Protein AF-0000000072081233 (afdb_homodimer)

Structure (mmCIF, N/CA/C/O backbone):
data_AF-0000000072081233-model_v1
#
loop_
_entity.id
_entity.type
_entity.pdbx_description
1 polymer Hemicentin-1
#
loop_
_atom_site.group_PDB
_atom_site.id
_atom_site.type_symbol
_atom_site.label_atom_id
_atom_site.label_alt_id
_atom_site.label_comp_id
_atom_site.label_asym_id
_atom_site.label_entity_id
_atom_site.label_seq_id
_atom_site.pdbx_PDB_ins_code
_atom_site.Cartn_x
_atom_site.Cartn_y
_atom_site.Cartn_z
_atom_site.occupancy
_atom_site.B_iso_or_equiv
_atom_site.auth_seq_id
_atom_site.auth_comp_id
_atom_site.auth_asym_id
_atom_site.auth_atom_id
_atom_site.pdbx_PDB_model_num
ATOM 1 N N . MET A 1 1 ? 13.184 -66.698 1.585 1 21.37 1 MET A N 1
ATOM 2 C CA . MET A 1 1 ? 11.856 -66.249 1.178 1 21.37 1 MET A CA 1
ATOM 3 C C . MET A 1 1 ? 11.893 -65.633 -0.216 1 21.37 1 MET A C 1
ATOM 5 O O . MET A 1 1 ? 12.439 -64.544 -0.403 1 21.37 1 MET A O 1
ATOM 9 N N . LYS A 1 2 ? 12.03 -66.63 -1.195 1 31.1 2 LYS A N 1
ATOM 10 C CA . LYS A 1 2 ? 12.145 -66.603 -2.651 1 31.1 2 LYS A CA 1
ATOM 11 C C . LYS A 1 2 ? 10.928 -65.937 -3.286 1 31.1 2 LYS A C 1
ATOM 13 O O . LYS A 1 2 ? 9.819 -66.473 -3.226 1 31.1 2 LYS A O 1
ATOM 18 N N . ILE A 1 3 ? 11.037 -64.712 -3.02 1 33.49 3 ILE A N 1
ATOM 19 C CA . ILE A 1 3 ? 10.011 -63.804 -3.521 1 33.49 3 ILE A CA 1
ATOM 20 C C . ILE A 1 3 ? 9.808 -64.032 -5.018 1 33.49 3 ILE A C 1
ATOM 22 O O . ILE A 1 3 ? 10.75 -63.909 -5.804 1 33.49 3 ILE A O 1
ATOM 26 N N . TRP A 1 4 ? 8.894 -65.004 -5.325 1 32.44 4 TRP A N 1
ATOM 27 C CA . TRP A 1 4 ? 8.499 -65.577 -6.607 1 32.44 4 TRP A CA 1
ATOM 28 C C . TRP A 1 4 ? 8.235 -64.482 -7.635 1 32.44 4 TRP A C 1
ATOM 30 O O . TRP A 1 4 ? 7.576 -63.484 -7.333 1 32.44 4 TRP A O 1
ATOM 40 N N . PRO A 1 5 ? 8.974 -64.589 -8.747 1 36.98 5 PRO A N 1
ATOM 41 C CA . PRO A 1 5 ? 9.045 -63.58 -9.807 1 36.98 5 PRO A CA 1
ATOM 42 C C . PRO A 1 5 ? 7.671 -63.203 -10.356 1 36.98 5 PRO A C 1
ATOM 44 O O . PRO A 1 5 ? 7.456 -62.056 -10.758 1 36.98 5 PRO A O 1
ATOM 47 N N . SER A 1 6 ? 6.778 -64.16 -10.275 1 36.83 6 SER A N 1
ATOM 48 C CA . SER A 1 6 ? 5.406 -63.892 -10.696 1 36.83 6 SER A CA 1
ATOM 49 C C . SER A 1 6 ? 4.78 -62.777 -9.865 1 36.83 6 SER A C 1
ATOM 51 O O . SER A 1 6 ? 3.883 -62.075 -10.335 1 36.83 6 SER A O 1
ATOM 53 N N . ILE A 1 7 ? 5.082 -62.819 -8.631 1 39.54 7 ILE A N 1
ATOM 54 C CA . ILE A 1 7 ? 4.541 -61.806 -7.731 1 39.54 7 ILE A CA 1
ATOM 55 C C . ILE A 1 7 ? 5.14 -60.443 -8.068 1 39.54 7 ILE A C 1
ATOM 57 O O . ILE A 1 7 ? 4.457 -59.419 -7.982 1 39.54 7 ILE A O 1
ATOM 61 N N . ILE A 1 8 ? 6.24 -60.498 -8.674 1 38.87 8 ILE A N 1
ATOM 62 C CA . ILE A 1 8 ? 6.917 -59.236 -8.95 1 38.87 8 ILE A CA 1
ATOM 63 C C . ILE A 1 8 ? 6.352 -58.615 -10.226 1 38.87 8 ILE A C 1
ATOM 65 O O . ILE A 1 8 ? 6.09 -57.411 -10.275 1 38.87 8 ILE A O 1
ATOM 69 N N . ILE A 1 9 ? 6.074 -59.461 -11.233 1 39.16 9 ILE A N 1
ATOM 70 C CA . ILE A 1 9 ? 5.552 -58.942 -12.493 1 39.16 9 ILE A CA 1
ATOM 71 C C . ILE A 1 9 ? 4.115 -58.465 -12.299 1 39.16 9 ILE A C 1
ATOM 73 O O . ILE A 1 9 ? 3.733 -57.404 -12.798 1 39.16 9 ILE A O 1
ATOM 77 N N . LEU A 1 10 ? 3.327 -59.315 -11.654 1 41.11 10 LEU A N 1
ATOM 78 C CA . LEU A 1 10 ? 2.01 -58.852 -11.23 1 41.11 10 LEU A CA 1
ATOM 79 C C . LEU A 1 10 ? 2.117 -57.541 -10.459 1 41.11 10 LEU A C 1
ATOM 81 O O . LEU A 1 10 ? 1.308 -56.631 -10.658 1 41.11 10 LEU A O 1
ATOM 85 N N . PHE A 1 11 ? 3.192 -57.495 -9.782 1 41.49 11 PHE A N 1
ATOM 86 C CA . PHE A 1 11 ? 3.402 -56.268 -9.023 1 41.49 11 PHE A CA 1
ATOM 87 C C . PHE A 1 11 ? 3.816 -55.126 -9.944 1 41.49 11 PHE A C 1
ATOM 89 O O . PHE A 1 11 ? 3.367 -53.99 -9.774 1 41.49 11 PHE A O 1
ATOM 96 N N . ILE A 1 12 ? 4.557 -55.461 -10.918 1 41.26 12 ILE A N 1
ATOM 97 C CA . ILE A 1 12 ? 4.999 -54.412 -11.83 1 41.26 12 ILE A CA 1
ATOM 98 C C . ILE A 1 12 ? 3.844 -53.999 -12.74 1 41.26 12 ILE A C 1
ATOM 100 O O . ILE A 1 12 ? 3.628 -52.808 -12.977 1 41.26 12 ILE A O 1
ATOM 104 N N . PHE A 1 13 ? 3.118 -54.973 -13.339 1 39.42 13 PHE A N 1
ATOM 105 C CA . PHE A 1 13 ? 1.954 -54.681 -14.168 1 39.42 13 PHE A CA 1
ATOM 106 C C . PHE A 1 13 ? 0.903 -53.915 -13.374 1 39.42 13 PHE A C 1
ATOM 108 O O . PHE A 1 13 ? 0.326 -52.946 -13.872 1 39.42 13 PHE A O 1
ATOM 115 N N . VAL A 1 14 ? 0.626 -54.445 -12.25 1 40.23 14 VAL A N 1
ATOM 116 C CA . VAL A 1 14 ? -0.282 -53.725 -11.364 1 40.23 14 VAL A CA 1
ATOM 117 C C . VAL A 1 14 ? 0.3 -52.352 -11.032 1 40.23 14 VAL A C 1
ATOM 119 O O . VAL A 1 14 ? -0.424 -51.355 -11.001 1 40.23 14 VAL A O 1
ATOM 122 N N . THR A 1 15 ? 1.618 -52.328 -10.981 1 39.85 15 THR A N 1
ATOM 123 C CA . THR A 1 15 ? 2.203 -51.025 -10.686 1 39.85 15 THR A CA 1
ATOM 124 C C . THR A 1 15 ? 2.254 -50.158 -11.941 1 39.85 15 THR A C 1
ATOM 126 O O . THR A 1 15 ? 2.078 -48.94 -11.868 1 39.85 15 THR A O 1
ATOM 129 N N . SER A 1 16 ? 2.572 -50.762 -13.105 1 37.02 16 SER A N 1
ATOM 130 C CA . SER A 1 16 ? 2.548 -49.955 -14.321 1 37.02 16 SER A CA 1
ATOM 131 C C . SER A 1 16 ? 1.125 -49.543 -14.682 1 37.02 16 SER A C 1
ATOM 133 O O . SER A 1 16 ? 0.897 -48.425 -15.151 1 37.02 16 SER A O 1
ATOM 135 N N . LEU A 1 17 ? 0.182 -50.502 -14.769 1 37.29 17 LEU A N 1
ATOM 136 C CA . LEU A 1 17 ? -1.222 -50.12 -14.865 1 37.29 17 LEU A CA 1
ATOM 137 C C . LEU A 1 17 ? -1.578 -49.086 -13.802 1 37.29 17 LEU A C 1
ATOM 139 O O . LEU A 1 17 ? -2.376 -48.18 -14.055 1 37.29 17 LEU A O 1
ATOM 143 N N . ILE A 1 18 ? -1.001 -49.273 -12.659 1 37.03 18 ILE A N 1
ATOM 144 C CA . ILE A 1 18 ? -1.179 -48.244 -11.64 1 37.03 18 ILE A CA 1
ATOM 145 C C . ILE A 1 18 ? -0.451 -46.97 -12.06 1 37.03 18 ILE A C 1
ATOM 147 O O . ILE A 1 18 ? -0.965 -45.864 -11.877 1 37.03 18 ILE A O 1
ATOM 151 N N . PHE A 1 19 ? 0.735 -47.178 -12.712 1 37.84 19 PHE A N 1
ATOM 152 C CA . PHE A 1 19 ? 1.465 -45.978 -13.103 1 37.84 19 PHE A CA 1
ATOM 153 C C . PHE A 1 19 ? 0.814 -45.32 -14.314 1 37.84 19 PHE A C 1
ATOM 155 O O . PHE A 1 19 ? 0.799 -44.092 -14.426 1 37.84 19 PHE A O 1
ATOM 162 N N . PHE A 1 20 ? 0.436 -46.007 -15.479 1 38.14 20 PHE A N 1
ATOM 163 C CA . PHE A 1 20 ? -0.318 -45.368 -16.551 1 38.14 20 PHE A CA 1
ATOM 164 C C . PHE A 1 20 ? -1.614 -44.769 -16.019 1 38.14 20 PHE A C 1
ATOM 166 O O . PHE A 1 20 ? -2.076 -43.738 -16.513 1 38.14 20 PHE A O 1
ATOM 173 N N . ALA A 1 21 ? -2.293 -45.47 -15.208 1 35.93 21 ALA A N 1
ATOM 174 C CA . ALA A 1 21 ? -3.485 -44.929 -14.559 1 35.93 21 ALA A CA 1
ATOM 175 C C . ALA A 1 21 ? -3.174 -43.614 -13.851 1 35.93 21 ALA A C 1
ATOM 177 O O . ALA A 1 21 ? -4.019 -42.717 -13.796 1 35.93 21 ALA A O 1
ATOM 178 N N . PHE A 1 22 ? -2.015 -43.536 -13.266 1 37.21 22 PHE A N 1
ATOM 179 C CA . PHE A 1 22 ? -1.689 -42.305 -12.554 1 37.21 22 PHE A CA 1
ATOM 180 C C . PHE A 1 22 ? -1.249 -41.218 -13.526 1 37.21 22 PHE A C 1
ATOM 182 O O . PHE A 1 22 ? -1.187 -40.041 -13.162 1 37.21 22 PHE A O 1
ATOM 189 N N . THR A 1 23 ? -0.741 -41.55 -14.732 1 40.72 23 THR A N 1
ATOM 190 C CA . THR A 1 23 ? -0.199 -40.55 -15.645 1 40.72 23 THR A CA 1
ATOM 191 C C . THR A 1 23 ? -1.313 -39.676 -16.214 1 40.72 23 THR A C 1
ATOM 193 O O . THR A 1 23 ? -1.074 -38.53 -16.601 1 40.72 23 THR A O 1
ATOM 196 N N . ASP A 1 24 ? -2.531 -40.211 -16.543 1 38.5 24 ASP A N 1
ATOM 197 C CA . ASP A 1 24 ? -3.601 -39.502 -17.238 1 38.5 24 ASP A CA 1
ATOM 198 C C . ASP A 1 24 ? -4.159 -38.371 -16.378 1 38.5 24 ASP A C 1
ATOM 200 O O . ASP A 1 24 ? -4.827 -37.468 -16.887 1 38.5 24 ASP A O 1
ATOM 204 N N . ASP A 1 25 ? -4.163 -38.464 -15.158 1 40.65 25 ASP A N 1
ATOM 205 C CA . ASP A 1 25 ? -4.857 -37.561 -14.245 1 40.65 25 ASP A CA 1
ATOM 206 C C . ASP A 1 25 ? -4.401 -36.118 -14.447 1 40.65 25 ASP A C 1
ATOM 208 O O . ASP A 1 25 ? -5.186 -35.183 -14.276 1 40.65 25 ASP A O 1
ATOM 212 N N . VAL A 1 26 ? -3.004 -35.816 -14.689 1 48.83 26 VAL A N 1
ATOM 213 C CA . VAL A 1 26 ? -2.308 -34.54 -14.556 1 48.83 26 VAL A CA 1
ATOM 214 C C . VAL A 1 26 ? -2.207 -33.862 -15.921 1 48.83 26 VAL A C 1
ATOM 216 O O . VAL A 1 26 ? -1.628 -32.78 -16.042 1 48.83 26 VAL A O 1
ATOM 219 N N . SER A 1 27 ? -2.909 -34.319 -16.949 1 49.38 27 SER A N 1
ATOM 220 C CA . SER A 1 27 ? -2.549 -33.88 -18.293 1 49.38 27 SER A CA 1
ATOM 221 C C . SER A 1 27 ? -2.802 -32.387 -18.474 1 49.38 27 SER A C 1
ATOM 223 O O . SER A 1 27 ? -1.96 -31.671 -19.02 1 49.38 27 SER A O 1
ATOM 225 N N . ASN A 1 28 ? -3.99 -31.922 -18.138 1 50.17 28 ASN A N 1
ATOM 226 C CA . ASN A 1 28 ? -4.283 -30.531 -18.47 1 50.17 28 ASN A CA 1
ATOM 227 C C . ASN A 1 28 ? -3.44 -29.568 -17.639 1 50.17 28 ASN A C 1
ATOM 229 O O . ASN A 1 28 ? -2.958 -28.557 -18.153 1 50.17 28 ASN A O 1
ATOM 233 N N . ALA A 1 29 ? -3.282 -29.894 -16.487 1 58.83 29 ALA A N 1
ATOM 234 C CA . ALA A 1 29 ? -2.298 -29.1 -15.755 1 58.83 29 ALA A CA 1
ATOM 235 C C . ALA A 1 29 ? -0.947 -29.114 -16.463 1 58.83 29 ALA A C 1
ATOM 237 O O . ALA A 1 29 ? -0.223 -28.115 -16.452 1 58.83 29 ALA A O 1
ATOM 238 N N . MET A 1 30 ? -0.934 -30.122 -17.249 1 62.48 30 MET A N 1
ATOM 239 C CA . MET A 1 30 ? 0.306 -30.252 -18.009 1 62.48 30 MET A CA 1
ATOM 240 C C . MET A 1 30 ? 0.323 -29.287 -19.19 1 62.48 30 MET A C 1
ATOM 242 O O . MET A 1 30 ? 1.372 -28.74 -19.535 1 62.48 30 MET A O 1
ATOM 246 N N . GLN A 1 31 ? -0.894 -29.043 -19.737 1 64.92 31 GLN A N 1
ATOM 247 C CA . GLN A 1 31 ? -0.932 -28.111 -20.859 1 64.92 31 GLN A CA 1
ATOM 248 C C . GLN A 1 31 ? -0.585 -26.695 -20.409 1 64.92 31 GLN A C 1
ATOM 250 O O . GLN A 1 31 ? 0.162 -25.988 -21.089 1 64.92 31 GLN A O 1
ATOM 255 N N . ASN A 1 32 ? -1.057 -26.329 -19.357 1 67.4 32 ASN A N 1
ATOM 256 C CA . ASN A 1 32 ? -0.721 -25.017 -18.814 1 67.4 32 ASN A CA 1
ATOM 257 C C . ASN A 1 32 ? 0.762 -24.918 -18.466 1 67.4 32 ASN A C 1
ATOM 259 O O . ASN A 1 32 ? 1.378 -23.868 -18.651 1 67.4 32 ASN A O 1
ATOM 263 N N . LEU A 1 33 ? 1.154 -25.993 -18.061 1 69.87 33 LEU A N 1
ATOM 264 C CA . LEU A 1 33 ? 2.582 -26.02 -17.761 1 69.87 33 LEU A CA 1
ATOM 265 C C . LEU A 1 33 ? 3.407 -25.854 -19.032 1 69.87 33 LEU A C 1
ATOM 267 O O . LEU A 1 33 ? 4.415 -25.143 -19.034 1 69.87 33 LEU A O 1
ATOM 271 N N . TYR A 1 34 ? 2.936 -26.443 -20.115 1 72.63 34 TYR A N 1
ATOM 272 C CA . TYR A 1 34 ? 3.659 -26.312 -21.375 1 72.63 34 TYR A CA 1
ATOM 273 C C . TYR A 1 34 ? 3.619 -24.874 -21.88 1 72.63 34 TYR A C 1
ATOM 275 O O . TYR A 1 34 ? 4.602 -24.376 -22.432 1 72.63 34 TYR A O 1
ATOM 283 N N . CYS A 1 35 ? 2.532 -24.289 -21.633 1 76.6 35 CYS A N 1
ATOM 284 C CA . CYS A 1 35 ? 2.441 -22.879 -21.995 1 76.6 35 CYS A CA 1
ATOM 285 C C . CYS A 1 35 ? 3.393 -22.037 -21.154 1 76.6 35 CYS A C 1
ATOM 287 O O . CYS A 1 35 ? 4.065 -21.146 -21.675 1 76.6 35 CYS A O 1
ATOM 289 N N . ASP A 1 36 ? 3.464 -22.41 -19.924 1 74.75 36 ASP A N 1
ATOM 290 C CA . ASP A 1 36 ? 4.329 -21.65 -19.027 1 74.75 36 ASP A CA 1
ATOM 291 C C . ASP A 1 36 ? 5.802 -21.861 -19.374 1 74.75 36 ASP A C 1
ATOM 293 O O . ASP A 1 36 ? 6.633 -20.983 -19.135 1 74.75 36 ASP A O 1
ATOM 297 N N . LEU A 1 37 ? 6.028 -23.009 -20.001 1 75.53 37 LEU A N 1
ATOM 298 C CA . LEU A 1 37 ? 7.407 -23.341 -20.344 1 75.53 37 LEU A CA 1
ATOM 299 C C . LEU A 1 37 ? 7.749 -22.857 -21.749 1 75.53 37 LEU A C 1
ATOM 301 O O . LEU A 1 37 ? 8.894 -22.982 -22.191 1 75.53 37 LEU A O 1
ATOM 305 N N . GLY A 1 38 ? 6.734 -22.265 -22.427 1 71.89 38 GLY A N 1
ATOM 306 C CA . GLY A 1 38 ? 6.952 -21.772 -23.777 1 71.89 38 GLY A CA 1
ATOM 307 C C . GLY A 1 38 ? 7.091 -22.882 -24.802 1 71.89 38 GLY A C 1
ATOM 308 O O . GLY A 1 38 ? 7.716 -22.694 -25.848 1 71.89 38 GLY A O 1
ATOM 309 N N . LEU A 1 39 ? 6.676 -24.027 -24.475 1 69.89 39 LEU A N 1
ATOM 310 C CA . LEU A 1 39 ? 6.857 -25.185 -25.342 1 69.89 39 LEU A CA 1
ATOM 311 C C . LEU A 1 39 ? 5.671 -25.349 -26.286 1 69.89 39 LEU A C 1
ATOM 313 O O . LEU A 1 39 ? 5.734 -26.127 -27.241 1 69.89 39 LEU A O 1
ATOM 317 N N . LYS A 1 40 ? 4.553 -24.683 -25.902 1 69.01 40 LYS A N 1
ATOM 318 C CA . LYS A 1 40 ? 3.391 -24.726 -26.784 1 69.01 40 LYS A CA 1
ATOM 319 C C . LYS A 1 40 ? 3.257 -23.431 -27.58 1 69.01 40 LYS A C 1
ATOM 321 O O . LYS A 1 40 ? 3.773 -22.388 -27.172 1 69.01 40 LYS A O 1
ATOM 326 N N . SER A 1 41 ? 2.635 -23.589 -28.757 1 64.4 41 SER A N 1
ATOM 327 C CA . SER A 1 41 ? 2.443 -22.427 -29.618 1 64.4 41 SER A CA 1
ATOM 328 C C . SER A 1 41 ? 1.644 -21.339 -28.908 1 64.4 41 SER A C 1
ATOM 330 O O . SER A 1 41 ? 0.661 -21.63 -28.223 1 64.4 41 SER A O 1
ATOM 332 N N . GLU A 1 42 ? 2.092 -20.186 -28.914 1 63.45 42 GLU A N 1
ATOM 333 C CA . GLU A 1 42 ? 1.563 -18.99 -28.265 1 63.45 42 GLU A CA 1
ATOM 334 C C . GLU A 1 42 ? 0.083 -18.799 -28.581 1 63.45 42 GLU A C 1
ATOM 336 O O . GLU A 1 42 ? -0.665 -18.25 -27.769 1 63.45 42 GLU A O 1
ATOM 341 N N . LYS A 1 43 ? -0.446 -19.375 -29.744 1 65.77 43 LYS A N 1
ATOM 342 C CA . LYS A 1 43 ? -1.803 -19.093 -30.201 1 65.77 43 LYS A CA 1
ATOM 343 C C . LYS A 1 43 ? -2.835 -19.806 -29.333 1 65.77 43 LYS A C 1
ATOM 345 O O . LYS A 1 43 ? -3.992 -19.385 -29.262 1 65.77 43 LYS A O 1
ATOM 350 N N . LEU A 1 44 ? -2.352 -20.822 -28.606 1 68.93 44 LEU A N 1
ATOM 351 C CA . LEU A 1 44 ? -3.33 -21.586 -27.839 1 68.93 44 LEU A CA 1
ATOM 352 C C . LEU A 1 44 ? -3.221 -21.271 -26.351 1 68.93 44 LEU A C 1
ATOM 354 O O . LEU A 1 44 ? -4.065 -21.695 -25.558 1 68.93 44 LEU A O 1
ATOM 358 N N . CYS A 1 45 ? -2.19 -20.517 -26.031 1 75.61 45 CYS A N 1
ATOM 359 C CA . CYS A 1 45 ? -1.972 -20.231 -24.617 1 75.61 45 CYS A CA 1
ATOM 360 C C . CYS A 1 45 ? -2.602 -18.899 -24.227 1 75.61 45 CYS A C 1
ATOM 362 O O . CYS A 1 45 ? -2.649 -17.97 -25.034 1 75.61 45 CYS A O 1
ATOM 364 N N . PRO A 1 46 ? -3.282 -18.887 -23.094 1 76.41 46 PRO A N 1
ATOM 365 C CA . PRO A 1 46 ? -3.77 -17.587 -22.626 1 76.41 46 PRO A CA 1
ATOM 366 C C . PRO A 1 46 ? -2.659 -16.545 -22.517 1 76.41 46 PRO A C 1
ATOM 368 O O . PRO A 1 46 ? -1.562 -16.853 -22.044 1 76.41 46 PRO A O 1
ATOM 371 N N . ILE A 1 47 ? -2.834 -15.413 -23.174 1 81.75 47 ILE A N 1
ATOM 372 C CA . ILE A 1 47 ? -1.887 -14.306 -23.11 1 81.75 47 ILE A CA 1
ATOM 373 C C . ILE A 1 47 ? -2.45 -13.194 -22.227 1 81.75 47 ILE A C 1
ATOM 375 O O . ILE A 1 47 ? -3.465 -12.581 -22.563 1 81.75 47 ILE A O 1
ATOM 379 N N . ASP A 1 48 ? -1.865 -12.992 -21.114 1 79.34 48 ASP A N 1
ATOM 380 C CA . ASP A 1 48 ? -2.307 -11.924 -20.223 1 79.34 48 ASP A CA 1
ATOM 381 C C . ASP A 1 48 ? -1.918 -10.554 -20.773 1 79.34 48 ASP A C 1
ATOM 383 O O . ASP A 1 48 ? -0.86 -10.403 -21.387 1 79.34 48 ASP A O 1
ATOM 387 N N . GLY A 1 49 ? -2.827 -9.684 -20.676 1 82.08 49 GLY A N 1
ATOM 388 C CA . GLY A 1 49 ? -2.528 -8.326 -21.099 1 82.08 49 GLY A CA 1
ATOM 389 C C . GLY A 1 49 ? -1.531 -7.626 -20.196 1 82.08 49 GLY A C 1
ATOM 390 O O . GLY A 1 49 ? -1.496 -7.877 -18.989 1 82.08 49 GLY A O 1
ATOM 391 N N . GLU A 1 50 ? -0.641 -6.828 -20.836 1 84.33 50 GLU A N 1
ATOM 392 C CA . GLU A 1 50 ? 0.299 -5.994 -20.094 1 84.33 50 GLU A CA 1
ATOM 393 C C . GLU A 1 50 ? 0.247 -4.545 -20.571 1 84.33 50 GLU A C 1
ATOM 395 O O . GLU A 1 50 ? -0.116 -4.277 -21.718 1 84.33 50 GLU A O 1
ATOM 400 N N . TRP A 1 51 ? 0.569 -3.662 -19.722 1 82.03 51 TRP A N 1
ATOM 401 C CA . TRP A 1 51 ? 0.495 -2.235 -20.019 1 82.03 51 TRP A CA 1
ATOM 402 C C . TRP A 1 51 ? 1.625 -1.813 -20.951 1 82.03 51 TRP A C 1
ATOM 404 O O . TRP A 1 51 ? 2.732 -2.351 -20.879 1 82.03 51 TRP A O 1
ATOM 414 N N . SER A 1 52 ? 1.326 -0.903 -21.786 1 83.19 52 SER A N 1
ATOM 415 C CA . SER A 1 52 ? 2.359 -0.201 -22.541 1 83.19 52 SER A CA 1
ATOM 416 C C . SER A 1 52 ? 3.144 0.754 -21.648 1 83.19 52 SER A C 1
ATOM 418 O O . SER A 1 52 ? 2.829 0.906 -20.466 1 83.19 52 SER A O 1
ATOM 420 N N . SER A 1 53 ? 4.224 1.275 -22.202 1 79.35 53 SER A N 1
ATOM 421 C CA . SER A 1 53 ? 4.919 2.328 -21.469 1 79.35 53 SER A CA 1
ATOM 422 C C . SER A 1 53 ? 4.03 3.553 -21.285 1 79.35 53 SER A C 1
ATOM 424 O O . SER A 1 53 ? 3.122 3.793 -22.084 1 79.35 53 SER A O 1
ATOM 426 N N . TRP A 1 54 ? 4.216 4.204 -20.234 1 81.88 54 TRP A N 1
ATOM 427 C CA . TRP A 1 54 ? 3.456 5.425 -19.988 1 81.88 54 TRP A CA 1
ATOM 428 C C . TRP A 1 54 ? 3.699 6.449 -21.091 1 81.88 54 TRP A C 1
ATOM 430 O O . TRP A 1 54 ? 4.824 6.596 -21.574 1 81.88 54 TRP A O 1
ATOM 440 N N . SER A 1 55 ? 2.655 7.094 -21.501 1 84.59 55 SER A N 1
ATOM 441 C CA . SER A 1 55 ? 2.804 8.226 -22.41 1 84.59 55 SER A CA 1
ATOM 442 C C . SER A 1 55 ? 3.508 9.394 -21.728 1 84.59 55 SER A C 1
ATOM 444 O O . SER A 1 55 ? 3.746 9.362 -20.519 1 84.59 55 SER A O 1
ATOM 446 N N . SER A 1 56 ? 4.002 10.327 -22.558 1 85.28 56 SER A N 1
ATOM 447 C CA . SER A 1 56 ? 4.546 11.542 -21.96 1 85.28 56 SER A CA 1
ATOM 448 C C . SER A 1 56 ? 3.477 12.299 -21.179 1 85.28 56 SER A C 1
ATOM 450 O O . SER A 1 56 ? 2.29 12.219 -21.502 1 85.28 56 SER A O 1
ATOM 452 N N . TRP A 1 57 ? 3.846 12.901 -20.121 1 84.89 57 TRP A N 1
ATOM 453 C CA . TRP A 1 57 ? 2.912 13.691 -19.324 1 84.89 57 TRP A CA 1
ATOM 454 C C . TRP A 1 57 ? 2.237 14.759 -20.178 1 84.89 57 TRP A C 1
ATOM 456 O O . TRP A 1 57 ? 2.893 15.426 -20.981 1 84.89 57 TRP A O 1
ATOM 466 N N . GLU A 1 58 ? 0.95 14.821 -20.07 1 82.41 58 GLU A N 1
ATOM 467 C CA . GLU A 1 58 ? 0.227 15.918 -20.706 1 82.41 58 GLU A CA 1
ATOM 468 C C . GLU A 1 58 ? 0.527 17.247 -20.019 1 82.41 58 GLU A C 1
ATOM 470 O O . GLU A 1 58 ? 1.108 17.274 -18.932 1 82.41 58 GLU A O 1
ATOM 475 N N . SER A 1 59 ? 0.244 18.331 -20.723 1 80.52 59 SER A N 1
ATOM 476 C CA . SER A 1 59 ? 0.426 19.642 -20.11 1 80.52 59 SER A CA 1
ATOM 477 C C . SER A 1 59 ? -0.5 19.825 -18.912 1 80.52 59 SER A C 1
ATOM 479 O O . SER A 1 59 ? -1.566 19.21 -18.845 1 80.52 59 SER A O 1
ATOM 481 N N . CYS A 1 60 ? -0.024 20.5 -17.969 1 78.81 60 CYS A N 1
ATOM 482 C CA . CYS A 1 60 ? -0.797 20.743 -16.756 1 78.81 60 CYS A CA 1
ATOM 483 C C . CYS A 1 60 ? -2.156 21.347 -17.086 1 78.81 60 CYS A C 1
ATOM 485 O O . CYS A 1 60 ? -2.235 22.391 -17.736 1 78.81 60 CYS A O 1
ATOM 487 N N . SER A 1 61 ? -3.205 20.456 -16.901 1 74.04 61 SER A N 1
ATOM 488 C CA . SER A 1 61 ? -4.559 20.935 -17.158 1 74.04 61 SER A CA 1
ATOM 489 C C . SER A 1 61 ? -5.269 21.308 -15.861 1 74.04 61 SER A C 1
ATOM 491 O O . SER A 1 61 ? -5.028 20.698 -14.818 1 74.04 61 SER A O 1
ATOM 493 N N . GLY A 1 62 ? -5.872 22.362 -15.844 1 71.28 62 GLY A N 1
ATOM 494 C CA . GLY A 1 62 ? -6.653 22.841 -14.715 1 71.28 62 GLY A CA 1
ATOM 495 C C . GLY A 1 62 ? -7.043 24.302 -14.836 1 71.28 62 GLY A C 1
ATOM 496 O O . GLY A 1 62 ? -6.809 24.928 -15.871 1 71.28 62 GLY A O 1
ATOM 497 N N . LYS A 1 63 ? -7.906 24.709 -13.961 1 67.89 63 LYS A N 1
ATOM 498 C CA . LYS A 1 63 ? -8.29 26.116 -13.89 1 67.89 63 LYS A CA 1
ATOM 499 C C . LYS A 1 63 ? -7.319 26.907 -13.018 1 67.89 63 LYS A C 1
ATOM 501 O O . LYS A 1 63 ? -6.777 26.377 -12.045 1 67.89 63 LYS A O 1
ATOM 506 N N . CYS A 1 64 ? -6.968 28.067 -13.616 1 71.69 64 CYS A N 1
ATOM 507 C CA . CYS A 1 64 ? -6.05 28.917 -12.867 1 71.69 64 CYS A CA 1
ATOM 508 C C . CYS A 1 64 ? -6.505 29.07 -11.42 1 71.69 64 CYS A C 1
ATOM 510 O O . CYS A 1 64 ? -7.7 29.205 -11.152 1 71.69 64 CYS A O 1
ATOM 512 N N . GLY A 1 65 ? -5.669 28.979 -10.503 1 63.11 65 GLY A N 1
ATOM 513 C CA . GLY A 1 65 ? -5.979 29.11 -9.089 1 63.11 65 GLY A CA 1
ATOM 514 C C . GLY A 1 65 ? -6.137 27.775 -8.386 1 63.11 65 GLY A C 1
ATOM 515 O O . GLY A 1 65 ? -6.151 27.713 -7.155 1 63.11 65 GLY A O 1
ATOM 516 N N . PHE A 1 66 ? -6.358 26.79 -9.228 1 63.08 66 PHE A N 1
ATOM 517 C CA . PHE A 1 66 ? -6.513 25.45 -8.675 1 63.08 66 PHE A CA 1
ATOM 518 C C . PHE A 1 66 ? -5.319 24.574 -9.035 1 63.08 66 PHE A C 1
ATOM 520 O O . PHE A 1 66 ? -4.512 24.938 -9.893 1 63.08 66 PHE A O 1
ATOM 527 N N . LYS A 1 67 ? -5.137 23.604 -8.157 1 63.69 67 LYS A N 1
ATOM 528 C CA . LYS A 1 67 ? -4.091 22.651 -8.515 1 63.69 67 LYS A CA 1
ATOM 529 C C . LYS A 1 67 ? -4.409 21.955 -9.835 1 63.69 67 LYS A C 1
ATOM 531 O O . LYS A 1 67 ? -5.555 21.571 -10.08 1 63.69 67 LYS A O 1
ATOM 536 N N . GLY A 1 68 ? -3.536 22.21 -10.745 1 69.21 68 GLY A N 1
ATOM 537 C CA . GLY A 1 68 ? -3.698 21.513 -12.011 1 69.21 68 GLY A CA 1
ATOM 538 C C . GLY A 1 68 ? -3.347 20.039 -11.931 1 69.21 68 GLY A C 1
ATOM 539 O O . GLY A 1 68 ? -2.967 19.544 -10.868 1 69.21 68 GLY A O 1
ATOM 540 N N . LYS A 1 69 ? -3.801 19.362 -12.886 1 74.25 69 LYS A N 1
ATOM 541 C CA . LYS A 1 69 ? -3.483 17.94 -12.981 1 74.25 69 LYS A CA 1
ATOM 542 C C . LYS A 1 69 ? -2.793 17.617 -14.303 1 74.25 69 LYS A C 1
ATOM 544 O O . LYS A 1 69 ? -3.121 18.2 -15.339 1 74.25 69 LYS A O 1
ATOM 549 N N . LYS A 1 70 ? -1.705 17.024 -14.18 1 82.06 70 LYS A N 1
ATOM 550 C CA . LYS A 1 70 ? -1.095 16.422 -15.362 1 82.06 70 LYS A CA 1
ATOM 551 C C . LYS A 1 70 ? -1.376 14.923 -15.423 1 82.06 70 LYS A C 1
ATOM 553 O O . LYS A 1 70 ? -1.328 14.235 -14.402 1 82.06 70 LYS A O 1
ATOM 558 N N . ILE A 1 71 ? -1.839 14.512 -16.586 1 81.42 71 ILE A N 1
ATOM 559 C CA . ILE A 1 71 ? -2.267 13.125 -16.732 1 81.42 71 ILE A CA 1
ATOM 560 C C . ILE A 1 71 ? -1.412 12.43 -17.789 1 81.42 71 ILE A C 1
ATOM 562 O O . ILE A 1 71 ? -1.038 13.04 -18.794 1 81.42 71 ILE A O 1
ATOM 566 N N . ARG A 1 72 ? -0.934 11.284 -17.558 1 87.68 72 ARG A N 1
ATOM 567 C CA . ARG A 1 72 ? -0.339 10.41 -18.564 1 87.68 72 ARG A CA 1
ATOM 568 C C . ARG A 1 72 ? -1.09 9.086 -18.652 1 87.68 72 ARG A C 1
ATOM 570 O O . ARG A 1 72 ? -1.774 8.69 -17.707 1 87.68 72 ARG A O 1
ATOM 577 N N . HIS A 1 73 ? -1.129 8.496 -19.794 1 86.66 73 HIS A N 1
ATOM 578 C CA . HIS A 1 73 ? -1.938 7.313 -20.065 1 86.66 73 HIS A CA 1
ATOM 579 C C . HIS A 1 73 ? -1.073 6.149 -20.536 1 86.66 73 HIS A C 1
ATOM 581 O O . HIS A 1 73 ? 0.067 6.35 -20.962 1 86.66 73 HIS A O 1
ATOM 587 N N . ARG A 1 74 ? -1.526 4.956 -20.331 1 86.35 74 ARG A N 1
ATOM 588 C CA . ARG A 1 74 ? -0.975 3.725 -20.888 1 86.35 74 ARG A CA 1
ATOM 589 C C . ARG A 1 74 ? -2.081 2.821 -21.422 1 86.35 74 ARG A C 1
ATOM 591 O O . ARG A 1 74 ? -3.257 3.018 -21.106 1 86.35 74 ARG A O 1
ATOM 598 N N . ILE A 1 75 ? -1.786 2.004 -22.357 1 86.29 75 ILE A N 1
ATOM 599 C CA . ILE A 1 75 ? -2.783 1.147 -22.99 1 86.29 75 ILE A CA 1
ATOM 600 C C . ILE A 1 75 ? -2.434 -0.319 -22.745 1 86.29 75 ILE A C 1
ATOM 602 O O . ILE A 1 75 ? -1.26 -0.695 -22.761 1 86.29 75 ILE A O 1
ATOM 606 N N . CYS A 1 76 ? -3.434 -1.099 -22.475 1 85.46 76 CYS A N 1
ATOM 607 C CA . CYS A 1 76 ? -3.24 -2.531 -22.275 1 85.46 76 CYS A CA 1
ATOM 608 C C . CYS A 1 76 ? -3.026 -3.243 -23.606 1 85.46 76 CYS A C 1
ATOM 610 O O . CYS A 1 76 ? -3.928 -3.92 -24.103 1 85.46 76 CYS A O 1
ATOM 612 N N . ASN A 1 77 ? -1.791 -3.101 -24.201 1 85.21 77 ASN A N 1
ATOM 613 C CA . ASN A 1 77 ? -1.557 -3.684 -25.518 1 85.21 77 ASN A CA 1
ATOM 614 C C . ASN A 1 77 ? -0.159 -4.287 -25.624 1 85.21 77 ASN A C 1
ATOM 616 O O . ASN A 1 77 ? 0.351 -4.491 -26.727 1 85.21 77 ASN A O 1
ATOM 620 N N . ASN A 1 78 ? 0.552 -4.407 -24.633 1 81.82 78 ASN A N 1
ATOM 621 C CA . ASN A 1 78 ? 1.93 -4.881 -24.681 1 81.82 78 ASN A CA 1
ATOM 622 C C . ASN A 1 78 ? 2.126 -6.123 -23.816 1 81.82 78 ASN A C 1
ATOM 624 O O . ASN A 1 78 ? 2.896 -6.101 -22.854 1 81.82 78 ASN A O 1
ATOM 628 N N . PRO A 1 79 ? 1.339 -7.255 -24.181 1 81.87 79 PRO A N 1
ATOM 629 C CA . PRO A 1 79 ? 0.471 -7.57 -25.318 1 81.87 79 PRO A CA 1
ATOM 630 C C . PRO A 1 79 ? -1.012 -7.403 -24.992 1 81.87 79 PRO A C 1
ATOM 632 O O . PRO A 1 79 ? -1.371 -7.173 -23.835 1 81.87 79 PRO A O 1
ATOM 635 N N . ILE A 1 80 ? -1.85 -7.377 -25.968 1 85.13 80 ILE A N 1
ATOM 636 C CA . ILE A 1 80 ? -3.298 -7.355 -25.789 1 85.13 80 ILE A CA 1
ATOM 637 C C . ILE A 1 80 ? -3.765 -8.686 -25.204 1 85.13 80 ILE A C 1
ATOM 639 O O . ILE A 1 80 ? -3.313 -9.751 -25.628 1 85.13 80 ILE A O 1
ATOM 643 N N . PRO A 1 81 ? -4.54 -8.588 -24.151 1 83.66 81 PRO A N 1
ATOM 644 C CA . PRO A 1 81 ? -5.067 -9.854 -23.636 1 83.66 81 PRO A CA 1
ATOM 645 C C . PRO A 1 81 ? -5.798 -10.666 -24.703 1 83.66 81 PRO A C 1
ATOM 647 O O . PRO A 1 81 ? -6.56 -10.107 -25.495 1 83.66 81 PRO A O 1
ATOM 650 N N . SER A 1 82 ? -5.398 -11.955 -24.795 1 78.72 82 SER A N 1
ATOM 651 C CA . SER A 1 82 ? -6.015 -12.832 -25.785 1 78.72 82 SER A CA 1
ATOM 652 C C . SER A 1 82 ? -6.251 -14.228 -25.217 1 78.72 82 SER A C 1
ATOM 654 O O . SER A 1 82 ? -5.668 -14.593 -24.193 1 78.72 82 SER A O 1
ATOM 656 N N . ASN A 1 83 ? -7.092 -14.978 -25.802 1 73.77 83 ASN A N 1
ATOM 657 C CA . ASN A 1 83 ? -7.375 -16.367 -25.454 1 73.77 83 ASN A CA 1
ATOM 658 C C . ASN A 1 83 ? -7.765 -16.508 -23.985 1 73.77 83 ASN A C 1
ATOM 660 O O . ASN A 1 83 ? -7.192 -17.325 -23.262 1 73.77 83 ASN A O 1
ATOM 664 N N . ASN A 1 84 ? -8.613 -15.569 -23.543 1 67.61 84 ASN A N 1
ATOM 665 C CA . ASN A 1 84 ? -9.141 -15.597 -22.184 1 67.61 84 ASN A CA 1
ATOM 666 C C . ASN A 1 84 ? -8.066 -15.255 -21.157 1 67.61 84 ASN A C 1
ATOM 668 O O . ASN A 1 84 ? -8.074 -15.784 -20.043 1 67.61 84 ASN A O 1
ATOM 672 N N . GLY A 1 85 ? -7.049 -14.567 -21.622 1 73.75 85 GLY A N 1
ATOM 673 C CA . GLY A 1 85 ? -6.05 -14.075 -20.687 1 73.75 85 GLY A CA 1
ATOM 674 C C . GLY A 1 85 ? -6.581 -13 -19.758 1 73.75 85 GLY A C 1
ATOM 675 O O . GLY A 1 85 ? -7.639 -12.421 -20.011 1 73.75 85 GLY A O 1
ATOM 676 N N . ALA A 1 86 ? -5.851 -12.787 -18.724 1 75.27 86 ALA A N 1
ATOM 677 C CA . ALA A 1 86 ? -6.247 -11.78 -17.743 1 75.27 86 ALA A CA 1
ATOM 678 C C . ALA A 1 86 ? -6.043 -10.37 -18.29 1 75.27 86 ALA A C 1
ATOM 680 O O . ALA A 1 86 ? -5.089 -10.117 -19.029 1 75.27 86 ALA A O 1
ATOM 681 N N . PRO A 1 87 ? -7.063 -9.547 -18.042 1 77.79 87 PRO A N 1
ATOM 682 C CA . PRO A 1 87 ? -6.837 -8.145 -18.403 1 77.79 87 PRO A CA 1
ATOM 683 C C . PRO A 1 87 ? -5.743 -7.488 -17.564 1 77.79 87 PRO A C 1
ATOM 685 O O . PRO A 1 87 ? -5.276 -8.074 -16.584 1 77.79 87 PRO A O 1
ATOM 688 N N . CYS A 1 88 ? -5.379 -6.31 -18.112 1 81.45 88 CYS A N 1
ATOM 689 C CA . CYS A 1 88 ? -4.358 -5.56 -17.389 1 81.45 88 CYS A CA 1
ATOM 690 C C . CYS A 1 88 ? -4.866 -5.127 -16.019 1 81.45 88 CYS A C 1
ATOM 692 O O . CYS A 1 88 ? -6.038 -4.777 -15.869 1 81.45 88 CYS A O 1
ATOM 694 N N . ILE A 1 89 ? -4.044 -5.365 -15.067 1 73.84 89 ILE A N 1
ATOM 695 C CA . ILE A 1 89 ? -4.423 -4.987 -13.71 1 73.84 89 ILE A CA 1
ATOM 696 C C . ILE A 1 89 ? -3.835 -3.619 -13.372 1 73.84 89 ILE A C 1
ATOM 698 O O . ILE A 1 89 ? -2.67 -3.347 -13.669 1 73.84 89 ILE A O 1
ATOM 702 N N . GLY A 1 90 ? -4.569 -2.743 -12.795 1 73.91 90 GLY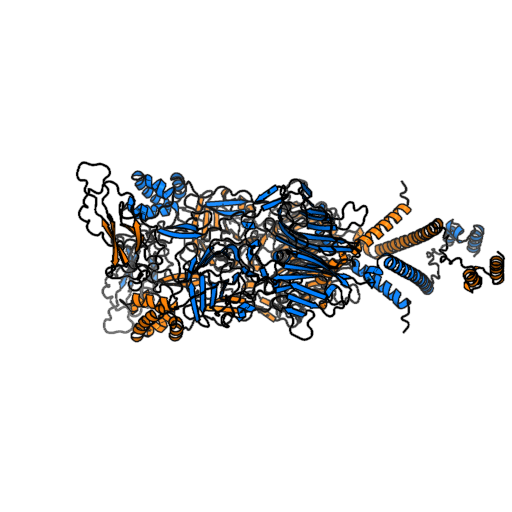 A N 1
ATOM 703 C CA . GLY A 1 90 ? -4.106 -1.419 -12.411 1 73.91 90 GLY A CA 1
ATOM 704 C C . GLY A 1 90 ? -4.74 -0.306 -13.223 1 73.91 90 GLY A C 1
ATOM 705 O O . GLY A 1 90 ? -5.501 -0.568 -14.157 1 73.91 90 GLY A O 1
ATOM 706 N N . PRO A 1 91 ? -4.42 0.925 -12.898 1 76.75 91 PRO A N 1
ATOM 707 C CA . PRO A 1 91 ? -5.004 2.065 -13.61 1 76.75 91 PRO A CA 1
ATOM 708 C C . PRO A 1 91 ? -4.324 2.333 -14.951 1 76.75 91 PRO A C 1
ATOM 710 O O . PRO A 1 91 ? -3.126 2.081 -15.101 1 76.75 91 PRO A O 1
ATOM 713 N N . ASN A 1 92 ? -5.037 2.758 -15.927 1 80.29 92 ASN A N 1
ATOM 714 C CA . ASN A 1 92 ? -4.512 3.114 -17.241 1 80.29 92 ASN A CA 1
ATOM 715 C C . ASN A 1 92 ? -4.118 4.586 -17.308 1 80.29 92 ASN A C 1
ATOM 717 O O . ASN A 1 92 ? -3.773 5.093 -18.376 1 80.29 92 ASN A O 1
ATOM 721 N N . TYR A 1 93 ? -4.226 5.261 -16.212 1 81.26 93 TYR A N 1
ATOM 722 C CA . TYR A 1 93 ? -3.807 6.657 -16.174 1 81.26 93 TYR A CA 1
ATOM 723 C C . TYR A 1 93 ? -3.137 6.991 -14.846 1 81.26 93 TYR A C 1
ATOM 725 O O . TYR A 1 93 ? -3.307 6.27 -13.86 1 81.26 93 TYR A O 1
ATOM 733 N N . GLN A 1 94 ? -2.28 7.828 -14.851 1 79.54 94 GLN A N 1
ATOM 734 C CA . GLN A 1 94 ? -1.638 8.393 -13.669 1 79.54 94 GLN A CA 1
ATOM 735 C C . GLN A 1 94 ? -1.82 9.907 -13.615 1 79.54 94 GLN A C 1
ATOM 737 O O . GLN A 1 94 ? -1.744 10.584 -14.643 1 79.54 94 GLN A O 1
ATOM 742 N N . ILE A 1 95 ? -2.228 10.395 -12.45 1 76.28 95 ILE A N 1
ATOM 743 C CA . ILE A 1 95 ? -2.474 11.821 -12.268 1 76.28 95 ILE A CA 1
ATOM 744 C C . ILE A 1 95 ? -1.49 12.388 -11.247 1 76.28 95 ILE A C 1
ATOM 746 O O . ILE A 1 95 ? -1.25 11.779 -10.202 1 76.28 95 ILE A O 1
ATOM 750 N N . GLU A 1 96 ? -0.802 13.352 -11.612 1 74.37 96 GLU A N 1
ATOM 751 C CA . GLU A 1 96 ? 0.05 14.105 -10.697 1 74.37 96 GLU A CA 1
ATOM 752 C C . GLU A 1 96 ? -0.395 15.562 -10.601 1 74.37 96 GLU A C 1
ATOM 754 O O . GLU A 1 96 ? -0.84 16.147 -11.59 1 74.37 96 GLU A O 1
ATOM 759 N N . SER A 1 97 ? -0.428 16.084 -9.414 1 68.72 97 SER A N 1
ATOM 760 C CA . SER A 1 97 ? -0.771 17.49 -9.226 1 68.72 97 SER A CA 1
ATOM 761 C C . SER A 1 97 ? 0.31 18.404 -9.795 1 68.72 97 SER A C 1
ATOM 763 O O . SER A 1 97 ? 1.499 18.088 -9.719 1 68.72 97 SER A O 1
ATOM 765 N N . CYS A 1 98 ? -0.043 19.254 -10.631 1 73.11 98 CYS A N 1
ATOM 766 C CA . CYS A 1 98 ? 0.876 20.247 -11.177 1 73.11 98 CYS A CA 1
ATOM 767 C C . CYS A 1 98 ? 0.375 21.661 -10.907 1 73.11 98 CYS A C 1
ATOM 769 O O . CYS A 1 98 ? -0.757 21.848 -10.458 1 73.11 98 CYS A O 1
ATOM 771 N N . HIS A 1 99 ? 1.318 22.546 -10.921 1 69.05 99 HIS A N 1
ATOM 772 C CA . HIS A 1 99 ? 0.975 23.958 -10.791 1 69.05 99 HIS A CA 1
ATOM 773 C C . HIS A 1 99 ? 0.8 24.61 -12.158 1 69.05 99 HIS A C 1
ATOM 775 O O . HIS A 1 99 ? 1.655 24.463 -13.035 1 69.05 99 HIS A O 1
ATOM 781 N N . ILE A 1 100 ? -0.458 25.011 -12.294 1 72.48 100 ILE A N 1
ATOM 782 C CA . ILE A 1 100 ? -0.699 25.72 -13.546 1 72.48 100 ILE A CA 1
ATOM 783 C C . ILE A 1 100 ? 0.081 27.032 -13.555 1 72.48 100 ILE A C 1
ATOM 785 O O . ILE A 1 100 ? -0.093 27.871 -12.667 1 72.48 100 ILE A O 1
ATOM 789 N N . THR A 1 101 ? 1.074 27.074 -14.381 1 66.8 101 THR A N 1
ATOM 790 C CA . THR A 1 101 ? 1.868 28.291 -14.514 1 66.8 101 THR A CA 1
ATOM 791 C C . THR A 1 101 ? 1.381 29.129 -15.692 1 66.8 101 THR A C 1
ATOM 793 O O . THR A 1 101 ? 0.72 28.613 -16.596 1 66.8 101 THR A O 1
ATOM 796 N N . GLY A 1 102 ? 1.444 30.29 -15.69 1 70.76 102 GLY A N 1
ATOM 797 C CA . GLY A 1 102 ? 1.168 31.166 -16.818 1 70.76 102 GLY A CA 1
ATOM 798 C C . GLY A 1 102 ? -0.259 31.683 -16.837 1 70.76 102 GLY A C 1
ATOM 799 O O . GLY A 1 102 ? -0.811 31.956 -17.904 1 70.76 102 GLY A O 1
ATOM 800 N N . CYS A 1 103 ? -0.906 31.551 -15.604 1 81.11 103 CYS A N 1
ATOM 801 C CA . CYS A 1 103 ? -2.269 32.066 -15.533 1 81.11 103 CYS A CA 1
ATOM 802 C C . CYS A 1 103 ? -2.288 33.582 -15.685 1 81.11 103 CYS A C 1
ATOM 804 O O . CYS A 1 103 ? -1.461 34.28 -15.096 1 81.11 103 CYS A O 1
ATOM 806 N N . THR A 1 104 ? -3.121 34.015 -16.693 1 81.99 104 THR A N 1
ATOM 807 C CA . THR A 1 104 ? -3.328 35.446 -16.887 1 81.99 104 THR A CA 1
ATOM 808 C C . THR A 1 104 ? -4.56 35.923 -16.123 1 81.99 104 THR A C 1
ATOM 810 O O . THR A 1 104 ? -5.344 35.11 -15.63 1 81.99 104 THR A O 1
ATOM 813 N N . MET A 1 105 ? -4.669 37.182 -15.948 1 84.88 105 MET A N 1
ATOM 814 C CA . MET A 1 105 ? -5.821 37.752 -15.256 1 84.88 105 MET A CA 1
ATOM 815 C C . MET A 1 105 ? -7.121 37.357 -15.948 1 84.88 105 MET A C 1
ATOM 817 O O . MET A 1 105 ? -8.152 37.189 -15.293 1 84.88 105 MET A O 1
ATOM 821 N N . ASN A 1 106 ? -7.014 37.121 -17.211 1 83.76 106 ASN A N 1
ATOM 822 C CA . ASN A 1 106 ? -8.193 36.706 -17.963 1 83.76 106 ASN A CA 1
ATOM 823 C C . ASN A 1 106 ? -8.634 35.296 -17.579 1 83.76 106 ASN A C 1
ATOM 825 O O . ASN A 1 106 ? -9.828 34.991 -17.587 1 83.76 106 ASN A O 1
ATOM 829 N N . ASP A 1 107 ? -7.689 34.521 -17.315 1 84.25 107 ASP A N 1
ATOM 830 C CA . ASP A 1 107 ? -8.004 33.15 -16.923 1 84.25 107 ASP A CA 1
ATOM 831 C C . ASP A 1 107 ? -8.751 33.117 -15.591 1 84.25 107 ASP A C 1
ATOM 833 O O . ASP A 1 107 ? -9.696 32.344 -15.423 1 84.25 107 ASP A O 1
ATOM 837 N N . TYR A 1 108 ? -8.346 33.963 -14.689 1 86.14 108 TYR A N 1
ATOM 838 C CA . TYR A 1 108 ? -9.002 34.025 -13.387 1 86.14 108 TYR A CA 1
ATOM 839 C C . TYR A 1 108 ? -10.405 34.607 -13.51 1 86.14 108 TYR A C 1
ATOM 841 O O . TYR A 1 108 ? -11.316 34.209 -12.78 1 86.14 108 TYR A O 1
ATOM 849 N N . GLU A 1 109 ? -10.575 35.539 -14.445 1 85.48 109 GLU A N 1
ATOM 850 C CA . GLU A 1 109 ? -11.889 36.134 -14.667 1 85.48 109 GLU A CA 1
ATOM 851 C C . GLU A 1 109 ? -12.884 35.099 -15.184 1 85.48 109 GLU A C 1
ATOM 853 O O . GLU A 1 109 ? -14.057 35.114 -14.805 1 85.48 109 GLU A O 1
ATOM 858 N N . LYS A 1 110 ? -12.421 34.266 -15.956 1 79.75 110 LYS A N 1
ATOM 859 C CA . LYS A 1 110 ? -13.287 33.23 -16.511 1 79.75 110 LYS A CA 1
ATOM 860 C C . LYS A 1 110 ? -13.752 32.263 -15.426 1 79.75 110 LYS A C 1
ATOM 862 O O . LYS A 1 110 ? -14.901 31.816 -15.437 1 79.75 110 LYS A O 1
ATOM 867 N N . VAL A 1 111 ? -12.86 31.983 -14.531 1 76.96 111 VAL A N 1
ATOM 868 C CA . VAL A 1 111 ? -13.165 31.003 -13.493 1 76.96 111 VAL A CA 1
ATOM 869 C C . VAL A 1 111 ? -14.151 31.601 -12.492 1 76.96 111 VAL A C 1
ATOM 871 O O . VAL A 1 111 ? -15.055 30.912 -12.014 1 76.96 111 VAL A O 1
ATOM 874 N N . VAL A 1 112 ? -14.023 32.849 -12.178 1 81.06 112 VAL A N 1
ATOM 875 C CA . VAL A 1 112 ? -14.766 33.491 -11.098 1 81.06 112 VAL A CA 1
ATOM 876 C C . VAL A 1 112 ? -16.119 33.971 -11.617 1 81.06 112 VAL A C 1
ATOM 878 O O . VAL A 1 112 ? -17.055 34.168 -10.838 1 81.06 112 VAL A O 1
ATOM 881 N N . ASN A 1 113 ? -16.264 34.085 -12.947 1 77.42 113 ASN A N 1
ATOM 882 C CA . ASN A 1 113 ? -17.481 34.652 -13.518 1 77.42 113 ASN A CA 1
ATOM 883 C C . ASN A 1 113 ? -18.709 33.818 -13.163 1 77.42 113 ASN A C 1
ATOM 885 O O . ASN A 1 113 ? -19.83 34.329 -13.155 1 77.42 113 ASN A O 1
ATOM 889 N N . ILE A 1 114 ? -18.445 32.621 -12.758 1 72.34 114 ILE A N 1
ATOM 890 C CA . ILE A 1 114 ? -19.574 31.731 -12.51 1 72.34 114 ILE A CA 1
ATOM 891 C C . ILE A 1 114 ? -19.935 31.755 -11.026 1 72.34 114 ILE A C 1
ATOM 893 O O . ILE A 1 114 ? -20.953 31.192 -10.619 1 72.34 114 ILE A O 1
ATOM 897 N N . HIS A 1 115 ? -19.159 32.491 -10.231 1 74.18 115 HIS A N 1
ATOM 898 C CA . HIS A 1 115 ? -19.375 32.561 -8.791 1 74.18 115 HIS A CA 1
ATOM 899 C C . HIS A 1 115 ? -19.695 33.985 -8.35 1 74.18 115 HIS A C 1
ATOM 901 O O . HIS A 1 115 ? -18.83 34.863 -8.396 1 74.18 115 HIS A O 1
ATOM 907 N N . PRO A 1 116 ? -20.835 34.219 -7.994 1 76.89 116 PRO A N 1
ATOM 908 C CA . PRO A 1 116 ? -21.2 35.598 -7.662 1 76.89 116 PRO A CA 1
ATOM 909 C C . PRO A 1 116 ? -20.275 36.218 -6.617 1 76.89 116 PRO A C 1
ATOM 911 O O . PRO A 1 116 ? -19.867 37.373 -6.757 1 76.89 116 PRO A O 1
ATOM 914 N N . ILE A 1 117 ? -19.908 35.493 -5.633 1 79.61 117 ILE A N 1
ATOM 915 C CA . ILE A 1 117 ? -19.07 36.041 -4.573 1 79.61 117 ILE A CA 1
ATOM 916 C C . ILE A 1 117 ? -17.663 36.297 -5.108 1 79.61 117 ILE A C 1
ATOM 918 O O . ILE A 1 117 ? -17.081 37.356 -4.859 1 79.61 117 ILE A O 1
ATOM 922 N N . ARG A 1 118 ? -17.187 35.449 -5.809 1 83.77 118 ARG A N 1
ATOM 923 C CA . ARG A 1 118 ? -15.831 35.591 -6.329 1 83.77 118 ARG A CA 1
ATOM 924 C C . ARG A 1 118 ? -15.762 36.686 -7.389 1 83.77 118 ARG A C 1
ATOM 926 O O . ARG A 1 118 ? -14.729 37.339 -7.548 1 83.77 118 ARG A O 1
ATOM 933 N N . LYS A 1 119 ? -16.921 36.933 -8.01 1 86.63 119 LYS A N 1
ATOM 934 C CA . LYS A 1 119 ? -16.984 38.011 -8.992 1 86.63 119 LYS A CA 1
ATOM 935 C C . LYS A 1 119 ? -16.855 39.375 -8.32 1 86.63 119 LYS A C 1
ATOM 937 O O . LYS A 1 119 ? -16.195 40.273 -8.847 1 86.63 119 LYS A O 1
ATOM 942 N N . GLU A 1 120 ? -17.473 39.441 -7.218 1 87.04 120 GLU A N 1
ATOM 943 C CA . GLU A 1 120 ? -17.377 40.69 -6.468 1 87.04 120 GLU A CA 1
ATOM 944 C C . GLU A 1 120 ? -15.95 40.935 -5.987 1 87.04 120 GLU A C 1
ATOM 946 O O . GLU A 1 120 ? -15.481 42.076 -5.974 1 87.04 120 GLU A O 1
ATOM 951 N N . GLU A 1 121 ? -15.347 39.902 -5.572 1 89.48 121 GLU A N 1
ATOM 952 C CA . GLU A 1 121 ? -13.963 40.026 -5.124 1 89.48 121 GLU A CA 1
ATOM 953 C C . GLU A 1 121 ? -13.04 40.402 -6.279 1 89.48 121 GLU A C 1
ATOM 955 O O . GLU A 1 121 ? -12.042 41.099 -6.082 1 89.48 121 GLU A O 1
ATOM 960 N N . LEU A 1 122 ? -13.432 39.939 -7.428 1 91.82 122 LEU A N 1
ATOM 961 C CA . LEU A 1 122 ? -12.639 40.275 -8.605 1 91.82 122 LEU A CA 1
ATOM 962 C C . LEU A 1 122 ? -12.69 41.774 -8.884 1 91.82 122 LEU A C 1
ATOM 964 O O . LEU A 1 122 ? -11.698 42.362 -9.322 1 91.82 122 LEU A O 1
ATOM 968 N N . GLU A 1 123 ? -13.81 42.383 -8.624 1 91.52 123 GLU A N 1
ATOM 969 C CA . GLU A 1 123 ? -13.945 43.82 -8.839 1 91.52 123 GLU A CA 1
ATOM 970 C C . GLU A 1 123 ? -13.03 44.606 -7.905 1 91.52 123 GLU A C 1
ATOM 972 O O . GLU A 1 123 ? -12.48 45.64 -8.291 1 91.52 123 GLU A O 1
ATOM 977 N N . ILE A 1 124 ? -12.85 44.069 -6.785 1 91.29 124 ILE A N 1
ATOM 978 C CA . ILE A 1 124 ? -11.955 44.717 -5.832 1 91.29 124 ILE A CA 1
ATOM 979 C C . ILE A 1 124 ? -10.517 44.639 -6.339 1 91.29 124 ILE A C 1
ATOM 981 O O . ILE A 1 124 ? -9.788 45.633 -6.312 1 91.29 124 ILE A O 1
ATOM 985 N N . VAL A 1 125 ? -10.14 43.489 -6.782 1 93.04 125 VAL A N 1
ATOM 986 C CA . VAL A 1 125 ? -8.781 43.273 -7.268 1 93.04 125 VAL A CA 1
ATOM 987 C C . VAL A 1 125 ? -8.537 44.119 -8.515 1 93.04 125 VAL A C 1
ATOM 989 O O . VAL A 1 125 ? -7.467 44.712 -8.671 1 93.04 125 VAL A O 1
ATOM 992 N N . LYS A 1 126 ? -9.588 44.25 -9.344 1 91 126 LYS A N 1
ATOM 993 C CA . LYS A 1 126 ? -9.441 45.03 -10.569 1 91 126 LYS A CA 1
ATOM 994 C C . LYS A 1 126 ? -9.267 46.514 -10.258 1 91 126 LYS A C 1
ATOM 996 O O . LYS A 1 126 ? -8.49 47.205 -10.92 1 91 126 LYS A O 1
ATOM 1001 N N . ASP A 1 127 ? -9.956 46.964 -9.301 1 92.75 127 ASP A N 1
ATOM 1002 C CA . ASP A 1 127 ? -9.849 48.361 -8.889 1 92.75 127 ASP A CA 1
ATOM 1003 C C . ASP A 1 127 ? -8.44 48.68 -8.393 1 92.75 127 ASP A C 1
ATOM 1005 O O . ASP A 1 127 ? -7.894 49.742 -8.7 1 92.75 127 ASP A O 1
ATOM 1009 N N . ILE A 1 128 ? -7.907 47.758 -7.741 1 93.01 128 ILE A N 1
ATOM 1010 C CA . ILE A 1 128 ? -6.574 47.975 -7.191 1 93.01 128 ILE A CA 1
ATOM 1011 C C . ILE A 1 128 ? -5.528 47.803 -8.289 1 93.01 128 ILE A C 1
ATOM 1013 O O . ILE A 1 128 ? -4.534 48.532 -8.328 1 93.01 128 ILE A O 1
ATOM 1017 N N . HIS A 1 129 ? -5.807 46.932 -9.155 1 92.14 129 HIS A N 1
ATOM 1018 C CA . HIS A 1 129 ? -4.871 46.671 -10.243 1 92.14 129 HIS A CA 1
ATOM 1019 C C . HIS A 1 129 ? -4.819 47.842 -11.219 1 92.14 129 HIS A C 1
ATOM 1021 O O . HIS A 1 129 ? -3.8 48.063 -11.876 1 92.14 129 HIS A O 1
ATOM 1027 N N . GLN A 1 130 ? -5.858 48.528 -11.324 1 91.05 130 GLN A N 1
ATOM 1028 C CA . GLN A 1 130 ? -5.877 49.712 -12.176 1 91.05 130 GLN A CA 1
ATOM 1029 C C . GLN A 1 130 ? -4.9 50.77 -11.669 1 91.05 130 GLN A C 1
ATOM 1031 O O . GLN A 1 130 ? -4.236 51.44 -12.463 1 91.05 130 GLN A O 1
ATOM 1036 N N . LYS A 1 131 ? -4.767 50.798 -10.38 1 90.25 131 LYS A N 1
ATOM 1037 C CA . LYS A 1 131 ? -3.859 51.765 -9.769 1 90.25 131 LYS A CA 1
ATOM 1038 C C . LYS A 1 131 ? -2.433 51.222 -9.716 1 90.25 131 LYS A C 1
ATOM 1040 O O . LYS A 1 131 ? -1.469 51.988 -9.777 1 90.25 131 LYS A O 1
ATOM 1045 N N . LEU A 1 132 ? -2.312 49.922 -9.518 1 91.8 132 LEU A N 1
ATOM 1046 C CA . LEU A 1 132 ? -1.013 49.274 -9.374 1 91.8 132 LEU A CA 1
ATOM 1047 C C . LEU A 1 132 ? -0.948 47.996 -10.203 1 91.8 132 LEU A C 1
ATOM 1049 O O . LEU A 1 132 ? -1.001 46.892 -9.656 1 91.8 132 LEU A O 1
ATOM 1053 N N . PRO A 1 133 ? -0.658 48.045 -11.46 1 88.61 133 PRO A N 1
ATOM 1054 C CA . PRO A 1 133 ? -0.66 46.881 -12.348 1 88.61 133 PRO A CA 1
ATOM 1055 C C . PRO A 1 133 ? 0.459 45.893 -12.029 1 88.61 133 PRO A C 1
ATOM 1057 O O . PRO A 1 133 ? 0.384 44.723 -12.414 1 88.61 133 PRO A O 1
ATOM 1060 N N . ALA A 1 134 ? 1.543 46.294 -11.332 1 86.18 134 ALA A N 1
ATOM 1061 C CA . ALA A 1 134 ? 2.666 45.421 -11.001 1 86.18 134 ALA A CA 1
ATOM 1062 C C . ALA A 1 134 ? 2.215 44.258 -10.122 1 86.18 134 ALA A C 1
ATOM 1064 O O . ALA A 1 134 ? 2.867 43.211 -10.084 1 86.18 134 ALA A O 1
ATOM 1065 N N . LEU A 1 135 ? 1.128 44.48 -9.458 1 90.56 135 LEU A N 1
ATOM 1066 C CA . LEU A 1 135 ? 0.63 43.45 -8.553 1 90.56 135 LEU A CA 1
ATOM 1067 C C . LEU A 1 135 ? 0.111 42.247 -9.334 1 90.56 135 LEU A C 1
ATOM 1069 O O . LEU A 1 135 ? -0.021 41.152 -8.78 1 90.56 135 LEU A O 1
ATOM 1073 N N . ILE A 1 136 ? -0.138 42.443 -10.615 1 87.58 136 ILE A N 1
ATOM 1074 C CA . ILE A 1 136 ? -0.6 41.337 -11.446 1 87.58 136 ILE A CA 1
ATOM 1075 C C . ILE A 1 136 ? 0.526 40.322 -11.627 1 87.58 136 ILE A C 1
ATOM 1077 O O . ILE A 1 136 ? 0.326 39.121 -11.43 1 87.58 136 ILE A O 1
ATOM 1081 N N . GLU A 1 137 ? 1.696 40.786 -11.941 1 83.82 137 GLU A N 1
ATOM 1082 C CA . GLU A 1 137 ? 2.84 39.906 -12.161 1 83.82 137 GLU A CA 1
ATOM 1083 C C . GLU A 1 137 ? 3.334 39.305 -10.848 1 83.82 137 GLU A C 1
ATOM 1085 O O . GLU A 1 137 ? 3.76 38.149 -10.81 1 83.82 137 GLU A O 1
ATOM 1090 N N . LEU A 1 138 ? 3.229 40.058 -9.859 1 85.75 138 LEU A N 1
ATOM 1091 C CA . LEU A 1 138 ? 3.814 39.651 -8.586 1 85.75 138 LEU A CA 1
ATOM 1092 C C . LEU A 1 138 ? 2.939 38.611 -7.894 1 85.75 138 LEU A C 1
ATOM 1094 O O . LEU A 1 138 ? 3.451 37.698 -7.243 1 85.75 138 LEU A O 1
ATOM 1098 N N . CYS A 1 139 ? 1.634 38.799 -8.005 1 88.28 139 CYS A N 1
ATOM 1099 C CA . CYS A 1 139 ? 0.78 37.977 -7.155 1 88.28 139 CYS A CA 1
ATOM 1100 C C . CYS A 1 139 ? -0.055 37.013 -7.989 1 88.28 139 CYS A C 1
ATOM 1102 O O . CYS A 1 139 ? -0.538 36.001 -7.478 1 88.28 139 CYS A O 1
ATOM 1104 N N . PHE A 1 140 ? -0.341 37.233 -9.179 1 86.23 140 PHE A N 1
ATOM 1105 C CA . PHE A 1 140 ? -1.202 36.355 -9.963 1 86.23 140 PHE A CA 1
ATOM 1106 C C . PHE A 1 140 ? -0.375 35.477 -10.894 1 86.23 140 PHE A C 1
ATOM 1108 O O . PHE A 1 140 ? -0.699 34.306 -11.102 1 86.23 140 PHE A O 1
ATOM 1115 N N . LEU A 1 141 ? 0.684 36.064 -11.454 1 78.13 141 LEU A N 1
ATOM 1116 C CA . LEU A 1 141 ? 1.566 35.245 -12.278 1 78.13 141 LEU A CA 1
ATOM 1117 C C . LEU A 1 141 ? 2.532 34.444 -11.411 1 78.13 141 LEU A C 1
ATOM 1119 O O . LEU A 1 141 ? 3.028 33.397 -11.833 1 78.13 141 LEU A O 1
ATOM 1123 N N . ALA A 1 142 ? 2.909 35.06 -10.299 1 78.18 142 ALA A N 1
ATOM 1124 C CA . ALA A 1 142 ? 3.755 34.401 -9.307 1 78.18 142 ALA A CA 1
ATOM 1125 C C . ALA A 1 142 ? 3.079 34.377 -7.939 1 78.18 142 ALA A C 1
ATOM 1127 O O . ALA A 1 142 ? 1.942 34.832 -7.793 1 78.18 142 ALA A O 1
ATOM 1128 N N . ASP A 1 143 ? 3.636 33.717 -7.055 1 79.15 143 ASP A N 1
ATOM 1129 C CA . ASP A 1 143 ? 3.136 33.718 -5.683 1 79.15 143 ASP A CA 1
ATOM 1130 C C . ASP A 1 143 ? 3.83 34.79 -4.847 1 79.15 143 ASP A C 1
ATOM 1132 O O . ASP A 1 143 ? 5.048 34.96 -4.932 1 79.15 143 ASP A O 1
ATOM 1136 N N . CYS A 1 144 ? 3.029 35.59 -4.236 1 86.23 144 CYS A N 1
ATOM 1137 C CA . CYS A 1 144 ? 3.588 36.633 -3.384 1 86.23 144 CYS A CA 1
ATOM 1138 C C . CYS A 1 144 ? 3.303 36.346 -1.914 1 86.23 144 CYS A C 1
ATOM 1140 O O . CYS A 1 144 ? 2.48 35.488 -1.593 1 86.23 144 CYS A O 1
ATOM 1142 N N . THR A 1 145 ? 4.086 36.932 -1.07 1 88.46 145 THR A N 1
ATOM 1143 C CA . THR A 1 145 ? 3.877 36.866 0.373 1 88.46 145 THR A CA 1
ATOM 1144 C C . THR A 1 145 ? 3.2 38.137 0.879 1 88.46 145 THR A C 1
ATOM 1146 O O . THR A 1 145 ? 3.275 39.186 0.236 1 88.46 145 THR A O 1
ATOM 1149 N N . PHE A 1 146 ? 2.426 38.073 1.938 1 89.65 146 PHE A N 1
ATOM 1150 C CA . PHE A 1 146 ? 1.695 39.221 2.461 1 89.65 146 PHE A CA 1
ATOM 1151 C C . PHE A 1 146 ? 2.645 40.367 2.784 1 89.65 146 PHE A C 1
ATOM 1153 O O . PHE A 1 146 ? 2.292 41.538 2.624 1 89.65 146 PHE A O 1
ATOM 1160 N N . SER A 1 147 ? 3.901 40.003 3.168 1 85.99 147 SER A N 1
ATOM 1161 C CA . SER A 1 147 ? 4.867 41.038 3.523 1 85.99 147 SER A CA 1
ATOM 1162 C C . SER A 1 147 ? 5.162 41.949 2.337 1 85.99 147 SER A C 1
ATOM 1164 O O . SER A 1 147 ? 5.314 43.161 2.501 1 85.99 147 SER A O 1
ATOM 1166 N N . ILE A 1 148 ? 5.146 41.392 1.191 1 86.96 148 ILE A N 1
ATOM 1167 C CA . ILE A 1 148 ? 5.408 42.165 -0.019 1 86.96 148 ILE A CA 1
ATOM 1168 C C . ILE A 1 148 ? 4.19 43.021 -0.358 1 86.96 148 ILE A C 1
ATOM 1170 O O . ILE A 1 148 ? 4.329 44.185 -0.74 1 86.96 148 ILE A O 1
ATOM 1174 N N . VAL A 1 149 ? 3.022 42.476 -0.186 1 90.98 149 VAL A N 1
ATOM 1175 C CA . VAL A 1 149 ? 1.789 43.195 -0.487 1 90.98 149 VAL A CA 1
ATOM 1176 C C . VAL A 1 149 ? 1.595 44.33 0.516 1 90.98 149 VAL A C 1
ATOM 1178 O O . VAL A 1 149 ? 1.144 45.419 0.152 1 90.98 149 VAL A O 1
ATOM 1181 N N . GLU A 1 150 ? 1.922 44.032 1.727 1 89.05 150 GLU A N 1
ATOM 1182 C CA . GLU A 1 150 ? 1.804 45.056 2.762 1 89.05 150 GLU A CA 1
ATOM 1183 C C . GLU A 1 150 ? 2.73 46.235 2.48 1 89.05 150 GLU A C 1
ATOM 1185 O O . GLU A 1 150 ? 2.359 47.39 2.703 1 89.05 150 GLU A O 1
ATOM 1190 N N . LYS A 1 151 ? 3.859 45.948 2.003 1 85.76 151 LYS A N 1
ATOM 1191 C CA . LYS A 1 151 ? 4.827 46.994 1.686 1 85.76 151 LYS A CA 1
ATOM 1192 C C . LYS A 1 151 ? 4.354 47.841 0.508 1 85.76 151 LYS A C 1
ATOM 1194 O O . LYS A 1 151 ? 4.615 49.045 0.458 1 85.76 151 LYS A O 1
ATOM 1199 N N . ILE A 1 152 ? 3.586 47.272 -0.33 1 88.63 152 ILE A N 1
ATOM 1200 C CA . ILE A 1 152 ? 3.189 47.959 -1.553 1 88.63 152 ILE A CA 1
ATOM 1201 C C . ILE A 1 152 ? 1.874 48.702 -1.325 1 88.63 152 ILE A C 1
ATOM 1203 O O . ILE A 1 152 ? 1.731 49.859 -1.726 1 88.63 152 ILE A O 1
ATOM 1207 N N . LEU A 1 153 ? 0.872 48.125 -0.629 1 91.14 153 LEU A N 1
ATOM 1208 C CA . LEU A 1 153 ? -0.484 48.662 -0.594 1 91.14 153 LEU A CA 1
ATOM 1209 C C . LEU A 1 153 ? -0.77 49.328 0.748 1 91.14 153 LEU A C 1
ATOM 1211 O O . LEU A 1 153 ? -1.732 50.089 0.875 1 91.14 153 LEU A O 1
ATOM 1215 N N . GLY A 1 154 ? 0.022 49.021 1.801 1 83.37 154 GLY A N 1
ATOM 1216 C CA . GLY A 1 154 ? -0.199 49.641 3.098 1 83.37 154 GLY A CA 1
ATOM 1217 C C . GLY A 1 154 ? -1.523 49.251 3.727 1 83.37 154 GLY A C 1
ATOM 1218 O O . GLY A 1 154 ? -1.788 48.067 3.946 1 83.37 154 GLY A O 1
ATOM 1219 N N . ASN A 1 155 ? -2.53 50.193 3.803 1 80.12 155 ASN A N 1
ATOM 1220 C CA . ASN A 1 155 ? -3.776 50 4.539 1 80.12 155 ASN A CA 1
ATOM 1221 C C . ASN A 1 155 ? -4.738 49.089 3.782 1 80.12 155 ASN A C 1
ATOM 1223 O O . ASN A 1 155 ? -5.606 48.457 4.386 1 80.12 155 ASN A O 1
ATOM 1227 N N . ASN A 1 156 ? -4.62 49.126 2.5 1 85.33 156 ASN A N 1
ATOM 1228 C CA . ASN A 1 156 ? -5.514 48.306 1.689 1 85.33 156 ASN A CA 1
ATOM 1229 C C . ASN A 1 156 ? -4.941 46.911 1.461 1 85.33 156 ASN A C 1
ATOM 1231 O O . ASN A 1 156 ? -5.426 46.169 0.604 1 85.33 156 ASN A O 1
ATOM 1235 N N . SER A 1 157 ? -3.919 46.544 2.192 1 89.46 157 SER A N 1
ATOM 1236 C CA . SER A 1 157 ? -3.225 45.282 1.953 1 89.46 157 SER A CA 1
ATOM 1237 C C . SER A 1 157 ? -4.132 44.09 2.239 1 89.46 157 SER A C 1
ATOM 1239 O O . SER A 1 157 ? -4.182 43.139 1.456 1 89.46 157 SER A O 1
ATOM 1241 N N . MET A 1 158 ? -4.885 44.212 3.326 1 88.78 158 MET A N 1
ATOM 1242 C CA . MET A 1 158 ? -5.705 43.07 3.72 1 88.78 158 MET A CA 1
ATOM 1243 C C . MET A 1 158 ? -6.881 42.889 2.767 1 88.78 158 MET A C 1
ATOM 1245 O O . MET A 1 158 ? -7.286 41.761 2.481 1 88.78 158 MET A O 1
ATOM 1249 N N . LEU A 1 159 ? -7.435 43.973 2.383 1 88.29 159 LEU A N 1
ATOM 1250 C CA . LEU A 1 159 ? -8.529 43.919 1.419 1 88.29 159 LEU A CA 1
ATOM 1251 C C . LEU A 1 159 ? -8.085 43.234 0.131 1 88.29 159 LEU A C 1
ATOM 1253 O O . LEU A 1 159 ? -8.774 42.346 -0.375 1 88.29 159 LEU A O 1
ATOM 1257 N N . TYR A 1 160 ? -6.962 43.612 -0.313 1 91.78 160 TYR A N 1
ATOM 1258 C CA . TYR A 1 160 ? -6.412 43.013 -1.524 1 91.78 160 TYR A CA 1
ATOM 1259 C C . TYR A 1 160 ? -6.047 41.552 -1.292 1 91.78 160 TYR A C 1
ATOM 1261 O O . TYR A 1 160 ? -6.332 40.694 -2.131 1 91.78 160 TYR A O 1
ATOM 1269 N N . TRP A 1 161 ? -5.39 41.294 -0.219 1 91.8 161 TRP A N 1
ATOM 1270 C CA . TRP A 1 161 ? -4.92 39.952 0.11 1 91.8 161 TRP A CA 1
ATOM 1271 C C . TRP A 1 161 ? -6.078 38.961 0.138 1 91.8 161 TRP A C 1
ATOM 1273 O O . TRP A 1 161 ? -5.993 37.88 -0.449 1 91.8 161 TRP A O 1
ATOM 1283 N N . ASN A 1 162 ? -7.182 39.331 0.75 1 90.24 162 ASN A N 1
ATOM 1284 C CA . ASN A 1 162 ? -8.354 38.469 0.859 1 90.24 162 ASN A CA 1
ATOM 1285 C C . ASN A 1 162 ? -8.991 38.215 -0.504 1 90.24 162 ASN A C 1
ATOM 1287 O O . ASN A 1 162 ? -9.33 37.076 -0.832 1 90.24 162 ASN A O 1
ATOM 1291 N N . ALA A 1 163 ? -9.08 39.286 -1.215 1 90.63 163 ALA A N 1
ATOM 1292 C CA . ALA A 1 163 ? -9.697 39.166 -2.534 1 90.63 163 ALA A CA 1
ATOM 1293 C C . ALA A 1 163 ? -8.837 38.319 -3.467 1 90.63 163 ALA A C 1
ATOM 1295 O O . ALA A 1 163 ? -9.355 37.482 -4.21 1 90.63 163 ALA A O 1
ATOM 1296 N N . MET A 1 164 ? -7.594 38.587 -3.421 1 90.35 164 MET A N 1
ATOM 1297 C CA . MET A 1 164 ? -6.666 37.876 -4.296 1 90.35 164 MET A CA 1
ATOM 1298 C C . MET A 1 164 ? -6.683 36.379 -4.007 1 90.35 164 MET A C 1
ATOM 1300 O O . MET A 1 164 ? -6.729 35.564 -4.93 1 90.35 164 MET A O 1
ATOM 1304 N N . ASN A 1 165 ? -6.617 35.934 -2.75 1 89.19 165 ASN A N 1
ATOM 1305 C CA . ASN A 1 165 ? -6.596 34.522 -2.386 1 89.19 165 ASN A CA 1
ATOM 1306 C C . ASN A 1 165 ? -7.928 33.844 -2.691 1 89.19 165 ASN A C 1
ATOM 1308 O O . ASN A 1 165 ? -7.965 32.656 -3.016 1 89.19 165 ASN A O 1
ATOM 1312 N N . CYS A 1 166 ? -8.924 34.579 -2.538 1 87.59 166 CYS A N 1
ATOM 1313 C CA . CYS A 1 166 ? -10.234 34.046 -2.894 1 87.59 166 CYS A CA 1
ATOM 1314 C C . CYS A 1 166 ? -10.305 33.722 -4.381 1 87.59 166 CYS A C 1
ATOM 1316 O O . CYS A 1 166 ? -10.802 32.662 -4.767 1 87.59 166 CYS A O 1
ATOM 1318 N N . ILE A 1 167 ? -9.793 34.659 -5.144 1 87.09 167 ILE A N 1
ATOM 1319 C CA . ILE A 1 167 ? -9.86 34.489 -6.591 1 87.09 167 ILE A CA 1
ATOM 1320 C C . ILE A 1 167 ? -8.88 33.402 -7.029 1 87.09 167 ILE A C 1
ATOM 1322 O O . ILE A 1 167 ? -9.232 32.523 -7.818 1 87.09 167 ILE A O 1
ATOM 1326 N N . LYS A 1 168 ? -7.75 33.483 -6.493 1 82.03 168 LYS A N 1
ATOM 1327 C CA . LYS A 1 168 ? -6.678 32.61 -6.962 1 82.03 168 LYS A CA 1
ATOM 1328 C C . LYS A 1 168 ? -6.841 31.195 -6.414 1 82.03 168 LYS A C 1
ATOM 1330 O O . LYS A 1 168 ? -6.601 30.217 -7.124 1 82.03 168 LYS A O 1
ATOM 1335 N N . TYR A 1 169 ? -7.283 31.031 -5.128 1 78.92 169 TYR A N 1
ATOM 1336 C CA . TYR A 1 169 ? -7.234 29.719 -4.493 1 78.92 169 TYR A CA 1
ATOM 1337 C C . TYR A 1 169 ? -8.615 29.297 -4.005 1 78.92 169 TYR A C 1
ATOM 1339 O O . TYR A 1 169 ? -8.804 28.163 -3.56 1 78.92 169 TYR A O 1
ATOM 1347 N N . ASN A 1 170 ? -9.59 30.158 -4.059 1 78.84 170 ASN A N 1
ATOM 1348 C CA . ASN A 1 170 ? -10.934 29.888 -3.562 1 78.84 170 ASN A CA 1
ATOM 1349 C C . ASN A 1 170 ? -10.923 29.531 -2.078 1 78.84 170 ASN A C 1
ATOM 1351 O O . ASN A 1 170 ? -11.563 28.564 -1.663 1 78.84 170 ASN A O 1
ATOM 1355 N N . VAL A 1 171 ? -10.081 30.164 -1.355 1 78.17 171 VAL A N 1
ATOM 1356 C CA . VAL A 1 171 ? -9.985 29.962 0.087 1 78.17 171 VAL A CA 1
ATOM 1357 C C . VAL A 1 171 ? -10.319 31.263 0.814 1 78.17 171 VAL A C 1
ATOM 1359 O O . VAL A 1 171 ? -9.873 32.34 0.41 1 78.17 171 VAL A O 1
ATOM 1362 N N . GLY A 1 172 ? -11.058 31.115 1.82 1 76.13 172 GLY A N 1
ATOM 1363 C CA . GLY A 1 172 ? -11.385 32.273 2.637 1 76.13 172 GLY A CA 1
ATOM 1364 C C . GLY A 1 172 ? -12.339 33.235 1.954 1 76.13 172 GLY A C 1
ATOM 1365 O O . GLY A 1 172 ? -12.343 34.431 2.253 1 76.13 172 GLY A O 1
ATOM 1366 N N . CYS A 1 173 ? -13.005 32.649 0.961 1 81.07 173 CYS A N 1
ATOM 1367 C CA . CYS A 1 173 ? -13.989 33.515 0.322 1 81.07 173 CYS A CA 1
ATOM 1368 C C . CYS A 1 173 ? -15.152 33.807 1.263 1 81.07 173 CYS A C 1
ATOM 1370 O O . CYS A 1 173 ? -15.459 33.003 2.146 1 81.07 173 CYS A O 1
ATOM 1372 N N . PRO A 1 174 ? -15.644 34.945 1.053 1 80.66 174 PRO A N 1
ATOM 1373 C CA . PRO A 1 174 ? -16.818 35.237 1.878 1 80.66 174 PRO A CA 1
ATOM 1374 C C . PRO A 1 174 ? -17.907 34.173 1.752 1 80.66 174 PRO A C 1
ATOM 1376 O O . PRO A 1 174 ? -18.145 33.655 0.658 1 80.66 174 PRO A O 1
ATOM 1379 N N . SER A 1 175 ? -18.301 33.627 2.849 1 76.58 175 SER A N 1
ATOM 1380 C CA . SER A 1 175 ? -19.334 32.596 2.877 1 76.58 175 SER A CA 1
ATOM 1381 C C . SER A 1 175 ? -20.585 33.086 3.598 1 76.58 175 SER A C 1
ATOM 1383 O O . SER A 1 175 ? -20.491 33.75 4.633 1 76.58 175 SER A O 1
ATOM 1385 N N . PRO A 1 176 ? -21.711 32.8 2.978 1 73.31 176 PRO A N 1
ATOM 1386 C CA . PRO A 1 176 ? -22.948 33.167 3.672 1 73.31 176 PRO A CA 1
ATOM 1387 C C . PRO A 1 176 ? -23.187 32.335 4.93 1 73.31 176 PRO A C 1
ATOM 1389 O O . PRO A 1 176 ? -22.749 31.185 5.007 1 73.31 176 PRO A O 1
ATOM 1392 N N . GLY A 1 177 ? -23.682 32.935 5.876 1 72.38 177 GLY A N 1
ATOM 1393 C CA . GLY A 1 177 ? -24.014 32.221 7.099 1 72.38 177 GLY A CA 1
ATOM 1394 C C . GLY A 1 177 ? -25.142 31.223 6.92 1 72.38 177 GLY A C 1
ATOM 1395 O O . GLY A 1 177 ? -25.945 31.345 5.992 1 72.38 177 GLY A O 1
ATOM 1396 N N . GLY A 1 178 ? -25.046 30.12 7.621 1 72.73 178 GLY A N 1
ATOM 1397 C CA . GLY A 1 178 ? -26.102 29.12 7.652 1 72.73 178 GLY A CA 1
ATOM 1398 C C . GLY A 1 178 ? -26.74 28.969 9.02 1 72.73 178 GLY A C 1
ATOM 1399 O O . GLY A 1 178 ? -26.103 29.237 10.041 1 72.73 178 GLY A O 1
ATOM 1400 N N . TRP A 1 179 ? -28.089 28.582 9 1 73.71 179 TRP A N 1
ATOM 1401 C CA . TRP A 1 179 ? -28.825 28.421 10.25 1 73.71 179 TRP A CA 1
ATOM 1402 C C . TRP A 1 179 ? -28.472 27.098 10.921 1 73.71 179 TRP A C 1
ATOM 1404 O O . TRP A 1 179 ? -28.276 26.085 10.247 1 73.71 179 TRP A O 1
ATOM 1414 N N . SER A 1 180 ? -28.341 27.16 12.178 1 75.01 180 SER A N 1
ATOM 1415 C CA . SER A 1 180 ? -28.29 25.919 12.944 1 75.01 180 SER A CA 1
ATOM 1416 C C . SER A 1 180 ? -29.619 25.175 12.88 1 75.01 180 SER A C 1
ATOM 1418 O O . SER A 1 180 ? -30.613 25.709 12.383 1 75.01 180 SER A O 1
ATOM 1420 N N . ALA A 1 181 ? -29.621 23.837 13.293 1 73.7 181 ALA A N 1
ATOM 1421 C CA . ALA A 1 181 ? -30.89 23.126 13.419 1 73.7 181 ALA A CA 1
ATOM 1422 C C . ALA A 1 181 ? -31.815 23.825 14.411 1 73.7 181 ALA A C 1
ATOM 1424 O O . ALA A 1 181 ? -31.35 24.49 15.34 1 73.7 181 ALA A O 1
ATOM 1425 N N . TRP A 1 182 ? -33.135 23.757 14.179 1 78.58 182 TRP A N 1
ATOM 1426 C CA . TRP A 1 182 ? -34.103 24.325 15.113 1 78.58 182 TRP A CA 1
ATOM 1427 C C . TRP A 1 182 ? -33.974 23.681 16.489 1 78.58 182 TRP A C 1
ATOM 1429 O O . TRP A 1 182 ? -33.787 22.466 16.598 1 78.58 182 TRP A O 1
ATOM 1439 N N . GLY A 1 183 ? -33.818 24.588 17.376 1 75.66 183 GLY A N 1
ATOM 1440 C CA . GLY A 1 183 ? -33.853 24.046 18.725 1 75.66 183 GLY A CA 1
ATOM 1441 C C . GLY A 1 183 ? -35.154 23.337 19.049 1 75.66 183 GLY A C 1
ATOM 1442 O O . GLY A 1 183 ? -36.058 23.273 18.212 1 75.66 183 GLY A O 1
ATOM 1443 N N . ILE A 1 184 ? -35.23 22.686 20.19 1 80.73 184 ILE A N 1
ATOM 1444 C CA . ILE A 1 184 ? -36.451 22.027 20.642 1 80.73 184 ILE A CA 1
ATOM 1445 C C . ILE A 1 184 ? -37.525 23.073 20.929 1 80.73 184 ILE A C 1
ATOM 1447 O O . ILE A 1 184 ? -37.217 24.187 21.357 1 80.73 184 ILE A O 1
ATOM 1451 N N . TRP A 1 185 ? -38.832 22.766 20.707 1 86.52 185 TRP A N 1
ATOM 1452 C CA . TRP A 1 185 ? -39.955 23.652 20.996 1 86.52 185 TRP A CA 1
ATOM 1453 C C . TRP A 1 185 ? -40.019 23.983 22.483 1 86.52 185 TRP A C 1
ATOM 1455 O O . TRP A 1 185 ? -39.824 23.107 23.329 1 86.52 185 TRP A O 1
ATOM 1465 N N . SER A 1 186 ? -40.128 25.303 22.726 1 82.82 186 SER A N 1
ATOM 1466 C CA . SER A 1 186 ? -40.324 25.718 24.112 1 82.82 186 SER A CA 1
ATOM 1467 C C . SER A 1 186 ? -41.665 25.232 24.65 1 82.82 186 SER A C 1
ATOM 1469 O O . SER A 1 186 ? -42.569 24.905 23.878 1 82.82 186 SER A O 1
ATOM 1471 N N . PRO A 1 187 ? -41.696 25.02 25.968 1 81.55 187 PRO A N 1
ATOM 1472 C CA . PRO A 1 187 ? -43.038 24.809 26.517 1 81.55 187 PRO A CA 1
ATOM 1473 C C . PRO A 1 187 ? -43.988 25.966 26.215 1 81.55 187 PRO A C 1
ATOM 1475 O O . PRO A 1 187 ? -43.541 27.061 25.866 1 81.55 187 PRO A O 1
ATOM 1478 N N . CYS A 1 188 ? -45.26 25.634 26.275 1 82.57 188 CYS A N 1
ATOM 1479 C CA . CYS A 1 188 ? -46.262 26.661 26.017 1 82.57 188 CYS A CA 1
ATOM 1480 C C . CYS A 1 188 ? -46.097 27.837 26.972 1 82.57 188 CYS A C 1
ATOM 1482 O O . CYS A 1 188 ? -45.908 27.644 28.174 1 82.57 188 CYS A O 1
ATOM 1484 N N . THR A 1 189 ? -46.101 29.099 26.528 1 84.68 189 THR A N 1
ATOM 1485 C CA . THR A 1 189 ? -45.853 30.309 27.302 1 84.68 189 THR A CA 1
ATOM 1486 C C . THR A 1 189 ? -47.06 30.654 28.17 1 84.68 189 THR A C 1
ATOM 1488 O O . THR A 1 189 ? -46.989 31.551 29.013 1 84.68 189 THR A O 1
ATOM 1491 N N . ALA A 1 190 ? -48.164 29.888 27.878 1 81.68 190 ALA A N 1
ATOM 1492 C CA . ALA A 1 190 ? -49.355 30.103 28.696 1 81.68 190 ALA A CA 1
ATOM 1493 C C . ALA A 1 190 ? -49.7 28.854 29.501 1 81.68 190 ALA A C 1
ATOM 1495 O O . ALA A 1 190 ? -49.737 27.747 28.957 1 81.68 190 ALA A O 1
ATOM 1496 N N . ILE A 1 191 ? -49.727 29.118 30.763 1 76.78 191 ILE A N 1
ATOM 1497 C CA . ILE A 1 191 ? -50.177 28.007 31.594 1 76.78 191 ILE A CA 1
ATOM 1498 C C . ILE A 1 191 ? -51.675 27.788 31.395 1 76.78 191 ILE A C 1
ATOM 1500 O O . ILE A 1 191 ? -52.148 26.649 31.4 1 76.78 191 ILE A O 1
ATOM 1504 N N . CYS A 1 192 ? -52.404 28.956 31.252 1 75.84 192 CYS A N 1
ATOM 1505 C CA . CYS A 1 192 ? -53.843 28.906 31.014 1 75.84 192 CYS A CA 1
ATOM 1506 C C . CYS A 1 192 ? -54.232 29.799 29.842 1 75.84 192 CYS A C 1
ATOM 1508 O O . CYS A 1 192 ? -53.877 30.978 29.809 1 75.84 192 CYS A O 1
ATOM 1510 N N . GLY A 1 193 ? -54.977 29.231 28.845 1 77.61 193 GLY A N 1
ATOM 1511 C CA . GLY A 1 193 ? -55.445 30.003 27.704 1 77.61 193 GLY A CA 1
ATOM 1512 C C . GLY A 1 193 ? -54.536 29.891 26.495 1 77.61 193 GLY A C 1
ATOM 1513 O O . GLY A 1 193 ? -53.75 28.947 26.388 1 77.61 193 GLY A O 1
ATOM 1514 N N . LYS A 1 194 ? -54.558 30.812 25.591 1 81.67 194 LYS A N 1
ATOM 1515 C CA . LYS A 1 194 ? -53.794 30.819 24.346 1 81.67 194 LYS A CA 1
ATOM 1516 C C . LYS A 1 194 ? -52.35 31.247 24.59 1 81.67 194 LYS A C 1
ATOM 1518 O O . LYS A 1 194 ? -52.099 32.233 25.285 1 81.67 194 LYS A O 1
ATOM 1523 N N . GLY A 1 195 ? -51.417 30.327 24.264 1 83.2 195 GLY A N 1
ATOM 1524 C CA . GLY A 1 195 ? -50.003 30.656 24.353 1 83.2 195 GLY A CA 1
ATOM 1525 C C . GLY A 1 195 ? -49.241 30.363 23.075 1 83.2 195 GLY A C 1
ATOM 1526 O O . GLY A 1 195 ? -49.837 30.249 22.002 1 83.2 195 GLY A O 1
ATOM 1527 N N . LEU A 1 196 ? -47.935 30.616 23.209 1 85.29 196 LEU A N 1
ATOM 1528 C CA . LEU A 1 196 ? -47.061 30.363 22.068 1 85.29 196 LEU A CA 1
ATOM 1529 C C . LEU A 1 196 ? -45.937 29.405 22.446 1 85.29 196 LEU A C 1
ATOM 1531 O O . LEU A 1 196 ? -45.466 29.413 23.585 1 85.29 196 LEU A O 1
ATOM 1535 N N . LYS A 1 197 ? -45.751 28.445 21.589 1 88.96 197 LYS A N 1
ATOM 1536 C CA . LYS A 1 197 ? -44.508 27.682 21.649 1 88.96 197 LYS A CA 1
ATOM 1537 C C . LYS A 1 197 ? -43.511 28.172 20.603 1 88.96 197 LYS A C 1
ATOM 1539 O O . LYS A 1 197 ? -43.904 28.602 19.517 1 88.96 197 LYS A O 1
ATOM 1544 N N . TYR A 1 198 ? -42.292 28.34 21.073 1 85.72 198 TYR A N 1
ATOM 1545 C CA . TYR A 1 198 ? -41.313 28.875 20.133 1 85.72 198 TYR A CA 1
ATOM 1546 C C . TYR A 1 198 ? -40.059 28.009 20.099 1 85.72 198 TYR A C 1
ATOM 1548 O O . TYR A 1 198 ? -39.805 27.238 21.027 1 85.72 198 TYR A O 1
ATOM 1556 N N . ARG A 1 199 ? -39.364 27.978 19.037 1 87.77 199 ARG A N 1
ATOM 1557 C CA . ARG A 1 199 ? -38.036 27.398 18.869 1 87.77 199 ARG A CA 1
ATOM 1558 C C . ARG A 1 199 ? -37.103 28.366 18.148 1 87.77 199 ARG A C 1
ATOM 1560 O O . ARG A 1 199 ? -37.56 29.267 17.442 1 87.77 199 ARG A O 1
ATOM 1567 N N . THR A 1 200 ? -35.848 28.342 18.537 1 85.66 200 THR A N 1
ATOM 1568 C CA . THR A 1 200 ? -34.861 29.29 18.033 1 85.66 200 THR A CA 1
ATOM 1569 C C . THR A 1 200 ? -33.732 28.562 17.308 1 85.66 200 THR A C 1
ATOM 1571 O O . THR A 1 200 ? -33.557 27.354 17.477 1 85.66 200 THR A O 1
ATOM 1574 N N . ARG A 1 201 ? -33.096 29.29 16.388 1 82.34 201 ARG A N 1
ATOM 1575 C CA . ARG A 1 201 ? -31.889 28.849 15.695 1 82.34 201 ARG A CA 1
ATOM 1576 C C . ARG A 1 201 ? -30.873 29.981 15.591 1 82.34 201 ARG A C 1
ATOM 1578 O O . ARG A 1 201 ? -31.202 31.143 15.84 1 82.34 201 ARG A O 1
ATOM 1585 N N . ILE A 1 202 ? -29.633 29.649 15.469 1 80.41 202 ILE A N 1
ATOM 1586 C CA . ILE A 1 202 ? -28.566 30.641 15.406 1 80.41 202 ILE A CA 1
ATOM 1587 C C . ILE A 1 202 ? -27.85 30.546 14.061 1 80.41 202 ILE A C 1
ATOM 1589 O O . ILE A 1 202 ? -27.687 29.453 13.513 1 80.41 202 ILE A O 1
ATOM 1593 N N . CYS A 1 203 ? -27.502 31.675 13.57 1 79.21 203 CYS A N 1
ATOM 1594 C CA . CYS A 1 203 ? -26.779 31.733 12.304 1 79.21 203 CYS A CA 1
ATOM 1595 C C . CYS A 1 203 ? -25.303 31.412 12.504 1 79.21 203 CYS A C 1
ATOM 1597 O O . CYS A 1 203 ? -24.456 32.305 12.453 1 79.21 203 CYS A O 1
ATOM 1599 N N . ASN A 1 204 ? -24.97 30.211 12.717 1 72.72 204 ASN A N 1
ATOM 1600 C CA . ASN A 1 204 ? -23.575 29.882 12.985 1 72.72 204 ASN A CA 1
ATOM 1601 C C . ASN A 1 204 ? -23.16 28.588 12.289 1 72.72 204 ASN A C 1
ATOM 1603 O O . ASN A 1 204 ? -22.144 27.987 12.641 1 72.72 204 ASN A O 1
ATOM 1607 N N . SER A 1 205 ? -24.031 28.066 11.366 1 73.05 205 SER A N 1
ATOM 1608 C CA . SER A 1 205 ? -23.734 26.797 10.71 1 73.05 205 SER A CA 1
ATOM 1609 C C . SER A 1 205 ? -23.857 26.916 9.195 1 73.05 205 SER A C 1
ATOM 1611 O O . SER A 1 205 ? -24.81 26.405 8.602 1 73.05 205 SER A O 1
ATOM 1613 N N . PRO A 1 206 ? -22.945 27.677 8.638 1 70.85 206 PRO A N 1
ATOM 1614 C CA . PRO A 1 206 ? -21.685 28.214 9.157 1 70.85 206 PRO A CA 1
ATOM 1615 C C . PRO A 1 206 ? -21.801 29.673 9.594 1 70.85 206 PRO A C 1
ATOM 1617 O O . PRO A 1 206 ? -22.819 30.32 9.335 1 70.85 206 PRO A O 1
ATOM 1620 N N . ILE A 1 207 ? -20.761 30.176 10.311 1 72.55 207 ILE A N 1
ATOM 1621 C CA . ILE A 1 207 ? -20.701 31.581 10.702 1 72.55 207 ILE A CA 1
ATOM 1622 C C . ILE A 1 207 ? -20.45 32.449 9.471 1 72.55 207 ILE A C 1
ATOM 1624 O O . ILE A 1 207 ? -19.572 32.148 8.659 1 72.55 207 ILE A O 1
ATOM 1628 N N . PRO A 1 208 ? -21.316 33.42 9.24 1 75.62 208 PRO A N 1
ATOM 1629 C CA . PRO A 1 208 ? -21.095 34.298 8.088 1 75.62 208 PRO A CA 1
ATOM 1630 C C . PRO A 1 208 ? -19.736 34.993 8.129 1 75.62 208 PRO A C 1
ATOM 1632 O O . PRO A 1 208 ? -19.273 35.39 9.201 1 75.62 208 PRO A O 1
ATOM 1635 N N . SER A 1 209 ? -19.064 35.054 6.953 1 76.71 209 SER A N 1
ATOM 1636 C CA . SER A 1 209 ? -17.733 35.646 6.863 1 76.71 209 SER A CA 1
ATOM 1637 C C . SER A 1 209 ? -17.796 37.166 6.963 1 76.71 209 SER A C 1
ATOM 1639 O O . SER A 1 209 ? -16.813 37.811 7.334 1 76.71 209 SER A O 1
ATOM 1641 N N . ASN A 1 210 ? -18.9 37.765 6.442 1 74.9 210 ASN A N 1
ATOM 1642 C CA . ASN A 1 210 ? -19.108 39.209 6.437 1 74.9 210 ASN A CA 1
ATOM 1643 C C . ASN A 1 210 ? -20.506 39.575 6.927 1 74.9 210 ASN A C 1
ATOM 1645 O O . ASN A 1 210 ? -21.428 38.76 6.855 1 74.9 210 ASN A O 1
ATOM 1649 N N . TYR A 1 211 ? -20.597 40.718 7.545 1 71.17 211 TYR A N 1
ATOM 1650 C CA . TYR A 1 211 ? -21.869 41.194 8.078 1 71.17 211 TYR A CA 1
ATOM 1651 C C . TYR A 1 211 ? -22.928 41.261 6.984 1 71.17 211 TYR A C 1
ATOM 1653 O O . TYR A 1 211 ? -24.122 41.123 7.257 1 71.17 211 TYR A O 1
ATOM 1661 N N . LYS A 1 212 ? -22.391 41.392 5.767 1 71.94 212 LYS A N 1
ATOM 1662 C CA . LYS A 1 212 ? -23.339 41.525 4.664 1 71.94 212 LYS A CA 1
ATOM 1663 C C . LYS A 1 212 ? -23.944 40.174 4.293 1 71.94 212 LYS A C 1
ATOM 1665 O O . LYS A 1 212 ? -24.972 40.114 3.616 1 71.94 212 LYS A O 1
ATOM 1670 N N . LEU A 1 213 ? -23.359 39.095 4.769 1 77.07 213 LEU A N 1
ATOM 1671 C CA . LEU A 1 213 ? -23.795 37.757 4.382 1 77.07 213 LEU A CA 1
ATOM 1672 C C . LEU A 1 213 ? -24.444 37.035 5.557 1 77.07 213 LEU A C 1
ATOM 1674 O O . LEU A 1 213 ? -24.449 35.803 5.609 1 77.07 213 LEU A O 1
ATOM 1678 N N . ILE A 1 214 ? -24.964 37.786 6.473 1 77.22 214 ILE A N 1
ATOM 1679 C CA . ILE A 1 214 ? -25.635 37.221 7.638 1 77.22 214 ILE A CA 1
ATOM 1680 C C . ILE A 1 214 ? -26.949 36.57 7.212 1 77.22 214 ILE A C 1
ATOM 1682 O O . ILE A 1 214 ? -27.55 36.969 6.211 1 77.22 214 ILE A O 1
ATOM 1686 N N . CYS A 1 215 ? -27.347 35.656 8.028 1 78.69 215 CYS A N 1
ATOM 1687 C CA . CYS A 1 215 ? -28.586 34.942 7.743 1 78.69 215 CYS A CA 1
ATOM 1688 C C . CYS A 1 215 ? -29.77 35.901 7.7 1 78.69 215 CYS A C 1
ATOM 1690 O O . CYS A 1 215 ? -29.894 36.78 8.555 1 78.69 215 CYS A O 1
ATOM 1692 N N . ARG A 1 216 ? -30.634 35.985 6.659 1 73.67 216 ARG A N 1
ATOM 1693 C CA . ARG A 1 216 ? -31.725 36.939 6.488 1 73.67 216 ARG A CA 1
ATOM 1694 C C . ARG A 1 216 ? -33.03 36.384 7.049 1 73.67 216 ARG A C 1
ATOM 1696 O O . ARG A 1 216 ? -33.911 37.145 7.453 1 73.67 216 ARG A O 1
ATOM 1703 N N . ASP A 1 217 ? -33.136 35.011 7.305 1 76.13 217 ASP A N 1
ATOM 1704 C CA . ASP A 1 217 ? -34.386 34.442 7.8 1 76.13 217 ASP A CA 1
ATOM 1705 C C . ASP A 1 217 ? -34.497 34.595 9.315 1 76.13 217 ASP A C 1
ATOM 1707 O O . ASP A 1 217 ? -33.56 35.059 9.968 1 76.13 217 ASP A O 1
ATOM 1711 N N . SER A 1 218 ? -35.719 34.434 9.816 1 79.31 218 SER A N 1
ATOM 1712 C CA . SER A 1 218 ? -35.988 34.618 11.238 1 79.31 218 SER A CA 1
ATOM 1713 C C . SER A 1 218 ? -35.334 33.521 12.071 1 79.31 218 SER A C 1
ATOM 1715 O O . SER A 1 218 ? -35.308 32.357 11.665 1 79.31 218 SER A O 1
ATOM 1717 N N . ALA A 1 219 ? -34.719 33.948 13.081 1 85.3 219 ALA A N 1
ATOM 1718 C CA . ALA A 1 219 ? -34.142 33.022 14.052 1 85.3 219 ALA A CA 1
ATOM 1719 C C . ALA A 1 219 ? -35.221 32.43 14.954 1 85.3 219 ALA A C 1
ATOM 1721 O O . ALA A 1 219 ? -34.948 31.528 15.749 1 85.3 219 ALA A O 1
ATOM 1722 N N . LEU A 1 220 ? -36.552 32.968 14.752 1 87.18 220 LEU A N 1
ATOM 1723 C CA . LEU A 1 220 ? -37.64 32.612 15.655 1 87.18 220 LEU A CA 1
ATOM 1724 C C . LEU A 1 220 ? -38.823 32.037 14.883 1 87.18 220 LEU A C 1
ATOM 1726 O O . LEU A 1 220 ? -39.222 32.584 13.852 1 87.18 220 LEU A O 1
ATOM 1730 N N . GLU A 1 221 ? -39.19 30.833 15.255 1 87.9 221 GLU A N 1
ATOM 1731 C CA . GLU A 1 221 ? -40.437 30.256 14.76 1 87.9 221 GLU A CA 1
ATOM 1732 C C . GLU A 1 221 ? -41.442 30.062 15.892 1 87.9 221 GLU A C 1
ATOM 1734 O O . GLU A 1 221 ? -41.083 29.592 16.974 1 87.9 221 GLU A O 1
ATOM 1739 N N . THR A 1 222 ? -42.649 30.534 15.732 1 86.62 222 THR A N 1
ATOM 1740 C CA . THR A 1 222 ? -43.674 30.447 16.767 1 86.62 222 THR A CA 1
ATOM 1741 C C . THR A 1 222 ? -44.872 29.639 16.276 1 86.62 222 THR A C 1
ATOM 1743 O O . THR A 1 222 ? -45.192 29.655 15.086 1 86.62 222 THR A O 1
ATOM 1746 N N . LYS A 1 223 ? -45.373 28.792 17.115 1 87.71 223 LYS A N 1
ATOM 1747 C CA . LYS A 1 223 ? -46.623 28.071 16.896 1 87.71 223 LYS A CA 1
ATOM 1748 C C . LYS A 1 223 ? -47.607 28.317 18.037 1 87.71 223 LYS A C 1
ATOM 1750 O O . LYS A 1 223 ? -47.202 28.465 19.192 1 87.71 223 LYS A O 1
ATOM 1755 N N . ASN A 1 224 ? -48.853 28.301 17.728 1 83.31 224 ASN A N 1
ATOM 1756 C CA . ASN A 1 224 ? -49.885 28.493 18.742 1 83.31 224 ASN A CA 1
ATOM 1757 C C . ASN A 1 224 ? -50.062 27.246 19.603 1 83.31 224 ASN A C 1
ATOM 1759 O O . ASN A 1 224 ? -49.96 26.123 19.106 1 83.31 224 ASN A O 1
ATOM 1763 N N . CYS A 1 225 ? -50.102 27.516 20.894 1 84.05 225 CYS A N 1
ATOM 1764 C CA . CYS A 1 225 ? -50.389 26.435 21.83 1 84.05 225 CYS A CA 1
ATOM 1765 C C . CYS A 1 225 ? -51.47 26.846 22.823 1 84.05 225 CYS A C 1
ATOM 1767 O O . CYS A 1 225 ? -51.869 28.011 22.866 1 84.05 225 CYS A O 1
ATOM 1769 N N . LEU A 1 226 ? -52.178 25.874 23.466 1 80.75 226 LEU A N 1
ATOM 1770 C CA . LEU A 1 226 ? -53.2 26.114 24.479 1 80.75 226 LEU A CA 1
ATOM 1771 C C . LEU A 1 226 ? -52.772 25.547 25.828 1 80.75 226 LEU A C 1
ATOM 1773 O O . LEU A 1 226 ? -52.487 24.353 25.942 1 80.75 226 LEU A O 1
ATOM 1777 N N . GLY A 1 227 ? -52.517 26.53 26.717 1 74.52 227 GLY A N 1
ATOM 1778 C CA . GLY A 1 227 ? -52.307 26.081 28.084 1 74.52 227 GLY A CA 1
ATOM 1779 C C . GLY A 1 227 ? -53.57 25.555 28.74 1 74.52 227 GLY A C 1
ATOM 1780 O O . GLY A 1 227 ? -54.609 26.219 28.718 1 74.52 227 GLY A O 1
ATOM 1781 N N . LEU A 1 228 ? -53.671 24.336 29.305 1 72.3 228 LEU A N 1
ATOM 1782 C CA . LEU A 1 228 ? -54.888 23.685 29.776 1 72.3 228 LEU A CA 1
ATOM 1783 C C . LEU A 1 228 ? -54.963 23.711 31.299 1 72.3 228 LEU A C 1
ATOM 1785 O O . LEU A 1 228 ? -55.906 23.177 31.888 1 72.3 228 LEU A O 1
ATOM 1789 N N . ASN A 1 229 ? -54.069 24.318 31.954 1 69.7 229 ASN A N 1
ATOM 1790 C CA . ASN A 1 229 ? -54.145 24.305 33.411 1 69.7 229 ASN A CA 1
ATOM 1791 C C . ASN A 1 229 ? -54.753 25.596 33.951 1 69.7 229 ASN A C 1
ATOM 1793 O O . ASN A 1 229 ? -54.069 26.382 34.608 1 69.7 229 ASN A O 1
ATOM 1797 N N . CYS A 1 230 ? -56.13 25.763 33.573 1 66.47 230 CYS A N 1
ATOM 1798 C CA . CYS A 1 230 ? -56.833 26.982 33.957 1 66.47 230 CYS A CA 1
ATOM 1799 C C . CYS A 1 230 ? -57.624 26.773 35.242 1 66.47 230 CYS A C 1
ATOM 1801 O O . CYS A 1 230 ? -58.754 26.282 35.208 1 66.47 230 CYS A O 1
ATOM 1803 N N . LYS A 1 231 ? -57.053 26.709 36.352 1 66.67 231 LYS A N 1
ATOM 1804 C CA . LYS A 1 231 ? -57.921 26.588 37.52 1 66.67 231 LYS A CA 1
ATOM 1805 C C . LYS A 1 231 ? -58.658 27.895 37.795 1 66.67 231 LYS A C 1
ATOM 1807 O O . LYS A 1 231 ? -59.501 28.317 37.001 1 66.67 231 LYS A O 1
ATOM 1812 N N . LYS A 1 232 ? -58.587 28.549 39.128 1 60.48 232 LYS A N 1
ATOM 1813 C CA . LYS A 1 232 ? -59.349 29.732 39.518 1 60.48 232 LYS A CA 1
ATOM 1814 C C . LYS A 1 232 ? -58.649 31.011 39.064 1 60.48 232 LYS A C 1
ATOM 1816 O O . LYS A 1 232 ? -57.463 31.205 39.336 1 60.48 232 LYS A O 1
ATOM 1821 N N . LEU A 1 233 ? -58.997 31.878 37.998 1 58.82 233 LEU A N 1
ATOM 1822 C CA . LEU A 1 233 ? -58.501 32.985 37.188 1 58.82 233 LEU A CA 1
ATOM 1823 C C . LEU A 1 233 ? -58.482 34.281 37.991 1 58.82 233 LEU A C 1
ATOM 1825 O O . LEU A 1 233 ? -59.465 35.026 37.998 1 58.82 233 LEU A O 1
ATOM 1829 N N . SER A 1 234 ? -58.284 34.292 39.223 1 56.85 234 SER A N 1
ATOM 1830 C CA . SER A 1 234 ? -58.507 35.577 39.878 1 56.85 234 SER A CA 1
ATOM 1831 C C . SER A 1 234 ? -57.224 36.4 39.931 1 56.85 234 SER A C 1
ATOM 1833 O O . SER A 1 234 ? -57.16 37.414 40.63 1 56.85 234 SER A O 1
ATOM 1835 N N . ARG A 1 235 ? -56.171 36.185 39.194 1 63.33 235 ARG A N 1
ATOM 1836 C CA . ARG A 1 235 ? -54.923 36.9 39.439 1 63.33 235 ARG A CA 1
ATOM 1837 C C . ARG A 1 235 ? -54.56 37.791 38.256 1 63.33 235 ARG A C 1
ATOM 1839 O O . ARG A 1 235 ? -55.089 37.615 37.155 1 63.33 235 ARG A O 1
ATOM 1846 N N . THR A 1 236 ? -53.999 39.005 38.632 1 70.44 236 THR A N 1
ATOM 1847 C CA . THR A 1 236 ? -53.549 39.966 37.631 1 70.44 236 THR A CA 1
ATOM 1848 C C . THR A 1 236 ? -52.051 39.82 37.377 1 70.44 236 THR A C 1
ATOM 1850 O O . THR A 1 236 ? -51.304 39.397 38.262 1 70.44 236 THR A O 1
ATOM 1853 N N . TRP A 1 237 ? -51.587 40.077 36.144 1 79.25 237 TRP A N 1
ATOM 1854 C CA . TRP A 1 237 ? -50.189 40.003 35.732 1 79.25 237 TRP A CA 1
ATOM 1855 C C . TRP A 1 237 ? -49.396 41.183 36.283 1 79.25 237 TRP A C 1
ATOM 1857 O O . TRP A 1 237 ? -49.915 42.298 36.376 1 79.25 237 TRP A O 1
ATOM 1867 N N . THR A 1 238 ? -48.254 40.943 36.806 1 81.51 238 THR A N 1
ATOM 1868 C CA . THR A 1 238 ? -47.336 42.044 37.076 1 81.51 238 THR A CA 1
ATOM 1869 C C . THR A 1 238 ? -46.899 42.714 35.776 1 81.51 238 THR A C 1
ATOM 1871 O O . THR A 1 238 ? -47.198 42.222 34.686 1 81.51 238 THR A O 1
ATOM 1874 N N . ASN A 1 239 ? -46.315 43.891 35.873 1 82.04 239 ASN A N 1
ATOM 1875 C CA . ASN A 1 239 ? -45.785 44.552 34.685 1 82.04 239 ASN A CA 1
ATOM 1876 C C . ASN A 1 239 ? -44.679 43.729 34.031 1 82.04 239 ASN A C 1
ATOM 1878 O O . ASN A 1 239 ? -43.966 42.988 34.711 1 82.04 239 ASN A O 1
ATOM 1882 N N . TRP A 1 240 ? -44.645 43.825 32.687 1 88.51 240 TRP A N 1
ATOM 1883 C CA . TRP A 1 240 ? -43.608 43.134 31.928 1 88.51 240 TRP A CA 1
ATOM 1884 C C . TRP A 1 240 ? -42.219 43.601 32.351 1 88.51 240 TRP A C 1
ATOM 1886 O O . TRP A 1 240 ? -42.007 44.79 32.6 1 88.51 240 TRP A O 1
ATOM 1896 N N . SER A 1 241 ? -41.319 42.686 32.459 1 85.83 241 SER A N 1
ATOM 1897 C CA . SER A 1 241 ? -39.919 43.051 32.651 1 85.83 241 SER A CA 1
ATOM 1898 C C . SER A 1 241 ? -39.352 43.735 31.412 1 85.83 241 SER A C 1
ATOM 1900 O O . SER A 1 241 ? -39.981 43.732 30.351 1 85.83 241 SER A O 1
ATOM 1902 N N . LYS A 1 242 ? -38.322 44.446 31.57 1 85.51 242 LYS A N 1
ATOM 1903 C CA . LYS A 1 242 ? -37.655 45.029 30.41 1 85.51 242 LYS A CA 1
ATOM 1904 C C . LYS A 1 242 ? -37.159 43.945 29.458 1 85.51 242 LYS A C 1
ATOM 1906 O O . LYS A 1 242 ? -36.868 42.825 29.883 1 85.51 242 LYS A O 1
ATOM 1911 N N . TRP A 1 243 ? -37.248 44.302 28.201 1 88.9 243 TRP A N 1
ATOM 1912 C CA . TRP A 1 243 ? -36.73 43.37 27.204 1 88.9 243 TRP A CA 1
ATOM 1913 C C . TRP A 1 243 ? -35.268 43.034 27.48 1 88.9 243 TRP A C 1
ATOM 1915 O O . TRP A 1 243 ? -34.481 43.912 27.843 1 88.9 243 TRP A O 1
ATOM 1925 N N . THR A 1 244 ? -34.973 41.762 27.375 1 86.88 244 THR A N 1
ATOM 1926 C CA . THR A 1 244 ? -33.576 41.358 27.487 1 86.88 244 THR A CA 1
ATOM 1927 C C . THR A 1 244 ? -32.766 41.883 26.305 1 86.88 244 THR A C 1
ATOM 1929 O O . THR A 1 244 ? -33.333 42.311 25.298 1 86.88 244 THR A O 1
ATOM 1932 N N . MET A 1 245 ? -31.468 41.899 26.46 1 82.08 245 MET A N 1
ATOM 1933 C CA . MET A 1 245 ? -30.593 42.209 25.332 1 82.08 245 MET A CA 1
ATOM 1934 C C . MET A 1 245 ? -30.687 41.13 24.259 1 82.08 245 MET A C 1
ATOM 1936 O O . MET A 1 245 ? -31.069 39.994 24.546 1 82.08 245 MET A O 1
ATOM 1940 N N . CYS A 1 246 ? -30.469 41.554 23.014 1 82.66 246 CYS A N 1
ATOM 1941 C CA . CYS A 1 246 ? -30.526 40.6 21.911 1 82.66 246 CYS A CA 1
ATOM 1942 C C . CYS A 1 246 ? -29.619 39.405 22.176 1 82.66 246 CYS A C 1
ATOM 1944 O O . CYS A 1 246 ? -28.531 39.557 22.736 1 82.66 246 CYS A O 1
ATOM 1946 N N . SER A 1 247 ? -30.134 38.293 21.901 1 79.76 247 SER A N 1
ATOM 1947 C CA . SER A 1 247 ? -29.448 37.039 22.199 1 79.76 247 SER A CA 1
ATOM 1948 C C . SER A 1 247 ? -28.157 36.911 21.399 1 79.76 247 SER A C 1
ATOM 1950 O O . SER A 1 247 ? -27.318 36.059 21.696 1 79.76 247 SER A O 1
ATOM 1952 N N . VAL A 1 248 ? -28.052 37.746 20.339 1 78.03 248 VAL A N 1
ATOM 1953 C CA . VAL A 1 248 ? -26.867 37.626 19.496 1 78.03 248 VAL A CA 1
ATOM 1954 C C . VAL A 1 248 ? -26.109 38.952 19.478 1 78.03 248 VAL A C 1
ATOM 1956 O O . VAL A 1 248 ? -26.695 40.012 19.71 1 78.03 248 VAL A O 1
ATOM 1959 N N . LYS A 1 249 ? -24.88 38.824 19.331 1 72.63 249 LYS A N 1
ATOM 1960 C CA . LYS A 1 249 ? -24.066 40.034 19.254 1 72.63 249 LYS A CA 1
ATOM 1961 C C . LYS A 1 249 ? -24.069 40.608 17.84 1 72.63 249 LYS A C 1
ATOM 1963 O O . LYS A 1 249 ? -23.729 41.776 17.639 1 72.63 249 LYS A O 1
ATOM 1968 N N . CYS A 1 250 ? -24.421 39.783 16.945 1 74.26 250 CYS A N 1
ATOM 1969 C CA . CYS A 1 250 ? -24.511 40.225 15.558 1 74.26 250 CYS A CA 1
ATOM 1970 C C . CYS A 1 250 ? -25.569 39.432 14.801 1 74.26 250 CYS A C 1
ATOM 1972 O O . CYS A 1 250 ? -25.678 38.216 14.969 1 74.26 250 CYS A O 1
ATOM 1974 N N . GLY A 1 251 ? -26.335 40.24 14.005 1 75.73 251 GLY A N 1
ATOM 1975 C CA . GLY A 1 251 ? -27.341 39.577 13.191 1 75.73 251 GLY A CA 1
ATOM 1976 C C . GLY A 1 251 ? -28.693 39.484 13.873 1 75.73 251 GLY A C 1
ATOM 1977 O O . GLY A 1 251 ? -29.066 40.366 14.648 1 75.73 251 GLY A O 1
ATOM 1978 N N . ASN A 1 252 ? -29.445 38.375 13.5 1 77.56 252 ASN A N 1
ATOM 1979 C CA . ASN A 1 252 ? -30.807 38.206 13.994 1 77.56 252 ASN A CA 1
ATOM 1980 C C . ASN A 1 252 ? -30.845 37.336 15.248 1 77.56 252 ASN A C 1
ATOM 1982 O O . ASN A 1 252 ? -30.186 36.297 15.308 1 77.56 252 ASN A O 1
ATOM 1986 N N . GLY A 1 253 ? -31.345 37.851 16.284 1 81.89 253 GLY A N 1
ATOM 1987 C CA . GLY A 1 253 ? -31.541 37.139 17.537 1 81.89 253 GLY A CA 1
ATOM 1988 C C . GLY A 1 253 ? -32.931 37.322 18.116 1 81.89 253 GLY A C 1
ATOM 1989 O O . GLY A 1 253 ? -33.892 37.545 17.378 1 81.89 253 GLY A O 1
ATOM 1990 N N . ILE A 1 254 ? -33.079 37.016 19.384 1 84.86 254 ILE A N 1
ATOM 1991 C CA . ILE A 1 254 ? -34.379 37.122 20.036 1 84.86 254 ILE A CA 1
ATOM 1992 C C . ILE A 1 254 ? -34.255 37.968 21.302 1 84.86 254 ILE A C 1
ATOM 1994 O O . ILE A 1 254 ? -33.172 38.072 21.882 1 84.86 254 ILE A O 1
ATOM 1998 N N . GLN A 1 255 ? -35.246 38.654 21.636 1 88.73 255 GLN A N 1
ATOM 1999 C CA . GLN A 1 255 ? -35.442 39.339 22.91 1 88.73 255 GLN A CA 1
ATOM 2000 C C . GLN A 1 255 ? -36.665 38.798 23.644 1 88.73 255 GLN A C 1
ATOM 2002 O O . GLN A 1 255 ? -37.663 38.438 23.016 1 88.73 255 GLN A O 1
ATOM 2007 N N . THR A 1 256 ? -36.49 38.572 24.869 1 87.91 256 THR A N 1
ATOM 2008 C CA . THR A 1 256 ? -37.586 38.044 25.674 1 87.91 256 THR A CA 1
ATOM 2009 C C . THR A 1 256 ? -37.915 38.989 26.826 1 87.91 256 THR A C 1
ATOM 2011 O O . THR A 1 256 ? -37.049 39.732 27.293 1 87.91 256 THR A O 1
ATOM 2014 N N . ARG A 1 257 ? -39.193 39.128 27.246 1 88.92 257 ARG A N 1
ATOM 2015 C CA . ARG A 1 257 ? -39.65 39.764 28.478 1 88.92 257 ARG A CA 1
ATOM 2016 C C . ARG A 1 257 ? -40.655 38.88 29.21 1 88.92 257 ARG A C 1
ATOM 2018 O O . ARG A 1 257 ? -41.329 38.054 28.592 1 88.92 257 ARG A O 1
ATOM 2025 N N . LYS A 1 258 ? -40.574 38.911 30.442 1 86.53 258 LYS A N 1
ATOM 2026 C CA . LYS A 1 258 ? -41.411 38.06 31.284 1 86.53 258 LYS A CA 1
ATOM 2027 C C . LYS A 1 258 ? -42.227 38.894 32.268 1 86.53 258 LYS A C 1
ATOM 2029 O O . LYS A 1 258 ? -41.895 40.05 32.535 1 86.53 258 LYS A O 1
ATOM 2034 N N . ARG A 1 259 ? -43.374 38.352 32.701 1 84.98 259 ARG A N 1
ATOM 2035 C CA . ARG A 1 259 ? -44.207 38.897 33.768 1 84.98 259 ARG A CA 1
ATOM 2036 C C . ARG A 1 259 ? -44.673 37.797 34.715 1 84.98 259 ARG A C 1
ATOM 2038 O O . ARG A 1 259 ? -44.672 36.618 34.354 1 84.98 259 ARG A O 1
ATOM 2045 N N . SER A 1 260 ? -44.644 38.109 35.913 1 79.66 260 SER A N 1
ATOM 2046 C CA . SER A 1 260 ? -45.051 37.128 36.913 1 79.66 260 SER A CA 1
ATOM 2047 C C . SER A 1 260 ? -46.496 37.349 37.348 1 79.66 260 SER A C 1
ATOM 2049 O O . SER A 1 260 ? -47.007 38.468 37.276 1 79.66 260 SER A O 1
ATOM 2051 N N . CYS A 1 261 ? -47.062 36.389 37.702 1 77.01 261 CYS A N 1
ATOM 2052 C CA . CYS A 1 261 ? -48.423 36.437 38.224 1 77.01 261 CYS A CA 1
ATOM 2053 C C . CYS A 1 261 ? -48.429 36.84 39.694 1 77.01 261 CYS A C 1
ATOM 2055 O O . CYS A 1 261 ? -47.779 36.198 40.521 1 77.01 261 CYS A O 1
ATOM 2057 N N . SER A 1 262 ? -48.671 38.166 40.007 1 68.89 262 SER A N 1
ATOM 2058 C CA . SER A 1 262 ? -48.689 38.705 41.363 1 68.89 262 SER A CA 1
ATOM 2059 C C . SER A 1 262 ? -49.513 37.825 42.297 1 68.89 262 SER A C 1
ATOM 2061 O O . SER A 1 262 ? -50.562 37.308 41.906 1 68.89 262 SER A O 1
ATOM 2063 N N . GLU A 1 263 ? -48.741 37.337 43.157 1 55.53 263 GLU A N 1
ATOM 2064 C CA . GLU A 1 263 ? -49.421 36.61 44.224 1 55.53 263 GLU A CA 1
ATOM 2065 C C . GLU A 1 263 ? -50.375 37.521 44.991 1 55.53 263 GLU A C 1
ATOM 2067 O O . GLU A 1 263 ? -49.945 38.493 45.617 1 55.53 263 GLU A O 1
ATOM 2072 N N . ILE A 1 264 ? -51.474 38.082 44.699 1 48.36 264 ILE A N 1
ATOM 2073 C CA . ILE A 1 264 ? -52.189 38.45 45.916 1 48.36 264 ILE A CA 1
ATOM 2074 C C . ILE A 1 264 ? -52.097 37.314 46.932 1 48.36 264 ILE A C 1
ATOM 2076 O O . ILE A 1 264 ? -52.11 36.138 46.561 1 48.36 264 ILE A O 1
ATOM 2080 N N . GLN A 1 265 ? -51.959 37.632 48.204 1 41.87 265 GLN A N 1
ATOM 2081 C CA . GLN A 1 265 ? -51.84 36.794 49.393 1 41.87 265 GLN A CA 1
ATOM 2082 C C . GLN A 1 265 ? -52.474 35.424 49.165 1 41.87 265 GLN A C 1
ATOM 2084 O O . GLN A 1 265 ? -52.053 34.432 49.764 1 41.87 265 GLN A O 1
ATOM 2089 N N . ASN A 1 266 ? -53.871 35.38 49.09 1 39.9 266 ASN A N 1
ATOM 2090 C CA . ASN A 1 266 ? -54.456 34.184 49.688 1 39.9 266 ASN A CA 1
ATOM 2091 C C . ASN A 1 266 ? -54.196 32.946 48.836 1 39.9 266 ASN A C 1
ATOM 2093 O O . ASN A 1 266 ? -53.761 31.913 49.35 1 39.9 266 ASN A O 1
ATOM 2097 N N . LEU A 1 267 ? -55.373 32.624 47.91 1 41.45 267 LEU A N 1
ATOM 2098 C CA . LEU A 1 267 ? -55.832 31.254 47.711 1 41.45 267 LEU A CA 1
ATOM 2099 C C . LEU A 1 267 ? -54.935 30.517 46.722 1 41.45 267 LEU A C 1
ATOM 2101 O O . LEU A 1 267 ? -54.433 31.116 45.768 1 41.45 267 LEU A O 1
ATOM 2105 N N . GLN A 1 268 ? -54.541 29.326 46.968 1 43.01 268 GLN A N 1
ATOM 2106 C CA . GLN A 1 268 ? -53.969 28.113 46.393 1 43.01 268 GLN A CA 1
ATOM 2107 C C . GLN A 1 268 ? -54.584 27.806 45.031 1 43.01 268 GLN A C 1
ATOM 2109 O O . GLN A 1 268 ? -55.809 27.77 44.891 1 43.01 268 GLN A O 1
ATOM 2114 N N . GLY A 1 269 ? -54.049 27.764 43.872 1 51.03 269 GLY A N 1
ATOM 2115 C CA . GLY A 1 269 ? -54.412 27.19 42.586 1 51.03 269 GLY A CA 1
ATOM 2116 C C . GLY A 1 269 ? -54.639 28.235 41.51 1 51.03 269 GLY A C 1
ATOM 2117 O O . GLY A 1 269 ? -55.327 27.976 40.521 1 51.03 269 GLY A O 1
ATOM 2118 N N . THR A 1 270 ? -54.714 29.501 41.784 1 53.04 270 THR A N 1
ATOM 2119 C CA . THR A 1 270 ? -55.233 30.408 40.767 1 53.04 270 THR A CA 1
ATOM 2120 C C . THR A 1 270 ? -54.161 30.729 39.73 1 53.04 270 THR A C 1
ATOM 2122 O O . THR A 1 270 ? -53 30.954 40.078 1 53.04 270 THR A O 1
ATOM 2125 N N . SER A 1 271 ? -54.349 30.29 38.369 1 65.2 271 SER A N 1
ATOM 2126 C CA . SER A 1 271 ? -53.474 30.494 37.219 1 65.2 271 SER A CA 1
ATOM 2127 C C . SER A 1 271 ? -53.843 31.766 36.463 1 65.2 271 SER A C 1
ATOM 2129 O O . SER A 1 271 ? -54.986 32.224 36.528 1 65.2 271 SER A O 1
ATOM 2131 N N . CYS A 1 272 ? -52.973 32.636 36.075 1 75.41 272 CYS A N 1
ATOM 2132 C CA . CYS A 1 272 ? -53.168 33.792 35.208 1 75.41 272 CYS A CA 1
ATOM 2133 C C . CYS A 1 272 ? -53.403 33.359 33.766 1 75.41 272 CYS A C 1
ATOM 2135 O O . CYS A 1 272 ? -52.793 32.397 33.295 1 75.41 272 CYS A O 1
ATOM 2137 N N . LYS A 1 273 ? -54.546 33.965 33.224 1 76.36 273 LYS A N 1
ATOM 2138 C CA . LYS A 1 273 ? -54.844 33.681 31.823 1 76.36 273 LYS A CA 1
ATOM 2139 C C . LYS A 1 273 ? -53.959 34.508 30.895 1 76.36 273 LYS A C 1
ATOM 2141 O O . LYS A 1 273 ? -53.83 35.722 31.071 1 76.36 273 LYS A O 1
ATOM 2146 N N . GLY A 1 274 ? -53.244 33.895 29.97 1 79.01 274 GLY A N 1
ATOM 2147 C CA . GLY A 1 274 ? -52.432 34.588 28.983 1 79.01 274 GLY A CA 1
ATOM 2148 C C . GLY A 1 274 ? -50.973 34.172 29.012 1 79.01 274 GLY A C 1
ATOM 2149 O O . GLY A 1 274 ? -50.614 33.192 29.668 1 79.01 274 GLY A O 1
ATOM 2150 N N . VAL A 1 275 ? -50.104 34.892 28.282 1 82.88 275 VAL A N 1
ATOM 2151 C CA . VAL A 1 275 ? -48.711 34.527 28.051 1 82.88 275 VAL A CA 1
ATOM 2152 C C . VAL A 1 275 ? -47.837 35.09 29.169 1 82.88 275 VAL A C 1
ATOM 2154 O O . VAL A 1 275 ? -48.034 36.225 29.608 1 82.88 275 VAL A O 1
ATOM 2157 N N . SER A 1 276 ? -47.014 34.332 29.814 1 83.34 276 SER A N 1
ATOM 2158 C CA . SER A 1 276 ? -46.066 34.759 30.838 1 83.34 276 SER A CA 1
ATOM 2159 C C . SER A 1 276 ? -44.743 35.198 30.219 1 83.34 276 SER A C 1
ATOM 2161 O O . SER A 1 276 ? -43.931 35.853 30.876 1 83.34 276 SER A O 1
ATOM 2163 N N . LYS A 1 277 ? -44.515 34.737 29.016 1 86.12 277 LYS A N 1
ATOM 2164 C CA . LYS A 1 277 ? -43.268 35.032 28.315 1 86.12 277 LYS A CA 1
ATOM 2165 C C . LYS A 1 277 ? -43.536 35.482 26.882 1 86.12 277 LYS A C 1
ATOM 2167 O O . LYS A 1 277 ? -44.362 34.89 26.184 1 86.12 277 LYS A O 1
ATOM 2172 N N . GLU A 1 278 ? -43.025 36.709 26.535 1 87.36 278 GLU A N 1
ATOM 2173 C CA . GLU A 1 278 ? -43.082 37.173 25.152 1 87.36 278 GLU A CA 1
ATOM 2174 C C . GLU A 1 278 ? -41.701 37.143 24.503 1 87.36 278 GLU A C 1
ATOM 2176 O O . GLU A 1 278 ? -40.693 37.407 25.162 1 87.36 278 GLU A O 1
ATOM 2181 N N . ILE A 1 279 ? -41.669 36.683 23.288 1 86.64 279 ILE A N 1
ATOM 2182 C CA . ILE A 1 279 ? -40.423 36.571 22.538 1 86.64 279 ILE A CA 1
ATOM 2183 C C . ILE A 1 279 ? -40.547 37.325 21.216 1 86.64 279 ILE A C 1
ATOM 2185 O O . ILE A 1 279 ? -41.591 37.274 20.561 1 86.64 279 ILE A O 1
ATOM 2189 N N . LYS A 1 280 ? -39.589 38.242 20.828 1 85.96 280 LYS A N 1
ATOM 2190 C CA . LYS A 1 280 ? -39.592 38.924 19.537 1 85.96 280 LYS A CA 1
ATOM 2191 C C . LYS A 1 280 ? -38.231 38.816 18.855 1 85.96 280 LYS A C 1
ATOM 2193 O O . LYS A 1 280 ? -37.222 38.547 19.51 1 85.96 280 LYS A O 1
ATOM 2198 N N . ASP A 1 281 ? -38.237 39.064 17.571 1 84.89 281 ASP A N 1
ATOM 2199 C CA . ASP A 1 281 ? -37.019 39.055 16.767 1 84.89 281 ASP A CA 1
ATOM 2200 C C . ASP A 1 281 ? -36.227 40.347 16.955 1 84.89 281 ASP A C 1
ATOM 2202 O O . ASP A 1 281 ? -36.806 41.405 17.208 1 84.89 281 ASP A O 1
ATOM 2206 N N . CYS A 1 282 ? -34.995 40.304 17.129 1 84.19 282 CYS A N 1
ATOM 2207 C CA . CYS A 1 282 ? -34.127 41.476 17.138 1 84.19 282 CYS A CA 1
ATOM 2208 C C . CYS A 1 282 ? -33.027 41.348 16.091 1 84.19 282 CYS A C 1
ATOM 2210 O O . CYS A 1 282 ? -32.729 40.245 15.629 1 84.19 282 CYS A O 1
ATOM 2212 N N . THR A 1 283 ? -32.521 42.588 15.503 1 79.69 283 THR A N 1
ATOM 2213 C CA . THR A 1 283 ? -31.437 42.622 14.527 1 79.69 283 THR A CA 1
ATOM 2214 C C . THR A 1 283 ? -30.37 43.632 14.938 1 79.69 283 THR A C 1
ATOM 2216 O O . THR A 1 283 ? -30.68 44.794 15.209 1 79.69 283 THR A O 1
ATOM 2219 N N . ILE A 1 284 ? -29.181 43.147 15.203 1 76.55 284 ILE A N 1
ATOM 2220 C CA . ILE A 1 284 ? -28.056 44.038 15.467 1 76.55 284 ILE A CA 1
ATOM 2221 C C . ILE A 1 284 ? -27.258 44.255 14.183 1 76.55 284 ILE A C 1
ATOM 2223 O O . ILE A 1 284 ? -26.654 43.319 13.654 1 76.55 284 ILE A O 1
ATOM 2227 N N . ASN A 1 285 ? -27.171 45.49 13.601 1 69.65 285 ASN A N 1
ATOM 2228 C CA . ASN A 1 285 ? -26.501 45.773 12.336 1 69.65 285 ASN A CA 1
ATOM 2229 C C . ASN A 1 285 ? -25.064 46.237 12.554 1 69.65 285 ASN A C 1
ATOM 2231 O O . ASN A 1 285 ? -24.208 46.049 11.687 1 69.65 285 ASN A O 1
ATOM 2235 N N . ASN A 1 286 ? -24.653 47.042 13.622 1 70.12 286 ASN A N 1
ATOM 2236 C CA . ASN A 1 286 ? -23.303 47.552 13.839 1 70.12 286 ASN A CA 1
ATOM 2237 C C . ASN A 1 286 ? -22.461 46.578 14.658 1 70.12 286 ASN A C 1
ATOM 2239 O O . ASN A 1 286 ? -22.258 46.783 15.856 1 70.12 286 ASN A O 1
ATOM 2243 N N . CYS A 1 287 ? -21.979 45.506 13.893 1 71.8 287 CYS A N 1
ATOM 2244 C CA . CYS A 1 287 ? -21.347 44.383 14.576 1 71.8 287 CYS A CA 1
ATOM 2245 C C . CYS A 1 287 ? -19.851 44.621 14.748 1 71.8 287 CYS A C 1
ATOM 2247 O O . CYS A 1 287 ? -19.177 45.057 13.813 1 71.8 287 CYS A O 1
ATOM 2249 N N . SER A 1 288 ? -19.343 44.805 16.015 1 75.36 288 SER A N 1
ATOM 2250 C CA . SER A 1 288 ? -17.905 44.712 16.246 1 75.36 288 SER A CA 1
ATOM 2251 C C . SER A 1 288 ? -17.427 43.266 16.172 1 75.36 288 SER A C 1
ATOM 2253 O O . SER A 1 288 ? -17.645 42.486 17.101 1 75.36 288 SER A O 1
ATOM 2255 N N . ILE A 1 289 ? -16.988 42.937 14.973 1 76.25 289 ILE A N 1
ATOM 2256 C CA . ILE A 1 289 ? -16.555 41.561 14.759 1 76.25 289 ILE A CA 1
ATOM 2257 C C . ILE A 1 289 ? -15.03 41.504 14.692 1 76.25 289 ILE A C 1
ATOM 2259 O O . ILE A 1 289 ? -14.408 42.253 13.936 1 76.25 289 ILE A O 1
ATOM 2263 N N . ASN A 1 290 ? -14.411 40.79 15.636 1 73.68 290 ASN A N 1
ATOM 2264 C CA . ASN A 1 290 ? -12.977 40.543 15.532 1 73.68 290 ASN A CA 1
ATOM 2265 C C . ASN A 1 290 ? -12.648 39.644 14.343 1 73.68 290 ASN A C 1
ATOM 2267 O O . ASN A 1 290 ? -13.36 38.674 14.078 1 73.68 290 ASN A O 1
ATOM 2271 N N . GLY A 1 291 ? -11.691 40.203 13.616 1 77.1 291 GLY A N 1
ATOM 2272 C CA . GLY A 1 291 ? -11.262 39.395 12.486 1 77.1 291 GLY A CA 1
ATOM 2273 C C . GLY A 1 291 ? -10.639 38.075 12.899 1 77.1 291 GLY A C 1
ATOM 2274 O O . GLY A 1 291 ? -9.948 38 13.917 1 77.1 291 GLY A O 1
ATOM 2275 N N . MET A 1 292 ? -10.963 37.017 12.189 1 76.54 292 MET A N 1
ATOM 2276 C CA . MET A 1 292 ? -10.348 35.708 12.389 1 76.54 292 MET A CA 1
ATOM 2277 C C . MET A 1 292 ? -9.78 35.168 11.08 1 76.54 292 MET A C 1
ATOM 2279 O O . MET A 1 292 ? -10.315 35.444 10.005 1 76.54 292 MET A O 1
ATOM 2283 N N . TRP A 1 293 ? -8.681 34.402 11.241 1 78.69 293 TRP A N 1
ATOM 2284 C CA . TRP A 1 293 ? -8.037 33.849 10.053 1 78.69 293 TRP A CA 1
ATOM 2285 C C . TRP A 1 293 ? -8.869 32.717 9.461 1 78.69 293 TRP A C 1
ATOM 2287 O O . TRP A 1 293 ? -9.501 31.953 10.194 1 78.69 293 TRP A O 1
ATOM 2297 N N . SER A 1 294 ? -8.844 32.652 8.165 1 79.41 294 SER A N 1
ATOM 2298 C CA . SER A 1 294 ? -9.387 31.49 7.468 1 79.41 294 SER A CA 1
ATOM 2299 C C . SER A 1 294 ? -8.456 30.288 7.589 1 79.41 294 SER A C 1
ATOM 2301 O O . SER A 1 294 ? -7.385 30.384 8.193 1 79.41 294 SER A O 1
ATOM 2303 N N . SER A 1 295 ? -8.905 29.122 7.129 1 73.72 295 SER A N 1
ATOM 2304 C CA . SER A 1 295 ? -8.005 27.979 7.022 1 73.72 295 SER A CA 1
ATOM 2305 C C . SER A 1 295 ? -6.858 28.266 6.059 1 73.72 295 SER A C 1
ATOM 2307 O O . SER A 1 295 ? -6.996 29.087 5.149 1 73.72 295 SER A O 1
ATOM 2309 N N . TRP A 1 296 ? -5.761 27.71 6.276 1 77.84 296 TRP A N 1
ATOM 2310 C CA . TRP A 1 296 ? -4.618 27.862 5.382 1 77.84 296 TRP A CA 1
ATOM 2311 C C . TRP A 1 296 ? -4.924 27.286 4.003 1 77.84 296 TRP A C 1
ATOM 2313 O O . TRP A 1 296 ? -5.644 26.292 3.885 1 77.84 296 TRP A O 1
ATOM 2323 N N . THR A 1 297 ? -4.423 27.994 3.024 1 78.26 297 THR A N 1
ATOM 2324 C CA . THR A 1 297 ? -4.437 27.377 1.703 1 78.26 297 THR A CA 1
ATOM 2325 C C . THR A 1 297 ? -3.574 26.119 1.684 1 78.26 297 THR A C 1
ATOM 2327 O O . THR A 1 297 ? -2.8 25.877 2.612 1 78.26 297 THR A O 1
ATOM 2330 N N . ILE A 1 298 ? -3.771 25.286 0.779 1 74.46 298 ILE A N 1
ATOM 2331 C CA . ILE A 1 298 ? -2.874 24.148 0.611 1 74.46 298 ILE A CA 1
ATOM 2332 C C . ILE A 1 298 ? -1.471 24.642 0.268 1 74.46 298 ILE A C 1
ATOM 2334 O O . ILE A 1 298 ? -1.309 25.722 -0.303 1 74.46 298 ILE A O 1
ATOM 2338 N N . TRP A 1 299 ? -0.502 23.942 0.698 1 76.95 299 TRP A N 1
ATOM 2339 C CA . TRP A 1 299 ? 0.873 24.304 0.37 1 76.95 299 TRP A CA 1
ATOM 2340 C C . TRP A 1 299 ? 1.077 24.355 -1.14 1 76.95 299 TRP A C 1
ATOM 2342 O O . TRP A 1 299 ? 0.571 23.5 -1.871 1 76.95 299 TRP A O 1
ATOM 2352 N N . SER A 1 300 ? 1.781 25.389 -1.572 1 77.37 300 SER A N 1
ATOM 2353 C CA . SER A 1 300 ? 2.142 25.486 -2.983 1 77.37 300 SER A CA 1
ATOM 2354 C C . SER A 1 300 ? 3.077 24.354 -3.393 1 77.37 300 SER A C 1
ATOM 2356 O O . SER A 1 300 ? 3.543 23.588 -2.547 1 77.37 300 SER A O 1
ATOM 2358 N N . SER A 1 301 ? 3.275 24.106 -4.67 1 76.25 301 SER A N 1
ATOM 2359 C CA . SER A 1 301 ? 4.255 23.131 -5.135 1 76.25 301 SER A CA 1
ATOM 2360 C C . SER A 1 301 ? 5.668 23.523 -4.715 1 76.25 301 SER A C 1
ATOM 2362 O O . SER A 1 301 ? 5.957 24.706 -4.518 1 76.25 301 SER A O 1
ATOM 2364 N N . CYS A 1 302 ? 6.456 22.522 -4.549 1 79.45 302 CYS A N 1
ATOM 2365 C CA . CYS A 1 302 ? 7.844 22.78 -4.183 1 79.45 302 CYS A CA 1
ATOM 2366 C C . CYS A 1 302 ? 8.563 23.552 -5.282 1 79.45 302 CYS A C 1
ATOM 2368 O O . CYS A 1 302 ? 8.366 23.283 -6.468 1 79.45 302 CYS A O 1
ATOM 2370 N N . THR A 1 303 ? 9.344 24.532 -5.023 1 80.36 303 THR A N 1
ATOM 2371 C CA . THR A 1 303 ? 10.054 25.373 -5.98 1 80.36 303 THR A CA 1
ATOM 2372 C C . THR A 1 303 ? 11.118 24.569 -6.721 1 80.36 303 THR A C 1
ATOM 2374 O O . THR A 1 303 ? 11.493 24.912 -7.844 1 80.36 303 THR A O 1
ATOM 2377 N N . SER A 1 304 ? 11.593 23.525 -6.052 1 84.28 304 SER A N 1
ATOM 2378 C CA . SER A 1 304 ? 12.623 22.7 -6.676 1 84.28 304 SER A CA 1
ATOM 2379 C C . SER A 1 304 ? 12.044 21.383 -7.183 1 84.28 304 SER A C 1
ATOM 2381 O O . SER A 1 304 ? 11.166 20.798 -6.545 1 84.28 304 SER A O 1
ATOM 2383 N N . SER A 1 305 ? 12.54 21.033 -8.407 1 79.18 305 SER A N 1
ATOM 2384 C CA . SER A 1 305 ? 12.074 19.761 -8.95 1 79.18 305 SER A CA 1
ATOM 2385 C C . SER A 1 305 ? 12.768 18.583 -8.273 1 79.18 305 SER A C 1
ATOM 2387 O O . SER A 1 305 ? 12.284 17.451 -8.336 1 79.18 305 SER A O 1
ATOM 2389 N N . CYS A 1 306 ? 13.933 18.902 -7.749 1 84.86 306 CYS A N 1
ATOM 2390 C CA . CYS A 1 306 ? 14.646 17.894 -6.972 1 84.86 306 CYS A CA 1
ATOM 2391 C C . CYS A 1 306 ? 15.43 18.536 -5.834 1 84.86 306 CYS A C 1
ATOM 2393 O O . CYS A 1 306 ? 15.783 19.714 -5.905 1 84.86 306 CYS A O 1
ATOM 2395 N N . GLY A 1 307 ? 15.552 17.814 -4.761 1 86.74 307 GLY A N 1
ATOM 2396 C CA . GLY A 1 307 ? 16.288 18.345 -3.625 1 86.74 307 GLY A CA 1
ATOM 2397 C C . GLY A 1 307 ? 15.451 19.249 -2.74 1 86.74 307 GLY A C 1
ATOM 2398 O O . GLY A 1 307 ? 14.227 19.112 -2.685 1 86.74 307 GLY A O 1
ATOM 2399 N N . ILE A 1 308 ? 16.12 20.129 -2.018 1 88.82 308 ILE A N 1
ATOM 2400 C CA . ILE A 1 308 ? 15.449 20.985 -1.046 1 88.82 308 ILE A CA 1
ATOM 2401 C C . ILE A 1 308 ? 14.866 22.207 -1.75 1 88.82 308 ILE A C 1
ATOM 2403 O O . ILE A 1 308 ? 15.522 22.814 -2.6 1 88.82 308 ILE A O 1
ATOM 2407 N N . GLY A 1 309 ? 13.626 22.44 -1.565 1 88.34 309 GLY A N 1
ATOM 2408 C CA . GLY A 1 309 ? 12.92 23.616 -2.048 1 88.34 309 GLY A CA 1
ATOM 2409 C C . GLY A 1 309 ? 12.067 24.28 -0.984 1 88.34 309 GLY A C 1
ATOM 2410 O O . GLY A 1 309 ? 12.281 24.068 0.211 1 88.34 309 GLY A O 1
ATOM 2411 N N . THR A 1 310 ? 11.269 25.248 -1.321 1 87.66 310 THR A N 1
ATOM 2412 C CA . THR A 1 310 ? 10.386 25.939 -0.388 1 87.66 310 THR A CA 1
ATOM 2413 C C . THR A 1 310 ? 8.938 25.873 -0.864 1 87.66 310 THR A C 1
ATOM 2415 O O . THR A 1 310 ? 8.678 25.725 -2.06 1 87.66 310 THR A O 1
ATOM 2418 N N . GLN A 1 311 ? 8.036 25.844 0.005 1 85.5 311 GLN A N 1
ATOM 2419 C CA . GLN A 1 311 ? 6.6 25.899 -0.246 1 85.5 311 GLN A CA 1
ATOM 2420 C C . GLN A 1 311 ? 5.947 27.032 0.542 1 85.5 311 GLN A C 1
ATOM 2422 O O . GLN A 1 311 ? 6.459 27.444 1.585 1 85.5 311 GLN A O 1
ATOM 2427 N N . LEU A 1 312 ? 4.934 27.608 -0.054 1 85.99 312 LEU A N 1
ATOM 2428 C CA . LEU A 1 312 ? 4.225 28.736 0.54 1 85.99 312 LEU A CA 1
ATOM 2429 C C . LEU A 1 312 ? 2.745 28.414 0.718 1 85.99 312 LEU A C 1
ATOM 2431 O O . LEU A 1 312 ? 2.153 27.716 -0.109 1 85.99 312 LEU A O 1
ATOM 2435 N N . ARG A 1 313 ? 2.111 28.813 1.845 1 85.95 313 ARG A N 1
ATOM 2436 C CA . ARG A 1 313 ? 0.663 28.772 2.022 1 85.95 313 ARG A CA 1
ATOM 2437 C C . ARG A 1 313 ? 0.148 30.074 2.626 1 85.95 313 ARG A C 1
ATOM 2439 O O . ARG A 1 313 ? 0.895 30.794 3.292 1 85.95 313 ARG A O 1
ATOM 2446 N N . ASN A 1 314 ? -1.046 30.395 2.299 1 87.94 314 ASN A N 1
ATOM 2447 C CA . ASN A 1 314 ? -1.653 31.662 2.691 1 87.94 314 ASN A CA 1
ATOM 2448 C C . ASN A 1 314 ? -2.956 31.447 3.455 1 87.94 314 ASN A C 1
ATOM 2450 O O . ASN A 1 314 ? -3.535 30.36 3.41 1 87.94 314 ASN A O 1
ATOM 2454 N N . ARG A 1 315 ? -3.329 32.336 4.25 1 86.92 315 ARG A N 1
ATOM 2455 C CA . ARG A 1 315 ? -4.637 32.395 4.896 1 86.92 315 ARG A CA 1
ATOM 2456 C C . ARG A 1 315 ? -5.207 33.809 4.849 1 86.92 315 ARG A C 1
ATOM 2458 O O . ARG A 1 315 ? -4.478 34.769 4.593 1 86.92 315 ARG A O 1
ATOM 2465 N N . MET A 1 316 ? -6.556 33.925 5.051 1 88.11 316 MET A N 1
ATOM 2466 C CA . MET A 1 316 ? -7.254 35.199 4.908 1 88.11 316 MET A CA 1
ATOM 2467 C C . MET A 1 316 ? -7.898 35.618 6.225 1 88.11 316 MET A C 1
ATOM 2469 O O . MET A 1 316 ? -8.31 34.768 7.017 1 88.11 316 MET A O 1
ATOM 2473 N N . CYS A 1 317 ? -7.875 36.887 6.418 1 86.54 317 CYS A N 1
ATOM 2474 C CA . CYS A 1 317 ? -8.558 37.418 7.592 1 86.54 317 CYS A CA 1
ATOM 2475 C C . CYS A 1 317 ? -10.024 37.703 7.287 1 86.54 317 CYS A C 1
ATOM 2477 O O . CYS A 1 317 ? -10.432 38.863 7.211 1 86.54 317 CYS A O 1
ATOM 2479 N N . ASN A 1 318 ? -10.801 36.665 7.103 1 77.98 318 ASN A N 1
ATOM 2480 C CA . ASN A 1 318 ? -12.18 36.872 6.676 1 77.98 318 ASN A CA 1
ATOM 2481 C C . ASN A 1 318 ? -13.119 35.836 7.288 1 77.98 318 ASN A C 1
ATOM 2483 O O . ASN A 1 318 ? -14.199 35.579 6.754 1 77.98 318 ASN A O 1
ATOM 2487 N N . ASN A 1 319 ? -12.731 35.128 8.192 1 76.21 319 ASN A N 1
ATOM 2488 C CA . ASN A 1 319 ? -13.581 34.081 8.749 1 76.21 319 ASN A CA 1
ATOM 2489 C C . ASN A 1 319 ? -13.791 34.269 10.249 1 76.21 319 ASN A C 1
ATOM 2491 O O . ASN A 1 319 ? -13.445 33.392 11.043 1 76.21 319 ASN A O 1
ATOM 2495 N N . PRO A 1 320 ? -14.413 35.439 10.736 1 75.75 320 PRO A N 1
ATOM 2496 C CA . PRO A 1 320 ? -15.029 36.489 9.921 1 75.75 320 PRO A CA 1
ATOM 2497 C C . PRO A 1 320 ? -14.089 37.664 9.661 1 75.75 320 PRO A C 1
ATOM 2499 O O . PRO A 1 320 ? -13.031 37.762 10.288 1 75.75 320 PRO A O 1
ATOM 2502 N N . SER A 1 321 ? -14.453 38.55 8.714 1 78.26 321 SER A N 1
ATOM 2503 C CA . SER A 1 321 ? -13.708 39.781 8.47 1 78.26 321 SER A CA 1
ATOM 2504 C C . SER A 1 321 ? -13.893 40.774 9.613 1 78.26 321 SER A C 1
ATOM 2506 O O . SER A 1 321 ? -14.987 40.892 10.169 1 78.26 321 SER A O 1
ATOM 2508 N N . PRO A 1 322 ? -12.794 41.451 10.008 1 78.66 322 PRO A N 1
ATOM 2509 C CA . PRO A 1 322 ? -12.963 42.488 11.028 1 78.66 322 PRO A CA 1
ATOM 2510 C C . PRO A 1 322 ? -13.917 43.598 10.59 1 78.66 322 PRO A C 1
ATOM 2512 O O . PRO A 1 322 ? -13.939 43.968 9.414 1 78.66 322 PRO A O 1
ATOM 2515 N N . ASN A 1 323 ? -14.81 43.968 11.503 1 76.33 323 ASN A N 1
ATOM 2516 C CA . ASN A 1 323 ? -15.77 45.033 11.232 1 76.33 323 ASN A CA 1
ATOM 2517 C C . ASN A 1 323 ? -15.951 45.945 12.442 1 76.33 323 ASN A C 1
ATOM 2519 O O . ASN A 1 323 ? -15.813 45.503 13.584 1 76.33 323 ASN A O 1
ATOM 2523 N N . GLY A 1 324 ? -16.197 47.22 12.099 1 75.34 324 GLY A N 1
ATOM 2524 C CA . GLY A 1 324 ? -16.433 48.186 13.161 1 75.34 324 GLY A CA 1
ATOM 2525 C C . GLY A 1 324 ? -15.209 48.439 14.02 1 75.34 324 GLY A C 1
ATOM 2526 O O . GLY A 1 324 ? -14.136 48.757 13.503 1 75.34 324 GLY A O 1
ATOM 2527 N N . ASN A 1 325 ? -15.357 48.22 15.347 1 71.3 325 ASN A N 1
ATOM 2528 C CA . ASN A 1 325 ? -14.267 48.427 16.294 1 71.3 325 ASN A CA 1
ATOM 2529 C C . ASN A 1 325 ? -13.547 47.12 16.615 1 71.3 325 ASN A C 1
ATOM 2531 O O . ASN A 1 325 ? -12.9 47.002 17.657 1 71.3 325 ASN A O 1
ATOM 2535 N N . GLY A 1 326 ? -13.761 46.194 15.675 1 75.61 326 GLY A N 1
ATOM 2536 C CA . GLY A 1 326 ? -13.124 44.91 15.921 1 75.61 326 GLY A CA 1
ATOM 2537 C C . GLY A 1 326 ? -11.635 44.918 15.631 1 75.61 326 GLY A C 1
ATOM 2538 O O . GLY A 1 326 ? -11.144 45.78 14.9 1 75.61 326 GLY A O 1
ATOM 2539 N N . THR A 1 327 ? -10.858 44.019 16.248 1 74.05 327 THR A N 1
ATOM 2540 C CA . THR A 1 327 ? -9.416 43.905 16.055 1 74.05 327 THR A CA 1
ATOM 2541 C C . THR A 1 327 ? -9.101 43.153 14.765 1 74.05 327 THR A C 1
ATOM 2543 O O . THR A 1 327 ? -9.863 42.276 14.35 1 74.05 327 THR A O 1
ATOM 2546 N N . SER A 1 328 ? -8.044 43.67 14.013 1 75.54 328 SER A N 1
ATOM 2547 C CA . SER A 1 328 ? -7.565 42.973 12.824 1 75.54 328 SER A CA 1
ATOM 2548 C C . SER A 1 328 ? -6.939 41.631 13.184 1 75.54 328 SER A C 1
ATOM 2550 O O . SER A 1 328 ? -6.652 41.367 14.353 1 75.54 328 SER A O 1
ATOM 2552 N N . CYS A 1 329 ? -6.836 40.774 12.139 1 78.85 329 CYS A N 1
ATOM 2553 C CA . CYS A 1 329 ? -6.232 39.463 12.346 1 78.85 329 CYS A CA 1
ATOM 2554 C C . CYS A 1 329 ? -4.783 39.594 12.8 1 78.85 329 CYS A C 1
ATOM 2556 O O . CYS A 1 329 ? -4.067 40.491 12.351 1 78.85 329 CYS A O 1
ATOM 2558 N N . PHE A 1 330 ? -4.47 38.938 13.756 1 70.01 330 PHE A N 1
ATOM 2559 C CA . PHE A 1 330 ? -3.097 38.964 14.247 1 70.01 330 PHE A CA 1
ATOM 2560 C C . PHE A 1 330 ? -2.324 37.745 13.76 1 70.01 330 PHE A C 1
ATOM 2562 O O . PHE A 1 330 ? -2.872 36.642 13.693 1 70.01 330 PHE A O 1
ATOM 2569 N N . GLY A 1 331 ? -1.045 37.878 13.462 1 70.98 331 GLY A N 1
ATOM 2570 C CA . GLY A 1 331 ? -0.202 36.795 12.982 1 70.98 331 GLY A CA 1
ATOM 2571 C C . GLY A 1 331 ? 0.15 36.92 11.512 1 70.98 331 GLY A C 1
ATOM 2572 O O . GLY A 1 331 ? -0.247 37.883 10.853 1 70.98 331 GLY A O 1
ATOM 2573 N N . SER A 1 332 ? 0.964 35.89 11.039 1 76.53 332 SER A N 1
ATOM 2574 C CA . SER A 1 332 ? 1.418 35.934 9.653 1 76.53 332 SER A CA 1
ATOM 2575 C C . SER A 1 332 ? 0.326 35.46 8.699 1 76.53 332 SER A C 1
ATOM 2577 O O . SER A 1 332 ? -0.346 34.462 8.964 1 76.53 332 SER A O 1
ATOM 2579 N N . ALA A 1 333 ? 0.115 36.132 7.713 1 87.69 333 ALA A N 1
ATOM 2580 C CA . ALA A 1 333 ? -0.847 35.789 6.669 1 87.69 333 ALA A CA 1
ATOM 2581 C C . ALA A 1 333 ? -0.253 34.784 5.685 1 87.69 333 ALA A C 1
ATOM 2583 O O . ALA A 1 333 ? -0.986 34.126 4.942 1 87.69 333 ALA A O 1
ATOM 2584 N N . SER A 1 334 ? 1.126 34.709 5.729 1 88.22 334 SER A N 1
ATOM 2585 C CA . SER A 1 334 ? 1.825 33.782 4.845 1 88.22 334 SER A CA 1
ATOM 2586 C C . SER A 1 334 ? 2.87 32.973 5.607 1 88.22 334 SER A C 1
ATOM 2588 O O . SER A 1 334 ? 3.498 33.481 6.538 1 88.22 334 SER A O 1
ATOM 2590 N N . GLU A 1 335 ? 2.908 31.71 5.29 1 84.3 335 GLU A N 1
ATOM 2591 C CA . GLU A 1 335 ? 3.895 30.824 5.899 1 84.3 335 GLU A CA 1
ATOM 2592 C C . GLU A 1 335 ? 4.747 30.134 4.838 1 84.3 335 GLU A C 1
ATOM 2594 O O . GLU A 1 335 ? 4.241 29.755 3.779 1 84.3 335 GLU A O 1
ATOM 2599 N N . ILE A 1 336 ? 6.093 30.117 5.088 1 81.83 336 ILE A N 1
ATOM 2600 C CA . ILE A 1 336 ? 7.034 29.447 4.197 1 81.83 336 ILE A CA 1
ATOM 2601 C C . ILE A 1 336 ? 7.657 28.249 4.91 1 81.83 336 ILE A C 1
ATOM 2603 O O . ILE A 1 336 ? 8.021 28.339 6.085 1 81.83 336 ILE A O 1
ATOM 2607 N N . ARG A 1 337 ? 7.68 27.089 4.271 1 80.67 337 ARG A N 1
ATOM 2608 C CA . ARG A 1 337 ? 8.35 25.919 4.829 1 80.67 337 ARG A CA 1
ATOM 2609 C C . ARG A 1 337 ? 9.268 25.27 3.798 1 80.67 337 ARG A C 1
ATOM 2611 O O . ARG A 1 337 ? 9.107 25.483 2.595 1 80.67 337 ARG A O 1
ATOM 2618 N N . GLN A 1 338 ? 10.258 24.544 4.309 1 85.11 338 GLN A N 1
ATOM 2619 C CA . GLN A 1 338 ? 11.141 23.792 3.425 1 85.11 338 GLN A CA 1
ATOM 2620 C C . GLN A 1 338 ? 10.487 22.489 2.972 1 85.11 338 GLN A C 1
ATOM 2622 O O . GLN A 1 338 ? 9.688 21.902 3.704 1 85.11 338 GLN A O 1
ATOM 2627 N N . CYS A 1 339 ? 10.752 22.063 1.721 1 86.02 339 CYS A N 1
ATOM 2628 C CA . CYS A 1 339 ? 10.226 20.817 1.174 1 86.02 339 CYS A CA 1
ATOM 2629 C C . CYS A 1 339 ? 11.32 20.029 0.464 1 86.02 339 CYS A C 1
ATOM 2631 O O . CYS A 1 339 ? 12.384 20.57 0.161 1 86.02 339 CYS A O 1
ATOM 2633 N N . PHE A 1 340 ? 11.127 18.764 0.409 1 89.21 340 PHE A N 1
ATOM 2634 C CA . PHE A 1 340 ? 11.99 17.846 -0.324 1 89.21 340 PHE A CA 1
ATOM 2635 C C . PHE A 1 340 ? 11.178 16.998 -1.296 1 89.21 340 PHE A C 1
ATOM 2637 O O . PHE A 1 340 ? 10.344 16.191 -0.878 1 89.21 340 PHE A O 1
ATOM 2644 N N . THR A 1 341 ? 11.362 17.209 -2.614 1 84.44 341 THR A N 1
ATOM 2645 C CA . THR A 1 341 ? 10.548 16.51 -3.603 1 84.44 341 THR A CA 1
ATOM 2646 C C . THR A 1 341 ? 11.087 15.104 -3.851 1 84.44 341 THR A C 1
ATOM 2648 O O . THR A 1 341 ? 10.362 14.119 -3.694 1 84.44 341 THR A O 1
ATOM 2651 N N . LYS A 1 342 ? 12.352 15.019 -4.347 1 86.74 342 LYS A N 1
ATOM 2652 C CA . LYS A 1 342 ? 13.041 13.762 -4.626 1 86.74 342 LYS A CA 1
ATOM 2653 C C . LYS A 1 342 ? 14.554 13.96 -4.66 1 86.74 342 LYS A C 1
ATOM 2655 O O . LYS A 1 342 ? 15.035 15.09 -4.76 1 86.74 342 LYS A O 1
ATOM 2660 N N . PRO A 1 343 ? 15.25 12.804 -4.448 1 87.78 343 PRO A N 1
ATOM 2661 C CA . PRO A 1 343 ? 16.702 12.933 -4.598 1 87.78 343 PRO A CA 1
ATOM 2662 C C . PRO A 1 343 ? 17.115 13.35 -6.007 1 87.78 343 PRO A C 1
ATOM 2664 O O . PRO A 1 343 ? 16.511 12.907 -6.988 1 87.78 343 PRO A O 1
ATOM 2667 N N . CYS A 1 344 ? 17.988 14.345 -6.077 1 78.22 344 CYS A N 1
ATOM 2668 C CA . CYS A 1 344 ? 18.489 14.78 -7.376 1 78.22 344 CYS A CA 1
ATOM 2669 C C . CYS A 1 344 ? 19.383 13.716 -8 1 78.22 344 CYS A C 1
ATOM 2671 O O . CYS A 1 344 ? 20.253 13.158 -7.329 1 78.22 344 CYS A O 1
ATOM 2673 N N . ILE A 1 345 ? 18.917 12.697 -8.686 1 63.42 345 ILE A N 1
ATOM 2674 C CA . ILE A 1 345 ? 19.546 11.478 -9.185 1 63.42 345 ILE A CA 1
ATOM 2675 C C . ILE A 1 345 ? 20.806 11.832 -9.971 1 63.42 345 ILE A C 1
ATOM 2677 O O . ILE A 1 345 ? 20.761 12.65 -10.893 1 63.42 345 ILE A O 1
ATOM 2681 N N . VAL A 1 346 ? 21.998 11.631 -9.388 1 60.61 346 VAL A N 1
ATOM 2682 C CA . VAL A 1 346 ? 23.171 11.55 -10.251 1 60.61 346 VAL A CA 1
ATOM 2683 C C . VAL A 1 346 ? 23.192 10.203 -10.969 1 60.61 346 VAL A C 1
ATOM 2685 O O . VAL A 1 346 ? 23.158 9.15 -10.328 1 60.61 346 VAL A O 1
ATOM 2688 N N . LYS A 1 347 ? 22.603 10.116 -12.271 1 61.77 347 LYS A N 1
ATOM 2689 C CA . LYS A 1 347 ? 22.621 8.975 -13.181 1 61.77 347 LYS A CA 1
ATOM 2690 C C . LYS A 1 347 ? 24.015 8.362 -13.268 1 61.77 347 LYS A C 1
ATOM 2692 O O . LYS A 1 347 ? 24.904 8.917 -13.917 1 61.77 347 LYS A O 1
ATOM 2697 N N . SER A 1 348 ? 24.323 7.341 -12.329 1 67.51 348 SER A N 1
ATOM 2698 C CA . SER A 1 348 ? 25.739 6.989 -12.28 1 67.51 348 SER A CA 1
ATOM 2699 C C . SER A 1 348 ? 26.016 5.703 -13.051 1 67.51 348 SER A C 1
ATOM 2701 O O . SER A 1 348 ? 27.073 5.56 -13.669 1 67.51 348 SER A O 1
ATOM 2703 N N . HIS A 1 349 ? 24.95 4.765 -13.278 1 82.82 349 HIS A N 1
ATOM 2704 C CA . HIS A 1 349 ? 25.361 3.489 -13.853 1 82.82 349 HIS A CA 1
ATOM 2705 C C . HIS A 1 349 ? 25.006 3.411 -15.334 1 82.82 349 HIS A C 1
ATOM 2707 O O . HIS A 1 349 ? 23.944 3.881 -15.747 1 82.82 349 HIS A O 1
ATOM 2713 N N . GLU A 1 350 ? 25.985 2.866 -16.035 1 88.25 350 GLU A N 1
ATOM 2714 C CA . GLU A 1 350 ? 25.712 2.601 -17.445 1 88.25 350 GLU A CA 1
ATOM 2715 C C . GLU A 1 350 ? 24.861 1.347 -17.616 1 88.25 350 GLU A C 1
ATOM 2717 O O . GLU A 1 350 ? 25.081 0.343 -16.936 1 88.25 350 GLU A O 1
ATOM 2722 N N . ILE A 1 351 ? 23.843 1.458 -18.477 1 92.44 351 ILE A N 1
ATOM 2723 C CA . ILE A 1 351 ? 22.939 0.338 -18.715 1 92.44 351 ILE A CA 1
ATOM 2724 C C . ILE A 1 351 ? 22.941 -0.021 -20.199 1 92.44 351 ILE A C 1
ATOM 2726 O O . ILE A 1 351 ? 23.183 0.837 -21.051 1 92.44 351 ILE A O 1
ATOM 2730 N N . ALA A 1 352 ? 22.848 -1.231 -20.484 1 94.8 352 ALA A N 1
ATOM 2731 C CA . ALA A 1 352 ? 22.683 -1.705 -21.855 1 94.8 352 ALA A CA 1
ATOM 2732 C C . ALA A 1 352 ? 21.206 -1.842 -22.214 1 94.8 352 ALA A C 1
ATOM 2734 O O . ALA A 1 352 ? 20.447 -2.504 -21.504 1 94.8 352 ALA A O 1
ATOM 2735 N N . ASP A 1 353 ? 20.825 -1.186 -23.251 1 93.93 353 ASP A N 1
ATOM 2736 C CA . ASP A 1 353 ? 19.438 -1.19 -23.705 1 93.93 353 ASP A CA 1
ATOM 2737 C C . ASP A 1 353 ? 19.248 -2.147 -24.879 1 93.93 353 ASP A C 1
ATOM 2739 O O . ASP A 1 353 ? 19.964 -2.062 -25.879 1 93.93 353 ASP A O 1
ATOM 2743 N N . PHE A 1 354 ? 18.318 -3.084 -24.734 1 95.64 354 PHE A N 1
ATOM 2744 C CA . PHE A 1 354 ? 18.114 -4.142 -25.716 1 95.64 354 PHE A CA 1
ATOM 2745 C C . PHE A 1 354 ? 16.737 -4.026 -26.359 1 95.64 354 PHE A C 1
ATOM 2747 O O . PHE A 1 354 ? 15.758 -3.695 -25.687 1 95.64 354 PHE A O 1
ATOM 2754 N N . THR A 1 355 ? 16.723 -4.315 -27.587 1 92.54 355 THR A N 1
ATOM 2755 C CA . THR A 1 355 ? 15.472 -4.568 -28.294 1 92.54 355 THR A CA 1
ATOM 2756 C C . THR A 1 355 ? 15.28 -6.063 -28.534 1 92.54 355 THR A C 1
ATOM 2758 O O . THR A 1 355 ? 16.12 -6.874 -28.136 1 92.54 355 THR A O 1
ATOM 2761 N N . GLU A 1 356 ? 14.293 -6.514 -29.15 1 89.7 356 GLU A N 1
ATOM 2762 C CA . GLU A 1 356 ? 13.999 -7.929 -29.354 1 89.7 356 GLU A CA 1
ATOM 2763 C C . GLU A 1 356 ? 15.052 -8.59 -30.239 1 89.7 356 GLU A C 1
ATOM 2765 O O . GLU A 1 356 ? 15.298 -9.793 -30.127 1 89.7 356 GLU A O 1
ATOM 2770 N N . GLU A 1 357 ? 15.766 -7.811 -31.04 1 90.17 357 GLU A N 1
ATOM 2771 C CA . GLU A 1 357 ? 16.743 -8.369 -31.97 1 90.17 357 GLU A CA 1
ATOM 2772 C C . GLU A 1 357 ? 18.169 -8.082 -31.51 1 90.17 357 GLU A C 1
ATOM 2774 O O . GLU A 1 357 ? 19.131 -8.543 -32.128 1 90.17 357 GLU A O 1
ATOM 2779 N N . SER A 1 358 ? 18.323 -7.446 -30.4 1 93.32 358 SER A N 1
ATOM 2780 C CA . SER A 1 358 ? 19.648 -7.059 -29.927 1 93.32 358 SER A CA 1
ATOM 2781 C C . SER A 1 358 ? 20.259 -8.145 -29.047 1 93.32 358 SER A C 1
ATOM 2783 O O . SER A 1 358 ? 19.544 -8.838 -28.32 1 93.32 358 SER A O 1
ATOM 2785 N N . TYR A 1 359 ? 21.547 -8.369 -29.179 1 94.69 359 TYR A N 1
ATOM 2786 C CA . TYR A 1 359 ? 22.212 -9.295 -28.269 1 94.69 359 TYR A CA 1
ATOM 2787 C C . TYR A 1 359 ? 23.702 -8.988 -28.171 1 94.69 359 TYR A C 1
ATOM 2789 O O . TYR A 1 359 ? 24.261 -8.313 -29.038 1 94.69 359 TYR A O 1
ATOM 2797 N N . LEU A 1 360 ? 24.306 -9.392 -27.15 1 94.76 360 LEU A N 1
ATOM 2798 C CA . LEU A 1 360 ? 25.744 -9.423 -26.904 1 94.76 360 LEU A CA 1
ATOM 2799 C C . LEU A 1 360 ? 26.27 -10.854 -26.936 1 94.76 360 LEU A C 1
ATOM 2801 O O . LEU A 1 360 ? 25.658 -11.758 -26.361 1 94.76 360 LEU A O 1
ATOM 2805 N N . PHE A 1 361 ? 27.307 -11.031 -27.645 1 93.1 361 PHE A N 1
ATOM 2806 C CA . PHE A 1 361 ? 27.852 -12.372 -27.817 1 93.1 361 PHE A CA 1
ATOM 2807 C C . PHE A 1 361 ? 29.199 -12.503 -27.116 1 93.1 361 PHE A C 1
ATOM 2809 O O . PHE A 1 361 ? 30.087 -11.669 -27.304 1 93.1 361 PHE A O 1
ATOM 2816 N N . TYR A 1 362 ? 29.33 -13.56 -26.271 1 92.39 362 TYR A N 1
ATOM 2817 C CA . TYR A 1 362 ? 30.547 -13.823 -25.512 1 92.39 362 TYR A CA 1
ATOM 2818 C C . TYR A 1 362 ? 31.119 -15.193 -25.857 1 92.39 362 TYR A C 1
ATOM 2820 O O . TYR A 1 362 ? 30.372 -16.156 -26.04 1 92.39 362 TYR A O 1
ATOM 2828 N N . GLU A 1 363 ? 32.38 -15.27 -25.867 1 88.52 363 GLU A N 1
ATOM 2829 C CA . GLU A 1 363 ? 33.054 -16.536 -26.139 1 88.52 363 GLU A CA 1
ATOM 2830 C C . GLU A 1 363 ? 33.337 -17.299 -24.848 1 88.52 363 GLU A C 1
ATOM 2832 O O . GLU A 1 363 ? 33.169 -16.76 -23.753 1 88.52 363 GLU A O 1
ATOM 2837 N N . THR A 1 364 ? 33.672 -18.519 -24.98 1 87.58 364 THR A N 1
ATOM 2838 C CA . THR A 1 364 ? 34.01 -19.329 -23.815 1 87.58 364 THR A CA 1
ATOM 2839 C C . THR A 1 364 ? 35.229 -18.759 -23.095 1 87.58 364 THR A C 1
ATOM 2841 O O . THR A 1 364 ? 36.018 -18.021 -23.689 1 87.58 364 THR A O 1
ATOM 2844 N N . THR A 1 365 ? 35.33 -18.943 -21.894 1 83.59 365 THR A N 1
ATOM 2845 C CA . THR A 1 365 ? 36.454 -18.456 -21.102 1 83.59 365 THR A CA 1
ATOM 2846 C C . THR A 1 365 ? 37.659 -19.382 -21.248 1 83.59 365 THR A C 1
ATOM 2848 O O . THR A 1 365 ? 38.792 -18.982 -20.973 1 83.59 365 THR A O 1
ATOM 2851 N N . GLY A 1 366 ? 37.423 -20.676 -21.592 1 77.97 366 GLY A N 1
ATOM 2852 C CA . GLY A 1 366 ? 38.496 -21.648 -21.722 1 77.97 366 GLY A CA 1
ATOM 2853 C C . GLY A 1 366 ? 38.777 -22.402 -20.436 1 77.97 366 GLY A C 1
ATOM 2854 O O . GLY A 1 366 ? 39.695 -23.223 -20.379 1 77.97 366 GLY A O 1
ATOM 2855 N N . ARG A 1 367 ? 38.083 -22.168 -19.423 1 80.89 367 ARG A N 1
ATOM 2856 C CA . ARG A 1 367 ? 38.195 -22.88 -18.154 1 80.89 367 ARG A CA 1
ATOM 2857 C C . ARG A 1 367 ? 36.989 -23.784 -17.925 1 80.89 367 ARG A C 1
ATOM 2859 O O . ARG A 1 367 ? 35.881 -23.302 -17.679 1 80.89 367 ARG A O 1
ATOM 2866 N N . PRO A 1 368 ? 37.217 -24.995 -18.013 1 83.79 368 PRO A N 1
ATOM 2867 C CA . PRO A 1 368 ? 36.077 -25.889 -17.796 1 83.79 368 PRO A CA 1
ATOM 2868 C C . PRO A 1 368 ? 35.437 -25.706 -16.421 1 83.79 368 PRO A C 1
ATOM 2870 O O . PRO A 1 368 ? 36.14 -25.471 -15.435 1 83.79 368 PRO A O 1
ATOM 2873 N N . SER A 1 369 ? 34.162 -25.735 -16.364 1 89.21 369 SER A N 1
ATOM 2874 C CA . SER A 1 369 ? 33.41 -25.558 -15.126 1 89.21 369 SER A CA 1
ATOM 2875 C C . SER A 1 369 ? 32.24 -26.533 -15.046 1 89.21 369 SER A C 1
ATOM 2877 O O . SER A 1 369 ? 31.59 -26.816 -16.054 1 89.21 369 SER A O 1
ATOM 2879 N N . ARG A 1 370 ? 32.047 -27.062 -13.885 1 90.23 370 ARG A N 1
ATOM 2880 C CA . ARG A 1 370 ? 30.904 -27.936 -13.642 1 90.23 370 ARG A CA 1
ATOM 2881 C C . ARG A 1 370 ? 29.819 -27.211 -12.852 1 90.23 370 ARG A C 1
ATOM 2883 O O . ARG A 1 370 ? 28.738 -27.759 -12.625 1 90.23 370 ARG A O 1
ATOM 2890 N N . LEU A 1 371 ? 30.136 -26.109 -12.408 1 93.72 371 LEU A N 1
ATOM 2891 C CA . LEU A 1 371 ? 29.186 -25.303 -11.648 1 93.72 371 LEU A CA 1
ATOM 2892 C C . LEU A 1 371 ? 28.89 -23.991 -12.366 1 93.72 371 LEU A C 1
ATOM 2894 O O . LEU A 1 371 ? 29.729 -23.485 -13.114 1 93.72 371 LEU A O 1
ATOM 2898 N N . LEU A 1 372 ? 27.724 -23.53 -12.226 1 95.47 372 LEU A N 1
ATOM 2899 C CA . LEU A 1 372 ? 27.319 -22.288 -12.874 1 95.47 372 LEU A CA 1
ATOM 2900 C C . LEU A 1 372 ? 26.559 -21.39 -11.903 1 95.47 372 LEU A C 1
ATOM 2902 O O . LEU A 1 372 ? 25.639 -21.845 -11.221 1 95.47 372 LEU A O 1
ATOM 2906 N N . HIS A 1 373 ? 26.985 -20.227 -11.72 1 96.12 373 HIS A N 1
ATOM 2907 C CA . HIS A 1 373 ? 26.359 -19.172 -10.931 1 96.12 373 HIS A CA 1
ATOM 2908 C C . HIS A 1 373 ? 26.15 -17.912 -11.764 1 96.12 373 HIS A C 1
ATOM 2910 O O . HIS A 1 373 ? 27.111 -17.336 -12.279 1 96.12 373 HIS A O 1
ATOM 2916 N N . ILE A 1 374 ? 24.911 -17.5 -11.969 1 96.94 374 ILE A N 1
ATOM 2917 C CA . ILE A 1 374 ? 24.618 -16.328 -12.786 1 96.94 374 ILE A CA 1
ATOM 2918 C C . ILE A 1 374 ? 23.823 -15.314 -11.968 1 96.94 374 ILE A C 1
ATOM 2920 O O . ILE A 1 374 ? 22.824 -15.664 -11.334 1 96.94 374 ILE A O 1
ATOM 2924 N N . TYR A 1 375 ? 24.265 -14.151 -11.963 1 96.3 375 TYR A N 1
ATOM 2925 C CA . TYR A 1 375 ? 23.559 -13.008 -11.394 1 96.3 375 TYR A CA 1
ATOM 2926 C C . TYR A 1 375 ? 23.178 -12.007 -12.479 1 96.3 375 TYR A C 1
ATOM 2928 O O . TYR A 1 375 ? 23.992 -11.685 -13.348 1 96.3 375 TYR A O 1
ATOM 2936 N N . LEU A 1 376 ? 21.919 -11.551 -12.376 1 97.31 376 LEU A N 1
ATOM 2937 C CA . LEU A 1 376 ? 21.413 -10.642 -13.398 1 97.31 376 LEU A CA 1
ATOM 2938 C C . LEU A 1 376 ? 20.528 -9.566 -12.779 1 97.31 376 LEU A C 1
ATOM 2940 O O . LEU A 1 376 ? 19.609 -9.875 -12.018 1 97.31 376 LEU A O 1
ATOM 2944 N N . ARG A 1 377 ? 20.835 -8.35 -12.967 1 95.89 377 ARG A N 1
ATOM 2945 C CA . ARG A 1 377 ? 19.966 -7.219 -12.656 1 95.89 377 ARG A CA 1
ATOM 2946 C C . ARG A 1 377 ? 19.455 -6.555 -13.93 1 95.89 377 ARG A C 1
ATOM 2948 O O . ARG A 1 377 ? 20.239 -6.01 -14.71 1 95.89 377 ARG A O 1
ATOM 2955 N N . PHE A 1 378 ? 18.125 -6.58 -14.151 1 96.18 378 PHE A N 1
ATOM 2956 C CA . PHE A 1 378 ? 17.615 -6.117 -15.437 1 96.18 378 PHE A CA 1
ATOM 2957 C C . PHE A 1 378 ? 16.222 -5.518 -15.283 1 96.18 378 PHE A C 1
ATOM 2959 O O . PHE A 1 378 ? 15.589 -5.667 -14.235 1 96.18 378 PHE A O 1
ATOM 2966 N N . LEU A 1 379 ? 15.828 -4.748 -16.285 1 94.58 379 LEU A N 1
ATOM 2967 C CA . LEU A 1 379 ? 14.522 -4.108 -16.397 1 94.58 379 LEU A CA 1
ATOM 2968 C C . LEU A 1 379 ? 13.783 -4.594 -17.64 1 94.58 379 LEU A C 1
ATOM 2970 O O . LEU A 1 379 ? 14.12 -4.203 -18.759 1 94.58 379 LEU A O 1
ATOM 2974 N N . PRO A 1 380 ? 12.784 -5.428 -17.456 1 93.74 380 PRO A N 1
ATOM 2975 C CA . PRO A 1 380 ? 12.011 -5.886 -18.613 1 93.74 380 PRO A CA 1
ATOM 2976 C C . PRO A 1 380 ? 10.978 -4.861 -19.076 1 93.74 380 PRO A C 1
ATOM 2978 O O . PRO A 1 380 ? 10.305 -4.241 -18.249 1 93.74 380 PRO A O 1
ATOM 2981 N N . LEU A 1 381 ? 10.871 -4.654 -20.34 1 90.63 381 LEU A N 1
ATOM 2982 C CA . LEU A 1 381 ? 9.877 -3.755 -20.917 1 90.63 381 LEU A CA 1
ATOM 2983 C C . LEU A 1 381 ? 8.819 -4.538 -21.688 1 90.63 381 LEU A C 1
ATOM 2985 O O . LEU A 1 381 ? 7.835 -3.962 -22.157 1 90.63 381 LEU A O 1
ATOM 2989 N N . SER A 1 382 ? 9.08 -5.88 -21.83 1 88.49 382 SER A N 1
ATOM 2990 C CA . SER A 1 382 ? 8.133 -6.815 -22.431 1 88.49 382 SER A CA 1
ATOM 2991 C C . SER A 1 382 ? 8.056 -8.112 -21.633 1 88.49 382 SER A C 1
ATOM 2993 O O . SER A 1 382 ? 9.024 -8.501 -20.975 1 88.49 382 SER A O 1
ATOM 2995 N N . PRO A 1 383 ? 6.911 -8.796 -21.659 1 88.64 383 PRO A N 1
ATOM 2996 C CA . PRO A 1 383 ? 6.768 -10.03 -20.884 1 88.64 383 PRO A CA 1
ATOM 2997 C C . PRO A 1 383 ? 7.35 -11.247 -21.599 1 88.64 383 PRO A C 1
ATOM 2999 O O . PRO A 1 383 ? 7.26 -12.368 -21.092 1 88.64 383 PRO A O 1
ATOM 3002 N N . PHE A 1 384 ? 7.989 -11.007 -22.832 1 88.96 384 PHE A N 1
ATOM 3003 C CA . PHE A 1 384 ? 8.56 -12.112 -23.593 1 88.96 384 PHE A CA 1
ATOM 3004 C C . PHE A 1 384 ? 9.994 -11.801 -24.006 1 88.96 384 PHE A C 1
ATOM 3006 O O . PHE A 1 384 ? 10.359 -10.636 -24.172 1 88.96 384 PHE A O 1
ATOM 3013 N N . GLY A 1 385 ? 10.754 -12.939 -24.054 1 92.14 385 GLY A N 1
ATOM 3014 C CA . GLY A 1 385 ? 12.066 -12.754 -24.655 1 92.14 385 GLY A CA 1
ATOM 3015 C C . GLY A 1 385 ? 13.154 -13.559 -23.97 1 92.14 385 GLY A C 1
ATOM 3016 O O . GLY A 1 385 ? 13.015 -13.934 -22.804 1 92.14 385 GLY A O 1
ATOM 3017 N N . MET A 1 386 ? 14.181 -13.787 -24.769 1 94.05 386 MET A N 1
ATOM 3018 C CA . MET A 1 386 ? 15.374 -14.468 -24.271 1 94.05 386 MET A CA 1
ATOM 3019 C C . MET A 1 386 ? 16.306 -13.488 -23.567 1 94.05 386 MET A C 1
ATOM 3021 O O . MET A 1 386 ? 16.643 -12.439 -24.12 1 94.05 386 MET A O 1
ATOM 3025 N N . ILE A 1 387 ? 16.724 -13.816 -22.374 1 96.76 387 ILE A N 1
ATOM 3026 C CA . ILE A 1 387 ? 17.616 -12.918 -21.648 1 96.76 387 ILE A CA 1
ATOM 3027 C C . ILE A 1 387 ? 19.055 -13.417 -21.763 1 96.76 387 ILE A C 1
ATOM 3029 O O . ILE A 1 387 ? 19.937 -12.686 -22.22 1 96.76 387 ILE A O 1
ATOM 3033 N N . ILE A 1 388 ? 19.249 -14.664 -21.357 1 97.25 388 ILE A N 1
ATOM 3034 C CA . ILE A 1 388 ? 20.563 -15.292 -21.444 1 97.25 388 ILE A CA 1
ATOM 3035 C C . ILE A 1 388 ? 20.435 -16.669 -22.092 1 97.25 388 ILE A C 1
ATOM 3037 O O . ILE A 1 388 ? 19.559 -17.455 -21.725 1 97.25 388 ILE A O 1
ATOM 3041 N N . TYR A 1 389 ? 21.229 -16.921 -23.058 1 95.5 389 TYR A N 1
ATOM 3042 C CA . TYR A 1 389 ? 21.309 -18.217 -23.724 1 95.5 389 TYR A CA 1
ATOM 3043 C C . TYR A 1 389 ? 22.748 -18.715 -23.778 1 95.5 389 TYR A C 1
ATOM 3045 O O . TYR A 1 389 ? 23.59 -18.127 -24.46 1 95.5 389 TYR A O 1
ATOM 3053 N N . ARG A 1 390 ? 23.032 -19.69 -22.972 1 95.11 390 ARG A N 1
ATOM 3054 C CA . ARG A 1 390 ? 24.334 -20.348 -22.979 1 95.11 390 ARG A CA 1
ATOM 3055 C C . ARG A 1 390 ? 24.256 -21.709 -23.663 1 95.11 390 ARG A C 1
ATOM 3057 O O . ARG A 1 390 ? 23.388 -22.522 -23.341 1 95.11 390 ARG A O 1
ATOM 3064 N N . PHE A 1 391 ? 25.126 -21.884 -24.663 1 92.24 391 PHE A N 1
ATOM 3065 C CA . PHE A 1 391 ? 25.021 -23.121 -25.426 1 92.24 391 PHE A CA 1
ATOM 3066 C C . PHE A 1 391 ? 26.394 -23.586 -25.897 1 92.24 391 PHE A C 1
ATOM 3068 O O . PHE A 1 391 ? 27.342 -22.799 -25.935 1 92.24 391 PHE A O 1
ATOM 3075 N N . GLU A 1 392 ? 26.446 -24.843 -26.159 1 88.2 392 GLU A N 1
ATOM 3076 C CA . GLU A 1 392 ? 27.675 -25.429 -26.685 1 88.2 392 GLU A CA 1
ATOM 3077 C C . GLU A 1 392 ? 27.888 -25.044 -28.147 1 88.2 392 GLU A C 1
ATOM 3079 O O . GLU A 1 392 ? 26.989 -25.207 -28.974 1 88.2 392 GLU A O 1
ATOM 3084 N N . LYS A 1 393 ? 29.132 -24.448 -28.325 1 78.83 393 LYS A N 1
ATOM 3085 C CA . LYS A 1 393 ? 29.426 -24.011 -29.687 1 78.83 393 LYS A CA 1
ATOM 3086 C C . LYS A 1 393 ? 29.451 -25.194 -30.65 1 78.83 393 LYS A C 1
ATOM 3088 O O . LYS A 1 393 ? 30.029 -26.239 -30.344 1 78.83 393 LYS A O 1
ATOM 3093 N N . ASN A 1 394 ? 29.112 -25.048 -31.982 1 69.06 394 ASN A N 1
ATOM 3094 C CA . ASN A 1 394 ? 29.158 -25.97 -33.112 1 69.06 394 ASN A CA 1
ATOM 3095 C C . ASN A 1 394 ? 28.544 -27.321 -32.758 1 69.06 394 ASN A C 1
ATOM 3097 O O . ASN A 1 394 ? 29.032 -28.364 -33.197 1 69.06 394 ASN A O 1
ATOM 3101 N N . CYS A 1 395 ? 27.683 -27.34 -31.54 1 71.17 395 CYS A N 1
ATOM 3102 C CA . CYS A 1 395 ? 27.015 -28.596 -31.218 1 71.17 395 CYS A CA 1
ATOM 3103 C C . CYS A 1 395 ? 26.144 -29.063 -32.378 1 71.17 395 CYS A C 1
ATOM 3105 O O . CYS A 1 395 ? 25.342 -28.292 -32.908 1 71.17 395 CYS A O 1
ATOM 3107 N N . LYS A 1 396 ? 26.667 -30.215 -33.123 1 62.96 396 LYS A N 1
ATOM 3108 C CA . LYS A 1 396 ? 25.922 -30.86 -34.201 1 62.96 396 LYS A CA 1
ATOM 3109 C C . LYS A 1 396 ? 25.107 -32.039 -33.676 1 62.96 396 LYS A C 1
ATOM 3111 O O . LYS A 1 396 ? 25.571 -32.786 -32.813 1 62.96 396 LYS A O 1
ATOM 3116 N N . GLY A 1 397 ? 23.716 -32.077 -33.52 1 55.21 397 GLY A N 1
ATOM 3117 C CA . GLY A 1 397 ? 22.836 -33.179 -33.164 1 55.21 397 GLY A CA 1
ATOM 3118 C C . GLY A 1 397 ? 21.707 -32.766 -32.239 1 55.21 397 GLY A C 1
ATOM 3119 O O . GLY A 1 397 ? 21.465 -31.574 -32.04 1 55.21 397 GLY A O 1
ATOM 3120 N N . LEU A 1 398 ? 20.896 -33.782 -31.75 1 56.14 398 LEU A N 1
ATOM 3121 C CA . LEU A 1 398 ? 19.646 -33.585 -31.025 1 56.14 398 LEU A CA 1
ATOM 3122 C C . LEU A 1 398 ? 19.912 -33.295 -29.551 1 56.14 398 LEU A C 1
ATOM 3124 O O . LEU A 1 398 ? 19.026 -32.818 -28.838 1 56.14 398 LEU A O 1
ATOM 3128 N N . ILE A 1 399 ? 21.209 -33.558 -29.076 1 67.68 399 ILE A N 1
ATOM 3129 C CA . ILE A 1 399 ? 21.424 -33.448 -27.637 1 67.68 399 ILE A CA 1
ATOM 3130 C C . ILE A 1 399 ? 22.468 -32.371 -27.352 1 67.68 399 ILE A C 1
ATOM 3132 O O . ILE A 1 399 ? 23.668 -32.651 -27.331 1 67.68 399 ILE A O 1
ATOM 3136 N N . CYS A 1 400 ? 22.133 -31.109 -27.428 1 81.12 400 CYS A N 1
ATOM 3137 C CA . CYS A 1 400 ? 23.065 -30.029 -27.127 1 81.12 400 CYS A CA 1
ATOM 3138 C C . CYS A 1 400 ? 22.827 -29.477 -25.727 1 81.12 400 CYS A C 1
ATOM 3140 O O . CYS A 1 400 ? 21.68 -29.322 -25.303 1 81.12 400 CYS A O 1
ATOM 3142 N N . ASP A 1 401 ? 23.984 -29.324 -25.02 1 88.39 401 ASP A N 1
ATOM 3143 C CA . ASP A 1 401 ? 23.901 -28.728 -23.69 1 88.39 401 ASP A CA 1
ATOM 3144 C C . ASP A 1 401 ? 23.588 -27.236 -23.776 1 88.39 401 ASP A C 1
ATOM 3146 O O . ASP A 1 401 ? 24.118 -26.534 -24.64 1 88.39 401 ASP A O 1
ATOM 3150 N N . PHE A 1 402 ? 22.68 -26.815 -23.049 1 92.12 402 PHE A N 1
ATOM 3151 C CA . PHE A 1 402 ? 22.388 -25.386 -23.026 1 92.12 402 PHE A CA 1
ATOM 3152 C C . PHE A 1 402 ? 21.769 -24.982 -21.693 1 92.12 402 PHE A C 1
ATOM 3154 O O . PHE A 1 402 ? 21.316 -25.836 -20.929 1 92.12 402 PHE A O 1
ATOM 3161 N N . VAL A 1 403 ? 21.879 -23.784 -21.323 1 94.44 403 VAL A N 1
ATOM 3162 C CA . VAL A 1 403 ? 21.192 -23.11 -20.226 1 94.44 403 VAL A CA 1
ATOM 3163 C C . VAL A 1 403 ? 20.492 -21.857 -20.746 1 94.44 403 VAL A C 1
ATOM 3165 O O . VAL A 1 403 ? 21.141 -20.947 -21.267 1 94.44 403 VAL A O 1
ATOM 3168 N N . LYS A 1 404 ? 19.187 -21.873 -20.602 1 94.37 404 LYS A N 1
ATOM 3169 C CA . LYS A 1 404 ? 18.396 -20.772 -21.144 1 94.37 404 LYS A CA 1
ATOM 3170 C C . LYS A 1 404 ? 17.57 -20.099 -20.051 1 94.37 404 LYS A C 1
ATOM 3172 O O . LYS A 1 404 ? 16.876 -20.773 -19.287 1 94.37 404 LYS A O 1
ATOM 3177 N N . LEU A 1 405 ? 17.692 -18.82 -19.933 1 96.29 405 LEU A N 1
ATOM 3178 C CA . LEU A 1 405 ? 16.863 -17.973 -19.082 1 96.29 405 LEU A CA 1
ATOM 3179 C C . LEU A 1 405 ? 16.014 -17.025 -19.921 1 96.29 405 LEU A C 1
ATOM 3181 O O . LEU A 1 405 ? 16.546 -16.244 -20.713 1 96.29 405 LEU A O 1
ATOM 3185 N N . PHE A 1 406 ? 14.704 -17.044 -19.813 1 94.77 406 PHE A N 1
ATOM 3186 C CA . PHE A 1 406 ? 13.865 -16.202 -20.657 1 94.77 406 PHE A CA 1
ATOM 3187 C C . PHE A 1 406 ? 12.56 -15.856 -19.95 1 94.77 406 PHE A C 1
ATOM 3189 O O . PHE A 1 406 ? 12.25 -16.419 -18.898 1 94.77 406 PHE A O 1
ATOM 3196 N N . LEU A 1 407 ? 11.912 -14.9 -20.499 1 92.52 407 LEU A N 1
ATOM 3197 C CA . LEU A 1 407 ? 10.61 -14.455 -20.014 1 92.52 407 LEU A CA 1
ATOM 3198 C C . LEU A 1 407 ? 9.484 -15.06 -20.847 1 92.52 407 LEU A C 1
ATOM 3200 O O . LEU A 1 407 ? 9.554 -15.07 -22.078 1 92.52 407 LEU A O 1
ATOM 3204 N N . GLN A 1 408 ? 8.549 -15.637 -20.126 1 89.26 408 GLN A N 1
ATOM 3205 C CA . GLN A 1 408 ? 7.361 -16.179 -20.778 1 89.26 408 GLN A CA 1
ATOM 3206 C C . GLN A 1 408 ? 6.087 -15.685 -20.098 1 89.26 408 GLN A C 1
ATOM 3208 O O . GLN A 1 408 ? 5.722 -16.17 -19.025 1 89.26 408 GLN A O 1
ATOM 3213 N N . ASN A 1 409 ? 5.38 -14.853 -20.725 1 83.87 409 ASN A N 1
ATOM 3214 C CA . ASN A 1 409 ? 4.155 -14.271 -20.187 1 83.87 409 ASN A CA 1
ATOM 3215 C C . ASN A 1 409 ? 4.396 -13.614 -18.831 1 83.87 409 ASN A C 1
ATOM 3217 O O . ASN A 1 409 ? 3.65 -13.854 -17.879 1 83.87 409 ASN A O 1
ATOM 3221 N N . GLY A 1 410 ? 5.498 -12.956 -18.79 1 86.99 410 GLY A N 1
ATOM 3222 C CA . GLY A 1 410 ? 5.817 -12.202 -17.588 1 86.99 410 GLY A CA 1
ATOM 3223 C C . GLY A 1 410 ? 6.503 -13.038 -16.524 1 86.99 410 GLY A C 1
ATOM 3224 O O . GLY A 1 410 ? 6.928 -12.513 -15.493 1 86.99 410 GLY A O 1
ATOM 3225 N N . LYS A 1 411 ? 6.605 -14.351 -16.76 1 88.65 411 LYS A N 1
ATOM 3226 C CA . LYS A 1 411 ? 7.264 -15.235 -15.802 1 88.65 411 LYS A CA 1
ATOM 3227 C C . LYS A 1 411 ? 8.687 -15.563 -16.245 1 88.65 411 LYS A C 1
ATOM 3229 O O . LYS A 1 411 ? 8.954 -15.703 -17.441 1 88.65 411 LYS A O 1
ATOM 3234 N N . ILE A 1 412 ? 9.589 -15.689 -15.284 1 93.98 412 ILE A N 1
ATOM 3235 C CA . ILE A 1 412 ? 10.964 -16.076 -15.579 1 93.98 412 ILE A CA 1
ATOM 3236 C C . ILE A 1 412 ? 11.078 -17.598 -15.607 1 93.98 412 ILE A C 1
ATOM 3238 O O . ILE A 1 412 ? 10.575 -18.281 -14.712 1 93.98 412 ILE A O 1
ATOM 3242 N N . VAL A 1 413 ? 11.672 -18.085 -16.654 1 92.87 413 VAL A N 1
ATOM 3243 C CA . VAL A 1 413 ? 11.794 -19.527 -16.843 1 92.87 413 VAL A CA 1
ATOM 3244 C C . VAL A 1 413 ? 13.255 -19.895 -17.09 1 92.87 413 VAL A C 1
ATOM 3246 O O . VAL A 1 413 ? 13.947 -19.23 -17.865 1 92.87 413 VAL A O 1
ATOM 3249 N N . LEU A 1 414 ? 13.726 -20.859 -16.379 1 94.38 414 LEU A N 1
ATOM 3250 C CA . LEU A 1 414 ? 15.047 -21.437 -16.595 1 94.38 414 LEU A CA 1
ATOM 3251 C C . LEU A 1 414 ? 14.937 -22.861 -17.127 1 94.38 414 LEU A C 1
ATOM 3253 O O . LEU A 1 414 ? 14.297 -23.713 -16.507 1 94.38 414 LEU A O 1
ATOM 3257 N N . ILE A 1 415 ? 15.489 -23.098 -18.284 1 91.2 415 ILE A N 1
ATOM 3258 C CA . ILE A 1 415 ? 15.566 -24.432 -18.869 1 91.2 415 ILE A CA 1
ATOM 3259 C C . ILE A 1 415 ? 17.024 -24.793 -19.14 1 91.2 415 ILE A C 1
ATOM 3261 O O . ILE A 1 415 ? 17.795 -23.964 -19.629 1 91.2 415 ILE A O 1
ATOM 3265 N N . SER A 1 416 ? 17.35 -25.941 -18.706 1 92.06 416 SER A N 1
ATOM 3266 C CA . SER A 1 416 ? 18.706 -26.408 -18.977 1 92.06 416 SER A CA 1
ATOM 3267 C C . SER A 1 416 ? 18.711 -27.872 -19.404 1 92.06 416 SER A C 1
ATOM 3269 O O . SER A 1 416 ? 17.909 -28.67 -18.913 1 92.06 416 SER A O 1
ATOM 3271 N N . GLN A 1 417 ? 19.471 -28.104 -20.366 1 88.89 417 GLN A N 1
ATOM 3272 C CA . GLN A 1 417 ? 19.772 -29.465 -20.799 1 88.89 417 GLN A CA 1
ATOM 3273 C C . GLN A 1 417 ? 21.272 -29.738 -20.752 1 88.89 417 GLN A C 1
ATOM 3275 O O . GLN A 1 417 ? 22.052 -29.069 -21.433 1 88.89 417 GLN A O 1
ATOM 3280 N N . ILE A 1 418 ? 21.623 -30.601 -19.844 1 88.34 418 ILE A N 1
ATOM 3281 C CA . ILE A 1 418 ? 23.026 -30.963 -19.673 1 88.34 418 ILE A CA 1
ATOM 3282 C C . ILE A 1 418 ? 23.182 -32.479 -19.754 1 88.34 418 ILE A C 1
ATOM 3284 O O . ILE A 1 418 ? 22.602 -33.213 -18.95 1 88.34 418 ILE A O 1
ATOM 3288 N N . ALA A 1 419 ? 23.96 -32.971 -20.579 1 80.16 419 ALA A N 1
ATOM 3289 C CA . ALA A 1 419 ? 24.211 -34.398 -20.765 1 80.16 419 ALA A CA 1
ATOM 3290 C C . ALA A 1 419 ? 22.902 -35.178 -20.856 1 80.16 419 ALA A C 1
ATOM 3292 O O . ALA A 1 419 ? 22.712 -36.169 -20.146 1 80.16 419 ALA A O 1
ATOM 3293 N N . ASP A 1 420 ? 21.951 -34.664 -21.509 1 74.68 420 ASP A N 1
ATOM 3294 C CA . ASP A 1 420 ? 20.658 -35.271 -21.81 1 74.68 420 ASP A CA 1
ATOM 3295 C C . ASP A 1 420 ? 19.741 -35.245 -20.59 1 74.68 420 ASP A C 1
ATOM 3297 O O . ASP A 1 420 ? 18.646 -35.811 -20.617 1 74.68 420 ASP A O 1
ATOM 3301 N N . CYS A 1 421 ? 20.273 -34.554 -19.52 1 82.05 421 CYS A N 1
ATOM 3302 C CA . CYS A 1 421 ? 19.422 -34.315 -18.36 1 82.05 421 CYS A CA 1
ATOM 3303 C C . CYS A 1 421 ? 18.778 -32.935 -18.431 1 82.05 421 CYS A C 1
ATOM 3305 O O . CYS A 1 421 ? 19.428 -31.962 -18.816 1 82.05 421 CYS A O 1
ATOM 3307 N N . THR A 1 422 ? 17.553 -32.882 -18.163 1 84.1 422 THR A N 1
ATOM 3308 C CA . THR A 1 422 ? 16.847 -31.613 -18.305 1 84.1 422 THR A CA 1
ATOM 3309 C C . THR A 1 422 ? 16.472 -31.048 -16.938 1 84.1 422 THR A C 1
ATOM 3311 O O . THR A 1 422 ? 16.223 -31.803 -15.995 1 84.1 422 THR A O 1
ATOM 3314 N N . LEU A 1 423 ? 16.571 -29.772 -16.801 1 88.38 423 LEU A N 1
ATOM 3315 C CA . LEU A 1 423 ? 16.168 -29.006 -15.627 1 88.38 423 LEU A CA 1
ATOM 3316 C C . LEU A 1 423 ? 15.276 -27.834 -16.021 1 88.38 423 LEU A C 1
ATOM 3318 O O . LEU A 1 423 ? 15.596 -27.091 -16.951 1 88.38 423 LEU A O 1
ATOM 3322 N N . THR A 1 424 ? 14.066 -27.75 -15.378 1 86.93 424 THR A N 1
ATOM 3323 C CA . THR A 1 424 ? 13.153 -26.643 -15.644 1 86.93 424 THR A CA 1
ATOM 3324 C C . THR A 1 424 ? 12.711 -25.982 -14.341 1 86.93 424 THR A C 1
ATOM 3326 O O . THR A 1 424 ? 12.295 -26.665 -13.403 1 86.93 424 THR A O 1
ATOM 3329 N N . LEU A 1 425 ? 12.852 -24.754 -14.25 1 88.3 425 LEU A N 1
ATOM 3330 C CA . LEU A 1 425 ? 12.399 -23.96 -13.113 1 88.3 425 LEU A CA 1
ATOM 3331 C C . LEU A 1 425 ? 11.562 -22.773 -13.578 1 88.3 425 LEU A C 1
ATOM 3333 O O . LEU A 1 425 ? 11.982 -22.018 -14.458 1 88.3 425 LEU A O 1
ATOM 3337 N N . ILE A 1 426 ? 10.351 -22.669 -13.041 1 85.31 426 ILE A N 1
ATOM 3338 C CA . ILE A 1 426 ? 9.471 -21.548 -13.356 1 85.31 426 ILE A CA 1
ATOM 3339 C C . ILE A 1 426 ? 9.138 -20.779 -12.08 1 85.31 426 ILE A C 1
ATOM 3341 O O . ILE A 1 426 ? 8.7 -21.367 -11.089 1 85.31 426 ILE A O 1
ATOM 3345 N N . HIS A 1 427 ? 9.36 -19.515 -12.215 1 85.96 427 HIS A N 1
ATOM 3346 C CA . HIS A 1 427 ? 8.927 -18.702 -11.084 1 85.96 427 HIS A CA 1
ATOM 3347 C C . HIS A 1 427 ? 7.431 -18.417 -11.15 1 85.96 427 HIS A C 1
ATOM 3349 O O . HIS A 1 427 ? 6.917 -18.011 -12.195 1 85.96 427 HIS A O 1
ATOM 3355 N N . GLU A 1 428 ? 6.695 -18.583 -10.163 1 73.8 428 GLU A N 1
ATOM 3356 C CA . GLU A 1 428 ? 5.237 -18.525 -10.135 1 73.8 428 GLU A CA 1
ATOM 3357 C C . GLU A 1 428 ? 4.739 -17.088 -10.258 1 73.8 428 GLU A C 1
ATOM 3359 O O . GLU A 1 428 ? 3.728 -16.829 -10.913 1 73.8 428 GLU A O 1
ATOM 3364 N N . THR A 1 429 ? 5.465 -16.183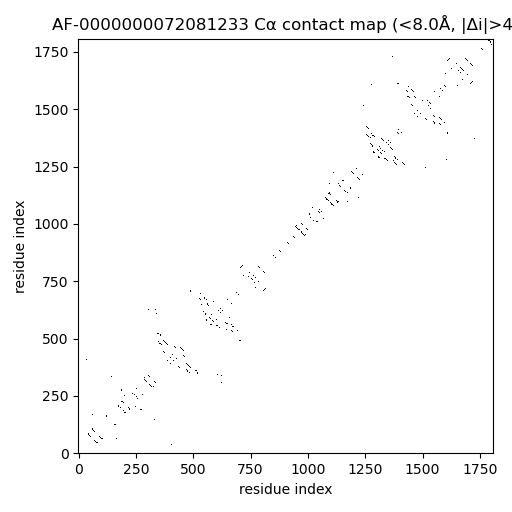 -9.69 1 78.41 429 THR A N 1
ATOM 3365 C CA . THR A 1 429 ? 4.993 -14.803 -9.698 1 78.41 429 THR A CA 1
ATOM 3366 C C . THR A 1 429 ? 5.476 -14.073 -10.948 1 78.41 429 THR A C 1
ATOM 3368 O O . THR A 1 429 ? 6.622 -14.241 -11.368 1 78.41 429 THR A O 1
ATOM 3371 N N . LYS A 1 430 ? 4.58 -13.316 -11.537 1 82.94 430 LYS A N 1
ATOM 3372 C CA . LYS A 1 430 ? 4.925 -12.531 -12.718 1 82.94 430 LYS A CA 1
ATOM 3373 C C . LYS A 1 430 ? 5.791 -11.33 -12.347 1 82.94 430 LYS A C 1
ATOM 3375 O O . LYS A 1 430 ? 5.609 -10.733 -11.284 1 82.94 430 LYS A O 1
ATOM 3380 N N . MET A 1 431 ? 6.68 -11.039 -13.3 1 88.3 431 MET A N 1
ATOM 3381 C CA . MET A 1 431 ? 7.533 -9.87 -13.108 1 88.3 431 MET A CA 1
ATOM 3382 C C . MET A 1 431 ? 6.781 -8.587 -13.443 1 88.3 431 MET A C 1
ATOM 3384 O O . MET A 1 431 ? 5.958 -8.566 -14.36 1 88.3 431 MET A O 1
ATOM 3388 N N . GLU A 1 432 ? 7.045 -7.594 -12.704 1 83.43 432 GLU A N 1
ATOM 3389 C CA . GLU A 1 432 ? 6.493 -6.286 -13.041 1 83.43 432 GLU A CA 1
ATOM 3390 C C . GLU A 1 432 ? 7.254 -5.648 -14.2 1 83.43 432 GLU A C 1
ATOM 3392 O O . GLU A 1 432 ? 8.47 -5.465 -14.125 1 83.43 432 GLU A O 1
ATOM 3397 N N . ILE A 1 433 ? 6.58 -5.293 -15.193 1 85.45 433 ILE A N 1
ATOM 3398 C CA . ILE A 1 433 ? 7.201 -4.698 -16.371 1 85.45 433 ILE A CA 1
ATOM 3399 C C . ILE A 1 433 ? 7.496 -3.223 -16.11 1 85.45 433 ILE A C 1
ATOM 3401 O O . ILE A 1 433 ? 6.652 -2.5 -15.575 1 85.45 433 ILE A O 1
ATOM 3405 N N . GLY A 1 434 ? 8.659 -2.795 -16.353 1 84.44 434 GLY A N 1
ATOM 3406 C CA . GLY A 1 434 ? 9.06 -1.408 -16.181 1 84.44 434 GLY A CA 1
ATOM 3407 C C . GLY A 1 434 ? 9.763 -1.15 -14.862 1 84.44 434 GLY A C 1
ATOM 3408 O O . GLY A 1 434 ? 10.02 0.002 -14.504 1 84.44 434 GLY A O 1
ATOM 3409 N N . GLN A 1 435 ? 9.973 -2.226 -14.15 1 87.82 435 GLN A N 1
ATOM 3410 C CA . GLN A 1 435 ? 10.709 -2.109 -12.895 1 87.82 435 GLN A CA 1
ATOM 3411 C C . GLN A 1 435 ? 11.984 -2.946 -12.924 1 87.82 435 GLN A C 1
ATOM 3413 O O . GLN A 1 435 ? 12.091 -3.897 -13.702 1 87.82 435 GLN A O 1
ATOM 3418 N N . TRP A 1 436 ? 12.881 -2.589 -12.1 1 91.83 436 TRP A N 1
ATOM 3419 C CA . TRP A 1 436 ? 14.141 -3.32 -12.026 1 91.83 436 TRP A CA 1
ATOM 3420 C C . TRP A 1 436 ? 13.988 -4.585 -11.188 1 91.83 436 TRP A C 1
ATOM 3422 O O . TRP A 1 436 ? 13.332 -4.569 -10.143 1 91.83 436 TRP A O 1
ATOM 3432 N N . HIS A 1 437 ? 14.569 -5.69 -11.634 1 94.36 437 HIS A N 1
ATOM 3433 C CA . HIS A 1 437 ? 14.537 -6.979 -10.952 1 94.36 437 HIS A CA 1
ATOM 3434 C C . HIS A 1 437 ? 15.93 -7.593 -10.869 1 94.36 437 HIS A C 1
ATOM 3436 O O . HIS A 1 437 ? 16.819 -7.234 -11.644 1 94.36 437 HIS A O 1
ATOM 3442 N N . VAL A 1 438 ? 16.147 -8.438 -9.897 1 95.98 438 VAL A N 1
ATOM 3443 C CA . VAL A 1 438 ? 17.382 -9.195 -9.722 1 95.98 438 VAL A CA 1
ATOM 3444 C C . VAL A 1 438 ? 17.088 -10.691 -9.81 1 95.98 438 VAL A C 1
ATOM 3446 O O . VAL A 1 438 ? 16.123 -11.176 -9.214 1 95.98 438 VAL A O 1
ATOM 3449 N N . VAL A 1 439 ? 17.889 -11.39 -10.593 1 96.84 439 VAL A N 1
ATOM 3450 C CA . VAL A 1 439 ? 17.721 -12.83 -10.759 1 96.84 439 VAL A CA 1
ATOM 3451 C C . VAL A 1 439 ? 19.028 -13.545 -10.425 1 96.84 439 VAL A C 1
ATOM 3453 O O . VAL A 1 439 ? 20.108 -13.083 -10.799 1 96.84 439 VAL A O 1
ATOM 3456 N N . LEU A 1 440 ? 18.923 -14.589 -9.655 1 97.15 440 LEU A N 1
ATOM 3457 C CA . LEU A 1 440 ? 20.053 -15.456 -9.341 1 97.15 440 LEU A CA 1
ATOM 3458 C C . LEU A 1 440 ? 19.773 -16.892 -9.774 1 97.15 440 LEU A C 1
ATOM 3460 O O . LEU A 1 440 ? 18.729 -17.454 -9.436 1 97.15 440 LEU A O 1
ATOM 3464 N N . ILE A 1 441 ? 20.679 -17.423 -10.551 1 97.14 441 ILE A N 1
ATOM 3465 C CA . ILE A 1 441 ? 20.609 -18.808 -11.006 1 97.14 441 ILE A CA 1
ATOM 3466 C C . ILE A 1 441 ? 21.876 -19.552 -10.59 1 97.14 441 ILE A C 1
ATOM 3468 O O . ILE A 1 441 ? 22.978 -19.003 -10.664 1 97.14 441 ILE A O 1
ATOM 3472 N N . ALA A 1 442 ? 21.632 -20.725 -10.129 1 96.25 442 ALA A N 1
ATOM 3473 C CA . ALA A 1 442 ? 22.782 -21.57 -9.816 1 96.25 442 ALA A CA 1
ATOM 3474 C C . ALA A 1 442 ? 22.513 -23.024 -10.193 1 96.25 442 ALA A C 1
ATOM 3476 O O . ALA A 1 442 ? 21.403 -23.526 -10.004 1 96.25 442 ALA A O 1
ATOM 3477 N N . ILE A 1 443 ? 23.387 -23.578 -10.821 1 94.87 443 ILE A N 1
ATOM 3478 C CA . ILE A 1 443 ? 23.375 -25.005 -11.121 1 94.87 443 ILE A CA 1
ATOM 3479 C C . ILE A 1 443 ? 24.589 -25.677 -10.483 1 94.87 443 ILE A C 1
ATOM 3481 O O . ILE A 1 443 ? 25.731 -25.357 -10.82 1 94.87 443 ILE A O 1
ATOM 3485 N N . TYR A 1 444 ? 24.378 -26.507 -9.573 1 89.96 444 TYR A N 1
ATOM 3486 C CA . TYR A 1 444 ? 25.452 -27.243 -8.914 1 89.96 444 TYR A CA 1
ATOM 3487 C C . TYR A 1 444 ? 25.044 -28.688 -8.656 1 89.96 444 TYR A C 1
ATOM 3489 O O . TYR A 1 444 ? 23.978 -28.948 -8.092 1 89.96 444 TYR A O 1
ATOM 3497 N N . GLY A 1 445 ? 25.741 -29.51 -9.153 1 82.49 445 GLY A N 1
ATOM 3498 C CA . GLY A 1 445 ? 25.437 -30.925 -9.011 1 82.49 445 GLY A CA 1
ATOM 3499 C C . GLY A 1 445 ? 24.21 -31.353 -9.794 1 82.49 445 GLY A C 1
ATOM 3500 O O . GLY A 1 445 ? 24.189 -31.264 -11.023 1 82.49 445 GLY A O 1
ATOM 3501 N N . THR A 1 446 ? 23.184 -31.729 -8.958 1 82.89 446 THR A N 1
ATOM 3502 C CA . THR A 1 446 ? 21.954 -32.175 -9.604 1 82.89 446 THR A CA 1
ATOM 3503 C C . THR A 1 446 ? 20.834 -31.161 -9.394 1 82.89 446 THR A C 1
ATOM 3505 O O . THR A 1 446 ? 19.706 -31.371 -9.845 1 82.89 446 THR A O 1
ATOM 3508 N N . HIS A 1 447 ? 21.315 -30.018 -8.782 1 86.94 447 HIS A N 1
ATOM 3509 C CA . HIS A 1 447 ? 20.273 -29.067 -8.413 1 86.94 447 HIS A CA 1
ATOM 3510 C C . HIS A 1 447 ? 20.405 -27.771 -9.206 1 86.94 447 HIS A C 1
ATOM 3512 O O . HIS A 1 447 ? 21.506 -27.402 -9.622 1 86.94 447 HIS A O 1
ATOM 3518 N N . GLY A 1 448 ? 19.26 -27.242 -9.48 1 90.38 448 GLY A N 1
ATOM 3519 C CA . GLY A 1 448 ? 19.18 -25.88 -9.985 1 90.38 448 GLY A CA 1
ATOM 3520 C C . GLY A 1 448 ? 18.376 -24.958 -9.088 1 90.38 448 GLY A C 1
ATOM 3521 O O . GLY A 1 448 ? 17.407 -25.386 -8.457 1 90.38 448 GLY A O 1
ATOM 3522 N N . ILE A 1 449 ? 18.876 -23.752 -8.997 1 92.4 449 ILE A N 1
ATOM 3523 C CA . ILE A 1 449 ? 18.213 -22.783 -8.133 1 92.4 449 ILE A CA 1
ATOM 3524 C C . ILE A 1 449 ? 17.834 -21.544 -8.941 1 92.4 449 ILE A C 1
ATOM 3526 O O . ILE A 1 449 ? 18.59 -21.109 -9.813 1 92.4 449 ILE A O 1
ATOM 3530 N N . LEU A 1 450 ? 16.657 -21.084 -8.715 1 93.81 450 LEU A N 1
ATOM 3531 C CA . LEU A 1 450 ? 16.175 -19.822 -9.266 1 93.81 450 LEU A CA 1
ATOM 3532 C C . LEU A 1 450 ? 15.64 -18.916 -8.162 1 93.81 450 LEU A C 1
ATOM 3534 O O . LEU A 1 450 ? 14.763 -19.318 -7.394 1 93.81 450 LEU A O 1
ATOM 3538 N N . ARG A 1 451 ? 16.265 -17.76 -8.058 1 93.77 451 ARG A N 1
ATOM 3539 C CA . ARG A 1 451 ? 15.858 -16.772 -7.065 1 93.77 451 ARG A CA 1
ATOM 3540 C C . ARG A 1 451 ? 15.58 -15.422 -7.718 1 93.77 451 ARG A C 1
ATOM 3542 O O . ARG A 1 451 ? 16.411 -14.907 -8.469 1 93.77 451 ARG A O 1
ATOM 3549 N N . ILE A 1 452 ? 14.429 -14.904 -7.372 1 94.28 452 ILE A N 1
ATOM 3550 C CA . ILE A 1 452 ? 14.047 -13.624 -7.959 1 94.28 452 ILE A CA 1
ATOM 3551 C C . ILE A 1 452 ? 13.9 -12.575 -6.859 1 94.28 452 ILE A C 1
ATOM 3553 O O . ILE A 1 452 ? 13.257 -12.825 -5.837 1 94.28 452 ILE A O 1
ATOM 3557 N N . ASP A 1 453 ? 14.464 -11.376 -7.022 1 91.06 453 ASP A N 1
ATOM 3558 C CA . ASP A 1 453 ? 14.365 -10.218 -6.138 1 91.06 453 ASP A CA 1
ATOM 3559 C C . ASP A 1 453 ? 14.624 -10.613 -4.686 1 91.06 453 ASP A C 1
ATOM 3561 O O . ASP A 1 453 ? 13.852 -10.256 -3.793 1 91.06 453 ASP A O 1
ATOM 3565 N N . ASP A 1 454 ? 15.654 -11.537 -4.557 1 89.92 454 ASP A N 1
ATOM 3566 C CA . ASP A 1 454 ? 16.138 -11.956 -3.246 1 89.92 454 ASP A CA 1
ATOM 3567 C C . ASP A 1 454 ? 15.027 -12.621 -2.437 1 89.92 454 ASP A C 1
ATOM 3569 O O . ASP A 1 454 ? 14.952 -12.45 -1.218 1 89.92 454 ASP A O 1
ATOM 3573 N N . GLY A 1 455 ? 14.194 -13.218 -3.177 1 83.2 455 GLY A N 1
ATOM 3574 C CA . GLY A 1 455 ? 13.141 -13.989 -2.535 1 83.2 455 GLY A CA 1
ATOM 3575 C C . GLY A 1 455 ? 13.552 -15.414 -2.221 1 83.2 455 GLY A C 1
ATOM 3576 O O . GLY A 1 455 ? 14.713 -15.674 -1.896 1 83.2 455 GLY A O 1
ATOM 3577 N N . LEU A 1 456 ? 12.659 -16.271 -2.328 1 79.31 456 LEU A N 1
ATOM 3578 C CA . LEU A 1 456 ? 12.906 -17.668 -1.987 1 79.31 456 LEU A CA 1
ATOM 3579 C C . LEU A 1 456 ? 13.541 -18.41 -3.158 1 79.31 456 LEU A C 1
ATOM 3581 O O . LEU A 1 456 ? 13.315 -18.057 -4.318 1 79.31 456 LEU A O 1
ATOM 3585 N N . HIS A 1 457 ? 14.227 -19.435 -2.749 1 85.61 457 HIS A N 1
ATOM 3586 C CA . HIS A 1 457 ? 14.825 -20.3 -3.759 1 85.61 457 HIS A CA 1
ATOM 3587 C C . HIS A 1 457 ? 13.788 -21.24 -4.363 1 85.61 457 HIS A C 1
ATOM 3589 O O . HIS A 1 457 ? 13.048 -21.906 -3.635 1 85.61 457 HIS A O 1
ATOM 3595 N N . LYS A 1 458 ? 13.704 -21.166 -5.618 1 84.19 458 LYS A N 1
ATOM 3596 C CA . LYS A 1 458 ? 13.05 -22.264 -6.326 1 84.19 458 LYS A CA 1
ATOM 3597 C C . LYS A 1 458 ? 14.064 -23.318 -6.762 1 84.19 458 LYS A C 1
ATOM 3599 O O . LYS A 1 458 ? 14.998 -23.017 -7.508 1 84.19 458 LYS A O 1
ATOM 3604 N N . ILE A 1 459 ? 13.942 -24.491 -6.171 1 83.65 459 ILE A N 1
ATOM 3605 C CA . ILE A 1 459 ? 14.937 -25.529 -6.418 1 83.65 459 ILE A CA 1
ATOM 3606 C C . ILE A 1 459 ? 14.293 -26.693 -7.167 1 83.65 459 ILE A C 1
ATOM 3608 O O . ILE A 1 459 ? 13.149 -27.061 -6.89 1 83.65 459 ILE A O 1
ATOM 3612 N N . ASN A 1 460 ? 14.949 -27.098 -8.14 1 83.19 460 ASN A N 1
ATOM 3613 C CA . ASN A 1 460 ? 14.575 -28.315 -8.853 1 83.19 460 ASN A CA 1
ATOM 3614 C C . ASN A 1 460 ? 15.793 -29.183 -9.158 1 83.19 460 ASN A C 1
ATOM 3616 O O . ASN A 1 460 ? 16.93 -28.716 -9.072 1 83.19 460 ASN A O 1
ATOM 3620 N N . THR A 1 461 ? 15.575 -30.501 -9.347 1 82.74 461 THR A N 1
ATOM 3621 C CA . THR A 1 461 ? 16.649 -31.43 -9.681 1 82.74 461 THR A CA 1
ATOM 3622 C C . THR A 1 461 ? 16.564 -31.853 -11.144 1 82.74 461 THR A C 1
ATOM 3624 O O . THR A 1 461 ? 15.488 -31.816 -11.745 1 82.74 461 THR A O 1
ATOM 3627 N N . PHE A 1 462 ? 17.705 -32.159 -11.663 1 83.63 462 PHE A N 1
ATOM 3628 C CA . PHE A 1 462 ? 17.751 -32.672 -13.027 1 83.63 462 PHE A CA 1
ATOM 3629 C C . PHE A 1 462 ? 17.016 -34.004 -13.129 1 83.63 462 PHE A C 1
ATOM 3631 O O . PHE A 1 462 ? 16.922 -34.743 -12.148 1 83.63 462 PHE A O 1
ATOM 3638 N N . SER A 1 463 ? 16.454 -34.336 -14.35 1 75.46 463 SER A N 1
ATOM 3639 C CA . SER A 1 463 ? 15.777 -35.599 -14.626 1 75.46 463 SER A CA 1
ATOM 3640 C C . SER A 1 463 ? 16.73 -36.78 -14.48 1 75.46 463 SER A C 1
ATOM 3642 O O . SER A 1 463 ? 16.297 -37.905 -14.219 1 75.46 463 SER A O 1
ATOM 3644 N N . CYS A 1 464 ? 18.019 -36.464 -14.556 1 75.67 464 CYS A N 1
ATOM 3645 C CA . CYS A 1 464 ? 19.067 -37.461 -14.371 1 75.67 464 CYS A CA 1
ATOM 3646 C C . CYS A 1 464 ? 20.336 -36.823 -13.818 1 75.67 464 CYS A C 1
ATOM 3648 O O . CYS A 1 464 ? 20.354 -35.628 -13.515 1 75.67 464 CYS A O 1
ATOM 3650 N N . ILE A 1 465 ? 21.253 -37.627 -13.488 1 76.04 465 ILE A N 1
ATOM 3651 C CA . ILE A 1 465 ? 22.527 -37.115 -12.996 1 76.04 465 ILE A CA 1
ATOM 3652 C C . ILE A 1 465 ? 23.445 -36.797 -14.174 1 76.04 465 ILE A C 1
ATOM 3654 O O . ILE A 1 465 ? 23.871 -37.7 -14.898 1 76.04 465 ILE A O 1
ATOM 3658 N N . PRO A 1 466 ? 23.6 -35.516 -14.352 1 80.79 466 PRO A N 1
ATOM 3659 C CA . PRO A 1 466 ? 24.502 -35.15 -15.447 1 80.79 466 PRO A CA 1
ATOM 3660 C C . PRO A 1 466 ? 25.926 -35.656 -15.233 1 80.79 466 PRO A C 1
ATOM 3662 O O . PRO A 1 466 ? 26.468 -35.54 -14.13 1 80.79 466 PRO A O 1
ATOM 3665 N N . MET A 1 467 ? 26.441 -36.233 -16.314 1 73.31 467 MET A N 1
ATOM 3666 C CA . MET A 1 467 ? 27.802 -36.75 -16.209 1 73.31 467 MET A CA 1
ATOM 3667 C C . MET A 1 467 ? 28.73 -36.042 -17.191 1 73.31 467 MET A C 1
ATOM 3669 O O . MET A 1 467 ? 28.334 -35.74 -18.318 1 73.31 467 MET A O 1
ATOM 3673 N N . SER A 1 468 ? 29.953 -35.749 -16.808 1 71.59 468 SER A N 1
ATOM 3674 C CA . SER A 1 468 ? 31.078 -35.228 -17.579 1 71.59 468 SER A CA 1
ATOM 3675 C C . SER A 1 468 ? 30.653 -34.053 -18.452 1 71.59 468 SER A C 1
ATOM 3677 O O . SER A 1 468 ? 30.871 -34.063 -19.665 1 71.59 468 SER A O 1
ATOM 3679 N N . TYR A 1 469 ? 30.09 -33.114 -17.828 1 80.76 469 TYR A N 1
ATOM 3680 C CA . TYR A 1 469 ? 29.643 -31.953 -18.59 1 80.76 469 TYR A CA 1
ATOM 3681 C C . TYR A 1 469 ? 30.513 -30.738 -18.292 1 80.76 469 TYR A C 1
ATOM 3683 O O . TYR A 1 469 ? 31.282 -30.738 -17.327 1 80.76 469 TYR A O 1
ATOM 3691 N N . ASP A 1 470 ? 30.514 -29.808 -19.273 1 85.1 470 ASP A N 1
ATOM 3692 C CA . ASP A 1 470 ? 31.22 -28.535 -19.166 1 85.1 470 ASP A CA 1
ATOM 3693 C C . ASP A 1 470 ? 30.27 -27.36 -19.386 1 85.1 470 ASP A C 1
ATOM 3695 O O . ASP A 1 470 ? 29.704 -27.207 -20.47 1 85.1 470 ASP A O 1
ATOM 3699 N N . LEU A 1 471 ? 30.227 -26.568 -18.395 1 91.31 471 LEU A N 1
ATOM 3700 C CA . LEU A 1 471 ? 29.268 -25.471 -18.454 1 91.31 471 LEU A CA 1
ATOM 3701 C C . LEU A 1 471 ? 29.933 -24.194 -18.957 1 91.31 471 LEU A C 1
ATOM 3703 O O . LEU A 1 471 ? 29.332 -23.118 -18.917 1 91.31 471 LEU A O 1
ATOM 3707 N N . ASP A 1 472 ? 31.188 -24.343 -19.416 1 89.34 472 ASP A N 1
ATOM 3708 C CA . ASP A 1 472 ? 31.812 -23.205 -20.083 1 89.34 472 ASP A CA 1
ATOM 3709 C C . ASP A 1 472 ? 31.296 -23.055 -21.513 1 89.34 472 ASP A C 1
ATOM 3711 O O . ASP A 1 472 ? 31.951 -23.488 -22.463 1 89.34 472 ASP A O 1
ATOM 3715 N N . HIS A 1 473 ? 30.226 -22.37 -21.716 1 91.47 473 HIS A N 1
ATOM 3716 C CA . HIS A 1 473 ? 29.501 -22.226 -22.974 1 91.47 473 HIS A CA 1
ATOM 3717 C C . HIS A 1 473 ? 29.663 -20.822 -23.546 1 91.47 473 HIS A C 1
ATOM 3719 O O . HIS A 1 473 ? 30.013 -19.888 -22.82 1 91.47 473 HIS A O 1
ATOM 3725 N N . VAL A 1 474 ? 29.4 -20.76 -24.813 1 91.71 474 VAL A N 1
ATOM 3726 C CA . VAL A 1 474 ? 29.181 -19.442 -25.399 1 91.71 474 VAL A CA 1
ATOM 3727 C C . VAL A 1 474 ? 27.882 -18.846 -24.86 1 91.71 474 VAL A C 1
ATOM 3729 O O . VAL A 1 474 ? 26.98 -19.579 -24.448 1 91.71 474 VAL A O 1
ATOM 3732 N N . MET A 1 475 ? 27.888 -17.598 -24.789 1 94.54 475 MET A N 1
ATOM 3733 C CA . MET A 1 475 ? 26.746 -16.965 -24.135 1 94.54 475 MET A CA 1
ATOM 3734 C C . MET A 1 475 ? 26.219 -15.801 -24.968 1 94.54 475 MET A C 1
ATOM 3736 O O . MET A 1 475 ? 26.999 -15.017 -25.511 1 94.54 475 MET A O 1
ATOM 3740 N N . LYS A 1 476 ? 25.012 -15.767 -25.16 1 94.24 476 LYS A N 1
ATOM 3741 C CA . LYS A 1 476 ? 24.297 -14.636 -25.745 1 94.24 476 LYS A CA 1
ATOM 3742 C C . LYS A 1 476 ? 23.417 -13.946 -24.708 1 94.24 476 LYS A C 1
ATOM 3744 O O . LYS A 1 476 ? 22.596 -14.592 -24.053 1 94.24 476 LYS A O 1
ATOM 3749 N N . ILE A 1 477 ? 23.682 -12.703 -24.475 1 95.66 477 ILE A N 1
ATOM 3750 C CA . ILE A 1 477 ? 22.845 -11.909 -23.582 1 95.66 477 ILE A CA 1
ATOM 3751 C C . ILE A 1 477 ? 21.984 -10.949 -24.4 1 95.66 477 ILE A C 1
ATOM 3753 O O . ILE A 1 477 ? 22.504 -10.166 -25.199 1 95.66 477 ILE A O 1
ATOM 3757 N N . GLY A 1 478 ? 20.731 -11.098 -24.193 1 93.61 478 GLY A N 1
ATOM 3758 C CA . GLY A 1 478 ? 19.802 -10.267 -24.942 1 93.61 478 GLY A CA 1
ATOM 3759 C C . GLY A 1 478 ? 18.773 -11.07 -25.715 1 93.61 478 GLY A C 1
ATOM 3760 O O . GLY A 1 478 ? 18.772 -12.302 -25.663 1 93.61 478 GLY A O 1
ATOM 3761 N N . GLY A 1 479 ? 17.905 -10.449 -26.38 1 92.58 479 GLY A N 1
ATOM 3762 C CA . GLY A 1 479 ? 16.784 -11.051 -27.085 1 92.58 479 GLY A CA 1
ATOM 3763 C C . GLY A 1 479 ? 15.44 -10.705 -26.474 1 92.58 479 GLY A C 1
ATOM 3764 O O . GLY A 1 479 ? 14.453 -11.412 -26.691 1 92.58 479 GLY A O 1
ATOM 3765 N N . PHE A 1 480 ? 15.523 -9.843 -25.583 1 93.67 480 PHE A N 1
ATOM 3766 C CA . PHE A 1 480 ? 14.318 -9.317 -24.953 1 93.67 480 PHE A CA 1
ATOM 3767 C C . PHE A 1 480 ? 14.294 -7.795 -25.015 1 93.67 480 PHE A C 1
ATOM 3769 O O . PHE A 1 480 ? 15.295 -7.167 -25.366 1 93.67 480 PHE A O 1
ATOM 3776 N N . GLN A 1 481 ? 13.207 -7.254 -24.877 1 93.15 481 GLN A N 1
ATOM 3777 C CA . GLN A 1 481 ? 13.098 -5.801 -24.805 1 93.15 481 GLN A CA 1
ATOM 3778 C C . GLN A 1 481 ? 13.243 -5.309 -23.368 1 93.15 481 GLN A C 1
ATOM 3780 O O . GLN A 1 481 ? 12.398 -5.598 -22.519 1 93.15 481 GLN A O 1
ATOM 3785 N N . GLY A 1 482 ? 14.29 -4.697 -23.093 1 94.3 482 GLY A N 1
ATOM 3786 C CA . GLY A 1 482 ? 14.551 -4.222 -21.744 1 94.3 482 GLY A CA 1
ATOM 3787 C C . GLY A 1 482 ? 15.965 -3.704 -21.557 1 94.3 482 GLY A C 1
ATOM 3788 O O . GLY A 1 482 ? 16.621 -3.312 -22.524 1 94.3 482 GLY A O 1
ATOM 3789 N N . GLN A 1 483 ? 16.374 -3.609 -20.344 1 94.95 483 GLN A N 1
ATOM 3790 C CA . GLN A 1 483 ? 17.687 -3.067 -20.01 1 94.95 483 GLN A CA 1
ATOM 3791 C C . GLN A 1 483 ? 18.42 -3.972 -19.023 1 94.95 483 GLN A C 1
ATOM 3793 O O . GLN A 1 483 ? 17.789 -4.684 -18.239 1 94.95 483 GLN A O 1
ATOM 3798 N N . ILE A 1 484 ? 19.715 -4.04 -19.134 1 96.05 484 ILE A N 1
ATOM 3799 C CA . ILE A 1 484 ? 20.555 -4.78 -18.198 1 96.05 484 ILE A CA 1
ATOM 3800 C C . ILE A 1 484 ? 21.601 -3.845 -17.594 1 96.05 484 ILE A C 1
ATOM 3802 O O . ILE A 1 484 ? 22.246 -3.078 -18.313 1 96.05 484 ILE A O 1
ATOM 3806 N N . GLN A 1 485 ? 21.762 -3.913 -16.381 1 93.91 485 GLN A N 1
ATOM 3807 C CA . GLN A 1 485 ? 22.732 -3.06 -15.702 1 93.91 485 GLN A CA 1
ATOM 3808 C C . GLN A 1 485 ? 23.978 -3.848 -15.31 1 93.91 485 GLN A C 1
ATOM 3810 O O . GLN A 1 485 ? 25.097 -3.34 -15.407 1 93.91 485 GLN A O 1
ATOM 3815 N N . GLU A 1 486 ? 23.751 -5.043 -14.794 1 93.05 486 GLU A N 1
ATOM 3816 C CA . GLU A 1 486 ? 24.879 -5.823 -14.293 1 93.05 486 GLU A CA 1
ATOM 3817 C C . GLU A 1 486 ? 24.641 -7.319 -14.477 1 93.05 486 GLU A C 1
ATOM 3819 O O . GLU A 1 486 ? 23.523 -7.803 -14.286 1 93.05 486 GLU A O 1
ATOM 3824 N N . VAL A 1 487 ? 25.638 -8.021 -14.904 1 95.04 487 VAL A N 1
ATOM 3825 C CA . VAL A 1 487 ? 25.631 -9.475 -15.026 1 95.04 487 VAL A CA 1
ATOM 3826 C C . VAL A 1 487 ? 26.933 -10.047 -14.468 1 95.04 487 VAL A C 1
ATOM 3828 O O . VAL A 1 487 ? 28.001 -9.452 -14.634 1 95.04 487 VAL A O 1
ATOM 3831 N N . ALA A 1 488 ? 26.799 -11.062 -13.735 1 94.49 488 ALA A N 1
ATOM 3832 C CA . ALA A 1 488 ? 27.971 -11.78 -13.239 1 94.49 488 ALA A CA 1
ATOM 3833 C C . ALA A 1 488 ? 27.836 -13.281 -13.478 1 94.49 488 ALA A C 1
ATOM 3835 O O . ALA A 1 488 ? 26.756 -13.85 -13.299 1 94.49 488 ALA A O 1
ATOM 3836 N N . ILE A 1 489 ? 28.854 -13.878 -13.974 1 94.44 489 ILE A N 1
ATOM 3837 C CA . ILE A 1 489 ? 28.905 -15.319 -14.194 1 94.44 489 ILE A CA 1
ATOM 3838 C C . ILE A 1 489 ? 30.039 -15.927 -13.37 1 94.44 489 ILE A C 1
ATOM 3840 O O . ILE A 1 489 ? 31.197 -15.528 -13.507 1 94.44 489 ILE A O 1
ATOM 3844 N N . ASN A 1 490 ? 29.706 -16.856 -12.575 1 93.03 490 ASN A N 1
ATOM 3845 C CA . ASN A 1 490 ? 30.668 -17.521 -11.702 1 93.03 490 ASN A CA 1
ATOM 3846 C C . ASN A 1 490 ? 31.535 -16.513 -10.954 1 93.03 490 ASN A C 1
ATOM 3848 O O . ASN A 1 490 ? 32.764 -16.6 -10.987 1 93.03 490 ASN A O 1
ATOM 3852 N N . PHE A 1 491 ? 30.876 -15.512 -10.436 1 91.93 491 PHE A N 1
ATOM 3853 C CA . PHE A 1 491 ? 31.391 -14.56 -9.459 1 91.93 491 PHE A CA 1
ATOM 3854 C C . PHE A 1 491 ? 32.295 -13.532 -10.13 1 91.93 491 PHE A C 1
ATOM 3856 O O . PHE A 1 491 ? 33.049 -12.828 -9.455 1 91.93 491 PHE A O 1
ATOM 3863 N N . ALA A 1 492 ? 32.239 -13.473 -11.454 1 89.62 492 ALA A N 1
ATOM 3864 C CA . ALA A 1 492 ? 32.967 -12.458 -12.212 1 89.62 492 ALA A CA 1
ATOM 3865 C C . ALA A 1 492 ? 32.009 -11.578 -13.01 1 89.62 492 ALA A C 1
ATOM 3867 O O . ALA A 1 492 ? 31.144 -12.084 -13.729 1 89.62 492 ALA A O 1
ATOM 3868 N N . PRO A 1 493 ? 32.165 -10.331 -12.838 1 89.46 493 PRO A N 1
ATOM 3869 C CA . PRO A 1 493 ? 31.295 -9.44 -13.609 1 89.46 493 PRO A CA 1
ATOM 3870 C C . PRO A 1 493 ? 31.543 -9.531 -15.113 1 89.46 493 PRO A C 1
ATOM 3872 O O . PRO A 1 493 ? 32.677 -9.76 -15.543 1 89.46 493 PRO A O 1
ATOM 3875 N N . VAL A 1 494 ? 30.506 -9.368 -15.864 1 90.47 494 VAL A N 1
ATOM 3876 C CA . VAL A 1 494 ? 30.567 -9.398 -17.321 1 90.47 494 VAL A CA 1
ATOM 3877 C C . VAL A 1 494 ? 30.508 -7.974 -17.871 1 90.47 494 VAL A C 1
ATOM 3879 O O . VAL A 1 494 ? 29.656 -7.18 -17.465 1 90.47 494 VAL A O 1
ATOM 3882 N N . GLN A 1 495 ? 31.409 -7.675 -18.677 1 86.55 495 GLN A N 1
ATOM 3883 C CA . GLN A 1 495 ? 31.414 -6.354 -19.297 1 86.55 495 GLN A CA 1
ATOM 3884 C C . GLN A 1 495 ? 30.342 -6.249 -20.378 1 86.55 495 GLN A C 1
ATOM 3886 O O . GLN A 1 495 ? 30.309 -7.059 -21.307 1 86.55 495 GLN A O 1
ATOM 3891 N N . LEU A 1 496 ? 29.595 -5.293 -20.296 1 89.05 496 LEU A N 1
ATOM 3892 C CA . LEU A 1 496 ? 28.504 -5.14 -21.252 1 89.05 496 LEU A CA 1
ATOM 3893 C C . LEU A 1 496 ? 28.933 -4.277 -22.434 1 89.05 496 LEU A C 1
ATOM 3895 O O . LEU A 1 496 ? 28.298 -4.305 -23.491 1 89.05 496 LEU A O 1
ATOM 3899 N N . ARG A 1 497 ? 29.993 -3.463 -22.144 1 84.8 497 ARG A N 1
ATOM 3900 C CA . ARG A 1 497 ? 30.509 -2.623 -23.221 1 84.8 497 ARG A CA 1
ATOM 3901 C C . ARG A 1 497 ? 31.968 -2.951 -23.52 1 84.8 497 ARG A C 1
ATOM 3903 O O . ARG A 1 497 ? 32.769 -3.137 -22.601 1 84.8 497 ARG A O 1
ATOM 3910 N N . ALA A 1 498 ? 32.208 -3.088 -24.826 1 74.89 498 ALA A N 1
ATOM 3911 C CA . ALA A 1 498 ? 33.589 -3.348 -25.223 1 74.89 498 ALA A CA 1
ATOM 3912 C C . ALA A 1 498 ? 34.446 -2.094 -25.077 1 74.89 498 ALA A C 1
ATOM 3914 O O . ALA A 1 498 ? 34.07 -1.019 -25.55 1 74.89 498 ALA A O 1
ATOM 3915 N N . LEU A 1 499 ? 35.221 -1.977 -24 1 63.36 499 LEU A N 1
ATOM 3916 C CA . LEU A 1 499 ? 36.102 -0.82 -23.889 1 63.36 499 LEU A CA 1
ATOM 3917 C C . LEU A 1 499 ? 37.322 -0.976 -24.79 1 63.36 499 LEU A C 1
ATOM 3919 O O . LEU A 1 499 ? 37.819 -2.089 -24.982 1 63.36 499 LEU A O 1
ATOM 3923 N N . LYS A 1 500 ? 37.495 0.035 -25.664 1 57.48 500 LYS A N 1
ATOM 3924 C CA . LYS A 1 500 ? 38.702 0.075 -26.484 1 57.48 500 LYS A CA 1
ATOM 3925 C C . LYS A 1 500 ? 39.957 -0.012 -25.62 1 57.48 500 LYS A C 1
ATOM 3927 O O . LYS A 1 500 ? 40.098 0.729 -24.645 1 57.48 500 LYS A O 1
ATOM 3932 N N . ASP A 1 501 ? 40.888 -0.865 -25.852 1 55.41 501 ASP A N 1
ATOM 3933 C CA . ASP A 1 501 ? 42.287 -0.987 -25.451 1 55.41 501 ASP A CA 1
ATOM 3934 C C . ASP A 1 501 ? 42.404 -1.441 -23.998 1 55.41 501 ASP A C 1
ATOM 3936 O O . ASP A 1 501 ? 43.501 -1.463 -23.435 1 55.41 501 ASP A O 1
ATOM 3940 N N . THR A 1 502 ? 41.327 -1.513 -23.145 1 53.55 502 THR A N 1
ATOM 3941 C CA . THR A 1 502 ? 41.632 -1.782 -21.744 1 53.55 502 THR A CA 1
ATOM 3942 C C . THR A 1 502 ? 41.169 -3.182 -21.35 1 53.55 502 THR A C 1
ATOM 3944 O O . THR A 1 502 ? 39.978 -3.491 -21.422 1 53.55 502 THR A O 1
ATOM 3947 N N . TYR A 1 503 ? 42.011 -4.11 -21.596 1 52.81 503 TYR A N 1
ATOM 3948 C CA . TYR A 1 503 ? 41.765 -5.442 -21.056 1 52.81 503 TYR A CA 1
ATOM 3949 C C . TYR A 1 503 ? 41.779 -5.424 -19.532 1 52.81 503 TYR A C 1
ATOM 3951 O O . TYR A 1 503 ? 42.796 -5.089 -18.919 1 52.81 503 TYR A O 1
ATOM 3959 N N . ASN A 1 504 ? 40.71 -5.246 -18.893 1 55.2 504 ASN A N 1
ATOM 3960 C CA . ASN A 1 504 ? 40.686 -5.366 -17.44 1 55.2 504 ASN A CA 1
ATOM 3961 C C . ASN A 1 504 ? 40.508 -6.817 -17 1 55.2 504 ASN A C 1
ATOM 3963 O O . ASN A 1 504 ? 39.517 -7.459 -17.352 1 55.2 504 ASN A O 1
ATOM 3967 N N . LYS A 1 505 ? 41.48 -7.438 -16.438 1 55.5 505 LYS A N 1
ATOM 3968 C CA . LYS A 1 505 ? 41.603 -8.805 -15.938 1 55.5 505 LYS A CA 1
ATOM 3969 C C . LYS A 1 505 ? 40.429 -9.167 -15.034 1 55.5 505 LYS A C 1
ATOM 3971 O O . LYS A 1 505 ? 40.193 -10.345 -14.756 1 55.5 505 LYS A O 1
ATOM 3976 N N . LYS A 1 506 ? 39.683 -8.142 -14.7 1 59.61 506 LYS A N 1
ATOM 3977 C CA . LYS A 1 506 ? 38.643 -8.436 -13.719 1 59.61 506 LYS A CA 1
ATOM 3978 C C . LYS A 1 506 ? 37.447 -9.121 -14.374 1 59.61 506 LYS A C 1
ATOM 3980 O O . LYS A 1 506 ? 36.674 -9.809 -13.703 1 59.61 506 LYS A O 1
ATOM 3985 N N . TYR A 1 507 ? 37.447 -9.026 -15.799 1 58.42 507 TYR A N 1
ATOM 3986 C CA . TYR A 1 507 ? 36.287 -9.579 -16.488 1 58.42 507 TYR A CA 1
ATOM 3987 C C . TYR A 1 507 ? 36.63 -10.906 -17.155 1 58.42 507 TYR A C 1
ATOM 3989 O O . TYR A 1 507 ? 37.613 -11.001 -17.893 1 58.42 507 TYR A O 1
ATOM 3997 N N . ALA A 1 508 ? 35.966 -12.037 -16.67 1 64.61 508 ALA A N 1
ATOM 3998 C CA . ALA A 1 508 ? 36.248 -13.374 -17.186 1 64.61 508 ALA A CA 1
ATOM 3999 C C . ALA A 1 508 ? 35.663 -13.558 -18.583 1 64.61 508 ALA A C 1
ATOM 4001 O O . ALA A 1 508 ? 36.299 -14.153 -19.456 1 64.61 508 ALA A O 1
ATOM 4002 N N . ASN A 1 509 ? 34.488 -12.929 -18.843 1 75.11 509 ASN A N 1
ATOM 4003 C CA . ASN A 1 509 ? 33.834 -13.112 -20.134 1 75.11 509 ASN A CA 1
ATOM 4004 C C . ASN A 1 509 ? 34.07 -11.919 -21.056 1 75.11 509 ASN A C 1
ATOM 4006 O O . ASN A 1 509 ? 33.775 -10.779 -20.69 1 75.11 509 ASN A O 1
ATOM 4010 N N . ILE A 1 510 ? 34.713 -12.155 -22.125 1 76.43 510 ILE A N 1
ATOM 4011 C CA . ILE A 1 510 ? 35.068 -11.089 -23.056 1 76.43 510 ILE A CA 1
ATOM 4012 C C . ILE A 1 510 ? 33.992 -10.965 -24.132 1 76.43 510 ILE A C 1
ATOM 4014 O O . ILE A 1 510 ? 33.566 -11.966 -24.712 1 76.43 510 ILE A O 1
ATOM 4018 N N . LEU A 1 511 ? 33.616 -9.804 -24.358 1 86.33 511 LEU A N 1
ATOM 4019 C CA . LEU A 1 511 ? 32.611 -9.496 -25.37 1 86.33 511 LEU A CA 1
ATOM 4020 C C . LEU A 1 511 ? 33.183 -9.668 -26.773 1 86.33 511 LEU A C 1
ATOM 4022 O O . LEU A 1 511 ? 34.202 -9.061 -27.112 1 86.33 511 LEU A O 1
ATOM 4026 N N . SER A 1 512 ? 32.63 -10.509 -27.494 1 83.72 512 SER A N 1
ATOM 4027 C CA . SER A 1 512 ? 33.106 -10.791 -28.845 1 83.72 512 SER A CA 1
ATOM 4028 C C . SER A 1 512 ? 32.391 -9.922 -29.874 1 83.72 512 SER A C 1
ATOM 4030 O O . SER A 1 512 ? 33.007 -9.451 -30.832 1 83.72 512 SER A O 1
ATOM 4032 N N . SER A 1 513 ? 31.128 -9.805 -29.699 1 87.89 513 SER A N 1
ATOM 4033 C CA . SER A 1 513 ? 30.37 -8.996 -30.647 1 87.89 513 SER A CA 1
ATOM 4034 C C . SER A 1 513 ? 29.111 -8.425 -30.004 1 87.89 513 SER A C 1
ATOM 4036 O O . SER A 1 513 ? 28.628 -8.95 -28.998 1 87.89 513 SER A O 1
ATOM 4038 N N . SER A 1 514 ? 28.703 -7.255 -30.424 1 90.04 514 SER A N 1
ATOM 4039 C CA . SER A 1 514 ? 27.464 -6.611 -30 1 90.04 514 SER A CA 1
ATOM 4040 C C . SER A 1 514 ? 26.576 -6.28 -31.195 1 90.04 514 SER A C 1
ATOM 4042 O O . SER A 1 514 ? 27.062 -5.805 -32.224 1 90.04 514 SER A O 1
ATOM 4044 N N . ASN A 1 515 ? 25.385 -6.684 -31.104 1 92.22 515 ASN A N 1
ATOM 4045 C CA . ASN A 1 515 ? 24.429 -6.417 -32.173 1 92.22 515 ASN A CA 1
ATOM 4046 C C . ASN A 1 515 ? 23.331 -5.461 -31.718 1 92.22 515 ASN A C 1
ATOM 4048 O O . ASN A 1 515 ? 22.494 -5.821 -30.888 1 92.22 515 ASN A O 1
ATOM 4052 N N . ASN A 1 516 ? 23.233 -4.227 -32.231 1 92.07 516 ASN A N 1
ATOM 4053 C CA . ASN A 1 516 ? 22.163 -3.249 -32.067 1 92.07 516 ASN A CA 1
ATOM 4054 C C . ASN A 1 516 ? 21.926 -2.919 -30.596 1 92.07 516 ASN A C 1
ATOM 4056 O O . ASN A 1 516 ? 20.78 -2.852 -30.147 1 92.07 516 ASN A O 1
ATOM 4060 N N . VAL A 1 517 ? 22.903 -2.842 -29.763 1 93.36 517 VAL A N 1
ATOM 4061 C CA . VAL A 1 517 ? 22.757 -2.517 -28.348 1 93.36 517 VAL A CA 1
ATOM 4062 C C . VAL A 1 517 ? 23.092 -1.045 -28.119 1 93.36 517 VAL A C 1
ATOM 4064 O O . VAL A 1 517 ? 24.071 -0.532 -28.666 1 93.36 517 VAL A O 1
ATOM 4067 N N . GLN A 1 518 ? 22.22 -0.395 -27.444 1 92.18 518 GLN A N 1
ATOM 4068 C CA . GLN A 1 518 ? 22.461 0.994 -27.069 1 92.18 518 GLN A CA 1
ATOM 4069 C C . GLN A 1 518 ? 22.852 1.107 -25.598 1 92.18 518 GLN A C 1
ATOM 4071 O O . GLN A 1 518 ? 22.332 0.375 -24.754 1 92.18 518 GLN A O 1
ATOM 4076 N N . TYR A 1 519 ? 23.758 1.99 -25.347 1 90.84 519 TYR A N 1
ATOM 4077 C CA . TYR A 1 519 ? 24.202 2.2 -23.974 1 90.84 519 TYR A CA 1
ATOM 4078 C C . TYR A 1 519 ? 23.74 3.556 -23.453 1 90.84 519 TYR A C 1
ATOM 4080 O O . TYR A 1 519 ? 23.951 4.583 -24.103 1 90.84 519 TYR A O 1
ATOM 4088 N N . LEU A 1 520 ? 23.018 3.487 -22.363 1 88.72 520 LEU A N 1
ATOM 4089 C CA . LEU A 1 520 ? 22.446 4.675 -21.738 1 88.72 520 LEU A CA 1
ATOM 4090 C C . LEU A 1 520 ? 22.816 4.744 -20.261 1 88.72 520 LEU A C 1
ATOM 4092 O O . LEU A 1 520 ? 23.368 3.789 -19.709 1 88.72 520 LEU A O 1
ATOM 4096 N N . LEU A 1 521 ? 22.553 5.93 -19.724 1 87.2 521 LEU A N 1
ATOM 4097 C CA . LEU A 1 521 ? 22.655 6.038 -18.272 1 87.2 521 LEU A CA 1
ATOM 4098 C C . LEU A 1 521 ? 21.334 5.67 -17.606 1 87.2 521 LEU A C 1
ATOM 4100 O O . LEU A 1 521 ? 20.263 6.015 -18.11 1 87.2 521 LEU A O 1
ATOM 4104 N N . GLY A 1 522 ? 21.386 4.952 -16.545 1 83.06 522 GLY A N 1
ATOM 4105 C CA . GLY A 1 522 ? 20.202 4.54 -15.809 1 83.06 522 GLY A CA 1
ATOM 4106 C C . GLY A 1 522 ? 19.345 5.706 -15.354 1 83.06 522 GLY A C 1
ATOM 4107 O O . GLY A 1 522 ? 19.843 6.823 -15.194 1 83.06 522 GLY A O 1
ATOM 4108 N N . ASP A 1 523 ? 18.085 5.427 -15.148 1 77.81 523 ASP A N 1
ATOM 4109 C CA . ASP A 1 523 ? 17.165 6.436 -14.631 1 77.81 523 ASP A CA 1
ATOM 4110 C C . ASP A 1 523 ? 17.246 6.525 -13.109 1 77.81 523 ASP A C 1
ATOM 4112 O O . ASP A 1 523 ? 18.075 5.857 -12.486 1 77.81 523 ASP A O 1
ATOM 4116 N N . ASP A 1 524 ? 16.47 7.345 -12.481 1 75.21 524 ASP A N 1
ATOM 4117 C CA . ASP A 1 524 ? 16.48 7.552 -11.036 1 75.21 524 ASP A CA 1
ATOM 4118 C C . ASP A 1 524 ? 16.103 6.271 -10.295 1 75.21 524 ASP A C 1
ATOM 4120 O O . ASP A 1 524 ? 16.701 5.943 -9.267 1 75.21 524 ASP A O 1
ATOM 4124 N N . ASN A 1 525 ? 15.238 5.516 -10.872 1 81.25 525 ASN A N 1
ATOM 4125 C CA . ASN A 1 525 ? 14.754 4.322 -10.189 1 81.25 525 ASN A CA 1
ATOM 4126 C C . ASN A 1 525 ? 15.809 3.219 -10.172 1 81.25 525 ASN A C 1
ATOM 4128 O O . ASN A 1 525 ? 15.752 2.313 -9.339 1 81.25 525 ASN A O 1
ATOM 4132 N N . GLU A 1 526 ? 16.747 3.376 -11.118 1 86.86 526 GLU A N 1
ATOM 4133 C CA . GLU A 1 526 ? 17.801 2.368 -11.179 1 86.86 526 GLU A CA 1
ATOM 4134 C C . GLU A 1 526 ? 18.719 2.455 -9.963 1 86.86 526 GLU A C 1
ATOM 4136 O O . GLU A 1 526 ? 19.219 1.437 -9.482 1 86.86 526 GLU A O 1
ATOM 4141 N N . GLY A 1 527 ? 18.862 3.613 -9.481 1 86.83 527 GLY A N 1
ATOM 4142 C CA . GLY A 1 527 ? 19.788 3.814 -8.379 1 86.83 527 GLY A CA 1
ATOM 4143 C C . GLY A 1 527 ? 19.151 3.603 -7.018 1 86.83 527 GLY A C 1
ATOM 4144 O O . GLY A 1 527 ? 19.852 3.464 -6.014 1 86.83 527 GLY A O 1
ATOM 4145 N N . PHE A 1 528 ? 17.849 3.53 -6.943 1 88.87 528 PHE A N 1
ATOM 4146 C CA . PHE A 1 528 ? 17.152 3.37 -5.672 1 88.87 528 PHE A CA 1
ATOM 4147 C C . PHE A 1 528 ? 17.102 1.903 -5.263 1 88.87 528 PHE A C 1
ATOM 4149 O O . PHE A 1 528 ? 17.004 1.018 -6.115 1 88.87 528 PHE A O 1
ATOM 4156 N N . ILE A 1 529 ? 17.207 1.656 -3.976 1 90.53 529 ILE A N 1
ATOM 4157 C CA . ILE A 1 529 ? 17.087 0.286 -3.489 1 90.53 529 ILE A CA 1
ATOM 4158 C C . ILE A 1 529 ? 15.972 0.204 -2.449 1 90.53 529 ILE A C 1
ATOM 4160 O O . ILE A 1 529 ? 15.799 1.12 -1.641 1 90.53 529 ILE A O 1
ATOM 4164 N N . TYR A 1 530 ? 15.246 -0.81 -2.559 1 91.48 530 TYR A N 1
ATOM 4165 C CA . TYR A 1 530 ? 14.185 -1.066 -1.591 1 91.48 530 TYR A CA 1
ATOM 4166 C C . TYR A 1 530 ? 14.695 -1.918 -0.435 1 91.48 530 TYR A C 1
ATOM 4168 O O . TYR A 1 530 ? 15.305 -2.968 -0.652 1 91.48 530 TYR A O 1
ATOM 4176 N N . ILE A 1 531 ? 14.56 -1.439 0.74 1 93.04 531 ILE A N 1
ATOM 4177 C CA . ILE A 1 531 ? 14.904 -2.16 1.961 1 93.04 531 ILE A CA 1
ATOM 4178 C C . ILE A 1 531 ? 13.637 -2.714 2.608 1 93.04 531 ILE A C 1
ATOM 4180 O O . ILE A 1 531 ? 12.78 -1.952 3.061 1 93.04 531 ILE A O 1
ATOM 4184 N N . GLY A 1 532 ? 13.612 -4.01 2.661 1 90.19 532 GLY A N 1
ATOM 4185 C CA . GLY A 1 532 ? 12.425 -4.649 3.204 1 90.19 532 GLY A CA 1
ATOM 4186 C C . GLY A 1 532 ? 12.402 -4.674 4.721 1 90.19 532 GLY A C 1
ATOM 4187 O O . GLY A 1 532 ? 13.344 -4.214 5.369 1 90.19 532 GLY A O 1
ATOM 4188 N N . LEU A 1 533 ? 11.396 -5.256 5.28 1 88 533 LEU A N 1
ATOM 4189 C CA . LEU A 1 533 ? 11.125 -5.283 6.713 1 88 533 LEU A CA 1
ATOM 4190 C C . LEU A 1 533 ? 12.228 -6.023 7.461 1 88 533 LEU A C 1
ATOM 4192 O O . LEU A 1 533 ? 12.51 -5.717 8.622 1 88 533 LEU A O 1
ATOM 4196 N N . THR A 1 534 ? 12.838 -6.972 6.778 1 88.82 534 THR A N 1
ATOM 4197 C CA . THR A 1 534 ? 13.808 -7.81 7.474 1 88.82 534 THR A CA 1
ATOM 4198 C C . THR A 1 534 ? 15.208 -7.605 6.902 1 88.82 534 THR A C 1
ATOM 4200 O O . THR A 1 534 ? 16.124 -8.374 7.2 1 88.82 534 THR A O 1
ATOM 4203 N N . ASP A 1 535 ? 15.348 -6.63 6.089 1 92.08 535 ASP A N 1
ATOM 4204 C CA . ASP A 1 535 ? 16.648 -6.379 5.476 1 92.08 535 ASP A CA 1
ATOM 4205 C C . ASP A 1 535 ? 17.513 -5.489 6.367 1 92.08 535 ASP A C 1
ATOM 4207 O O . ASP A 1 535 ? 17.02 -4.523 6.954 1 92.08 535 ASP A O 1
ATOM 4211 N N . SER A 1 536 ? 18.699 -5.843 6.491 1 92.64 536 SER A N 1
ATOM 4212 C CA . SER A 1 536 ? 19.685 -5.04 7.209 1 92.64 536 SER A CA 1
ATOM 4213 C C . SER A 1 536 ? 20.902 -4.751 6.337 1 92.64 536 SER A C 1
ATOM 4215 O O . SER A 1 536 ? 21.527 -5.673 5.809 1 92.64 536 SER A O 1
ATOM 4217 N N . ILE A 1 537 ? 21.22 -3.481 6.214 1 92.3 537 ILE A N 1
ATOM 4218 C CA . ILE A 1 537 ? 22.356 -3.07 5.396 1 92.3 537 ILE A CA 1
ATOM 4219 C C . ILE A 1 537 ? 23.476 -2.548 6.292 1 92.3 537 ILE A C 1
ATOM 4221 O O . ILE A 1 537 ? 23.237 -1.723 7.178 1 92.3 537 ILE A O 1
ATOM 4225 N N . GLU A 1 538 ? 24.577 -3.017 6.058 1 84.64 538 GLU A N 1
ATOM 4226 C CA . GLU A 1 538 ? 25.755 -2.519 6.762 1 84.64 538 GLU A CA 1
ATOM 4227 C C . GLU A 1 538 ? 26.555 -1.557 5.888 1 84.64 538 GLU A C 1
ATOM 4229 O O . GLU A 1 538 ? 27.029 -1.933 4.814 1 84.64 538 GLU A O 1
ATOM 4234 N N . VAL A 1 539 ? 26.61 -0.377 6.275 1 83.1 539 VAL A N 1
ATOM 4235 C CA . VAL A 1 539 ? 27.379 0.621 5.538 1 83.1 539 VAL A CA 1
ATOM 4236 C C . VAL A 1 539 ? 28.713 0.866 6.239 1 83.1 539 VAL A C 1
ATOM 4238 O O . VAL A 1 539 ? 28.745 1.243 7.413 1 83.1 539 VAL A O 1
ATOM 4241 N N . PRO A 1 540 ? 29.79 0.622 5.47 1 71.86 540 PRO A N 1
ATOM 4242 C CA . PRO A 1 540 ? 31.1 0.854 6.082 1 71.86 540 PRO A CA 1
ATOM 4243 C C . PRO A 1 540 ? 31.447 2.337 6.19 1 71.86 540 PRO A C 1
ATOM 4245 O O . PRO A 1 540 ? 31.069 3.128 5.321 1 71.86 540 PRO A O 1
ATOM 4248 N N . CYS A 1 541 ? 31.775 2.793 7.353 1 67.39 541 CYS A N 1
ATOM 4249 C CA . CYS A 1 541 ? 32.224 4.168 7.535 1 67.39 541 CYS A CA 1
ATOM 4250 C C . CYS A 1 541 ? 33.735 4.275 7.366 1 67.39 541 CYS A C 1
ATOM 4252 O O . CYS A 1 541 ? 34.484 3.463 7.911 1 67.39 541 CYS A O 1
ATOM 4254 N N . PRO A 1 542 ? 34.19 4.992 6.307 1 53.73 542 PRO A N 1
ATOM 4255 C CA . PRO A 1 542 ? 35.635 5.021 6.067 1 53.73 542 PRO A CA 1
ATOM 4256 C C . PRO A 1 542 ? 36.436 5.354 7.324 1 53.73 542 PRO A C 1
ATOM 4258 O O . PRO A 1 542 ? 37.318 4.588 7.719 1 53.73 542 PRO A O 1
ATOM 4261 N N . LYS A 1 543 ? 36.781 6.739 7.554 1 52.58 543 LYS A N 1
ATOM 4262 C CA . LYS A 1 543 ? 37.815 7.165 8.493 1 52.58 543 LYS A CA 1
ATOM 4263 C C . LYS A 1 543 ? 37.202 7.641 9.807 1 52.58 543 LYS A C 1
ATOM 4265 O O . LYS A 1 543 ? 36.069 8.126 9.83 1 52.58 543 LYS A O 1
ATOM 4270 N N . CYS A 1 544 ? 37.63 6.951 10.888 1 52.1 544 CYS A N 1
ATOM 4271 C CA . CYS A 1 544 ? 37.37 7.463 12.229 1 52.1 544 CYS A CA 1
ATOM 4272 C C . CYS A 1 544 ? 37.525 8.978 12.274 1 52.1 544 CYS A C 1
ATOM 4274 O O . CYS A 1 544 ? 38.635 9.497 12.142 1 52.1 544 CYS A O 1
ATOM 4276 N N . ILE A 1 545 ? 36.441 9.7 11.834 1 59.1 545 ILE A N 1
ATOM 4277 C CA . ILE A 1 545 ? 36.672 11.139 11.785 1 59.1 545 ILE A CA 1
ATOM 4278 C C . ILE A 1 545 ? 36.028 11.807 12.997 1 59.1 545 ILE A C 1
ATOM 4280 O O . ILE A 1 545 ? 35.042 11.303 13.541 1 59.1 545 ILE A O 1
ATOM 4284 N N . GLU A 1 546 ? 36.678 12.684 13.612 1 64.05 546 GLU A N 1
ATOM 4285 C CA . GLU A 1 546 ? 36.253 13.518 14.732 1 64.05 546 GLU A CA 1
ATOM 4286 C C . GLU A 1 546 ? 34.931 14.217 14.429 1 64.05 546 GLU A C 1
ATOM 4288 O O . GLU A 1 546 ? 34.198 14.594 15.346 1 64.05 546 GLU A O 1
ATOM 4293 N N . TYR A 1 547 ? 34.616 14.462 13.169 1 75.4 547 TYR A N 1
ATOM 4294 C CA . TYR A 1 547 ? 33.348 15.044 12.747 1 75.4 547 TYR A CA 1
ATOM 4295 C C . TYR A 1 547 ? 32.727 14.237 11.613 1 75.4 547 TYR A C 1
ATOM 4297 O O . TYR A 1 547 ? 33.439 13.723 10.747 1 75.4 547 TYR A O 1
ATOM 4305 N N . TRP A 1 548 ? 31.472 13.942 11.764 1 80.94 548 TRP A N 1
ATOM 4306 C CA . TRP A 1 548 ? 30.826 13.203 10.684 1 80.94 548 TRP A CA 1
ATOM 4307 C C . TRP A 1 548 ? 29.427 13.746 10.415 1 80.94 548 TRP A C 1
ATOM 4309 O O . TRP A 1 548 ? 28.802 14.336 11.299 1 80.94 548 TRP A O 1
ATOM 4319 N N . GLN A 1 549 ? 29.03 13.74 9.194 1 87.52 549 GLN A N 1
ATOM 4320 C CA . GLN A 1 549 ? 27.691 14.088 8.729 1 87.52 549 GLN A CA 1
ATOM 4321 C C . GLN A 1 549 ? 27.12 12.996 7.83 1 87.52 549 GLN A C 1
ATOM 4323 O O . GLN A 1 549 ? 27.774 12.563 6.878 1 87.52 549 GLN A O 1
ATOM 4328 N N . ILE A 1 550 ? 26.01 12.518 8.222 1 90.3 550 ILE A N 1
ATOM 4329 C CA . ILE A 1 550 ? 25.318 11.495 7.446 1 90.3 550 ILE A CA 1
ATOM 4330 C C . ILE A 1 550 ? 24.036 12.077 6.854 1 90.3 550 ILE A C 1
ATOM 4332 O O . ILE A 1 550 ? 23.233 12.681 7.569 1 90.3 550 ILE A O 1
ATOM 4336 N N . THR A 1 551 ? 23.936 11.995 5.583 1 92.59 551 THR A N 1
ATOM 4337 C CA . THR A 1 551 ? 22.725 12.427 4.894 1 92.59 551 THR A CA 1
ATOM 4338 C C . THR A 1 551 ? 22.01 11.238 4.26 1 92.59 551 THR A C 1
ATOM 4340 O O . THR A 1 551 ? 22.61 10.481 3.494 1 92.59 551 THR A O 1
ATOM 4343 N N . ILE A 1 552 ? 20.79 11.068 4.556 1 94.05 552 ILE A N 1
ATOM 4344 C CA . ILE A 1 552 ? 20.008 9.945 4.052 1 94.05 552 ILE A CA 1
ATOM 4345 C C . ILE A 1 552 ? 18.719 10.459 3.413 1 94.05 552 ILE A C 1
ATOM 4347 O O . ILE A 1 552 ? 18.04 11.319 3.977 1 94.05 552 ILE A O 1
ATOM 4351 N N . ALA A 1 553 ? 18.422 10.041 2.258 1 94.39 553 ALA A N 1
ATOM 4352 C CA . ALA A 1 553 ? 17.139 10.309 1.612 1 94.39 553 ALA A CA 1
ATOM 4353 C C . ALA A 1 553 ? 16.3 9.039 1.513 1 94.39 553 ALA A C 1
ATOM 4355 O O . ALA A 1 553 ? 16.719 8.056 0.896 1 94.39 553 ALA A O 1
ATOM 4356 N N . ILE A 1 554 ? 15.098 9.061 2.112 1 94.94 554 ILE A N 1
ATOM 4357 C CA . ILE A 1 554 ? 14.326 7.824 2.135 1 94.94 554 ILE A CA 1
ATOM 4358 C C . ILE A 1 554 ? 12.863 8.122 1.814 1 94.94 554 ILE A C 1
ATOM 4360 O O . ILE A 1 554 ? 12.416 9.266 1.934 1 94.94 554 ILE A O 1
ATOM 4364 N N . LYS A 1 555 ? 12.18 7.155 1.34 1 93.86 555 LYS A N 1
ATOM 4365 C CA . LYS A 1 555 ? 10.734 7.092 1.145 1 93.86 555 LYS A CA 1
ATOM 4366 C C . LYS A 1 555 ? 10.122 5.939 1.937 1 93.86 555 LYS A C 1
ATOM 4368 O O . LYS A 1 555 ? 10.409 4.771 1.665 1 93.86 555 LYS A O 1
ATOM 4373 N N . ILE A 1 556 ? 9.229 6.263 2.873 1 92.08 556 ILE A N 1
ATOM 4374 C CA . ILE A 1 556 ? 8.801 5.256 3.838 1 92.08 556 ILE A CA 1
ATOM 4375 C C . ILE A 1 556 ? 7.437 4.701 3.435 1 92.08 556 ILE A C 1
ATOM 4377 O O . ILE A 1 556 ? 6.672 5.366 2.733 1 92.08 556 ILE A O 1
ATOM 4381 N N . GLU A 1 557 ? 7.17 3.489 3.901 1 86.03 557 GLU A N 1
ATOM 4382 C CA . GLU A 1 557 ? 5.888 2.831 3.665 1 86.03 557 GLU A CA 1
ATOM 4383 C C . GLU A 1 557 ? 5.069 2.742 4.95 1 86.03 557 GLU A C 1
ATOM 4385 O O . GLU A 1 557 ? 3.867 2.471 4.908 1 86.03 557 GLU A O 1
ATOM 4390 N N . ASN A 1 558 ? 5.755 2.957 6.075 1 81.58 558 ASN A N 1
ATOM 4391 C CA . ASN A 1 558 ? 5.108 2.923 7.382 1 81.58 558 ASN A CA 1
ATOM 4392 C C . ASN A 1 558 ? 5.497 4.13 8.231 1 81.58 558 ASN A C 1
ATOM 4394 O O . ASN A 1 558 ? 6.593 4.672 8.082 1 81.58 558 ASN A O 1
ATOM 4398 N N . ILE A 1 559 ? 4.643 4.382 9.177 1 82.01 559 ILE A N 1
ATOM 4399 C CA . ILE A 1 559 ? 4.877 5.593 9.957 1 82.01 559 ILE A CA 1
ATOM 4400 C C . ILE A 1 559 ? 5.656 5.248 11.225 1 82.01 559 ILE A C 1
ATOM 4402 O O . ILE A 1 559 ? 6.002 6.135 12.008 1 82.01 559 ILE A O 1
ATOM 4406 N N . ASN A 1 560 ? 5.941 3.953 11.423 1 82.45 560 ASN A N 1
ATOM 4407 C CA . ASN A 1 560 ? 6.715 3.53 12.586 1 82.45 560 ASN A CA 1
ATOM 4408 C C . ASN A 1 560 ? 7.82 2.552 12.199 1 82.45 560 ASN A C 1
ATOM 4410 O O . ASN A 1 560 ? 7.591 1.629 11.416 1 82.45 560 ASN A O 1
ATOM 4414 N N . GLY A 1 561 ? 8.988 2.808 12.694 1 88.23 561 GLY A N 1
ATOM 4415 C CA . GLY A 1 561 ? 10.061 1.85 12.475 1 88.23 561 GLY A CA 1
ATOM 4416 C C . GLY A 1 561 ? 11.442 2.473 12.553 1 88.23 561 GLY A C 1
ATOM 4417 O O . GLY A 1 561 ? 11.573 3.696 12.635 1 88.23 561 GLY A O 1
ATOM 4418 N N . ILE A 1 562 ? 12.405 1.615 12.501 1 90.92 562 ILE A N 1
ATOM 4419 C CA . ILE A 1 562 ? 13.797 2.041 12.598 1 90.92 562 ILE A CA 1
ATOM 4420 C C . ILE A 1 562 ? 14.355 2.303 11.201 1 90.92 562 ILE A C 1
ATOM 4422 O O . ILE A 1 562 ? 14.029 1.587 10.251 1 90.92 562 ILE A O 1
ATOM 4426 N N . VAL A 1 563 ? 15.154 3.313 11.109 1 93.42 563 VAL A N 1
ATOM 4427 C CA . VAL A 1 563 ? 15.799 3.647 9.843 1 93.42 563 VAL A CA 1
ATOM 4428 C C . VAL A 1 563 ? 17.275 3.261 9.897 1 93.42 563 VAL A C 1
ATOM 4430 O O . VAL A 1 563 ? 17.778 2.582 8.999 1 93.42 563 VAL A O 1
ATOM 4433 N N . ALA A 1 564 ? 17.912 3.691 10.953 1 92.71 564 ALA A N 1
ATOM 4434 C CA . ALA A 1 564 ? 19.353 3.468 11.03 1 92.71 564 ALA A CA 1
ATOM 4435 C C . ALA A 1 564 ? 19.802 3.27 12.475 1 92.71 564 ALA A C 1
ATOM 4437 O O . ALA A 1 564 ? 19.158 3.763 13.404 1 92.71 564 ALA A O 1
ATOM 4438 N N . ILE A 1 565 ? 20.845 2.564 12.623 1 87.87 565 ILE A N 1
ATOM 4439 C CA . ILE A 1 565 ? 21.529 2.353 13.894 1 87.87 565 ILE A CA 1
ATOM 4440 C C . ILE A 1 565 ? 23.008 2.703 13.749 1 87.87 565 ILE A C 1
ATOM 4442 O O . ILE A 1 565 ? 23.698 2.161 12.882 1 87.87 565 ILE A O 1
ATOM 4446 N N . ILE A 1 566 ? 23.372 3.63 14.522 1 83.04 566 ILE A N 1
ATOM 4447 C CA . ILE A 1 566 ? 24.778 4.017 14.556 1 83.04 566 ILE A CA 1
ATOM 4448 C C . ILE A 1 566 ? 25.41 3.552 15.866 1 83.04 566 ILE A C 1
ATOM 4450 O O . ILE A 1 566 ? 24.984 3.962 16.948 1 83.04 566 ILE A O 1
ATOM 4454 N N . THR A 1 567 ? 26.248 2.598 15.742 1 76.14 567 THR A N 1
ATOM 4455 C CA . THR A 1 567 ? 26.821 1.995 16.94 1 76.14 567 THR A CA 1
ATOM 4456 C C . THR A 1 567 ? 28.253 2.476 17.156 1 76.14 567 THR A C 1
ATOM 4458 O O . THR A 1 567 ? 28.94 2.846 16.202 1 76.14 567 THR A O 1
ATOM 4461 N N . ASP A 1 568 ? 28.528 2.769 18.493 1 68.56 568 ASP A N 1
ATOM 4462 C CA . ASP A 1 568 ? 29.917 3.007 18.873 1 68.56 568 ASP A CA 1
ATOM 4463 C C . ASP A 1 568 ? 30.579 1.724 19.369 1 68.56 568 ASP A C 1
ATOM 4465 O O . ASP A 1 568 ? 29.927 0.883 19.991 1 68.56 568 ASP A O 1
ATOM 4469 N N . ASP A 1 569 ? 31.593 1.135 18.751 1 57.21 569 ASP A N 1
ATOM 4470 C CA . ASP A 1 569 ? 32.248 -0.129 19.073 1 57.21 569 ASP A CA 1
ATOM 4471 C C . ASP A 1 569 ? 32.558 -0.222 20.565 1 57.21 569 ASP A C 1
ATOM 4473 O O . ASP A 1 569 ? 32.473 -1.301 21.156 1 57.21 569 ASP A O 1
ATOM 4477 N N . SER A 1 570 ? 33.117 0.915 21.214 1 54.03 570 SER A N 1
ATOM 4478 C CA . SER A 1 570 ? 33.834 0.672 22.462 1 54.03 570 SER A CA 1
ATOM 4479 C C . SER A 1 570 ? 32.949 0.953 23.672 1 54.03 570 SER A C 1
ATOM 4481 O O . SER A 1 570 ? 33.193 0.428 24.76 1 54.03 570 SER A O 1
ATOM 4483 N N . LEU A 1 571 ? 31.988 1.864 23.544 1 56.26 571 LEU A N 1
ATOM 4484 C CA . LEU A 1 571 ? 31.49 2.37 24.819 1 56.26 571 LEU A CA 1
ATOM 4485 C C . LEU A 1 571 ? 29.975 2.226 24.906 1 56.26 571 LEU A C 1
ATOM 4487 O O . LEU A 1 571 ? 29.316 2.979 25.627 1 56.26 571 LEU A O 1
ATOM 4491 N N . ASN A 1 572 ? 29.39 1.027 24.386 1 65.63 572 ASN A N 1
ATOM 4492 C CA . ASN A 1 572 ? 27.963 0.779 24.56 1 65.63 572 ASN A CA 1
ATOM 4493 C C . ASN A 1 572 ? 27.136 2.023 24.247 1 65.63 572 ASN A C 1
ATOM 4495 O O . ASN A 1 572 ? 26.223 2.372 24.998 1 65.63 572 ASN A O 1
ATOM 4499 N N . LYS A 1 573 ? 27.619 2.977 23.5 1 76.45 573 LYS A N 1
ATOM 4500 C CA . LYS A 1 573 ? 26.848 4.128 23.038 1 76.45 573 LYS A CA 1
ATOM 4501 C C . LYS A 1 573 ? 26.257 3.874 21.654 1 76.45 573 LYS A C 1
ATOM 4503 O O . LYS A 1 573 ? 26.912 3.286 20.792 1 76.45 573 LYS A O 1
ATOM 4508 N N . TYR A 1 574 ? 24.963 4.177 21.534 1 81.06 574 TYR A N 1
ATOM 4509 C CA . TYR A 1 574 ? 24.352 4.012 20.22 1 81.06 574 TYR A CA 1
ATOM 4510 C C . TYR A 1 574 ? 23.343 5.12 19.945 1 81.06 574 TYR A C 1
ATOM 4512 O O . TYR A 1 574 ? 22.811 5.73 20.875 1 81.06 574 TYR A O 1
ATOM 4520 N N . ILE A 1 575 ? 23.278 5.426 18.651 1 84.93 575 ILE A N 1
ATOM 4521 C CA . ILE A 1 575 ? 22.269 6.363 18.168 1 84.93 575 ILE A CA 1
ATOM 4522 C C . ILE A 1 575 ? 21.237 5.619 17.323 1 84.93 575 ILE A C 1
ATOM 4524 O O . ILE A 1 575 ? 21.596 4.824 16.452 1 84.93 575 ILE A O 1
ATOM 4528 N N . LEU A 1 576 ? 20.045 5.815 17.655 1 87.51 576 LEU A N 1
ATOM 4529 C CA . LEU A 1 576 ? 18.959 5.23 16.876 1 87.51 576 LEU A CA 1
ATOM 4530 C C . LEU A 1 576 ? 18.175 6.31 16.139 1 87.51 576 LEU A C 1
ATOM 4532 O O . LEU A 1 576 ? 17.771 7.309 16.739 1 87.51 576 LEU A O 1
ATOM 4536 N N . LEU A 1 577 ? 18.107 6.121 14.882 1 92.97 577 LEU A N 1
ATOM 4537 C CA . LEU A 1 577 ? 17.217 6.946 14.072 1 92.97 577 LEU A CA 1
ATOM 4538 C C . LEU A 1 577 ? 15.899 6.227 13.808 1 92.97 577 LEU A C 1
ATOM 4540 O O . LEU A 1 577 ? 15.871 5.208 13.114 1 92.97 577 LEU A O 1
ATOM 4544 N N . LEU A 1 578 ? 14.846 6.771 14.321 1 91.24 578 LEU A N 1
ATOM 4545 C CA . LEU A 1 578 ? 13.545 6.112 14.277 1 91.24 578 LEU A CA 1
ATOM 4546 C C . LEU A 1 578 ? 12.471 7.065 13.763 1 91.24 578 LEU A C 1
ATOM 4548 O O . LEU A 1 578 ? 12.644 8.285 13.808 1 91.24 578 LEU A O 1
ATOM 4552 N N . ILE A 1 579 ? 11.467 6.452 13.216 1 90.34 579 ILE A N 1
ATOM 4553 C CA . ILE A 1 579 ? 10.234 7.174 12.92 1 90.34 579 ILE A CA 1
ATOM 4554 C C . ILE A 1 579 ? 9.102 6.641 13.795 1 90.34 579 ILE A C 1
ATOM 4556 O O . ILE A 1 579 ? 8.884 5.43 13.871 1 90.34 579 ILE A O 1
ATOM 4560 N N . GLU A 1 580 ? 8.52 7.507 14.444 1 83.06 580 GLU A N 1
ATOM 4561 C CA . GLU A 1 580 ? 7.391 7.151 15.298 1 83.06 580 GLU A CA 1
ATOM 4562 C C . GLU A 1 580 ? 6.208 8.087 15.067 1 83.06 580 GLU A C 1
ATOM 4564 O O . GLU A 1 580 ? 6.308 9.293 15.301 1 83.06 580 GLU A O 1
ATOM 4569 N N . GLU A 1 581 ? 5.152 7.531 14.624 1 76.04 581 GLU A N 1
ATOM 4570 C CA . GLU A 1 581 ? 3.928 8.288 14.378 1 76.04 581 GLU A CA 1
ATOM 4571 C C . GLU A 1 581 ? 4.172 9.425 13.39 1 76.04 581 GLU A C 1
ATOM 4573 O O . GLU A 1 581 ? 3.752 10.56 13.625 1 76.04 581 GLU A O 1
ATOM 4578 N N . GLY A 1 582 ? 4.989 9.151 12.551 1 79.21 582 GLY A N 1
ATOM 4579 C CA . GLY A 1 582 ? 5.231 10.105 11.481 1 79.21 582 GLY A CA 1
ATOM 4580 C C . GLY A 1 582 ? 6.273 11.149 11.836 1 79.21 582 GLY A C 1
ATOM 4581 O O . GLY A 1 582 ? 6.493 12.097 11.08 1 79.21 582 GLY A O 1
ATOM 4582 N N . LYS A 1 583 ? 6.887 11.071 13.021 1 84.94 583 LYS A N 1
ATOM 4583 C CA . LYS A 1 583 ? 7.967 11.983 13.386 1 84.94 583 LYS A CA 1
ATOM 4584 C C . LYS A 1 583 ? 9.306 11.253 13.447 1 84.94 583 LYS A C 1
ATOM 4586 O O . LYS A 1 583 ? 9.373 10.104 13.888 1 84.94 583 LYS A O 1
ATOM 4591 N N . ILE A 1 584 ? 10.286 11.955 13.029 1 92.49 584 ILE A N 1
ATOM 4592 C CA . ILE A 1 584 ? 11.628 11.387 13.091 1 92.49 584 ILE A CA 1
ATOM 4593 C C . ILE A 1 584 ? 12.217 11.605 14.483 1 92.49 584 ILE A C 1
ATOM 4595 O O . ILE A 1 584 ? 12.195 12.722 15.005 1 92.49 584 ILE A O 1
ATOM 4599 N N . LYS A 1 585 ? 12.684 10.595 15.082 1 90 585 LYS A N 1
ATOM 4600 C CA . LYS A 1 585 ? 13.28 10.661 16.413 1 90 585 LYS A CA 1
ATOM 4601 C C . LYS A 1 585 ? 14.735 10.2 16.387 1 90 585 LYS A C 1
ATOM 4603 O O . LYS A 1 585 ? 15.066 9.21 15.732 1 90 585 LYS A O 1
ATOM 4608 N N . LEU A 1 586 ? 15.496 10.981 16.955 1 91.01 586 LEU A N 1
ATOM 4609 C CA . LEU A 1 586 ? 16.897 10.638 17.176 1 91.01 586 LEU A CA 1
ATOM 4610 C C . LEU A 1 586 ? 17.157 10.338 18.648 1 91.01 586 LEU A C 1
ATOM 4612 O O . LEU A 1 586 ? 17.056 11.229 19.495 1 91.01 586 LEU A O 1
ATOM 4616 N N . LYS A 1 587 ? 17.45 9.085 18.908 1 83.96 587 LYS A N 1
ATOM 4617 C CA . LYS A 1 587 ? 17.69 8.652 20.282 1 83.96 587 LYS A CA 1
ATOM 4618 C C . LYS A 1 587 ? 19.172 8.375 20.52 1 83.96 587 LYS A C 1
ATOM 4620 O O . LYS A 1 587 ? 19.801 7.635 19.76 1 83.96 587 LYS A O 1
ATOM 4625 N N . PHE A 1 588 ? 19.672 8.945 21.532 1 82.68 588 PHE A N 1
ATOM 4626 C CA . PHE A 1 588 ? 21.052 8.703 21.936 1 82.68 588 PHE A CA 1
ATOM 4627 C C . PHE A 1 588 ? 21.104 7.919 23.241 1 82.68 588 PHE A C 1
ATOM 4629 O O . PHE A 1 588 ? 20.582 8.369 24.263 1 82.68 588 PHE A O 1
ATOM 4636 N N . TYR A 1 589 ? 21.647 6.809 23.023 1 77.36 589 TYR A N 1
ATOM 4637 C CA . TYR A 1 589 ? 21.761 5.935 24.185 1 77.36 589 TYR A CA 1
ATOM 4638 C C . TYR A 1 589 ? 23.174 5.966 24.754 1 77.36 589 TYR A C 1
ATOM 4640 O O . TYR A 1 589 ? 24.153 5.883 24.008 1 77.36 589 TYR A O 1
ATOM 4648 N N . GLN A 1 590 ? 23.203 6.222 25.994 1 73.69 590 GLN A N 1
ATOM 4649 C CA . GLN A 1 590 ? 24.428 6.06 26.769 1 73.69 590 GLN A CA 1
ATOM 4650 C C . GLN A 1 590 ? 24.199 5.159 27.979 1 73.69 590 GLN A C 1
ATOM 4652 O O . GLN A 1 590 ? 23.734 5.619 29.024 1 73.69 590 GLN A O 1
ATOM 4657 N N . GLY A 1 591 ? 24.557 3.947 27.85 1 65.76 591 GLY A N 1
ATOM 4658 C CA . GLY A 1 591 ? 24.219 2.986 28.888 1 65.76 591 GLY A CA 1
ATOM 4659 C C . GLY A 1 591 ? 22.729 2.72 28.992 1 65.76 591 GLY A C 1
ATOM 4660 O O . GLY A 1 591 ? 22.089 2.35 28.006 1 65.76 591 GLY A O 1
ATOM 4661 N N . ALA A 1 592 ? 22.213 2.965 30.17 1 63.25 592 ALA A N 1
ATOM 4662 C CA . ALA A 1 592 ? 20.793 2.716 30.406 1 63.25 592 ALA A CA 1
ATOM 4663 C C . ALA A 1 592 ? 19.97 3.982 30.186 1 63.25 592 ALA A C 1
ATOM 4665 O O . ALA A 1 592 ? 18.741 3.925 30.105 1 63.25 592 ALA A O 1
ATOM 4666 N N . THR A 1 593 ? 20.666 5.056 29.984 1 68.15 593 THR A N 1
ATOM 4667 C CA . THR A 1 593 ? 19.956 6.32 29.829 1 68.15 593 THR A CA 1
ATOM 4668 C C . THR A 1 593 ? 19.914 6.741 28.363 1 68.15 593 THR A C 1
ATOM 4670 O O . THR A 1 593 ? 20.822 6.419 27.593 1 68.15 593 THR A O 1
ATOM 4673 N N . TYR A 1 594 ? 18.779 7.243 27.924 1 75.82 594 TYR A N 1
ATOM 4674 C CA . TYR A 1 594 ? 18.704 7.73 26.551 1 75.82 594 TYR A CA 1
ATOM 4675 C C . TYR A 1 594 ? 18.015 9.087 26.491 1 75.82 594 TYR A C 1
ATOM 4677 O O . TYR A 1 594 ? 17.268 9.453 27.402 1 75.82 594 TYR A O 1
ATOM 4685 N N . ILE A 1 595 ? 18.451 9.85 25.579 1 75.18 595 ILE A N 1
ATOM 4686 C CA . ILE A 1 595 ? 17.838 11.135 25.264 1 75.18 595 ILE A CA 1
ATOM 4687 C C . ILE A 1 595 ? 17.252 11.096 23.854 1 75.18 595 ILE A C 1
ATOM 4689 O O . ILE A 1 595 ? 17.818 10.468 22.957 1 75.18 595 ILE A O 1
ATOM 4693 N N . THR A 1 596 ? 16.048 11.676 23.685 1 79.9 596 THR A N 1
ATOM 4694 C CA . THR A 1 596 ? 15.379 11.642 22.39 1 79.9 596 THR A CA 1
ATOM 4695 C C . THR A 1 596 ? 15.054 13.054 21.912 1 79.9 596 THR A C 1
ATOM 4697 O O . THR A 1 596 ? 14.673 13.913 22.71 1 79.9 596 THR A O 1
ATOM 4700 N N . ILE A 1 597 ? 15.416 13.329 20.689 1 81.89 597 ILE A N 1
ATOM 4701 C CA . ILE A 1 597 ? 14.941 14.544 20.035 1 81.89 597 ILE A CA 1
ATOM 4702 C C . ILE A 1 597 ? 14.004 14.179 18.887 1 81.89 597 ILE A C 1
ATOM 4704 O O . ILE A 1 597 ? 14.147 13.119 18.273 1 81.89 597 ILE A O 1
ATOM 4708 N N . GLU A 1 598 ? 13.017 15.045 18.617 1 82.53 598 GLU A N 1
ATOM 4709 C CA . GLU A 1 598 ? 12.018 14.762 17.591 1 82.53 598 GLU A CA 1
ATOM 4710 C C . GLU A 1 598 ? 11.949 15.886 16.562 1 82.53 598 GLU A C 1
ATOM 4712 O O . GLU A 1 598 ? 12.237 17.042 16.877 1 82.53 598 GLU A O 1
ATOM 4717 N N . SER A 1 599 ? 11.598 15.456 15.39 1 85.34 599 SER A N 1
ATOM 4718 C CA . SER A 1 599 ? 11.425 16.438 14.325 1 85.34 599 SER A CA 1
ATOM 4719 C C . SER A 1 599 ? 10.148 17.247 14.52 1 85.34 599 SER A C 1
ATOM 4721 O O . SER A 1 599 ? 9.237 16.817 15.231 1 85.34 599 SER A O 1
ATOM 4723 N N . ILE A 1 600 ? 10.126 18.403 13.892 1 72.74 600 ILE A N 1
ATOM 4724 C CA . ILE A 1 600 ? 8.962 19.278 13.975 1 72.74 600 ILE A CA 1
ATOM 4725 C C . ILE A 1 600 ? 7.928 18.862 12.931 1 72.74 600 ILE A C 1
ATOM 4727 O O . ILE A 1 600 ? 6.727 18.839 13.212 1 72.74 600 ILE A O 1
ATOM 4731 N N . GLU A 1 601 ? 8.463 18.506 11.86 1 74.17 601 GLU A N 1
ATOM 4732 C CA . GLU A 1 601 ? 7.578 18.182 10.745 1 74.17 601 GLU A CA 1
ATOM 4733 C C . GLU A 1 601 ? 7.054 16.753 10.853 1 74.17 601 GLU A C 1
ATOM 4735 O O . GLU A 1 601 ? 7.746 15.87 11.364 1 74.17 601 GLU A O 1
ATOM 4740 N N . HIS A 1 602 ? 5.789 16.64 10.394 1 76.77 602 HIS A N 1
ATOM 4741 C CA . HIS A 1 602 ? 5.2 15.31 10.284 1 76.77 602 HIS A CA 1
ATOM 4742 C C . HIS A 1 602 ? 5.427 14.72 8.896 1 76.77 602 HIS A C 1
ATOM 4744 O O . HIS A 1 602 ? 5.18 15.383 7.886 1 76.77 602 HIS A O 1
ATOM 4750 N N . ILE A 1 603 ? 5.981 13.598 8.958 1 83.28 603 ILE A N 1
ATOM 4751 C CA . ILE A 1 603 ? 6.311 12.935 7.701 1 83.28 603 ILE A CA 1
ATOM 4752 C C . ILE A 1 603 ? 5.14 12.062 7.255 1 83.28 603 ILE A C 1
ATOM 4754 O O . ILE A 1 603 ? 4.46 11.453 8.084 1 83.28 603 ILE A O 1
ATOM 4758 N N . SER A 1 604 ? 4.924 12.144 5.94 1 79.74 604 SER A N 1
ATOM 4759 C CA . SER A 1 604 ? 3.846 11.348 5.361 1 79.74 604 SER A CA 1
ATOM 4760 C C . SER A 1 604 ? 4.392 10.117 4.645 1 79.74 604 SER A C 1
ATOM 4762 O O . SER A 1 604 ? 5.541 10.11 4.199 1 79.74 604 SER A O 1
ATOM 4764 N N . ILE A 1 605 ? 3.518 9.146 4.475 1 83.18 605 ILE A N 1
ATOM 4765 C CA . ILE A 1 605 ? 3.894 7.903 3.811 1 83.18 605 ILE A CA 1
ATOM 4766 C C . ILE A 1 605 ? 4.027 8.14 2.309 1 83.18 605 ILE A C 1
ATOM 4768 O O . ILE A 1 605 ? 3.283 8.936 1.731 1 83.18 605 ILE A O 1
ATOM 4772 N N . ARG A 1 606 ? 4.952 7.501 1.597 1 83.15 606 ARG A N 1
ATOM 4773 C CA . ARG A 1 606 ? 5.194 7.471 0.158 1 83.15 606 ARG A CA 1
ATOM 4774 C C . ARG A 1 606 ? 5.72 8.815 -0.337 1 83.15 606 ARG A C 1
ATOM 4776 O O . ARG A 1 606 ? 5.506 9.183 -1.494 1 83.15 606 ARG A O 1
ATOM 4783 N N . GLU A 1 607 ? 6.252 9.58 0.574 1 84.8 607 GLU A N 1
ATOM 4784 C CA . GLU A 1 607 ? 6.927 10.821 0.207 1 84.8 607 GLU A CA 1
ATOM 4785 C C . GLU A 1 607 ? 8.409 10.77 0.566 1 84.8 607 GLU A C 1
ATOM 4787 O O . GLU A 1 607 ? 8.798 10.104 1.528 1 84.8 607 GLU A O 1
ATOM 4792 N N . TRP A 1 608 ? 9.162 11.477 -0.262 1 90.31 608 TRP A N 1
ATOM 4793 C CA . TRP A 1 608 ? 10.6 11.526 -0.022 1 90.31 608 TRP A CA 1
ATOM 4794 C C . TRP A 1 608 ? 10.94 12.568 1.039 1 90.31 608 TRP A C 1
ATOM 4796 O O . TRP A 1 608 ? 10.312 13.627 1.1 1 90.31 608 TRP A O 1
ATOM 4806 N N . PHE A 1 609 ? 11.926 12.281 1.87 1 92.77 609 PHE A N 1
ATOM 4807 C CA . PHE A 1 609 ? 12.488 13.268 2.785 1 92.77 609 PHE A CA 1
ATOM 4808 C C . PHE A 1 609 ? 13.968 12.999 3.029 1 92.77 609 PHE A C 1
ATOM 4810 O O . PHE A 1 609 ? 14.45 11.889 2.793 1 92.77 609 PHE A O 1
ATOM 4817 N N . GLU A 1 610 ? 14.637 13.99 3.334 1 93.99 610 GLU A N 1
ATOM 4818 C CA . GLU A 1 610 ? 16.068 13.935 3.617 1 93.99 610 GLU A CA 1
ATOM 4819 C C . GLU A 1 610 ? 16.347 14.169 5.099 1 93.99 610 GLU A C 1
ATOM 4821 O O . GLU A 1 610 ? 15.748 15.052 5.717 1 93.99 610 GLU A O 1
ATOM 4826 N N . ILE A 1 611 ? 17.202 13.383 5.687 1 95.07 611 ILE A N 1
ATOM 4827 C CA . ILE A 1 611 ? 17.606 13.505 7.084 1 95.07 611 ILE A CA 1
ATOM 4828 C C . ILE A 1 611 ? 19.117 13.706 7.168 1 95.07 611 ILE A C 1
ATOM 4830 O O . ILE A 1 611 ? 19.884 12.962 6.552 1 95.07 611 ILE A O 1
ATOM 4834 N N . ILE A 1 612 ? 19.507 14.681 7.88 1 93.42 612 ILE A N 1
ATOM 4835 C CA . ILE A 1 612 ? 20.923 14.908 8.148 1 93.42 612 ILE A CA 1
ATOM 4836 C C . ILE A 1 612 ? 21.207 14.697 9.633 1 93.42 612 ILE A C 1
ATOM 4838 O O . ILE A 1 612 ? 20.537 15.28 10.489 1 93.42 612 ILE A O 1
ATOM 4842 N N . VAL A 1 613 ? 22.008 13.798 9.912 1 91.37 613 VAL A N 1
ATOM 4843 C CA . VAL A 1 613 ? 22.527 13.601 11.261 1 91.37 613 VAL A CA 1
ATOM 4844 C C . VAL A 1 613 ? 24.012 13.955 11.3 1 91.37 613 VAL A C 1
ATOM 4846 O O . VAL A 1 613 ? 24.802 13.431 10.511 1 91.37 613 VAL A O 1
ATOM 4849 N N . ALA A 1 614 ? 24.275 14.826 12.178 1 86.14 614 ALA A N 1
ATOM 4850 C CA . ALA A 1 614 ? 25.662 15.284 12.179 1 86.14 614 ALA A CA 1
ATOM 4851 C C . ALA A 1 614 ? 26.199 15.405 13.603 1 86.14 614 ALA A C 1
ATOM 4853 O O . ALA A 1 614 ? 25.427 15.562 14.552 1 86.14 614 ALA A O 1
ATOM 4854 N N . TYR A 1 615 ? 27.507 15.21 13.684 1 82.29 615 TYR A N 1
ATOM 4855 C CA . TYR A 1 615 ? 28.29 15.423 14.896 1 82.29 615 TYR A CA 1
ATOM 4856 C C . TYR A 1 615 ? 29.44 16.389 14.64 1 82.29 615 TYR A C 1
ATOM 4858 O O . TYR A 1 615 ? 30.318 16.115 13.819 1 82.29 615 TYR A O 1
ATOM 4866 N N . ASP A 1 616 ? 29.33 17.618 15.279 1 73.84 616 ASP A N 1
ATOM 4867 C CA . ASP A 1 616 ? 30.349 18.639 15.06 1 73.84 616 ASP A CA 1
ATOM 4868 C C . ASP A 1 616 ? 31.383 18.633 16.183 1 73.84 616 ASP A C 1
ATOM 4870 O O . ASP A 1 616 ? 31.96 19.673 16.509 1 73.84 616 ASP A O 1
ATOM 4874 N N . SER A 1 617 ? 31.704 17.541 16.901 1 68.83 617 SER A N 1
ATOM 4875 C CA . SER A 1 617 ? 32.691 17.375 17.963 1 68.83 617 SER A CA 1
ATOM 4876 C C . SER A 1 617 ? 32.11 17.753 19.322 1 68.83 617 SER A C 1
ATOM 4878 O O . SER A 1 617 ? 32.599 17.301 20.359 1 68.83 617 SER A O 1
ATOM 4880 N N . LYS A 1 618 ? 31.089 18.604 19.263 1 69.26 618 LYS A N 1
ATOM 4881 C CA . LYS A 1 618 ? 30.506 19.018 20.536 1 69.26 618 LYS A CA 1
ATOM 4882 C C . LYS A 1 618 ? 29.043 18.595 20.634 1 69.26 618 LYS A C 1
ATOM 4884 O O . LYS A 1 618 ? 28.586 18.165 21.695 1 69.26 618 LYS A O 1
ATOM 4889 N N . ASN A 1 619 ? 28.421 18.782 19.498 1 74.3 619 ASN A N 1
ATOM 4890 C CA . ASN A 1 619 ? 26.98 18.554 19.523 1 74.3 619 ASN A CA 1
ATOM 4891 C C . ASN A 1 619 ? 26.545 17.591 18.422 1 74.3 619 ASN A C 1
ATOM 4893 O O . ASN A 1 619 ? 27.201 17.492 17.384 1 74.3 619 ASN A O 1
ATOM 4897 N N . VAL A 1 620 ? 25.515 16.805 18.772 1 81.66 620 VAL A N 1
ATOM 4898 C CA . VAL A 1 620 ? 24.832 15.981 17.781 1 81.66 620 VAL A CA 1
ATOM 4899 C C . VAL A 1 620 ? 23.487 16.611 17.423 1 81.66 620 VAL A C 1
ATOM 4901 O O . VAL A 1 620 ? 22.733 17.023 18.308 1 81.66 620 VAL A O 1
ATOM 4904 N N . TYR A 1 621 ? 23.289 16.777 16.148 1 84.41 621 TYR A N 1
ATOM 4905 C CA . TYR A 1 621 ? 22.008 17.356 15.759 1 84.41 621 TYR A CA 1
ATOM 4906 C C . TYR A 1 621 ? 21.405 16.605 14.578 1 84.41 621 TYR A C 1
ATOM 4908 O O . TYR A 1 621 ? 22.091 15.82 13.919 1 84.41 621 TYR A O 1
ATOM 4916 N N . MET A 1 622 ? 20.157 16.803 14.371 1 90.65 622 MET A N 1
ATOM 4917 C CA . MET A 1 622 ? 19.406 16.25 13.247 1 90.65 622 MET A CA 1
ATOM 4918 C C . MET A 1 622 ? 18.664 17.35 12.495 1 90.65 622 MET A C 1
ATOM 4920 O O . MET A 1 622 ? 18.227 18.333 13.096 1 90.65 622 MET A O 1
ATOM 4924 N N . GLN A 1 623 ? 18.644 17.277 11.236 1 90.29 623 GLN A N 1
ATOM 4925 C CA . GLN A 1 623 ? 17.926 18.192 10.355 1 90.29 623 GLN A CA 1
ATOM 4926 C C . GLN A 1 623 ? 17.096 17.429 9.327 1 90.29 623 GLN A C 1
ATOM 4928 O O . GLN A 1 623 ? 17.603 16.527 8.658 1 90.29 623 GLN A O 1
ATOM 4933 N N . VAL A 1 624 ? 15.875 17.786 9.263 1 92.24 624 VAL A N 1
ATOM 4934 C CA . VAL A 1 624 ? 14.984 17.104 8.331 1 92.24 624 VAL A CA 1
ATOM 4935 C C . VAL A 1 624 ? 14.528 18.076 7.246 1 92.24 624 VAL A C 1
ATOM 4937 O O . VAL A 1 624 ? 13.993 19.146 7.547 1 92.24 624 VAL A O 1
ATOM 4940 N N . ASN A 1 625 ? 14.668 17.739 6.005 1 90.66 625 ASN A N 1
ATOM 4941 C CA . ASN A 1 625 ? 14.243 18.509 4.841 1 90.66 625 ASN A CA 1
ATOM 4942 C C . ASN A 1 625 ? 14.805 19.927 4.871 1 90.66 625 ASN A C 1
ATOM 4944 O O . ASN A 1 625 ? 14.108 20.883 4.527 1 90.66 625 ASN A O 1
ATOM 4948 N N . GLY A 1 626 ? 15.929 20.061 5.428 1 83.76 626 GLY A N 1
ATOM 4949 C CA . GLY A 1 626 ? 16.57 21.366 5.443 1 83.76 626 GLY A CA 1
ATOM 4950 C C . GLY A 1 626 ? 15.985 22.307 6.48 1 83.76 626 GLY A C 1
ATOM 4951 O O . GLY A 1 626 ? 16.34 23.486 6.525 1 83.76 626 GLY A O 1
ATOM 4952 N N . ASN A 1 627 ? 15.118 21.785 7.282 1 82.44 627 ASN A N 1
ATOM 4953 C CA . ASN A 1 627 ? 14.516 22.598 8.333 1 82.44 627 ASN A CA 1
ATOM 4954 C C . ASN A 1 627 ? 15.511 22.894 9.451 1 82.44 627 ASN A C 1
ATOM 4956 O O . ASN A 1 627 ? 16.718 22.712 9.279 1 82.44 627 ASN A O 1
ATOM 4960 N N . GLU A 1 628 ? 14.973 23.466 10.554 1 75.88 628 GLU A N 1
ATOM 4961 C CA . GLU A 1 628 ? 15.84 23.869 11.657 1 75.88 628 GLU A CA 1
ATOM 4962 C C . GLU A 1 628 ? 16.52 22.661 12.294 1 75.88 628 GLU A C 1
ATOM 4964 O O . GLU A 1 628 ? 15.93 21.583 12.379 1 75.88 628 GLU A O 1
ATOM 4969 N N . LYS A 1 629 ? 17.673 22.884 12.74 1 80.64 629 LYS A N 1
ATOM 4970 C CA . LYS A 1 629 ? 18.446 21.837 13.401 1 80.64 629 LYS A CA 1
ATOM 4971 C C . LYS A 1 629 ? 17.944 21.597 14.821 1 80.64 629 LYS A C 1
ATOM 4973 O O . LYS A 1 629 ? 17.611 22.544 15.536 1 80.64 629 LYS A O 1
ATOM 4978 N N . LYS A 1 630 ? 17.809 20.379 15.138 1 82.93 630 LYS A N 1
ATOM 4979 C CA . LYS A 1 630 ? 17.473 19.985 16.503 1 82.93 630 LYS A CA 1
ATOM 4980 C C . LYS A 1 630 ? 18.666 19.333 17.197 1 82.93 630 LYS A C 1
ATOM 4982 O O . LYS A 1 630 ? 19.189 18.321 16.725 1 82.93 630 LYS A O 1
ATOM 4987 N N . TYR A 1 631 ? 19.067 19.942 18.366 1 78.58 631 TYR A N 1
ATOM 4988 C CA . TYR A 1 631 ? 20.264 19.474 19.055 1 78.58 631 TYR A CA 1
ATOM 4989 C C . TYR A 1 631 ? 19.9 18.584 20.237 1 78.58 631 TYR A C 1
ATOM 4991 O O . TYR A 1 631 ? 18.916 18.84 20.935 1 78.58 631 TYR A O 1
ATOM 4999 N N . ILE A 1 632 ? 20.628 17.547 20.4 1 77.98 632 ILE A N 1
ATOM 5000 C CA . ILE A 1 632 ? 20.525 16.764 21.626 1 77.98 632 ILE A CA 1
ATOM 5001 C C . ILE A 1 632 ? 21.026 17.589 22.81 1 77.98 632 ILE A C 1
ATOM 5003 O O . ILE A 1 632 ? 22.126 18.145 22.765 1 77.98 632 ILE A O 1
ATOM 5007 N N . PRO A 1 633 ? 20.098 17.795 23.82 1 65.89 633 PRO A N 1
ATOM 5008 C CA . PRO A 1 633 ? 20.477 18.663 24.937 1 65.89 633 PRO A CA 1
ATOM 5009 C C . PRO A 1 633 ? 21.761 18.208 25.628 1 65.89 633 PRO A C 1
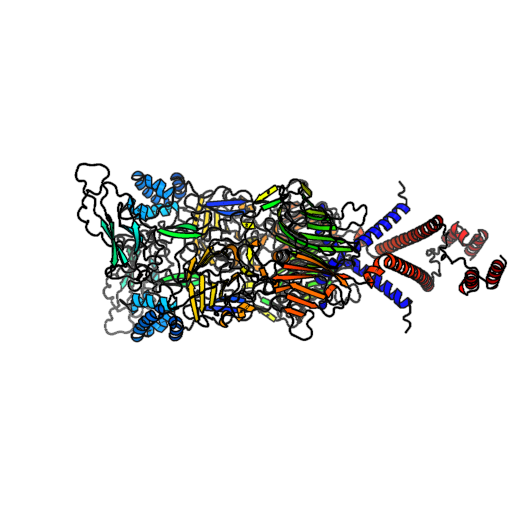ATOM 5011 O O . PRO A 1 633 ? 22.039 17.008 25.693 1 65.89 633 PRO A O 1
ATOM 5014 N N . LEU A 1 634 ? 22.793 19.196 25.963 1 57.98 634 LEU A N 1
ATOM 5015 C CA . LEU A 1 634 ? 24.169 19.182 26.448 1 57.98 634 LEU A CA 1
ATOM 5016 C C . LEU A 1 634 ? 24.264 18.468 27.792 1 57.98 634 LEU A C 1
ATOM 5018 O O . LEU A 1 634 ? 25.362 18.276 28.322 1 57.98 634 LEU A O 1
ATOM 5022 N N . GLY A 1 635 ? 23.259 18.346 28.624 1 53.91 635 GLY A N 1
ATOM 5023 C CA . GLY A 1 635 ? 23.708 17.92 29.939 1 53.91 635 GLY A CA 1
ATOM 5024 C C . GLY A 1 635 ? 24.696 16.769 29.888 1 53.91 635 GLY A C 1
ATOM 5025 O O . GLY A 1 635 ? 25.228 16.355 30.92 1 53.91 635 GLY A O 1
ATOM 5026 N N . PHE A 1 636 ? 24.831 16.236 28.721 1 51.04 636 PHE A N 1
ATOM 5027 C CA . PHE A 1 636 ? 25.702 15.067 28.733 1 51.04 636 PHE A CA 1
ATOM 5028 C C . PHE A 1 636 ? 27.108 15.435 28.273 1 51.04 636 PHE A C 1
ATOM 5030 O O . PHE A 1 636 ? 27.302 15.862 27.133 1 51.04 636 PHE A O 1
ATOM 5037 N N . GLU A 1 637 ? 27.894 16.027 29.092 1 51.5 637 GLU A N 1
ATOM 5038 C CA . GLU A 1 637 ? 29.267 16.471 28.872 1 51.5 637 GLU A CA 1
ATOM 5039 C C . GLU A 1 637 ? 29.883 15.78 27.659 1 51.5 637 GLU A C 1
ATOM 5041 O O . GLU A 1 637 ? 30.544 16.423 26.841 1 51.5 637 GLU A O 1
ATOM 5046 N N . GLU A 1 638 ? 30.374 14.528 27.753 1 52.81 638 GLU A N 1
ATOM 5047 C CA . GLU A 1 638 ? 31.303 13.873 26.837 1 52.81 638 GLU A CA 1
ATOM 5048 C C . GLU A 1 638 ? 30.559 13.029 25.806 1 52.81 638 GLU A C 1
ATOM 5050 O O . GLU A 1 638 ? 30.571 11.798 25.879 1 52.81 638 GLU A O 1
ATOM 5055 N N . ILE A 1 639 ? 29.606 13.669 25.157 1 55.33 639 ILE A N 1
ATOM 5056 C CA . ILE A 1 639 ? 29.032 12.863 24.086 1 55.33 639 ILE A CA 1
ATOM 5057 C C . ILE A 1 639 ? 30.085 12.611 23.008 1 55.33 639 ILE A C 1
ATOM 5059 O O . ILE A 1 639 ? 30.355 13.484 22.18 1 55.33 639 ILE A O 1
ATOM 5063 N N . ILE A 1 640 ? 31.193 11.923 23.227 1 54.39 640 ILE A N 1
ATOM 5064 C CA . ILE A 1 640 ? 32.163 11.583 22.192 1 54.39 640 ILE A CA 1
ATOM 5065 C C . ILE A 1 640 ? 31.738 10.295 21.49 1 54.39 640 ILE A C 1
ATOM 5067 O O . ILE A 1 640 ? 31.696 9.228 22.108 1 54.39 640 ILE A O 1
ATOM 5071 N N . ILE A 1 641 ? 30.802 10.435 20.474 1 58.07 641 ILE A N 1
ATOM 5072 C CA . ILE A 1 641 ? 30.724 9.262 19.61 1 58.07 641 ILE A CA 1
ATOM 5073 C C . ILE A 1 641 ? 31.887 9.271 18.621 1 58.07 641 ILE A C 1
ATOM 5075 O O . ILE A 1 641 ? 31.912 10.079 17.69 1 58.07 641 ILE A O 1
ATOM 5079 N N . ILE A 1 642 ? 33.092 9.101 19.164 1 50.1 642 ILE A N 1
ATOM 5080 C CA . ILE A 1 642 ? 34.303 9.169 18.355 1 50.1 642 ILE A CA 1
ATOM 5081 C C . ILE A 1 642 ? 34.107 8.378 17.064 1 50.1 642 ILE A C 1
ATOM 5083 O O . ILE A 1 642 ? 34.457 8.85 15.979 1 50.1 642 ILE A O 1
ATOM 5087 N N . SER A 1 643 ? 34.231 7.057 17.034 1 50.58 643 SER A N 1
ATOM 5088 C CA . SER A 1 643 ? 34.404 6.289 15.806 1 50.58 643 SER A CA 1
ATOM 5089 C C . SER A 1 643 ? 33.084 5.683 15.342 1 50.58 643 SER A C 1
ATOM 5091 O O . SER A 1 643 ? 32.418 4.977 16.102 1 50.58 643 SER A O 1
ATOM 5093 N N . VAL A 1 644 ? 32.376 6.495 14.486 1 53.25 644 VAL A N 1
ATOM 5094 C CA . VAL A 1 644 ? 31.209 5.877 13.865 1 53.25 644 VAL A CA 1
ATOM 5095 C C . VAL A 1 644 ? 31.62 4.584 13.166 1 53.25 644 VAL A C 1
ATOM 5097 O O . VAL A 1 644 ? 32.406 4.607 12.216 1 53.25 644 VAL A O 1
ATOM 5100 N N . THR A 1 645 ? 31.786 3.455 13.718 1 55.88 645 THR A N 1
ATOM 5101 C CA . THR A 1 645 ? 32.188 2.272 12.966 1 55.88 645 THR A CA 1
ATOM 5102 C C . THR A 1 645 ? 31.075 1.827 12.022 1 55.88 645 THR A C 1
ATOM 5104 O O . THR A 1 645 ? 31.3 1.663 10.821 1 55.88 645 THR A O 1
ATOM 5107 N N . ASP A 1 646 ? 30.001 1.162 12.399 1 68.08 646 ASP A N 1
ATOM 5108 C CA . ASP A 1 646 ? 29.064 0.508 11.491 1 68.08 646 ASP A CA 1
ATOM 5109 C C . ASP A 1 646 ? 27.683 1.156 11.567 1 68.08 646 ASP A C 1
ATOM 5111 O O . ASP A 1 646 ? 27.211 1.498 12.653 1 68.08 646 ASP A O 1
ATOM 5115 N N . ILE A 1 647 ? 27.371 1.713 10.398 1 84.47 647 ILE A N 1
ATOM 5116 C CA . ILE A 1 647 ? 25.994 2.182 10.279 1 84.47 647 ILE A CA 1
ATOM 5117 C C . ILE A 1 647 ? 25.119 1.07 9.705 1 84.47 647 ILE A C 1
ATOM 5119 O O . ILE A 1 647 ? 25.46 0.466 8.686 1 84.47 647 ILE A O 1
ATOM 5123 N N . PHE A 1 648 ? 24.167 0.768 10.45 1 89.45 648 PHE A N 1
ATOM 5124 C CA . PHE A 1 648 ? 23.224 -0.236 9.973 1 89.45 648 PHE A CA 1
ATOM 5125 C C . PHE A 1 648 ? 21.913 0.412 9.545 1 89.45 648 PHE A C 1
ATOM 5127 O O . PHE A 1 648 ? 21.324 1.191 10.298 1 89.45 648 PHE A O 1
ATOM 5134 N N . LEU A 1 649 ? 21.544 0.121 8.372 1 93.14 649 LEU A N 1
ATOM 5135 C CA . LEU A 1 649 ? 20.265 0.612 7.87 1 93.14 649 LEU A CA 1
ATOM 5136 C C . LEU A 1 649 ? 19.224 -0.502 7.852 1 93.14 649 LEU A C 1
ATOM 5138 O O . LEU A 1 649 ? 19.52 -1.628 7.447 1 93.14 649 LEU A O 1
ATOM 5142 N N . GLY A 1 650 ? 18.06 -0.206 8.3 1 92.14 650 GLY A N 1
ATOM 5143 C CA . GLY A 1 650 ? 16.968 -1.165 8.232 1 92.14 650 GLY A CA 1
ATOM 5144 C C . GLY A 1 650 ? 16.816 -1.985 9.5 1 92.14 650 GLY A C 1
ATOM 5145 O O . GLY A 1 650 ? 16.989 -1.468 10.605 1 92.14 650 GLY A O 1
ATOM 5146 N N . ALA A 1 651 ? 16.593 -3.279 9.339 1 89.69 651 ALA A N 1
ATOM 5147 C CA . ALA A 1 651 ? 16.264 -4.166 10.451 1 89.69 651 ALA A CA 1
ATOM 5148 C C . ALA A 1 651 ? 17.457 -4.336 11.389 1 89.69 651 ALA A C 1
ATOM 5150 O O . ALA A 1 651 ? 18.609 -4.295 10.951 1 89.69 651 ALA A O 1
ATOM 5151 N N . ILE A 1 652 ? 17.115 -4.612 12.606 1 86.55 652 ILE A N 1
ATOM 5152 C CA . ILE A 1 652 ? 18.146 -4.812 13.618 1 86.55 652 ILE A CA 1
ATOM 5153 C C . ILE A 1 652 ? 18.626 -6.262 13.586 1 86.55 652 ILE A C 1
ATOM 5155 O O . ILE A 1 652 ? 17.818 -7.191 13.645 1 86.55 652 ILE A O 1
ATOM 5159 N N . ARG A 1 653 ? 19.851 -6.377 13.461 1 83.08 653 ARG A N 1
ATOM 5160 C CA . ARG A 1 653 ? 20.439 -7.712 13.5 1 83.08 653 ARG A CA 1
ATOM 5161 C C . ARG A 1 653 ? 20.391 -8.29 14.91 1 83.08 653 ARG A C 1
ATOM 5163 O O . ARG A 1 653 ? 20.402 -7.546 15.893 1 83.08 653 ARG A O 1
ATOM 5170 N N . ASP A 1 654 ? 20.327 -9.555 15.023 1 76.61 654 ASP A N 1
ATOM 5171 C CA . ASP A 1 654 ? 20.19 -10.231 16.31 1 76.61 654 ASP A CA 1
ATOM 5172 C C . ASP A 1 654 ? 21.341 -9.869 17.246 1 76.61 654 ASP A C 1
ATOM 5174 O O . ASP A 1 654 ? 21.131 -9.651 18.441 1 76.61 654 ASP A O 1
ATOM 5178 N N . ASN A 1 655 ? 22.496 -9.761 16.701 1 75 655 ASN A N 1
ATOM 5179 C CA . ASN A 1 655 ? 23.654 -9.447 17.531 1 75 655 ASN A CA 1
ATOM 5180 C C . ASN A 1 655 ? 23.588 -8.021 18.069 1 75 655 ASN A C 1
ATOM 5182 O O . ASN A 1 655 ? 24.11 -7.735 19.148 1 75 655 ASN A O 1
ATOM 5186 N N . ILE A 1 656 ? 22.992 -7.148 17.348 1 78 656 ILE A N 1
ATOM 5187 C CA . ILE A 1 656 ? 22.871 -5.755 17.762 1 78 656 ILE A CA 1
ATOM 5188 C C . ILE A 1 656 ? 21.715 -5.608 18.749 1 78 656 ILE A C 1
ATOM 5190 O O . ILE A 1 656 ? 21.794 -4.82 19.694 1 78 656 ILE A O 1
ATOM 5194 N N . ARG A 1 657 ? 20.693 -6.357 18.522 1 75.61 657 ARG A N 1
ATOM 5195 C CA . ARG A 1 657 ? 19.524 -6.302 19.394 1 75.61 657 ARG A CA 1
ATOM 5196 C C . ARG A 1 657 ? 19.9 -6.628 20.835 1 75.61 657 ARG A C 1
ATOM 5198 O O . ARG A 1 657 ? 19.381 -6.016 21.771 1 75.61 657 ARG A O 1
ATOM 5205 N N . GLU A 1 658 ? 20.788 -7.55 20.969 1 69.64 658 GLU A N 1
ATOM 5206 C CA . GLU A 1 658 ? 21.219 -7.963 22.302 1 69.64 658 GLU A CA 1
ATOM 5207 C C . GLU A 1 658 ? 22.032 -6.867 22.983 1 69.64 658 GLU A C 1
ATOM 5209 O O . GLU A 1 658 ? 22.026 -6.755 24.211 1 69.64 658 GLU A O 1
ATOM 5214 N N . LYS A 1 659 ? 22.687 -6.153 22.107 1 67.41 659 LYS A N 1
ATOM 5215 C CA . LYS A 1 659 ? 23.545 -5.106 22.653 1 67.41 659 LYS A CA 1
ATOM 5216 C C . LYS A 1 659 ? 22.73 -3.875 23.042 1 67.41 659 LYS A C 1
ATOM 5218 O O . LYS A 1 659 ? 23.103 -3.142 23.959 1 67.41 659 LYS A O 1
ATOM 5223 N N . ILE A 1 660 ? 21.715 -3.728 22.153 1 67.15 660 ILE A N 1
ATOM 5224 C CA . ILE A 1 660 ? 20.872 -2.572 22.439 1 67.15 660 ILE A CA 1
ATOM 5225 C C . ILE A 1 660 ? 19.996 -2.861 23.656 1 67.15 660 ILE A C 1
ATOM 5227 O O . ILE A 1 660 ? 19.681 -4.019 23.941 1 67.15 660 ILE A O 1
ATOM 5231 N N . CYS A 1 661 ? 19.661 -2 24.506 1 57.04 661 CYS A N 1
ATOM 5232 C CA . CYS A 1 661 ? 18.99 -2.154 25.792 1 57.04 661 CYS A CA 1
ATOM 5233 C C . CYS A 1 661 ? 17.782 -3.076 25.669 1 57.04 661 CYS A C 1
ATOM 5235 O O . CYS A 1 661 ? 17.17 -3.166 24.604 1 57.04 661 CYS A O 1
ATOM 5237 N N . SER A 1 662 ? 17.745 -3.95 26.715 1 54.9 662 SER A N 1
ATOM 5238 C CA . SER A 1 662 ? 16.684 -4.927 26.935 1 54.9 662 SER A CA 1
ATOM 5239 C C . SER A 1 662 ? 15.312 -4.326 26.648 1 54.9 662 SER A C 1
ATOM 5241 O O . SER A 1 662 ? 14.422 -5.012 26.141 1 54.9 662 SER A O 1
ATOM 5243 N N . GLU A 1 663 ? 15.195 -3.074 27.125 1 53.65 663 GLU A N 1
ATOM 5244 C CA . GLU A 1 663 ? 13.868 -2.482 26.985 1 53.65 663 GLU A CA 1
ATOM 5245 C C . GLU A 1 663 ? 13.567 -2.141 25.528 1 53.65 663 GLU A C 1
ATOM 5247 O O . GLU A 1 663 ? 12.424 -1.836 25.18 1 53.65 663 GLU A O 1
ATOM 5252 N N . CYS A 1 664 ? 14.75 -2.111 24.834 1 55.47 664 CYS A N 1
ATOM 5253 C CA . CYS A 1 664 ? 14.584 -1.729 23.436 1 55.47 664 CYS A CA 1
ATOM 5254 C C . CYS A 1 664 ? 14.131 -2.918 22.597 1 55.47 664 CYS A C 1
ATOM 5256 O O . CYS A 1 664 ? 14.336 -2.939 21.382 1 55.47 664 CYS A O 1
ATOM 5258 N N . ALA A 1 665 ? 13.829 -3.969 23.362 1 57.1 665 ALA A N 1
ATOM 5259 C CA . ALA A 1 665 ? 13.47 -5.241 22.739 1 57.1 665 ALA A CA 1
ATOM 5260 C C . ALA A 1 665 ? 12.47 -5.033 21.605 1 57.1 665 ALA A C 1
ATOM 5262 O O . ALA A 1 665 ? 12.448 -5.801 20.641 1 57.1 665 ALA A O 1
ATOM 5263 N N . TYR A 1 666 ? 11.707 -3.933 21.674 1 67.08 666 TYR A N 1
ATOM 5264 C CA . TYR A 1 666 ? 10.683 -3.979 20.637 1 67.08 666 TYR A CA 1
ATOM 5265 C C . TYR A 1 666 ? 10.757 -2.746 19.743 1 67.08 666 TYR A C 1
ATOM 5267 O O . TYR A 1 666 ? 9.96 -1.817 19.89 1 67.08 666 TYR A O 1
ATOM 5275 N N . VAL A 1 667 ? 11.887 -2.61 19.024 1 77.03 667 VAL A N 1
ATOM 5276 C CA . VAL A 1 667 ? 11.93 -1.546 18.027 1 77.03 667 VAL A CA 1
ATOM 5277 C C . VAL A 1 667 ? 11.255 -2.016 16.74 1 77.03 667 VAL A C 1
ATOM 5279 O O . VAL A 1 667 ? 11.64 -3.038 16.167 1 77.03 667 VAL A O 1
ATOM 5282 N N . PRO A 1 668 ? 10.238 -1.301 16.393 1 80.47 668 PRO A N 1
ATOM 5283 C CA . PRO A 1 668 ? 9.551 -1.715 15.168 1 80.47 668 PRO A CA 1
ATOM 5284 C C . PRO A 1 668 ? 10.437 -1.608 13.929 1 80.47 668 PRO A C 1
ATOM 5286 O O . PRO A 1 668 ? 11.27 -0.702 13.837 1 80.47 668 PRO A O 1
ATOM 5289 N N . GLN A 1 669 ? 10.31 -2.576 13.144 1 85.51 669 GLN A N 1
ATOM 5290 C CA . GLN A 1 669 ? 11.008 -2.563 11.862 1 85.51 669 GLN A CA 1
ATOM 5291 C C . GLN A 1 669 ? 10.151 -1.921 10.775 1 85.51 669 GLN A C 1
ATOM 5293 O O . GLN A 1 669 ? 8.925 -1.865 10.896 1 85.51 669 GLN A O 1
ATOM 5298 N N . MET A 1 670 ? 10.815 -1.356 9.759 1 88.88 670 MET A N 1
ATOM 5299 C CA . MET A 1 670 ? 10.06 -0.724 8.68 1 88.88 670 MET A CA 1
ATOM 5300 C C . MET A 1 670 ? 10.738 -0.956 7.334 1 88.88 670 MET A C 1
ATOM 5302 O O . MET A 1 670 ? 11.929 -1.267 7.279 1 88.88 670 MET A O 1
ATOM 5306 N N . SER A 1 671 ? 9.913 -0.841 6.36 1 91.8 671 SER A N 1
ATOM 5307 C CA . SER A 1 671 ? 10.437 -0.876 4.998 1 91.8 671 SER A CA 1
ATOM 5308 C C . SER A 1 671 ? 10.493 0.522 4.391 1 91.8 671 SER A C 1
ATOM 5310 O O . SER A 1 671 ? 9.639 1.364 4.678 1 91.8 671 SER A O 1
ATOM 5312 N N . PHE A 1 672 ? 11.483 0.77 3.646 1 94.16 672 PHE A N 1
ATOM 5313 C CA . PHE A 1 672 ? 11.611 2.06 2.978 1 94.16 672 PHE A CA 1
ATOM 5314 C C . PHE A 1 672 ? 12.49 1.943 1.738 1 94.16 672 PHE A C 1
ATOM 5316 O O . PHE A 1 672 ? 13.171 0.933 1.547 1 94.16 672 PHE A O 1
ATOM 5323 N N . THR A 1 673 ? 12.392 2.866 0.874 1 93.91 673 THR A N 1
ATOM 5324 C CA . THR A 1 673 ? 13.253 2.984 -0.297 1 93.91 673 THR A CA 1
ATOM 5325 C C . THR A 1 673 ? 14.371 3.992 -0.048 1 93.91 673 THR A C 1
ATOM 5327 O O . THR A 1 673 ? 14.114 5.117 0.385 1 93.91 673 THR A O 1
ATOM 5330 N N . LEU A 1 674 ? 15.559 3.564 -0.195 1 93.47 674 LEU A N 1
ATOM 5331 C CA . LEU A 1 674 ? 16.731 4.414 -0.018 1 93.47 674 LEU A CA 1
ATOM 5332 C C . LEU A 1 674 ? 17.11 5.097 -1.328 1 93.47 674 LEU A C 1
ATOM 5334 O O . LEU A 1 674 ? 17.367 4.427 -2.331 1 93.47 674 LEU A O 1
ATOM 5338 N N . GLY A 1 675 ? 17.099 6.375 -1.292 1 91.45 675 GLY A N 1
ATOM 5339 C CA . GLY A 1 675 ? 17.447 7.14 -2.479 1 91.45 675 GLY A CA 1
ATOM 5340 C C . GLY A 1 675 ? 18.933 7.425 -2.589 1 91.45 675 GLY A C 1
ATOM 5341 O O . GLY A 1 675 ? 19.521 7.277 -3.663 1 91.45 675 GLY A O 1
ATOM 5342 N N . TYR A 1 676 ? 19.516 7.872 -1.559 1 91.17 676 TYR A N 1
ATOM 5343 C CA . TYR A 1 676 ? 20.966 8.026 -1.512 1 91.17 676 TYR A CA 1
ATOM 5344 C C . TYR A 1 676 ? 21.466 8.045 -0.072 1 91.17 676 TYR A C 1
ATOM 5346 O O . TYR A 1 676 ? 20.678 8.212 0.862 1 91.17 676 TYR A O 1
ATOM 5354 N N . PHE A 1 677 ? 22.621 7.797 0.074 1 90.68 677 PHE A N 1
ATOM 5355 C CA . PHE A 1 677 ? 23.337 7.767 1.344 1 90.68 677 PHE A CA 1
ATOM 5356 C C . PHE A 1 677 ? 24.706 8.423 1.209 1 90.68 677 PHE A C 1
ATOM 5358 O O . PHE A 1 677 ? 25.529 7.993 0.399 1 90.68 677 PHE A O 1
ATOM 5365 N N . ASN A 1 678 ? 24.824 9.47 1.969 1 89.37 678 ASN A N 1
ATOM 5366 C CA . ASN A 1 678 ? 26.059 10.244 1.903 1 89.37 678 ASN A CA 1
ATOM 5367 C C . ASN A 1 678 ? 26.729 10.348 3.27 1 89.37 678 ASN A C 1
ATOM 5369 O O . ASN A 1 678 ? 26.072 10.656 4.266 1 89.37 678 ASN A O 1
ATOM 5373 N N . ILE A 1 679 ? 27.988 10.008 3.292 1 86.59 679 ILE A N 1
ATOM 5374 C CA . ILE A 1 679 ? 28.78 10.191 4.503 1 86.59 679 ILE A CA 1
ATOM 5375 C C . ILE A 1 679 ? 29.864 11.237 4.257 1 86.59 679 ILE A C 1
ATOM 5377 O O . ILE A 1 679 ? 30.76 11.031 3.435 1 86.59 679 ILE A O 1
ATOM 5381 N N . ASN A 1 680 ? 29.799 12.282 4.896 1 82.66 680 ASN A N 1
ATOM 5382 C CA . ASN A 1 680 ? 30.769 13.369 4.816 1 82.66 680 ASN A CA 1
ATOM 5383 C C . ASN A 1 680 ? 30.924 13.877 3.385 1 82.66 680 ASN A C 1
ATOM 5385 O O . ASN A 1 680 ? 32.044 14.051 2.902 1 82.66 680 ASN A O 1
ATOM 5389 N N . GLY A 1 681 ? 29.833 13.856 2.673 1 80.17 681 GLY A N 1
ATOM 5390 C CA . GLY A 1 681 ? 29.845 14.399 1.324 1 80.17 681 GLY A CA 1
ATOM 5391 C C . GLY A 1 681 ? 30.106 13.349 0.261 1 80.17 681 GLY A C 1
ATOM 5392 O O . GLY A 1 681 ? 30.017 13.635 -0.935 1 80.17 681 GLY A O 1
ATOM 5393 N N . GLU A 1 682 ? 30.446 12.213 0.674 1 81.61 682 GLU A N 1
ATOM 5394 C CA . GLU A 1 682 ? 30.684 11.145 -0.292 1 81.61 682 GLU A CA 1
ATOM 5395 C C . GLU A 1 682 ? 29.455 10.254 -0.444 1 81.61 682 GLU A C 1
ATOM 5397 O O . GLU A 1 682 ? 29.035 9.599 0.512 1 81.61 682 GLU A O 1
ATOM 5402 N N . GLU A 1 683 ? 29.029 10.229 -1.609 1 84.19 683 GLU A N 1
ATOM 5403 C CA . GLU A 1 683 ? 27.846 9.416 -1.876 1 84.19 683 GLU A CA 1
ATOM 5404 C C . GLU A 1 683 ? 28.217 7.947 -2.06 1 84.19 683 GLU A C 1
ATOM 5406 O O . GLU A 1 683 ? 29.169 7.627 -2.774 1 84.19 683 GLU A O 1
ATOM 5411 N N . ILE A 1 684 ? 27.608 7.099 -1.484 1 85.17 684 ILE A N 1
ATOM 5412 C CA . ILE A 1 684 ? 27.841 5.662 -1.575 1 85.17 684 ILE A CA 1
ATOM 5413 C C . ILE A 1 684 ? 26.94 5.06 -2.65 1 85.17 684 ILE A C 1
ATOM 5415 O O . ILE A 1 684 ? 25.763 5.416 -2.754 1 85.17 684 ILE A O 1
ATOM 5419 N N . ASP A 1 685 ? 27.493 4.167 -3.478 1 85.79 685 ASP A N 1
ATOM 5420 C CA . ASP A 1 685 ? 26.691 3.43 -4.451 1 85.79 685 ASP A CA 1
ATOM 5421 C C . ASP A 1 685 ? 25.801 2.4 -3.76 1 85.79 685 ASP A C 1
ATOM 5423 O O . ASP A 1 685 ? 26.292 1.393 -3.245 1 85.79 685 ASP A O 1
ATOM 5427 N N . LEU A 1 686 ? 24.603 2.573 -3.802 1 87.7 686 LEU A N 1
ATOM 5428 C CA . LEU A 1 686 ? 23.65 1.78 -3.032 1 87.7 686 LEU A CA 1
ATOM 5429 C C . LEU A 1 686 ? 23.604 0.343 -3.54 1 87.7 686 LEU A C 1
ATOM 5431 O O . LEU A 1 686 ? 23.311 -0.58 -2.777 1 87.7 686 LEU A O 1
ATOM 5435 N N . ILE A 1 687 ? 23.891 0.091 -4.779 1 86.54 687 ILE A N 1
ATOM 5436 C CA . ILE A 1 687 ? 23.775 -1.233 -5.382 1 86.54 687 ILE A CA 1
ATOM 5437 C C . ILE A 1 687 ? 24.874 -2.144 -4.841 1 86.54 687 ILE A C 1
ATOM 5439 O O . ILE A 1 687 ? 24.691 -3.36 -4.747 1 86.54 687 ILE A O 1
ATOM 5443 N N . THR A 1 688 ? 25.965 -1.576 -4.411 1 85.48 688 THR A N 1
ATOM 5444 C CA . THR A 1 688 ? 27.11 -2.358 -3.96 1 85.48 688 THR A CA 1
ATOM 5445 C C . THR A 1 688 ? 26.971 -2.719 -2.484 1 85.48 688 THR A C 1
ATOM 5447 O O . THR A 1 688 ? 27.782 -3.475 -1.945 1 85.48 688 THR A O 1
ATOM 5450 N N . LEU A 1 689 ? 25.951 -2.258 -1.882 1 87.11 689 LEU A N 1
ATOM 5451 C CA . LEU A 1 689 ? 25.785 -2.51 -0.455 1 87.11 689 LEU A CA 1
ATOM 5452 C C . LEU A 1 689 ? 25.328 -3.943 -0.205 1 87.11 689 LEU A C 1
ATOM 5454 O O . LEU A 1 689 ? 24.53 -4.487 -0.972 1 87.11 689 LEU A O 1
ATOM 5458 N N . SER A 1 690 ? 25.815 -4.504 0.833 1 88.27 690 SER A N 1
ATOM 5459 C CA . SER A 1 690 ? 25.446 -5.861 1.221 1 88.27 690 SER A CA 1
ATOM 5460 C C . SER A 1 690 ? 24.176 -5.869 2.065 1 88.27 690 SER A C 1
ATOM 5462 O O . SER A 1 690 ? 24.108 -5.2 3.098 1 88.27 690 SER A O 1
ATOM 5464 N N . ILE A 1 691 ? 23.28 -6.603 1.626 1 91.42 691 ILE A N 1
ATOM 5465 C CA . ILE A 1 691 ? 22 -6.678 2.323 1 91.42 691 ILE A CA 1
ATOM 5466 C C . ILE A 1 691 ? 21.831 -8.063 2.943 1 91.42 691 ILE A C 1
ATOM 5468 O O . ILE A 1 691 ? 22.006 -9.079 2.266 1 91.42 691 ILE A O 1
ATOM 5472 N N . LEU A 1 692 ? 21.574 -8.094 4.177 1 91.74 692 LEU A N 1
ATOM 5473 C CA . LEU A 1 692 ? 21.287 -9.33 4.897 1 91.74 692 LEU A CA 1
ATOM 5474 C C . LEU A 1 692 ? 19.831 -9.372 5.347 1 91.74 692 LEU A C 1
ATOM 5476 O O . LEU A 1 692 ? 19.355 -8.448 6.011 1 91.74 692 LEU A O 1
ATOM 5480 N N . GLU A 1 693 ? 19.204 -10.412 4.94 1 89.61 693 GLU A N 1
ATOM 5481 C CA . GLU A 1 693 ? 17.858 -10.643 5.455 1 89.61 693 GLU A CA 1
ATOM 5482 C C . GLU A 1 693 ? 17.899 -11.355 6.805 1 89.61 693 GLU A C 1
ATOM 5484 O O . GLU A 1 693 ? 18.351 -12.498 6.896 1 89.61 693 GLU A O 1
ATOM 5489 N N . THR A 1 694 ? 17.436 -10.808 7.774 1 85.96 694 THR A N 1
ATOM 5490 C CA . THR A 1 694 ? 17.668 -11.23 9.151 1 85.96 694 THR A CA 1
ATOM 5491 C C . THR A 1 694 ? 16.818 -12.451 9.493 1 85.96 694 THR A C 1
ATOM 5493 O O . THR A 1 694 ? 17.21 -13.275 10.321 1 85.96 694 THR A O 1
ATOM 5496 N N . SER A 1 695 ? 15.674 -12.615 8.937 1 78.79 695 SER A N 1
ATOM 5497 C CA . SER A 1 695 ? 14.81 -13.733 9.302 1 78.79 695 SER A CA 1
ATOM 5498 C C . SER A 1 695 ? 15.355 -15.051 8.764 1 78.79 695 SER A C 1
ATOM 5500 O O . SER A 1 695 ? 15.407 -16.049 9.487 1 78.79 695 SER A O 1
ATOM 5502 N N . SER A 1 696 ? 15.81 -15.03 7.514 1 79.32 696 SER A N 1
ATOM 5503 C CA . SER A 1 696 ? 16.339 -16.246 6.904 1 79.32 696 SER A CA 1
ATOM 5504 C C . SER A 1 696 ? 17.863 -16.267 6.944 1 79.32 696 SER A C 1
ATOM 5506 O O . SER A 1 696 ? 18.485 -17.278 6.612 1 79.32 696 SER A O 1
ATOM 5508 N N . LYS A 1 697 ? 18.484 -15.224 7.388 1 85.16 697 LYS A N 1
ATOM 5509 C CA . LYS A 1 697 ? 19.938 -15.103 7.438 1 85.16 697 LYS A CA 1
ATOM 5510 C C . LYS A 1 697 ? 20.56 -15.374 6.071 1 85.16 697 LYS A C 1
ATOM 5512 O O . LYS A 1 697 ? 21.491 -16.174 5.954 1 85.16 697 LYS A O 1
ATOM 5517 N N . ARG A 1 698 ? 19.962 -14.789 5.064 1 89.85 698 ARG A N 1
ATOM 5518 C CA . ARG A 1 698 ? 20.431 -14.908 3.688 1 89.85 698 ARG A CA 1
ATOM 5519 C C . ARG A 1 698 ? 20.886 -13.557 3.146 1 89.85 698 ARG A C 1
ATOM 5521 O O . ARG A 1 698 ? 20.268 -12.529 3.43 1 89.85 698 ARG A O 1
ATOM 5528 N N . PHE A 1 699 ? 21.899 -13.672 2.418 1 92.23 699 PHE A N 1
ATOM 5529 C CA . PHE A 1 699 ? 22.415 -12.453 1.805 1 92.23 699 PHE A CA 1
ATOM 5530 C C . PHE A 1 699 ? 21.74 -12.195 0.463 1 92.23 699 PHE A C 1
ATOM 5532 O O . PHE A 1 699 ? 21.152 -13.103 -0.127 1 92.23 699 PHE A O 1
ATOM 5539 N N . SER A 1 700 ? 21.825 -10.972 0.041 1 93.02 700 SER A N 1
ATOM 5540 C CA . SER A 1 700 ? 21.24 -10.602 -1.244 1 93.02 700 SER A CA 1
ATOM 5541 C C . SER A 1 700 ? 21.985 -11.259 -2.401 1 93.02 700 SER A C 1
ATOM 5543 O O . SER A 1 700 ? 23.142 -11.659 -2.254 1 93.02 700 SER A O 1
ATOM 5545 N N . SER A 1 701 ? 21.347 -11.374 -3.498 1 94.34 701 SER A N 1
ATOM 5546 C CA . SER A 1 701 ? 21.903 -12.011 -4.687 1 94.34 701 SER A CA 1
ATOM 5547 C C . SER A 1 701 ? 23.142 -11.273 -5.182 1 94.34 701 SER A C 1
ATOM 5549 O O . SER A 1 701 ? 24.102 -11.897 -5.64 1 94.34 701 SER A O 1
ATOM 5551 N N . ARG A 1 702 ? 23.186 -10.085 -5.098 1 92.47 702 ARG A N 1
ATOM 5552 C CA . ARG A 1 702 ? 24.335 -9.332 -5.588 1 92.47 702 ARG A CA 1
ATOM 5553 C C . ARG A 1 702 ? 25.555 -9.553 -4.7 1 92.47 702 ARG A C 1
ATOM 5555 O O . ARG A 1 702 ? 26.675 -9.687 -5.197 1 92.47 702 ARG A O 1
ATOM 5562 N N . THR A 1 703 ? 25.332 -9.58 -3.416 1 89.9 703 THR A N 1
ATOM 5563 C CA . THR A 1 703 ? 26.411 -9.726 -2.446 1 89.9 703 THR A CA 1
ATOM 5564 C C . THR A 1 703 ? 27.137 -11.054 -2.641 1 89.9 703 THR A C 1
ATOM 5566 O O . THR A 1 703 ? 28.357 -11.131 -2.477 1 89.9 703 THR A O 1
ATOM 5569 N N . ILE A 1 704 ? 26.427 -12.004 -3.097 1 92.88 704 ILE A N 1
ATOM 5570 C CA . ILE A 1 704 ? 27.033 -13.33 -3.142 1 92.88 704 ILE A CA 1
ATOM 5571 C C . ILE A 1 704 ? 27.525 -13.625 -4.557 1 92.88 704 ILE A C 1
ATOM 5573 O O . ILE A 1 704 ? 27.99 -14.731 -4.841 1 92.88 704 ILE A O 1
ATOM 5577 N N . SER A 1 705 ? 27.377 -12.72 -5.439 1 94.27 705 SER A N 1
ATOM 5578 C CA . SER A 1 705 ? 27.657 -13.046 -6.834 1 94.27 705 SER A CA 1
ATOM 5579 C C . SER A 1 705 ? 28.945 -12.38 -7.309 1 94.27 705 SER A C 1
ATOM 5581 O O . SER A 1 705 ? 29.344 -12.542 -8.464 1 94.27 705 SER A O 1
ATOM 5583 N N . ILE A 1 706 ? 29.594 -11.656 -6.496 1 90.78 706 ILE A N 1
ATOM 5584 C CA . ILE A 1 706 ? 30.868 -11.044 -6.86 1 90.78 706 ILE A CA 1
ATOM 5585 C C . ILE A 1 706 ? 31.936 -11.43 -5.84 1 90.78 706 ILE A C 1
ATOM 5587 O O . ILE A 1 706 ? 31.724 -11.303 -4.631 1 90.78 706 ILE A O 1
ATOM 5591 N N . SER A 1 707 ? 32.945 -11.996 -6.35 1 90.23 707 SER A N 1
ATOM 5592 C CA . SER A 1 707 ? 34.078 -12.392 -5.52 1 90.23 707 SER A CA 1
ATOM 5593 C C . SER A 1 707 ? 35.402 -12.004 -6.171 1 90.23 707 SER A C 1
ATOM 5595 O O . SER A 1 707 ? 35.497 -11.923 -7.397 1 90.23 707 SER A O 1
ATOM 5597 N N . ASP A 1 708 ? 36.396 -11.762 -5.423 1 85.12 708 ASP A N 1
ATOM 5598 C CA . ASP A 1 708 ? 37.707 -11.402 -5.955 1 85.12 708 ASP A CA 1
ATOM 5599 C C . ASP A 1 708 ? 38.387 -12.607 -6.601 1 85.12 708 ASP A C 1
ATOM 5601 O O . ASP A 1 708 ? 39.056 -12.472 -7.627 1 85.12 708 ASP A O 1
ATOM 5605 N N . HIS A 1 709 ? 38.183 -13.749 -5.915 1 86.75 709 HIS A N 1
ATOM 5606 C CA . HIS A 1 709 ? 38.758 -14.984 -6.437 1 86.75 709 HIS A CA 1
ATOM 5607 C C . HIS A 1 709 ? 37.743 -16.122 -6.402 1 86.75 709 HIS A C 1
ATOM 5609 O O . HIS A 1 709 ? 37.059 -16.318 -5.395 1 86.75 709 HIS A O 1
ATOM 5615 N N . TYR A 1 710 ? 37.618 -16.807 -7.474 1 91.4 710 TYR A N 1
ATOM 5616 C CA . TYR A 1 710 ? 36.748 -17.976 -7.553 1 91.4 710 TYR A CA 1
ATOM 5617 C C . TYR A 1 710 ? 37.518 -19.197 -8.04 1 91.4 710 TYR A C 1
ATOM 5619 O O . TYR A 1 710 ? 38.287 -19.112 -9 1 91.4 710 TYR A O 1
ATOM 5627 N N . GLN A 1 711 ? 37.4 -20.263 -7.342 1 90.55 711 GLN A N 1
ATOM 5628 C CA . GLN A 1 711 ? 38.04 -21.514 -7.736 1 90.55 711 GLN A CA 1
ATOM 5629 C C . GLN A 1 711 ? 37.097 -22.698 -7.544 1 90.55 711 GLN A C 1
ATOM 5631 O O . GLN A 1 711 ? 36.391 -22.78 -6.537 1 90.55 711 GLN A O 1
ATOM 5636 N N . GLU A 1 712 ? 37.013 -23.537 -8.546 1 92.05 712 GLU A N 1
ATOM 5637 C CA . GLU A 1 712 ? 36.266 -24.785 -8.418 1 92.05 712 GLU A CA 1
ATOM 5638 C C . GLU A 1 712 ? 37.162 -25.917 -7.925 1 92.05 712 GLU A C 1
ATOM 5640 O O . GLU A 1 712 ? 38.261 -26.117 -8.446 1 92.05 712 GLU A O 1
ATOM 5645 N N . VAL A 1 713 ? 36.723 -26.557 -6.868 1 90.07 713 VAL A N 1
ATOM 5646 C CA . VAL A 1 713 ? 37.5 -27.641 -6.276 1 90.07 713 VAL A CA 1
ATOM 5647 C C . VAL A 1 713 ? 36.736 -28.957 -6.411 1 90.07 713 VAL A C 1
ATOM 5649 O O . VAL A 1 713 ? 35.559 -29.039 -6.052 1 90.07 713 VAL A O 1
ATOM 5652 N N . SER A 1 714 ? 37.381 -29.949 -6.959 1 88.14 714 SER A N 1
ATOM 5653 C CA . SER A 1 714 ? 36.795 -31.281 -7.068 1 88.14 714 SER A CA 1
ATOM 5654 C C . SER A 1 714 ? 37.331 -32.211 -5.985 1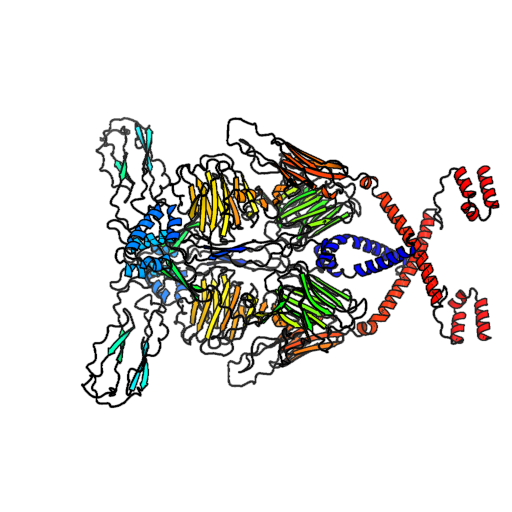 88.14 714 SER A C 1
ATOM 5656 O O . SER A 1 714 ? 38.542 -32.287 -5.769 1 88.14 714 SER A O 1
ATOM 5658 N N . ILE A 1 715 ? 36.407 -32.828 -5.243 1 86.9 715 ILE A N 1
ATOM 5659 C CA . ILE A 1 715 ? 36.797 -33.765 -4.195 1 86.9 715 ILE A CA 1
ATOM 5660 C C . ILE A 1 715 ? 36.083 -35.099 -4.404 1 86.9 715 ILE A C 1
ATOM 5662 O O . ILE A 1 715 ? 35.035 -35.154 -5.053 1 86.9 715 ILE A O 1
ATOM 5666 N N . PHE A 1 716 ? 36.701 -36.093 -3.826 1 81.73 716 PHE A N 1
ATOM 5667 C CA . PHE A 1 716 ? 36.082 -37.41 -3.909 1 81.73 716 PHE A CA 1
ATOM 5668 C C . PHE A 1 716 ? 35.076 -37.607 -2.781 1 81.73 716 PHE A C 1
ATOM 5670 O O . PHE A 1 716 ? 35.225 -37.033 -1.701 1 81.73 716 PHE A O 1
ATOM 5677 N N . LEU A 1 717 ? 34.078 -38.414 -3.092 1 83.81 717 LEU A N 1
ATOM 5678 C CA . LEU A 1 717 ? 33.044 -38.695 -2.102 1 83.81 717 LEU A CA 1
ATOM 5679 C C . LEU A 1 717 ? 33.654 -39.262 -0.825 1 83.81 717 LEU A C 1
ATOM 5681 O O . LEU A 1 717 ? 34.444 -40.207 -0.876 1 83.81 717 LEU A O 1
ATOM 5685 N N . GLY A 1 718 ? 33.43 -38.713 0.273 1 78.6 718 GLY A N 1
ATOM 5686 C CA . GLY A 1 718 ? 33.903 -39.166 1.572 1 78.6 718 GLY A CA 1
ATOM 5687 C C . GLY A 1 718 ? 35.156 -38.446 2.034 1 78.6 718 GLY A C 1
ATOM 5688 O O . GLY A 1 718 ? 35.569 -38.587 3.187 1 78.6 718 GLY A O 1
ATOM 5689 N N . GLN A 1 719 ? 35.791 -37.735 1.153 1 83.15 719 GLN A N 1
ATOM 5690 C CA . GLN A 1 719 ? 37.002 -37.009 1.52 1 83.15 719 GLN A CA 1
ATOM 5691 C C . GLN A 1 719 ? 36.673 -35.774 2.354 1 83.15 719 GLN A C 1
ATOM 5693 O O . GLN A 1 719 ? 35.659 -35.112 2.119 1 83.15 719 GLN A O 1
ATOM 5698 N N . GLU A 1 720 ? 37.542 -35.565 3.256 1 85.36 720 GLU A N 1
ATOM 5699 C CA . GLU A 1 720 ? 37.36 -34.394 4.109 1 85.36 720 GLU A CA 1
ATOM 5700 C C . GLU A 1 720 ? 37.519 -33.102 3.312 1 85.36 720 GLU A C 1
ATOM 5702 O O . GLU A 1 720 ? 38.433 -32.979 2.495 1 85.36 720 GLU A O 1
ATOM 5707 N N . LEU A 1 721 ? 36.569 -32.245 3.467 1 89.14 721 LEU A N 1
ATOM 5708 C CA . LEU A 1 721 ? 36.628 -30.927 2.844 1 89.14 721 LEU A CA 1
ATOM 5709 C C . LEU A 1 721 ? 37.183 -29.892 3.816 1 89.14 721 LEU A C 1
ATOM 5711 O O . LEU A 1 721 ? 36.677 -29.747 4.932 1 89.14 721 LEU A O 1
ATOM 5715 N N . LYS A 1 722 ? 38.291 -29.279 3.434 1 89.22 722 LYS A N 1
ATOM 5716 C CA . LYS A 1 722 ? 38.885 -28.193 4.209 1 89.22 722 LYS A CA 1
ATOM 5717 C C . LYS A 1 722 ? 39.103 -26.955 3.343 1 89.22 722 LYS A C 1
ATOM 5719 O O . LYS A 1 722 ? 39.859 -26.997 2.371 1 89.22 722 LYS A O 1
ATOM 5724 N N . LEU A 1 723 ? 38.4 -25.923 3.62 1 91.62 723 LEU A N 1
ATOM 5725 C CA . LEU A 1 723 ? 38.528 -24.648 2.923 1 91.62 723 LEU A CA 1
ATOM 5726 C C . LEU A 1 723 ? 39.143 -23.59 3.833 1 91.62 723 LEU A C 1
ATOM 5728 O O . LEU A 1 723 ? 38.744 -23.453 4.991 1 91.62 723 LEU A O 1
ATOM 5732 N N . SER A 1 724 ? 40.11 -22.906 3.334 1 89.2 724 SER A N 1
ATOM 5733 C CA . SER A 1 724 ? 40.785 -21.874 4.115 1 89.2 724 SER A CA 1
ATOM 5734 C C . SER A 1 724 ? 40.732 -20.523 3.409 1 89.2 724 SER A C 1
ATOM 5736 O O . SER A 1 724 ? 40.87 -20.45 2.186 1 89.2 724 SER A O 1
ATOM 5738 N N . CYS A 1 725 ? 40.391 -19.577 4.093 1 88.65 725 CYS A N 1
ATOM 5739 C CA . CYS A 1 725 ? 40.373 -18.189 3.644 1 88.65 725 CYS A CA 1
ATOM 5740 C C . CYS A 1 725 ? 41.433 -17.368 4.369 1 88.65 725 CYS A C 1
ATOM 5742 O O . CYS A 1 725 ? 41.292 -17.074 5.557 1 88.65 725 CYS A O 1
ATOM 5744 N N . PHE A 1 726 ? 42.485 -17.021 3.631 1 82.58 726 PHE A N 1
ATOM 5745 C CA . PHE A 1 726 ? 43.568 -16.218 4.184 1 82.58 726 PHE A CA 1
ATOM 5746 C C . PHE A 1 726 ? 43.313 -14.733 3.954 1 82.58 726 PHE A C 1
ATOM 5748 O O . PHE A 1 726 ? 43.284 -14.273 2.811 1 82.58 726 PHE A O 1
ATOM 5755 N N . TYR A 1 727 ? 43.001 -13.965 4.868 1 74.54 727 TYR A N 1
ATOM 5756 C CA . TYR A 1 727 ? 42.706 -12.547 4.695 1 74.54 727 TYR A CA 1
ATOM 5757 C C . TYR A 1 727 ? 43.716 -11.685 5.442 1 74.54 727 TYR A C 1
ATOM 5759 O O . TYR A 1 727 ? 43.645 -10.455 5.397 1 74.54 727 TYR A O 1
ATOM 5767 N N . ASP A 1 728 ? 45.035 -12.083 5.953 1 60.26 728 ASP A N 1
ATOM 5768 C CA . ASP A 1 728 ? 46.095 -11.496 6.768 1 60.26 728 ASP A CA 1
ATOM 5769 C C . ASP A 1 728 ? 46.35 -10.043 6.373 1 60.26 728 ASP A C 1
ATOM 5771 O O . ASP A 1 728 ? 47.387 -9.726 5.788 1 60.26 728 ASP A O 1
ATOM 5775 N N . THR A 1 729 ? 45.611 -9.247 5.875 1 48.49 729 THR A N 1
ATOM 5776 C CA . THR A 1 729 ? 46.222 -7.973 5.514 1 48.49 729 THR A CA 1
ATOM 5777 C C . THR A 1 729 ? 46.64 -7.201 6.762 1 48.49 729 THR A C 1
ATOM 5779 O O . THR A 1 729 ? 47.206 -6.11 6.663 1 48.49 729 THR A O 1
ATOM 5782 N N . ILE A 1 730 ? 45.954 -7.114 7.803 1 45.29 730 ILE A N 1
ATOM 5783 C CA . ILE A 1 730 ? 46.199 -5.93 8.619 1 45.29 730 ILE A CA 1
ATOM 5784 C C . ILE A 1 730 ? 47.523 -6.082 9.365 1 45.29 730 ILE A C 1
ATOM 5786 O O . ILE A 1 730 ? 47.716 -7.046 10.109 1 45.29 730 ILE A O 1
ATOM 5790 N N . PRO A 1 731 ? 48.494 -5.354 8.936 1 41.34 731 PRO A N 1
ATOM 5791 C CA . PRO A 1 731 ? 49.61 -5.136 9.86 1 41.34 731 PRO A CA 1
ATOM 5792 C C . PRO A 1 731 ? 49.147 -4.837 11.284 1 41.34 731 PRO A C 1
ATOM 5794 O O . PRO A 1 731 ? 48.183 -4.092 11.48 1 41.34 731 PRO A O 1
ATOM 5797 N N . HIS A 1 732 ? 49.204 -5.766 12.176 1 39.39 732 HIS A N 1
ATOM 5798 C CA . HIS A 1 732 ? 49.079 -5.469 13.599 1 39.39 732 HIS A CA 1
ATOM 5799 C C . HIS A 1 732 ? 49.744 -4.141 13.945 1 39.39 732 HIS A C 1
ATOM 5801 O O . HIS A 1 732 ? 50.956 -4.087 14.163 1 39.39 732 HIS A O 1
ATOM 5807 N N . GLU A 1 733 ? 49.599 -3.106 13.28 1 37.12 733 GLU A N 1
ATOM 5808 C CA . GLU A 1 733 ? 50.256 -2.024 14.007 1 37.12 733 GLU A CA 1
ATOM 5809 C C . GLU A 1 733 ? 49.775 -1.958 15.453 1 37.12 733 GLU A C 1
ATOM 5811 O O . GLU A 1 733 ? 48.569 -1.963 15.713 1 37.12 733 GLU A O 1
ATOM 5816 N N . LYS A 1 734 ? 50.508 -2.254 16.521 1 36.89 734 LYS A N 1
ATOM 5817 C CA . LYS A 1 734 ? 50.402 -2.185 17.975 1 36.89 734 LYS A CA 1
ATOM 5818 C C . LYS A 1 734 ? 49.575 -0.978 18.409 1 36.89 734 LYS A C 1
ATOM 5820 O O . LYS A 1 734 ? 49.02 -0.962 19.51 1 36.89 734 LYS A O 1
ATOM 5825 N N . ARG A 1 735 ? 49.959 0.169 18.029 1 36.87 735 ARG A N 1
ATOM 5826 C CA . ARG A 1 735 ? 49.595 1.307 18.867 1 36.87 735 ARG A CA 1
ATOM 5827 C C . ARG A 1 735 ? 48.1 1.593 18.784 1 36.87 735 ARG A C 1
ATOM 5829 O O . ARG A 1 735 ? 47.596 2.492 19.46 1 36.87 735 ARG A O 1
ATOM 5836 N N . HIS A 1 736 ? 47.467 1.613 17.599 1 37 736 HIS A N 1
ATOM 5837 C CA . HIS A 1 736 ? 46.172 2.283 17.63 1 37 736 HIS A CA 1
ATOM 5838 C C . HIS A 1 736 ? 45.085 1.358 18.165 1 37 736 HIS A C 1
ATOM 5840 O O . HIS A 1 736 ? 44.924 0.236 17.679 1 37 736 HIS A O 1
ATOM 5846 N N . ILE A 1 737 ? 44.724 1.342 19.395 1 39.23 737 ILE A N 1
ATOM 5847 C CA . ILE A 1 737 ? 43.753 0.784 20.33 1 39.23 737 ILE A CA 1
ATOM 5848 C C . ILE A 1 737 ? 42.477 0.402 19.583 1 39.23 737 ILE A C 1
ATOM 5850 O O . ILE A 1 737 ? 41.713 -0.451 20.042 1 39.23 737 ILE A O 1
ATOM 5854 N N . PHE A 1 738 ? 42.002 1.243 18.6 1 42.34 738 PHE A N 1
ATOM 5855 C CA . PHE A 1 738 ? 40.632 1.194 18.103 1 42.34 738 PHE A CA 1
ATOM 5856 C C . PHE A 1 738 ? 40.534 0.308 16.868 1 42.34 738 PHE A C 1
ATOM 5858 O O . PHE A 1 738 ? 39.799 0.621 15.929 1 42.34 738 PHE A O 1
ATOM 5865 N N . SER A 1 739 ? 41.479 -0.554 16.54 1 44.18 739 SER A N 1
ATOM 5866 C CA . SER A 1 739 ? 41.473 -1.269 15.268 1 44.18 739 SER A CA 1
ATOM 5867 C C . SER A 1 739 ? 40.35 -2.299 15.218 1 44.18 739 SER A C 1
ATOM 5869 O O . SER A 1 739 ? 40.208 -3.115 16.132 1 44.18 739 SER A O 1
ATOM 5871 N N . LYS A 1 740 ? 39.27 -2.1 14.515 1 51 740 LYS A N 1
ATOM 5872 C CA . LYS A 1 740 ? 38.171 -3.022 14.245 1 51 740 LYS A CA 1
ATOM 5873 C C . LYS A 1 740 ? 38.694 -4.405 13.865 1 51 740 LYS A C 1
ATOM 5875 O O . LYS A 1 740 ? 39.584 -4.527 13.022 1 51 740 LYS A O 1
ATOM 5880 N N . GLN A 1 741 ? 38.466 -5.46 14.709 1 56.56 741 GLN A N 1
ATOM 5881 C CA . GLN A 1 741 ? 38.809 -6.853 14.446 1 56.56 741 GLN A CA 1
ATOM 5882 C C . GLN A 1 741 ? 38.193 -7.334 13.136 1 56.56 741 GLN A C 1
ATOM 5884 O O . GLN A 1 741 ? 36.991 -7.173 12.914 1 56.56 741 GLN A O 1
ATOM 5889 N N . THR A 1 742 ? 38.998 -7.47 12.108 1 62.78 742 THR A N 1
ATOM 5890 C CA . THR A 1 742 ? 38.59 -8.086 10.851 1 62.78 742 THR A CA 1
ATOM 5891 C C . THR A 1 742 ? 38.179 -9.539 11.068 1 62.78 742 THR A C 1
ATOM 5893 O O . THR A 1 742 ? 38.866 -10.285 11.77 1 62.78 742 THR A O 1
ATOM 5896 N N . TYR A 1 743 ? 36.93 -9.809 10.797 1 72.17 743 TYR A N 1
ATOM 5897 C CA . TYR A 1 743 ? 36.499 -11.2 10.878 1 72.17 743 TYR A CA 1
ATOM 5898 C C . TYR A 1 743 ? 35.911 -11.667 9.552 1 72.17 743 TYR A C 1
ATOM 5900 O O . TYR A 1 743 ? 35.575 -10.849 8.692 1 72.17 743 TYR A O 1
ATOM 5908 N N . ALA A 1 744 ? 36.123 -13.012 9.441 1 80.26 744 ALA A N 1
ATOM 5909 C CA . ALA A 1 744 ? 35.603 -13.641 8.23 1 80.26 744 ALA A CA 1
ATOM 5910 C C . ALA A 1 744 ? 34.311 -14.401 8.518 1 80.26 744 ALA A C 1
ATOM 5912 O O . ALA A 1 744 ? 34.155 -14.987 9.592 1 80.26 744 ALA A O 1
ATOM 5913 N N . THR A 1 745 ? 33.417 -14.208 7.667 1 84.19 745 THR A N 1
ATOM 5914 C CA . THR A 1 745 ? 32.179 -14.978 7.718 1 84.19 745 THR A CA 1
ATOM 5915 C C . THR A 1 745 ? 32.028 -15.844 6.47 1 84.19 745 THR A C 1
ATOM 5917 O O . THR A 1 745 ? 32.365 -15.413 5.366 1 84.19 745 THR A O 1
ATOM 5920 N N . TRP A 1 746 ? 31.654 -17.065 6.73 1 89.56 746 TRP A N 1
ATOM 5921 C CA . TRP A 1 746 ? 31.474 -17.98 5.608 1 89.56 746 TRP A CA 1
ATOM 5922 C C . TRP A 1 746 ? 30.007 -18.06 5.2 1 89.56 746 TRP A C 1
ATOM 5924 O O . TRP A 1 746 ? 29.118 -18.063 6.055 1 89.56 746 TRP A O 1
ATOM 5934 N N . ILE A 1 747 ? 29.852 -18.15 3.907 1 91.75 747 ILE A N 1
ATOM 5935 C CA . ILE A 1 747 ? 28.509 -18.214 3.342 1 91.75 747 ILE A CA 1
ATOM 5936 C C . ILE A 1 747 ? 28.385 -19.443 2.444 1 91.75 747 ILE A C 1
ATOM 5938 O O . ILE A 1 747 ? 29.3 -19.755 1.678 1 91.75 747 ILE A O 1
ATOM 5942 N N . LEU A 1 748 ? 27.328 -20.185 2.692 1 91.78 748 LEU A N 1
ATOM 5943 C CA . LEU A 1 748 ? 26.955 -21.258 1.777 1 91.78 748 LEU A CA 1
ATOM 5944 C C . LEU A 1 748 ? 25.884 -20.789 0.798 1 91.78 748 LEU A C 1
ATOM 5946 O O . LEU A 1 748 ? 24.707 -20.697 1.155 1 91.78 748 LEU A O 1
ATOM 5950 N N . MET A 1 749 ? 26.329 -20.54 -0.419 1 92.14 749 MET A N 1
ATOM 5951 C CA . MET A 1 749 ? 25.478 -19.922 -1.431 1 92.14 749 MET A CA 1
ATOM 5952 C C . MET A 1 749 ? 25.025 -18.534 -0.988 1 92.14 749 MET A C 1
ATOM 5954 O O . MET A 1 749 ? 25.726 -17.546 -1.215 1 92.14 749 MET A O 1
ATOM 5958 N N . ASP A 1 750 ? 23.94 -18.486 -0.238 1 90.98 750 ASP A N 1
ATOM 5959 C CA . ASP A 1 750 ? 23.509 -17.184 0.262 1 90.98 750 ASP A CA 1
ATOM 5960 C C . ASP A 1 750 ? 23.23 -17.237 1.762 1 90.98 750 ASP A C 1
ATOM 5962 O O . ASP A 1 750 ? 22.879 -16.223 2.37 1 90.98 750 ASP A O 1
ATOM 5966 N N . LYS A 1 751 ? 23.439 -18.383 2.371 1 89.36 751 LYS A N 1
ATOM 5967 C CA . LYS A 1 751 ? 23.129 -18.551 3.787 1 89.36 751 LYS A CA 1
ATOM 5968 C C . LYS A 1 751 ? 24.391 -18.464 4.641 1 89.36 751 LYS A C 1
ATOM 5970 O O . LYS A 1 751 ? 25.433 -19.01 4.274 1 89.36 751 LYS A O 1
ATOM 5975 N N . LEU A 1 752 ? 24.243 -17.797 5.71 1 86.75 752 LEU A N 1
ATOM 5976 C CA . LEU A 1 752 ? 25.348 -17.696 6.657 1 86.75 752 LEU A CA 1
ATOM 5977 C C . LEU A 1 752 ? 25.623 -19.043 7.317 1 86.75 752 LEU A C 1
ATOM 5979 O O . LEU A 1 752 ? 24.696 -19.718 7.771 1 86.75 752 LEU A O 1
ATOM 5983 N N . LEU A 1 753 ? 26.848 -19.419 7.23 1 85.16 753 LEU A N 1
ATOM 5984 C CA . LEU A 1 753 ? 27.254 -20.669 7.863 1 85.16 753 LEU A CA 1
ATOM 5985 C C . LEU A 1 753 ? 27.559 -20.456 9.342 1 85.16 753 LEU A C 1
ATOM 5987 O O . LEU A 1 753 ? 28.385 -19.611 9.694 1 85.16 753 LEU A O 1
ATOM 5991 N N . LEU A 1 754 ? 26.714 -20.946 10.231 1 74.55 754 LEU A N 1
ATOM 5992 C CA . LEU A 1 754 ? 26.937 -20.808 11.666 1 74.55 754 LEU A CA 1
ATOM 5993 C C . LEU A 1 754 ? 27.533 -22.085 12.249 1 74.55 754 LEU A C 1
ATOM 5995 O O . LEU A 1 754 ? 27.248 -23.184 11.768 1 74.55 754 LEU A O 1
ATOM 5999 N N . SER A 1 755 ? 28.642 -21.84 13.059 1 65.17 755 SER A N 1
ATOM 6000 C CA . SER A 1 755 ? 29.194 -22.991 13.767 1 65.17 755 SER A CA 1
ATOM 6001 C C . SER A 1 755 ? 28.2 -23.542 14.784 1 65.17 755 SER A C 1
ATOM 6003 O O . SER A 1 755 ? 27.592 -22.783 15.541 1 65.17 755 SER A O 1
ATOM 6005 N N . TYR A 1 756 ? 27.442 -24.521 14.511 1 50.75 756 TYR A N 1
ATOM 6006 C CA . TYR A 1 756 ? 26.561 -25.089 15.525 1 50.75 756 TYR A CA 1
ATOM 6007 C C . TYR A 1 756 ? 27.36 -25.602 16.717 1 50.75 756 TYR A C 1
ATOM 6009 O O . TYR A 1 756 ? 28.354 -26.312 16.546 1 50.75 756 TYR A O 1
ATOM 6017 N N . GLU A 1 757 ? 27.592 -24.859 17.792 1 48.41 757 GLU A N 1
ATOM 6018 C CA . GLU A 1 757 ? 28.276 -25.28 19.011 1 48.41 757 GLU A CA 1
ATOM 6019 C C . GLU A 1 757 ? 28.04 -26.761 19.292 1 48.41 757 GLU A C 1
ATOM 6021 O O . GLU A 1 757 ? 28.817 -27.394 20.01 1 48.41 757 GLU A O 1
ATOM 6026 N N . ASN A 1 758 ? 26.812 -27.288 19.28 1 45.79 758 ASN A N 1
ATOM 6027 C CA . ASN A 1 758 ? 26.605 -28.625 19.828 1 45.79 758 ASN A CA 1
ATOM 6028 C C . ASN A 1 758 ? 27.206 -29.699 18.926 1 45.79 758 ASN A C 1
ATOM 6030 O O . ASN A 1 758 ? 27.446 -29.459 17.742 1 45.79 758 ASN A O 1
ATOM 6034 N N . ASN A 1 759 ? 27.639 -30.887 19.516 1 45.48 759 ASN A N 1
ATOM 6035 C CA . ASN A 1 759 ? 28.279 -32.136 19.118 1 45.48 759 ASN A CA 1
ATOM 6036 C C . ASN A 1 759 ? 27.908 -32.525 17.689 1 45.48 759 ASN A C 1
ATOM 6038 O O . ASN A 1 759 ? 28.589 -33.342 17.067 1 45.48 759 ASN A O 1
ATOM 6042 N N . TYR A 1 760 ? 26.75 -32.323 17.181 1 46.18 760 TYR A N 1
ATOM 6043 C CA . TYR A 1 760 ? 26.318 -32.907 15.916 1 46.18 760 TYR A CA 1
ATOM 6044 C C . TYR A 1 760 ? 26.49 -31.915 14.771 1 46.18 760 TYR A C 1
ATOM 6046 O O . TYR A 1 760 ? 25.653 -31.85 13.867 1 46.18 760 TYR A O 1
ATOM 6054 N N . ASP A 1 761 ? 27.596 -31.124 14.793 1 55.43 761 ASP A N 1
ATOM 6055 C CA . ASP A 1 761 ? 27.761 -30.02 13.853 1 55.43 761 ASP A CA 1
ATOM 6056 C C . ASP A 1 761 ? 28.298 -30.516 12.512 1 55.43 761 ASP A C 1
ATOM 6058 O O . ASP A 1 761 ? 29.333 -31.184 12.461 1 55.43 761 ASP A O 1
ATOM 6062 N N . PHE A 1 762 ? 27.613 -30.385 11.41 1 71.51 762 PHE A N 1
ATOM 6063 C CA . PHE A 1 762 ? 28.022 -30.779 10.067 1 71.51 762 PHE A CA 1
ATOM 6064 C C . PHE A 1 762 ? 29.198 -29.935 9.59 1 71.51 762 PHE A C 1
ATOM 6066 O O . PHE A 1 762 ? 30.148 -30.459 9.004 1 71.51 762 PHE A O 1
ATOM 6073 N N . PHE A 1 763 ? 29.309 -28.586 10.008 1 81.81 763 PHE A N 1
ATOM 6074 C CA . PHE A 1 763 ? 30.412 -27.712 9.624 1 81.81 763 PHE A CA 1
ATOM 6075 C C . PHE A 1 763 ? 31.204 -27.269 10.848 1 81.81 763 PHE A C 1
ATOM 6077 O O . PHE A 1 763 ? 30.626 -26.999 11.903 1 81.81 763 PHE A O 1
ATOM 6084 N N . ASN A 1 764 ? 32.533 -27.365 10.818 1 80.81 764 ASN A N 1
ATOM 6085 C CA . ASN A 1 764 ? 33.43 -26.821 11.832 1 80.81 764 ASN A CA 1
ATOM 6086 C C . ASN A 1 764 ? 34.177 -25.593 11.319 1 80.81 764 ASN A C 1
ATOM 6088 O O . ASN A 1 764 ? 34.913 -25.675 10.335 1 80.81 764 ASN A O 1
ATOM 6092 N N . ILE A 1 765 ? 33.893 -24.486 11.885 1 87.25 765 ILE A N 1
ATOM 6093 C CA . ILE A 1 765 ? 34.536 -23.243 11.47 1 87.25 765 ILE A CA 1
ATOM 6094 C C . ILE A 1 765 ? 35.531 -22.796 12.538 1 87.25 765 ILE A C 1
ATOM 6096 O O . ILE A 1 765 ? 35.169 -22.644 13.708 1 87.25 765 ILE A O 1
ATOM 6100 N N . ARG A 1 766 ? 36.842 -22.632 12.303 1 81.01 766 ARG A N 1
ATOM 6101 C CA . ARG A 1 766 ? 37.896 -22.12 13.172 1 81.01 766 ARG A CA 1
ATOM 6102 C C . ARG A 1 766 ? 38.511 -20.848 12.597 1 81.01 766 ARG A C 1
ATOM 6104 O O . ARG A 1 766 ? 38.931 -20.825 11.438 1 81.01 766 ARG A O 1
ATOM 6111 N N . ASP A 1 767 ? 38.4 -19.776 13.215 1 81.92 767 ASP A N 1
ATOM 6112 C CA . ASP A 1 767 ? 38.992 -18.507 12.803 1 81.92 767 ASP A CA 1
ATOM 6113 C C . ASP A 1 767 ? 40.056 -18.048 13.797 1 81.92 767 ASP A C 1
ATOM 6115 O O . ASP A 1 767 ? 39.754 -17.799 14.966 1 81.92 767 ASP A O 1
ATOM 6119 N N . ASP A 1 768 ? 41.359 -17.937 13.449 1 76.73 768 ASP A N 1
ATOM 6120 C CA . ASP A 1 768 ? 42.445 -17.525 14.333 1 76.73 768 ASP A CA 1
ATOM 6121 C C . ASP A 1 768 ? 42.771 -16.044 14.149 1 76.73 768 ASP A C 1
ATOM 6123 O O . ASP A 1 768 ? 43.813 -15.571 14.606 1 76.73 768 ASP A O 1
ATOM 6127 N N . GLY A 1 769 ? 41.967 -15.304 13.302 1 73.44 769 GLY A N 1
ATOM 6128 C CA . GLY A 1 769 ? 42.188 -13.886 13.068 1 73.44 769 GLY A CA 1
ATOM 6129 C C . GLY A 1 769 ? 42.97 -13.605 11.799 1 73.44 769 GLY A C 1
ATOM 6130 O O . GLY A 1 769 ? 43.006 -12.468 11.325 1 73.44 769 GLY A O 1
ATOM 6131 N N . ARG A 1 770 ? 43.659 -14.709 11.345 1 75.57 770 ARG A N 1
ATOM 6132 C CA . ARG A 1 770 ? 44.418 -14.591 10.104 1 75.57 770 ARG A CA 1
ATOM 6133 C C . ARG A 1 770 ? 43.851 -15.508 9.025 1 75.57 770 ARG A C 1
ATOM 6135 O O . ARG A 1 770 ? 43.857 -15.161 7.842 1 75.57 770 ARG A O 1
ATOM 6142 N N . VAL A 1 771 ? 43.541 -16.589 9.444 1 83.34 771 VAL A N 1
ATOM 6143 C CA . VAL A 1 771 ? 42.991 -17.599 8.545 1 83.34 771 VAL A CA 1
ATOM 6144 C C . VAL A 1 771 ? 41.71 -18.178 9.14 1 83.34 771 VAL A C 1
ATOM 6146 O O . VAL A 1 771 ? 41.654 -18.48 10.334 1 83.34 771 VAL A O 1
ATOM 6149 N N . SER A 1 772 ? 40.732 -18.161 8.345 1 88.35 772 SER A N 1
ATOM 6150 C CA . SER A 1 772 ? 39.493 -18.833 8.724 1 88.35 772 SER A CA 1
ATOM 6151 C C . SER A 1 772 ? 39.301 -20.123 7.933 1 88.35 772 SER A C 1
ATOM 6153 O O . SER A 1 772 ? 39.44 -20.133 6.708 1 88.35 772 SER A O 1
ATOM 6155 N N . THR A 1 773 ? 39.082 -21.222 8.666 1 88.24 773 THR A N 1
ATOM 6156 C CA . THR A 1 773 ? 38.988 -22.515 7.998 1 88.24 773 THR A CA 1
ATOM 6157 C C . THR A 1 773 ? 37.646 -23.18 8.294 1 88.24 773 THR A C 1
ATOM 6159 O O . THR A 1 773 ? 37.173 -23.157 9.432 1 88.24 773 THR A O 1
ATOM 6162 N N . VAL A 1 774 ? 37.038 -23.636 7.199 1 90.11 774 VAL A N 1
ATOM 6163 C CA . VAL A 1 774 ? 35.829 -24.445 7.311 1 90.11 774 VAL A CA 1
ATOM 6164 C C . VAL A 1 774 ? 36.141 -25.895 6.95 1 90.11 774 VAL A C 1
ATOM 6166 O O . VAL A 1 774 ? 36.746 -26.166 5.91 1 90.11 774 VAL A O 1
ATOM 6169 N N . SER A 1 775 ? 35.806 -26.783 7.887 1 87.4 775 SER A N 1
ATOM 6170 C CA . SER A 1 775 ? 36.068 -28.193 7.62 1 87.4 775 SER A CA 1
ATOM 6171 C C . SER A 1 775 ? 34.811 -29.035 7.813 1 87.4 775 SER A C 1
ATOM 6173 O O . SER A 1 775 ? 33.979 -28.73 8.67 1 87.4 775 SER A O 1
ATOM 6175 N N . ILE A 1 776 ? 34.648 -29.91 6.898 1 83.62 776 ILE A N 1
ATOM 6176 C CA . ILE A 1 776 ? 33.573 -30.894 6.972 1 83.62 776 ILE A CA 1
ATOM 6177 C C . ILE A 1 776 ? 34.165 -32.301 7.034 1 83.62 776 ILE A C 1
ATOM 6179 O O . ILE A 1 776 ? 34.866 -32.727 6.113 1 83.62 776 ILE A O 1
ATOM 6183 N N . ALA A 1 777 ? 33.95 -33.02 8.155 1 73.21 777 ALA A N 1
ATOM 6184 C CA . ALA A 1 777 ? 34.629 -34.291 8.391 1 73.21 777 ALA A CA 1
ATOM 6185 C C . ALA A 1 777 ? 33.975 -35.418 7.598 1 73.21 777 ALA A C 1
ATOM 6187 O O . ALA A 1 777 ? 34.666 -36.247 7.001 1 73.21 777 ALA A O 1
ATOM 6188 N N . SER A 1 778 ? 32.567 -35.565 7.709 1 73.69 778 SER A N 1
ATOM 6189 C CA . SER A 1 778 ? 32.003 -36.725 7.027 1 73.69 778 SER A CA 1
ATOM 6190 C C . SER A 1 778 ? 30.64 -36.402 6.423 1 73.69 778 SER A C 1
ATOM 6192 O O . SER A 1 778 ? 29.879 -35.61 6.983 1 73.69 778 SER A O 1
ATOM 6194 N N . TYR A 1 779 ? 30.599 -36.705 5.14 1 78.65 779 TYR A N 1
ATOM 6195 C CA . TYR A 1 779 ? 29.325 -36.603 4.438 1 78.65 779 TYR A CA 1
ATOM 6196 C C . TYR A 1 779 ? 29.067 -37.845 3.594 1 78.65 779 TYR A C 1
ATOM 6198 O O . TYR A 1 779 ? 30.007 -38.488 3.12 1 78.65 779 TYR A O 1
ATOM 6206 N N . THR A 1 780 ? 27.772 -38.242 3.525 1 71.24 780 THR A N 1
ATOM 6207 C CA . THR A 1 780 ? 27.417 -39.48 2.841 1 71.24 780 THR A CA 1
ATOM 6208 C C . THR A 1 780 ? 26.839 -39.188 1.459 1 71.24 780 THR A C 1
ATOM 6210 O O . THR A 1 780 ? 26.799 -40.07 0.598 1 71.24 780 THR A O 1
ATOM 6213 N N . THR A 1 781 ? 26.326 -38.1 1.294 1 75.79 781 THR A N 1
ATOM 6214 C CA . THR A 1 781 ? 25.716 -37.785 0.007 1 75.79 781 THR A CA 1
ATOM 6215 C C . THR A 1 781 ? 26.363 -36.548 -0.61 1 75.79 781 THR A C 1
ATOM 6217 O O . THR A 1 781 ? 26.819 -35.656 0.109 1 75.79 781 THR A O 1
ATOM 6220 N N . ARG A 1 782 ? 26.482 -36.521 -1.892 1 79.3 782 ARG A N 1
ATOM 6221 C CA . ARG A 1 782 ? 27.075 -35.411 -2.631 1 79.3 782 ARG A CA 1
ATOM 6222 C C . ARG A 1 782 ? 26.306 -34.117 -2.385 1 79.3 782 ARG A C 1
ATOM 6224 O O . ARG A 1 782 ? 26.9 -33.038 -2.328 1 79.3 782 ARG A O 1
ATOM 6231 N N . ASP A 1 783 ? 25.037 -34.288 -2.254 1 77.14 783 ASP A N 1
ATOM 6232 C CA . ASP A 1 783 ? 24.174 -33.113 -2.185 1 77.14 783 ASP A CA 1
ATOM 6233 C C . ASP A 1 783 ? 24.395 -32.344 -0.885 1 77.14 783 ASP A C 1
ATOM 6235 O O . ASP A 1 783 ? 24.04 -31.167 -0.785 1 77.14 783 ASP A O 1
ATOM 6239 N N . THR A 1 784 ? 25.045 -32.942 -0.036 1 77.26 784 THR A N 1
ATOM 6240 C CA . THR A 1 784 ? 25.238 -32.311 1.265 1 77.26 784 THR A CA 1
ATOM 6241 C C . THR A 1 784 ? 26.311 -31.23 1.188 1 77.26 784 THR A C 1
ATOM 6243 O O . THR A 1 784 ? 26.249 -30.233 1.911 1 77.26 784 THR A O 1
ATOM 6246 N N . ILE A 1 785 ? 27.252 -31.449 0.228 1 85.32 785 ILE A N 1
ATOM 6247 C CA . ILE A 1 785 ? 28.381 -30.527 0.294 1 85.32 785 ILE A CA 1
ATOM 6248 C C . ILE A 1 785 ? 28.508 -29.771 -1.027 1 85.32 785 ILE A C 1
ATOM 6250 O O . ILE A 1 785 ? 29.138 -28.713 -1.086 1 85.32 785 ILE A O 1
ATOM 6254 N N . GLU A 1 786 ? 28.013 -30.363 -2.075 1 89.18 786 GLU A N 1
ATOM 6255 C CA . GLU A 1 786 ? 28.129 -29.667 -3.353 1 89.18 786 GLU A CA 1
ATOM 6256 C C . GLU A 1 786 ? 27.392 -28.331 -3.323 1 89.18 786 GLU A C 1
ATOM 6258 O O . GLU A 1 786 ? 26.176 -28.292 -3.123 1 89.18 786 GLU A O 1
ATOM 6263 N N . ASN A 1 787 ? 28.137 -27.296 -3.365 1 92.05 787 ASN A N 1
ATOM 6264 C CA . ASN A 1 787 ? 27.592 -25.943 -3.306 1 92.05 787 ASN A CA 1
ATOM 6265 C C . ASN A 1 787 ? 28.689 -24.891 -3.445 1 92.05 787 ASN A C 1
ATOM 6267 O O . ASN A 1 787 ? 29.829 -25.217 -3.782 1 92.05 787 ASN A O 1
ATOM 6271 N N . PHE A 1 788 ? 28.395 -23.703 -3.353 1 94.82 788 PHE A N 1
ATOM 6272 C CA . PHE A 1 788 ? 29.339 -22.592 -3.355 1 94.82 788 PHE A CA 1
ATOM 6273 C C . PHE A 1 788 ? 29.617 -22.115 -1.934 1 94.82 788 PHE A C 1
ATOM 6275 O O . PHE A 1 788 ? 28.687 -21.856 -1.167 1 94.82 788 PHE A O 1
ATOM 6282 N N . TYR A 1 789 ? 30.912 -22.032 -1.559 1 93.48 789 TYR A N 1
ATOM 6283 C CA . TYR A 1 789 ? 31.349 -21.53 -0.261 1 93.48 789 TYR A CA 1
ATOM 6284 C C . TYR A 1 789 ? 32.117 -20.222 -0.413 1 93.48 789 TYR A C 1
ATOM 6286 O O . TYR A 1 789 ? 33.147 -20.175 -1.09 1 93.48 789 TYR A O 1
ATOM 6294 N N . SER A 1 790 ? 31.58 -19.215 0.142 1 93.74 790 SER A N 1
ATOM 6295 C CA . SER A 1 790 ? 32.228 -17.913 0.029 1 93.74 790 SER A CA 1
ATOM 6296 C C . SER A 1 790 ? 32.686 -17.403 1.392 1 93.74 790 SER A C 1
ATOM 6298 O O . SER A 1 790 ? 32.001 -17.603 2.397 1 93.74 790 SER A O 1
ATOM 6300 N N . CYS A 1 791 ? 33.813 -16.811 1.363 1 91.11 791 CYS A N 1
ATOM 6301 C CA . CYS A 1 791 ? 34.374 -16.168 2.546 1 91.11 791 CYS A CA 1
ATOM 6302 C C . CYS A 1 791 ? 34.269 -14.651 2.444 1 91.11 791 CYS A C 1
ATOM 6304 O O . CYS A 1 791 ? 34.865 -14.041 1.554 1 91.11 791 CYS A O 1
ATOM 6306 N N . LEU A 1 792 ? 33.488 -14.122 3.309 1 86.06 792 LEU A N 1
ATOM 6307 C CA . LEU A 1 792 ? 33.297 -12.676 3.337 1 86.06 792 LEU A CA 1
ATOM 6308 C C . LEU A 1 792 ? 34.127 -12.039 4.446 1 86.06 792 LEU A C 1
ATOM 6310 O O . LEU A 1 792 ? 34.15 -12.537 5.574 1 86.06 792 LEU A O 1
ATOM 6314 N N . ILE A 1 793 ? 34.799 -11.034 4.042 1 77.58 793 ILE A N 1
ATOM 6315 C CA . ILE A 1 793 ? 35.63 -10.342 5.022 1 77.58 793 ILE A CA 1
ATOM 6316 C C . ILE A 1 793 ? 35.045 -8.962 5.311 1 77.58 793 ILE A C 1
ATOM 6318 O O . ILE A 1 793 ? 34.622 -8.255 4.394 1 77.58 793 ILE A O 1
ATOM 6322 N N . TYR A 1 794 ? 34.859 -8.738 6.519 1 62.42 794 TYR A N 1
ATOM 6323 C CA . TYR A 1 794 ? 34.448 -7.406 6.949 1 62.42 794 TYR A CA 1
ATOM 6324 C C . TYR A 1 794 ? 35.658 -6.549 7.299 1 62.42 794 TYR A C 1
ATOM 6326 O O . TYR A 1 794 ? 36.443 -6.904 8.182 1 62.42 794 TYR A O 1
ATOM 6334 N N . HIS A 1 795 ? 36.376 -5.892 6.151 1 55.02 795 HIS A N 1
ATOM 6335 C CA . HIS A 1 795 ? 37.626 -5.175 6.378 1 55.02 795 HIS A CA 1
ATOM 6336 C C . HIS A 1 795 ? 37.369 -3.701 6.671 1 55.02 795 HIS A C 1
ATOM 6338 O O . HIS A 1 795 ? 36.397 -3.125 6.177 1 55.02 795 HIS A O 1
ATOM 6344 N N . TYR A 1 796 ? 38.145 -3.1 7.729 1 46.06 796 TYR A N 1
ATOM 6345 C CA . TYR A 1 796 ? 38.429 -1.674 7.849 1 46.06 796 TYR A CA 1
ATOM 6346 C C . TYR A 1 796 ? 39.53 -1.254 6.883 1 46.06 796 TYR A C 1
ATOM 6348 O O . TYR A 1 796 ? 40.612 -0.841 7.307 1 46.06 796 TYR A O 1
ATOM 6356 N N . LYS A 1 797 ? 40.108 -1.691 5.833 1 41.24 797 LYS A N 1
ATOM 6357 C CA . LYS A 1 797 ? 41.457 -1.364 5.378 1 41.24 797 LYS A CA 1
ATOM 6358 C C . LYS A 1 797 ? 41.618 0.139 5.171 1 41.24 797 LYS A C 1
ATOM 6360 O O . LYS A 1 797 ? 40.632 0.855 4.983 1 41.24 797 LYS A O 1
ATOM 6365 N N . ASN A 1 798 ? 43.095 0.555 4.845 1 35.83 798 ASN A N 1
ATOM 6366 C CA . ASN A 1 798 ? 43.94 1.704 4.539 1 35.83 798 ASN A CA 1
ATOM 6367 C C . ASN A 1 798 ? 43.287 2.623 3.511 1 35.83 798 ASN A C 1
ATOM 6369 O O . ASN A 1 798 ? 42.335 2.228 2.836 1 35.83 798 ASN A O 1
ATOM 6373 N N . LYS A 1 799 ? 44.397 3.514 2.867 1 38.41 799 LYS A N 1
ATOM 6374 C CA . LYS A 1 799 ? 44.27 4.67 1.983 1 38.41 799 LYS A CA 1
ATOM 6375 C C . LYS A 1 799 ? 43.345 4.365 0.809 1 38.41 799 LYS A C 1
ATOM 6377 O O . LYS A 1 799 ? 42.567 5.222 0.386 1 38.41 799 LYS A O 1
ATOM 6382 N N . SER A 1 800 ? 43.934 3.823 -0.285 1 35.67 800 SER A N 1
ATOM 6383 C CA . SER A 1 800 ? 43.457 3.821 -1.664 1 35.67 800 SER A CA 1
ATOM 6384 C C . SER A 1 800 ? 42.272 2.877 -1.837 1 35.67 800 SER A C 1
ATOM 6386 O O . SER A 1 800 ? 41.769 2.701 -2.949 1 35.67 800 SER A O 1
ATOM 6388 N N . LEU A 1 801 ? 42.449 1.628 -1.278 1 37.49 801 LEU A N 1
ATOM 6389 C CA . LEU A 1 801 ? 41.674 0.521 -1.827 1 37.49 801 LEU A CA 1
ATOM 6390 C C . LEU A 1 801 ? 40.185 0.713 -1.557 1 37.49 801 LEU A C 1
ATOM 6392 O O . LEU A 1 801 ? 39.798 1.137 -0.466 1 37.49 801 LEU A O 1
ATOM 6396 N N . LYS A 1 802 ? 39.374 0.409 -2.437 1 40.43 802 LYS A N 1
ATOM 6397 C CA . LYS A 1 802 ? 37.969 0.289 -2.82 1 40.43 802 LYS A CA 1
ATOM 6398 C C . LYS A 1 802 ? 37.164 -0.422 -1.736 1 40.43 802 LYS A C 1
ATOM 6400 O O . LYS A 1 802 ? 37.616 -1.421 -1.174 1 40.43 802 LYS A O 1
ATOM 6405 N N . THR A 1 803 ? 36.079 0.088 -1.179 1 43.22 803 THR A N 1
ATOM 6406 C CA . THR A 1 803 ? 34.969 0.117 -0.233 1 43.22 803 THR A CA 1
ATOM 6407 C C . THR A 1 803 ? 34.456 -1.294 0.041 1 43.22 803 THR A C 1
ATOM 6409 O O . THR A 1 803 ? 34.186 -1.65 1.19 1 43.22 803 THR A O 1
ATOM 6412 N N . SER A 1 804 ? 33.57 -1.924 -0.726 1 49.36 804 SER A N 1
ATOM 6413 C CA . SER A 1 804 ? 32.359 -2.663 -0.386 1 49.36 804 SER A CA 1
ATOM 6414 C C . SER A 1 804 ? 32.681 -4.1 0.01 1 49.36 804 SER A C 1
ATOM 6416 O O . SER A 1 804 ? 33.672 -4.67 -0.453 1 49.36 804 SER A O 1
ATOM 6418 N N . ARG A 1 805 ? 32.17 -4.722 1.195 1 57.29 805 ARG A N 1
ATOM 6419 C CA . ARG A 1 805 ? 32.042 -6.092 1.682 1 57.29 805 ARG A CA 1
ATOM 6420 C C . ARG A 1 805 ? 31.726 -7.052 0.539 1 57.29 805 ARG A C 1
ATOM 6422 O O . ARG A 1 805 ? 30.557 -7.289 0.227 1 57.29 805 ARG A O 1
ATOM 6429 N N . GLN A 1 806 ? 32.818 -7.232 -0.2 1 71.69 806 GLN A N 1
ATOM 6430 C CA . GLN A 1 806 ? 32.675 -8.258 -1.228 1 71.69 806 GLN A CA 1
ATOM 6431 C C . GLN A 1 806 ? 33.338 -9.563 -0.799 1 71.69 806 GLN A C 1
ATOM 6433 O O . GLN A 1 806 ? 34.172 -9.573 0.109 1 71.69 806 GLN A O 1
ATOM 6438 N N . ALA A 1 807 ? 32.87 -10.656 -1.266 1 86.07 807 ALA A N 1
ATOM 6439 C CA . ALA A 1 807 ? 33.464 -11.969 -1.029 1 86.07 807 ALA A CA 1
ATOM 6440 C C . ALA A 1 807 ? 34.9 -12.022 -1.544 1 86.07 807 ALA A C 1
ATOM 6442 O O . ALA A 1 807 ? 35.186 -11.562 -2.652 1 86.07 807 ALA A O 1
ATOM 6443 N N . LEU A 1 808 ? 35.852 -12.366 -0.686 1 85.94 808 LEU A N 1
ATOM 6444 C CA . LEU A 1 808 ? 37.255 -12.468 -1.07 1 85.94 808 LEU A CA 1
ATOM 6445 C C . LEU A 1 808 ? 37.506 -13.735 -1.881 1 85.94 808 LEU A C 1
ATOM 6447 O O . LEU A 1 808 ? 38.112 -13.681 -2.953 1 85.94 808 LEU A O 1
ATOM 6451 N N . PHE A 1 809 ? 37.037 -14.817 -1.244 1 89.42 809 PHE A N 1
ATOM 6452 C CA . PHE A 1 809 ? 37.21 -16.096 -1.922 1 89.42 809 PHE A CA 1
ATOM 6453 C C . PHE A 1 809 ? 35.884 -16.841 -2.02 1 89.42 809 PHE A C 1
ATOM 6455 O O . PHE A 1 809 ? 35.097 -16.846 -1.07 1 89.42 809 PHE A O 1
ATOM 6462 N N . THR A 1 810 ? 35.605 -17.368 -3.13 1 94.32 810 THR A N 1
ATOM 6463 C CA . THR A 1 810 ? 34.484 -18.284 -3.304 1 94.32 810 THR A CA 1
ATOM 6464 C C . THR A 1 810 ? 34.958 -19.614 -3.883 1 94.32 810 THR A C 1
ATOM 6466 O O . THR A 1 810 ? 35.729 -19.64 -4.845 1 94.32 810 THR A O 1
ATOM 6469 N N . PHE A 1 811 ? 34.587 -20.693 -3.226 1 94.3 811 PHE A N 1
ATOM 6470 C CA . PHE A 1 811 ? 34.939 -22.034 -3.679 1 94.3 811 PHE A CA 1
ATOM 6471 C C . PHE A 1 811 ? 33.712 -22.765 -4.211 1 94.3 811 PHE A C 1
ATOM 6473 O O . PHE A 1 811 ? 32.672 -22.806 -3.55 1 94.3 811 PHE A O 1
ATOM 6480 N N . GLY A 1 812 ? 33.788 -23.205 -5.405 1 94.56 812 GLY A N 1
ATOM 6481 C CA . GLY A 1 812 ? 32.808 -24.155 -5.906 1 94.56 812 GLY A CA 1
ATOM 6482 C C . GLY A 1 812 ? 33.222 -25.601 -5.707 1 94.56 812 GLY A C 1
ATOM 6483 O O . GLY A 1 812 ? 34.253 -26.034 -6.225 1 94.56 812 GLY A O 1
ATOM 6484 N N . ILE A 1 813 ? 32.411 -26.354 -4.996 1 92.94 813 ILE A N 1
ATOM 6485 C CA . ILE A 1 813 ? 32.795 -27.719 -4.65 1 92.94 813 ILE A CA 1
ATOM 6486 C C . ILE A 1 813 ? 31.998 -28.709 -5.496 1 92.94 813 ILE A C 1
ATOM 6488 O O . ILE A 1 813 ? 30.767 -28.65 -5.537 1 92.94 813 ILE A O 1
ATOM 6492 N N . VAL A 1 814 ? 32.694 -29.569 -6.106 1 89.93 814 VAL A N 1
ATOM 6493 C CA . VAL A 1 814 ? 32.105 -30.659 -6.877 1 89.93 814 VAL A CA 1
ATOM 6494 C C . VAL A 1 814 ? 32.545 -32 -6.296 1 89.93 814 VAL A C 1
ATOM 6496 O O . VAL A 1 814 ? 33.737 -32.226 -6.073 1 89.93 814 VAL A O 1
ATOM 6499 N N . VAL A 1 815 ? 31.587 -32.835 -6.011 1 86.48 815 VAL A N 1
ATOM 6500 C CA . VAL A 1 815 ? 31.896 -34.149 -5.458 1 86.48 815 VAL A CA 1
ATOM 6501 C C . VAL A 1 815 ? 31.829 -35.203 -6.561 1 86.48 815 VAL A C 1
ATOM 6503 O O . VAL A 1 815 ? 30.829 -35.297 -7.278 1 86.48 815 VAL A O 1
ATOM 6506 N N . LEU A 1 816 ? 32.942 -35.93 -6.7 1 79.7 816 LEU A N 1
ATOM 6507 C CA . LEU A 1 816 ? 33.028 -36.977 -7.713 1 79.7 816 LEU A CA 1
ATOM 6508 C C . LEU A 1 816 ? 32.896 -38.358 -7.079 1 79.7 816 LEU A C 1
ATOM 6510 O O . LEU A 1 816 ? 33.552 -38.651 -6.077 1 79.7 816 LEU A O 1
ATOM 6514 N N . ASP A 1 817 ? 31.841 -38.932 -7.412 1 72.4 817 ASP A N 1
ATOM 6515 C CA . ASP A 1 817 ? 31.715 -40.33 -7.011 1 72.4 817 ASP A CA 1
ATOM 6516 C C . ASP A 1 817 ? 32.43 -41.251 -7.997 1 72.4 817 ASP A C 1
ATOM 6518 O O . ASP A 1 817 ? 32.007 -41.386 -9.147 1 72.4 817 ASP A O 1
ATOM 6522 N N . LYS A 1 818 ? 33.531 -41.798 -7.604 1 61.82 818 LYS A N 1
ATOM 6523 C CA . LYS A 1 818 ? 34.336 -42.654 -8.471 1 61.82 818 LYS A CA 1
ATOM 6524 C C . LYS A 1 818 ? 33.493 -43.773 -9.076 1 61.82 818 LYS A C 1
ATOM 6526 O O . LYS A 1 818 ? 33.656 -44.115 -10.249 1 61.82 818 LYS A O 1
ATOM 6531 N N . SER A 1 819 ? 32.596 -44.337 -8.212 1 57.66 819 SER A N 1
ATOM 6532 C CA . SER A 1 819 ? 31.799 -45.454 -8.709 1 57.66 819 SER A CA 1
ATOM 6533 C C . SER A 1 819 ? 30.801 -44.994 -9.766 1 57.66 819 SER A C 1
ATOM 6535 O O . SER A 1 819 ? 30.601 -45.673 -10.775 1 57.66 819 SER A O 1
ATOM 6537 N N . GLU A 1 820 ? 30.228 -43.85 -9.505 1 57.4 820 GLU A N 1
ATOM 6538 C CA . GLU A 1 820 ? 29.177 -43.382 -10.404 1 57.4 820 GLU A CA 1
ATOM 6539 C C . GLU A 1 820 ? 29.767 -42.745 -11.659 1 57.4 820 GLU A C 1
ATOM 6541 O O . GLU A 1 820 ? 29.198 -42.859 -12.746 1 57.4 820 GLU A O 1
ATOM 6546 N N . VAL A 1 821 ? 30.848 -42.012 -11.519 1 53.17 821 VAL A N 1
ATOM 6547 C CA . VAL A 1 821 ? 31.439 -41.305 -12.65 1 53.17 821 VAL A CA 1
ATOM 6548 C C . VAL A 1 821 ? 32.093 -42.305 -13.601 1 53.17 821 VAL A C 1
ATOM 6550 O O . VAL A 1 821 ? 32.016 -42.151 -14.822 1 53.17 821 VAL A O 1
ATOM 6553 N N . PHE A 1 822 ? 32.908 -43.297 -13.104 1 45.52 822 PHE A N 1
ATOM 6554 C CA . PHE A 1 822 ? 33.598 -44.238 -13.979 1 45.52 822 PHE A CA 1
ATOM 6555 C C . PHE A 1 822 ? 32.658 -45.352 -14.424 1 45.52 822 PHE A C 1
ATOM 6557 O O . PHE A 1 822 ? 32.911 -46.021 -15.428 1 45.52 822 PHE A O 1
ATOM 6564 N N . GLU A 1 823 ? 31.892 -45.816 -13.574 1 44.36 823 GLU A N 1
ATOM 6565 C CA . GLU A 1 823 ? 30.958 -46.825 -14.066 1 44.36 823 GLU A CA 1
ATOM 6566 C C . GLU A 1 823 ? 29.908 -46.205 -14.983 1 44.36 823 GLU A C 1
ATOM 6568 O O . GLU A 1 823 ? 28.783 -45.939 -14.556 1 44.36 823 GLU A O 1
ATOM 6573 N N . SER A 1 824 ? 30.199 -45.136 -15.578 1 39.56 824 SER A N 1
ATOM 6574 C CA . SER A 1 824 ? 29.398 -44.176 -16.33 1 39.56 824 SER A CA 1
ATOM 6575 C C . SER A 1 824 ? 28.378 -44.881 -17.217 1 39.56 824 SER A C 1
ATOM 6577 O O . SER A 1 824 ? 28.449 -46.097 -17.408 1 39.56 824 SER A O 1
ATOM 6579 N N . VAL A 1 825 ? 27.993 -44.276 -18.482 1 41.26 825 VAL A N 1
ATOM 6580 C CA . VAL A 1 825 ? 26.877 -44.112 -19.407 1 41.26 825 VAL A CA 1
ATOM 6581 C C . VAL A 1 825 ? 26.561 -45.447 -20.078 1 41.26 825 VAL A C 1
ATOM 6583 O O . VAL A 1 825 ? 25.397 -45.844 -20.166 1 41.26 825 VAL A O 1
ATOM 6586 N N . ILE A 1 826 ? 27.575 -46.033 -20.79 1 42.45 826 ILE A N 1
ATOM 6587 C CA . ILE A 1 826 ? 27.33 -47.051 -21.805 1 42.45 826 ILE A CA 1
ATOM 6588 C C . ILE A 1 826 ? 26.767 -48.31 -21.149 1 42.45 826 ILE A C 1
ATOM 6590 O O . ILE A 1 826 ? 25.841 -48.931 -21.675 1 42.45 826 ILE A O 1
ATOM 6594 N N . TRP A 1 827 ? 27.227 -48.603 -19.959 1 44.84 827 TRP A N 1
ATOM 6595 C CA . TRP A 1 827 ? 26.887 -49.902 -19.388 1 44.84 827 TRP A CA 1
ATOM 6596 C C . TRP A 1 827 ? 25.558 -49.837 -18.642 1 44.84 827 TRP A C 1
ATOM 6598 O O . TRP A 1 827 ? 24.818 -50.823 -18.593 1 44.84 827 TRP A O 1
ATOM 6608 N N . LYS A 1 828 ? 25.202 -48.72 -18.131 1 44.09 828 LYS A N 1
ATOM 6609 C CA . LYS A 1 828 ? 23.914 -48.615 -17.452 1 44.09 828 LYS A CA 1
ATOM 6610 C C . LYS A 1 828 ? 22.762 -48.643 -18.453 1 44.09 828 LYS A C 1
ATOM 6612 O O . LYS A 1 828 ? 21.732 -49.274 -18.205 1 44.09 828 LYS A O 1
ATOM 6617 N N . GLU A 1 829 ? 22.982 -48.048 -19.609 1 44.84 829 GLU A N 1
ATOM 6618 C CA . GLU A 1 829 ? 21.962 -48.166 -20.646 1 44.84 829 GLU A CA 1
ATOM 6619 C C . GLU A 1 829 ? 21.824 -49.609 -21.123 1 44.84 829 GLU A C 1
ATOM 6621 O O . GLU A 1 829 ? 20.711 -50.118 -21.267 1 44.84 829 GLU A O 1
ATOM 6626 N N . TRP A 1 830 ? 22.976 -50.311 -21.288 1 49.03 830 TRP A N 1
ATOM 6627 C CA . TRP A 1 830 ? 22.936 -51.689 -21.767 1 49.03 830 TRP A CA 1
ATOM 6628 C C . TRP A 1 830 ? 22.409 -52.626 -20.686 1 49.03 830 TRP A C 1
ATOM 6630 O O . TRP A 1 830 ? 21.655 -53.558 -20.977 1 49.03 830 TRP A O 1
ATOM 6640 N N . SER A 1 831 ? 22.675 -52.227 -19.452 1 49.62 831 SER A N 1
ATOM 6641 C CA . SER A 1 831 ? 22.101 -53.012 -18.364 1 49.62 831 SER A CA 1
ATOM 6642 C C . SER A 1 831 ? 20.604 -52.758 -18.229 1 49.62 831 SER A C 1
ATOM 6644 O O . SER A 1 831 ? 19.825 -53.695 -18.038 1 49.62 831 SER A O 1
ATOM 6646 N N . PHE A 1 832 ? 20.22 -51.587 -18.435 1 50.64 832 PHE A N 1
ATOM 6647 C CA . PHE A 1 832 ? 18.805 -51.239 -18.385 1 50.64 832 PHE A CA 1
ATOM 6648 C C . PHE A 1 832 ? 18.063 -51.811 -19.587 1 50.64 832 PHE A C 1
ATOM 6650 O O . PHE A 1 832 ? 16.986 -52.392 -19.44 1 50.64 832 PHE A O 1
ATOM 6657 N N . ILE A 1 833 ? 18.736 -51.748 -20.754 1 51.41 833 ILE A N 1
ATOM 6658 C CA . ILE A 1 833 ? 18.154 -52.374 -21.936 1 51.41 833 ILE A CA 1
ATOM 6659 C C . ILE A 1 833 ? 18.091 -53.887 -21.741 1 51.41 833 ILE A C 1
ATOM 6661 O O . ILE A 1 833 ? 17.082 -54.519 -22.062 1 51.41 833 ILE A O 1
ATOM 6665 N N . CYS A 1 834 ? 19.09 -54.461 -21.094 1 55.15 834 CYS A N 1
ATOM 6666 C CA . CYS A 1 834 ? 19.118 -55.903 -20.871 1 55.15 834 CYS A CA 1
ATOM 6667 C C . CYS A 1 834 ? 18.098 -56.311 -19.815 1 55.15 834 CYS A C 1
ATOM 6669 O O . CYS A 1 834 ? 17.35 -57.272 -20.007 1 55.15 834 CYS A O 1
ATOM 6671 N N . LYS A 1 835 ? 17.972 -55.533 -18.838 1 56.92 835 LYS A N 1
ATOM 6672 C CA . LYS A 1 835 ? 17.001 -55.85 -17.795 1 56.92 835 LYS A CA 1
ATOM 6673 C C . LYS A 1 835 ? 15.574 -55.611 -18.281 1 56.92 835 LYS A C 1
ATOM 6675 O O . LYS A 1 835 ? 14.68 -56.418 -18.019 1 56.92 835 LYS A O 1
ATOM 6680 N N . PHE A 1 836 ? 15.411 -54.596 -19.087 1 59.08 836 PHE A N 1
ATOM 6681 C CA . PHE A 1 836 ? 14.112 -54.292 -19.674 1 59.08 836 PHE A CA 1
ATOM 6682 C C . PHE A 1 836 ? 13.739 -55.328 -20.728 1 59.08 836 PHE A C 1
ATOM 6684 O O . PHE A 1 836 ? 12.594 -55.783 -20.781 1 59.08 836 PHE A O 1
ATOM 6691 N N . THR A 1 837 ? 14.742 -55.838 -21.484 1 56.32 837 THR A N 1
ATOM 6692 C CA . THR A 1 837 ? 14.515 -56.898 -22.46 1 56.32 837 THR A CA 1
ATOM 6693 C C . THR A 1 837 ? 14.209 -58.22 -21.762 1 56.32 837 THR A C 1
ATOM 6695 O O . THR A 1 837 ? 13.318 -58.96 -22.183 1 56.32 837 THR A O 1
ATOM 6698 N N . ILE A 1 838 ? 14.769 -58.443 -20.607 1 62.68 838 ILE A N 1
ATOM 6699 C CA . ILE A 1 838 ? 14.519 -59.659 -19.841 1 62.68 838 ILE A CA 1
ATOM 6700 C C . ILE A 1 838 ? 13.138 -59.586 -19.193 1 62.68 838 ILE A C 1
ATOM 6702 O O . ILE A 1 838 ? 12.387 -60.564 -19.207 1 62.68 838 ILE A O 1
ATOM 6706 N N . MET A 1 839 ? 12.721 -58.5 -18.777 1 62.01 839 MET A N 1
ATOM 6707 C CA . MET A 1 839 ? 11.423 -58.318 -18.135 1 62.01 839 MET A CA 1
ATOM 6708 C C . MET A 1 839 ? 10.295 -58.384 -19.159 1 62.01 839 MET A C 1
ATOM 6710 O O . MET A 1 839 ? 9.282 -59.048 -18.931 1 62.01 839 MET A O 1
ATOM 6714 N N . CYS A 1 840 ? 10.541 -57.756 -20.309 1 58.92 840 CYS A N 1
ATOM 6715 C CA . CYS A 1 840 ? 9.557 -57.862 -21.381 1 58.92 840 CYS A CA 1
ATOM 6716 C C . CYS A 1 840 ? 9.431 -59.302 -21.865 1 58.92 840 CYS A C 1
ATOM 6718 O O . CYS A 1 840 ? 8.323 -59.788 -22.096 1 58.92 840 CYS A O 1
ATOM 6720 N N . PHE A 1 841 ? 10.571 -60.071 -21.862 1 63.44 841 PHE A N 1
ATOM 6721 C CA . PHE A 1 841 ? 10.581 -61.465 -22.291 1 63.44 841 PHE A CA 1
ATOM 6722 C C . PHE A 1 841 ? 9.901 -62.354 -21.258 1 63.44 841 PHE A C 1
ATOM 6724 O O . PHE A 1 841 ? 9.117 -63.238 -21.611 1 63.44 841 PHE A O 1
ATOM 6731 N N . THR A 1 842 ? 10.036 -62.084 -20.048 1 63.8 842 THR A N 1
ATOM 6732 C CA . THR A 1 842 ? 9.393 -62.876 -19.005 1 63.8 842 THR A CA 1
ATOM 6733 C C . THR A 1 842 ? 7.899 -62.571 -18.938 1 63.8 842 THR A C 1
ATOM 6735 O O . THR A 1 842 ? 7.08 -63.482 -18.801 1 63.8 842 THR A O 1
ATOM 6738 N N . PHE A 1 843 ? 7.485 -61.327 -19.172 1 62.03 843 PHE A N 1
ATOM 6739 C CA . PHE A 1 843 ? 6.08 -60.934 -19.18 1 62.03 843 PHE A CA 1
ATOM 6740 C C . PHE A 1 843 ? 5.363 -61.511 -20.394 1 62.03 843 PHE A C 1
ATOM 6742 O O . PHE A 1 843 ? 4.223 -61.967 -20.289 1 62.03 843 PHE A O 1
ATOM 6749 N N . MET A 1 844 ? 6.113 -61.432 -21.475 1 58.53 844 MET A N 1
ATOM 6750 C CA . MET A 1 844 ? 5.55 -62.071 -22.66 1 58.53 844 MET A CA 1
ATOM 6751 C C . MET A 1 844 ? 5.324 -63.56 -22.419 1 58.53 844 MET A C 1
ATOM 6753 O O . MET A 1 844 ? 4.288 -64.106 -22.805 1 58.53 844 MET A O 1
ATOM 6757 N N . ILE A 1 845 ? 6.15 -64.128 -21.61 1 65.14 845 ILE A N 1
ATOM 6758 C CA . ILE A 1 845 ? 6.016 -65.557 -21.348 1 65.14 845 ILE A CA 1
ATOM 6759 C C . ILE A 1 845 ? 4.868 -65.796 -20.371 1 65.14 845 ILE A C 1
ATOM 6761 O O . ILE A 1 845 ? 4.046 -66.693 -20.576 1 65.14 845 ILE A O 1
ATOM 6765 N N . ILE A 1 846 ? 4.713 -64.953 -19.392 1 63.67 846 ILE A N 1
ATOM 6766 C CA . ILE A 1 846 ? 3.659 -65.134 -18.399 1 63.67 846 ILE A CA 1
ATOM 6767 C C . ILE A 1 846 ? 2.305 -64.787 -19.014 1 63.67 846 ILE A C 1
ATOM 6769 O O . ILE A 1 846 ? 1.324 -65.508 -18.817 1 63.67 846 ILE A O 1
ATOM 6773 N N . TRP A 1 847 ? 2.301 -63.659 -19.804 1 61.84 847 TRP A N 1
ATOM 6774 C CA . TRP A 1 847 ? 1.069 -63.3 -20.499 1 61.84 847 TRP A CA 1
ATOM 6775 C C . TRP A 1 847 ? 0.635 -64.412 -21.449 1 61.84 847 TRP A C 1
ATOM 6777 O O . TRP A 1 847 ? -0.542 -64.778 -21.49 1 61.84 847 TRP A O 1
ATOM 6787 N N . CYS A 1 848 ? 1.647 -64.919 -22.127 1 60.67 848 CYS A N 1
ATOM 6788 C CA . CYS A 1 848 ? 1.335 -66.055 -22.988 1 60.67 848 CYS A CA 1
ATOM 6789 C C . CYS A 1 848 ? 0.805 -67.228 -22.172 1 60.67 848 CYS A C 1
ATOM 6791 O O . CYS A 1 848 ? -0.173 -67.868 -22.561 1 60.67 848 CYS A O 1
ATOM 6793 N N . LEU A 1 849 ? 1.265 -67.354 -20.97 1 65.96 849 LEU A N 1
ATOM 6794 C CA . LEU A 1 849 ? 0.811 -68.46 -20.133 1 65.96 849 LEU A CA 1
ATOM 6795 C C . LEU A 1 849 ? -0.569 -68.171 -19.552 1 65.96 849 LEU A C 1
ATOM 6797 O O . LEU A 1 849 ? -1.428 -69.055 -19.513 1 65.96 849 LEU A O 1
ATOM 6801 N N . LEU A 1 850 ? -0.795 -66.948 -19.153 1 62.81 850 LEU A N 1
ATOM 6802 C CA . LEU A 1 850 ? -2.087 -66.622 -18.557 1 62.81 850 LEU A CA 1
ATOM 6803 C C . LEU A 1 850 ? -3.183 -66.597 -19.617 1 62.81 850 LEU A C 1
ATOM 6805 O O . LEU A 1 850 ? -4.294 -67.077 -19.378 1 62.81 850 LEU A O 1
ATOM 6809 N N . GLU A 1 851 ? -2.854 -65.949 -20.774 1 57.15 851 GLU A N 1
ATOM 6810 C CA . GLU A 1 851 ? -3.819 -66.052 -21.865 1 57.15 851 GLU A CA 1
ATOM 6811 C C . GLU A 1 851 ? -4.119 -67.511 -22.2 1 57.15 851 GLU A C 1
ATOM 6813 O O . GLU A 1 851 ? -5.269 -67.869 -22.46 1 57.15 851 GLU A O 1
ATOM 6818 N N . ILE A 1 852 ? -3.064 -68.252 -21.987 1 60.3 852 ILE A N 1
ATOM 6819 C CA . ILE A 1 852 ? -3.273 -69.679 -22.207 1 60.3 852 ILE A CA 1
ATOM 6820 C C . ILE A 1 852 ? -4.158 -70.248 -21.1 1 60.3 852 ILE A C 1
ATOM 6822 O O . ILE A 1 852 ? -5.094 -71.004 -21.372 1 60.3 852 ILE A O 1
ATOM 6826 N N . LEU A 1 853 ? -4 -69.816 -19.896 1 64.41 853 LEU A N 1
ATOM 6827 C CA . LEU A 1 853 ? -4.796 -70.353 -18.797 1 64.41 853 LEU A CA 1
ATOM 6828 C C . LEU A 1 853 ? -6.229 -69.836 -18.861 1 64.41 853 LEU A C 1
ATOM 6830 O O . LEU A 1 853 ? -7.176 -70.589 -18.626 1 64.41 853 LEU A O 1
ATOM 6834 N N . GLN A 1 854 ? -6.439 -68.562 -19.094 1 58.11 854 GLN A N 1
ATOM 6835 C CA . GLN A 1 854 ? -7.789 -68.021 -19.201 1 58.11 854 GLN A CA 1
ATOM 6836 C C . GLN A 1 854 ? -8.533 -68.63 -20.386 1 58.11 854 GLN A C 1
ATOM 6838 O O . GLN A 1 854 ? -9.717 -68.959 -20.281 1 58.11 854 GLN A O 1
ATOM 6843 N N . ASP A 1 855 ? -7.774 -68.745 -21.386 1 50.9 855 ASP A N 1
ATOM 6844 C CA . ASP A 1 855 ? -8.402 -69.443 -22.503 1 50.9 855 ASP A CA 1
ATOM 6845 C C . ASP A 1 855 ? -8.758 -70.879 -22.123 1 50.9 855 ASP A C 1
ATOM 6847 O O . ASP A 1 855 ? -9.82 -71.381 -22.498 1 50.9 855 ASP A O 1
ATOM 6851 N N . ILE A 1 856 ? -7.984 -71.371 -21.219 1 56.06 856 ILE A N 1
ATOM 6852 C CA . ILE A 1 856 ? -8.308 -72.708 -20.735 1 56.06 856 ILE A CA 1
ATOM 6853 C C . ILE A 1 856 ? -9.523 -72.642 -19.812 1 56.06 856 ILE A C 1
ATOM 6855 O O . ILE A 1 856 ? -10.438 -73.462 -19.92 1 56.06 856 ILE A O 1
ATOM 6859 N N . LYS A 1 857 ? -9.545 -71.827 -18.922 1 58.91 857 LYS A N 1
ATOM 6860 C CA . LYS A 1 857 ? -10.644 -71.772 -17.963 1 58.91 857 LYS A CA 1
ATOM 6861 C C . LYS A 1 857 ? -11.954 -71.397 -18.648 1 58.91 857 LYS A C 1
ATOM 6863 O O . LYS A 1 857 ? -13.018 -71.904 -18.286 1 58.91 857 LYS A O 1
ATOM 6868 N N . ASN A 1 858 ? -11.968 -70.369 -19.5 1 52.1 858 ASN A N 1
ATOM 6869 C CA . ASN A 1 858 ? -13.191 -69.997 -20.204 1 52.1 858 ASN A CA 1
ATOM 6870 C C . ASN A 1 858 ? -13.461 -70.923 -21.386 1 52.1 858 ASN A C 1
ATOM 6872 O O . ASN A 1 858 ? -14.335 -70.647 -22.209 1 52.1 858 ASN A O 1
ATOM 6876 N N . GLY A 1 859 ? -13.094 -72.104 -21.316 1 47.81 859 GLY A N 1
ATOM 6877 C CA . GLY A 1 859 ? -13.323 -73.206 -22.237 1 47.81 859 GLY A CA 1
ATOM 6878 C C . GLY A 1 859 ? -12.751 -72.956 -23.619 1 47.81 859 GLY A C 1
ATOM 6879 O O . GLY A 1 859 ? -13.089 -73.66 -24.573 1 47.81 859 GLY A O 1
ATOM 6880 N N . TYR A 1 860 ? -12.434 -71.727 -23.88 1 43.34 860 TYR A N 1
ATOM 6881 C CA . TYR A 1 860 ? -12.041 -71.405 -25.247 1 43.34 860 TYR A CA 1
ATOM 6882 C C . TYR A 1 860 ? -10.694 -72.031 -25.589 1 43.34 860 TYR A C 1
ATOM 6884 O O . TYR A 1 860 ? -10.303 -72.077 -26.758 1 43.34 860 TYR A O 1
ATOM 6892 N N . GLY A 1 861 ? -10.224 -73.121 -25.005 1 39.8 861 GLY A N 1
ATOM 6893 C CA . GLY A 1 861 ? -8.907 -73.708 -25.195 1 39.8 861 GLY A CA 1
ATOM 6894 C C . GLY A 1 861 ? -7.834 -72.681 -25.501 1 39.8 861 GLY A C 1
ATOM 6895 O O . GLY A 1 861 ? -7.907 -71.541 -25.037 1 39.8 861 GLY A O 1
ATOM 6896 N N . PHE A 1 862 ? -6.667 -73.03 -26.162 1 41.81 862 PHE A N 1
ATOM 6897 C CA . PHE A 1 862 ? -5.603 -72.088 -26.489 1 41.81 862 PHE A CA 1
ATOM 6898 C C . PHE A 1 862 ? -6.083 -71.062 -27.509 1 41.81 862 PHE A C 1
ATOM 6900 O O . PHE A 1 862 ? -5.51 -69.976 -27.622 1 41.81 862 PHE A O 1
ATOM 6907 N N . TYR A 1 863 ? -6.983 -71.341 -28.687 1 38.1 863 TYR A N 1
ATOM 6908 C CA . TYR A 1 863 ? -7.414 -70.505 -29.803 1 38.1 863 TYR A CA 1
ATOM 6909 C C . TYR A 1 863 ? -8.813 -69.952 -29.561 1 38.1 863 TYR A C 1
ATOM 6911 O O . TYR A 1 863 ? -9.733 -70.699 -29.221 1 38.1 863 TYR A O 1
ATOM 6919 N N . ARG A 1 864 ? -9.124 -68.785 -29.033 1 39.75 864 ARG A N 1
ATOM 6920 C CA . ARG A 1 864 ? -10.431 -68.144 -28.921 1 39.75 864 ARG A CA 1
ATOM 6921 C C . ARG A 1 864 ? -11.101 -68.024 -30.285 1 39.75 864 ARG A C 1
ATOM 6923 O O . ARG A 1 864 ? -10.661 -67.242 -31.132 1 39.75 864 ARG A O 1
ATOM 6930 N N . LEU A 1 865 ? -11.766 -69.097 -30.948 1 31.81 865 LEU A N 1
ATOM 6931 C CA . LEU A 1 865 ? -12.575 -69.062 -32.162 1 31.81 865 LEU A CA 1
ATOM 6932 C C . LEU A 1 865 ? -13.773 -68.134 -31.99 1 31.81 865 LEU A C 1
ATOM 6934 O O . LEU A 1 865 ? -14.274 -67.96 -30.877 1 31.81 865 LEU A O 1
ATOM 6938 N N . PRO A 1 866 ? -14.175 -67.317 -33.112 1 34.5 866 PRO A N 1
ATOM 6939 C CA . PRO A 1 866 ? -15.419 -66.572 -33.322 1 34.5 866 PRO A CA 1
ATOM 6940 C C . PRO A 1 866 ? -16.663 -67.442 -33.156 1 34.5 866 PRO A C 1
ATOM 6942 O O . PRO A 1 866 ? -16.663 -68.608 -33.559 1 34.5 866 PRO A O 1
ATOM 6945 N N . GLN A 1 867 ? -17.425 -67.495 -32.301 1 33.16 867 GLN A N 1
ATOM 6946 C CA . GLN A 1 867 ? -18.622 -68.319 -32.174 1 33.16 867 GLN A CA 1
ATOM 6947 C C . GLN A 1 867 ? -19.48 -68.241 -33.434 1 33.16 867 GLN A C 1
ATOM 6949 O O . GLN A 1 867 ? -19.95 -67.163 -33.805 1 33.16 867 GLN A O 1
ATOM 6954 N N . ILE A 1 868 ? -19.303 -69.114 -34.6 1 33.5 868 ILE A N 1
ATOM 6955 C CA . ILE A 1 868 ? -20.139 -69.382 -35.765 1 33.5 868 ILE A CA 1
ATOM 6956 C C . ILE A 1 868 ? -21.555 -69.736 -35.315 1 33.5 868 ILE A C 1
ATOM 6958 O O . ILE A 1 868 ? -21.737 -70.529 -34.388 1 33.5 868 ILE A O 1
ATOM 6962 N N . ILE A 1 869 ? -22.581 -69.11 -35.926 1 37.42 869 ILE A N 1
ATOM 6963 C CA . ILE A 1 869 ? -24.012 -69.395 -35.945 1 37.42 869 ILE A CA 1
ATOM 6964 C C . ILE A 1 869 ? -24.245 -70.836 -36.394 1 37.42 869 ILE A C 1
ATOM 6966 O O . ILE A 1 869 ? -23.593 -71.317 -37.323 1 37.42 869 ILE A O 1
ATOM 6970 N N . SER A 1 870 ? -24.946 -71.854 -35.931 1 39.22 870 SER A N 1
ATOM 6971 C CA . SER A 1 870 ? -25.294 -73.255 -36.141 1 39.22 870 SER A CA 1
ATOM 6972 C C . SER A 1 870 ? -25.965 -73.461 -37.495 1 39.22 870 SER A C 1
ATOM 6974 O O . SER A 1 870 ? -26.403 -74.568 -37.815 1 39.22 870 SER A O 1
ATOM 6976 N N . ASN A 1 871 ? -26.485 -72.533 -38.39 1 43.18 871 ASN A N 1
ATOM 6977 C CA . ASN A 1 871 ? -27.216 -73.049 -39.543 1 43.18 871 ASN A CA 1
ATOM 6978 C C . ASN A 1 871 ? -26.281 -73.718 -40.546 1 43.18 871 ASN A C 1
ATOM 6980 O O . ASN A 1 871 ? -25.156 -73.261 -40.753 1 43.18 871 ASN A O 1
ATOM 6984 N N . SER A 1 872 ? -26.474 -75.095 -40.958 1 48.82 872 SER A N 1
ATOM 6985 C CA . SER A 1 872 ? -25.66 -75.981 -41.784 1 48.82 872 SER A CA 1
ATOM 6986 C C . SER A 1 872 ? -25.122 -75.252 -43.011 1 48.82 872 SER A C 1
ATOM 6988 O O . SER A 1 872 ? -23.946 -75.388 -43.355 1 48.82 872 SER A O 1
ATOM 6990 N N . THR A 1 873 ? -26.095 -74.606 -43.698 1 55.31 873 THR A N 1
ATOM 6991 C CA . THR A 1 873 ? -25.734 -73.936 -44.942 1 55.31 873 THR A CA 1
ATOM 6992 C C . THR A 1 873 ? -24.678 -72.864 -44.693 1 55.31 873 THR A C 1
ATOM 6994 O O . THR A 1 873 ? -23.766 -72.683 -45.503 1 55.31 873 THR A O 1
ATOM 6997 N N . SER A 1 874 ? -24.846 -72.287 -43.614 1 49.24 874 SER A N 1
ATOM 6998 C CA . SER A 1 874 ? -23.918 -71.205 -43.299 1 49.24 874 SER A CA 1
ATOM 6999 C C . SER A 1 874 ? -22.547 -71.748 -42.91 1 49.24 874 SER A C 1
ATOM 7001 O O . SER A 1 874 ? -21.522 -71.136 -43.216 1 49.24 874 SER A O 1
ATOM 7003 N N . ILE A 1 875 ? -22.478 -72.861 -42.226 1 57.35 875 ILE A N 1
ATOM 7004 C CA . ILE A 1 875 ? -21.288 -73.621 -41.858 1 57.35 875 ILE A CA 1
ATOM 7005 C C . ILE A 1 875 ? -20.589 -74.126 -43.118 1 57.35 875 ILE A C 1
ATOM 7007 O O . ILE A 1 875 ? -19.367 -74.015 -43.244 1 57.35 875 ILE A O 1
ATOM 7011 N N . ILE A 1 876 ? -21.399 -74.668 -43.941 1 62.25 876 ILE A N 1
ATOM 7012 C CA . ILE A 1 876 ? -20.921 -75.225 -45.202 1 62.25 876 ILE A CA 1
ATOM 7013 C C . ILE A 1 876 ? -20.294 -74.119 -46.049 1 62.25 876 ILE A C 1
ATOM 7015 O O . ILE A 1 876 ? -19.198 -74.288 -46.588 1 62.25 876 ILE A O 1
ATOM 7019 N N . ASN A 1 877 ? -21.024 -73.002 -46.139 1 64.44 877 ASN A N 1
ATOM 7020 C CA . ASN A 1 877 ? -20.512 -71.865 -46.895 1 64.44 877 ASN A CA 1
ATOM 7021 C C . ASN A 1 877 ? -19.196 -71.353 -46.316 1 64.44 877 ASN A C 1
ATOM 7023 O O . ASN A 1 877 ? -18.295 -70.963 -47.061 1 64.44 877 ASN A O 1
ATOM 7027 N N . PHE A 1 878 ? -19.103 -71.52 -45.068 1 59.72 878 PHE A N 1
ATOM 7028 C CA . PHE A 1 878 ? -17.879 -71.124 -44.382 1 59.72 878 PHE A CA 1
ATOM 7029 C C . PHE A 1 878 ? -16.755 -72.113 -44.667 1 59.72 878 PHE A C 1
ATOM 7031 O O . PHE A 1 878 ? -15.632 -71.712 -44.979 1 59.72 878 PHE A O 1
ATOM 7038 N N . VAL A 1 879 ? -17.076 -73.321 -44.458 1 64.09 879 VAL A N 1
ATOM 7039 C CA . VAL A 1 879 ? -16.111 -74.395 -44.674 1 64.09 879 VAL A CA 1
ATOM 7040 C C . VAL A 1 879 ? -15.614 -74.36 -46.117 1 64.09 879 VAL A C 1
ATOM 7042 O O . VAL A 1 879 ? -14.422 -74.543 -46.374 1 64.09 879 VAL A O 1
ATOM 7045 N N . LEU A 1 880 ? -16.627 -74.068 -46.929 1 65.69 880 LEU A N 1
ATOM 7046 C CA . LEU A 1 880 ? -16.313 -74.08 -48.353 1 65.69 880 LEU A CA 1
ATOM 7047 C C . LEU A 1 880 ? -15.747 -72.735 -48.797 1 65.69 880 LEU A C 1
ATOM 7049 O O . LEU A 1 880 ? -15.328 -72.582 -49.946 1 65.69 880 LEU A O 1
ATOM 7053 N N . SER A 1 881 ? -15.821 -71.858 -47.937 1 57.73 881 SER A N 1
ATOM 7054 C CA . SER A 1 881 ? -15.272 -70.549 -48.276 1 57.73 881 SER A CA 1
ATOM 7055 C C . SER A 1 881 ? -13.748 -70.563 -48.239 1 57.73 881 SER A C 1
ATOM 7057 O O . SER A 1 881 ? -13.144 -71.473 -47.668 1 57.73 881 SER A O 1
ATOM 7059 N N . LYS A 1 882 ? -13.072 -69.567 -48.667 1 63.9 882 LYS A N 1
ATOM 7060 C CA . LYS A 1 882 ? -11.614 -69.539 -48.747 1 63.9 882 LYS A CA 1
ATOM 7061 C C . LYS A 1 882 ? -10.984 -69.683 -47.365 1 63.9 882 LYS A C 1
ATOM 7063 O O . LYS A 1 882 ? -9.976 -70.374 -47.206 1 63.9 882 LYS A O 1
ATOM 7068 N N . ASN A 1 883 ? -11.491 -69.135 -46.607 1 55.18 883 ASN A N 1
ATOM 7069 C CA . ASN A 1 883 ? -10.976 -69.125 -45.243 1 55.18 883 ASN A CA 1
ATOM 7070 C C . ASN A 1 883 ? -11.193 -70.468 -44.551 1 55.18 883 ASN A C 1
ATOM 7072 O O . ASN A 1 883 ? -10.327 -70.937 -43.811 1 55.18 883 ASN A O 1
ATOM 7076 N N . GLY A 1 884 ? -12.181 -70.943 -44.759 1 55.52 884 GLY A N 1
ATOM 7077 C CA . GLY A 1 884 ? -12.527 -72.264 -44.259 1 55.52 884 GLY A CA 1
ATOM 7078 C C . GLY A 1 884 ? -11.644 -73.364 -44.818 1 55.52 884 GLY A C 1
ATOM 7079 O O . GLY A 1 884 ? -11.152 -74.212 -44.071 1 55.52 884 GLY A O 1
ATOM 7080 N N . VAL A 1 885 ? -11.456 -73.227 -46.089 1 64.06 885 VAL A N 1
ATOM 7081 C CA . VAL A 1 885 ? -10.604 -74.195 -46.771 1 64.06 885 VAL A CA 1
ATOM 7082 C C . VAL A 1 885 ? -9.173 -74.083 -46.249 1 64.06 885 VAL A C 1
ATOM 7084 O O . VAL A 1 885 ? -8.503 -75.096 -46.036 1 64.06 885 VAL A O 1
ATOM 7087 N N . THR A 1 886 ? -8.831 -72.855 -46.047 1 62.54 886 THR A N 1
ATOM 7088 C CA . THR A 1 886 ? -7.48 -72.585 -45.568 1 62.54 886 THR A CA 1
ATOM 7089 C C . THR A 1 886 ? -7.28 -73.15 -44.165 1 62.54 886 THR A C 1
ATOM 7091 O O . THR A 1 886 ? -6.228 -73.717 -43.863 1 62.54 886 THR A O 1
ATOM 7094 N N . LEU A 1 887 ? -8.27 -73.006 -43.448 1 55.12 887 LEU A N 1
ATOM 7095 C CA . LEU A 1 887 ? -8.238 -73.471 -42.066 1 55.12 887 LEU A CA 1
ATOM 7096 C C . LEU A 1 887 ? -8.182 -74.994 -42.005 1 55.12 887 LEU A C 1
ATOM 7098 O O . LEU A 1 887 ? -7.487 -75.56 -41.159 1 55.12 887 LEU A O 1
ATOM 7102 N N . LEU A 1 888 ? -8.787 -75.435 -42.99 1 60.73 888 LEU A N 1
ATOM 7103 C CA . LEU A 1 888 ? -8.901 -76.89 -42.976 1 60.73 888 LEU A CA 1
ATOM 7104 C C . LEU A 1 888 ? -7.793 -77.529 -43.806 1 60.73 888 LEU A C 1
ATOM 7106 O O . LEU A 1 888 ? -7.657 -78.755 -43.829 1 60.73 888 LEU A O 1
ATOM 7110 N N . GLY A 1 889 ? -6.848 -76.712 -44.207 1 57.16 889 GLY A N 1
ATOM 7111 C CA . GLY A 1 889 ? -5.565 -77.092 -44.776 1 57.16 889 GLY A CA 1
ATOM 7112 C C . GLY A 1 889 ? -5.658 -77.515 -46.229 1 57.16 889 GLY A C 1
ATOM 7113 O O . GLY A 1 889 ? -4.687 -77.397 -46.979 1 57.16 889 GLY A O 1
ATOM 7114 N N . SER A 1 890 ? -6.665 -78.208 -46.578 1 61.34 890 SER A N 1
ATOM 7115 C CA . SER A 1 890 ? -6.768 -78.648 -47.966 1 61.34 890 SER A CA 1
ATOM 7116 C C . SER A 1 890 ? -8.221 -78.68 -48.429 1 61.34 890 SER A C 1
ATOM 7118 O O . SER A 1 890 ? -9.137 -78.773 -47.61 1 61.34 890 SER A O 1
ATOM 7120 N N . GLN A 1 891 ? -8.464 -78.238 -49.675 1 70.44 891 GLN A N 1
ATOM 7121 C CA . GLN A 1 891 ? -9.796 -78.233 -50.272 1 70.44 891 GLN A CA 1
ATOM 7122 C C . GLN A 1 891 ? -10.489 -79.579 -50.082 1 70.44 891 GLN A C 1
ATOM 7124 O O . GLN A 1 891 ? -11.703 -79.634 -49.875 1 70.44 891 GLN A O 1
ATOM 7129 N N . GLN A 1 892 ? -9.619 -80.659 -50.125 1 68.41 892 GLN A N 1
ATOM 7130 C CA . GLN A 1 892 ? -10.136 -82.013 -49.955 1 68.41 892 GLN A CA 1
ATOM 7131 C C . GLN A 1 892 ? -10.673 -82.224 -48.542 1 68.41 892 GLN A C 1
ATOM 7133 O O . GLN A 1 892 ? -11.739 -82.816 -48.36 1 68.41 892 GLN A O 1
ATOM 7138 N N . ALA A 1 893 ? -10.03 -81.64 -47.839 1 67.27 893 ALA A N 1
ATOM 7139 C CA . ALA A 1 893 ? -10.381 -81.8 -46.431 1 67.27 893 ALA A CA 1
ATOM 7140 C C . ALA A 1 893 ? -11.635 -81.002 -46.084 1 67.27 893 ALA A C 1
ATOM 7142 O O . ALA A 1 893 ? -12.498 -81.48 -45.345 1 67.27 893 ALA A O 1
ATOM 7143 N N . ALA A 1 894 ? -11.712 -79.817 -46.713 1 68.1 894 ALA A N 1
ATOM 7144 C CA . ALA A 1 894 ? -12.906 -78.986 -46.588 1 68.1 894 ALA A CA 1
ATOM 7145 C C . ALA A 1 894 ? -14.134 -79.702 -47.142 1 68.1 894 ALA A C 1
ATOM 7147 O O . ALA A 1 894 ? -15.196 -79.702 -46.516 1 68.1 894 ALA A O 1
ATOM 7148 N N . ASN A 1 895 ? -13.778 -80.248 -48.185 1 73.02 895 ASN A N 1
ATOM 7149 C CA . ASN A 1 895 ? -14.833 -80.993 -48.865 1 73.02 895 ASN A CA 1
ATOM 7150 C C . ASN A 1 895 ? -15.298 -82.187 -48.037 1 73.02 895 ASN A C 1
ATOM 7152 O O . ASN A 1 895 ? -16.486 -82.514 -48.025 1 73.02 895 ASN A O 1
ATOM 7156 N N . GLU A 1 896 ? -14.33 -82.846 -47.412 1 71.55 896 GLU A N 1
ATOM 7157 C CA . GLU A 1 896 ? -14.641 -84.015 -46.595 1 71.55 896 GLU A CA 1
ATOM 7158 C C . GLU A 1 896 ? -15.467 -83.63 -45.371 1 71.55 896 GLU A C 1
ATOM 7160 O O . GLU A 1 896 ? -16.408 -84.337 -45.004 1 71.55 896 GLU A O 1
ATOM 7165 N N . VAL A 1 897 ? -15.137 -82.468 -44.977 1 71.43 897 VAL A N 1
ATOM 7166 C CA . VAL A 1 897 ? -15.848 -81.984 -43.799 1 71.43 897 VAL A CA 1
ATOM 7167 C C . VAL A 1 897 ? -17.273 -81.591 -44.18 1 71.43 897 VAL A C 1
ATOM 7169 O O . VAL A 1 897 ? -18.227 -81.925 -43.473 1 71.43 897 VAL A O 1
ATOM 7172 N N . VAL A 1 898 ? -17.301 -80.912 -45.291 1 71.33 898 VAL A N 1
ATOM 7173 C CA . VAL A 1 898 ? -18.603 -80.525 -45.823 1 71.33 898 VAL A CA 1
ATOM 7174 C C . VAL A 1 898 ? -19.431 -81.772 -46.124 1 71.33 898 VAL A C 1
ATOM 7176 O O . VAL A 1 898 ? -20.63 -81.813 -45.838 1 71.33 898 VAL A O 1
ATOM 7179 N N . SER A 1 899 ? -18.633 -82.674 -46.701 1 72.31 899 SER A N 1
ATOM 7180 C CA . SER A 1 899 ? -19.312 -83.932 -46.997 1 72.31 899 SER A CA 1
ATOM 7181 C C . SER A 1 899 ? -19.848 -84.583 -45.727 1 72.31 899 SER A C 1
ATOM 7183 O O . SER A 1 899 ? -20.943 -85.15 -45.728 1 72.31 899 SER A O 1
ATOM 7185 N N . LYS A 1 900 ? -19.09 -84.412 -44.803 1 68.56 900 LYS A N 1
ATOM 7186 C CA . LYS A 1 900 ? -19.482 -85.035 -43.542 1 68.56 900 LYS A CA 1
ATOM 7187 C C . LYS A 1 900 ? -20.606 -84.253 -42.868 1 68.56 900 LYS A C 1
ATOM 7189 O O . LYS A 1 900 ? -21.489 -84.841 -42.241 1 68.56 900 LYS A O 1
ATOM 7194 N N . ILE A 1 901 ? -20.577 -82.987 -43.117 1 65.18 901 ILE A N 1
ATOM 7195 C CA . ILE A 1 901 ? -21.648 -82.155 -42.581 1 65.18 901 ILE A CA 1
ATOM 7196 C C . ILE A 1 901 ? -22.935 -82.402 -43.365 1 65.18 901 ILE A C 1
ATOM 7198 O O . ILE A 1 901 ? -24.024 -82.444 -42.786 1 65.18 901 ILE A O 1
ATOM 7202 N N . LEU A 1 902 ? -22.645 -82.427 -44.547 1 65.41 902 LEU A N 1
ATOM 7203 C CA . LEU A 1 902 ? -23.79 -82.702 -45.409 1 65.41 902 LEU A CA 1
ATOM 7204 C C . LEU A 1 902 ? -24.361 -84.088 -45.127 1 65.41 902 LEU A C 1
ATOM 7206 O O . LEU A 1 902 ? -25.562 -84.314 -45.288 1 65.41 902 LEU A O 1
ATOM 7210 N N . ASN A 1 903 ? -23.324 -85.044 -44.754 1 61.7 903 ASN A N 1
ATOM 7211 C CA . ASN A 1 903 ? -23.794 -86.399 -44.485 1 61.7 903 ASN A CA 1
ATOM 7212 C C . ASN A 1 903 ? -24.196 -86.573 -43.023 1 61.7 903 ASN A C 1
ATOM 7214 O O . ASN A 1 903 ? -24.732 -87.615 -42.642 1 61.7 903 ASN A O 1
ATOM 7218 N N . ASP A 1 904 ? -23.594 -85.685 -42.235 1 50.75 904 ASP A N 1
ATOM 7219 C CA . ASP A 1 904 ? -24.168 -85.881 -40.907 1 50.75 904 ASP A CA 1
ATOM 7220 C C . ASP A 1 904 ? -25.437 -85.05 -40.729 1 50.75 904 ASP A C 1
ATOM 7222 O O . ASP A 1 904 ? -26.394 -85.498 -40.095 1 50.75 904 ASP A O 1
ATOM 7226 N N . MET B 1 1 ? -2.884 -43.502 -53.277 1 21.58 1 MET B N 1
ATOM 7227 C CA . MET B 1 1 ? -1.607 -43.402 -52.577 1 21.58 1 MET B CA 1
ATOM 7228 C C . MET B 1 1 ? -1.705 -43.999 -51.177 1 21.58 1 MET B C 1
ATOM 7230 O O . MET B 1 1 ? -2.371 -43.44 -50.304 1 21.58 1 MET B O 1
ATOM 7234 N N . LYS B 1 2 ? -1.703 -45.391 -51.21 1 31.96 2 LYS B N 1
ATOM 7235 C CA . LYS B 1 2 ? -1.839 -46.417 -50.18 1 31.96 2 LYS B CA 1
ATOM 7236 C C . LYS B 1 2 ? -0.728 -46.303 -49.141 1 31.96 2 LYS B C 1
ATOM 7238 O O . LYS B 1 2 ? 0.45 -46.479 -49.461 1 31.96 2 LYS B O 1
ATOM 7243 N N . ILE B 1 3 ? -1.035 -45.305 -48.443 1 34.25 3 ILE B N 1
ATOM 7244 C CA . ILE B 1 3 ? -0.14 -44.976 -47.339 1 34.25 3 ILE B CA 1
ATOM 7245 C C . ILE B 1 3 ? 0.138 -46.228 -46.51 1 34.25 3 ILE B C 1
ATOM 7247 O O . ILE B 1 3 ? -0.788 -46.858 -45.995 1 34.25 3 ILE B O 1
ATOM 7251 N N . TRP B 1 4 ? 1.212 -46.957 -46.961 1 32.43 4 TRP B N 1
ATOM 7252 C CA . TRP B 1 4 ? 1.722 -48.244 -46.499 1 32.43 4 TRP B CA 1
ATOM 7253 C C . TRP B 1 4 ? 1.83 -48.273 -44.978 1 32.43 4 TRP B C 1
ATOM 7255 O O . TRP B 1 4 ? 2.298 -47.311 -44.365 1 32.43 4 TRP B O 1
ATOM 7265 N N . PRO B 1 5 ? 1.14 -49.261 -44.419 1 37.13 5 PRO B N 1
ATOM 7266 C CA . PRO B 1 5 ? 0.933 -49.393 -42.975 1 37.13 5 PRO B CA 1
ATOM 7267 C C . PRO B 1 5 ? 2.242 -49.386 -42.188 1 37.13 5 PRO B C 1
ATOM 7269 O O . PRO B 1 5 ? 2.275 -48.931 -41.042 1 37.13 5 PRO B O 1
ATOM 7272 N N . SER B 1 6 ? 3.28 -49.841 -42.856 1 37.1 6 SER B N 1
ATOM 7273 C CA . SER B 1 6 ? 4.605 -49.815 -42.246 1 37.1 6 SER B CA 1
ATOM 7274 C C . SER B 1 6 ? 5.036 -48.388 -41.921 1 37.1 6 SER B C 1
ATOM 7276 O O . SER B 1 6 ? 5.83 -48.168 -41.004 1 37.1 6 SER B O 1
ATOM 7278 N N . ILE B 1 7 ? 4.723 -47.54 -42.806 1 39.57 7 ILE B N 1
ATOM 7279 C CA . ILE B 1 7 ? 5.075 -46.137 -42.621 1 39.57 7 ILE B CA 1
ATOM 7280 C C . ILE B 1 7 ? 4.29 -45.558 -41.447 1 39.57 7 ILE B C 1
ATOM 7282 O O . ILE B 1 7 ? 4.809 -44.733 -40.691 1 39.57 7 ILE B O 1
ATOM 7286 N N . ILE B 1 8 ? 3.244 -46.164 -41.196 1 39.23 8 ILE B N 1
ATOM 7287 C CA . ILE B 1 8 ? 2.39 -45.615 -40.148 1 39.23 8 ILE B CA 1
ATOM 7288 C C . ILE B 1 8 ? 2.886 -46.081 -38.781 1 39.23 8 ILE B C 1
ATOM 7290 O O . ILE B 1 8 ? 2.965 -45.288 -37.839 1 39.23 8 ILE B O 1
ATOM 7294 N N . ILE B 1 9 ? 3.316 -47.344 -38.706 1 39.39 9 ILE B N 1
ATOM 7295 C CA . ILE B 1 9 ? 3.78 -47.874 -37.428 1 39.39 9 ILE B CA 1
ATOM 7296 C C . ILE B 1 9 ? 5.128 -47.251 -37.071 1 39.39 9 ILE B C 1
ATOM 7298 O O . ILE B 1 9 ? 5.359 -46.875 -35.919 1 39.39 9 ILE B O 1
ATOM 7302 N N . LEU B 1 10 ? 6.009 -47.243 -38.056 1 41.23 10 LEU B N 1
ATOM 7303 C CA . LEU B 1 10 ? 7.232 -46.465 -37.883 1 41.23 10 LEU B CA 1
ATOM 7304 C C . LEU B 1 10 ? 6.912 -45.044 -37.432 1 41.23 10 LEU B C 1
ATOM 7306 O O . LEU B 1 10 ? 7.588 -44.499 -36.556 1 41.23 10 LEU B O 1
ATOM 7310 N N . PHE B 1 11 ? 5.836 -44.624 -37.949 1 41.26 11 PHE B N 1
ATOM 7311 C CA . PHE B 1 11 ? 5.418 -43.282 -37.562 1 41.26 11 PHE B CA 1
ATOM 7312 C C . PHE B 1 11 ? 4.866 -43.274 -36.142 1 41.26 11 PHE B C 1
ATOM 7314 O O . PHE B 1 11 ? 5.137 -42.352 -35.37 1 41.26 11 PHE B O 1
ATOM 7321 N N . ILE B 1 12 ? 4.223 -44.285 -35.8 1 41.46 12 ILE B N 1
ATOM 7322 C CA . ILE B 1 12 ? 3.647 -44.332 -34.461 1 41.46 12 ILE B CA 1
ATOM 7323 C C . ILE B 1 12 ? 4.744 -44.61 -33.436 1 41.46 12 ILE B C 1
ATOM 7325 O O . ILE B 1 12 ? 4.784 -43.984 -32.374 1 41.46 12 ILE B O 1
ATOM 7329 N N . PHE B 1 13 ? 5.624 -45.615 -33.701 1 39.56 13 PHE B N 1
ATOM 7330 C CA . PHE B 1 13 ? 6.75 -45.909 -32.822 1 39.56 13 PHE B CA 1
ATOM 7331 C C . PHE B 1 13 ? 7.656 -44.692 -32.678 1 39.56 13 PHE B C 1
ATOM 7333 O O . PHE B 1 13 ? 8.088 -44.361 -31.572 1 39.56 13 PHE B O 1
ATOM 7340 N N . VAL B 1 14 ? 7.98 -44.162 -33.78 1 40.25 14 VAL B N 1
ATOM 7341 C CA . VAL B 1 14 ? 8.742 -42.918 -33.748 1 40.25 14 VAL B CA 1
ATOM 7342 C C . VAL B 1 14 ? 7.952 -41.847 -32.998 1 40.25 14 VAL B C 1
ATOM 7344 O O . VAL B 1 14 ? 8.518 -41.092 -32.204 1 40.25 14 VAL B O 1
ATOM 7347 N N . THR B 1 15 ? 6.648 -41.964 -33.126 1 39.66 15 THR B N 1
ATOM 7348 C CA . THR B 1 15 ? 5.865 -40.965 -32.406 1 39.66 15 THR B CA 1
ATOM 7349 C C . THR B 1 15 ? 5.72 -41.348 -30.936 1 39.66 15 THR B C 1
ATOM 7351 O O . THR B 1 15 ? 5.702 -40.48 -30.062 1 39.66 15 THR B O 1
ATOM 7354 N N . SER B 1 16 ? 5.528 -42.641 -30.644 1 37.11 16 SER B N 1
ATOM 7355 C CA . SER B 1 16 ? 5.459 -43.023 -29.237 1 37.11 16 SER B CA 1
ATOM 7356 C C . SER B 1 16 ? 6.811 -42.854 -28.551 1 37.11 16 SER B C 1
ATOM 7358 O O . SER B 1 16 ? 6.876 -42.449 -27.389 1 37.11 16 SER B O 1
ATOM 7360 N N . LEU B 1 17 ? 7.886 -43.422 -29.123 1 37.5 17 LEU B N 1
ATOM 7361 C CA . LEU B 1 17 ? 9.216 -43.072 -28.636 1 37.5 17 LEU B CA 1
ATOM 7362 C C . LEU B 1 17 ? 9.373 -41.559 -28.523 1 37.5 17 LEU B C 1
ATOM 7364 O O . LEU B 1 17 ? 10.016 -41.065 -27.594 1 37.5 17 LEU B O 1
ATOM 7368 N N . ILE B 1 18 ? 8.797 -40.881 -29.468 1 37.08 18 ILE B N 1
ATOM 7369 C CA . ILE B 1 18 ? 8.775 -39.427 -29.353 1 37.08 18 ILE B CA 1
ATOM 7370 C C . ILE B 1 18 ? 7.882 -39.015 -28.185 1 37.08 18 ILE B C 1
ATOM 7372 O O . ILE B 1 18 ? 8.22 -38.101 -27.429 1 37.08 18 ILE B O 1
ATOM 7376 N N . PHE B 1 19 ? 6.777 -39.793 -28.018 1 37.33 19 PHE B N 1
ATOM 7377 C CA . PHE B 1 19 ? 5.889 -39.41 -26.927 1 37.33 19 PHE B CA 1
ATOM 7378 C C . PHE B 1 19 ? 6.478 -39.814 -25.581 1 37.33 19 PHE B C 1
ATOM 7380 O O . PHE B 1 19 ? 6.316 -39.104 -24.587 1 37.33 19 PHE B O 1
ATOM 7387 N N . PHE B 1 20 ? 7.007 -41.084 -25.301 1 37.83 20 PHE B N 1
ATOM 7388 C CA . PHE B 1 20 ? 7.693 -41.383 -24.049 1 37.83 20 PHE B CA 1
ATOM 7389 C C . PHE B 1 20 ? 8.866 -40.433 -23.835 1 37.83 20 PHE B C 1
ATOM 7391 O O . PHE B 1 20 ? 9.181 -40.074 -22.699 1 37.83 20 PHE B O 1
ATOM 7398 N N . ALA B 1 21 ? 9.636 -40.189 -24.831 1 35.14 21 ALA B N 1
ATOM 7399 C CA . ALA B 1 21 ? 10.704 -39.197 -24.74 1 35.14 21 ALA B CA 1
ATOM 7400 C C . ALA B 1 21 ? 10.167 -37.856 -24.247 1 35.14 21 ALA B C 1
ATOM 7402 O O . ALA B 1 21 ? 10.86 -37.127 -23.534 1 35.14 21 ALA B O 1
ATOM 7403 N N . PHE B 1 22 ? 8.989 -37.519 -24.674 1 36.21 22 PHE B N 1
ATOM 7404 C CA . PHE B 1 22 ? 8.45 -36.235 -24.243 1 36.21 22 PHE B CA 1
ATOM 7405 C C . PHE B 1 22 ? 7.893 -36.33 -22.827 1 36.21 22 PHE B C 1
ATOM 7407 O O . PHE B 1 22 ? 7.644 -35.308 -22.183 1 36.21 22 PHE B O 1
ATOM 7414 N N . THR B 1 23 ? 7.468 -37.528 -22.345 1 40.08 23 THR B N 1
ATOM 7415 C CA . THR B 1 23 ? 6.824 -37.638 -21.041 1 40.08 23 THR B CA 1
ATOM 7416 C C . THR B 1 23 ? 7.827 -37.388 -19.919 1 40.08 23 THR B C 1
ATOM 7418 O O . THR B 1 23 ? 7.448 -36.985 -18.818 1 40.08 23 THR B O 1
ATOM 7421 N N . ASP B 1 24 ? 9.117 -37.856 -20.001 1 37.84 24 ASP B N 1
ATOM 7422 C CA . ASP B 1 24 ? 10.114 -37.793 -18.937 1 37.84 24 ASP B CA 1
ATOM 7423 C C . ASP B 1 24 ? 10.473 -36.346 -18.607 1 37.84 24 ASP B C 1
ATOM 7425 O O . ASP B 1 24 ? 11.114 -36.076 -17.589 1 37.84 24 ASP B O 1
ATOM 7429 N N . ASP B 1 25 ? 10.419 -35.482 -19.448 1 39.88 25 ASP B N 1
ATOM 7430 C CA . ASP B 1 25 ? 10.943 -34.125 -19.331 1 39.88 25 ASP B CA 1
ATOM 7431 C C . ASP B 1 25 ? 10.373 -33.421 -18.101 1 39.88 25 ASP B C 1
ATOM 7433 O O . ASP B 1 25 ? 11.057 -32.614 -17.469 1 39.88 25 ASP B O 1
ATOM 7437 N N . VAL B 1 26 ? 8.951 -33.513 -17.801 1 47.66 26 VAL B N 1
ATOM 7438 C CA . VAL B 1 26 ? 8.144 -32.657 -16.938 1 47.66 26 VAL B CA 1
ATOM 7439 C C . VAL B 1 26 ? 8.042 -33.275 -15.545 1 47.66 26 VAL B C 1
ATOM 7441 O O . VAL B 1 26 ? 7.34 -32.752 -14.677 1 47.66 26 VAL B O 1
ATOM 7444 N N . SER B 1 27 ? 8.859 -34.258 -15.16 1 48.57 27 SER B N 1
ATOM 7445 C CA . SER B 1 27 ? 8.529 -35.05 -13.98 1 48.57 27 SER B CA 1
ATOM 7446 C C . SER B 1 27 ? 8.572 -34.2 -12.714 1 48.57 27 SER B C 1
ATOM 7448 O O . SER B 1 27 ? 7.668 -34.274 -11.88 1 48.57 27 SER B O 1
ATOM 7450 N N . ASN B 1 28 ? 9.686 -33.51 -12.476 1 49.47 28 ASN B N 1
ATOM 7451 C CA . ASN B 1 28 ? 9.791 -32.85 -11.179 1 49.47 28 ASN B CA 1
ATOM 7452 C C . ASN B 1 28 ? 8.787 -31.708 -11.048 1 49.47 28 ASN B C 1
ATOM 7454 O O . ASN B 1 28 ? 8.196 -31.515 -9.984 1 49.47 28 ASN B O 1
ATOM 7458 N N . ALA B 1 29 ? 8.612 -31.045 -12.037 1 57.95 29 ALA B N 1
ATOM 7459 C CA . ALA B 1 29 ? 7.49 -30.111 -11.982 1 57.95 29 ALA B CA 1
ATOM 7460 C C . ALA B 1 29 ? 6.192 -30.834 -11.635 1 57.95 29 ALA B C 1
ATOM 7462 O O . ALA B 1 29 ? 5.336 -30.285 -10.936 1 57.95 29 ALA B O 1
ATOM 7463 N N . MET B 1 30 ? 6.354 -32.09 -11.886 1 62.14 30 MET B N 1
ATOM 7464 C CA . MET B 1 30 ? 5.186 -32.912 -11.581 1 62.14 30 MET B CA 1
ATOM 7465 C C . MET B 1 30 ? 5.095 -33.195 -10.085 1 62.14 30 MET B C 1
ATOM 7467 O O . MET B 1 30 ? 3.999 -33.251 -9.525 1 62.14 30 MET B O 1
ATOM 7471 N N . GLN B 1 31 ? 6.302 -33.287 -9.467 1 64.79 31 GLN B N 1
ATOM 7472 C CA . GLN B 1 31 ? 6.269 -33.539 -8.03 1 64.79 31 GLN B CA 1
ATOM 7473 C C . GLN B 1 31 ? 5.697 -32.342 -7.275 1 64.79 31 GLN B C 1
ATOM 7475 O O . GLN B 1 31 ? 4.9 -32.509 -6.35 1 64.79 31 GLN B O 1
ATOM 7480 N N . ASN B 1 32 ? 6.058 -31.25 -7.65 1 67.03 32 ASN B N 1
ATOM 7481 C CA . ASN B 1 32 ? 5.508 -30.047 -7.033 1 67.03 32 ASN B CA 1
ATOM 7482 C C . ASN B 1 32 ? 4.009 -29.922 -7.287 1 67.03 32 ASN B C 1
ATOM 7484 O O . ASN B 1 32 ? 3.262 -29.475 -6.415 1 67.03 32 ASN B O 1
ATOM 7488 N N . LEU B 1 33 ? 3.742 -30.36 -8.398 1 69.39 33 LEU B N 1
ATOM 7489 C CA . LEU B 1 33 ? 2.317 -30.341 -8.709 1 69.39 33 LEU B CA 1
ATOM 7490 C C . LEU B 1 33 ? 1.553 -31.311 -7.814 1 69.39 33 LEU B C 1
ATOM 7492 O O . LEU B 1 33 ? 0.455 -30.998 -7.348 1 69.39 33 LEU B O 1
ATOM 7496 N N . TYR B 1 34 ? 2.173 -32.438 -7.521 1 72.78 34 TYR B N 1
ATOM 7497 C CA . TYR B 1 34 ? 1.514 -33.405 -6.651 1 72.78 34 TYR B CA 1
ATOM 7498 C C . TYR B 1 34 ? 1.384 -32.862 -5.232 1 72.78 34 TYR B C 1
ATOM 7500 O O . TYR B 1 34 ? 0.376 -33.096 -4.562 1 72.78 34 TYR B O 1
ATOM 7508 N N . CYS B 1 35 ? 2.367 -32.154 -4.879 1 76.38 35 CYS B N 1
ATOM 7509 C CA . CYS B 1 35 ? 2.283 -31.514 -3.571 1 76.38 35 CYS B CA 1
ATOM 7510 C C . CYS B 1 35 ? 1.175 -30.469 -3.545 1 76.38 35 CYS B C 1
ATOM 7512 O O . CYS B 1 35 ? 0.419 -30.383 -2.575 1 76.38 35 CYS B O 1
ATOM 7514 N N . ASP B 1 36 ? 1.075 -29.794 -4.637 1 74.62 36 ASP B N 1
ATOM 7515 C CA . ASP B 1 36 ? 0.062 -28.745 -4.703 1 74.62 36 ASP B CA 1
ATOM 7516 C C . ASP B 1 36 ? -1.344 -29.341 -4.739 1 74.62 36 ASP B C 1
ATOM 7518 O O . ASP B 1 36 ? -2.303 -28.709 -4.291 1 74.62 36 ASP B O 1
ATOM 7522 N N . LEU B 1 37 ? -1.367 -30.578 -5.219 1 75.74 37 LEU B N 1
ATOM 7523 C CA . LEU B 1 37 ? -2.665 -31.232 -5.344 1 75.74 37 LEU B CA 1
ATOM 7524 C C . LEU B 1 37 ? -2.985 -32.046 -4.094 1 75.74 37 LEU B C 1
ATOM 7526 O O . LEU B 1 37 ? -4.07 -32.623 -3.985 1 75.74 37 LEU B O 1
ATOM 7530 N N . GLY B 1 38 ? -2.026 -32.043 -3.127 1 72.03 38 GLY B N 1
ATOM 7531 C CA . GLY B 1 38 ? -2.229 -32.79 -1.896 1 72.03 38 GLY B CA 1
ATOM 7532 C C . GLY B 1 38 ? -2.151 -34.292 -2.09 1 72.03 38 GLY B C 1
ATOM 7533 O O . GLY B 1 38 ? -2.73 -35.054 -1.313 1 72.03 38 GLY B O 1
ATOM 7534 N N . LEU B 1 39 ? -1.607 -34.715 -3.137 1 69.83 39 LEU B N 1
ATOM 7535 C CA . LEU B 1 39 ? -1.577 -36.135 -3.473 1 69.83 39 LEU B CA 1
ATOM 7536 C C . LEU B 1 39 ? -0.323 -36.799 -2.914 1 69.83 39 LEU B C 1
ATOM 7538 O O . LEU B 1 39 ? -0.221 -38.028 -2.897 1 69.83 39 LEU B O 1
ATOM 7542 N N . LYS B 1 40 ? 0.674 -35.927 -2.58 1 68.75 40 LYS B N 1
ATOM 7543 C CA . LYS B 1 40 ? 1.884 -36.472 -1.971 1 68.75 40 LYS B CA 1
ATOM 7544 C C . LYS B 1 40 ? 1.895 -36.232 -0.464 1 68.75 40 LYS B C 1
ATOM 7546 O O . LYS B 1 40 ? 1.221 -35.327 0.032 1 68.75 40 LYS B O 1
ATOM 7551 N N . SER B 1 41 ? 2.607 -37.155 0.229 1 64.09 41 SER B N 1
ATOM 7552 C CA . SER B 1 41 ? 2.699 -37.049 1.681 1 64.09 41 SER B CA 1
ATOM 7553 C C . SER B 1 41 ? 3.288 -35.707 2.102 1 64.09 41 SER B C 1
ATOM 7555 O O . SER B 1 41 ? 4.255 -35.233 1.502 1 64.09 41 SER B O 1
ATOM 7557 N N . GLU B 1 42 ? 2.667 -35.043 2.939 1 63.14 42 GLU B N 1
ATOM 7558 C CA . GLU B 1 42 ? 2.969 -33.714 3.462 1 63.14 42 GLU B CA 1
ATOM 7559 C C . GLU B 1 42 ? 4.423 -33.616 3.915 1 63.14 42 GLU B C 1
ATOM 7561 O O . GLU B 1 42 ? 5.029 -32.545 3.846 1 63.14 42 GLU B O 1
ATOM 7566 N N . LYS B 1 43 ? 5.102 -34.795 4.274 1 65.39 43 LYS B N 1
ATOM 7567 C CA . LYS B 1 43 ? 6.426 -34.758 4.888 1 65.39 43 LYS B CA 1
ATOM 7568 C C . LYS B 1 43 ? 7.499 -34.409 3.861 1 65.39 43 LYS B C 1
ATOM 7570 O O . LYS B 1 43 ? 8.573 -33.921 4.219 1 65.39 43 LYS B O 1
ATOM 7575 N N . LEU B 1 44 ? 7.141 -34.578 2.578 1 68.4 44 LEU B N 1
ATOM 7576 C CA . LEU B 1 44 ? 8.175 -34.341 1.576 1 68.4 44 LEU B CA 1
ATOM 7577 C C . LEU B 1 44 ? 7.93 -33.028 0.841 1 68.4 44 LEU B C 1
ATOM 7579 O O . LEU B 1 44 ? 8.776 -32.578 0.066 1 68.4 44 LEU B O 1
ATOM 7583 N N . CYS B 1 45 ? 6.774 -32.459 1.146 1 75.47 45 CYS B N 1
ATOM 7584 C CA . CYS B 1 45 ? 6.433 -31.235 0.431 1 75.47 45 CYS B CA 1
ATOM 7585 C C . CYS B 1 45 ? 6.856 -30.004 1.224 1 75.47 45 CYS B C 1
ATOM 7587 O O . CYS B 1 45 ? 6.833 -30.016 2.456 1 75.47 45 CYS B O 1
ATOM 7589 N N . PRO B 1 46 ? 7.451 -29.042 0.537 1 76.26 46 PRO B N 1
ATOM 7590 C CA . PRO B 1 46 ? 7.731 -27.792 1.247 1 76.26 46 PRO B CA 1
ATOM 7591 C C . PRO B 1 46 ? 6.488 -27.193 1.902 1 76.26 46 PRO B C 1
ATOM 7593 O O . PRO B 1 46 ? 5.415 -27.173 1.294 1 76.26 46 PRO B O 1
ATOM 7596 N N . ILE B 1 47 ? 6.556 -26.959 3.207 1 81.47 47 ILE B N 1
ATOM 7597 C CA . ILE B 1 47 ? 5.466 -26.334 3.949 1 81.47 47 ILE B CA 1
ATOM 7598 C C . ILE B 1 47 ? 5.82 -24.881 4.257 1 81.47 47 ILE B C 1
ATOM 7600 O O . ILE B 1 47 ? 6.772 -24.61 4.994 1 81.47 47 ILE B O 1
ATOM 7604 N N . ASP B 1 48 ? 5.142 -23.985 3.674 1 79.2 48 ASP B N 1
ATOM 7605 C CA . ASP B 1 48 ? 5.381 -22.569 3.939 1 79.2 48 ASP B CA 1
ATOM 7606 C C . ASP B 1 48 ? 4.851 -22.171 5.315 1 79.2 48 ASP B C 1
ATOM 7608 O O . ASP B 1 48 ? 3.827 -22.688 5.765 1 79.2 48 ASP B O 1
ATOM 7612 N N . GLY B 1 49 ? 5.637 -21.409 5.966 1 81.88 49 GLY B N 1
ATOM 7613 C CA . GLY B 1 49 ? 5.187 -20.908 7.255 1 81.88 49 GLY B CA 1
ATOM 7614 C C . GLY B 1 49 ? 4.051 -19.909 7.144 1 81.88 49 GLY B C 1
ATOM 7615 O O . GLY B 1 49 ? 3.974 -19.154 6.172 1 81.88 49 GLY B O 1
ATOM 7616 N N . GLU B 1 50 ? 3.093 -20.016 8.119 1 84.15 50 GLU B N 1
ATOM 7617 C CA . GLU B 1 50 ? 2.005 -19.048 8.219 1 84.15 50 GLU B CA 1
ATOM 7618 C C . GLU B 1 50 ? 1.896 -18.485 9.633 1 84.15 50 GLU B C 1
ATOM 7620 O O . GLU B 1 50 ? 2.286 -19.142 10.601 1 84.15 50 GLU B O 1
ATOM 7625 N N . TRP B 1 51 ? 1.42 -17.309 9.727 1 81.91 51 TRP B N 1
ATOM 7626 C CA . TRP B 1 51 ? 1.325 -16.621 11.01 1 81.91 51 TRP B CA 1
ATOM 7627 C C . TRP B 1 51 ? 0.211 -17.216 11.865 1 81.91 51 TRP B C 1
ATOM 7629 O O . TRP B 1 51 ? -0.815 -17.655 11.341 1 81.91 51 TRP B O 1
ATOM 7639 N N . SER B 1 52 ? 0.449 -17.227 13.113 1 82.89 52 SER B N 1
ATOM 7640 C CA . SER B 1 52 ? -0.617 -17.499 14.072 1 82.89 52 SER B CA 1
ATOM 7641 C C . SER B 1 52 ? -1.582 -16.322 14.174 1 82.89 52 SER B C 1
ATOM 7643 O O . SER B 1 52 ? -1.37 -15.283 13.546 1 82.89 52 SER B O 1
ATOM 7645 N N . SER B 1 53 ? -2.69 -16.561 14.856 1 79.37 53 SER B N 1
ATOM 7646 C CA . SER B 1 53 ? -3.568 -15.431 15.144 1 79.37 53 SER B CA 1
ATOM 7647 C C . SER B 1 53 ? -2.865 -14.392 16.012 1 79.37 53 SER B C 1
ATOM 7649 O O . SER B 1 53 ? -1.949 -14.724 16.768 1 79.37 53 SER B O 1
ATOM 7651 N N . TRP B 1 54 ? -3.19 -13.196 15.815 1 81.85 54 TRP B N 1
ATOM 7652 C CA . TRP B 1 54 ? -2.615 -12.131 16.629 1 81.85 54 TRP B CA 1
ATOM 7653 C C . TRP B 1 54 ? -2.923 -12.348 18.107 1 81.85 54 TRP B C 1
ATOM 7655 O O . TRP B 1 54 ? -4.027 -12.766 18.462 1 81.85 54 TRP B O 1
ATOM 7665 N N . SER B 1 55 ? -1.948 -12.097 18.908 1 84.52 55 SER B N 1
ATOM 7666 C CA . SER B 1 55 ? -2.187 -12.087 20.347 1 84.52 55 SER B CA 1
ATOM 7667 C C . SER B 1 55 ? -3.081 -10.92 20.751 1 84.52 55 SER B C 1
ATOM 7669 O O . SER B 1 55 ? -3.383 -10.05 19.932 1 84.52 55 SER B O 1
ATOM 7671 N N . SER B 1 56 ? -3.642 -11.033 21.96 1 85.32 56 SER B N 1
ATOM 7672 C CA . SER B 1 56 ? -4.379 -9.88 22.466 1 85.32 56 SER B CA 1
ATOM 7673 C C . SER B 1 56 ? -3.471 -8.663 22.61 1 85.32 56 SER B C 1
ATOM 7675 O O . SER B 1 56 ? -2.267 -8.804 22.834 1 85.32 56 SER B O 1
ATOM 7677 N N . TRP B 1 57 ? -3.991 -7.519 22.357 1 84.39 57 TRP B N 1
ATOM 7678 C CA . TRP B 1 57 ? -3.222 -6.288 22.506 1 84.39 57 TRP B CA 1
ATOM 7679 C C . TRP B 1 57 ? -2.646 -6.172 23.913 1 84.39 57 TRP B C 1
ATOM 7681 O O . TRP B 1 57 ? -3.336 -6.447 24.897 1 84.39 57 TRP B O 1
ATOM 7691 N N . GLU B 1 58 ? -1.392 -5.882 23.962 1 82.14 58 GLU B N 1
ATOM 7692 C CA . GLU B 1 58 ? -0.786 -5.572 25.254 1 82.14 58 GLU B CA 1
ATOM 7693 C C . GLU B 1 58 ? -1.306 -4.247 25.803 1 82.14 58 GLU B C 1
ATOM 7695 O O . GLU B 1 58 ? -1.956 -3.484 25.086 1 82.14 58 GLU B O 1
ATOM 7700 N N . SER B 1 59 ? -1.112 -4.052 27.104 1 80.08 59 SER B N 1
ATOM 7701 C CA . SER B 1 59 ? -1.506 -2.777 27.692 1 80.08 59 SER B CA 1
ATOM 7702 C C . SER B 1 59 ? -0.692 -1.625 27.114 1 80.08 59 SER B C 1
ATOM 7704 O O . SER B 1 59 ? 0.441 -1.821 26.669 1 80.08 59 SER B O 1
ATOM 7706 N N . CYS B 1 60 ? -1.317 -0.552 26.982 1 78.33 60 CYS B N 1
ATOM 7707 C CA . CYS B 1 60 ? -0.659 0.628 26.431 1 78.33 60 CYS B CA 1
ATOM 7708 C C . CYS B 1 60 ? 0.624 0.942 27.192 1 78.33 60 CYS B C 1
ATOM 7710 O O . CYS B 1 60 ? 0.601 1.112 28.412 1 78.33 60 CYS B O 1
ATOM 7712 N N . SER B 1 61 ? 1.781 0.667 26.459 1 74.07 61 SER B N 1
ATOM 7713 C CA . SER B 1 61 ? 3.072 0.957 27.074 1 74.07 61 SER B CA 1
ATOM 7714 C C . SER B 1 61 ? 3.643 2.277 26.567 1 74.07 61 SER B C 1
ATOM 7716 O O . SER B 1 61 ? 3.43 2.648 25.411 1 74.07 61 SER B O 1
ATOM 7718 N N . GLY B 1 62 ? 4.076 3.046 27.398 1 70.97 62 GLY B N 1
ATOM 7719 C CA . GLY B 1 62 ? 4.707 4.318 27.083 1 70.97 62 GLY B CA 1
ATOM 7720 C C . GLY B 1 62 ? 4.895 5.208 28.296 1 70.97 62 GLY B C 1
ATOM 7721 O O . GLY B 1 62 ? 4.614 4.797 29.424 1 70.97 62 GLY B O 1
ATOM 7722 N N . LYS B 1 63 ? 5.658 6.254 28.099 1 67.54 63 LYS B N 1
ATOM 7723 C CA . LYS B 1 63 ? 5.836 7.254 29.148 1 67.54 63 LYS B CA 1
ATOM 7724 C C . LYS B 1 63 ? 4.709 8.282 29.124 1 67.54 63 LYS B C 1
ATOM 7726 O O . LYS B 1 63 ? 4.179 8.605 28.058 1 67.54 63 LYS B O 1
ATOM 7731 N N . CYS B 1 64 ? 4.247 8.518 30.371 1 71.38 64 CYS B N 1
ATOM 7732 C CA . CYS B 1 64 ? 3.173 9.501 30.473 1 71.38 64 CYS B CA 1
ATOM 7733 C C . CYS B 1 64 ? 3.509 10.76 29.684 1 71.38 64 CYS B C 1
ATOM 7735 O O . CYS B 1 64 ? 4.654 11.216 29.691 1 71.38 64 CYS B O 1
ATOM 7737 N N . GLY B 1 65 ? 2.635 11.278 28.962 1 63.01 65 GLY B N 1
ATOM 7738 C CA . GLY B 1 65 ? 2.831 12.478 28.165 1 63.01 65 GLY B CA 1
ATOM 7739 C C . GLY B 1 65 ? 3.127 12.184 26.706 1 63.01 65 GLY B C 1
ATOM 7740 O O . GLY B 1 65 ? 3.053 13.077 25.86 1 63.01 65 GLY B O 1
ATOM 7741 N N . PHE B 1 66 ? 3.547 10.949 26.537 1 62.8 66 PHE B N 1
ATOM 7742 C CA . PHE B 1 66 ? 3.846 10.538 25.17 1 62.8 66 PHE B CA 1
ATOM 7743 C C . PHE B 1 66 ? 2.801 9.551 24.661 1 62.8 66 PHE B C 1
ATOM 7745 O O . PHE B 1 66 ? 2.009 9.019 25.441 1 62.8 66 PHE B O 1
ATOM 7752 N N . LYS B 1 67 ? 2.692 9.59 23.344 1 63.37 67 LYS B N 1
ATOM 7753 C CA . LYS B 1 67 ? 1.807 8.573 22.784 1 63.37 67 LYS B CA 1
ATOM 7754 C C . LYS B 1 67 ? 2.298 7.169 23.123 1 63.37 67 LYS B C 1
ATOM 7756 O O . LYS B 1 67 ? 3.499 6.895 23.067 1 63.37 67 LYS B O 1
ATOM 7761 N N . GLY B 1 68 ? 1.457 6.511 23.839 1 68.79 68 GLY B N 1
ATOM 7762 C CA . GLY B 1 68 ? 1.792 5.127 24.134 1 68.79 68 GLY B CA 1
ATOM 7763 C C . GLY B 1 68 ? 1.646 4.21 22.934 1 68.79 68 GLY B C 1
ATOM 7764 O O . GLY B 1 68 ? 1.269 4.655 21.848 1 68.79 68 GLY B O 1
ATOM 7765 N N . LYS B 1 69 ? 2.255 3.114 23.065 1 73.93 69 LYS B N 1
ATOM 7766 C CA . LYS B 1 69 ? 2.141 2.095 22.026 1 73.93 69 LYS B CA 1
ATOM 7767 C C . LYS B 1 69 ? 1.588 0.791 22.593 1 73.93 69 LYS B C 1
ATOM 7769 O O . LYS B 1 69 ? 1.898 0.421 23.727 1 73.93 69 LYS B O 1
ATOM 7774 N N . LYS B 1 70 ? 0.593 0.359 21.993 1 81.93 70 LYS B N 1
ATOM 7775 C CA . LYS B 1 70 ? 0.148 -1.005 22.263 1 81.93 70 LYS B CA 1
ATOM 7776 C C . LYS B 1 70 ? 0.628 -1.965 21.178 1 81.93 70 LYS B C 1
ATOM 7778 O O . LYS B 1 70 ? 0.599 -1.634 19.991 1 81.93 70 LYS B O 1
ATOM 7783 N N . ILE B 1 71 ? 1.213 -3.052 21.646 1 81.25 71 ILE B N 1
ATOM 7784 C CA . ILE B 1 71 ? 1.827 -3.987 20.711 1 81.25 71 ILE B CA 1
ATOM 7785 C C . ILE B 1 71 ? 1.142 -5.348 20.817 1 81.25 71 ILE B C 1
ATOM 7787 O O . ILE B 1 71 ? 0.76 -5.774 21.909 1 81.25 71 ILE B O 1
ATOM 7791 N N . ARG B 1 72 ? 0.814 -5.965 19.775 1 87.73 72 ARG B N 1
ATOM 7792 C CA . ARG B 1 72 ? 0.406 -7.365 19.728 1 87.73 72 ARG B CA 1
ATOM 7793 C C . ARG B 1 72 ? 1.325 -8.173 18.817 1 87.73 72 ARG B C 1
ATOM 7795 O O . ARG B 1 72 ? 1.982 -7.615 17.936 1 87.73 72 ARG B O 1
ATOM 7802 N N . HIS B 1 73 ? 1.511 -9.419 19.112 1 86.42 73 HIS B N 1
ATOM 7803 C CA . HIS B 1 73 ? 2.485 -10.267 18.433 1 86.42 73 HIS B CA 1
ATOM 7804 C C . HIS B 1 73 ? 1.812 -11.481 17.801 1 86.42 73 HIS B C 1
ATOM 7806 O O . HIS B 1 73 ? 0.687 -11.832 18.163 1 86.42 73 HIS B O 1
ATOM 7812 N N . ARG B 1 74 ? 2.402 -12.031 16.788 1 86.38 74 ARG B N 1
ATOM 7813 C CA . ARG B 1 74 ? 2.052 -13.31 16.178 1 86.38 74 ARG B CA 1
ATOM 7814 C C . ARG B 1 74 ? 3.299 -14.142 15.897 1 86.38 74 ARG B C 1
ATOM 7816 O O . ARG B 1 74 ? 4.415 -13.618 15.902 1 86.38 74 ARG B O 1
ATOM 7823 N N . ILE B 1 75 ? 3.176 -15.415 15.876 1 86.24 75 ILE B N 1
ATOM 7824 C CA . ILE B 1 75 ? 4.315 -16.309 15.691 1 86.24 75 ILE B CA 1
ATOM 7825 C C . ILE B 1 75 ? 4.145 -17.101 14.397 1 86.24 75 ILE B C 1
ATOM 7827 O O . ILE B 1 75 ? 3.033 -17.511 14.054 1 86.24 75 ILE B O 1
ATOM 7831 N N . CYS B 1 76 ? 5.21 -17.261 13.695 1 85.4 76 CYS B N 1
ATOM 7832 C CA . CYS B 1 76 ? 5.191 -18.043 12.464 1 85.4 76 CYS B CA 1
ATOM 7833 C C . CYS B 1 76 ? 5.157 -19.536 12.766 1 85.4 76 CYS B C 1
ATOM 7835 O O . CYS B 1 76 ? 6.169 -20.225 12.625 1 85.4 76 CYS B O 1
ATOM 7837 N N . ASN B 1 77 ? 3.949 -20.066 13.194 1 84.89 77 ASN B N 1
ATOM 7838 C CA . ASN B 1 77 ? 3.876 -21.469 13.586 1 84.89 77 ASN B CA 1
ATOM 7839 C C . ASN B 1 77 ? 2.578 -22.117 13.112 1 84.89 77 ASN B C 1
ATOM 7841 O O . ASN B 1 77 ? 2.168 -23.153 13.639 1 84.89 77 ASN B O 1
ATOM 7845 N N . ASN B 1 78 ? 1.832 -21.541 12.342 1 81.62 78 ASN B N 1
ATOM 7846 C CA . ASN B 1 78 ? 0.529 -22.059 11.938 1 81.62 78 ASN B CA 1
ATOM 7847 C C . ASN B 1 78 ? 0.437 -22.224 10.424 1 81.62 78 ASN B C 1
ATOM 7849 O O . ASN B 1 78 ? -0.396 -21.588 9.775 1 81.62 78 ASN B O 1
ATOM 7853 N N . PRO B 1 79 ? 1.401 -23.121 9.85 1 81.88 79 PRO B N 1
ATOM 7854 C CA . PRO B 1 79 ? 2.378 -24.069 10.39 1 81.88 79 PRO B CA 1
ATOM 7855 C C . PRO B 1 79 ? 3.802 -23.516 10.385 1 81.88 79 PRO B C 1
ATOM 7857 O O . PRO B 1 79 ? 4.05 -22.446 9.824 1 81.88 79 PRO B O 1
ATOM 7860 N N . ILE B 1 80 ? 4.689 -24.11 11.075 1 85.05 80 ILE B N 1
ATOM 7861 C CA . ILE B 1 80 ? 6.107 -23.765 11.061 1 85.05 80 ILE B CA 1
ATOM 7862 C C . ILE B 1 80 ? 6.706 -24.1 9.697 1 85.05 80 ILE B C 1
ATOM 7864 O O . ILE B 1 80 ? 6.426 -25.16 9.133 1 85.05 80 ILE B O 1
ATOM 7868 N N . PRO B 1 81 ? 7.396 -23.134 9.134 1 83.38 81 PRO B N 1
ATOM 7869 C CA . PRO B 1 81 ? 8.053 -23.476 7.87 1 83.38 81 PRO B CA 1
ATOM 7870 C C . PRO B 1 81 ? 8.952 -24.705 7.985 1 83.38 81 PRO B C 1
ATOM 7872 O O . PRO B 1 81 ? 9.684 -24.849 8.968 1 83.38 81 PRO B O 1
ATOM 7875 N N . SER B 1 82 ? 8.725 -25.64 7.044 1 78.49 82 SER B N 1
ATOM 7876 C CA . SER B 1 82 ? 9.516 -26.866 7.054 1 78.49 82 SER B CA 1
ATOM 7877 C C . SER B 1 82 ? 9.899 -27.289 5.639 1 78.49 82 SER B C 1
ATOM 7879 O O . SER B 1 82 ? 9.305 -26.824 4.665 1 78.49 82 SER B O 1
ATOM 7881 N N . ASN B 1 83 ? 10.861 -28.101 5.485 1 73.62 83 ASN B N 1
ATOM 7882 C CA . ASN B 1 83 ? 11.306 -28.681 4.222 1 73.62 83 ASN B CA 1
ATOM 7883 C C . ASN B 1 83 ? 11.622 -27.602 3.19 1 73.62 83 ASN B C 1
ATOM 7885 O O . ASN B 1 83 ? 11.121 -27.647 2.065 1 73.62 83 ASN B O 1
ATOM 7889 N N . ASN B 1 84 ? 12.306 -26.555 3.682 1 67.35 84 ASN B N 1
ATOM 7890 C CA . ASN B 1 84 ? 12.751 -25.468 2.817 1 67.35 84 ASN B CA 1
ATOM 7891 C C . ASN B 1 84 ? 11.579 -24.613 2.344 1 67.35 84 ASN B C 1
ATOM 7893 O O . ASN B 1 84 ? 11.591 -24.101 1.223 1 67.35 84 ASN B O 1
ATOM 7897 N N . GLY B 1 85 ? 10.517 -24.657 3.1 1 73.66 85 GLY B N 1
ATOM 7898 C CA . GLY B 1 85 ? 9.405 -23.768 2.804 1 73.66 85 GLY B CA 1
ATOM 7899 C C . GLY B 1 85 ? 9.726 -22.307 3.055 1 73.66 85 GLY B C 1
ATOM 7900 O O . GLY B 1 85 ? 10.711 -21.988 3.725 1 73.66 85 GLY B O 1
ATOM 7901 N N . ALA B 1 86 ? 8.91 -21.48 2.506 1 75.15 86 ALA B N 1
ATOM 7902 C CA . ALA B 1 86 ? 9.104 -20.041 2.662 1 75.15 86 ALA B CA 1
ATOM 7903 C C . ALA B 1 86 ? 8.752 -19.59 4.077 1 75.15 86 ALA B C 1
ATOM 7905 O O . ALA B 1 86 ? 7.818 -20.115 4.688 1 75.15 86 ALA B O 1
ATOM 7906 N N . PRO B 1 87 ? 9.653 -18.754 4.609 1 77.65 87 PRO B N 1
ATOM 7907 C CA . PRO B 1 87 ? 9.272 -18.172 5.897 1 77.65 87 PRO B CA 1
ATOM 7908 C C . PRO B 1 87 ? 8.054 -17.258 5.794 1 77.65 87 PRO B C 1
ATOM 7910 O O . PRO B 1 87 ? 7.607 -16.94 4.689 1 77.65 87 PRO B O 1
ATOM 7913 N N . CYS B 1 88 ? 7.565 -16.981 7.025 1 81.28 88 CYS B N 1
ATOM 7914 C CA . CYS B 1 88 ? 6.414 -16.086 7.071 1 81.28 88 CYS B CA 1
ATOM 7915 C C . CYS B 1 88 ? 6.779 -14.702 6.548 1 81.28 88 CYS B C 1
ATOM 7917 O O . CYS B 1 88 ? 7.886 -14.216 6.784 1 81.28 88 CYS B O 1
ATOM 7919 N N . ILE B 1 89 ? 5.941 -14.231 5.708 1 73.65 89 ILE B N 1
ATOM 7920 C CA . ILE B 1 89 ? 6.187 -12.909 5.144 1 73.65 89 ILE B CA 1
ATOM 7921 C C . ILE B 1 89 ? 5.403 -11.859 5.928 1 73.65 89 ILE B C 1
ATOM 7923 O O . ILE B 1 89 ? 4.231 -12.065 6.252 1 73.65 89 ILE B O 1
ATOM 7927 N N . GLY B 1 90 ? 5.967 -10.765 6.261 1 73.52 90 GLY B N 1
ATOM 7928 C CA . GLY B 1 90 ? 5.311 -9.692 6.99 1 73.52 90 GLY B CA 1
ATOM 7929 C C . GLY B 1 90 ? 5.838 -9.521 8.402 1 73.52 90 GLY B C 1
ATOM 7930 O O . GLY B 1 90 ? 6.671 -10.306 8.859 1 73.52 90 GLY B O 1
ATOM 7931 N N . PRO B 1 91 ? 5.35 -8.522 9.102 1 76.4 91 PRO B N 1
ATOM 7932 C CA . PRO B 1 91 ? 5.818 -8.268 10.467 1 76.4 91 PRO B CA 1
ATOM 7933 C C . PRO B 1 91 ? 5.191 -9.211 11.491 1 76.4 91 PRO B C 1
ATOM 7935 O O . PRO B 1 91 ? 4.05 -9.648 11.317 1 76.4 91 PRO B O 1
ATOM 7938 N N . ASN B 1 92 ? 5.891 -9.586 12.484 1 80.09 92 ASN B N 1
ATOM 7939 C CA . ASN B 1 92 ? 5.404 -10.434 13.567 1 80.09 92 ASN B CA 1
ATOM 7940 C C . ASN B 1 92 ? 4.822 -9.606 14.709 1 80.09 92 ASN B C 1
ATOM 7942 O O . ASN B 1 92 ? 4.485 -10.146 15.764 1 80.09 92 ASN B O 1
ATOM 7946 N N . TYR B 1 93 ? 4.777 -8.324 14.522 1 81.2 93 TYR B N 1
ATOM 7947 C CA . TYR B 1 93 ? 4.173 -7.463 15.534 1 81.2 93 TYR B CA 1
ATOM 7948 C C . TYR B 1 93 ? 3.386 -6.33 14.887 1 81.2 93 TYR B C 1
ATOM 7950 O O . TYR B 1 93 ? 3.59 -6.017 13.711 1 81.2 93 TYR B O 1
ATOM 7958 N N . GLN B 1 94 ? 2.418 -5.917 15.47 1 79.43 94 GLN B N 1
ATOM 7959 C CA . GLN B 1 94 ? 1.638 -4.742 15.095 1 79.43 94 GLN B CA 1
ATOM 7960 C C . GLN B 1 94 ? 1.614 -3.716 16.225 1 79.43 94 GLN B C 1
ATOM 7962 O O . GLN B 1 94 ? 1.512 -4.079 17.398 1 79.43 94 GLN B O 1
ATOM 7967 N N . ILE B 1 95 ? 1.881 -2.467 15.871 1 75.74 95 ILE B N 1
ATOM 7968 C CA . ILE B 1 95 ? 1.92 -1.391 16.854 1 75.74 95 ILE B CA 1
ATOM 7969 C C . ILE B 1 95 ? 0.804 -0.389 16.568 1 75.74 95 ILE B C 1
ATOM 7971 O O . ILE B 1 95 ? 0.581 -0.011 15.415 1 75.74 95 ILE B O 1
ATOM 7975 N N . GLU B 1 96 ? 0.018 -0.153 17.487 1 74.05 96 GLU B N 1
ATOM 7976 C CA . GLU B 1 96 ? -0.987 0.903 17.416 1 74.05 96 GLU B CA 1
ATOM 7977 C C . GLU B 1 96 ? -0.751 1.964 18.486 1 74.05 96 GLU B C 1
ATOM 7979 O O . GLU B 1 96 ? -0.324 1.647 19.599 1 74.05 96 GLU B O 1
ATOM 7984 N N . SER B 1 97 ? -0.852 3.207 18.117 1 67.93 97 SER B N 1
ATOM 7985 C CA . SER B 1 97 ? -0.714 4.292 19.084 1 67.93 97 SER B CA 1
ATOM 7986 C C . SER B 1 97 ? -1.871 4.296 20.078 1 67.93 97 SER B C 1
ATOM 7988 O O . SER B 1 97 ? -3.01 3.997 19.714 1 67.93 97 SER B O 1
ATOM 7990 N N . CYS B 1 98 ? -1.588 4.249 21.292 1 72.76 98 CYS B N 1
ATOM 7991 C CA . CYS B 1 98 ? -2.596 4.341 22.342 1 72.76 98 CYS B CA 1
ATOM 7992 C C . CYS B 1 98 ? -2.308 5.514 23.273 1 72.76 98 CYS B C 1
ATOM 7994 O O . CYS B 1 98 ? -1.25 6.138 23.181 1 72.76 98 CYS B O 1
ATOM 7996 N N . HIS B 1 99 ? -3.343 5.937 23.899 1 68.49 99 HIS B N 1
ATOM 7997 C CA . HIS B 1 99 ? -3.203 6.981 24.907 1 68.49 99 HIS B CA 1
ATOM 7998 C C . HIS B 1 99 ? -3.04 6.384 26.301 1 68.49 99 HIS B C 1
ATOM 8000 O O . HIS B 1 99 ? -3.816 5.512 26.701 1 68.49 99 HIS B O 1
ATOM 8006 N N . ILE B 1 100 ? -1.843 6.7 26.762 1 72.03 100 ILE B N 1
ATOM 8007 C CA . ILE B 1 100 ? -1.634 6.24 28.131 1 72.03 100 ILE B CA 1
ATOM 8008 C C . ILE B 1 100 ? -2.58 6.979 29.074 1 72.03 100 ILE B C 1
ATOM 8010 O O . ILE B 1 100 ? -2.567 8.21 29.137 1 72.03 100 ILE B O 1
ATOM 8014 N N . THR B 1 101 ? -3.527 6.257 29.571 1 66.09 101 THR B N 1
ATOM 8015 C CA . THR B 1 101 ? -4.466 6.839 30.523 1 66.09 101 THR B CA 1
ATOM 8016 C C . THR B 1 101 ? -4.04 6.537 31.957 1 66.09 101 THR B C 1
ATOM 8018 O O . THR B 1 101 ? -3.266 5.608 32.197 1 66.09 101 THR B O 1
ATOM 8021 N N . GLY B 1 102 ? -4.264 7.263 32.835 1 70.31 102 GLY B N 1
ATOM 8022 C CA . GLY B 1 102 ? -4.053 6.996 34.249 1 70.31 102 GLY B CA 1
ATOM 8023 C C . GLY B 1 102 ? -2.713 7.494 34.756 1 70.31 102 GLY B C 1
ATOM 8024 O O . GLY B 1 102 ? -2.154 6.933 35.702 1 70.31 102 GLY B O 1
ATOM 8025 N N . CYS B 1 103 ? -2.112 8.421 33.885 1 81 103 CYS B N 1
ATOM 8026 C CA . CYS B 1 103 ? -0.838 8.976 34.33 1 81 103 CYS B CA 1
ATOM 8027 C C . CYS B 1 103 ? -1.023 9.838 35.573 1 81 103 CYS B C 1
ATOM 8029 O O . CYS B 1 103 ? -1.957 10.64 35.644 1 81 103 CYS B O 1
ATOM 8031 N N . THR B 1 104 ? -0.218 9.453 36.619 1 81.7 104 THR B N 1
ATOM 8032 C CA . THR B 1 104 ? -0.21 10.25 37.84 1 81.7 104 THR B CA 1
ATOM 8033 C C . THR B 1 104 ? 0.896 11.301 37.793 1 81.7 104 THR B C 1
ATOM 8035 O O . THR B 1 104 ? 1.758 11.264 36.913 1 81.7 104 THR B O 1
ATOM 8038 N N . MET B 1 105 ? 0.82 12.253 38.641 1 84.42 105 MET B N 1
ATOM 8039 C CA . MET B 1 105 ? 1.838 13.298 38.708 1 84.42 105 MET B CA 1
ATOM 8040 C C . MET B 1 105 ? 3.219 12.697 38.945 1 84.42 105 MET B C 1
ATOM 8042 O O 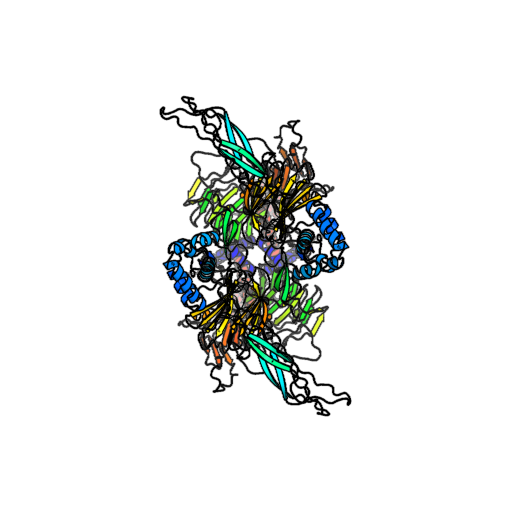. MET B 1 105 ? 4.222 13.228 38.465 1 84.42 105 MET B O 1
ATOM 8046 N N . ASN B 1 106 ? 3.221 11.572 39.575 1 83.28 106 ASN B N 1
ATOM 8047 C CA . ASN B 1 106 ? 4.49 10.898 39.831 1 83.28 106 ASN B CA 1
ATOM 8048 C C . ASN B 1 106 ? 5.104 10.351 38.546 1 83.28 106 ASN B C 1
ATOM 8050 O O . ASN B 1 106 ? 6.327 10.323 38.4 1 83.28 106 ASN B O 1
ATOM 8054 N N . ASP B 1 107 ? 4.26 9.934 37.72 1 84.02 107 ASP B N 1
ATOM 8055 C CA . ASP B 1 107 ? 4.743 9.399 36.45 1 84.02 107 ASP B CA 1
ATOM 8056 C C . ASP B 1 107 ? 5.404 10.49 35.611 1 84.02 107 ASP B C 1
ATOM 8058 O O . ASP B 1 107 ? 6.44 10.256 34.985 1 84.02 107 ASP B O 1
ATOM 8062 N N . TYR B 1 108 ? 4.821 11.654 35.633 1 85.95 108 TYR B N 1
ATOM 8063 C CA . TYR B 1 108 ? 5.379 12.77 34.878 1 85.95 108 TYR B CA 1
ATOM 8064 C C . TYR B 1 108 ? 6.69 13.244 35.495 1 85.95 108 TYR B C 1
ATOM 8066 O O . TYR B 1 108 ? 7.604 13.662 34.78 1 85.95 108 TYR B O 1
ATOM 8074 N N . GLU B 1 109 ? 6.788 13.157 36.824 1 85.31 109 GLU B N 1
ATOM 8075 C CA . GLU B 1 109 ? 8.015 13.553 37.509 1 85.31 109 GLU B CA 1
ATOM 8076 C C . GLU B 1 109 ? 9.177 12.638 37.131 1 85.31 109 GLU B C 1
ATOM 8078 O O . GLU B 1 109 ? 10.309 13.099 36.966 1 85.31 109 GLU B O 1
ATOM 8083 N N . LYS B 1 110 ? 8.888 11.456 36.971 1 79.59 110 LYS B N 1
ATOM 8084 C CA . LYS B 1 110 ? 9.927 10.495 36.609 1 79.59 110 LYS B CA 1
ATOM 8085 C C . LYS B 1 110 ? 10.455 10.761 35.203 1 79.59 110 LYS B C 1
ATOM 8087 O O . LYS B 1 110 ? 11.655 10.632 34.95 1 79.59 110 LYS B O 1
ATOM 8092 N N . VAL B 1 111 ? 9.561 11.134 34.355 1 77 111 VAL B N 1
ATOM 8093 C CA . VAL B 1 111 ? 9.935 11.33 32.958 1 77 111 VAL B CA 1
ATOM 8094 C C . VAL B 1 111 ? 10.762 12.606 32.818 1 77 111 VAL B C 1
ATOM 8096 O O . VAL B 1 111 ? 11.719 12.651 32.042 1 77 111 VAL B O 1
ATOM 8099 N N . VAL B 1 112 ? 10.442 13.63 33.542 1 81.06 112 VAL B N 1
ATOM 8100 C CA . VAL B 1 112 ? 11.02 14.958 33.368 1 81.06 112 VAL B CA 1
ATOM 8101 C C . VAL B 1 112 ? 12.323 15.062 34.158 1 81.06 112 VAL B C 1
ATOM 8103 O O . VAL B 1 112 ? 13.17 15.908 33.862 1 81.06 112 VAL B O 1
ATOM 8106 N N . ASN B 1 113 ? 12.531 14.156 35.126 1 77.53 113 ASN B N 1
ATOM 8107 C CA . ASN B 1 113 ? 13.692 14.257 36.004 1 77.53 113 ASN B CA 1
ATOM 8108 C C . ASN B 1 113 ? 14.998 14.154 35.222 1 77.53 113 ASN B C 1
ATOM 8110 O O . ASN B 1 113 ? 16.037 14.64 35.672 1 77.53 113 ASN B O 1
ATOM 8114 N N . ILE B 1 114 ? 14.877 13.639 34.042 1 72.22 114 ILE B N 1
ATOM 8115 C CA . ILE B 1 114 ? 16.098 13.405 33.28 1 72.22 114 ILE B CA 1
ATOM 8116 C C . ILE B 1 114 ? 16.368 14.593 32.359 1 72.22 114 ILE B C 1
ATOM 8118 O O . ILE B 1 114 ? 17.437 14.685 31.751 1 72.22 114 ILE B O 1
ATOM 8122 N N . HIS B 1 115 ? 15.448 15.559 32.328 1 74.12 115 HIS B N 1
ATOM 8123 C CA . HIS B 1 115 ? 15.572 16.721 31.455 1 74.12 115 HIS B CA 1
ATOM 8124 C C . HIS B 1 115 ? 15.671 18.01 32.263 1 74.12 115 HIS B C 1
ATOM 8126 O O . HIS B 1 115 ? 14.705 18.416 32.913 1 74.12 115 HIS B O 1
ATOM 8132 N N . PRO B 1 116 ? 16.743 18.591 32.282 1 76.52 116 PRO B N 1
ATOM 8133 C CA . PRO B 1 116 ? 16.895 19.776 33.128 1 76.52 116 PRO B CA 1
ATOM 8134 C C . PRO B 1 116 ? 15.833 20.838 32.853 1 76.52 116 PRO B C 1
ATOM 8136 O O . PRO B 1 116 ? 15.279 21.419 33.789 1 76.52 116 PRO B O 1
ATOM 8139 N N . ILE B 1 117 ? 15.506 21.059 31.645 1 79.2 117 ILE B N 1
ATOM 8140 C CA . ILE B 1 117 ? 14.536 22.097 31.311 1 79.2 117 ILE B CA 1
ATOM 8141 C C . ILE B 1 117 ? 13.143 21.666 31.764 1 79.2 117 ILE B C 1
ATOM 8143 O O . ILE B 1 117 ? 12.41 22.453 32.368 1 79.2 117 ILE B O 1
ATOM 8147 N N . ARG B 1 118 ? 12.833 20.526 31.547 1 83.42 118 ARG B N 1
ATOM 8148 C CA . ARG B 1 118 ? 11.505 20.04 31.906 1 83.42 118 ARG B CA 1
ATOM 8149 C C . ARG B 1 118 ? 11.353 19.93 33.42 1 83.42 118 ARG B C 1
ATOM 8151 O O . ARG B 1 118 ? 10.253 20.087 33.952 1 83.42 118 ARG B O 1
ATOM 8158 N N . LYS B 1 119 ? 12.5 19.77 34.091 1 86.5 119 LYS B N 1
ATOM 8159 C CA . LYS B 1 119 ? 12.476 19.722 35.55 1 86.5 119 LYS B CA 1
ATOM 8160 C C . LYS B 1 119 ? 12.123 21.085 36.139 1 86.5 119 LYS B C 1
ATOM 8162 O O . LYS B 1 119 ? 11.383 21.169 37.121 1 86.5 119 LYS B O 1
ATOM 8167 N N . GLU B 1 120 ? 12.669 22.053 35.512 1 86.81 120 GLU B N 1
ATOM 8168 C CA . GLU B 1 120 ? 12.356 23.405 35.965 1 86.81 120 GLU B CA 1
ATOM 8169 C C . GLU B 1 120 ? 10.881 23.731 35.751 1 86.81 120 GLU B C 1
ATOM 8171 O O . GLU B 1 120 ? 10.263 24.406 36.577 1 86.81 120 GLU B O 1
ATOM 8176 N N . GLU B 1 121 ? 10.397 23.301 34.664 1 89.39 121 GLU B N 1
ATOM 8177 C CA . GLU B 1 121 ? 8.983 23.531 34.383 1 89.39 121 GLU B CA 1
ATOM 8178 C C . GLU B 1 121 ? 8.094 22.771 35.364 1 89.39 121 GLU B C 1
ATOM 8180 O O . GLU B 1 121 ? 7.001 23.229 35.702 1 89.39 121 GLU B O 1
ATOM 8185 N N . LEU B 1 122 ? 8.618 21.665 35.784 1 91.71 122 LEU B N 1
ATOM 8186 C CA . LEU B 1 122 ? 7.867 20.88 36.758 1 91.71 122 LEU B CA 1
ATOM 8187 C C . LEU B 1 122 ? 7.735 21.633 38.077 1 91.71 122 LEU B C 1
ATOM 8189 O O . LEU B 1 122 ? 6.704 21.544 38.747 1 91.71 122 LEU B O 1
ATOM 8193 N N . GLU B 1 123 ? 8.737 22.365 38.435 1 91.27 123 GLU B N 1
ATOM 8194 C CA . GLU B 1 123 ? 8.692 23.14 39.671 1 91.27 123 GLU B CA 1
ATOM 8195 C C . GLU B 1 123 ? 7.621 24.224 39.604 1 91.27 123 GLU B C 1
ATOM 8197 O O . GLU B 1 123 ? 6.959 24.514 40.603 1 91.27 123 GLU B O 1
ATOM 8202 N N . ILE B 1 124 ? 7.441 24.704 38.455 1 91.26 124 ILE B N 1
ATOM 8203 C CA . ILE B 1 124 ? 6.409 25.718 38.273 1 91.26 124 ILE B CA 1
ATOM 8204 C C . ILE B 1 124 ? 5.029 25.09 38.454 1 91.26 124 ILE B C 1
ATOM 8206 O O . ILE B 1 124 ? 4.173 25.646 39.146 1 91.26 124 ILE B O 1
ATOM 8210 N N . VAL B 1 125 ? 4.846 23.973 37.848 1 92.99 125 VAL B N 1
ATOM 8211 C CA . VAL B 1 125 ? 3.561 23.285 37.916 1 92.99 125 VAL B CA 1
ATOM 8212 C C . VAL B 1 125 ? 3.285 22.847 39.353 1 92.99 125 VAL B C 1
ATOM 8214 O O . VAL B 1 125 ? 2.156 22.961 39.837 1 92.99 125 VAL B O 1
ATOM 8217 N N . LYS B 1 126 ? 4.357 22.443 40.059 1 90.74 126 LYS B N 1
ATOM 8218 C CA . LYS B 1 126 ? 4.187 21.996 41.438 1 90.74 126 LYS B CA 1
ATOM 8219 C C . LYS B 1 126 ? 3.793 23.156 42.348 1 90.74 126 LYS B C 1
ATOM 8221 O O . LYS B 1 126 ? 2.974 22.991 43.254 1 90.74 126 LYS B O 1
ATOM 8226 N N . ASP B 1 127 ? 4.352 24.264 42.1 1 92.64 127 ASP B N 1
ATOM 8227 C CA . ASP B 1 127 ? 4.03 25.454 42.882 1 92.64 127 ASP B CA 1
ATOM 8228 C C . ASP B 1 127 ? 2.562 25.841 42.714 1 92.64 127 ASP B C 1
ATOM 8230 O O . ASP B 1 127 ? 1.898 26.213 43.683 1 92.64 127 ASP B O 1
ATOM 8234 N N . ILE B 1 128 ? 2.116 25.664 41.559 1 92.95 128 ILE B N 1
ATOM 8235 C CA . ILE B 1 128 ? 0.732 26.036 41.282 1 92.95 128 ILE B CA 1
ATOM 8236 C C . ILE B 1 128 ? -0.207 24.952 41.806 1 92.95 128 ILE B C 1
ATOM 8238 O O . ILE B 1 128 ? -1.287 25.253 42.321 1 92.95 128 ILE B O 1
ATOM 8242 N N . HIS B 1 129 ? 0.241 23.775 41.735 1 92.05 129 HIS B N 1
ATOM 8243 C CA . HIS B 1 129 ? -0.58 22.659 42.191 1 92.05 129 HIS B CA 1
ATOM 8244 C C . HIS B 1 129 ? -0.724 22.666 43.71 1 92.05 129 HIS B C 1
ATOM 8246 O O . HIS B 1 129 ? -1.718 22.171 44.246 1 92.05 129 HIS B O 1
ATOM 8252 N N . GLN B 1 130 ? 0.212 23.177 44.348 1 90.91 130 GLN B N 1
ATOM 8253 C CA . GLN B 1 130 ? 0.128 23.295 45.8 1 90.91 130 GLN B CA 1
ATOM 8254 C C . GLN B 1 130 ? -1.01 24.225 46.211 1 90.91 130 GLN B C 1
ATOM 8256 O O . GLN B 1 130 ? -1.705 23.967 47.196 1 90.91 130 GLN B O 1
ATOM 8261 N N . LYS B 1 131 ? -1.227 25.195 45.381 1 90.19 131 LYS B N 1
ATOM 8262 C CA . LYS B 1 131 ? -2.293 26.154 45.659 1 90.19 131 LYS B CA 1
ATOM 8263 C C . LYS B 1 131 ? -3.634 25.654 45.127 1 90.19 131 LYS B C 1
ATOM 8265 O O . LYS B 1 131 ? -4.685 25.961 45.693 1 90.19 131 LYS B O 1
ATOM 8270 N N . LEU B 1 132 ? -3.594 24.956 44.008 1 91.75 132 LEU B N 1
ATOM 8271 C CA . LEU B 1 132 ? -4.801 24.472 43.346 1 91.75 132 LEU B CA 1
ATOM 8272 C C . LEU B 1 132 ? -4.639 23.018 42.916 1 91.75 132 LEU B C 1
ATOM 8274 O O . LEU B 1 132 ? -4.475 22.732 41.728 1 91.75 132 LEU B O 1
ATOM 8278 N N . PRO B 1 133 ? -4.854 22.068 43.755 1 88.45 133 PRO B N 1
ATOM 8279 C CA . PRO B 1 133 ? -4.636 20.651 43.457 1 88.45 133 PRO B CA 1
ATOM 8280 C C . PRO B 1 133 ? -5.631 20.103 42.437 1 88.45 133 PRO B C 1
ATOM 8282 O O . PRO B 1 133 ? -5.374 19.072 41.81 1 88.45 133 PRO B O 1
ATOM 8285 N N . ALA B 1 134 ? -6.798 20.742 42.226 1 86.08 134 ALA B N 1
ATOM 8286 C CA . ALA B 1 134 ? -7.812 20.274 41.284 1 86.08 134 ALA B CA 1
ATOM 8287 C C . ALA B 1 134 ? -7.267 20.253 39.859 1 86.08 134 ALA B C 1
ATOM 8289 O O . ALA B 1 134 ? -7.773 19.52 39.005 1 86.08 134 ALA B O 1
ATOM 8290 N N . LEU B 1 135 ? -6.273 21.052 39.665 1 90.48 135 LEU B N 1
ATOM 8291 C CA . LEU B 1 135 ? -5.7 21.142 38.326 1 90.48 135 LEU B CA 1
ATOM 8292 C C . LEU B 1 135 ? -4.978 19.85 37.956 1 90.48 135 LEU B C 1
ATOM 8294 O O . LEU B 1 135 ? -4.738 19.585 36.775 1 90.48 135 LEU B O 1
ATOM 8298 N N . ILE B 1 136 ? -4.677 19.037 38.941 1 87.42 136 ILE B N 1
ATOM 8299 C CA . ILE B 1 136 ? -4.021 17.762 38.673 1 87.42 136 ILE B CA 1
ATOM 8300 C C . ILE B 1 136 ? -4.991 16.822 37.96 1 87.42 136 ILE B C 1
ATOM 8302 O O . ILE B 1 136 ? -4.647 16.223 36.938 1 87.42 136 ILE B O 1
ATOM 8306 N N . GLU B 1 137 ? -6.191 16.735 38.446 1 84.06 137 GLU B N 1
ATOM 8307 C CA . GLU B 1 137 ? -7.194 15.849 37.864 1 84.06 137 GLU B CA 1
ATOM 8308 C C . GLU B 1 137 ? -7.691 16.383 36.524 1 84.06 137 GLU B C 1
ATOM 8310 O O . GLU B 1 137 ? -7.973 15.609 35.607 1 84.06 137 GLU B O 1
ATOM 8315 N N . LEU B 1 138 ? -7.734 17.632 36.451 1 85.66 138 LEU B N 1
ATOM 8316 C CA . LEU B 1 138 ? -8.342 18.249 35.277 1 85.66 138 LEU B CA 1
ATOM 8317 C C . LEU B 1 138 ? -7.382 18.224 34.092 1 85.66 138 LEU B C 1
ATOM 8319 O O . LEU B 1 138 ? -7.808 18.059 32.947 1 85.66 138 LEU B O 1
ATOM 8323 N N . CYS B 1 139 ? -6.109 18.441 34.371 1 88.13 139 CYS B N 1
ATOM 8324 C CA . CYS B 1 139 ? -5.209 18.675 33.247 1 88.13 139 CYS B CA 1
ATOM 8325 C C . CYS B 1 139 ? -4.193 17.546 33.117 1 88.13 139 CYS B C 1
ATOM 8327 O O . CYS B 1 139 ? -3.603 17.356 32.052 1 88.13 139 CYS B O 1
ATOM 8329 N N . PHE B 1 140 ? -3.866 16.82 34.07 1 85.97 140 PHE B N 1
ATOM 8330 C CA . PHE B 1 140 ? -2.843 15.786 33.97 1 85.97 140 PHE B CA 1
ATOM 8331 C C . PHE B 1 140 ? -3.478 14.406 33.853 1 85.97 140 PHE B C 1
ATOM 8333 O O . PHE B 1 140 ? -2.994 13.555 33.103 1 85.97 140 PHE B O 1
ATOM 8340 N N . LEU B 1 141 ? -4.574 14.206 34.595 1 77.89 141 LEU B N 1
ATOM 8341 C CA . LEU B 1 141 ? -5.275 12.934 34.453 1 77.89 141 LEU B CA 1
ATOM 8342 C C . LEU B 1 141 ? -6.169 12.941 33.218 1 77.89 141 LEU B C 1
ATOM 8344 O O . LEU B 1 141 ? -6.494 11.882 32.676 1 77.89 141 LEU B O 1
ATOM 8348 N N . ALA B 1 142 ? -6.688 14.124 32.923 1 78.21 142 ALA B N 1
ATOM 8349 C CA . ALA B 1 142 ? -7.496 14.333 31.724 1 78.21 142 ALA B CA 1
ATOM 8350 C C . ALA B 1 142 ? -6.928 15.462 30.869 1 78.21 142 ALA B C 1
ATOM 8352 O O . ALA B 1 142 ? -5.896 16.047 31.208 1 78.21 142 ALA B O 1
ATOM 8353 N N . ASP B 1 143 ? -7.424 15.613 29.74 1 79.26 143 ASP B N 1
ATOM 8354 C CA . ASP B 1 143 ? -7.029 16.728 28.886 1 79.26 143 ASP B CA 1
ATOM 8355 C C . ASP B 1 143 ? -7.922 17.944 29.121 1 79.26 143 ASP B C 1
ATOM 8357 O O . ASP B 1 143 ? -9.14 17.811 29.249 1 79.26 143 ASP B O 1
ATOM 8361 N N . CYS B 1 144 ? -7.285 19.033 29.374 1 86.14 144 CYS B N 1
ATOM 8362 C CA . CYS B 1 144 ? -8.041 20.263 29.581 1 86.14 144 CYS B CA 1
ATOM 8363 C C . CYS B 1 144 ? -7.82 21.239 28.431 1 86.14 144 CYS B C 1
ATOM 8365 O O . CYS B 1 144 ? -6.91 21.055 27.621 1 86.14 144 CYS B O 1
ATOM 8367 N N . THR B 1 145 ? -8.729 22.149 28.28 1 88.58 145 THR B N 1
ATOM 8368 C CA . THR B 1 145 ? -8.613 23.234 27.311 1 88.58 145 THR B CA 1
ATOM 8369 C C . THR B 1 145 ? -8.146 24.518 27.99 1 88.58 145 THR B C 1
ATOM 8371 O O . THR B 1 145 ? -8.324 24.687 29.199 1 88.58 145 THR B O 1
ATOM 8374 N N . PHE B 1 146 ? -7.432 25.371 27.285 1 89.98 146 PHE B N 1
ATOM 8375 C CA . PHE B 1 146 ? -6.897 26.599 27.861 1 89.98 146 PHE B CA 1
ATOM 8376 C C . PHE B 1 146 ? -8.012 27.441 28.471 1 89.98 146 PHE B C 1
ATOM 8378 O O . PHE B 1 146 ? -7.806 28.113 29.483 1 89.98 146 PHE B O 1
ATOM 8385 N N . SER B 1 147 ? -9.228 27.343 27.887 1 85.91 147 SER B N 1
ATOM 8386 C CA . SER B 1 147 ? -10.345 28.137 28.388 1 85.91 147 SER B CA 1
ATOM 8387 C C . SER B 1 147 ? -10.68 27.772 29.83 1 85.91 147 SER B C 1
ATOM 8389 O O . SER B 1 147 ? -11.009 28.644 30.637 1 85.91 147 SER B O 1
ATOM 8391 N N . ILE B 1 148 ? -10.521 26.554 30.148 1 86.84 148 ILE B N 1
ATOM 8392 C CA . ILE B 1 148 ? -10.8 26.089 31.503 1 86.84 148 ILE B CA 1
ATOM 8393 C C . ILE B 1 148 ? -9.69 26.547 32.445 1 86.84 148 ILE B C 1
ATOM 8395 O O . ILE B 1 148 ? -9.959 26.977 33.569 1 86.84 148 ILE B O 1
ATOM 8399 N N . VAL B 1 149 ? -8.476 26.492 31.995 1 90.94 149 VAL B N 1
ATOM 8400 C CA . VAL B 1 149 ? -7.333 26.894 32.809 1 90.94 149 VAL B CA 1
ATOM 8401 C C . VAL B 1 149 ? -7.363 28.404 33.032 1 90.94 149 VAL B C 1
ATOM 8403 O O . VAL B 1 149 ? -7.043 28.883 34.123 1 90.94 149 VAL B O 1
ATOM 8406 N N . GLU B 1 150 ? -7.721 29.095 31.999 1 89.12 150 GLU B N 1
ATOM 8407 C CA . GLU B 1 150 ? -7.813 30.547 32.112 1 89.12 150 GLU B CA 1
ATOM 8408 C C . GLU B 1 150 ? -8.868 30.955 33.136 1 89.12 150 GLU B C 1
ATOM 8410 O O . GLU B 1 150 ? -8.673 31.912 33.889 1 89.12 150 GLU B O 1
ATOM 8415 N N . LYS B 1 151 ? -9.918 30.248 33.158 1 85.69 151 LYS B N 1
ATOM 8416 C CA . LYS B 1 151 ? -10.993 30.537 34.102 1 85.69 151 LYS B CA 1
ATOM 8417 C C . LYS B 1 151 ? -10.556 30.252 35.537 1 85.69 151 LYS B C 1
ATOM 8419 O O . LYS B 1 151 ? -10.964 30.952 36.466 1 85.69 151 LYS B O 1
ATOM 8424 N N . ILE B 1 152 ? -9.66 29.37 35.701 1 88.68 152 ILE B N 1
ATOM 8425 C CA . ILE B 1 152 ? -9.275 28.937 37.039 1 88.68 152 ILE B CA 1
ATOM 8426 C C . ILE B 1 152 ? -8.089 29.766 37.528 1 88.68 152 ILE B C 1
ATOM 8428 O O . ILE B 1 152 ? -8.072 30.22 38.675 1 88.68 152 ILE B O 1
ATOM 8432 N N . LEU B 1 153 ? -7.069 30.074 36.696 1 91.08 153 LEU B N 1
ATOM 8433 C CA . LEU B 1 153 ? -5.802 30.631 37.156 1 91.08 153 LEU B CA 1
ATOM 8434 C C . LEU B 1 153 ? -5.702 32.113 36.81 1 91.08 153 LEU B C 1
ATOM 8436 O O . LEU B 1 153 ? -4.857 32.827 37.356 1 91.08 153 LEU B O 1
ATOM 8440 N N . GLY B 1 154 ? -6.525 32.599 35.842 1 83.42 154 GLY B N 1
ATOM 8441 C CA . GLY B 1 154 ? -6.483 34.008 35.485 1 83.42 154 GLY B CA 1
ATOM 8442 C C . GLY B 1 154 ? -5.167 34.424 34.855 1 83.42 154 GLY B C 1
ATOM 8443 O O . GLY B 1 154 ? -4.765 33.878 33.825 1 83.42 154 GLY B O 1
ATOM 8444 N N . ASN B 1 155 ? -4.297 35.223 35.579 1 80.21 155 ASN B N 1
ATOM 8445 C CA . ASN B 1 155 ? -3.091 35.83 35.026 1 80.21 155 ASN B CA 1
ATOM 8446 C C . ASN B 1 155 ? -1.965 34.809 34.884 1 80.21 155 ASN B C 1
ATOM 8448 O O . ASN B 1 155 ? -1.068 34.98 34.056 1 80.21 155 ASN B O 1
ATOM 8452 N N . ASN B 1 156 ? -1.993 33.843 35.738 1 85.2 156 ASN B N 1
ATOM 8453 C CA . ASN B 1 156 ? -0.943 32.83 35.697 1 85.2 156 ASN B CA 1
ATOM 8454 C C . ASN B 1 156 ? -1.304 31.686 34.754 1 85.2 156 ASN B C 1
ATOM 8456 O O . ASN B 1 156 ? -0.67 30.63 34.781 1 85.2 156 ASN B O 1
ATOM 8460 N N . SER B 1 157 ? -2.308 31.866 33.937 1 89.45 157 SER B N 1
ATOM 8461 C CA . SER B 1 157 ? -2.804 30.782 33.095 1 89.45 157 SER B CA 1
ATOM 8462 C C . SER B 1 157 ? -1.762 30.362 32.064 1 89.45 157 SER B C 1
ATOM 8464 O O . SER B 1 157 ? -1.533 29.169 31.855 1 89.45 157 SER B O 1
ATOM 8466 N N . MET B 1 158 ? -1.105 31.368 31.494 1 88.72 158 MET B N 1
ATOM 8467 C CA . MET B 1 158 ? -0.164 31.049 30.424 1 88.72 158 MET B CA 1
ATOM 8468 C C . MET B 1 158 ? 1.083 30.37 30.981 1 88.72 158 MET B C 1
ATOM 8470 O O . MET B 1 158 ? 1.651 29.485 30.339 1 88.72 158 MET B O 1
ATOM 8474 N N . LEU B 1 159 ? 1.51 30.844 32.095 1 88.33 159 LEU B N 1
ATOM 8475 C CA . LEU B 1 159 ? 2.659 30.227 32.749 1 88.33 159 LEU B CA 1
ATOM 8476 C C . LEU B 1 159 ? 2.394 28.753 33.038 1 88.33 159 LEU B C 1
ATOM 8478 O O . LEU B 1 159 ? 3.228 27.897 32.736 1 88.33 159 LEU B O 1
ATOM 8482 N N . TYR B 1 160 ? 1.263 28.517 33.54 1 91.72 160 TYR B N 1
ATOM 8483 C CA . TYR B 1 160 ? 0.874 27.143 33.838 1 91.72 160 TYR B CA 1
ATOM 8484 C C . TYR B 1 160 ? 0.694 26.337 32.557 1 91.72 160 TYR B C 1
ATOM 8486 O O . TYR B 1 160 ? 1.141 25.191 32.469 1 91.72 160 TYR B O 1
ATOM 8494 N N . TRP B 1 161 ? 0.012 26.886 31.624 1 91.75 161 TRP B N 1
ATOM 8495 C CA . TRP B 1 161 ? -0.295 26.215 30.365 1 91.75 161 TRP B CA 1
ATOM 8496 C C . TRP B 1 161 ? 0.982 25.762 29.664 1 91.75 161 TRP B C 1
ATOM 8498 O O . TRP B 1 161 ? 1.081 24.615 29.222 1 91.75 161 TRP B O 1
ATOM 8508 N N . ASN B 1 162 ? 1.985 26.617 29.61 1 90.24 162 ASN B N 1
ATOM 8509 C CA . ASN B 1 162 ? 3.253 26.307 28.958 1 90.24 162 ASN B CA 1
ATOM 8510 C C . ASN B 1 162 ? 4.004 25.199 29.689 1 90.24 162 ASN B C 1
ATOM 8512 O O . ASN B 1 162 ? 4.515 24.27 29.061 1 90.24 162 ASN B O 1
ATOM 8516 N N . ALA B 1 163 ? 3.989 25.354 30.963 1 90.56 163 ALA B N 1
ATOM 8517 C CA . ALA B 1 163 ? 4.699 24.364 31.768 1 90.56 163 ALA B CA 1
ATOM 8518 C C . ALA B 1 163 ? 4.024 22.998 31.68 1 90.56 163 ALA B C 1
ATOM 8520 O O . ALA B 1 163 ? 4.697 21.972 31.557 1 90.56 163 ALA B O 1
ATOM 8521 N N . MET B 1 164 ? 2.757 23.036 31.777 1 90.19 164 MET B N 1
ATOM 8522 C CA . MET B 1 164 ? 1.993 21.792 31.75 1 90.19 164 MET B CA 1
ATOM 8523 C C . MET B 1 164 ? 2.194 21.059 30.428 1 90.19 164 MET B C 1
ATOM 8525 O O . MET B 1 164 ? 2.408 19.845 30.413 1 90.19 164 MET B O 1
ATOM 8529 N N . ASN B 1 165 ? 2.107 21.724 29.276 1 89.14 165 ASN B N 1
ATOM 8530 C CA . ASN B 1 165 ? 2.252 21.096 27.967 1 89.14 165 ASN B CA 1
ATOM 8531 C C . ASN B 1 165 ? 3.68 20.612 27.732 1 89.14 165 ASN B C 1
ATOM 8533 O O . ASN B 1 165 ? 3.896 19.613 27.044 1 89.14 165 ASN B O 1
ATOM 8537 N N . CYS B 1 166 ? 4.555 21.328 28.247 1 87.45 166 CYS B N 1
ATOM 8538 C CA . CYS B 1 166 ? 5.945 20.894 28.153 1 87.45 166 CYS B CA 1
ATOM 8539 C C . CYS B 1 166 ? 6.152 19.569 28.878 1 87.45 166 CYS B C 1
ATOM 8541 O O . CYS B 1 166 ? 6.811 18.668 28.356 1 87.45 166 CYS B O 1
ATOM 8543 N N . ILE B 1 167 ? 5.568 19.521 30.058 1 86.92 167 ILE B N 1
ATOM 8544 C CA . ILE B 1 167 ? 5.748 18.325 30.874 1 86.92 167 ILE B CA 1
ATOM 8545 C C . ILE B 1 167 ? 4.956 17.166 30.272 1 86.92 167 ILE B C 1
ATOM 8547 O O . ILE B 1 167 ? 5.475 16.056 30.137 1 86.92 167 ILE B O 1
ATOM 8551 N N . LYS B 1 168 ? 3.795 17.46 29.913 1 82.02 168 LYS B N 1
ATOM 8552 C CA . LYS B 1 168 ? 2.886 16.4 29.488 1 82.02 168 LYS B CA 1
ATOM 8553 C C . LYS B 1 168 ? 3.206 15.937 28.07 1 82.02 168 LYS B C 1
ATOM 8555 O O . LYS B 1 168 ? 3.153 14.741 27.775 1 82.02 168 LYS B O 1
ATOM 8560 N N . TYR B 1 169 ? 3.569 16.873 27.139 1 78.95 169 TYR B N 1
ATOM 8561 C CA . TYR B 1 169 ? 3.657 16.51 25.729 1 78.95 169 TYR B CA 1
ATOM 8562 C C . TYR B 1 169 ? 5.047 16.799 25.176 1 78.95 169 TYR B C 1
ATOM 8564 O O . TYR B 1 169 ? 5.355 16.443 24.036 1 78.95 169 TYR B O 1
ATOM 8572 N N . ASN B 1 170 ? 5.902 17.442 25.919 1 78.7 170 ASN B N 1
ATOM 8573 C CA . ASN B 1 170 ? 7.238 17.827 25.475 1 78.7 170 ASN B CA 1
ATOM 8574 C C . ASN B 1 170 ? 7.182 18.724 24.242 1 78.7 170 ASN B C 1
ATOM 8576 O O . ASN B 1 170 ? 7.92 18.508 23.278 1 78.7 170 ASN B O 1
ATOM 8580 N N . VAL B 1 171 ? 6.22 19.569 24.213 1 77.95 171 VAL B N 1
ATOM 8581 C CA . VAL B 1 171 ? 6.064 20.524 23.12 1 77.95 171 VAL B CA 1
ATOM 8582 C C . VAL B 1 171 ? 6.168 21.949 23.66 1 77.95 171 VAL B C 1
ATOM 8584 O O . VAL B 1 171 ? 5.604 22.264 24.71 1 77.95 171 VAL B O 1
ATOM 8587 N N . GLY B 1 172 ? 6.859 22.723 22.937 1 75.85 172 GLY B N 1
ATOM 8588 C CA . GLY B 1 172 ? 6.97 24.123 23.311 1 75.85 172 GLY B CA 1
ATOM 8589 C C . GLY B 1 172 ? 7.833 24.347 24.538 1 75.85 172 GLY B C 1
ATOM 8590 O O . GLY B 1 172 ? 7.662 25.337 25.252 1 75.85 172 GLY B O 1
ATOM 8591 N N . CYS B 1 173 ? 8.633 23.311 24.77 1 80.67 173 CYS B N 1
ATOM 8592 C CA . CYS B 1 173 ? 9.533 23.51 25.9 1 80.67 173 CYS B CA 1
ATOM 8593 C C . CYS B 1 173 ? 10.585 24.565 25.58 1 80.67 173 CYS B C 1
ATOM 8595 O O . CYS B 1 173 ? 10.939 24.762 24.416 1 80.67 173 CYS B O 1
ATOM 8597 N N . PRO B 1 174 ? 10.936 25.207 26.609 1 80.46 174 PRO B N 1
ATOM 8598 C CA . PRO B 1 174 ? 12.003 26.181 26.365 1 80.46 174 PRO B CA 1
ATOM 8599 C C . PRO B 1 174 ? 13.23 25.557 25.704 1 80.46 174 PRO B C 1
ATOM 8601 O O . PRO B 1 174 ? 13.607 24.43 26.033 1 80.46 174 PRO B O 1
ATOM 8604 N N . SER B 1 175 ? 13.616 26.087 24.592 1 76.33 175 SER B N 1
ATOM 8605 C CA . SER B 1 175 ? 14.775 25.592 23.856 1 76.33 175 SER B CA 1
ATOM 8606 C C . SER B 1 175 ? 15.898 26.624 23.835 1 76.33 175 SER B C 1
ATOM 8608 O O . SER B 1 175 ? 15.646 27.819 23.667 1 76.33 175 SER B O 1
ATOM 8610 N N . PRO B 1 176 ? 17.09 26.136 24.097 1 73.07 176 PRO B N 1
ATOM 8611 C CA . PRO B 1 176 ? 18.215 27.069 23.998 1 73.07 176 PRO B CA 1
ATOM 8612 C C . PRO B 1 176 ? 18.477 27.528 22.566 1 73.07 176 PRO B C 1
ATOM 8614 O O . PRO B 1 176 ? 18.193 26.793 21.616 1 73.07 176 PRO B O 1
ATOM 8617 N N . GLY B 1 177 ? 18.815 28.696 22.428 1 72.31 177 GLY B N 1
ATOM 8618 C CA . GLY B 1 177 ? 19.149 29.219 21.113 1 72.31 177 GLY B CA 1
ATOM 8619 C C . GLY B 1 177 ? 20.4 28.596 20.524 1 72.31 177 GLY B C 1
ATOM 8620 O O . GLY B 1 177 ? 21.245 28.075 21.255 1 72.31 177 GLY B O 1
ATOM 8621 N N . GLY B 1 178 ? 20.397 28.421 19.242 1 72.57 178 GLY B N 1
ATOM 8622 C CA . GLY B 1 178 ? 21.562 27.948 18.513 1 72.57 178 GLY B CA 1
ATOM 8623 C C . GLY B 1 178 ? 22.117 28.976 17.544 1 72.57 178 GLY B C 1
ATOM 8624 O O . GLY B 1 178 ? 21.381 29.834 17.053 1 72.57 178 GLY B O 1
ATOM 8625 N N . TRP B 1 179 ? 23.505 28.902 17.326 1 73.35 179 TRP B N 1
ATOM 8626 C CA . TRP B 1 179 ? 24.165 29.85 16.434 1 73.35 179 TRP B CA 1
ATOM 8627 C C . TRP B 1 179 ? 23.937 29.473 14.974 1 73.35 179 TRP B C 1
ATOM 8629 O O . TRP B 1 179 ? 23.899 28.289 14.631 1 73.35 179 TRP B O 1
ATOM 8639 N N . SER B 1 180 ? 23.675 30.447 14.212 1 74.33 180 SER B N 1
ATOM 8640 C CA . SER B 1 180 ? 23.717 30.232 12.77 1 74.33 180 SER B CA 1
ATOM 8641 C C . SER B 1 180 ? 25.128 29.89 12.303 1 74.33 180 SER B C 1
ATOM 8643 O O . SER B 1 180 ? 26.085 29.997 13.072 1 74.33 180 SER B O 1
ATOM 8645 N N . ALA B 1 181 ? 25.309 29.345 11.034 1 73.42 181 ALA B N 1
ATOM 8646 C CA . ALA B 1 181 ? 26.644 29.156 10.473 1 73.42 181 ALA B CA 1
ATOM 8647 C C . ALA B 1 181 ? 27.403 30.478 10.407 1 73.42 181 ALA B C 1
ATOM 8649 O O . ALA B 1 181 ? 26.796 31.545 10.287 1 73.42 181 ALA B O 1
ATOM 8650 N N . TRP B 1 182 ? 28.718 30.437 10.577 1 78.2 182 TRP B N 1
ATOM 8651 C CA . TRP B 1 182 ? 29.54 31.636 10.453 1 78.2 182 TRP B CA 1
ATOM 8652 C C . TRP B 1 182 ? 29.4 32.251 9.064 1 78.2 182 TRP B C 1
ATOM 8654 O O . TRP B 1 182 ? 29.361 31.534 8.062 1 78.2 182 TRP B O 1
ATOM 8664 N N . GLY B 1 183 ? 29.061 33.481 9.17 1 75.23 183 GLY B N 1
ATOM 8665 C CA . GLY B 1 183 ? 29.067 34.163 7.886 1 75.23 183 GLY B CA 1
ATOM 8666 C C . GLY B 1 183 ? 30.421 34.136 7.203 1 75.23 183 GLY B C 1
ATOM 8667 O O . GLY B 1 183 ? 31.383 33.583 7.74 1 75.23 183 GLY B O 1
ATOM 8668 N N . ILE B 1 184 ? 30.503 34.598 5.977 1 80.68 184 ILE B N 1
ATOM 8669 C CA . ILE B 1 184 ? 31.761 34.688 5.245 1 80.68 184 ILE B CA 1
ATOM 8670 C C . ILE B 1 184 ? 32.673 35.718 5.909 1 80.68 184 ILE B C 1
ATOM 8672 O O . ILE B 1 184 ? 32.197 36.708 6.468 1 80.68 184 ILE B O 1
ATOM 8676 N N . TRP B 1 185 ? 34.011 35.531 5.898 1 86.68 185 TRP B N 1
ATOM 8677 C CA . TRP B 1 185 ? 34.99 36.464 6.446 1 86.68 185 TRP B CA 1
ATOM 8678 C C . TRP B 1 185 ? 34.907 37.815 5.745 1 86.68 185 TRP B C 1
ATOM 8680 O O . TRP B 1 185 ? 34.762 37.879 4.521 1 86.68 185 TRP B O 1
ATOM 8690 N N . SER B 1 186 ? 34.839 38.858 6.591 1 83.16 186 SER B N 1
ATOM 8691 C CA . SER B 1 186 ? 34.878 40.204 6.027 1 83.16 186 SER B CA 1
ATOM 8692 C C . SER B 1 186 ? 36.227 40.493 5.378 1 83.16 186 SER B C 1
ATOM 8694 O O . SER B 1 186 ? 37.22 39.825 5.675 1 83.16 186 SER B O 1
ATOM 8696 N N . PRO B 1 187 ? 36.186 41.366 4.391 1 81.41 187 PRO B N 1
ATOM 8697 C CA . PRO B 1 187 ? 37.5 41.835 3.946 1 81.41 187 PRO B CA 1
ATOM 8698 C C . PRO B 1 187 ? 38.31 42.474 5.072 1 81.41 187 PRO B C 1
ATOM 8700 O O . PRO B 1 187 ? 37.751 42.843 6.108 1 81.41 187 PRO B O 1
ATOM 8703 N N . CYS B 1 188 ? 39.62 42.492 4.848 1 82.71 188 CYS B N 1
ATOM 8704 C CA . CYS B 1 188 ? 40.498 43.084 5.85 1 82.71 188 CYS B CA 1
ATOM 8705 C C . CYS B 1 188 ? 40.114 44.532 6.125 1 82.71 188 CYS B C 1
ATOM 8707 O O . CYS B 1 188 ? 39.867 45.301 5.194 1 82.71 188 CYS B O 1
ATOM 8709 N N . THR B 1 189 ? 39.987 44.995 7.371 1 84.9 189 THR B N 1
ATOM 8710 C CA . THR B 1 189 ? 39.531 46.318 7.784 1 84.9 189 THR B CA 1
ATOM 8711 C C . THR B 1 189 ? 40.617 47.363 7.544 1 84.9 189 THR B C 1
ATOM 8713 O O . THR B 1 189 ? 40.37 48.564 7.676 1 84.9 189 THR B O 1
ATOM 8716 N N . ALA B 1 190 ? 41.821 46.818 7.231 1 81.66 190 ALA B N 1
ATOM 8717 C CA . ALA B 1 190 ? 42.911 47.741 6.923 1 81.66 190 ALA B CA 1
ATOM 8718 C C . ALA B 1 190 ? 43.349 47.607 5.468 1 81.66 190 ALA B C 1
ATOM 8720 O O . ALA B 1 190 ? 43.57 46.497 4.979 1 81.66 190 ALA B O 1
ATOM 8721 N N . ILE B 1 191 ? 43.246 48.732 4.851 1 76.91 191 ILE B N 1
ATOM 8722 C CA . ILE B 1 191 ? 43.769 48.718 3.489 1 76.91 191 ILE B CA 1
ATOM 8723 C C . ILE B 1 191 ? 45.293 48.633 3.522 1 76.91 191 ILE B C 1
ATOM 8725 O O . ILE B 1 191 ? 45.903 47.973 2.678 1 76.91 191 ILE B O 1
ATOM 8729 N N . CYS B 1 192 ? 45.873 49.368 4.547 1 76.11 192 CYS B N 1
ATOM 8730 C CA . CYS B 1 192 ? 47.32 49.352 4.732 1 76.11 192 CYS B CA 1
ATOM 8731 C C . CYS B 1 192 ? 47.68 49.078 6.188 1 76.11 192 CYS B C 1
ATOM 8733 O O . CYS B 1 192 ? 47.184 49.751 7.092 1 76.11 192 CYS B O 1
ATOM 8735 N N . GLY B 1 193 ? 48.575 48.063 6.438 1 77.59 193 GLY B N 1
ATOM 8736 C CA . GLY B 1 193 ? 49.023 47.749 7.785 1 77.59 193 GLY B CA 1
ATOM 8737 C C . GLY B 1 193 ? 48.228 46.631 8.433 1 77.59 193 GLY B C 1
ATOM 8738 O O . GLY B 1 193 ? 47.581 45.841 7.742 1 77.59 193 GLY B O 1
ATOM 8739 N N . LYS B 1 194 ? 48.182 46.541 9.726 1 81.69 194 LYS B N 1
ATOM 8740 C CA . LYS B 1 194 ? 47.516 45.492 10.493 1 81.69 194 LYS B CA 1
ATOM 8741 C C . LYS B 1 194 ? 46.015 45.75 10.59 1 81.69 194 LYS B C 1
ATOM 8743 O O . LYS B 1 194 ? 45.59 46.869 10.884 1 81.69 194 LYS B O 1
ATOM 8748 N N . GLY B 1 195 ? 45.243 44.78 10.044 1 83.49 195 GLY B N 1
ATOM 8749 C CA . GLY B 1 195 ? 43.796 44.863 10.168 1 83.49 195 GLY B CA 1
ATOM 8750 C C . GLY B 1 195 ? 43.172 43.599 10.729 1 83.49 195 GLY B C 1
ATOM 8751 O O . GLY B 1 195 ? 43.853 42.795 11.369 1 83.49 195 GLY B O 1
ATOM 8752 N N . LEU B 1 196 ? 41.822 43.675 10.766 1 85.42 196 LEU B N 1
ATOM 8753 C CA . LEU B 1 196 ? 41.077 42.524 11.265 1 85.42 196 LEU B CA 1
ATOM 8754 C C . LEU B 1 196 ? 40.066 42.04 10.231 1 85.42 196 LEU B C 1
ATOM 8756 O O . LEU B 1 196 ? 39.508 42.843 9.48 1 85.42 196 LEU B O 1
ATOM 8760 N N . LYS B 1 197 ? 40.081 40.74 10.036 1 89.02 197 LYS B N 1
ATOM 8761 C CA . LYS B 1 197 ? 38.955 40.115 9.348 1 89.02 197 LYS B CA 1
ATOM 8762 C C . LYS B 1 197 ? 37.975 39.501 10.344 1 89.02 197 LYS B C 1
ATOM 8764 O O . LYS B 1 197 ? 38.382 39 11.395 1 89.02 197 LYS B O 1
ATOM 8769 N N . TYR B 1 198 ? 36.712 39.833 10.097 1 85.77 198 TYR B N 1
ATOM 8770 C CA . TYR B 1 198 ? 35.742 39.323 11.06 1 85.77 198 TYR B CA 1
ATOM 8771 C C . TYR B 1 198 ? 34.615 38.576 10.357 1 85.77 198 TYR B C 1
ATOM 8773 O O . TYR B 1 198 ? 34.396 38.758 9.157 1 85.77 198 TYR B O 1
ATOM 8781 N N . ARG B 1 199 ? 34.02 37.644 10.979 1 87.76 199 ARG B N 1
ATOM 8782 C CA . ARG B 1 199 ? 32.791 36.968 10.576 1 87.76 199 ARG B CA 1
ATOM 8783 C C . ARG B 1 199 ? 31.796 36.907 11.73 1 87.76 199 ARG B C 1
ATOM 8785 O O . ARG B 1 199 ? 32.183 37.007 12.896 1 87.76 199 ARG B O 1
ATOM 8792 N N . THR B 1 200 ? 30.513 37.021 11.396 1 85.52 200 THR B N 1
ATOM 8793 C CA . THR B 1 200 ? 29.453 37.106 12.394 1 85.52 200 THR B CA 1
ATOM 8794 C C . THR B 1 200 ? 28.481 35.939 12.25 1 85.52 200 THR B C 1
ATOM 8796 O O . THR B 1 200 ? 28.449 35.274 11.213 1 85.52 200 THR B O 1
ATOM 8799 N N . ARG B 1 201 ? 27.84 35.614 13.361 1 82.02 201 ARG B N 1
ATOM 8800 C CA . ARG B 1 201 ? 26.752 34.643 13.408 1 82.02 201 ARG B CA 1
ATOM 8801 C C . ARG B 1 201 ? 25.605 35.146 14.279 1 82.02 201 ARG B C 1
ATOM 8803 O O . ARG B 1 201 ? 25.763 36.117 15.021 1 82.02 201 ARG B O 1
ATOM 8810 N N . ILE B 1 202 ? 24.435 34.68 14.033 1 79.8 202 ILE B N 1
ATOM 8811 C CA . ILE B 1 202 ? 23.255 35.117 14.771 1 79.8 202 ILE B CA 1
ATOM 8812 C C . ILE B 1 202 ? 22.653 33.936 15.529 1 79.8 202 ILE B C 1
ATOM 8814 O O . ILE B 1 202 ? 22.675 32.802 15.043 1 79.8 202 ILE B O 1
ATOM 8818 N N . CYS B 1 203 ? 22.205 34.234 16.686 1 78.75 203 CYS B N 1
ATOM 8819 C CA . CYS B 1 203 ? 21.571 33.21 17.508 1 78.75 203 CYS B CA 1
ATOM 8820 C C . CYS B 1 203 ? 20.138 32.956 17.055 1 78.75 203 CYS B C 1
ATOM 8822 O O . CYS B 1 203 ? 19.188 33.364 17.726 1 78.75 203 CYS B O 1
ATOM 8824 N N . ASN B 1 204 ? 19.953 32.333 15.977 1 72.57 204 ASN B N 1
ATOM 8825 C CA . ASN B 1 204 ? 18.596 32.138 15.478 1 72.57 204 ASN B CA 1
ATOM 8826 C C . ASN B 1 204 ? 18.395 30.725 14.938 1 72.57 204 ASN B C 1
ATOM 8828 O O . ASN B 1 204 ? 17.433 30.463 14.213 1 72.57 204 ASN B O 1
ATOM 8832 N N . SER B 1 205 ? 19.394 29.816 15.189 1 72.77 205 SER B N 1
ATOM 8833 C CA . SER B 1 205 ? 19.304 28.466 14.643 1 72.77 205 SER B CA 1
ATOM 8834 C C . SER B 1 205 ? 19.51 27.415 15.728 1 72.77 205 SER B C 1
ATOM 8836 O O . SER B 1 205 ? 20.553 26.758 15.774 1 72.77 205 SER B O 1
ATOM 8838 N N . PRO B 1 206 ? 18.567 27.387 16.606 1 70.7 206 PRO B N 1
ATOM 8839 C CA . PRO B 1 206 ? 17.21 27.938 16.621 1 70.7 206 PRO B CA 1
ATOM 8840 C C . PRO B 1 206 ? 17.1 29.212 17.455 1 70.7 206 PRO B C 1
ATOM 8842 O O . PRO B 1 206 ? 18.038 29.567 18.174 1 70.7 206 PRO B O 1
ATOM 8845 N N . ILE B 1 207 ? 15.968 29.938 17.31 1 72.47 207 ILE B N 1
ATOM 8846 C CA . ILE B 1 207 ? 15.695 31.12 18.12 1 72.47 207 ILE B CA 1
ATOM 8847 C C . ILE B 1 207 ? 15.418 30.706 19.563 1 72.47 207 ILE B C 1
ATOM 8849 O O . ILE B 1 207 ? 14.643 29.779 19.811 1 72.47 207 ILE B O 1
ATOM 8853 N N . PRO B 1 208 ? 16.168 31.255 20.494 1 75.3 208 PRO B N 1
ATOM 8854 C CA . PRO B 1 208 ? 15.92 30.905 21.895 1 75.3 208 PRO B CA 1
ATOM 8855 C C . PRO B 1 208 ? 14.482 31.183 22.327 1 75.3 208 PRO B C 1
ATOM 8857 O O . PRO B 1 208 ? 13.893 32.186 21.915 1 75.3 208 PRO B O 1
ATOM 8860 N N . SER B 1 209 ? 13.891 30.234 23.088 1 76.32 209 SER B N 1
ATOM 8861 C CA . SER B 1 209 ? 12.505 30.354 23.531 1 76.32 209 SER B CA 1
ATOM 8862 C C . SER B 1 209 ? 12.363 31.415 24.618 1 76.32 209 SER B C 1
ATOM 8864 O O . SER B 1 209 ? 11.282 31.977 24.806 1 76.32 209 SER B O 1
ATOM 8866 N N . ASN B 1 210 ? 13.418 31.546 25.486 1 74.58 210 ASN B N 1
ATOM 8867 C CA . ASN B 1 210 ? 13.437 32.499 26.59 1 74.58 210 ASN B CA 1
ATOM 8868 C C . ASN B 1 210 ? 14.741 33.291 26.626 1 74.58 210 ASN B C 1
ATOM 8870 O O . ASN B 1 210 ? 15.763 32.836 26.108 1 74.58 210 ASN B O 1
ATOM 8874 N N . TYR B 1 211 ? 14.63 34.504 27.086 1 70.89 211 TYR B N 1
ATOM 8875 C CA . TYR B 1 211 ? 15.792 35.383 27.17 1 70.89 211 TYR B CA 1
ATOM 8876 C C . TYR B 1 211 ? 16.901 34.743 27.996 1 70.89 211 TYR B C 1
ATOM 8878 O O . TYR B 1 211 ? 18.083 35.03 27.788 1 70.89 211 TYR B O 1
ATOM 8886 N N . LYS B 1 212 ? 16.434 33.819 28.847 1 71.65 212 LYS B N 1
ATOM 8887 C CA . LYS B 1 212 ? 17.426 33.198 29.72 1 71.65 212 LYS B CA 1
ATOM 8888 C C . LYS B 1 212 ? 18.229 32.137 28.973 1 71.65 212 LYS B C 1
ATOM 8890 O O . LYS B 1 212 ? 19.296 31.723 29.429 1 71.65 212 LYS B O 1
ATOM 8895 N N . LEU B 1 213 ? 17.753 31.728 27.813 1 76.66 213 LEU B N 1
ATOM 8896 C CA . LEU B 1 213 ? 18.389 30.642 27.077 1 76.66 213 LEU B CA 1
ATOM 8897 C C . LEU B 1 213 ? 19.049 31.162 25.804 1 76.66 213 LEU B C 1
ATOM 8899 O O . LEU B 1 213 ? 19.203 30.419 24.832 1 76.66 213 LEU B O 1
ATOM 8903 N N . ILE B 1 214 ? 19.413 32.397 25.798 1 76.79 214 ILE B N 1
ATOM 8904 C CA . ILE B 1 214 ? 20.067 33.017 24.651 1 76.79 214 ILE B CA 1
ATOM 8905 C C . ILE B 1 214 ? 21.475 32.449 24.49 1 76.79 214 ILE B C 1
ATOM 8907 O O . ILE B 1 214 ? 22.087 32.004 25.464 1 76.79 214 ILE B O 1
ATOM 8911 N N . CYS B 1 215 ? 21.929 32.544 23.279 1 78.15 215 CYS B N 1
ATOM 8912 C CA . CYS B 1 215 ? 23.268 32.047 22.98 1 78.15 215 CYS B CA 1
ATOM 8913 C C . CYS B 1 215 ? 24.32 32.788 23.795 1 78.15 215 CYS B C 1
ATOM 8915 O O . CYS B 1 215 ? 24.268 34.014 23.916 1 78.15 215 CYS B O 1
ATOM 8917 N N . ARG B 1 216 ? 25.234 32.168 24.578 1 73.69 216 ARG B N 1
ATOM 8918 C CA . ARG B 1 216 ? 26.2 32.796 25.473 1 73.69 216 ARG B CA 1
ATOM 8919 C C . ARG B 1 216 ? 27.527 33.04 24.763 1 73.69 216 ARG B C 1
ATOM 8921 O O . ARG B 1 216 ? 28.285 33.935 25.142 1 73.69 216 ARG B O 1
ATOM 8928 N N . ASP B 1 217 ? 27.759 32.339 23.564 1 75.92 217 ASP B N 1
ATOM 8929 C CA . ASP B 1 217 ? 29.041 32.526 22.891 1 75.92 217 ASP B CA 1
ATOM 8930 C C . ASP B 1 217 ? 29.031 33.789 22.032 1 75.92 217 ASP B C 1
ATOM 8932 O O . ASP B 1 217 ? 27.997 34.447 21.898 1 75.92 217 ASP B O 1
ATOM 8936 N N . SER B 1 218 ? 30.223 34.256 21.678 1 78.96 218 SER B N 1
ATOM 8937 C CA . SER B 1 218 ? 30.369 35.488 20.909 1 78.96 218 SER B CA 1
ATOM 8938 C C . SER B 1 218 ? 29.805 35.331 19.501 1 78.96 218 SER B C 1
ATOM 8940 O O . SER B 1 218 ? 29.954 34.275 18.881 1 78.96 218 SER B O 1
ATOM 8942 N N . ALA B 1 219 ? 29.075 36.283 19.131 1 84.84 219 ALA B N 1
ATOM 8943 C CA . ALA B 1 219 ? 28.556 36.347 17.768 1 84.84 219 ALA B CA 1
ATOM 8944 C C . ALA B 1 219 ? 29.636 36.8 16.79 1 84.84 219 ALA B C 1
ATOM 8946 O O . ALA B 1 219 ? 29.422 36.801 15.575 1 84.84 219 ALA B O 1
ATOM 8947 N N . LEU B 1 220 ? 30.9 37.175 17.407 1 87.01 220 LEU B N 1
ATOM 8948 C CA . LEU B 1 220 ? 31.959 37.783 16.609 1 87.01 220 LEU B CA 1
ATOM 8949 C C . LEU B 1 220 ? 33.255 36.989 16.73 1 87.01 220 LEU B C 1
ATOM 8951 O O . LEU B 1 220 ? 33.65 36.602 17.832 1 87.01 220 LEU B O 1
ATOM 8955 N N . GLU B 1 221 ? 33.738 36.561 15.588 1 87.73 221 GLU B N 1
ATOM 8956 C CA . GLU B 1 221 ? 35.078 35.987 15.53 1 87.73 221 GLU B CA 1
ATOM 8957 C C . GLU B 1 221 ? 36.018 36.862 14.706 1 87.73 221 GLU B C 1
ATOM 8959 O O . GLU B 1 221 ? 35.647 37.339 13.631 1 87.73 221 GLU B O 1
ATOM 8964 N N . THR B 1 222 ? 37.167 37.205 15.221 1 86.57 222 THR B N 1
ATOM 8965 C CA . THR B 1 222 ? 38.117 38.078 14.54 1 86.57 222 THR B CA 1
ATOM 8966 C C . THR B 1 222 ? 39.439 37.356 14.299 1 86.57 222 THR B C 1
ATOM 8968 O O . THR B 1 222 ? 39.84 36.502 15.093 1 86.57 222 THR B O 1
ATOM 8971 N N . LYS B 1 223 ? 39.99 37.532 13.143 1 87.61 223 LYS B N 1
ATOM 8972 C CA . LYS B 1 223 ? 41.334 37.08 12.795 1 87.61 223 LYS B CA 1
ATOM 8973 C C . LYS B 1 223 ? 42.194 38.24 12.301 1 87.61 223 LYS B C 1
ATOM 8975 O O . LYS B 1 223 ? 41.691 39.159 11.651 1 87.61 223 LYS B O 1
ATOM 8980 N N . ASN B 1 224 ? 43.444 38.161 12.564 1 83.09 224 ASN B N 1
ATOM 8981 C CA . ASN B 1 224 ? 44.366 39.198 12.112 1 83.09 224 ASN B CA 1
ATOM 8982 C C . ASN B 1 224 ? 44.637 39.094 10.614 1 83.09 224 ASN B C 1
ATOM 8984 O O . ASN B 1 224 ? 44.708 37.992 10.067 1 83.09 224 ASN B O 1
ATOM 8988 N N . CYS B 1 225 ? 44.555 40.252 9.999 1 84.15 225 CYS B N 1
ATOM 8989 C CA . CYS B 1 225 ? 44.908 40.319 8.585 1 84.15 225 CYS B CA 1
ATOM 8990 C C . CYS B 1 225 ? 45.848 41.487 8.313 1 84.15 225 CYS B C 1
ATOM 8992 O O . CYS B 1 225 ? 46.09 42.314 9.194 1 84.15 225 CYS B O 1
ATOM 8994 N N . LEU B 1 226 ? 46.617 41.465 7.192 1 80.85 226 LEU B N 1
ATOM 8995 C CA . LEU B 1 226 ? 47.52 42.531 6.773 1 80.85 226 LEU B CA 1
ATOM 8996 C C . LEU B 1 226 ? 47.063 43.143 5.453 1 80.85 226 LEU B C 1
ATOM 8998 O O . LEU B 1 226 ? 46.925 42.437 4.451 1 80.85 226 LEU B O 1
ATOM 9002 N N . GLY B 1 227 ? 46.623 44.402 5.624 1 74.71 227 GLY B N 1
ATOM 9003 C CA . GLY B 1 227 ? 46.36 45.131 4.394 1 74.71 227 GLY B CA 1
ATOM 9004 C C . GLY B 1 227 ? 47.621 45.478 3.624 1 74.71 227 GLY B C 1
ATOM 9005 O O . GLY B 1 227 ? 48.571 46.022 4.192 1 74.71 227 GLY B O 1
ATOM 9006 N N . LEU B 1 228 ? 47.847 45.132 2.328 1 72.26 228 LEU B N 1
ATOM 9007 C CA . LEU B 1 228 ? 49.097 45.251 1.586 1 72.26 228 LEU B CA 1
ATOM 9008 C C . LEU B 1 228 ? 49.048 46.433 0.623 1 72.26 228 LEU B C 1
ATOM 9010 O O . LEU B 1 228 ? 50 46.671 -0.123 1 72.26 228 LEU B O 1
ATOM 9014 N N . ASN B 1 229 ? 48.021 47.19 0.628 1 69.54 229 ASN B N 1
ATOM 9015 C CA . ASN B 1 229 ? 47.988 48.296 -0.324 1 69.54 229 ASN B CA 1
ATOM 9016 C C . ASN B 1 229 ? 48.382 49.615 0.334 1 69.54 229 ASN B C 1
ATOM 9018 O O . ASN B 1 229 ? 47.551 50.513 0.48 1 69.54 229 ASN B O 1
ATOM 9022 N N . CYS B 1 230 ? 49.741 49.628 0.806 1 66.11 230 CYS B N 1
ATOM 9023 C CA . CYS B 1 230 ? 50.243 50.797 1.52 1 66.11 230 CYS B CA 1
ATOM 9024 C C . CYS B 1 230 ? 50.947 51.756 0.568 1 66.11 230 CYS B C 1
ATOM 9026 O O . CYS B 1 230 ? 52.126 51.576 0.258 1 66.11 230 CYS B O 1
ATOM 9028 N N . LYS B 1 231 ? 50.288 52.488 -0.215 1 67.83 231 LYS B N 1
ATOM 9029 C CA . LYS B 1 231 ? 51.058 53.43 -1.022 1 67.83 231 LYS B CA 1
ATOM 9030 C C . LYS B 1 231 ? 51.619 54.559 -0.163 1 67.83 231 LYS B C 1
ATOM 9032 O O . LYS B 1 231 ? 52.231 54.308 0.878 1 67.83 231 LYS B O 1
ATOM 9037 N N . LYS B 1 232 ? 51.426 55.911 -0.579 1 60.22 232 LYS B N 1
ATOM 9038 C CA . LYS B 1 232 ? 52.022 57.053 0.109 1 60.22 232 LYS B CA 1
ATOM 9039 C C . LYS B 1 232 ? 51.203 57.444 1.336 1 60.22 232 LYS B C 1
ATOM 9041 O O . LYS B 1 232 ? 49.985 57.616 1.248 1 60.22 232 LYS B O 1
ATOM 9046 N N . LEU B 1 233 ? 51.496 57.241 2.725 1 58.59 233 LEU B N 1
ATOM 9047 C CA . LEU B 1 233 ? 50.911 57.246 4.062 1 58.59 233 LEU B CA 1
ATOM 9048 C C . LEU B 1 233 ? 50.644 58.672 4.533 1 58.59 233 LEU B C 1
ATOM 9050 O O . LEU B 1 233 ? 51.46 59.255 5.251 1 58.59 233 LEU B O 1
ATOM 9054 N N . SER B 1 234 ? 50.425 59.629 3.738 1 56.61 234 SER B N 1
ATOM 9055 C CA . SER B 1 234 ? 50.438 60.97 4.314 1 56.61 234 SER B CA 1
ATOM 9056 C C . SER B 1 234 ? 49.065 61.351 4.858 1 56.61 234 SER B C 1
ATOM 9058 O O . SER B 1 234 ? 48.822 62.515 5.182 1 56.61 234 SER B O 1
ATOM 9060 N N . ARG B 1 235 ? 48.111 60.529 5.126 1 63.31 235 ARG B N 1
ATOM 9061 C CA . ARG B 1 235 ? 46.771 61.002 5.455 1 63.31 235 ARG B CA 1
ATOM 9062 C C . ARG B 1 235 ? 46.388 60.615 6.88 1 63.31 235 ARG B C 1
ATOM 9064 O O . ARG B 1 235 ? 47.02 59.745 7.483 1 63.31 235 ARG B O 1
ATOM 9071 N N . THR B 1 236 ? 45.638 61.608 7.543 1 70.24 236 THR B N 1
ATOM 9072 C CA . THR B 1 236 ? 45.148 61.392 8.9 1 70.24 236 THR B CA 1
ATOM 9073 C C . THR B 1 236 ? 43.705 60.896 8.882 1 70.24 236 THR B C 1
ATOM 9075 O O . THR B 1 236 ? 42.95 61.202 7.958 1 70.24 236 THR B O 1
ATOM 9078 N N . TRP B 1 237 ? 43.316 60.046 9.836 1 78.82 237 TRP B N 1
ATOM 9079 C CA . TRP B 1 237 ? 41.975 59.489 9.978 1 78.82 237 TRP B CA 1
ATOM 9080 C C . TRP B 1 237 ? 40.996 60.545 10.48 1 78.82 237 TRP B C 1
ATOM 9082 O O . TRP B 1 237 ? 41.357 61.396 11.296 1 78.82 237 TRP B O 1
ATOM 9092 N N . THR B 1 238 ? 39.868 60.645 9.886 1 81.39 238 THR B N 1
ATOM 9093 C CA . THR B 1 238 ? 38.799 61.421 10.503 1 81.39 238 THR B CA 1
ATOM 9094 C C . THR B 1 238 ? 38.375 60.798 11.83 1 81.39 238 THR B C 1
ATOM 9096 O O . THR B 1 238 ? 38.808 59.696 12.171 1 81.39 238 THR B O 1
ATOM 9099 N N . ASN B 1 239 ? 37.634 61.536 12.649 1 81.83 239 ASN B N 1
ATOM 9100 C CA . ASN B 1 239 ? 37.112 60.979 13.893 1 81.83 239 ASN B CA 1
ATOM 9101 C C . ASN B 1 239 ? 36.174 59.805 13.632 1 81.83 239 ASN B C 1
ATOM 9103 O O . ASN B 1 239 ? 35.515 59.751 12.592 1 81.83 239 ASN B O 1
ATOM 9107 N N . TRP B 1 240 ? 36.227 58.849 14.572 1 88.35 240 TRP B N 1
ATOM 9108 C CA . TRP B 1 240 ? 35.35 57.686 14.48 1 88.35 240 TRP B CA 1
ATOM 9109 C C . TRP B 1 240 ? 33.885 58.108 14.49 1 88.35 240 TRP B C 1
ATOM 9111 O O . TRP B 1 240 ? 33.501 59.023 15.222 1 88.35 240 TRP B O 1
ATOM 9121 N N . SER B 1 241 ? 33.117 57.481 13.668 1 85.45 241 SER B N 1
ATOM 9122 C CA . SER B 1 241 ? 31.672 57.663 13.751 1 85.45 241 SER B CA 1
ATOM 9123 C C . SER B 1 241 ? 31.115 57.082 15.047 1 85.45 241 SER B C 1
ATOM 9125 O O . SER B 1 241 ? 31.817 56.365 15.764 1 85.45 241 SER B O 1
ATOM 9127 N N . LYS B 1 242 ? 29.989 57.508 15.431 1 85.43 242 LYS B N 1
ATOM 9128 C CA . LYS B 1 242 ? 29.342 56.906 16.593 1 85.43 242 LYS B CA 1
ATOM 9129 C C . LYS B 1 242 ? 29.055 55.426 16.356 1 85.43 242 LYS B C 1
ATOM 9131 O O . LYS B 1 242 ? 28.881 54.996 15.214 1 85.43 242 LYS B O 1
ATOM 9136 N N . TRP B 1 243 ? 29.184 54.702 17.436 1 88.75 243 TRP B N 1
ATOM 9137 C CA . TRP B 1 243 ? 28.865 53.281 17.342 1 88.75 243 TRP B CA 1
ATOM 9138 C C . TRP B 1 243 ? 27.443 53.076 16.83 1 88.75 243 TRP B C 1
ATOM 9140 O O . TRP B 1 243 ? 26.525 53.803 17.219 1 88.75 243 TRP B O 1
ATOM 9150 N N . THR B 1 244 ? 27.327 52.142 15.917 1 86.69 244 THR B N 1
ATOM 9151 C CA . THR B 1 244 ? 25.989 51.782 15.46 1 86.69 244 THR B CA 1
ATOM 9152 C C . THR B 1 244 ? 25.201 51.1 16.575 1 86.69 244 THR B C 1
ATOM 9154 O O . THR B 1 244 ? 25.777 50.675 17.578 1 86.69 244 THR B O 1
ATOM 9157 N N . MET B 1 245 ? 23.892 51.088 16.418 1 82.14 245 MET B N 1
ATOM 9158 C CA . MET B 1 245 ? 23.069 50.305 17.336 1 82.14 245 MET B CA 1
ATOM 9159 C C . MET B 1 245 ? 23.375 48.817 17.207 1 82.14 245 MET B C 1
ATOM 9161 O O . MET B 1 245 ? 23.864 48.367 16.169 1 82.14 245 MET B O 1
ATOM 9165 N N . CYS B 1 246 ? 23.189 48.099 18.31 1 82.52 246 CYS B N 1
ATOM 9166 C CA . CYS B 1 246 ? 23.447 46.663 18.297 1 82.52 246 CYS B CA 1
ATOM 9167 C C . CYS B 1 246 ? 22.684 45.982 17.167 1 82.52 246 CYS B C 1
ATOM 9169 O O . CYS B 1 246 ? 21.547 46.353 16.868 1 82.52 246 CYS B O 1
ATOM 9171 N N . SER B 1 247 ? 23.35 45.126 16.519 1 79.36 247 SER B N 1
ATOM 9172 C CA . SER B 1 247 ? 22.813 44.469 15.332 1 79.36 247 SER B CA 1
ATOM 9173 C C . SER B 1 247 ? 21.612 43.595 15.679 1 79.36 247 SER B C 1
ATOM 9175 O O . SER B 1 247 ? 20.867 43.173 14.792 1 79.36 247 SER B O 1
ATOM 9177 N N . VAL B 1 248 ? 21.481 43.295 16.989 1 77.69 248 VAL B N 1
ATOM 9178 C CA . VAL B 1 248 ? 20.386 42.411 17.374 1 77.69 248 VAL B CA 1
ATOM 9179 C C . VAL B 1 248 ? 19.459 43.131 18.351 1 77.69 248 VAL B C 1
ATOM 9181 O O . VAL B 1 248 ? 19.88 44.056 19.049 1 77.69 248 VAL B O 1
ATOM 9184 N N . LYS B 1 249 ? 18.249 42.759 18.265 1 71.82 249 LYS B N 1
ATOM 9185 C CA . LYS B 1 249 ? 17.287 43.349 19.191 1 71.82 249 LYS B CA 1
ATOM 9186 C C . LYS B 1 249 ? 17.318 42.64 20.543 1 71.82 249 LYS B C 1
ATOM 9188 O O . LYS B 1 249 ? 16.84 43.178 21.543 1 71.82 249 LYS B O 1
ATOM 9193 N N . CYS B 1 250 ? 17.865 41.484 20.504 1 73.77 250 CYS B N 1
ATOM 9194 C CA . CYS B 1 250 ? 18.001 40.729 21.744 1 73.77 250 CYS B CA 1
ATOM 9195 C C . CYS B 1 250 ? 19.21 39.803 21.689 1 73.77 250 CYS B C 1
ATOM 9197 O O . CYS B 1 250 ? 19.469 39.175 20.661 1 73.77 250 CYS B O 1
ATOM 9199 N N . GLY B 1 251 ? 19.918 39.818 22.861 1 75.49 251 GLY B N 1
ATOM 9200 C CA . GLY B 1 251 ? 21.059 38.921 22.94 1 75.49 251 GLY B CA 1
ATOM 9201 C C . GLY B 1 251 ? 22.359 39.568 22.501 1 75.49 251 GLY B C 1
ATOM 9202 O O . GLY B 1 251 ? 22.551 40.772 22.681 1 75.49 251 GLY B O 1
ATOM 9203 N N . ASN B 1 252 ? 23.273 38.696 21.958 1 77.1 252 ASN B N 1
ATOM 9204 C CA . ASN B 1 252 ? 24.606 39.157 21.586 1 77.1 252 ASN B CA 1
ATOM 9205 C C . ASN B 1 252 ? 24.669 39.563 20.116 1 77.1 252 ASN B C 1
ATOM 9207 O O . ASN B 1 252 ? 24.15 38.857 19.25 1 77.1 252 ASN B O 1
ATOM 9211 N N . GLY B 1 253 ? 25.008 40.738 19.86 1 81.48 253 GLY B N 1
ATOM 9212 C CA . GLY B 1 253 ? 25.206 41.264 18.519 1 81.48 253 GLY B CA 1
ATOM 9213 C C . GLY B 1 253 ? 26.519 42.007 18.357 1 81.48 253 GLY B C 1
ATOM 9214 O O . GLY B 1 253 ? 27.493 41.716 19.055 1 81.48 253 GLY B O 1
ATOM 9215 N N . ILE B 1 254 ? 26.634 42.796 17.315 1 84.63 254 ILE B N 1
ATOM 9216 C CA . ILE B 1 254 ? 27.861 43.539 17.047 1 84.63 254 ILE B CA 1
ATOM 9217 C C . ILE B 1 254 ? 27.538 45.021 16.871 1 84.63 254 ILE B C 1
ATOM 9219 O O . ILE B 1 254 ? 26.411 45.38 16.523 1 84.63 254 ILE B O 1
ATOM 9223 N N . GLN B 1 255 ? 28.384 45.849 17.235 1 88.57 255 GLN B N 1
ATOM 9224 C CA . GLN B 1 255 ? 28.398 47.279 16.946 1 88.57 255 GLN B CA 1
ATOM 9225 C C . GLN B 1 255 ? 29.627 47.663 16.129 1 88.57 255 GLN B C 1
ATOM 9227 O O . GLN B 1 255 ? 30.707 47.098 16.318 1 88.57 255 GLN B O 1
ATOM 9232 N N . THR B 1 256 ? 29.41 48.423 15.163 1 87.84 256 THR B N 1
ATOM 9233 C CA . THR B 1 256 ? 30.51 48.85 14.305 1 87.84 256 THR B CA 1
ATOM 9234 C C . THR B 1 256 ? 30.63 50.371 14.297 1 87.84 256 THR B C 1
ATOM 9236 O O . THR B 1 256 ? 29.644 51.078 14.514 1 87.84 256 THR B O 1
ATOM 9239 N N . ARG B 1 257 ? 31.838 50.958 14.202 1 88.76 257 ARG B N 1
ATOM 9240 C CA . ARG B 1 257 ? 32.118 52.361 13.915 1 88.76 257 ARG B CA 1
ATOM 9241 C C . ARG B 1 257 ? 33.172 52.497 12.822 1 88.76 257 ARG B C 1
ATOM 9243 O O . ARG B 1 257 ? 33.993 51.597 12.628 1 88.76 257 ARG B O 1
ATOM 9250 N N . LYS B 1 258 ? 32.999 53.426 12.052 1 86.43 258 LYS B N 1
ATOM 9251 C CA . LYS B 1 258 ? 33.876 53.64 10.904 1 86.43 258 LYS B CA 1
ATOM 9252 C C . LYS B 1 258 ? 34.506 55.029 10.946 1 86.43 258 LYS B C 1
ATOM 9254 O O . LYS B 1 258 ? 34.013 55.92 11.642 1 86.43 258 LYS B O 1
ATOM 9259 N N . ARG B 1 259 ? 35.676 55.183 10.309 1 84.63 259 ARG B N 1
ATOM 9260 C CA . ARG B 1 259 ? 36.35 56.457 10.078 1 84.63 259 ARG B CA 1
ATOM 9261 C C . ARG B 1 259 ? 36.882 56.545 8.652 1 84.63 259 ARG B C 1
ATOM 9263 O O . ARG B 1 259 ? 37.074 55.522 7.991 1 84.63 259 ARG B O 1
ATOM 9270 N N . SER B 1 260 ? 36.711 57.641 8.112 1 79.3 260 SER B N 1
ATOM 9271 C CA . SER B 1 260 ? 37.162 57.834 6.737 1 79.3 260 SER B CA 1
ATOM 9272 C C . SER B 1 260 ? 38.531 58.505 6.694 1 79.3 260 SER B C 1
ATOM 9274 O O . SER B 1 260 ? 38.902 59.23 7.619 1 79.3 260 SER B O 1
ATOM 9276 N N . CYS B 1 261 ? 39.188 58.252 5.766 1 76.72 261 CYS B N 1
ATOM 9277 C CA . CYS B 1 261 ? 40.491 58.865 5.535 1 76.72 261 CYS B CA 1
ATOM 9278 C C . CYS B 1 261 ? 40.341 60.241 4.897 1 76.72 261 CYS B C 1
ATOM 9280 O O . CYS B 1 261 ? 39.721 60.376 3.841 1 76.72 261 CYS B O 1
ATOM 9282 N N . SER B 1 262 ? 40.369 61.344 5.735 1 68.56 262 SER B N 1
ATOM 9283 C CA . SER B 1 262 ? 40.224 62.718 5.266 1 68.56 262 SER B CA 1
ATOM 9284 C C . SER B 1 262 ? 41.121 62.99 4.063 1 68.56 262 SER B C 1
ATOM 9286 O O . SER B 1 262 ? 42.264 62.529 4.018 1 68.56 262 SER B O 1
ATOM 9288 N N . GLU B 1 263 ? 40.405 63.214 3.08 1 55.63 263 GLU B N 1
ATOM 9289 C CA . GLU B 1 263 ? 41.126 63.661 1.892 1 55.63 263 GLU B CA 1
ATOM 9290 C C . GLU B 1 263 ? 41.873 64.965 2.158 1 55.63 263 GLU B C 1
ATOM 9292 O O . GLU B 1 263 ? 41.26 65.979 2.499 1 55.63 263 GLU B O 1
ATOM 9297 N N . ILE B 1 264 ? 42.942 65.208 2.784 1 48.55 264 ILE B N 1
ATOM 9298 C CA . ILE B 1 264 ? 43.496 66.477 2.326 1 48.55 264 ILE B CA 1
ATOM 9299 C C . ILE B 1 264 ? 43.435 66.547 0.802 1 48.55 264 ILE B C 1
ATOM 9301 O O . ILE B 1 264 ? 43.602 65.532 0.12 1 48.55 264 ILE B O 1
ATOM 9305 N N . GLN B 1 265 ? 43.158 67.71 0.254 1 42.97 265 GLN B N 1
ATOM 9306 C CA . GLN B 1 265 ? 43.001 68.081 -1.148 1 42.97 265 GLN B CA 1
ATOM 9307 C C . GLN B 1 265 ? 43.755 67.117 -2.06 1 42.97 265 GLN B C 1
ATOM 9309 O O . GLN B 1 265 ? 43.302 66.819 -3.167 1 42.97 265 GLN B O 1
ATOM 9314 N N . ASN B 1 266 ? 45.12 67.328 -2.169 1 40.2 266 ASN B N 1
ATOM 9315 C CA . ASN B 1 266 ? 45.766 67.142 -3.463 1 40.2 266 ASN B CA 1
ATOM 9316 C C . ASN B 1 266 ? 45.942 65.663 -3.795 1 40.2 266 ASN B C 1
ATOM 9318 O O . ASN B 1 266 ? 46.09 65.297 -4.962 1 40.2 266 ASN B O 1
ATOM 9322 N N . LEU B 1 267 ? 46.975 64.92 -3.063 1 42.12 267 LEU B N 1
ATOM 9323 C CA . LEU B 1 267 ? 47.725 63.937 -3.838 1 42.12 267 LEU B CA 1
ATOM 9324 C C . LEU B 1 267 ? 46.978 62.609 -3.9 1 42.12 267 LEU B C 1
ATOM 9326 O O . LEU B 1 267 ? 46.437 62.148 -2.892 1 42.12 267 LEU B O 1
ATOM 9330 N N . GLN B 1 268 ? 46.683 62.066 -5.012 1 44.43 268 GLN B N 1
ATOM 9331 C CA . GLN B 1 268 ? 46.281 60.797 -5.61 1 44.43 268 GLN B CA 1
ATOM 9332 C C . GLN B 1 268 ? 47.049 59.631 -4.994 1 44.43 268 GLN B C 1
ATOM 9334 O O . GLN B 1 268 ? 48.279 59.662 -4.919 1 44.43 268 GLN B O 1
ATOM 9339 N N . GLY B 1 269 ? 46.65 58.6 -4.327 1 51.62 269 GLY B N 1
ATOM 9340 C CA . GLY B 1 269 ? 47.228 57.317 -3.96 1 51.62 269 GLY B CA 1
ATOM 9341 C C . GLY B 1 269 ? 47.415 57.152 -2.464 1 51.62 269 GLY B C 1
ATOM 9342 O O . GLY B 1 269 ? 48.212 56.323 -2.02 1 51.62 269 GLY B O 1
ATOM 9343 N N . THR B 1 270 ? 47.281 58.146 -1.639 1 53.07 270 THR B N 1
ATOM 9344 C CA . THR B 1 270 ? 47.756 58.017 -0.266 1 53.07 270 THR B CA 1
ATOM 9345 C C . THR B 1 270 ? 46.745 57.258 0.588 1 53.07 270 THR B C 1
ATOM 9347 O O . THR B 1 270 ? 45.537 57.479 0.473 1 53.07 270 THR B O 1
ATOM 9350 N N . SER B 1 271 ? 47.11 55.961 1.115 1 65.29 271 SER B N 1
ATOM 9351 C CA . SER B 1 271 ? 46.316 55.078 1.963 1 65.29 271 SER B CA 1
ATOM 9352 C C . SER B 1 271 ? 46.571 55.355 3.441 1 65.29 271 SER B C 1
ATOM 9354 O O . SER B 1 271 ? 47.634 55.859 3.809 1 65.29 271 SER B O 1
ATOM 9356 N N . CYS B 1 272 ? 45.622 55.474 4.291 1 75.47 272 CYS B N 1
ATOM 9357 C CA . CYS B 1 272 ? 45.737 55.574 5.742 1 75.47 272 CYS B CA 1
ATOM 9358 C C . CYS B 1 272 ? 46.13 54.234 6.352 1 75.47 272 CYS B C 1
ATOM 9360 O O . CYS B 1 272 ? 45.675 53.182 5.897 1 75.47 272 CYS B O 1
ATOM 9362 N N . LYS B 1 273 ? 47.225 54.355 7.21 1 76.31 273 LYS B N 1
ATOM 9363 C CA . LYS B 1 273 ? 47.658 53.15 7.911 1 76.31 273 LYS B CA 1
ATOM 9364 C C . LYS B 1 273 ? 46.748 52.849 9.099 1 76.31 273 LYS B C 1
ATOM 9366 O O . LYS B 1 273 ? 46.455 53.735 9.904 1 76.31 273 LYS B O 1
ATOM 9371 N N . GLY B 1 274 ? 46.196 51.658 9.182 1 79 274 GLY B N 1
ATOM 9372 C CA . GLY B 1 274 ? 45.38 51.236 10.309 1 79 274 GLY B CA 1
ATOM 9373 C C . GLY B 1 274 ? 43.987 50.792 9.905 1 79 274 GLY B C 1
ATOM 9374 O O . GLY B 1 274 ? 43.701 50.635 8.716 1 79 274 GLY B O 1
ATOM 9375 N N . VAL B 1 275 ? 43.084 50.56 10.881 1 82.85 275 VAL B N 1
ATOM 9376 C CA . VAL B 1 275 ? 41.768 49.962 10.683 1 82.85 275 VAL B CA 1
ATOM 9377 C C . VAL B 1 275 ? 40.753 51.048 10.337 1 82.85 275 VAL B C 1
ATOM 9379 O O . VAL B 1 275 ? 40.778 52.137 10.915 1 82.85 275 VAL B O 1
ATOM 9382 N N . SER B 1 276 ? 40.004 50.941 9.305 1 83.46 276 SER B N 1
ATOM 9383 C CA . SER B 1 276 ? 38.94 51.86 8.916 1 83.46 276 SER B CA 1
ATOM 9384 C C . SER B 1 276 ? 37.618 51.489 9.58 1 83.46 276 SER B C 1
ATOM 9386 O O . SER B 1 276 ? 36.682 52.29 9.602 1 83.46 276 SER B O 1
ATOM 9388 N N . LYS B 1 277 ? 37.537 50.243 9.997 1 85.81 277 LYS B N 1
ATOM 9389 C CA . LYS B 1 277 ? 36.317 49.728 10.612 1 85.81 277 LYS B CA 1
ATOM 9390 C C . LYS B 1 277 ? 36.627 48.965 11.896 1 85.81 277 LYS B C 1
ATOM 9392 O O . LYS B 1 277 ? 37.574 48.176 11.942 1 85.81 277 LYS B O 1
ATOM 9397 N N . GLU B 1 278 ? 35.994 49.421 13.027 1 87.29 278 GLU B N 1
ATOM 9398 C CA . GLU B 1 278 ? 36.087 48.67 14.275 1 87.29 278 GLU B CA 1
ATOM 9399 C C . GLU B 1 278 ? 34.772 47.965 14.595 1 87.29 278 GLU B C 1
ATOM 9401 O O . GLU B 1 278 ? 33.694 48.492 14.313 1 87.29 278 GLU B O 1
ATOM 9406 N N . ILE B 1 279 ? 34.893 46.746 15.036 1 86.27 279 ILE B N 1
ATOM 9407 C CA . ILE B 1 279 ? 33.728 45.933 15.368 1 86.27 279 ILE B CA 1
ATOM 9408 C C . ILE B 1 279 ? 33.843 45.43 16.805 1 86.27 279 ILE B C 1
ATOM 9410 O O . ILE B 1 279 ? 34.927 45.049 17.251 1 86.27 279 ILE B O 1
ATOM 9414 N N . LYS B 1 280 ? 32.802 45.59 17.696 1 85.73 280 LYS B N 1
ATOM 9415 C CA . LYS B 1 280 ? 32.806 45.045 19.05 1 85.73 280 LYS B CA 1
ATOM 9416 C C . LYS B 1 280 ? 31.523 44.269 19.334 1 85.73 280 LYS B C 1
ATOM 9418 O O . LYS B 1 280 ? 30.514 44.455 18.65 1 85.73 280 LYS B O 1
ATOM 9423 N N . ASP B 1 281 ? 31.594 43.442 20.34 1 84.67 281 ASP B N 1
ATOM 9424 C CA . ASP B 1 281 ? 30.447 42.654 20.784 1 84.67 281 ASP B CA 1
ATOM 9425 C C . ASP B 1 281 ? 29.478 43.506 21.601 1 84.67 281 ASP B C 1
ATOM 9427 O O . ASP B 1 281 ? 29.892 44.451 22.276 1 84.67 281 ASP B O 1
ATOM 9431 N N . CYS B 1 282 ? 28.246 43.434 21.379 1 83.77 282 CYS B N 1
ATOM 9432 C CA . CYS B 1 282 ? 27.233 44.066 22.216 1 83.77 282 CYS B CA 1
ATOM 9433 C C . CYS B 1 282 ? 26.234 43.039 22.734 1 83.77 282 CYS B C 1
ATOM 9435 O O . CYS B 1 282 ? 26.12 41.943 22.18 1 83.77 282 CYS B O 1
ATOM 9437 N N . THR B 1 283 ? 25.607 43.305 24.035 1 79.3 283 THR B N 1
ATOM 9438 C CA . THR B 1 283 ? 24.598 42.436 24.63 1 79.3 283 THR B CA 1
ATOM 9439 C C . THR B 1 283 ? 23.382 43.244 25.074 1 79.3 283 THR B C 1
ATOM 9441 O O . THR B 1 283 ? 23.518 44.233 25.797 1 79.3 283 THR B O 1
ATOM 9444 N N . ILE B 1 284 ? 22.262 42.972 24.469 1 76.34 284 ILE B N 1
ATOM 9445 C CA . ILE B 1 284 ? 21.016 43.586 24.916 1 76.34 284 ILE B CA 1
ATOM 9446 C C . ILE B 1 284 ? 20.287 42.64 25.868 1 76.34 284 ILE B C 1
ATOM 9448 O O . ILE B 1 284 ? 19.849 41.56 25.465 1 76.34 284 ILE B O 1
ATOM 9452 N N . ASN B 1 285 ? 20.089 42.968 27.176 1 69.41 285 ASN B N 1
ATOM 9453 C CA . ASN B 1 285 ? 19.472 42.097 28.17 1 69.41 285 ASN B CA 1
ATOM 9454 C C . ASN B 1 285 ? 17.974 42.36 28.295 1 69.41 285 ASN B C 1
ATOM 9456 O O . ASN B 1 285 ? 17.209 41.46 28.647 1 69.41 285 ASN B O 1
ATOM 9460 N N . ASN B 1 286 ? 17.381 43.637 28.211 1 69.96 286 ASN B N 1
ATOM 9461 C CA . ASN B 1 286 ? 15.964 43.941 28.378 1 69.96 286 ASN B CA 1
ATOM 9462 C C . ASN B 1 286 ? 15.211 43.848 27.054 1 69.96 286 ASN B C 1
ATOM 9464 O O . ASN B 1 286 ? 14.924 44.868 26.425 1 69.96 286 ASN B O 1
ATOM 9468 N N . CYS B 1 287 ? 14.935 42.516 26.685 1 71.82 287 CYS B N 1
ATOM 9469 C CA . CYS B 1 287 ? 14.421 42.251 25.346 1 71.82 287 CYS B CA 1
ATOM 9470 C C . CYS B 1 287 ? 12.899 42.328 25.321 1 71.82 287 CYS B C 1
ATOM 9472 O O . CYS B 1 287 ? 12.231 41.795 26.209 1 71.82 287 CYS B O 1
ATOM 9474 N N . SER B 1 288 ? 12.285 43.342 24.603 1 75.01 288 SER B N 1
ATOM 9475 C CA . SER B 1 288 ? 10.861 43.259 24.293 1 75.01 288 SER B CA 1
ATOM 9476 C C . SER B 1 288 ? 10.59 42.213 23.217 1 75.01 288 SER B C 1
ATOM 9478 O O . SER B 1 288 ? 10.865 42.444 22.037 1 75.01 288 SER B O 1
ATOM 9480 N N . ILE B 1 289 ? 10.267 41.049 23.725 1 76.06 289 ILE B N 1
ATOM 9481 C CA . ILE B 1 289 ? 10.037 39.949 22.795 1 76.06 289 ILE B CA 1
ATOM 9482 C C . ILE B 1 289 ? 8.542 39.656 22.701 1 76.06 289 ILE B C 1
ATOM 9484 O O . ILE B 1 289 ? 7.872 39.477 23.721 1 76.06 289 ILE B O 1
ATOM 9488 N N . ASN B 1 290 ? 7.963 39.841 21.513 1 73.48 290 ASN B N 1
ATOM 9489 C CA . ASN B 1 290 ? 6.584 39.412 21.305 1 73.48 290 ASN B CA 1
ATOM 9490 C C . ASN B 1 290 ? 6.454 37.894 21.372 1 73.48 290 ASN B C 1
ATOM 9492 O O . ASN B 1 290 ? 7.305 37.169 20.853 1 73.48 290 ASN B O 1
ATOM 9496 N N . GLY B 1 291 ? 5.48 37.571 22.21 1 76.97 291 GLY B N 1
ATOM 9497 C CA . GLY B 1 291 ? 5.236 36.141 22.304 1 76.97 291 GLY B CA 1
ATOM 9498 C C . GLY B 1 291 ? 4.771 35.528 20.996 1 76.97 291 GLY B C 1
ATOM 9499 O O . GLY B 1 291 ? 4.028 36.156 20.239 1 76.97 291 GLY B O 1
ATOM 9500 N N . MET B 1 292 ? 5.278 34.358 20.659 1 76.11 292 MET B N 1
ATOM 9501 C CA . MET B 1 292 ? 4.833 33.591 19.499 1 76.11 292 MET B CA 1
ATOM 9502 C C . MET B 1 292 ? 4.431 32.176 19.904 1 76.11 292 MET B C 1
ATOM 9504 O O . MET B 1 292 ? 4.989 31.614 20.848 1 76.11 292 MET B O 1
ATOM 9508 N N . TRP B 1 293 ? 3.438 31.659 19.147 1 78.41 293 TRP B N 1
ATOM 9509 C CA . TRP B 1 293 ? 2.956 30.317 19.458 1 78.41 293 TRP B CA 1
ATOM 9510 C C . TRP B 1 293 ? 3.97 29.261 19.03 1 78.41 293 TRP B C 1
ATOM 9512 O O . TRP B 1 293 ? 4.646 29.418 18.011 1 78.41 293 TRP B O 1
ATOM 9522 N N . SER B 1 294 ? 4.042 28.236 19.824 1 79.07 294 SER B N 1
ATOM 9523 C CA . SER B 1 294 ? 4.779 27.042 19.423 1 79.07 294 SER B CA 1
ATOM 9524 C C . SER B 1 294 ? 4.009 26.24 18.379 1 79.07 294 SER B C 1
ATOM 9526 O O . SER B 1 294 ? 2.895 26.61 18.003 1 79.07 294 SER B O 1
ATOM 9528 N N . SER B 1 295 ? 4.63 25.217 17.819 1 73.2 295 SER B N 1
ATOM 9529 C CA . SER B 1 295 ? 3.898 24.286 16.967 1 73.2 295 SER B CA 1
ATOM 9530 C C . SER B 1 295 ? 2.79 23.581 17.742 1 73.2 295 SER B C 1
ATOM 9532 O O . SER B 1 295 ? 2.875 23.438 18.964 1 73.2 295 SER B O 1
ATOM 9534 N N . TRP B 1 296 ? 1.773 23.241 17.103 1 77.96 296 TRP B N 1
ATOM 9535 C CA . TRP B 1 296 ? 0.681 22.504 17.73 1 77.96 296 TRP B CA 1
ATOM 9536 C C . TRP B 1 296 ? 1.151 21.132 18.203 1 77.96 296 TRP B C 1
ATOM 9538 O O . TRP B 1 296 ? 2.003 20.507 17.567 1 77.96 296 TRP B O 1
ATOM 9548 N N . THR B 1 297 ? 0.63 20.771 19.355 1 78.27 297 THR B N 1
ATOM 9549 C CA . THR B 1 297 ? 0.813 19.377 19.743 1 78.27 297 THR B CA 1
ATOM 9550 C C . THR B 1 297 ? 0.126 18.445 18.749 1 78.27 297 THR B C 1
ATOM 9552 O O . THR B 1 297 ? -0.671 18.89 17.92 1 78.27 297 THR B O 1
ATOM 9555 N N . ILE B 1 298 ? 0.484 17.245 18.709 1 74.36 298 ILE B N 1
ATOM 9556 C CA . ILE B 1 298 ? -0.239 16.27 17.899 1 74.36 298 ILE B CA 1
ATOM 9557 C C . ILE B 1 298 ? -1.67 16.131 18.415 1 74.36 298 ILE B C 1
ATOM 9559 O O . ILE B 1 298 ? -1.936 16.362 19.597 1 74.36 298 ILE B O 1
ATOM 9563 N N . TRP B 1 299 ? -2.564 15.882 17.545 1 76.87 299 TRP B N 1
ATOM 9564 C CA . TRP B 1 299 ? -3.95 15.671 17.95 1 76.87 299 TRP B CA 1
ATOM 9565 C C . TRP B 1 299 ? -4.056 14.526 18.952 1 76.87 299 TRP B C 1
ATOM 9567 O O . TRP B 1 299 ? -3.393 13.497 18.801 1 76.87 299 TRP B O 1
ATOM 9577 N N . SER B 1 300 ? -4.863 14.753 19.973 1 77.46 300 SER B N 1
ATOM 9578 C CA . SER B 1 300 ? -5.135 13.69 20.936 1 77.46 300 SER B CA 1
ATOM 9579 C C . SER B 1 300 ? -5.882 12.532 20.284 1 77.46 300 SER B C 1
ATOM 9581 O O . SER B 1 300 ? -6.299 12.627 19.128 1 77.46 300 SER B O 1
ATOM 9583 N N . SER B 1 301 ? -5.967 11.368 20.906 1 76.13 301 SER B N 1
ATOM 9584 C CA . SER B 1 301 ? -6.773 10.259 20.404 1 76.13 301 SER B CA 1
ATOM 9585 C C . SER B 1 301 ? -8.25 10.631 20.346 1 76.13 301 SER B C 1
ATOM 9587 O O . SER B 1 301 ? -8.71 11.49 21.102 1 76.13 301 SER B O 1
ATOM 9589 N N . CYS B 1 302 ? -8.898 10.02 19.429 1 79.3 302 CYS B N 1
ATOM 9590 C CA . CYS B 1 302 ? -10.329 10.27 19.303 1 79.3 302 CYS B CA 1
ATOM 9591 C C . CYS B 1 302 ? -11.074 9.82 20.554 1 79.3 302 CYS B C 1
ATOM 9593 O O . CYS B 1 302 ? -10.765 8.771 21.122 1 79.3 302 CYS B O 1
ATOM 9595 N N . THR B 1 303 ? -11.996 10.517 21.091 1 80.37 303 THR B N 1
ATOM 9596 C CA . THR B 1 303 ? -12.748 10.222 22.306 1 80.37 303 THR B CA 1
ATOM 9597 C C . THR B 1 303 ? -13.647 9.005 22.103 1 80.37 303 THR B C 1
ATOM 9599 O O . THR B 1 303 ? -13.99 8.314 23.064 1 80.37 303 THR B O 1
ATOM 9602 N N . SER B 1 304 ? -14.029 8.797 20.85 1 84.12 304 SER B N 1
ATOM 9603 C CA . SER B 1 304 ? -14.899 7.662 20.559 1 84.12 304 SER B CA 1
ATOM 9604 C C . SER B 1 304 ? -14.12 6.517 19.921 1 84.12 304 SER B C 1
ATOM 9606 O O . SER B 1 304 ? -13.212 6.748 19.12 1 84.12 304 SER B O 1
ATOM 9608 N N . SER B 1 305 ? -14.502 5.285 20.411 1 78.98 305 SER B N 1
ATOM 9609 C CA . SER B 1 305 ? -13.84 4.127 19.82 1 78.98 305 SER B CA 1
ATOM 9610 C C . SER B 1 305 ? -14.408 3.809 18.441 1 78.98 305 SER B C 1
ATOM 9612 O O . SER B 1 305 ? -13.775 3.106 17.65 1 78.98 305 SER B O 1
ATOM 9614 N N . CYS B 1 306 ? -15.619 4.264 18.271 1 84.72 306 CYS B N 1
ATOM 9615 C CA . CYS B 1 306 ? -16.234 4.127 16.956 1 84.72 306 CYS B CA 1
ATOM 9616 C C . CYS B 1 306 ? -17.164 5.299 16.663 1 84.72 306 CYS B C 1
ATOM 9618 O O . CYS B 1 306 ? -17.662 5.946 17.586 1 84.72 306 CYS B O 1
ATOM 9620 N N . GLY B 1 307 ? -17.247 5.642 15.406 1 86.7 307 GLY B N 1
ATOM 9621 C CA . GLY B 1 307 ? -18.118 6.744 15.032 1 86.7 307 GLY B CA 1
ATOM 9622 C C . GLY B 1 307 ? -17.469 8.104 15.207 1 86.7 307 GLY B C 1
ATOM 9623 O O . GLY B 1 307 ? -16.244 8.226 15.141 1 86.7 307 GLY B O 1
ATOM 9624 N N . ILE B 1 308 ? -18.296 9.121 15.384 1 88.68 308 ILE B N 1
ATOM 9625 C CA . ILE B 1 308 ? -17.811 10.495 15.456 1 88.68 308 ILE B CA 1
ATOM 9626 C C . ILE B 1 308 ? -17.356 10.807 16.88 1 88.68 308 ILE B C 1
ATOM 9628 O O . ILE B 1 308 ? -18.033 10.449 17.847 1 88.68 308 ILE B O 1
ATOM 9632 N N . GLY B 1 309 ? -16.177 11.263 17.017 1 88.21 309 GLY B N 1
ATOM 9633 C CA . GLY B 1 309 ? -15.607 11.732 18.27 1 88.21 309 GLY B CA 1
ATOM 9634 C C . GLY B 1 309 ? -14.922 13.08 18.146 1 88.21 309 GLY B C 1
ATOM 9635 O O . GLY B 1 309 ? -15.185 13.832 17.205 1 88.21 309 GLY B O 1
ATOM 9636 N N . THR B 1 310 ? -14.239 13.543 19.151 1 87.55 310 THR B N 1
ATOM 9637 C CA . THR B 1 310 ? -13.522 14.813 19.133 1 87.55 310 THR B CA 1
ATOM 9638 C C . THR B 1 310 ? -12.049 14.607 19.473 1 87.55 310 THR B C 1
ATOM 9640 O O . THR B 1 310 ? -11.69 13.63 20.134 1 87.55 310 THR B O 1
ATOM 9643 N N . GLN B 1 311 ? -11.215 15.382 18.944 1 85.49 311 GLN B N 1
ATOM 9644 C CA . GLN B 1 311 ? -9.786 15.424 19.236 1 85.49 311 GLN B CA 1
ATOM 9645 C C . GLN B 1 311 ? -9.344 16.833 19.621 1 85.49 311 GLN B C 1
ATOM 9647 O O . GLN B 1 311 ? -9.976 17.816 19.229 1 85.49 311 GLN B O 1
ATOM 9652 N N . LEU B 1 312 ? -8.37 16.886 20.502 1 86.11 312 LEU B N 1
ATOM 9653 C CA . LEU B 1 312 ? -7.86 18.153 21.014 1 86.11 312 LEU B CA 1
ATOM 9654 C C . LEU B 1 312 ? -6.366 18.288 20.741 1 86.11 312 LEU B C 1
ATOM 9656 O O . LEU B 1 312 ? -5.632 17.298 20.778 1 86.11 312 LEU B O 1
ATOM 9660 N N . ARG B 1 313 ? -5.862 19.488 20.36 1 86.01 313 ARG B N 1
ATOM 9661 C CA . ARG B 1 313 ? -4.437 19.797 20.295 1 86.01 313 ARG B CA 1
ATOM 9662 C C . ARG B 1 313 ? -4.142 21.156 20.923 1 86.01 313 ARG B C 1
ATOM 9664 O O . ARG B 1 313 ? -5.024 22.014 21.001 1 86.01 313 ARG B O 1
ATOM 9671 N N . ASN B 1 314 ? -2.977 21.282 21.445 1 88.1 314 ASN B N 1
ATOM 9672 C CA . ASN B 1 314 ? -2.571 22.469 22.189 1 88.1 314 ASN B CA 1
ATOM 9673 C C . ASN B 1 314 ? -1.308 23.093 21.604 1 88.1 314 ASN B C 1
ATOM 9675 O O . ASN B 1 314 ? -0.591 22.449 20.836 1 88.1 314 ASN B O 1
ATOM 9679 N N . ARG B 1 315 ? -1.107 24.312 21.788 1 86.8 315 ARG B N 1
ATOM 9680 C CA . ARG B 1 315 ? 0.133 25.021 21.491 1 86.8 315 ARG B CA 1
ATOM 9681 C C . ARG B 1 315 ? 0.512 25.962 22.629 1 86.8 315 ARG B C 1
ATOM 9683 O O . ARG B 1 315 ? -0.32 26.279 23.482 1 86.8 315 ARG B O 1
ATOM 9690 N N . MET B 1 316 ? 1.808 26.366 22.667 1 87.92 316 MET B N 1
ATOM 9691 C CA . MET B 1 316 ? 2.337 27.163 23.77 1 87.92 316 MET B CA 1
ATOM 9692 C C . MET B 1 316 ? 2.834 28.517 23.274 1 87.92 316 MET B C 1
ATOM 9694 O O . MET B 1 316 ? 3.314 28.631 22.145 1 87.92 316 MET B O 1
ATOM 9698 N N . CYS B 1 317 ? 2.624 29.467 24.106 1 86.51 317 CYS B N 1
ATOM 9699 C CA . CYS B 1 317 ? 3.146 30.792 23.791 1 86.51 317 CYS B CA 1
ATOM 9700 C C . CYS B 1 317 ? 4.576 30.949 24.294 1 86.51 317 CYS B C 1
ATOM 9702 O O . CYS B 1 317 ? 4.827 31.694 25.243 1 86.51 317 CYS B O 1
ATOM 9704 N N . ASN B 1 318 ? 5.499 30.261 23.676 1 77.87 318 ASN B N 1
ATOM 9705 C CA . ASN B 1 318 ? 6.863 30.263 24.195 1 77.87 318 ASN B CA 1
ATOM 9706 C C . ASN B 1 318 ? 7.891 30.2 23.07 1 77.87 318 ASN B C 1
ATOM 9708 O O . ASN B 1 318 ? 9.035 29.797 23.291 1 77.87 318 ASN B O 1
ATOM 9712 N N . ASN B 1 319 ? 7.546 30.36 21.924 1 76.01 319 ASN B N 1
ATOM 9713 C CA . ASN B 1 319 ? 8.491 30.233 20.819 1 76.01 319 ASN B CA 1
ATOM 9714 C C . ASN B 1 319 ? 8.573 31.519 20.002 1 76.01 319 ASN B C 1
ATOM 9716 O O . ASN B 1 319 ? 8.292 31.515 18.802 1 76.01 319 ASN B O 1
ATOM 9720 N N . PRO B 1 320 ? 9.006 32.71 20.622 1 75.62 320 PRO B N 1
ATOM 9721 C CA . PRO B 1 320 ? 9.531 32.853 21.982 1 75.62 320 PRO B CA 1
ATOM 9722 C C . PRO B 1 320 ? 8.462 33.277 22.987 1 75.62 320 PRO B C 1
ATOM 9724 O O . PRO B 1 320 ? 7.361 33.67 22.593 1 75.62 320 PRO B O 1
ATOM 9727 N N . SER B 1 321 ? 8.764 33.177 24.295 1 78.05 321 SER B N 1
ATOM 9728 C CA . SER B 1 321 ? 7.878 33.673 25.343 1 78.05 321 SER B CA 1
ATOM 9729 C C . SER B 1 321 ? 7.852 35.197 25.37 1 78.05 321 SER B C 1
ATOM 9731 O O . SER B 1 321 ? 8.882 35.844 25.167 1 78.05 321 SER B O 1
ATOM 9733 N N . PRO B 1 322 ? 6.64 35.778 25.568 1 78.64 322 PRO B N 1
ATOM 9734 C CA . PRO B 1 322 ? 6.598 37.236 25.704 1 78.64 322 PRO B CA 1
ATOM 9735 C C . PRO B 1 322 ? 7.42 37.742 26.886 1 78.64 322 PRO B C 1
ATOM 9737 O O . PRO B 1 322 ? 7.465 37.093 27.935 1 78.64 322 PRO B O 1
ATOM 9740 N N . ASN B 1 323 ? 8.197 38.789 26.622 1 76.2 323 ASN B N 1
ATOM 9741 C CA . ASN B 1 323 ? 9.019 39.396 27.664 1 76.2 323 ASN B CA 1
ATOM 9742 C C . ASN B 1 323 ? 9.009 40.919 27.569 1 76.2 323 ASN B C 1
ATOM 9744 O O . ASN B 1 323 ? 8.856 41.477 26.481 1 76.2 323 ASN B O 1
ATOM 9748 N N . GLY B 1 324 ? 9.113 41.492 28.756 1 75.64 324 GLY B N 1
ATOM 9749 C CA . GLY B 1 324 ? 9.156 42.945 28.8 1 75.64 324 GLY B CA 1
ATOM 9750 C C . GLY B 1 324 ? 7.856 43.594 28.364 1 75.64 324 GLY B C 1
ATOM 9751 O O . GLY B 1 324 ? 6.787 43.264 28.882 1 75.64 324 GLY B O 1
ATOM 9752 N N . ASN B 1 325 ? 7.928 44.485 27.373 1 71.46 325 ASN B N 1
ATOM 9753 C CA . ASN B 1 325 ? 6.76 45.187 26.852 1 71.46 325 ASN B CA 1
ATOM 9754 C C . ASN B 1 325 ? 6.198 44.498 25.612 1 71.46 325 ASN B C 1
ATOM 9756 O O . ASN B 1 325 ? 5.506 45.125 24.808 1 71.46 325 ASN B O 1
ATOM 9760 N N . GLY B 1 326 ? 6.59 43.221 25.54 1 75.62 326 GLY B N 1
ATOM 9761 C CA . GLY B 1 326 ? 6.114 42.499 24.371 1 75.62 326 GLY B CA 1
ATOM 9762 C C . GLY B 1 326 ? 4.66 42.078 24.48 1 75.62 326 GLY B C 1
ATOM 9763 O O . GLY B 1 326 ? 4.114 41.994 25.582 1 75.62 326 GLY B O 1
ATOM 9764 N N . THR B 1 327 ? 3.974 41.884 23.351 1 74.05 327 THR B N 1
ATOM 9765 C CA . THR B 1 327 ? 2.577 41.465 23.309 1 74.05 327 THR B CA 1
ATOM 9766 C C . THR B 1 327 ? 2.456 39.963 23.552 1 74.05 327 THR B C 1
ATOM 9768 O O . THR B 1 327 ? 3.354 39.197 23.197 1 74.05 327 THR B O 1
ATOM 9771 N N . SER B 1 328 ? 1.389 39.573 24.366 1 75.69 328 SER B N 1
ATOM 9772 C CA . SER B 1 328 ? 1.092 38.16 24.577 1 75.69 328 SER B CA 1
ATOM 9773 C C . SER B 1 328 ? 0.632 37.492 23.286 1 75.69 328 SER B C 1
ATOM 9775 O O . SER B 1 328 ? 0.323 38.172 22.305 1 75.69 328 SER B O 1
ATOM 9777 N N . CYS B 1 329 ? 0.711 36.143 23.299 1 78.9 329 CYS B N 1
ATOM 9778 C CA . CYS B 1 329 ? 0.281 35.383 22.131 1 78.9 329 CYS B CA 1
ATOM 9779 C C . CYS B 1 329 ? -1.2 35.608 21.849 1 78.9 329 CYS B C 1
ATOM 9781 O O . CYS B 1 329 ? -2.001 35.732 22.777 1 78.9 329 CYS B O 1
ATOM 9783 N N . PHE B 1 330 ? -1.473 35.873 20.712 1 70.06 330 PHE B N 1
ATOM 9784 C CA . PHE B 1 330 ? -2.866 36.074 20.332 1 70.06 330 PHE B CA 1
ATOM 9785 C C . PHE B 1 330 ? -3.435 34.821 19.676 1 70.06 330 PHE B C 1
ATOM 9787 O O . PHE B 1 330 ? -2.744 34.148 18.908 1 70.06 330 PHE B O 1
ATOM 9794 N N . GLY B 1 331 ? -4.699 34.499 19.906 1 71.05 331 GLY B N 1
ATOM 9795 C CA . GLY B 1 331 ? -5.358 33.33 19.345 1 71.05 331 GLY B CA 1
ATOM 9796 C C . GLY B 1 331 ? -5.626 32.246 20.372 1 71.05 331 GLY B C 1
ATOM 9797 O O . GLY B 1 331 ? -5.318 32.414 21.554 1 71.05 331 GLY B O 1
ATOM 9798 N N . SER B 1 332 ? -6.27 31.13 19.841 1 76.44 332 SER B N 1
ATOM 9799 C CA . SER B 1 332 ? -6.634 30.044 20.745 1 76.44 332 SER B CA 1
ATOM 9800 C C . SER B 1 332 ? -5.427 29.17 21.072 1 76.44 332 SER B C 1
ATOM 9802 O O . SER B 1 332 ? -4.645 28.826 20.184 1 76.44 332 SER B O 1
ATOM 9804 N N . ALA B 1 333 ? -5.247 28.88 22.241 1 87.69 333 ALA B N 1
ATOM 9805 C CA . ALA B 1 333 ? -4.181 28.002 22.716 1 87.69 333 ALA B CA 1
ATOM 9806 C C . ALA B 1 333 ? -4.567 26.535 22.557 1 87.69 333 ALA B C 1
ATOM 9808 O O . ALA B 1 333 ? -3.704 25.653 22.582 1 87.69 333 ALA B O 1
ATOM 9809 N N . SER B 1 334 ? -5.926 26.326 22.391 1 88.5 334 SER B N 1
ATOM 9810 C CA . SER B 1 334 ? -6.432 24.968 22.219 1 88.5 334 SER B CA 1
ATOM 9811 C C . SER B 1 334 ? -7.414 24.887 21.055 1 88.5 334 SER B C 1
ATOM 9813 O O . SER B 1 334 ? -8.176 25.825 20.813 1 88.5 334 SER B O 1
ATOM 9815 N N . GLU B 1 335 ? -7.267 23.84 20.286 1 84.55 335 GLU B N 1
ATOM 9816 C CA . GLU B 1 335 ? -8.172 23.603 19.166 1 84.55 335 GLU B CA 1
ATOM 9817 C C . GLU B 1 335 ? -8.848 22.24 19.28 1 84.55 335 GLU B C 1
ATOM 9819 O O . GLU B 1 335 ? -8.223 21.265 19.703 1 84.55 335 GLU B O 1
ATOM 9824 N N . ILE B 1 336 ? -10.205 22.238 19.038 1 82.06 336 ILE B N 1
ATOM 9825 C CA . ILE B 1 336 ? -10.986 21.006 19.05 1 82.06 336 ILE B CA 1
ATOM 9826 C C . ILE B 1 336 ? -11.494 20.702 17.642 1 82.06 336 ILE B C 1
ATOM 9828 O O . ILE B 1 336 ? -11.959 21.6 16.936 1 82.06 336 ILE B O 1
ATOM 9832 N N . ARG B 1 337 ? -11.305 19.472 17.158 1 80.66 337 ARG B N 1
ATOM 9833 C CA . ARG B 1 337 ? -11.849 19.064 15.867 1 80.66 337 ARG B CA 1
ATOM 9834 C C . ARG B 1 337 ? -12.601 17.742 15.983 1 80.66 337 ARG B C 1
ATOM 9836 O O . ARG B 1 337 ? -12.39 16.983 16.931 1 80.66 337 ARG B O 1
ATOM 9843 N N . GLN B 1 338 ? -13.525 17.539 15.045 1 85.22 338 GLN B N 1
ATOM 9844 C CA . GLN B 1 338 ? -14.238 16.267 14.988 1 85.22 338 GLN B CA 1
ATOM 9845 C C . GLN B 1 338 ? -13.39 15.191 14.316 1 85.22 338 GLN B C 1
ATOM 9847 O O . GLN B 1 338 ? -12.587 15.489 13.429 1 85.22 338 GLN B O 1
ATOM 9852 N N . CYS B 1 339 ? -13.5 13.931 14.783 1 85.82 339 CYS B N 1
ATOM 9853 C CA . CYS B 1 339 ? -12.777 12.8 14.213 1 85.82 339 CYS B CA 1
ATOM 9854 C C . CYS B 1 339 ? -13.705 11.609 14.006 1 85.82 339 CYS B C 1
ATOM 9856 O O . CYS B 1 339 ? -14.81 11.575 14.55 1 85.82 339 CYS B O 1
ATOM 9858 N N . PHE B 1 340 ? -13.349 10.799 13.086 1 89.19 340 PHE B N 1
ATOM 9859 C CA . PHE B 1 340 ? -14.033 9.542 12.805 1 89.19 340 PHE B CA 1
ATOM 9860 C C . PHE B 1 340 ? -13.055 8.374 12.838 1 89.19 340 PHE B C 1
ATOM 9862 O O . PHE B 1 340 ? -12.138 8.303 12.017 1 89.19 340 PHE B O 1
ATOM 9869 N N . THR B 1 341 ? -13.187 7.48 13.824 1 84.31 341 THR B N 1
ATOM 9870 C CA . THR B 1 341 ? -12.225 6.394 13.981 1 84.31 341 THR B CA 1
ATOM 9871 C C . THR B 1 341 ? -12.55 5.243 13.032 1 84.31 341 THR B C 1
ATOM 9873 O O . THR B 1 341 ? -11.709 4.841 12.225 1 84.31 341 THR B O 1
ATOM 9876 N N . LYS B 1 342 ? -13.752 4.625 13.197 1 86.67 342 LYS B N 1
ATOM 9877 C CA . LYS B 1 342 ? -14.243 3.527 12.368 1 86.67 342 LYS B CA 1
ATOM 9878 C C . LYS B 1 342 ? -15.764 3.42 12.442 1 86.67 342 LYS B C 1
ATOM 9880 O O . LYS B 1 342 ? -16.389 3.99 13.339 1 86.67 342 LYS B O 1
ATOM 9885 N N . PRO B 1 343 ? -16.315 2.772 11.369 1 87.7 343 PRO B N 1
ATOM 9886 C CA . PRO B 1 343 ? -17.759 2.546 11.464 1 87.7 343 PRO B CA 1
ATOM 9887 C C . PRO B 1 343 ? -18.142 1.671 12.655 1 87.7 343 PRO B C 1
ATOM 9889 O O . PRO B 1 343 ? -17.43 0.717 12.979 1 87.7 343 PRO B O 1
ATOM 9892 N N . CYS B 1 344 ? -19.139 2.144 13.374 1 77.8 344 CYS B N 1
ATOM 9893 C CA . CYS B 1 344 ? -19.635 1.341 14.486 1 77.8 344 CYS B CA 1
ATOM 9894 C C . CYS B 1 344 ? -20.395 0.121 13.981 1 77.8 344 CYS B C 1
ATOM 9896 O O . CYS B 1 344 ? -21.257 0.237 13.108 1 77.8 344 CYS B O 1
ATOM 9898 N N . ILE B 1 345 ? -19.769 -0.932 13.518 1 63.84 345 ILE B N 1
ATOM 9899 C CA . ILE B 1 345 ? -20.396 -2.032 12.793 1 63.84 345 ILE B CA 1
ATOM 9900 C C . ILE B 1 345 ? -21.393 -2.747 13.702 1 63.84 345 ILE B C 1
ATOM 9902 O O . ILE B 1 345 ? -21.07 -3.084 14.844 1 63.84 345 ILE B O 1
ATOM 9906 N N . VAL B 1 346 ? -22.68 -2.646 13.302 1 60.76 346 VAL B N 1
ATOM 9907 C CA . VAL B 1 346 ? -23.655 -3.574 13.866 1 60.76 346 VAL B CA 1
ATOM 9908 C C . VAL B 1 346 ? -23.46 -4.961 13.259 1 60.76 346 VAL B C 1
ATOM 9910 O O . VAL B 1 346 ? -23.47 -5.117 12.036 1 60.76 346 VAL B O 1
ATOM 9913 N N . LYS B 1 347 ? -22.7 -5.931 13.958 1 62.16 347 LYS B N 1
ATOM 9914 C CA . LYS B 1 347 ? -22.5 -7.342 13.64 1 62.16 347 LYS B CA 1
ATOM 9915 C C . LYS B 1 347 ? -23.8 -7.99 13.171 1 62.16 347 LYS B C 1
ATOM 9917 O O . LYS B 1 347 ? -24.663 -8.322 13.985 1 62.16 347 LYS B O 1
ATOM 9922 N N . SER B 1 348 ? -24.092 -7.905 11.782 1 67.47 348 SER B N 1
ATOM 9923 C CA . SER B 1 348 ? -25.449 -8.303 11.421 1 67.47 348 SER B CA 1
ATOM 9924 C C . SER B 1 348 ? -25.486 -9.737 10.905 1 67.47 348 SER B C 1
ATOM 9926 O O . SER B 1 348 ? -26.472 -10.45 11.106 1 67.47 348 SER B O 1
ATOM 9928 N N . HIS B 1 349 ? -24.283 -10.339 10.391 1 82.69 349 HIS B N 1
ATOM 9929 C CA . HIS B 1 349 ? -24.466 -11.645 9.767 1 82.69 349 HIS B CA 1
ATOM 9930 C C . HIS B 1 349 ? -24.001 -12.766 10.691 1 82.69 349 HIS B C 1
ATOM 9932 O O . HIS B 1 349 ? -22.99 -12.626 11.384 1 82.69 349 HIS B O 1
ATOM 9938 N N . GLU B 1 350 ? -24.834 -13.791 10.654 1 88.14 350 GLU B N 1
ATOM 9939 C CA . GLU B 1 350 ? -24.432 -14.989 11.385 1 88.14 350 GLU B CA 1
ATOM 9940 C C . GLU B 1 350 ? -23.412 -15.802 10.593 1 88.14 350 GLU B C 1
ATOM 9942 O O . GLU B 1 350 ? -23.544 -15.96 9.378 1 88.14 350 GLU B O 1
ATOM 9947 N N . ILE B 1 351 ? -22.367 -16.258 11.288 1 92.41 351 ILE B N 1
ATOM 9948 C CA . ILE B 1 351 ? -21.307 -17.027 10.645 1 92.41 351 ILE B CA 1
ATOM 9949 C C . ILE B 1 351 ? -21.167 -18.385 11.33 1 92.41 351 ILE B C 1
ATOM 9951 O O . ILE B 1 351 ? -21.476 -18.524 12.515 1 92.41 351 ILE B O 1
ATOM 9955 N N . ALA B 1 352 ? -20.889 -19.35 10.61 1 94.74 352 ALA B N 1
ATOM 9956 C CA . ALA B 1 352 ? -20.575 -20.673 11.144 1 94.74 352 ALA B CA 1
ATOM 9957 C C . ALA B 1 352 ? -19.073 -20.834 11.364 1 94.74 352 ALA B C 1
ATOM 9959 O O . ALA B 1 352 ? -18.279 -20.624 10.444 1 94.74 352 ALA B O 1
ATOM 9960 N N . ASP B 1 353 ? -18.721 -21.152 12.55 1 93.81 353 ASP B N 1
ATOM 9961 C CA . ASP B 1 353 ? -17.321 -21.314 12.928 1 93.81 353 ASP B CA 1
ATOM 9962 C C . ASP B 1 353 ? -16.93 -22.79 12.97 1 93.81 353 ASP B C 1
ATOM 9964 O O . ASP B 1 353 ? -17.584 -23.591 13.641 1 93.81 353 ASP B O 1
ATOM 9968 N N . PHE B 1 354 ? -15.907 -23.147 12.224 1 95.6 354 PHE B N 1
ATOM 9969 C CA . PHE B 1 354 ? -15.505 -24.539 12.064 1 95.6 354 PHE B CA 1
ATOM 9970 C C . PHE B 1 354 ? -14.12 -24.773 12.657 1 95.6 354 PHE B C 1
ATOM 9972 O O . PHE B 1 354 ? -13.236 -23.923 12.537 1 95.6 354 PHE B O 1
ATOM 9979 N N . THR B 1 355 ? -13.992 -25.892 13.221 1 92.5 355 THR B N 1
ATOM 9980 C CA . THR B 1 355 ? -12.68 -26.427 13.57 1 92.5 355 THR B CA 1
ATOM 9981 C C . THR B 1 355 ? -12.273 -27.534 12.601 1 92.5 355 THR B C 1
ATOM 9983 O O . THR B 1 355 ? -13.021 -27.867 11.68 1 92.5 355 THR B O 1
ATOM 9986 N N . GLU B 1 356 ? -11.202 -28.145 12.719 1 89.48 356 GLU B N 1
ATOM 9987 C CA . GLU B 1 356 ? -10.703 -29.155 11.79 1 89.48 356 GLU B CA 1
ATOM 9988 C C . GLU B 1 356 ? -11.601 -30.389 11.782 1 89.48 356 GLU B C 1
ATOM 9990 O O . GLU B 1 356 ? -11.692 -31.09 10.772 1 89.48 356 GLU B O 1
ATOM 9995 N N . GLU B 1 357 ? -12.345 -30.617 12.835 1 89.88 357 GLU B N 1
ATOM 9996 C CA . GLU B 1 357 ? -13.177 -31.811 12.94 1 89.88 357 GLU B CA 1
ATOM 9997 C C . GLU B 1 357 ? -14.655 -31.47 12.773 1 89.88 357 GLU B C 1
ATOM 9999 O O . GLU B 1 357 ? -15.506 -32.363 12.759 1 89.88 357 GLU B O 1
ATOM 10004 N N . SER B 1 358 ? -14.961 -30.234 12.517 1 93.46 358 SER B N 1
ATOM 10005 C CA . SER B 1 358 ? -16.353 -29.807 12.423 1 93.46 358 SER B CA 1
ATOM 10006 C C . SER B 1 358 ? -16.867 -29.908 10.991 1 93.46 358 SER B C 1
ATOM 10008 O O . SER B 1 358 ? -16.112 -29.697 10.039 1 93.46 358 SER B O 1
ATOM 10010 N N . TYR B 1 359 ? -18.092 -30.324 10.848 1 94.58 359 TYR B N 1
ATOM 10011 C CA . TYR B 1 359 ? -18.686 -30.313 9.516 1 94.58 359 TYR B CA 1
ATOM 10012 C C . TYR B 1 359 ? -20.207 -30.242 9.598 1 94.58 359 TYR B C 1
ATOM 10014 O O . TYR B 1 359 ? -20.793 -30.544 10.641 1 94.58 359 TYR B O 1
ATOM 10022 N N . LEU B 1 360 ? -20.825 -29.811 8.598 1 94.68 360 LEU B N 1
ATOM 10023 C CA . LEU B 1 360 ? -22.259 -29.838 8.33 1 94.68 360 LEU B CA 1
ATOM 10024 C C . LEU B 1 360 ? -22.588 -30.842 7.23 1 94.68 360 LEU B C 1
ATOM 10026 O O . LEU B 1 360 ? -21.895 -30.902 6.212 1 94.68 360 LEU B O 1
ATOM 10030 N N . PHE B 1 361 ? -23.541 -31.615 7.485 1 93.01 361 PHE B N 1
ATOM 10031 C CA . PHE B 1 361 ? -23.885 -32.676 6.547 1 93.01 361 PHE B CA 1
ATOM 10032 C C . PHE B 1 361 ? -25.249 -32.42 5.917 1 93.01 361 PHE B C 1
ATOM 10034 O O . PHE B 1 361 ? -26.228 -32.169 6.623 1 93.01 361 PHE B O 1
ATOM 10041 N N . TYR B 1 362 ? -25.293 -32.461 4.551 1 92.32 362 TYR B N 1
ATOM 10042 C CA . TYR B 1 362 ? -26.51 -32.226 3.782 1 92.32 362 TYR B CA 1
ATOM 10043 C C . TYR B 1 362 ? -26.857 -33.44 2.928 1 92.32 362 TYR B C 1
ATOM 10045 O O . TYR B 1 362 ? -25.97 -34.084 2.364 1 92.32 362 TYR B O 1
ATOM 10053 N N . GLU B 1 363 ? -28.093 -33.667 2.783 1 88.51 363 GLU B N 1
ATOM 10054 C CA . GLU B 1 363 ? -28.561 -34.77 1.949 1 88.51 363 GLU B CA 1
ATOM 10055 C C . GLU B 1 363 ? -28.82 -34.308 0.518 1 88.51 363 GLU B C 1
ATOM 10057 O O . GLU B 1 363 ? -28.802 -33.109 0.234 1 88.51 363 GLU B O 1
ATOM 10062 N N . THR B 1 364 ? -28.976 -35.236 -0.348 1 87.59 364 THR B N 1
ATOM 10063 C CA . THR B 1 364 ? -29.283 -34.906 -1.735 1 87.59 364 THR B CA 1
ATOM 10064 C C . THR B 1 364 ? -30.607 -34.153 -1.832 1 87.59 364 THR B C 1
ATOM 10066 O O . THR B 1 364 ? -31.446 -34.244 -0.933 1 87.59 364 THR B O 1
ATOM 10069 N N . THR B 1 365 ? -30.757 -33.366 -2.752 1 83.6 365 THR B N 1
ATOM 10070 C CA . THR B 1 365 ? -31.981 -32.598 -2.952 1 83.6 365 THR B CA 1
ATOM 10071 C C . THR B 1 365 ? -33.052 -33.452 -3.624 1 83.6 365 THR B C 1
ATOM 10073 O O . THR B 1 365 ? -34.24 -33.128 -3.565 1 83.6 365 THR B O 1
ATOM 10076 N N . GLY B 1 366 ? -32.648 -34.523 -4.384 1 78.3 366 GLY B N 1
ATOM 10077 C CA . GLY B 1 366 ? -33.583 -35.378 -5.099 1 78.3 366 GLY B CA 1
ATOM 10078 C C . GLY B 1 366 ? -33.851 -34.912 -6.518 1 78.3 366 GLY B C 1
ATOM 10079 O O . GLY B 1 366 ? -34.665 -35.507 -7.228 1 78.3 366 GLY B O 1
ATOM 10080 N N . ARG B 1 367 ? -33.227 -33.887 -6.929 1 81.3 367 ARG B N 1
ATOM 10081 C CA . ARG B 1 367 ? -33.323 -33.384 -8.296 1 81.3 367 ARG B CA 1
ATOM 10082 C C . ARG B 1 367 ? -32.026 -33.626 -9.06 1 81.3 367 ARG B C 1
ATOM 10084 O O . ARG B 1 367 ? -31.005 -32.998 -8.775 1 81.3 367 ARG B O 1
ATOM 10091 N N . PRO B 1 368 ? -32.092 -34.494 -9.947 1 84.68 368 PRO B N 1
ATOM 10092 C CA . PRO B 1 368 ? -30.86 -34.741 -10.699 1 84.68 368 PRO B CA 1
ATOM 10093 C C . PRO B 1 368 ? -30.339 -33.492 -11.406 1 84.68 368 PRO B C 1
ATOM 10095 O O . PRO B 1 368 ? -31.129 -32.685 -11.904 1 84.68 368 PRO B O 1
ATOM 10098 N N . SER B 1 369 ? -29.069 -33.301 -11.401 1 89.48 369 SER B N 1
ATOM 10099 C CA . SER B 1 369 ? -28.428 -32.144 -12.017 1 89.48 369 SER B CA 1
ATOM 10100 C C . SER B 1 369 ? -27.149 -32.543 -12.746 1 89.48 369 SER B C 1
ATOM 10102 O O . SER B 1 369 ? -26.405 -33.407 -12.277 1 89.48 369 SER B O 1
ATOM 10104 N N . ARG B 1 370 ? -26.96 -31.955 -13.894 1 90.43 370 ARG B N 1
ATOM 10105 C CA . ARG B 1 370 ? -25.73 -32.168 -14.65 1 90.43 370 ARG B CA 1
ATOM 10106 C C . ARG B 1 370 ? -24.805 -30.96 -14.543 1 90.43 370 ARG B C 1
ATOM 10108 O O . ARG B 1 370 ? -23.684 -30.983 -15.056 1 90.43 370 ARG B O 1
ATOM 10115 N N . LEU B 1 371 ? -25.286 -29.975 -14 1 93.85 371 LEU B N 1
ATOM 10116 C CA . LEU B 1 371 ? -24.509 -28.754 -13.82 1 93.85 371 LEU B CA 1
ATOM 10117 C C . LEU B 1 371 ? -24.345 -28.428 -12.339 1 93.85 371 LEU B C 1
ATOM 10119 O O . LEU B 1 371 ? -25.192 -28.795 -11.521 1 93.85 371 LEU B O 1
ATOM 10123 N N . LEU B 1 372 ? -23.263 -27.863 -12.007 1 95.63 372 LEU B N 1
ATOM 10124 C CA . LEU B 1 372 ? -22.987 -27.512 -10.619 1 95.63 372 LEU B CA 1
ATOM 10125 C C . LEU B 1 372 ? -22.418 -26.101 -10.517 1 95.63 372 LEU B C 1
ATOM 10127 O O . LEU B 1 372 ? -21.495 -25.745 -11.254 1 95.63 372 LEU B O 1
ATOM 10131 N N . HIS B 1 373 ? -23.002 -25.276 -9.774 1 96.24 373 HIS B N 1
ATOM 10132 C CA . HIS B 1 373 ? -22.573 -23.922 -9.443 1 96.24 373 HIS B CA 1
ATOM 10133 C C . HIS B 1 373 ? -22.483 -23.725 -7.934 1 96.24 373 HIS B C 1
ATOM 10135 O O . HIS B 1 373 ? -23.481 -23.866 -7.224 1 96.24 373 HIS B O 1
ATOM 10141 N N . ILE B 1 374 ? -21.298 -23.465 -7.407 1 97.03 374 ILE B N 1
ATOM 10142 C CA . ILE B 1 374 ? -21.112 -23.305 -5.97 1 97.03 374 ILE B CA 1
ATOM 10143 C C . ILE B 1 374 ? -20.511 -21.931 -5.677 1 97.03 374 ILE B C 1
ATOM 10145 O O . ILE B 1 374 ? -19.518 -21.537 -6.293 1 97.03 374 ILE B O 1
ATOM 10149 N N . TYR B 1 375 ? -21.104 -21.252 -4.827 1 96.38 375 TYR B N 1
ATOM 10150 C CA . TYR B 1 375 ? -20.594 -19.999 -4.28 1 96.38 375 TYR B CA 1
ATOM 10151 C C . TYR B 1 375 ? -20.284 -20.139 -2.794 1 96.38 375 TYR B C 1
ATOM 10153 O O . TYR B 1 375 ? -21.074 -20.711 -2.04 1 96.38 375 TYR B O 1
ATOM 10161 N N . LEU B 1 376 ? -19.109 -19.595 -2.431 1 97.34 376 LEU B N 1
ATOM 10162 C CA . LEU B 1 376 ? -18.666 -19.728 -1.047 1 97.34 376 LEU B CA 1
ATOM 10163 C C . LEU B 1 376 ? -17.973 -18.456 -0.574 1 97.34 376 LEU B C 1
ATOM 10165 O O . LEU B 1 376 ? -17.07 -17.949 -1.244 1 97.34 376 LEU B O 1
ATOM 10169 N N . ARG B 1 377 ? -18.423 -17.877 0.46 1 95.91 377 ARG B N 1
ATOM 10170 C CA . ARG B 1 377 ? -17.733 -16.808 1.176 1 95.91 377 ARG B CA 1
ATOM 10171 C C . ARG B 1 377 ? -17.238 -17.29 2.535 1 95.91 377 ARG B C 1
ATOM 10173 O O . ARG B 1 377 ? -18.038 -17.649 3.401 1 95.91 377 ARG B O 1
ATOM 10180 N N . PHE B 1 378 ? -15.912 -17.292 2.742 1 96.19 378 PHE B N 1
ATOM 10181 C CA . PHE B 1 378 ? -15.39 -17.906 3.956 1 96.19 378 PHE B CA 1
ATOM 10182 C C . PHE B 1 378 ? -14.104 -17.219 4.402 1 96.19 378 PHE B C 1
ATOM 10184 O O . PHE B 1 378 ? -13.522 -16.433 3.651 1 96.19 378 PHE B O 1
ATOM 10191 N N . LEU B 1 379 ? -13.759 -17.442 5.662 1 94.56 379 LEU B N 1
ATOM 10192 C CA . LEU B 1 379 ? -12.547 -16.944 6.304 1 94.56 379 LEU B CA 1
ATOM 10193 C C . LEU B 1 379 ? -11.673 -18.097 6.784 1 94.56 379 LEU B C 1
ATOM 10195 O O . LEU B 1 379 ? -11.991 -18.75 7.781 1 94.56 379 LEU B O 1
ATOM 10199 N N . PRO B 1 380 ? -10.584 -18.374 6.11 1 93.66 380 PRO B N 1
ATOM 10200 C CA . PRO B 1 380 ? -9.685 -19.439 6.559 1 93.66 380 PRO B CA 1
ATOM 10201 C C . PRO B 1 380 ? -8.782 -19.003 7.71 1 93.66 380 PRO B C 1
ATOM 10203 O O . PRO B 1 380 ? -8.251 -17.889 7.695 1 93.66 380 PRO B O 1
ATOM 10206 N N . LEU B 1 381 ? -8.645 -19.852 8.723 1 90.46 381 LEU B N 1
ATOM 10207 C CA . LEU B 1 381 ? -7.752 -19.593 9.847 1 90.46 381 LEU B CA 1
ATOM 10208 C C . LEU B 1 381 ? -6.559 -20.543 9.823 1 90.46 381 LEU B C 1
ATOM 10210 O O . LEU B 1 381 ? -5.623 -20.391 10.612 1 90.46 381 LEU B O 1
ATOM 10214 N N . SER B 1 382 ? -6.698 -21.675 8.955 1 87.32 382 SER B N 1
ATOM 10215 C CA . SER B 1 382 ? -5.605 -22.612 8.715 1 87.32 382 SER B CA 1
ATOM 10216 C C . SER B 1 382 ? -5.364 -22.81 7.222 1 87.32 382 SER B C 1
ATOM 10218 O O . SER B 1 382 ? -6.285 -22.669 6.415 1 87.32 382 SER B O 1
ATOM 10220 N N . PRO B 1 383 ? -4.11 -23.008 6.744 1 88.36 383 PRO B N 1
ATOM 10221 C CA . PRO B 1 383 ? -3.832 -23.167 5.314 1 88.36 383 PRO B CA 1
ATOM 10222 C C . PRO B 1 383 ? -4.203 -24.552 4.791 1 88.36 383 PRO B C 1
ATOM 10224 O O . PRO B 1 383 ? -3.981 -24.852 3.615 1 88.36 383 PRO B O 1
ATOM 10227 N N . PHE B 1 384 ? -4.765 -25.413 5.666 1 88.79 384 PHE B N 1
ATOM 10228 C CA . PHE B 1 384 ? -5.143 -26.765 5.272 1 88.79 384 PHE B CA 1
ATOM 10229 C C . PHE B 1 384 ? -6.58 -27.065 5.68 1 88.79 384 PHE B C 1
ATOM 10231 O O . PHE B 1 384 ? -7.088 -26.498 6.65 1 88.79 384 PHE B O 1
ATOM 10238 N N . GLY B 1 385 ? -7.187 -27.917 4.789 1 92.12 385 GLY B N 1
ATOM 10239 C CA . GLY B 1 385 ? -8.477 -28.423 5.231 1 92.12 385 GLY B CA 1
ATOM 10240 C C . GLY B 1 385 ? -9.485 -28.55 4.105 1 92.12 385 GLY B C 1
ATOM 10241 O O . GLY B 1 385 ? -9.365 -27.878 3.078 1 92.12 385 GLY B O 1
ATOM 10242 N N . MET B 1 386 ? -10.413 -29.44 4.37 1 94.06 386 MET B N 1
ATOM 10243 C CA . MET B 1 386 ? -11.531 -29.648 3.454 1 94.06 386 MET B CA 1
ATOM 10244 C C . MET B 1 386 ? -12.623 -28.609 3.685 1 94.06 386 MET B C 1
ATOM 10246 O O . MET B 1 386 ? -13.061 -28.404 4.818 1 94.06 386 MET B O 1
ATOM 10250 N N . ILE B 1 387 ? -13.049 -27.96 2.638 1 96.72 387 ILE B N 1
ATOM 10251 C CA . ILE B 1 387 ? -14.096 -26.956 2.796 1 96.72 387 ILE B CA 1
ATOM 10252 C C . ILE B 1 387 ? -15.446 -27.551 2.402 1 96.72 387 ILE B C 1
ATOM 10254 O O . ILE B 1 387 ? -16.387 -27.553 3.199 1 96.72 387 ILE B O 1
ATOM 10258 N N . ILE B 1 388 ? -15.495 -28.058 1.178 1 97.22 388 ILE B N 1
ATOM 10259 C CA . ILE B 1 388 ? -16.704 -28.699 0.675 1 97.22 388 ILE B CA 1
ATOM 10260 C C . ILE B 1 388 ? -16.352 -30.046 0.049 1 97.22 388 ILE B C 1
ATOM 10262 O O . ILE B 1 388 ? -15.404 -30.145 -0.734 1 97.22 388 ILE B O 1
ATOM 10266 N N . TYR B 1 389 ? -17.038 -31.044 0.438 1 95.48 389 TYR B N 1
ATOM 10267 C CA . TYR B 1 389 ? -16.901 -32.383 -0.122 1 95.48 389 TYR B CA 1
ATOM 10268 C C . TYR B 1 389 ? -18.254 -32.933 -0.558 1 95.48 389 TYR B C 1
ATOM 10270 O O . TYR B 1 389 ? -19.126 -33.186 0.276 1 95.48 389 TYR B O 1
ATOM 10278 N N . ARG B 1 390 ? -18.457 -32.982 -1.839 1 95.27 390 ARG B N 1
ATOM 10279 C CA . ARG B 1 390 ? -19.655 -33.581 -2.418 1 95.27 390 ARG B CA 1
ATOM 10280 C C . ARG B 1 390 ? -19.351 -34.954 -3.007 1 95.27 390 ARG B C 1
ATOM 10282 O O . ARG B 1 390 ? -18.395 -35.111 -3.769 1 95.27 390 ARG B O 1
ATOM 10289 N N . PHE B 1 391 ? -20.134 -35.952 -2.567 1 92.29 391 PHE B N 1
ATOM 10290 C CA . PHE B 1 391 ? -19.816 -37.304 -3.008 1 92.29 391 PHE B CA 1
ATOM 10291 C C . PHE B 1 391 ? -21.082 -38.141 -3.146 1 92.29 391 PHE B C 1
ATOM 10293 O O . PHE B 1 391 ? -22.127 -37.792 -2.593 1 92.29 391 PHE B O 1
ATOM 10300 N N . GLU B 1 392 ? -20.952 -39.141 -3.95 1 88.44 392 GLU B N 1
ATOM 10301 C CA . GLU B 1 392 ? -22.056 -40.077 -4.134 1 88.44 392 GLU B CA 1
ATOM 10302 C C . GLU B 1 392 ? -22.24 -40.962 -2.904 1 88.44 392 GLU B C 1
ATOM 10304 O O . GLU B 1 392 ? -21.283 -41.575 -2.425 1 88.44 392 GLU B O 1
ATOM 10309 N N . LYS B 1 393 ? -23.55 -40.88 -2.457 1 79.13 393 LYS B N 1
ATOM 10310 C CA . LYS B 1 393 ? -23.83 -41.662 -1.256 1 79.13 393 LYS B CA 1
ATOM 10311 C C . LYS B 1 393 ? -23.622 -43.152 -1.509 1 79.13 393 LYS B C 1
ATOM 10313 O O . LYS B 1 393 ? -24.06 -43.68 -2.533 1 79.13 393 LYS B O 1
ATOM 10318 N N . ASN B 1 394 ? -23.119 -44.003 -0.669 1 71.6 394 ASN B N 1
ATOM 10319 C CA . ASN B 1 394 ? -22.975 -45.455 -0.63 1 71.6 394 ASN B CA 1
ATOM 10320 C C . ASN B 1 394 ? -22.162 -45.969 -1.815 1 71.6 394 ASN B C 1
ATOM 10322 O O . ASN B 1 394 ? -22.419 -47.063 -2.32 1 71.6 394 ASN B O 1
ATOM 10326 N N . CYS B 1 395 ? -21.503 -44.967 -2.471 1 72.41 395 CYS B N 1
ATOM 10327 C CA . CYS B 1 395 ? -20.656 -45.451 -3.556 1 72.41 395 CYS B CA 1
ATOM 10328 C C . CYS B 1 395 ? -19.646 -46.472 -3.045 1 72.41 395 CYS B C 1
ATOM 10330 O O . CYS B 1 395 ? -18.927 -46.21 -2.08 1 72.41 395 CYS B O 1
ATOM 10332 N N . LYS B 1 396 ? -19.988 -47.865 -3.337 1 63.31 396 LYS B N 1
ATOM 10333 C CA . LYS B 1 396 ? -19.1 -48.976 -3.006 1 63.31 396 LYS B CA 1
ATOM 10334 C C . LYS B 1 396 ? -18.166 -49.298 -4.169 1 63.31 396 LYS B C 1
ATOM 10336 O O . LYS B 1 396 ? -18.582 -49.278 -5.33 1 63.31 396 LYS B O 1
ATOM 10341 N N . GLY B 1 397 ? -16.788 -48.919 -4.298 1 55.08 397 GLY B N 1
ATOM 10342 C CA . GLY B 1 397 ? -15.792 -49.287 -5.292 1 55.08 397 GLY B CA 1
ATOM 10343 C C . GLY B 1 397 ? -14.785 -48.186 -5.564 1 55.08 397 GLY B C 1
ATOM 10344 O O . GLY B 1 397 ? -14.696 -47.217 -4.806 1 55.08 397 GLY B O 1
ATOM 10345 N N . LEU B 1 398 ? -13.895 -48.387 -6.625 1 56.1 398 LEU B N 1
ATOM 10346 C CA . LEU B 1 398 ? -12.725 -47.568 -6.92 1 56.1 398 LEU B CA 1
ATOM 10347 C C . LEU B 1 398 ? -13.122 -46.307 -7.68 1 56.1 398 LEU B C 1
ATOM 10349 O O . LEU B 1 398 ? -12.348 -45.349 -7.749 1 56.1 398 LEU B O 1
ATOM 10353 N N . ILE B 1 399 ? -14.343 -46.315 -8.328 1 66.93 399 ILE B N 1
ATOM 10354 C CA . ILE B 1 399 ? -14.694 -45.185 -9.182 1 66.93 399 ILE B CA 1
ATOM 10355 C C . ILE B 1 399 ? -15.902 -44.455 -8.601 1 66.93 399 ILE B C 1
ATOM 10357 O O . ILE B 1 399 ? -17.041 -44.899 -8.762 1 66.93 399 ILE B O 1
ATOM 10361 N N . CYS B 1 400 ? -15.747 -43.517 -7.578 1 81.46 400 CYS B N 1
ATOM 10362 C CA . CYS B 1 400 ? -16.836 -42.727 -7.014 1 81.46 400 CYS B CA 1
ATOM 10363 C C . CYS B 1 400 ? -16.769 -41.283 -7.497 1 81.46 400 CYS B C 1
ATOM 10365 O O . CYS B 1 400 ? -15.684 -40.708 -7.601 1 81.46 400 CYS B O 1
ATOM 10367 N N . ASP B 1 401 ? -17.971 -40.803 -7.896 1 88.88 401 ASP B N 1
ATOM 10368 C CA . ASP B 1 401 ? -18.054 -39.404 -8.304 1 88.88 401 ASP B CA 1
ATOM 10369 C C . ASP B 1 401 ? -17.944 -38.473 -7.099 1 88.88 401 ASP B C 1
ATOM 10371 O O . ASP B 1 401 ? -18.508 -38.751 -6.039 1 88.88 401 ASP B O 1
ATOM 10375 N N . PHE B 1 402 ? -17.153 -37.524 -7.198 1 92.31 402 PHE B N 1
ATOM 10376 C CA . PHE B 1 402 ? -17.063 -36.557 -6.11 1 92.31 402 PHE B CA 1
ATOM 10377 C C . PHE B 1 402 ? -16.592 -35.203 -6.626 1 92.31 402 PHE B C 1
ATOM 10379 O O . PHE B 1 402 ? -16.079 -35.103 -7.743 1 92.31 402 PHE B O 1
ATOM 10386 N N . VAL B 1 403 ? -16.859 -34.18 -5.96 1 94.57 403 VAL B N 1
ATOM 10387 C CA . VAL B 1 403 ? -16.342 -32.825 -6.111 1 94.57 403 VAL B CA 1
ATOM 10388 C C . VAL B 1 403 ? -15.784 -32.332 -4.777 1 94.57 403 VAL B C 1
ATOM 10390 O O . VAL B 1 403 ? -16.515 -32.237 -3.789 1 94.57 403 VAL B O 1
ATOM 10393 N N . LYS B 1 404 ? -14.504 -32.051 -4.8 1 94.4 404 LYS B N 1
ATOM 10394 C CA . LYS B 1 404 ? -13.836 -31.662 -3.562 1 94.4 404 LYS B CA 1
ATOM 10395 C C . LYS B 1 404 ? -13.178 -30.291 -3.699 1 94.4 404 LYS B C 1
ATOM 10397 O O . LYS B 1 404 ? -12.445 -30.042 -4.658 1 94.4 404 LYS B O 1
ATOM 10402 N N . LEU B 1 405 ? -13.474 -29.419 -2.819 1 96.29 405 LEU B N 1
ATOM 10403 C CA . LEU B 1 405 ? -12.824 -28.121 -2.668 1 96.29 405 LEU B CA 1
ATOM 10404 C C . LEU B 1 405 ? -12.061 -28.046 -1.35 1 96.29 405 LEU B C 1
ATOM 10406 O O . LEU B 1 405 ? -12.644 -28.229 -0.278 1 96.29 405 LEU B O 1
ATOM 10410 N N . PHE B 1 406 ? -10.774 -27.789 -1.351 1 94.8 406 PHE B N 1
ATOM 10411 C CA . PHE B 1 406 ? -10.006 -27.788 -0.112 1 94.8 406 PHE B CA 1
ATOM 10412 C C . PHE B 1 406 ? -8.805 -26.856 -0.22 1 94.8 406 PHE B C 1
ATOM 10414 O O . PHE B 1 406 ? -8.487 -26.368 -1.307 1 94.8 406 PHE B O 1
ATOM 10421 N N . LEU B 1 407 ? -8.267 -26.587 0.914 1 92.56 407 LEU B N 1
ATOM 10422 C CA . LEU B 1 407 ? -7.068 -25.764 1.026 1 92.56 407 LEU B CA 1
ATOM 10423 C C . LEU B 1 407 ? -5.823 -26.634 1.167 1 92.56 407 LEU B C 1
ATOM 10425 O O . LEU B 1 407 ? -5.815 -27.592 1.944 1 92.56 407 LEU B O 1
ATOM 10429 N N . GLN B 1 408 ? -4.872 -26.317 0.332 1 89.23 408 GLN B N 1
ATOM 10430 C CA . GLN B 1 408 ? -3.586 -27.003 0.408 1 89.23 408 GLN B CA 1
ATOM 10431 C C . GLN B 1 408 ? -2.432 -26.005 0.432 1 89.23 408 GLN B C 1
ATOM 10433 O O . GLN B 1 408 ? -2.071 -25.442 -0.603 1 89.23 408 GLN B O 1
ATOM 10438 N N . ASN B 1 409 ? -1.812 -25.872 1.521 1 83.75 409 ASN B N 1
ATOM 10439 C CA . ASN B 1 409 ? -0.71 -24.932 1.702 1 83.75 409 ASN B CA 1
ATOM 10440 C C . ASN B 1 409 ? -1.114 -23.513 1.313 1 83.75 409 ASN B C 1
ATOM 10442 O O . ASN B 1 409 ? -0.398 -22.842 0.567 1 83.75 409 ASN B O 1
ATOM 10446 N N . GLY B 1 410 ? -2.29 -23.207 1.714 1 87.01 410 GLY B N 1
ATOM 10447 C CA . GLY B 1 410 ? -2.775 -21.854 1.494 1 87.01 410 GLY B CA 1
ATOM 10448 C C . GLY B 1 410 ? -3.405 -21.661 0.128 1 87.01 410 GLY B C 1
ATOM 10449 O O . GLY B 1 410 ? -3.949 -20.594 -0.165 1 87.01 410 GLY B O 1
ATOM 10450 N N . LYS B 1 411 ? -3.326 -22.689 -0.742 1 88.68 411 LYS B N 1
ATOM 10451 C CA . LYS B 1 411 ? -3.917 -22.604 -2.074 1 88.68 411 LYS B CA 1
ATOM 10452 C C . LYS B 1 411 ? -5.254 -23.339 -2.131 1 88.68 411 LYS B C 1
ATOM 10454 O O . LYS B 1 411 ? -5.432 -24.365 -1.472 1 88.68 411 LYS B O 1
ATOM 10459 N N . ILE B 1 412 ? -6.176 -22.799 -2.917 1 93.99 412 ILE B N 1
ATOM 10460 C CA . ILE B 1 412 ? -7.466 -23.452 -3.114 1 93.99 412 ILE B CA 1
ATOM 10461 C C . ILE B 1 412 ? -7.366 -24.455 -4.262 1 93.99 412 ILE B C 1
ATOM 10463 O O . ILE B 1 412 ? -6.829 -24.138 -5.326 1 93.99 412 ILE B O 1
ATOM 10467 N N . VAL B 1 413 ? -7.825 -25.641 -3.994 1 92.85 413 VAL B N 1
ATOM 10468 C CA . VAL B 1 413 ? -7.74 -26.715 -4.978 1 92.85 413 VAL B CA 1
ATOM 10469 C C . VAL B 1 413 ? -9.121 -27.333 -5.19 1 92.85 413 VAL B C 1
ATOM 10471 O O . VAL B 1 413 ? -9.846 -27.591 -4.226 1 92.85 413 VAL B O 1
ATOM 10474 N N . LEU B 1 414 ? -9.502 -27.462 -6.418 1 94.44 414 LEU B N 1
ATOM 10475 C CA . LEU B 1 414 ? -10.716 -28.174 -6.801 1 94.44 414 LEU B CA 1
ATOM 10476 C C . LEU B 1 414 ? -10.379 -29.469 -7.532 1 94.44 414 LEU B C 1
ATOM 10478 O O . LEU B 1 414 ? -9.669 -29.451 -8.54 1 94.44 414 LEU B O 1
ATOM 10482 N N . ILE B 1 415 ? -10.824 -30.578 -7.006 1 91.29 415 ILE B N 1
ATOM 10483 C CA . ILE B 1 415 ? -10.684 -31.882 -7.646 1 91.29 415 ILE B CA 1
ATOM 10484 C C . ILE B 1 415 ? -12.06 -32.515 -7.836 1 91.29 415 ILE B C 1
ATOM 10486 O O . ILE B 1 415 ? -12.902 -32.467 -6.936 1 91.29 415 ILE B O 1
ATOM 10490 N N . SER B 1 416 ? -12.257 -32.956 -9.01 1 92.06 416 SER B N 1
ATOM 10491 C CA . SER B 1 416 ? -13.519 -33.64 -9.275 1 92.06 416 SER B CA 1
ATOM 10492 C C . SER B 1 416 ? -13.301 -34.897 -10.11 1 92.06 416 SER B C 1
ATOM 10494 O O . SER B 1 416 ? -12.437 -34.922 -10.989 1 92.06 416 SER B O 1
ATOM 10496 N N . GLN B 1 417 ? -13.963 -35.882 -9.708 1 88.77 417 GLN B N 1
ATOM 10497 C CA . GLN B 1 417 ? -14.05 -37.12 -10.476 1 88.77 417 GLN B CA 1
ATOM 10498 C C . GLN B 1 417 ? -15.499 -37.46 -10.809 1 88.77 417 GLN B C 1
ATOM 10500 O O . GLN B 1 417 ? -16.319 -37.655 -9.909 1 88.77 417 GLN B O 1
ATOM 10505 N N . ILE B 1 418 ? -15.785 -37.372 -12.08 1 88.5 418 ILE B N 1
ATOM 10506 C CA . ILE B 1 418 ? -17.134 -37.663 -12.553 1 88.5 418 ILE B CA 1
ATOM 10507 C C . ILE B 1 418 ? -17.077 -38.71 -13.663 1 88.5 418 ILE B C 1
ATOM 10509 O O . ILE B 1 418 ? -16.454 -38.487 -14.704 1 88.5 418 ILE B O 1
ATOM 10513 N N . ALA B 1 419 ? -17.723 -39.765 -13.554 1 80.18 419 ALA B N 1
ATOM 10514 C CA . ALA B 1 419 ? -17.764 -40.848 -14.533 1 80.18 419 ALA B CA 1
ATOM 10515 C C . ALA B 1 419 ? -16.358 -41.235 -14.983 1 80.18 419 ALA B C 1
ATOM 10517 O O . ALA B 1 419 ? -16.081 -41.303 -16.183 1 80.18 419 ALA B O 1
ATOM 10518 N N . ASP B 1 420 ? -15.451 -41.256 -14.112 1 75.2 420 ASP B N 1
ATOM 10519 C CA . ASP B 1 420 ? -14.071 -41.694 -14.297 1 75.2 420 ASP B CA 1
ATOM 10520 C C . ASP B 1 420 ? -13.247 -40.625 -15.013 1 75.2 420 ASP B C 1
ATOM 10522 O O . ASP B 1 420 ? -12.088 -40.858 -15.36 1 75.2 420 ASP B O 1
ATOM 10526 N N . CYS B 1 421 ? -13.931 -39.439 -15.214 1 82.35 421 CYS B N 1
ATOM 10527 C CA . CYS B 1 421 ? -13.197 -38.288 -15.729 1 82.35 421 CYS B CA 1
ATOM 10528 C C . CYS B 1 421 ? -12.74 -37.38 -14.594 1 82.35 421 CYS B C 1
ATOM 10530 O O . CYS B 1 421 ? -13.481 -37.158 -13.634 1 82.35 421 CYS B O 1
ATOM 10532 N N . THR B 1 422 ? -11.56 -36.957 -14.661 1 84.32 422 THR B N 1
ATOM 10533 C CA . THR B 1 422 ? -11.021 -36.165 -13.562 1 84.32 422 THR B CA 1
ATOM 10534 C C . THR B 1 422 ? -10.816 -34.714 -13.99 1 84.32 422 THR B C 1
ATOM 10536 O O . THR B 1 422 ? -10.539 -34.44 -15.16 1 84.32 422 THR B O 1
ATOM 10539 N N . LEU B 1 423 ? -11.082 -33.822 -13.114 1 88.53 423 LEU B N 1
ATOM 10540 C CA . LEU B 1 423 ? -10.863 -32.387 -13.264 1 88.53 423 LEU B CA 1
ATOM 10541 C C . LEU B 1 423 ? -10.117 -31.822 -12.061 1 88.53 423 LEU B C 1
ATOM 10543 O O . LEU B 1 423 ? -10.478 -32.099 -10.915 1 88.53 423 LEU B O 1
ATOM 10547 N N . THR B 1 424 ? -8.97 -31.109 -12.333 1 87.15 424 THR B N 1
ATOM 10548 C CA . THR B 1 424 ? -8.202 -30.485 -11.262 1 87.15 424 THR B CA 1
ATOM 10549 C C . THR B 1 424 ? -7.94 -29.014 -11.57 1 87.15 424 THR B C 1
ATOM 10551 O O . THR B 1 424 ? -7.504 -28.673 -12.672 1 87.15 424 THR B O 1
ATOM 10554 N N . LEU B 1 425 ? -8.243 -28.185 -10.7 1 88.49 425 LEU B N 1
ATOM 10555 C CA . LEU B 1 425 ? -7.979 -26.754 -10.799 1 88.49 425 LEU B CA 1
ATOM 10556 C C . LEU B 1 425 ? -7.283 -26.241 -9.543 1 88.49 425 LEU B C 1
ATOM 10558 O O . LEU B 1 425 ? -7.748 -26.486 -8.427 1 88.49 425 LEU B O 1
ATOM 10562 N N . ILE B 1 426 ? -6.131 -25.604 -9.734 1 85.47 426 ILE B N 1
ATOM 10563 C CA . ILE B 1 426 ? -5.39 -25.019 -8.622 1 85.47 426 ILE B CA 1
ATOM 10564 C C . ILE B 1 426 ? -5.245 -23.513 -8.833 1 85.47 426 ILE B C 1
ATOM 10566 O O . ILE B 1 426 ? -4.8 -23.069 -9.894 1 85.47 426 ILE B O 1
ATOM 10570 N N . HIS B 1 427 ? -5.616 -22.843 -7.788 1 86.03 427 HIS B N 1
ATOM 10571 C CA . HIS B 1 427 ? -5.369 -21.408 -7.867 1 86.03 427 HIS B CA 1
ATOM 10572 C C . HIS B 1 427 ? -3.917 -21.079 -7.536 1 86.03 427 HIS B C 1
ATOM 10574 O O . HIS B 1 427 ? -3.376 -21.569 -6.543 1 86.03 427 HIS B O 1
ATOM 10580 N N . GLU B 1 428 ? -3.252 -20.326 -8.254 1 73.7 428 GLU B N 1
ATOM 10581 C CA . GLU B 1 428 ? -1.817 -20.071 -8.157 1 73.7 428 GLU B CA 1
ATOM 10582 C C . GLU B 1 428 ? -1.491 -19.208 -6.942 1 73.7 428 GLU B C 1
ATOM 10584 O O . GLU B 1 428 ? -0.478 -19.425 -6.274 1 73.7 428 GLU B O 1
ATOM 10589 N N . THR B 1 429 ? -2.375 -18.3 -6.643 1 78.34 429 THR B N 1
ATOM 10590 C CA . THR B 1 429 ? -2.072 -17.381 -5.551 1 78.34 429 THR B CA 1
ATOM 10591 C C . THR B 1 429 ? -2.575 -17.935 -4.222 1 78.34 429 THR B C 1
ATOM 10593 O O . THR B 1 429 ? -3.664 -18.508 -4.155 1 78.34 429 THR B O 1
ATOM 10596 N N . LYS B 1 430 ? -1.747 -17.776 -3.199 1 82.99 430 LYS B N 1
ATOM 10597 C CA . LYS B 1 430 ? -2.127 -18.222 -1.861 1 82.99 430 LYS B CA 1
ATOM 10598 C C . LYS B 1 430 ? -3.171 -17.293 -1.248 1 82.99 430 LYS B C 1
ATOM 10600 O O . LYS B 1 430 ? -3.141 -16.082 -1.474 1 82.99 430 LYS B O 1
ATOM 10605 N N . MET B 1 431 ? -4.038 -17.955 -0.465 1 88.24 431 MET B N 1
ATOM 10606 C CA . MET B 1 431 ? -5.054 -17.181 0.243 1 88.24 431 MET B CA 1
ATOM 10607 C C . MET B 1 431 ? -4.464 -16.511 1.48 1 88.24 431 MET B C 1
ATOM 10609 O O . MET B 1 431 ? -3.599 -17.081 2.147 1 88.24 431 MET B O 1
ATOM 10613 N N . GLU B 1 432 ? -4.902 -15.354 1.726 1 83.44 432 GLU B N 1
ATOM 10614 C CA . GLU B 1 432 ? -4.517 -14.7 2.973 1 83.44 432 GLU B CA 1
ATOM 10615 C C . GLU B 1 432 ? -5.288 -15.274 4.158 1 83.44 432 GLU B C 1
ATOM 10617 O O . GLU B 1 432 ? -6.52 -15.27 4.165 1 83.44 432 GLU B O 1
ATOM 10622 N N . ILE B 1 433 ? -4.608 -15.721 5.125 1 85.3 433 ILE B N 1
ATOM 10623 C CA . ILE B 1 433 ? -5.234 -16.32 6.299 1 85.3 433 ILE B CA 1
ATOM 10624 C C . ILE B 1 433 ? -5.739 -15.222 7.232 1 85.3 433 ILE B C 1
ATOM 10626 O O . ILE B 1 433 ? -5.034 -14.242 7.486 1 85.3 433 ILE B O 1
ATOM 10630 N N . GLY B 1 434 ? -6.931 -15.28 7.641 1 84.49 434 GLY B N 1
ATOM 10631 C CA . GLY B 1 434 ? -7.526 -14.32 8.557 1 84.49 434 GLY B CA 1
ATOM 10632 C C . GLY B 1 434 ? -8.339 -13.249 7.854 1 84.49 434 GLY B C 1
ATOM 10633 O O . GLY B 1 434 ? -8.773 -12.28 8.481 1 84.49 434 GLY B O 1
ATOM 10634 N N . GLN B 1 435 ? -8.441 -13.416 6.557 1 87.88 435 GLN B N 1
ATOM 10635 C CA . GLN B 1 435 ? -9.264 -12.49 5.787 1 87.88 435 GLN B CA 1
ATOM 10636 C C . GLN B 1 435 ? -10.41 -13.22 5.091 1 87.88 435 GLN B C 1
ATOM 10638 O O . GLN B 1 435 ? -10.341 -14.432 4.876 1 87.88 435 GLN B O 1
ATOM 10643 N N . TRP B 1 436 ? -11.388 -12.493 4.761 1 91.8 436 TRP B N 1
ATOM 10644 C CA . TRP B 1 436 ? -12.537 -13.074 4.075 1 91.8 436 TRP B CA 1
ATOM 10645 C C . TRP B 1 436 ? -12.265 -13.22 2.582 1 91.8 436 TRP B C 1
ATOM 10647 O O . TRP B 1 436 ? -11.687 -12.325 1.96 1 91.8 436 TRP B O 1
ATOM 10657 N N . HIS B 1 437 ? -12.675 -14.325 2.002 1 94.4 437 HIS B N 1
ATOM 10658 C CA . HIS B 1 437 ? -12.51 -14.622 0.583 1 94.4 437 HIS B CA 1
ATOM 10659 C C . HIS B 1 437 ? -13.81 -15.136 -0.027 1 94.4 437 HIS B C 1
ATOM 10661 O O . HIS B 1 437 ? -14.69 -15.617 0.691 1 94.4 437 HIS B O 1
ATOM 10667 N N . VAL B 1 438 ? -13.962 -14.958 -1.309 1 96.03 438 VAL B N 1
ATOM 10668 C CA . VAL B 1 438 ? -15.092 -15.471 -2.076 1 96.03 438 VAL B CA 1
ATOM 10669 C C . VAL B 1 438 ? -14.594 -16.451 -3.137 1 96.03 438 VAL B C 1
ATOM 10671 O O . VAL B 1 438 ? -13.607 -16.181 -3.826 1 96.03 438 VAL B O 1
ATOM 10674 N N . VAL B 1 439 ? -15.248 -17.599 -3.211 1 96.91 439 VAL B N 1
ATOM 10675 C CA . VAL B 1 439 ? -14.879 -18.619 -4.187 1 96.91 439 VAL B CA 1
ATOM 10676 C C . VAL B 1 439 ? -16.096 -18.992 -5.031 1 96.91 439 VAL B C 1
ATOM 10678 O O . VAL B 1 439 ? -17.205 -19.123 -4.508 1 96.91 439 VAL B O 1
ATOM 10681 N N . LEU B 1 440 ? -15.901 -19.057 -6.319 1 97.19 440 LEU B N 1
ATOM 10682 C CA . LEU B 1 440 ? -16.922 -19.518 -7.254 1 97.19 440 LEU B CA 1
ATOM 10683 C C . LEU B 1 440 ? -16.427 -20.723 -8.048 1 97.19 440 LEU B C 1
ATOM 10685 O O . LEU B 1 440 ? -15.341 -20.686 -8.629 1 97.19 440 LEU B O 1
ATOM 10689 N N . ILE B 1 441 ? -17.206 -21.772 -8.002 1 97.26 441 ILE B N 1
ATOM 10690 C CA . ILE B 1 441 ? -16.928 -22.991 -8.755 1 97.26 441 ILE B CA 1
ATOM 10691 C C . ILE B 1 441 ? -18.107 -23.311 -9.672 1 97.26 441 ILE B C 1
ATOM 10693 O O . ILE B 1 441 ? -19.266 -23.167 -9.276 1 97.26 441 ILE B O 1
ATOM 10697 N N . ALA B 1 442 ? -17.734 -23.679 -10.854 1 96.35 442 ALA B N 1
ATOM 10698 C CA . ALA B 1 442 ? -18.776 -24.125 -11.775 1 96.35 442 ALA B CA 1
ATOM 10699 C C . ALA B 1 442 ? -18.295 -25.302 -12.619 1 96.35 442 ALA B C 1
ATOM 10701 O O . ALA B 1 442 ? -17.143 -25.33 -13.057 1 96.35 442 ALA B O 1
ATOM 10702 N N . ILE B 1 443 ? -19.054 -26.248 -12.695 1 95.03 443 ILE B N 1
ATOM 10703 C CA . ILE B 1 443 ? -18.833 -27.385 -13.583 1 95.03 443 ILE B CA 1
ATOM 10704 C C . ILE B 1 443 ? -19.987 -27.495 -14.576 1 95.03 443 ILE B C 1
ATOM 10706 O O . ILE B 1 443 ? -21.137 -27.699 -14.181 1 95.03 443 ILE B O 1
ATOM 10710 N N . TYR B 1 444 ? -19.734 -27.315 -15.782 1 90.32 444 TYR B N 1
ATOM 10711 C CA . TYR B 1 444 ? -20.737 -27.433 -16.834 1 90.32 444 TYR B CA 1
ATOM 10712 C C . TYR B 1 444 ? -20.149 -28.09 -18.078 1 90.32 444 TYR B C 1
ATOM 10714 O O . TYR B 1 444 ? -19.09 -27.682 -18.561 1 90.32 444 TYR B O 1
ATOM 10722 N N . GLY B 1 445 ? -20.695 -29.073 -18.429 1 82.96 445 GLY B N 1
ATOM 10723 C CA . GLY B 1 445 ? -20.203 -29.818 -19.577 1 82.96 445 GLY B CA 1
ATOM 10724 C C . GLY B 1 445 ? -18.885 -30.521 -19.313 1 82.96 445 GLY B C 1
ATOM 10725 O O . GLY B 1 445 ? -18.806 -31.398 -18.45 1 82.96 445 GLY B O 1
ATOM 10726 N N . THR B 1 446 ? -17.871 -29.986 -20.085 1 83.25 446 THR B N 1
ATOM 10727 C CA . THR B 1 446 ? -16.556 -30.595 -19.922 1 83.25 446 THR B CA 1
ATOM 10728 C C . THR B 1 446 ? -15.601 -29.639 -19.212 1 83.25 446 THR B C 1
ATOM 10730 O O . THR B 1 446 ? -14.432 -29.966 -18.997 1 83.25 446 THR B O 1
ATOM 10733 N N . HIS B 1 447 ? -16.271 -28.514 -18.778 1 87.18 447 HIS B N 1
ATOM 10734 C CA . HIS B 1 447 ? -15.394 -27.486 -18.229 1 87.18 447 HIS B CA 1
ATOM 10735 C C . HIS B 1 447 ? -15.647 -27.284 -16.739 1 87.18 447 HIS B C 1
ATOM 10737 O O . HIS B 1 447 ? -16.76 -27.51 -16.257 1 87.18 447 HIS B O 1
ATOM 10743 N N . GLY B 1 448 ? -14.572 -26.99 -16.093 1 90.63 448 GLY B N 1
ATOM 10744 C CA . GLY B 1 448 ? -14.64 -26.502 -14.725 1 90.63 448 GLY B CA 1
ATOM 10745 C C . GLY B 1 448 ? -14.02 -25.128 -14.55 1 90.63 448 GLY B C 1
ATOM 10746 O O . GLY B 1 448 ? -13.046 -24.791 -15.225 1 90.63 448 GLY B O 1
ATOM 10747 N N . ILE B 1 449 ? -14.683 -24.373 -13.717 1 92.61 449 ILE B N 1
ATOM 10748 C CA . ILE B 1 449 ? -14.21 -23.011 -13.494 1 92.61 449 ILE B CA 1
ATOM 10749 C C . ILE B 1 449 ? -13.945 -22.794 -12.006 1 92.61 449 ILE B C 1
ATOM 10751 O O . ILE B 1 449 ? -14.692 -23.288 -11.158 1 92.61 449 ILE B O 1
ATOM 10755 N N . LEU B 1 450 ? -12.853 -22.164 -11.724 1 93.95 450 LEU B N 1
ATOM 10756 C CA . LEU B 1 450 ? -12.507 -21.72 -10.378 1 93.95 450 LEU B CA 1
ATOM 10757 C C . LEU B 1 450 ? -12.166 -20.233 -10.368 1 93.95 450 LEU B C 1
ATOM 10759 O O . LEU B 1 450 ? -11.291 -19.787 -11.113 1 93.95 450 LEU B O 1
ATOM 10763 N N . ARG B 1 451 ? -12.944 -19.5 -9.597 1 93.88 451 ARG B N 1
ATOM 10764 C CA . ARG B 1 451 ? -12.733 -18.062 -9.458 1 93.88 451 ARG B CA 1
ATOM 10765 C C . ARG B 1 451 ? -12.6 -17.667 -7.991 1 93.88 451 ARG B C 1
ATOM 10767 O O . ARG B 1 451 ? -13.447 -18.022 -7.168 1 93.88 451 ARG B O 1
ATOM 10774 N N . ILE B 1 452 ? -11.556 -16.924 -7.748 1 94.44 452 ILE B N 1
ATOM 10775 C CA . ILE B 1 452 ? -11.314 -16.511 -6.37 1 94.44 452 ILE B CA 1
ATOM 10776 C C . ILE B 1 452 ? -11.375 -14.988 -6.27 1 94.44 452 ILE B C 1
ATOM 10778 O O . ILE B 1 452 ? -10.763 -14.282 -7.075 1 94.44 452 ILE B O 1
ATOM 10782 N N . ASP B 1 453 ? -12.084 -14.423 -5.292 1 91.28 453 ASP B N 1
ATOM 10783 C CA . ASP B 1 453 ? -12.195 -13.003 -4.972 1 91.28 453 ASP B CA 1
ATOM 10784 C C . ASP B 1 453 ? -12.488 -12.179 -6.223 1 91.28 453 ASP B C 1
ATOM 10786 O O . ASP B 1 453 ? -11.83 -11.167 -6.474 1 91.28 453 ASP B O 1
ATOM 10790 N N . ASP B 1 454 ? -13.383 -12.805 -7.078 1 90.13 454 ASP B N 1
ATOM 10791 C CA . ASP B 1 454 ? -13.886 -12.135 -8.274 1 90.13 454 ASP B CA 1
ATOM 10792 C C . ASP B 1 454 ? -12.747 -11.794 -9.232 1 90.13 454 ASP B C 1
ATOM 10794 O O . ASP B 1 454 ? -12.771 -10.75 -9.887 1 90.13 454 ASP B O 1
ATOM 10798 N N . GLY B 1 455 ? -11.793 -12.622 -9.151 1 83.36 455 GLY B N 1
ATOM 10799 C CA . GLY B 1 455 ? -10.691 -12.487 -10.09 1 83.36 455 GLY B CA 1
ATOM 10800 C C . GLY B 1 455 ? -10.936 -13.203 -11.405 1 83.36 455 GLY B C 1
ATOM 10801 O O . GLY B 1 455 ? -12.072 -13.273 -11.877 1 83.36 455 GLY B O 1
ATOM 10802 N N . LEU B 1 456 ? -9.946 -13.703 -11.937 1 79.35 456 LEU B N 1
ATOM 10803 C CA . LEU B 1 456 ? -10.035 -14.361 -13.236 1 79.35 456 LEU B CA 1
ATOM 10804 C C . LEU B 1 456 ? -10.488 -15.809 -13.082 1 79.35 456 LEU B C 1
ATOM 10806 O O . LEU B 1 456 ? -10.231 -16.439 -12.053 1 79.35 456 LEU B O 1
ATOM 10810 N N . HIS B 1 457 ? -11.062 -16.249 -14.161 1 85.6 457 HIS B N 1
ATOM 10811 C CA . HIS B 1 457 ? -11.476 -17.647 -14.202 1 85.6 457 HIS B CA 1
ATOM 10812 C C . HIS B 1 457 ? -10.29 -18.566 -14.473 1 85.6 457 HIS B C 1
ATOM 10814 O O . HIS B 1 457 ? -9.522 -18.335 -15.41 1 85.6 457 HIS B O 1
ATOM 10820 N N . LYS B 1 458 ? -10.122 -19.456 -13.605 1 84.31 458 LYS B N 1
ATOM 10821 C CA . LYS B 1 458 ? -9.287 -20.604 -13.946 1 84.31 458 LYS B CA 1
ATOM 10822 C C . LYS B 1 458 ? -10.124 -21.738 -14.531 1 84.31 458 LYS B C 1
ATOM 10824 O O . LYS B 1 458 ? -11.045 -22.237 -13.881 1 84.31 458 LYS B O 1
ATOM 10829 N N . ILE B 1 459 ? -9.877 -22.01 -15.792 1 83.88 459 ILE B N 1
ATOM 10830 C CA . ILE B 1 459 ? -10.707 -22.989 -16.487 1 83.88 459 ILE B CA 1
ATOM 10831 C C . ILE B 1 459 ? -9.87 -24.214 -16.847 1 83.88 459 ILE B C 1
ATOM 10833 O O . ILE B 1 459 ? -8.704 -24.086 -17.229 1 83.88 459 ILE B O 1
ATOM 10837 N N . ASN B 1 460 ? -10.415 -25.3 -16.57 1 83.58 460 ASN B N 1
ATOM 10838 C CA . ASN B 1 460 ? -9.841 -26.566 -17.011 1 83.58 460 ASN B CA 1
ATOM 10839 C C . ASN B 1 460 ? -10.912 -27.511 -17.547 1 83.58 460 ASN B C 1
ATOM 10841 O O . ASN B 1 460 ? -12.105 -27.289 -17.332 1 83.58 460 ASN B O 1
ATOM 10845 N N . THR B 1 461 ? -10.502 -28.469 -18.4 1 83.07 461 THR B N 1
ATOM 10846 C CA . THR B 1 461 ? -11.422 -29.454 -18.957 1 83.07 461 THR B CA 1
ATOM 10847 C C . THR B 1 461 ? -11.188 -30.827 -18.332 1 83.07 461 THR B C 1
ATOM 10849 O O . THR B 1 461 ? -10.088 -31.12 -17.858 1 83.07 461 THR B O 1
ATOM 10852 N N . PHE B 1 462 ? -12.267 -31.57 -18.297 1 84.09 462 PHE B N 1
ATOM 10853 C CA . PHE B 1 462 ? -12.156 -32.942 -17.817 1 84.09 462 PHE B CA 1
ATOM 10854 C C . PHE B 1 462 ? -11.242 -33.76 -18.722 1 84.09 462 PHE B C 1
ATOM 10856 O O . PHE B 1 462 ? -11.103 -33.458 -19.909 1 84.09 462 PHE B O 1
ATOM 10863 N N . SER B 1 463 ? -10.573 -34.748 -18.142 1 76.11 463 SER B N 1
ATOM 10864 C CA . SER B 1 463 ? -9.697 -35.641 -18.893 1 76.11 463 SER B CA 1
ATOM 10865 C C . SER B 1 463 ? -10.464 -36.38 -19.984 1 76.11 463 SER B C 1
ATOM 10867 O O . SER B 1 463 ? -9.882 -36.79 -20.991 1 76.11 463 SER B O 1
ATOM 10869 N N . CYS B 1 464 ? -11.761 -36.514 -19.732 1 75.96 464 CYS B N 1
ATOM 10870 C CA . CYS B 1 464 ? -12.662 -37.132 -20.698 1 75.96 464 CYS B CA 1
ATOM 10871 C C . CYS B 1 464 ? -14.042 -36.487 -20.647 1 75.96 464 CYS B C 1
ATOM 10873 O O . CYS B 1 464 ? -14.251 -35.515 -19.92 1 75.96 464 CYS B O 1
ATOM 10875 N N . ILE B 1 465 ? -14.852 -36.898 -21.513 1 76.53 465 ILE B N 1
ATOM 10876 C CA . ILE B 1 465 ? -16.216 -36.379 -21.52 1 76.53 465 ILE B CA 1
ATOM 10877 C C . ILE B 1 465 ? -17.086 -37.201 -20.573 1 76.53 465 ILE B C 1
ATOM 10879 O O . ILE B 1 465 ? -17.332 -38.385 -20.816 1 76.53 465 ILE B O 1
ATOM 10883 N N . PRO B 1 466 ? -17.419 -36.546 -19.487 1 81.17 466 PRO B N 1
ATOM 10884 C CA . PRO B 1 466 ? -18.286 -37.273 -18.557 1 81.17 466 PRO B CA 1
ATOM 10885 C C . PRO B 1 466 ? -19.636 -37.637 -19.171 1 81.17 466 PRO B C 1
ATOM 10887 O O . PRO B 1 466 ? -20.266 -36.803 -19.825 1 81.17 466 PRO B O 1
ATOM 10890 N N . MET B 1 467 ? -20.008 -38.904 -18.919 1 73.65 467 MET B N 1
ATOM 10891 C CA . MET B 1 467 ? -21.287 -39.349 -19.465 1 73.65 467 MET B CA 1
ATOM 10892 C C . MET B 1 467 ? -22.247 -39.745 -18.348 1 73.65 467 MET B C 1
ATOM 10894 O O . MET B 1 467 ? -21.833 -40.333 -17.348 1 73.65 467 MET B O 1
ATOM 10898 N N . SER B 1 468 ? -23.532 -39.449 -18.466 1 71.25 468 SER B N 1
ATOM 10899 C CA . SER B 1 468 ? -24.673 -39.835 -17.642 1 71.25 468 SER B CA 1
ATOM 10900 C C . SER B 1 468 ? -24.361 -39.681 -16.158 1 71.25 468 SER B C 1
ATOM 10902 O O . SER B 1 468 ? -24.521 -40.626 -15.383 1 71.25 468 SER B O 1
ATOM 10904 N N . TYR B 1 469 ? -23.949 -38.542 -15.829 1 80.74 469 TYR B N 1
ATOM 10905 C CA . TYR B 1 469 ? -23.616 -38.315 -14.427 1 80.74 469 TYR B CA 1
ATOM 10906 C C . TYR B 1 469 ? -24.664 -37.437 -13.753 1 80.74 469 TYR B C 1
ATOM 10908 O O . TYR B 1 469 ? -25.484 -36.81 -14.427 1 80.74 469 TYR B O 1
ATOM 10916 N N . ASP B 1 470 ? -24.732 -37.59 -12.408 1 85.45 470 ASP B N 1
ATOM 10917 C CA . ASP B 1 470 ? -25.611 -36.797 -11.554 1 85.45 470 ASP B CA 1
ATOM 10918 C C . ASP B 1 470 ? -24.818 -36.087 -10.459 1 85.45 470 ASP B C 1
ATOM 10920 O O . ASP B 1 470 ? -24.213 -36.737 -9.603 1 85.45 470 ASP B O 1
ATOM 10924 N N . LEU B 1 471 ? -24.947 -34.838 -10.501 1 91.58 471 LEU B N 1
ATOM 10925 C CA . LEU B 1 471 ? -24.142 -34.053 -9.571 1 91.58 471 LEU B CA 1
ATOM 10926 C C . LEU B 1 471 ? -24.938 -33.715 -8.315 1 91.58 471 LEU B C 1
ATOM 10928 O O . LEU B 1 471 ? -24.491 -32.92 -7.486 1 91.58 471 LEU B O 1
ATOM 10932 N N . ASP B 1 472 ? -26.126 -34.334 -8.205 1 89.58 472 ASP B N 1
ATOM 10933 C CA . ASP B 1 472 ? -26.852 -34.207 -6.944 1 89.58 472 ASP B CA 1
ATOM 10934 C C . ASP B 1 472 ? -26.262 -35.126 -5.877 1 89.58 472 ASP B C 1
ATOM 10936 O O . ASP B 1 472 ? -26.791 -36.211 -5.623 1 89.58 472 ASP B O 1
ATOM 10940 N N . HIS B 1 473 ? -25.28 -34.705 -5.172 1 91.58 473 HIS B N 1
ATOM 10941 C CA . HIS B 1 473 ? -24.496 -35.465 -4.206 1 91.58 473 HIS B CA 1
ATOM 10942 C C . HIS B 1 473 ? -24.82 -35.04 -2.777 1 91.58 473 HIS B C 1
ATOM 10944 O O . HIS B 1 473 ? -25.354 -33.951 -2.555 1 91.58 473 HIS B O 1
ATOM 10950 N N . VAL B 1 474 ? -24.482 -35.934 -1.894 1 91.87 474 VAL B N 1
ATOM 10951 C CA . VAL B 1 474 ? -24.408 -35.516 -0.498 1 91.87 474 VAL B CA 1
ATOM 10952 C C . VAL B 1 474 ? -23.244 -34.546 -0.31 1 91.87 474 VAL B C 1
ATOM 10954 O O . VAL B 1 474 ? -22.28 -34.567 -1.08 1 91.87 474 VAL B O 1
ATOM 10957 N N . MET B 1 475 ? -23.416 -33.699 0.593 1 94.6 475 MET B N 1
ATOM 10958 C CA . MET B 1 475 ? -22.42 -32.64 0.725 1 94.6 475 MET B CA 1
ATOM 10959 C C . MET B 1 475 ? -22 -32.466 2.181 1 94.6 475 MET B C 1
ATOM 10961 O O . MET B 1 475 ? -22.841 -32.493 3.081 1 94.6 475 MET B O 1
ATOM 10965 N N . LYS B 1 476 ? -20.805 -32.417 2.411 1 94.26 476 LYS B N 1
ATOM 10966 C CA . LYS B 1 476 ? -20.212 -32.052 3.694 1 94.26 476 LYS B CA 1
ATOM 10967 C C . LYS B 1 476 ? -19.499 -30.705 3.606 1 94.26 476 LYS B C 1
ATOM 10969 O O . LYS B 1 476 ? -18.645 -30.505 2.739 1 94.26 476 LYS B O 1
ATOM 10974 N N . ILE B 1 477 ? -19.931 -29.783 4.39 1 95.65 477 ILE B N 1
ATOM 10975 C CA . ILE B 1 477 ? -19.268 -28.486 4.469 1 95.65 477 ILE B CA 1
ATOM 10976 C C . ILE B 1 477 ? -18.49 -28.383 5.779 1 95.65 477 ILE B C 1
ATOM 10978 O O . ILE B 1 477 ? -19.056 -28.565 6.86 1 95.65 477 ILE B O 1
ATOM 10982 N N . GLY B 1 478 ? -17.259 -28.148 5.61 1 93.59 478 GLY B N 1
ATOM 10983 C CA . GLY B 1 478 ? -16.403 -28.063 6.782 1 93.59 478 GLY B CA 1
ATOM 10984 C C . GLY B 1 478 ? -15.242 -29.038 6.745 1 93.59 478 GLY B C 1
ATOM 10985 O O . GLY B 1 478 ? -15.106 -29.814 5.797 1 93.59 478 GLY B O 1
ATOM 10986 N N . GLY B 1 479 ? -14.415 -29.006 7.687 1 92.46 479 GLY B N 1
ATOM 10987 C CA . GLY B 1 479 ? -13.19 -29.786 7.763 1 92.46 479 GLY B CA 1
ATOM 10988 C C . GLY B 1 479 ? -11.936 -28.933 7.723 1 92.46 479 GLY B C 1
ATOM 10989 O O . GLY B 1 479 ? -10.854 -29.425 7.395 1 92.46 479 GLY B O 1
ATOM 10990 N N . PHE B 1 480 ? -12.195 -27.721 7.792 1 93.66 480 PHE B N 1
ATOM 10991 C CA . PHE B 1 480 ? -11.106 -26.754 7.866 1 93.66 480 PHE B CA 1
ATOM 10992 C C . PHE B 1 480 ? -11.28 -25.835 9.069 1 93.66 480 PHE B C 1
ATOM 10994 O O . PHE B 1 480 ? -12.333 -25.834 9.71 1 93.66 480 PHE B O 1
ATOM 11001 N N . GLN B 1 481 ? -10.297 -25.238 9.465 1 93.2 481 GLN B N 1
ATOM 11002 C CA . GLN B 1 481 ? -10.388 -24.247 10.532 1 93.2 481 GLN B CA 1
ATOM 11003 C C . GLN B 1 481 ? -10.686 -22.86 9.97 1 93.2 481 GLN B C 1
ATOM 11005 O O . GLN B 1 481 ? -9.862 -22.283 9.257 1 93.2 481 GLN B O 1
ATOM 11010 N N . GLY B 1 482 ? -11.812 -22.4 10.187 1 94.3 482 GLY B N 1
ATOM 11011 C CA . GLY B 1 482 ? -12.219 -21.108 9.659 1 94.3 482 GLY B CA 1
ATOM 11012 C C . GLY B 1 482 ? -13.698 -20.826 9.844 1 94.3 482 GLY B C 1
ATOM 11013 O O . GLY B 1 482 ? -14.341 -21.407 10.72 1 94.3 482 GLY B O 1
ATOM 11014 N N . GLN B 1 483 ? -14.188 -19.893 9.106 1 94.93 483 GLN B N 1
ATOM 11015 C CA . GLN B 1 483 ? -15.579 -19.467 9.219 1 94.93 483 GLN B CA 1
ATOM 11016 C C . GLN B 1 483 ? -16.243 -19.387 7.847 1 94.93 483 GLN B C 1
ATOM 11018 O O . GLN B 1 483 ? -15.573 -19.15 6.84 1 94.93 483 GLN B O 1
ATOM 11023 N N . ILE B 1 484 ? -17.498 -19.683 7.783 1 96 484 ILE B N 1
ATOM 11024 C CA . ILE B 1 484 ? -18.287 -19.554 6.562 1 96 484 ILE B CA 1
ATOM 11025 C C . ILE B 1 484 ? -19.485 -18.643 6.816 1 96 484 ILE B C 1
ATOM 11027 O O . ILE B 1 484 ? -20.185 -18.793 7.821 1 96 484 ILE B O 1
ATOM 11031 N N . GLN B 1 485 ? -19.709 -17.787 5.969 1 93.92 485 GLN B N 1
ATOM 11032 C CA . GLN B 1 485 ? -20.823 -16.857 6.121 1 93.92 485 GLN B CA 1
ATOM 11033 C C . GLN B 1 485 ? -21.976 -17.223 5.191 1 93.92 485 GLN B C 1
ATOM 11035 O O . GLN B 1 485 ? -23.144 -17.121 5.572 1 93.92 485 GLN B O 1
ATOM 11040 N N . GLU B 1 486 ? -21.626 -17.562 3.963 1 93.03 486 GLU B N 1
ATOM 11041 C CA . GLU B 1 486 ? -22.669 -17.826 2.976 1 93.03 486 GLU B CA 1
ATOM 11042 C C . GLU B 1 486 ? -22.223 -18.884 1.971 1 93.03 486 GLU B C 1
ATOM 11044 O O . GLU B 1 486 ? -21.065 -18.896 1.548 1 93.03 486 GLU B O 1
ATOM 11049 N N . VAL B 1 487 ? -23.087 -19.785 1.651 1 94.98 487 VAL B N 1
ATOM 11050 C CA . VAL B 1 487 ? -22.882 -20.798 0.62 1 94.98 487 VAL B CA 1
ATOM 11051 C C . VAL B 1 487 ? -24.129 -20.904 -0.255 1 94.98 487 VAL B C 1
ATOM 11053 O O . VAL B 1 487 ? -25.254 -20.795 0.239 1 94.98 487 VAL B O 1
ATOM 11056 N N . ALA B 1 488 ? -23.921 -20.976 -1.486 1 94.48 488 ALA B N 1
ATOM 11057 C CA . ALA B 1 488 ? -25.014 -21.21 -2.426 1 94.48 488 ALA B CA 1
ATOM 11058 C C . ALA B 1 488 ? -24.666 -22.326 -3.406 1 94.48 488 ALA B C 1
ATOM 11060 O O . ALA B 1 488 ? -23.533 -22.406 -3.889 1 94.48 488 ALA B O 1
ATOM 11061 N N . ILE B 1 489 ? -25.563 -23.212 -3.611 1 94.52 489 ILE B N 1
ATOM 11062 C CA . ILE B 1 489 ? -25.409 -24.301 -4.569 1 94.52 489 ILE B CA 1
ATOM 11063 C C . ILE B 1 489 ? -26.498 -24.209 -5.636 1 94.52 489 ILE B C 1
ATOM 11065 O O . ILE B 1 489 ? -27.69 -24.212 -5.317 1 94.52 489 ILE B O 1
ATOM 11069 N N . ASN B 1 490 ? -26.092 -24.146 -6.839 1 93.05 490 ASN B N 1
ATOM 11070 C CA . ASN B 1 490 ? -27.009 -24.029 -7.968 1 93.05 490 ASN B CA 1
ATOM 11071 C C . ASN B 1 490 ? -28.048 -22.936 -7.735 1 93.05 490 ASN B C 1
ATOM 11073 O O . ASN B 1 490 ? -29.249 -23.179 -7.86 1 93.05 490 ASN B O 1
ATOM 11077 N N . PHE B 1 491 ? -27.563 -21.816 -7.263 1 91.87 491 PHE B N 1
ATOM 11078 C CA . PHE B 1 491 ? -28.259 -20.537 -7.2 1 91.87 491 PHE B CA 1
ATOM 11079 C C . PHE B 1 491 ? -29.248 -20.516 -6.04 1 91.87 491 PHE B C 1
ATOM 11081 O O . PHE B 1 491 ? -30.125 -19.651 -5.981 1 91.87 491 PHE B O 1
ATOM 11088 N N . ALA B 1 492 ? -29.114 -21.485 -5.143 1 89.52 492 ALA B N 1
ATOM 11089 C CA . ALA B 1 492 ? -29.92 -21.517 -3.925 1 89.52 492 ALA B CA 1
ATOM 11090 C C . ALA B 1 492 ? -29.038 -21.437 -2.682 1 89.52 492 ALA B C 1
ATOM 11092 O O . ALA B 1 492 ? -28.08 -22.2 -2.542 1 89.52 492 ALA B O 1
ATOM 11093 N N . PRO B 1 493 ? -29.372 -20.532 -1.848 1 89.25 493 PRO B N 1
ATOM 11094 C CA . PRO B 1 493 ? -28.579 -20.435 -0.62 1 89.25 493 PRO B CA 1
ATOM 11095 C C . PRO B 1 493 ? -28.719 -21.668 0.271 1 89.25 493 PRO B C 1
ATOM 11097 O O . PRO B 1 493 ? -29.784 -22.29 0.308 1 89.25 493 PRO B O 1
ATOM 11100 N N . VAL B 1 494 ? -27.669 -22.002 0.932 1 90.28 494 VAL B N 1
ATOM 11101 C CA . VAL B 1 494 ? -27.634 -23.139 1.846 1 90.28 494 VAL B CA 1
ATOM 11102 C C . VAL B 1 494 ? -27.739 -22.647 3.288 1 90.28 494 VAL B C 1
ATOM 11104 O O . VAL B 1 494 ? -27.031 -21.719 3.687 1 90.28 494 VAL B O 1
ATOM 11107 N N . GLN B 1 495 ? -28.612 -23.194 3.982 1 86.26 495 GLN B N 1
ATOM 11108 C CA . GLN B 1 495 ? -28.765 -22.832 5.387 1 86.26 495 GLN B CA 1
ATOM 11109 C C . GLN B 1 495 ? -27.655 -23.444 6.236 1 86.26 495 GLN B C 1
ATOM 11111 O O . GLN B 1 495 ? -27.456 -24.66 6.226 1 86.26 495 GLN B O 1
ATOM 11116 N N . LEU B 1 496 ? -27.041 -22.688 6.954 1 88.93 496 LEU B N 1
ATOM 11117 C CA . LEU B 1 496 ? -25.921 -23.173 7.753 1 88.93 496 LEU B CA 1
ATOM 11118 C C . LEU B 1 496 ? -26.384 -23.575 9.15 1 88.93 496 LEU B C 1
ATOM 11120 O O . LEU B 1 496 ? -25.681 -24.3 9.857 1 88.93 496 LEU B O 1
ATOM 11124 N N . ARG B 1 497 ? -27.58 -23.008 9.52 1 85 497 ARG B N 1
ATOM 11125 C CA . ARG B 1 497 ? -28.138 -23.358 10.822 1 85 497 ARG B CA 1
ATOM 11126 C C . ARG B 1 497 ? -29.544 -23.931 10.68 1 85 497 ARG B C 1
ATOM 11128 O O . ARG B 1 497 ? -30.364 -23.397 9.931 1 85 497 ARG B O 1
ATOM 11135 N N . ALA B 1 498 ? -29.829 -25.059 11.357 1 74.82 498 ALA B N 1
ATOM 11136 C CA . ALA B 1 498 ? -31.162 -25.656 11.327 1 74.82 498 ALA B CA 1
ATOM 11137 C C . ALA B 1 498 ? -32.146 -24.844 12.163 1 74.82 498 ALA B C 1
ATOM 11139 O O . ALA B 1 498 ? -31.861 -24.504 13.313 1 74.82 498 ALA B O 1
ATOM 11140 N N . LEU B 1 499 ? -32.864 -24.055 11.544 1 63.2 499 LEU B N 1
ATOM 11141 C CA . LEU B 1 499 ? -33.873 -23.343 12.32 1 63.2 499 LEU B CA 1
ATOM 11142 C C . LEU B 1 499 ? -35.014 -24.275 12.714 1 63.2 499 LEU B C 1
ATOM 11144 O O . LEU B 1 499 ? -35.366 -25.185 11.96 1 63.2 499 LEU B O 1
ATOM 11148 N N . LYS B 1 500 ? -35.248 -24.331 14.053 1 58.11 500 LYS B N 1
ATOM 11149 C CA . LYS B 1 500 ? -36.399 -25.084 14.541 1 58.11 500 LYS B CA 1
ATOM 11150 C C . LYS B 1 500 ? -37.682 -24.643 13.841 1 58.11 500 LYS B C 1
ATOM 11152 O O . LYS B 1 500 ? -37.985 -23.449 13.785 1 58.11 500 LYS B O 1
ATOM 11157 N N . ASP B 1 501 ? -38.465 -25.472 13.277 1 55 501 ASP B N 1
ATOM 11158 C CA . ASP B 1 501 ? -39.856 -25.407 12.84 1 55 501 ASP B CA 1
ATOM 11159 C C . ASP B 1 501 ? -39.992 -24.583 11.561 1 55 501 ASP B C 1
ATOM 11161 O O . ASP B 1 501 ? -41.104 -24.26 11.14 1 55 501 ASP B O 1
ATOM 11165 N N . THR B 1 502 ? -38.949 -23.888 11.018 1 53.73 502 THR B N 1
ATOM 11166 C CA . THR B 1 502 ? -39.29 -23.024 9.893 1 53.73 502 THR B CA 1
ATOM 11167 C C . THR B 1 502 ? -38.677 -23.553 8.6 1 53.73 502 THR B C 1
ATOM 11169 O O . THR B 1 502 ? -37.455 -23.67 8.488 1 53.73 502 THR B O 1
ATOM 11172 N N . TYR B 1 503 ? -39.387 -24.427 8.004 1 53.06 503 TYR B N 1
ATOM 11173 C CA . TYR B 1 503 ? -39.008 -24.829 6.654 1 53.06 503 TYR B CA 1
ATOM 11174 C C . TYR B 1 503 ? -39.112 -23.657 5.686 1 53.06 503 TYR B C 1
ATOM 11176 O O . TYR B 1 503 ? -40.194 -23.098 5.493 1 53.06 503 TYR B O 1
ATOM 11184 N N . ASN B 1 504 ? -38.1 -22.923 5.49 1 55.76 504 ASN B N 1
ATOM 11185 C CA . ASN B 1 504 ? -38.155 -21.883 4.469 1 55.76 504 ASN B CA 1
ATOM 11186 C C . ASN B 1 504 ? -37.819 -22.436 3.087 1 55.76 504 ASN B C 1
ATOM 11188 O O . ASN B 1 504 ? -36.754 -23.023 2.89 1 55.76 504 ASN B O 1
ATOM 11192 N N . LYS B 1 505 ? -38.731 -22.517 2.192 1 56.03 505 LYS B N 1
ATOM 11193 C CA . LYS B 1 505 ? -38.708 -23.006 0.817 1 56.03 505 LYS B CA 1
ATOM 11194 C C . LYS B 1 505 ? -37.524 -22.425 0.048 1 56.03 505 LYS B C 1
ATOM 11196 O O . LYS B 1 505 ? -37.153 -22.937 -1.011 1 56.03 505 LYS B O 1
ATOM 11201 N N . LYS B 1 506 ? -36.903 -21.414 0.711 1 59.74 506 LYS B N 1
ATOM 11202 C CA . LYS B 1 506 ? -35.874 -20.732 -0.067 1 59.74 506 LYS B CA 1
ATOM 11203 C C . LYS B 1 506 ? -34.584 -21.546 -0.107 1 59.74 506 LYS B C 1
ATOM 11205 O O . LYS B 1 506 ? -33.77 -21.385 -1.018 1 59.74 506 LYS B O 1
ATOM 11210 N N . TYR B 1 507 ? -34.544 -22.565 0.843 1 60.11 507 TYR B N 1
ATOM 11211 C CA . TYR B 1 507 ? -33.3 -23.323 0.928 1 60.11 507 TYR B CA 1
ATOM 11212 C C . TYR B 1 507 ? -33.461 -24.705 0.308 1 60.11 507 TYR B C 1
ATOM 11214 O O . TYR B 1 507 ? -34.378 -25.449 0.663 1 60.11 507 TYR B O 1
ATOM 11222 N N . ALA B 1 508 ? -32.711 -24.95 -0.846 1 64.77 508 ALA B N 1
ATOM 11223 C CA . ALA B 1 508 ? -32.801 -26.226 -1.551 1 64.77 508 ALA B CA 1
ATOM 11224 C C . ALA B 1 508 ? -32.096 -27.333 -0.773 1 64.77 508 ALA B C 1
ATOM 11226 O O . ALA B 1 508 ? -32.568 -28.472 -0.736 1 64.77 508 ALA B O 1
ATOM 11227 N N . ASN B 1 509 ? -30.994 -26.962 -0.062 1 74.47 509 ASN B N 1
ATOM 11228 C CA . ASN B 1 509 ? -30.233 -27.97 0.668 1 74.47 509 ASN B CA 1
ATOM 11229 C C . ASN B 1 509 ? -30.54 -27.931 2.162 1 74.47 509 ASN B C 1
ATOM 11231 O O . ASN B 1 509 ? -30.381 -26.893 2.807 1 74.47 509 ASN B O 1
ATOM 11235 N N . ILE B 1 510 ? -31.105 -28.99 2.641 1 75.75 510 ILE B N 1
ATOM 11236 C CA . ILE B 1 510 ? -31.521 -29.044 4.038 1 75.75 510 ILE B CA 1
ATOM 11237 C C . ILE B 1 510 ? -30.424 -29.694 4.879 1 75.75 510 ILE B C 1
ATOM 11239 O O . ILE B 1 510 ? -29.877 -30.733 4.502 1 75.75 510 ILE B O 1
ATOM 11243 N N . LEU B 1 511 ? -30.218 -29.132 5.942 1 85.55 511 LEU B N 1
ATOM 11244 C CA . LEU B 1 511 ? -29.213 -29.61 6.884 1 85.55 511 LEU B CA 1
ATOM 11245 C C . LEU B 1 511 ? -29.691 -30.871 7.595 1 85.55 511 LEU B C 1
ATOM 11247 O O . LEU B 1 511 ? -30.755 -30.872 8.218 1 85.55 511 LEU B O 1
ATOM 11251 N N . SER B 1 512 ? -29.46 -32.013 7.336 1 83.11 512 SER B N 1
ATOM 11252 C CA . SER B 1 512 ? -29.825 -33.29 7.939 1 83.11 512 SER B CA 1
ATOM 11253 C C . SER B 1 512 ? -29.199 -33.448 9.321 1 83.11 512 SER B C 1
ATOM 11255 O O . SER B 1 512 ? -29.844 -33.943 10.248 1 83.11 512 SER B O 1
ATOM 11257 N N . SER B 1 513 ? -27.453 -33.011 9.499 1 86.88 513 SER B N 1
ATOM 11258 C CA . SER B 1 513 ? -26.757 -33.115 10.777 1 86.88 513 SER B CA 1
ATOM 11259 C C . SER B 1 513 ? -25.633 -32.09 10.879 1 86.88 513 SER B C 1
ATOM 11261 O O . SER B 1 513 ? -25.16 -31.577 9.863 1 86.88 513 SER B O 1
ATOM 11263 N N . SER B 1 514 ? -25.282 -31.595 12.086 1 89.9 514 SER B N 1
ATOM 11264 C CA . SER B 1 514 ? -24.171 -30.692 12.37 1 89.9 514 SER B CA 1
ATOM 11265 C C . SER B 1 514 ? -23.252 -31.267 13.442 1 89.9 514 SER B C 1
ATOM 11267 O O . SER B 1 514 ? -23.721 -31.821 14.438 1 89.9 514 SER B O 1
ATOM 11269 N N . ASN B 1 515 ? -21.999 -31.244 13.147 1 92.25 515 ASN B N 1
ATOM 11270 C CA . ASN B 1 515 ? -21.008 -31.748 14.093 1 92.25 515 ASN B CA 1
ATOM 11271 C C . ASN B 1 515 ? -20.095 -30.634 14.596 1 92.25 515 ASN B C 1
ATOM 11273 O O . ASN B 1 515 ? -19.282 -30.102 13.837 1 92.25 515 ASN B O 1
ATOM 11277 N N . ASN B 1 516 ? -20.112 -30.238 15.868 1 91.68 516 ASN B N 1
ATOM 11278 C CA . ASN B 1 516 ? -19.212 -29.339 16.582 1 91.68 516 ASN B CA 1
ATOM 11279 C C . ASN B 1 516 ? -19.097 -27.989 15.881 1 91.68 516 ASN B C 1
ATOM 11281 O O . ASN B 1 516 ? -17.993 -27.47 15.7 1 91.68 516 ASN B O 1
ATOM 11285 N N . VAL B 1 517 ? -20.112 -27.421 15.352 1 93.24 517 VAL B N 1
ATOM 11286 C CA . VAL B 1 517 ? -20.103 -26.118 14.696 1 93.24 517 VAL B CA 1
ATOM 11287 C C . VAL B 1 517 ? -20.639 -25.054 15.651 1 93.24 517 VAL B C 1
ATOM 11289 O O . VAL B 1 517 ? -21.641 -25.274 16.336 1 93.24 517 VAL B O 1
ATOM 11292 N N . GLN B 1 518 ? -19.907 -24.016 15.765 1 91.92 518 GLN B N 1
ATOM 11293 C CA . GLN B 1 518 ? -20.348 -22.882 16.569 1 91.92 518 GLN B CA 1
ATOM 11294 C C . GLN B 1 518 ? -20.852 -21.744 15.686 1 91.92 518 GLN B C 1
ATOM 11296 O O . GLN B 1 518 ? -20.296 -21.489 14.616 1 91.92 518 GLN B O 1
ATOM 11301 N N . TYR B 1 519 ? -21.895 -21.128 16.146 1 90.72 519 TYR B N 1
ATOM 11302 C CA . TYR B 1 519 ? -22.458 -20.012 15.394 1 90.72 519 TYR B CA 1
ATOM 11303 C C . TYR B 1 519 ? -22.222 -18.692 16.119 1 90.72 519 TYR B C 1
ATOM 11305 O O . TYR B 1 519 ? -22.53 -18.565 17.307 1 90.72 519 TYR B O 1
ATOM 11313 N N . LEU B 1 520 ? -21.57 -17.805 15.404 1 88.58 520 LEU B N 1
ATOM 11314 C CA . LEU B 1 520 ? -21.207 -16.498 15.939 1 88.58 520 LEU B CA 1
ATOM 11315 C C . LEU B 1 520 ? -21.671 -15.381 15.01 1 88.58 520 LEU B C 1
ATOM 11317 O O . LEU B 1 520 ? -22.11 -15.644 13.888 1 88.58 520 LEU B O 1
ATOM 11321 N N . LEU B 1 521 ? -21.616 -14.189 15.584 1 87.04 521 LEU B N 1
ATOM 11322 C CA . LEU B 1 521 ? -21.815 -13.032 14.719 1 87.04 521 LEU B CA 1
ATOM 11323 C C . LEU B 1 521 ? -20.498 -12.592 14.089 1 87.04 521 LEU B C 1
ATOM 11325 O O . LEU B 1 521 ? -19.453 -12.618 14.742 1 87.04 521 LEU B O 1
ATOM 11329 N N . GLY B 1 522 ? -20.514 -12.243 12.853 1 82.88 522 GLY B N 1
ATOM 11330 C CA . GLY B 1 522 ? -19.331 -11.797 12.135 1 82.88 522 GLY B CA 1
ATOM 11331 C C . GLY B 1 522 ? -18.654 -10.604 12.783 1 82.88 522 GLY B C 1
ATOM 11332 O O . GLY B 1 522 ? -19.296 -9.833 13.499 1 82.88 522 GLY B O 1
ATOM 11333 N N . ASP B 1 523 ? -17.393 -10.461 12.499 1 77.77 523 ASP B N 1
ATOM 11334 C CA . ASP B 1 523 ? -16.638 -9.312 12.99 1 77.77 523 ASP B CA 1
ATOM 11335 C C . ASP B 1 523 ? -16.834 -8.099 12.084 1 77.77 523 ASP B C 1
ATOM 11337 O O . ASP B 1 523 ? -17.619 -8.146 11.135 1 77.77 523 ASP B O 1
ATOM 11341 N N . ASP B 1 524 ? -16.21 -7.002 12.343 1 75.27 524 ASP B N 1
ATOM 11342 C CA . ASP B 1 524 ? -16.35 -5.765 11.581 1 75.27 524 ASP B CA 1
ATOM 11343 C C . ASP B 1 524 ? -15.873 -5.95 10.142 1 75.27 524 ASP B C 1
ATOM 11345 O O . ASP B 1 524 ? -16.506 -5.458 9.205 1 75.27 524 ASP B O 1
ATOM 11349 N N . ASN B 1 525 ? -14.874 -6.738 9.977 1 81.41 525 ASN B N 1
ATOM 11350 C CA . ASN B 1 525 ? -14.296 -6.896 8.647 1 81.41 525 ASN B CA 1
ATOM 11351 C C . ASN B 1 525 ? -15.199 -7.726 7.738 1 81.41 525 ASN B C 1
ATOM 11353 O O . ASN B 1 525 ? -15.078 -7.666 6.514 1 81.41 525 ASN B O 1
ATOM 11357 N N . GLU B 1 526 ? -16.09 -8.471 8.402 1 87.06 526 GLU B N 1
ATOM 11358 C CA . GLU B 1 526 ? -17 -9.298 7.615 1 87.06 526 GLU B CA 1
ATOM 11359 C C . GLU B 1 526 ? -17.998 -8.44 6.843 1 87.06 526 GLU B C 1
ATOM 11361 O O . GLU B 1 526 ? -18.397 -8.791 5.73 1 87.06 526 GLU B O 1
ATOM 11366 N N . GLY B 1 527 ? -18.314 -7.354 7.402 1 86.84 527 GLY B N 1
ATOM 11367 C CA . GLY B 1 527 ? -19.326 -6.508 6.789 1 86.84 527 GLY B CA 1
ATOM 11368 C C . GLY B 1 527 ? -18.753 -5.521 5.79 1 86.84 527 GLY B C 1
ATOM 11369 O O . GLY B 1 527 ? -19.492 -4.931 4.998 1 86.84 527 GLY B O 1
ATOM 11370 N N . PHE B 1 528 ? -17.461 -5.335 5.76 1 88.94 528 PHE B N 1
ATOM 11371 C CA . PHE B 1 528 ? -16.831 -4.374 4.863 1 88.94 528 PHE B CA 1
ATOM 11372 C C . PHE B 1 528 ? -16.608 -4.985 3.485 1 88.94 528 PHE B C 1
ATOM 11374 O O . PHE B 1 528 ? -16.341 -6.183 3.366 1 88.94 528 PHE B O 1
ATOM 11381 N N . ILE B 1 529 ? -16.756 -4.173 2.465 1 90.63 529 ILE B N 1
ATOM 11382 C CA . ILE B 1 529 ? -16.48 -4.654 1.115 1 90.63 529 ILE B CA 1
ATOM 11383 C C . ILE B 1 529 ? -15.432 -3.763 0.454 1 90.63 529 ILE B C 1
ATO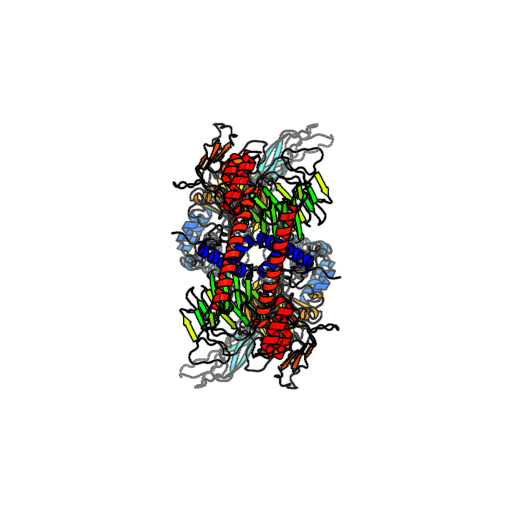M 11385 O O . ILE B 1 529 ? -15.438 -2.543 0.639 1 90.63 529 ILE B O 1
ATOM 11389 N N . TYR B 1 530 ? -14.572 -4.381 -0.202 1 91.49 530 TYR B N 1
ATOM 11390 C CA . TYR B 1 530 ? -13.548 -3.662 -0.951 1 91.49 530 TYR B CA 1
ATOM 11391 C C . TYR B 1 530 ? -14.009 -3.382 -2.376 1 91.49 530 TYR B C 1
ATOM 11393 O O . TYR B 1 530 ? -14.459 -4.29 -3.079 1 91.49 530 TYR B O 1
ATOM 11401 N N . ILE B 1 531 ? -14.008 -2.176 -2.761 1 93.09 531 ILE B N 1
ATOM 11402 C CA . ILE B 1 531 ? -14.328 -1.745 -4.117 1 93.09 531 ILE B CA 1
ATOM 11403 C C . ILE B 1 531 ? -13.041 -1.43 -4.876 1 93.09 531 ILE B C 1
ATOM 11405 O O . ILE B 1 531 ? -12.327 -0.484 -4.533 1 93.09 531 ILE B O 1
ATOM 11409 N N . GLY B 1 532 ? -12.836 -2.208 -5.891 1 90.24 532 GLY B N 1
ATOM 11410 C CA . GLY B 1 532 ? -11.61 -2.037 -6.653 1 90.24 532 GLY B CA 1
ATOM 11411 C C . GLY B 1 532 ? -11.68 -0.893 -7.648 1 90.24 532 GLY B C 1
ATOM 11412 O O . GLY B 1 532 ? -12.712 -0.229 -7.766 1 90.24 532 GLY B O 1
ATOM 11413 N N . LEU B 1 533 ? -10.651 -0.704 -8.404 1 87.9 533 LEU B N 1
ATOM 11414 C CA . LEU B 1 533 ? -10.472 0.407 -9.333 1 87.9 533 LEU B CA 1
ATOM 11415 C C . LEU B 1 533 ? -11.518 0.361 -10.442 1 87.9 533 LEU B C 1
ATOM 11417 O O . LEU B 1 533 ? -11.913 1.403 -10.971 1 87.9 533 LEU B O 1
ATOM 11421 N N . THR B 1 534 ? -11.958 -0.844 -10.761 1 88.81 534 THR B N 1
ATOM 11422 C CA . THR B 1 534 ? -12.855 -0.973 -11.903 1 88.81 534 THR B CA 1
ATOM 11423 C C . THR B 1 534 ? -14.227 -1.473 -11.459 1 88.81 534 THR B C 1
ATOM 11425 O O . THR B 1 534 ? -15.047 -1.871 -12.289 1 88.81 534 THR B O 1
ATOM 11428 N N . ASP B 1 535 ? -14.438 -1.493 -10.208 1 92.13 535 ASP B N 1
ATOM 11429 C CA . ASP B 1 535 ? -15.717 -1.978 -9.698 1 92.13 535 ASP B CA 1
ATOM 11430 C C . ASP B 1 535 ? -16.751 -0.855 -9.652 1 92.13 535 ASP B C 1
ATOM 11432 O O . ASP B 1 535 ? -16.436 0.27 -9.26 1 92.13 535 ASP B O 1
ATOM 11436 N N . SER B 1 536 ? -17.876 -1.148 -10.084 1 92.68 536 SER B N 1
ATOM 11437 C CA . SER B 1 536 ? -19.006 -0.228 -10 1 92.68 536 SER B CA 1
ATOM 11438 C C . SER B 1 536 ? -20.195 -0.876 -9.3 1 92.68 536 SER B C 1
ATOM 11440 O O . SER B 1 536 ? -20.65 -1.949 -9.702 1 92.68 536 SER B O 1
ATOM 11442 N N . ILE B 1 537 ? -20.689 -0.214 -8.274 1 92.31 537 ILE B N 1
ATOM 11443 C CA . ILE B 1 537 ? -21.819 -0.731 -7.51 1 92.31 537 ILE B CA 1
ATOM 11444 C C . ILE B 1 537 ? -23.052 0.132 -7.764 1 92.31 537 ILE B C 1
ATOM 11446 O O . ILE B 1 537 ? -22.983 1.361 -7.69 1 92.31 537 ILE B O 1
ATOM 11450 N N . GLU B 1 538 ? -24.068 -0.493 -8.048 1 84.61 538 GLU B N 1
ATOM 11451 C CA . GLU B 1 538 ? -25.342 0.203 -8.201 1 84.61 538 GLU B CA 1
ATOM 11452 C C . GLU B 1 538 ? -26.215 0.035 -6.96 1 84.61 538 GLU B C 1
ATOM 11454 O O . GLU B 1 538 ? -26.567 -1.087 -6.591 1 84.61 538 GLU B O 1
ATOM 11459 N N . VAL B 1 539 ? -26.453 1.077 -6.307 1 83.06 539 VAL B N 1
ATOM 11460 C CA . VAL B 1 539 ? -27.308 1.04 -5.125 1 83.06 539 VAL B CA 1
ATOM 11461 C C . VAL B 1 539 ? -28.699 1.563 -5.477 1 83.06 539 VAL B C 1
ATOM 11463 O O . VAL B 1 539 ? -28.845 2.7 -5.931 1 83.06 539 VAL B O 1
ATOM 11466 N N . PRO B 1 540 ? -29.683 0.683 -5.265 1 71.73 540 PRO B N 1
ATOM 11467 C CA . PRO B 1 540 ? -31.044 1.134 -5.568 1 71.73 540 PRO B CA 1
ATOM 11468 C C . PRO B 1 540 ? -31.598 2.087 -4.512 1 71.73 540 PRO B C 1
ATOM 11470 O O . PRO B 1 540 ? -31.291 1.946 -3.325 1 71.73 540 PRO B O 1
ATOM 11473 N N . CYS B 1 541 ? -32.05 3.214 -4.915 1 67 541 CYS B N 1
ATOM 11474 C CA . CYS B 1 541 ? -32.699 4.142 -3.996 1 67 541 CYS B CA 1
ATOM 11475 C C . CYS B 1 541 ? -34.193 3.858 -3.899 1 67 541 CYS B C 1
ATOM 11477 O O . CYS B 1 541 ? -34.864 3.689 -4.919 1 67 541 CYS B O 1
ATOM 11479 N N . PRO B 1 542 ? -34.692 3.386 -2.714 1 53.91 542 PRO B N 1
ATOM 11480 C CA . PRO B 1 542 ? -36.098 2.986 -2.626 1 53.91 542 PRO B CA 1
ATOM 11481 C C . PRO B 1 542 ? -37.05 4.053 -3.163 1 53.91 542 PRO B C 1
ATOM 11483 O O . PRO B 1 542 ? -37.911 3.755 -3.994 1 53.91 542 PRO B O 1
ATOM 11486 N N . LYS B 1 543 ? -37.439 5.144 -2.27 1 52.7 543 LYS B N 1
ATOM 11487 C CA . LYS B 1 543 ? -38.587 5.998 -2.56 1 52.7 543 LYS B CA 1
ATOM 11488 C C . LYS B 1 543 ? -38.14 7.376 -3.039 1 52.7 543 LYS B C 1
ATOM 11490 O O . LYS B 1 543 ? -37.069 7.854 -2.659 1 52.7 543 LYS B O 1
ATOM 11495 N N . CYS B 1 544 ? -38.583 7.719 -4.302 1 51.82 544 CYS B N 1
ATOM 11496 C CA . CYS B 1 544 ? -38.48 9.095 -4.774 1 51.82 544 CYS B CA 1
ATOM 11497 C C . CYS B 1 544 ? -38.85 10.079 -3.67 1 51.82 544 CYS B C 1
ATOM 11499 O O . CYS B 1 544 ? -40.016 10.173 -3.282 1 51.82 544 CYS B O 1
ATOM 11501 N N . ILE B 1 545 ? -37.854 10.337 -2.747 1 58.98 545 ILE B N 1
ATOM 11502 C CA . ILE B 1 545 ? -38.298 11.195 -1.654 1 58.98 545 ILE B CA 1
ATOM 11503 C C . ILE B 1 545 ? -37.823 12.626 -1.895 1 58.98 545 ILE B C 1
ATOM 11505 O O . ILE B 1 545 ? -36.806 12.846 -2.557 1 58.98 545 ILE B O 1
ATOM 11509 N N . GLU B 1 546 ? -38.621 13.565 -1.682 1 64.08 546 GLU B N 1
ATOM 11510 C CA . GLU B 1 546 ? -38.374 15.002 -1.75 1 64.08 546 GLU B CA 1
ATOM 11511 C C . GLU B 1 546 ? -37.146 15.39 -0.932 1 64.08 546 GLU B C 1
ATOM 11513 O O . GLU B 1 546 ? -36.517 16.417 -1.195 1 64.08 546 GLU B O 1
ATOM 11518 N N . TYR B 1 547 ? -36.807 14.63 0.089 1 74.94 547 TYR B N 1
ATOM 11519 C CA . TYR B 1 547 ? -35.61 14.841 0.896 1 74.94 547 TYR B CA 1
ATOM 11520 C C . TYR B 1 547 ? -34.816 13.549 1.042 1 74.94 547 TYR B C 1
ATOM 11522 O O . TYR B 1 547 ? -35.395 12.466 1.153 1 74.94 547 TYR B O 1
ATOM 11530 N N . TRP B 1 548 ? -33.54 13.654 0.794 1 80.85 548 TRP B N 1
ATOM 11531 C CA . TRP B 1 548 ? -32.733 12.451 0.967 1 80.85 548 TRP B CA 1
ATOM 11532 C C . TRP B 1 548 ? -31.406 12.777 1.643 1 80.85 548 TRP B C 1
ATOM 11534 O O . TRP B 1 548 ? -30.926 13.911 1.567 1 80.85 548 TRP B O 1
ATOM 11544 N N . GLN B 1 549 ? -30.926 11.896 2.443 1 87.48 549 GLN B N 1
ATOM 11545 C CA . GLN B 1 549 ? -29.622 11.944 3.094 1 87.48 549 GLN B CA 1
ATOM 11546 C C . GLN B 1 549 ? -28.851 10.645 2.879 1 87.48 549 GLN B C 1
ATOM 11548 O O . GLN B 1 549 ? -29.376 9.557 3.123 1 87.48 549 GLN B O 1
ATOM 11553 N N . ILE B 1 550 ? -27.716 10.786 2.338 1 90.29 550 ILE B N 1
ATOM 11554 C CA . ILE B 1 550 ? -26.843 9.641 2.104 1 90.29 550 ILE B CA 1
ATOM 11555 C C . ILE B 1 550 ? -25.617 9.734 3.011 1 90.29 550 ILE B C 1
ATOM 11557 O O . ILE B 1 550 ? -24.952 10.771 3.062 1 90.29 550 ILE B O 1
ATOM 11561 N N . THR B 1 551 ? -25.418 8.729 3.772 1 92.5 551 THR B N 1
ATOM 11562 C CA . THR B 1 551 ? -24.235 8.644 4.621 1 92.5 551 THR B CA 1
ATOM 11563 C C . THR B 1 551 ? -23.325 7.507 4.167 1 92.5 551 THR B C 1
ATOM 11565 O O . THR B 1 551 ? -23.765 6.362 4.048 1 92.5 551 THR B O 1
ATOM 11568 N N . ILE B 1 552 ? -22.112 7.79 3.923 1 94.04 552 ILE B N 1
ATOM 11569 C CA . ILE B 1 552 ? -21.151 6.805 3.438 1 94.04 552 ILE B CA 1
ATOM 11570 C C . ILE B 1 552 ? -19.908 6.817 4.324 1 94.04 552 ILE B C 1
ATOM 11572 O O . ILE B 1 552 ? -19.387 7.884 4.66 1 94.04 552 ILE B O 1
ATOM 11576 N N . ALA B 1 553 ? -19.489 5.719 4.774 1 94.41 553 ALA B N 1
ATOM 11577 C CA . ALA B 1 553 ? -18.218 5.571 5.478 1 94.41 553 ALA B CA 1
ATOM 11578 C C . ALA B 1 553 ? -17.207 4.805 4.63 1 94.41 553 ALA B C 1
ATOM 11580 O O . ALA B 1 553 ? -17.45 3.658 4.248 1 94.41 553 ALA B O 1
ATOM 11581 N N . ILE B 1 554 ? -16.068 5.434 4.337 1 94.99 554 ILE B N 1
ATOM 11582 C CA . ILE B 1 554 ? -15.136 4.771 3.432 1 94.99 554 ILE B CA 1
ATOM 11583 C C . ILE B 1 554 ? -13.711 4.918 3.96 1 94.99 554 ILE B C 1
ATOM 11585 O O . ILE B 1 554 ? -13.434 5.795 4.782 1 94.99 554 ILE B O 1
ATOM 11589 N N . LYS B 1 555 ? -12.871 4.038 3.573 1 93.88 555 LYS B N 1
ATOM 11590 C CA . LYS B 1 555 ? -11.422 4.047 3.746 1 93.88 555 LYS B CA 1
ATOM 11591 C C . LYS B 1 555 ? -10.707 4.008 2.398 1 93.88 555 LYS B C 1
ATOM 11593 O O . LYS B 1 555 ? -10.816 3.026 1.66 1 93.88 555 LYS B O 1
ATOM 11598 N N . ILE B 1 556 ? -9.924 5.048 2.107 1 92.08 556 ILE B N 1
ATOM 11599 C CA . ILE B 1 556 ? -9.423 5.208 0.747 1 92.08 556 ILE B CA 1
ATOM 11600 C C . ILE B 1 556 ? -7.973 4.734 0.672 1 92.08 556 ILE B C 1
ATOM 11602 O O . ILE B 1 556 ? -7.266 4.716 1.683 1 92.08 556 ILE B O 1
ATOM 11606 N N . GLU B 1 557 ? -7.569 4.364 -0.537 1 85.99 557 GLU B N 1
ATOM 11607 C CA . GLU B 1 557 ? -6.198 3.942 -0.807 1 85.99 557 GLU B CA 1
ATOM 11608 C C . GLU B 1 557 ? -5.462 4.97 -1.661 1 85.99 557 GLU B C 1
ATOM 11610 O O . GLU B 1 557 ? -4.235 4.923 -1.779 1 85.99 557 GLU B O 1
ATOM 11615 N N . ASN B 1 558 ? -6.25 5.873 -2.262 1 81.62 558 ASN B N 1
ATOM 11616 C CA . ASN B 1 558 ? -5.695 6.93 -3.101 1 81.62 558 ASN B CA 1
ATOM 11617 C C . ASN B 1 558 ? -6.287 8.293 -2.75 1 81.62 558 ASN B C 1
ATOM 11619 O O . ASN B 1 558 ? -7.433 8.381 -2.306 1 81.62 558 ASN B O 1
ATOM 11623 N N . ILE B 1 559 ? -5.532 9.284 -3.124 1 82.14 559 ILE B N 1
ATOM 11624 C CA . ILE B 1 559 ? -5.969 10.616 -2.72 1 82.14 559 ILE B CA 1
ATOM 11625 C C . ILE B 1 559 ? -6.775 11.258 -3.847 1 82.14 559 ILE B C 1
ATOM 11627 O O . ILE B 1 559 ? -7.275 12.376 -3.702 1 82.14 559 ILE B O 1
ATOM 11631 N N . ASN B 1 560 ? -6.907 10.542 -4.976 1 82.69 560 ASN B N 1
ATOM 11632 C CA . ASN B 1 560 ? -7.692 11.054 -6.094 1 82.69 560 ASN B CA 1
ATOM 11633 C C . ASN B 1 560 ? -8.629 9.989 -6.656 1 82.69 560 ASN B C 1
ATOM 11635 O O . ASN B 1 560 ? -8.226 8.839 -6.844 1 82.69 560 ASN B O 1
ATOM 11639 N N . GLY B 1 561 ? -9.853 10.378 -6.856 1 88.32 561 GLY B N 1
ATOM 11640 C CA . GLY B 1 561 ? -10.768 9.458 -7.512 1 88.32 561 GLY B CA 1
ATOM 11641 C C . GLY B 1 561 ? -12.223 9.72 -7.173 1 88.32 561 GLY B C 1
ATOM 11642 O O . GLY B 1 561 ? -12.525 10.533 -6.296 1 88.32 561 GLY B O 1
ATOM 11643 N N . ILE B 1 562 ? -13.056 9.014 -7.858 1 90.89 562 ILE B N 1
ATOM 11644 C CA . ILE B 1 562 ? -14.497 9.165 -7.683 1 90.89 562 ILE B CA 1
ATOM 11645 C C . ILE B 1 562 ? -14.992 8.186 -6.621 1 90.89 562 ILE B C 1
ATOM 11647 O O . ILE B 1 562 ? -14.515 7.051 -6.543 1 90.89 562 ILE B O 1
ATOM 11651 N N . VAL B 1 563 ? -15.913 8.639 -5.841 1 93.43 563 VAL B N 1
ATOM 11652 C CA . VAL B 1 563 ? -16.514 7.795 -4.814 1 93.43 563 VAL B CA 1
ATOM 11653 C C . VAL B 1 563 ? -17.925 7.392 -5.235 1 93.43 563 VAL B C 1
ATOM 11655 O O . VAL B 1 563 ? -18.272 6.208 -5.214 1 93.43 563 VAL B O 1
ATOM 11658 N N . ALA B 1 564 ? -18.681 8.385 -5.624 1 92.76 564 ALA B N 1
ATOM 11659 C CA . ALA B 1 564 ? -20.082 8.106 -5.93 1 92.76 564 ALA B CA 1
ATOM 11660 C C . ALA B 1 564 ? -20.592 9.019 -7.042 1 92.76 564 ALA B C 1
ATOM 11662 O O . ALA B 1 564 ? -20.086 10.128 -7.224 1 92.76 564 ALA B O 1
ATOM 11663 N N . ILE B 1 565 ? -21.535 8.543 -7.742 1 87.73 565 ILE B N 1
ATOM 11664 C CA . ILE B 1 565 ? -22.265 9.282 -8.766 1 87.73 565 ILE B CA 1
ATOM 11665 C C . ILE B 1 565 ? -23.766 9.195 -8.495 1 87.73 565 ILE B C 1
ATOM 11667 O O . ILE B 1 565 ? -24.323 8.099 -8.4 1 87.73 565 ILE B O 1
ATOM 11671 N N . ILE B 1 566 ? -24.309 10.319 -8.298 1 83.19 566 ILE B N 1
ATOM 11672 C CA . ILE B 1 566 ? -25.753 10.4 -8.107 1 83.19 566 ILE B CA 1
ATOM 11673 C C . ILE B 1 566 ? -26.404 11.014 -9.344 1 83.19 566 ILE B C 1
ATOM 11675 O O . ILE B 1 566 ? -26.102 12.152 -9.712 1 83.19 566 ILE B O 1
ATOM 11679 N N . THR B 1 567 ? -27.11 10.2 -10.025 1 76.12 567 THR B N 1
ATOM 11680 C CA . THR B 1 567 ? -27.678 10.642 -11.294 1 76.12 567 THR B CA 1
ATOM 11681 C C . THR B 1 567 ? -29.167 10.94 -11.145 1 76.12 567 THR B C 1
ATOM 11683 O O . THR B 1 567 ? -29.833 10.383 -10.27 1 76.12 567 THR B O 1
ATOM 11686 N N . ASP B 1 568 ? -29.557 12.112 -11.815 1 68.66 568 ASP B N 1
ATOM 11687 C CA . ASP B 1 568 ? -30.986 12.373 -11.96 1 68.66 568 ASP B CA 1
ATOM 11688 C C . ASP B 1 568 ? -31.497 11.894 -13.317 1 68.66 568 ASP B C 1
ATOM 11690 O O . ASP B 1 568 ? -30.801 12.018 -14.327 1 68.66 568 ASP B O 1
ATOM 11694 N N . ASP B 1 569 ? -32.314 10.852 -13.474 1 57.29 569 ASP B N 1
ATOM 11695 C CA . ASP B 1 569 ? -32.799 10.247 -14.711 1 57.29 569 ASP B CA 1
ATOM 11696 C C . ASP B 1 569 ? -33.243 11.315 -15.708 1 57.29 569 ASP B C 1
ATOM 11698 O O . ASP B 1 569 ? -33.054 11.16 -16.916 1 57.29 569 ASP B O 1
ATOM 11702 N N . SER B 1 570 ? -34.026 12.41 -15.225 1 54.2 570 SER B N 1
ATOM 11703 C CA . SER B 1 570 ? -34.825 13.132 -16.21 1 54.2 570 SER B CA 1
ATOM 11704 C C . SER B 1 570 ? -34.083 14.358 -16.732 1 54.2 570 SER B C 1
ATOM 11706 O O . SER B 1 570 ? -34.344 14.821 -17.844 1 54.2 570 SER B O 1
ATOM 11708 N N . LEU B 1 571 ? -33.218 14.939 -15.925 1 56.6 571 LEU B N 1
ATOM 11709 C CA . LEU B 1 571 ? -32.886 16.303 -16.323 1 56.6 571 LEU B CA 1
ATOM 11710 C C . LEU B 1 571 ? -31.377 16.483 -16.44 1 56.6 571 LEU B C 1
ATOM 11712 O O . LEU B 1 571 ? -30.871 17.603 -16.338 1 56.6 571 LEU B O 1
ATOM 11716 N N . ASN B 1 572 ? -30.61 15.379 -16.934 1 65.74 572 ASN B N 1
ATOM 11717 C CA . ASN B 1 572 ? -29.178 15.536 -17.167 1 65.74 572 ASN B CA 1
ATOM 11718 C C . ASN B 1 572 ? -28.486 16.2 -15.98 1 65.74 572 ASN B C 1
ATOM 11720 O O . ASN B 1 572 ? -27.685 17.119 -16.158 1 65.74 572 ASN B O 1
ATOM 11724 N N . LYS B 1 573 ? -29.01 16.161 -14.799 1 76.4 573 LYS B N 1
ATOM 11725 C CA . LYS B 1 573 ? -28.357 16.649 -13.588 1 76.4 573 LYS B CA 1
ATOM 11726 C C . LYS B 1 573 ? -27.622 15.522 -12.868 1 76.4 573 LYS B C 1
ATOM 11728 O O . LYS B 1 573 ? -28.116 14.394 -12.801 1 76.4 573 LYS B O 1
ATOM 11733 N N . TYR B 1 574 ? -26.366 15.845 -12.495 1 80.74 574 TYR B N 1
ATOM 11734 C CA . TYR B 1 574 ? -25.586 14.838 -11.785 1 80.74 574 TYR B CA 1
ATOM 11735 C C . TYR B 1 574 ? -24.803 15.464 -10.638 1 80.74 574 TYR B C 1
ATOM 11737 O O . TYR B 1 574 ? -24.467 16.65 -10.681 1 80.74 574 TYR B O 1
ATOM 11745 N N . ILE B 1 575 ? -24.708 14.631 -9.594 1 84.83 575 ILE B N 1
ATOM 11746 C CA . ILE B 1 575 ? -23.821 14.985 -8.491 1 84.83 575 ILE B CA 1
ATOM 11747 C C . ILE B 1 575 ? -22.645 14.012 -8.443 1 84.83 575 ILE B C 1
ATOM 11749 O O . ILE B 1 575 ? -22.835 12.795 -8.499 1 84.83 575 ILE B O 1
ATOM 11753 N N . LEU B 1 576 ? -21.526 14.538 -8.446 1 87.16 576 LEU B N 1
ATOM 11754 C CA . LEU B 1 576 ? -20.324 13.719 -8.328 1 87.16 576 LEU B CA 1
ATOM 11755 C C . LEU B 1 576 ? -19.638 13.951 -6.985 1 87.16 576 LEU B C 1
ATOM 11757 O O . LEU B 1 576 ? -19.407 15.096 -6.591 1 87.16 576 LEU B O 1
ATOM 11761 N N . LEU B 1 577 ? -19.454 12.89 -6.318 1 92.93 577 LEU B N 1
ATOM 11762 C CA . LEU B 1 577 ? -18.634 12.92 -5.112 1 92.93 577 LEU B CA 1
ATOM 11763 C C . LEU B 1 577 ? -17.216 12.442 -5.407 1 92.93 577 LEU B C 1
ATOM 11765 O O . LEU B 1 577 ? -17.005 11.271 -5.731 1 92.93 577 LEU B O 1
ATOM 11769 N N . LEU B 1 578 ? -16.274 13.324 -5.251 1 91.13 578 LEU B N 1
ATOM 11770 C CA . LEU B 1 578 ? -14.896 13.051 -5.644 1 91.13 578 LEU B CA 1
ATOM 11771 C C . LEU B 1 578 ? -13.93 13.407 -4.519 1 91.13 578 LEU B C 1
ATOM 11773 O O . LEU B 1 578 ? -14.269 14.19 -3.628 1 91.13 578 LEU B O 1
ATOM 11777 N N . ILE B 1 579 ? -12.821 12.739 -4.574 1 90.52 579 ILE B N 1
ATOM 11778 C CA . ILE B 1 579 ? -11.68 13.138 -3.756 1 90.52 579 ILE B CA 1
ATOM 11779 C C . ILE B 1 579 ? -10.543 13.617 -4.655 1 90.52 579 ILE B C 1
ATOM 11781 O O . ILE B 1 579 ? -10.174 12.938 -5.615 1 90.52 579 ILE B O 1
ATOM 11785 N N . GLU B 1 580 ? -10.121 14.736 -4.376 1 83.14 580 GLU B N 1
ATOM 11786 C CA . GLU B 1 580 ? -9.007 15.311 -5.124 1 83.14 580 GLU B CA 1
ATOM 11787 C C . GLU B 1 580 ? -7.949 15.884 -4.185 1 83.14 580 GLU B C 1
ATOM 11789 O O . GLU B 1 580 ? -8.226 16.811 -3.421 1 83.14 580 GLU B O 1
ATOM 11794 N N . GLU B 1 581 ? -6.804 15.332 -4.256 1 76.37 581 GLU B N 1
ATOM 11795 C CA . GLU B 1 581 ? -5.681 15.784 -3.44 1 76.37 581 GLU B CA 1
ATOM 11796 C C . GLU B 1 581 ? -6.015 15.713 -1.953 1 76.37 581 GLU B C 1
ATOM 11798 O O . GLU B 1 581 ? -5.762 16.662 -1.208 1 76.37 581 GLU B O 1
ATOM 11803 N N . GLY B 1 582 ? -6.737 14.795 -1.678 1 79.56 582 GLY B N 1
ATOM 11804 C CA . GLY B 1 582 ? -7.044 14.547 -0.278 1 79.56 582 GLY B CA 1
ATOM 11805 C C . GLY B 1 582 ? -8.235 15.342 0.222 1 79.56 582 GLY B C 1
ATOM 11806 O O . GLY B 1 582 ? -8.536 15.334 1.417 1 79.56 582 GLY B O 1
ATOM 11807 N N . LYS B 1 583 ? -8.904 16.11 -0.635 1 85.08 583 LYS B N 1
ATOM 11808 C CA . LYS B 1 583 ? -10.114 16.828 -0.244 1 85.08 583 LYS B CA 1
ATOM 11809 C C . LYS B 1 583 ? -11.346 16.237 -0.923 1 85.08 583 LYS B C 1
ATOM 11811 O O . LYS B 1 583 ? -11.289 15.842 -2.089 1 85.08 583 LYS B O 1
ATOM 11816 N N . ILE B 1 584 ? -12.389 16.232 -0.182 1 92.53 584 ILE B N 1
ATOM 11817 C CA . ILE B 1 584 ? -13.645 15.743 -0.739 1 92.53 584 ILE B CA 1
ATOM 11818 C C . ILE B 1 584 ? -14.341 16.864 -1.507 1 92.53 584 ILE B C 1
ATOM 11820 O O . ILE B 1 584 ? -14.494 17.975 -0.992 1 92.53 584 ILE B O 1
ATOM 11824 N N . LYS B 1 585 ? -14.7 16.613 -2.69 1 89.96 585 LYS B N 1
ATOM 11825 C CA . LYS B 1 585 ? -15.381 17.589 -3.536 1 89.96 585 LYS B CA 1
ATOM 11826 C C . LYS B 1 585 ? -16.755 17.081 -3.965 1 89.96 585 LYS B C 1
ATOM 11828 O O . LYS B 1 585 ? -16.907 15.909 -4.313 1 89.96 585 LYS B O 1
ATOM 11833 N N . LEU B 1 586 ? -17.653 17.915 -3.793 1 90.92 586 LEU B N 1
ATOM 11834 C CA . LEU B 1 586 ? -19.004 17.675 -4.288 1 90.92 586 LEU B CA 1
ATOM 11835 C C . LEU B 1 586 ? -19.312 18.568 -5.485 1 90.92 586 LEU B C 1
ATOM 11837 O O . LEU B 1 586 ? -19.383 19.792 -5.35 1 90.92 586 LEU B O 1
ATOM 11841 N N . LYS B 1 587 ? -19.444 17.929 -6.628 1 83.77 587 LYS B N 1
ATOM 11842 C CA . LYS B 1 587 ? -19.709 18.664 -7.862 1 83.77 587 LYS B CA 1
ATOM 11843 C C . LYS B 1 587 ? -21.153 18.471 -8.318 1 83.77 587 LYS B C 1
ATOM 11845 O O . LYS B 1 587 ? -21.629 17.339 -8.425 1 83.77 587 LYS B O 1
ATOM 11850 N N . PHE B 1 588 ? -21.802 19.53 -8.561 1 82.18 588 PHE B N 1
ATOM 11851 C CA . PHE B 1 588 ? -23.161 19.497 -9.09 1 82.18 588 PHE B CA 1
ATOM 11852 C C . PHE B 1 588 ? -23.192 19.986 -10.533 1 82.18 588 PHE B C 1
ATOM 11854 O O . PHE B 1 588 ? -22.8 21.119 -10.819 1 82.18 588 PHE B O 1
ATOM 11861 N N . TYR B 1 589 ? -23.571 19.047 -11.27 1 76.98 589 TYR B N 1
ATOM 11862 C CA . TYR B 1 589 ? -23.65 19.362 -12.692 1 76.98 589 TYR B CA 1
ATOM 11863 C C . TYR B 1 589 ? -25.092 19.621 -13.114 1 76.98 589 TYR B C 1
ATOM 11865 O O . TYR B 1 589 ? -25.995 18.861 -12.759 1 76.98 589 TYR B O 1
ATOM 11873 N N . GLN B 1 590 ? -25.245 20.726 -13.721 1 73.33 590 GLN B N 1
ATOM 11874 C CA . GLN B 1 590 ? -26.49 21.042 -14.414 1 73.33 590 GLN B CA 1
ATOM 11875 C C . GLN B 1 590 ? -26.228 21.429 -15.867 1 73.33 590 GLN B C 1
ATOM 11877 O O . GLN B 1 590 ? -25.893 22.579 -16.158 1 73.33 590 GLN B O 1
ATOM 11882 N N . GLY B 1 591 ? -26.397 20.519 -16.73 1 65.5 591 GLY B N 1
ATOM 11883 C CA . GLY B 1 591 ? -26.004 20.749 -18.111 1 65.5 591 GLY B CA 1
ATOM 11884 C C . GLY B 1 591 ? -24.503 20.873 -18.291 1 65.5 591 GLY B C 1
ATOM 11885 O O . GLY B 1 591 ? -23.75 19.974 -17.909 1 65.5 591 GLY B O 1
ATOM 11886 N N . ALA B 1 592 ? -24.116 22.005 -18.827 1 62.77 592 ALA B N 1
ATOM 11887 C CA . ALA B 1 592 ? -22.697 22.23 -19.089 1 62.77 592 ALA B CA 1
ATOM 11888 C C . ALA B 1 592 ? -22.036 22.972 -17.931 1 62.77 592 ALA B C 1
ATOM 11890 O O . ALA B 1 592 ? -20.808 23.056 -17.859 1 62.77 592 ALA B O 1
ATOM 11891 N N . THR B 1 593 ? -22.848 23.383 -17.029 1 67.8 593 THR B N 1
ATOM 11892 C CA . THR B 1 593 ? -22.303 24.159 -15.92 1 67.8 593 THR B CA 1
ATOM 11893 C C . THR B 1 593 ? -22.21 23.306 -14.658 1 67.8 593 THR B C 1
ATOM 11895 O O . THR B 1 593 ? -23.011 22.389 -14.462 1 67.8 593 THR B O 1
ATOM 11898 N N . TYR B 1 594 ? -21.122 23.442 -13.922 1 75.44 594 TYR B N 1
ATOM 11899 C CA . TYR B 1 594 ? -21.011 22.71 -12.665 1 75.44 594 TYR B CA 1
ATOM 11900 C C . TYR B 1 594 ? -20.501 23.616 -11.55 1 75.44 594 TYR B C 1
ATOM 11902 O O . TYR B 1 594 ? -19.872 24.643 -11.815 1 75.44 594 TYR B O 1
ATOM 11910 N N . ILE B 1 595 ? -20.973 23.34 -10.414 1 74.8 595 ILE B N 1
ATOM 11911 C CA . ILE B 1 595 ? -20.516 24.001 -9.197 1 74.8 595 ILE B CA 1
ATOM 11912 C C . ILE B 1 595 ? -19.839 22.985 -8.28 1 74.8 595 ILE B C 1
ATOM 11914 O O . ILE B 1 595 ? -20.252 21.824 -8.217 1 74.8 595 ILE B O 1
ATOM 11918 N N . THR B 1 596 ? -18.714 23.404 -7.653 1 79.68 596 THR B N 1
ATOM 11919 C CA . THR B 1 596 ? -17.963 22.49 -6.799 1 79.68 596 THR B CA 1
ATOM 11920 C C . THR B 1 596 ? -17.805 23.068 -5.396 1 79.68 596 THR B C 1
ATOM 11922 O O . THR B 1 596 ? -17.601 24.273 -5.234 1 79.68 596 THR B O 1
ATOM 11925 N N . ILE B 1 597 ? -18.114 22.258 -4.425 1 81.66 597 ILE B N 1
ATOM 11926 C CA . ILE B 1 597 ? -17.768 22.599 -3.049 1 81.66 597 ILE B CA 1
ATOM 11927 C C . ILE B 1 597 ? -16.721 21.619 -2.523 1 81.66 597 ILE B C 1
ATOM 11929 O O . ILE B 1 597 ? -16.683 20.459 -2.939 1 81.66 597 ILE B O 1
ATOM 11933 N N . GLU B 1 598 ? -15.843 22.095 -1.624 1 82.42 598 GLU B N 1
ATOM 11934 C CA . GLU B 1 598 ? -14.754 21.269 -1.111 1 82.42 598 GLU B CA 1
ATOM 11935 C C . GLU B 1 598 ? -14.777 21.211 0.414 1 82.42 598 GLU B C 1
ATOM 11937 O O . GLU B 1 598 ? -15.234 22.149 1.069 1 82.42 598 GLU B O 1
ATOM 11942 N N . SER B 1 599 ? -14.301 20.093 0.876 1 85.16 599 SER B N 1
ATOM 11943 C CA . SER B 1 599 ? -14.197 19.933 2.323 1 85.16 599 SER B CA 1
ATOM 11944 C C . SER B 1 599 ? -13.051 20.764 2.89 1 85.16 599 SER B C 1
ATOM 11946 O O . SER B 1 599 ? -12.134 21.146 2.16 1 85.16 599 SER B O 1
ATOM 11948 N N . ILE B 1 600 ? -13.151 21.029 4.178 1 72.97 600 ILE B N 1
ATOM 11949 C CA . ILE B 1 600 ? -12.117 21.798 4.861 1 72.97 600 ILE B CA 1
ATOM 11950 C C . ILE B 1 600 ? -10.984 20.87 5.294 1 72.97 600 ILE B C 1
ATOM 11952 O O . ILE B 1 600 ? -9.808 21.22 5.177 1 72.97 600 ILE B O 1
ATOM 11956 N N . GLU B 1 601 ? -11.404 19.76 5.664 1 74.36 601 GLU B N 1
ATOM 11957 C CA . GLU B 1 601 ? -10.427 18.817 6.199 1 74.36 601 GLU B CA 1
ATOM 11958 C C . GLU B 1 601 ? -9.716 18.063 5.078 1 74.36 601 GLU B C 1
ATOM 11960 O O . GLU B 1 601 ? -10.305 17.804 4.026 1 74.36 601 GLU B O 1
ATOM 11965 N N . HIS B 1 602 ? -8.434 17.79 5.375 1 76.86 602 HIS B N 1
ATOM 11966 C CA . HIS B 1 602 ? -7.662 16.94 4.475 1 76.86 602 HIS B CA 1
ATOM 11967 C C . HIS B 1 602 ? -7.725 15.479 4.907 1 76.86 602 HIS B C 1
ATOM 11969 O O . HIS B 1 602 ? -7.511 15.165 6.08 1 76.86 602 HIS B O 1
ATOM 11975 N N . ILE B 1 603 ? -8.122 14.746 3.981 1 83.47 603 ILE B N 1
ATOM 11976 C CA . ILE B 1 603 ? -8.281 13.324 4.263 1 83.47 603 ILE B CA 1
ATOM 11977 C C . ILE B 1 603 ? -6.974 12.59 3.969 1 83.47 603 ILE B C 1
ATOM 11979 O O . ILE B 1 603 ? -6.274 12.917 3.008 1 83.47 603 ILE B O 1
ATOM 11983 N N . SER B 1 604 ? -6.679 11.68 4.9 1 79.62 604 SER B N 1
ATOM 11984 C CA . SER B 1 604 ? -5.466 10.882 4.743 1 79.62 604 SER B CA 1
ATOM 11985 C C . SER B 1 604 ? -5.788 9.484 4.227 1 79.62 604 SER B C 1
ATOM 11987 O O . SER B 1 604 ? -6.894 8.98 4.432 1 79.62 604 SER B O 1
ATOM 11989 N N . ILE B 1 605 ? -4.778 8.866 3.653 1 83.12 605 ILE B N 1
ATOM 11990 C CA . ILE B 1 605 ? -4.934 7.522 3.108 1 83.12 605 ILE B CA 1
ATOM 11991 C C . ILE B 1 605 ? -5.004 6.508 4.247 1 83.12 605 ILE B C 1
ATOM 11993 O O . ILE B 1 605 ? -4.343 6.673 5.275 1 83.12 605 ILE B O 1
ATOM 11997 N N . ARG B 1 606 ? -5.784 5.439 4.155 1 83.08 606 ARG B N 1
ATOM 11998 C CA . ARG B 1 606 ? -5.93 4.29 5.043 1 83.08 606 ARG B CA 1
ATOM 11999 C C . ARG B 1 606 ? -6.607 4.691 6.35 1 83.08 606 ARG B C 1
ATOM 12001 O O . ARG B 1 606 ? -6.383 4.066 7.388 1 83.08 606 ARG B O 1
ATOM 12008 N N . GLU B 1 607 ? -7.292 5.797 6.309 1 84.78 607 GLU B N 1
ATOM 12009 C CA . GLU B 1 607 ? -8.108 6.21 7.447 1 84.78 607 GLU B CA 1
ATOM 12010 C C . GLU B 1 607 ? -9.588 6.254 7.078 1 84.78 607 GLU B C 1
ATOM 12012 O O . GLU B 1 607 ? -9.939 6.523 5.927 1 84.78 607 GLU B O 1
ATOM 12017 N N . TRP B 1 608 ? -10.384 5.958 8.102 1 90.29 608 TRP B N 1
ATOM 12018 C CA . TRP B 1 608 ? -11.827 5.978 7.889 1 90.29 608 TRP B CA 1
ATOM 12019 C C . TRP B 1 608 ? -12.371 7.4 7.982 1 90.29 608 TRP B C 1
ATOM 12021 O O . TRP B 1 608 ? -11.901 8.2 8.794 1 90.29 608 TRP B O 1
ATOM 12031 N N . PHE B 1 609 ? -13.357 7.72 7.161 1 92.72 609 PHE B N 1
ATOM 12032 C CA . PHE B 1 609 ? -14.106 8.964 7.289 1 92.72 609 PHE B CA 1
ATOM 12033 C C . PHE B 1 609 ? -15.547 8.779 6.828 1 92.72 609 PHE B C 1
ATOM 12035 O O . PHE B 1 609 ? -15.855 7.832 6.101 1 92.72 609 PHE B O 1
ATOM 12042 N N . GLU B 1 610 ? -16.365 9.547 7.344 1 93.98 610 GLU B N 1
ATOM 12043 C CA . GLU B 1 610 ? -17.79 9.532 7.025 1 93.98 610 GLU B CA 1
ATOM 12044 C C . GLU B 1 610 ? -18.19 10.773 6.232 1 93.98 610 GLU B C 1
ATOM 12046 O O . GLU B 1 610 ? -17.761 11.884 6.549 1 93.98 610 GLU B O 1
ATOM 12051 N N . ILE B 1 611 ? -18.958 10.612 5.189 1 95.08 611 ILE B N 1
ATOM 12052 C CA . ILE B 1 611 ? -19.461 11.699 4.357 1 95.08 611 ILE B CA 1
ATOM 12053 C C . ILE B 1 611 ? -20.987 11.685 4.357 1 95.08 611 ILE B C 1
ATOM 12055 O O . ILE B 1 611 ? -21.605 10.641 4.135 1 95.08 611 ILE B O 1
ATOM 12059 N N . ILE B 1 612 ? -21.557 12.779 4.622 1 93.37 612 ILE B N 1
ATOM 12060 C CA . ILE B 1 612 ? -23.005 12.934 4.527 1 93.37 612 ILE B CA 1
ATOM 12061 C C . ILE B 1 612 ? -23.348 13.892 3.388 1 93.37 612 ILE B C 1
ATOM 12063 O O . ILE B 1 612 ? -22.816 15.002 3.321 1 93.37 612 ILE B O 1
ATOM 12067 N N . VAL B 1 613 ? -24.037 13.432 2.474 1 91.31 613 VAL B N 1
ATOM 12068 C CA . VAL B 1 613 ? -24.609 14.264 1.42 1 91.31 613 VAL B CA 1
ATOM 12069 C C . VAL B 1 613 ? -26.128 14.315 1.568 1 91.31 613 VAL B C 1
ATOM 12071 O O . VAL B 1 613 ? -26.787 13.274 1.626 1 91.31 613 VAL B O 1
ATOM 12074 N N . ALA B 1 614 ? -26.562 15.498 1.649 1 86.36 614 ALA B N 1
ATOM 12075 C CA . ALA B 1 614 ? -27.996 15.601 1.906 1 86.36 614 ALA B CA 1
ATOM 12076 C C . ALA B 1 614 ? -28.631 16.689 1.045 1 86.36 614 ALA B C 1
ATOM 12078 O O . ALA B 1 614 ? -27.949 17.619 0.607 1 86.36 614 ALA B O 1
ATOM 12079 N N . TYR B 1 615 ? -29.899 16.456 0.757 1 82.27 615 TYR B N 1
ATOM 12080 C CA . TYR B 1 615 ? -30.777 17.408 0.086 1 82.27 615 TYR B CA 1
ATOM 12081 C C . TYR B 1 615 ? -32.027 17.675 0.915 1 82.27 615 TYR B C 1
ATOM 12083 O O . TYR B 1 615 ? -32.807 16.759 1.187 1 82.27 615 TYR B O 1
ATOM 12091 N N . ASP B 1 616 ? -32.128 18.957 1.446 1 73.53 616 ASP B N 1
ATOM 12092 C CA . ASP B 1 616 ? -33.257 19.303 2.303 1 73.53 616 ASP B CA 1
ATOM 12093 C C . ASP B 1 616 ? -34.354 20.008 1.508 1 73.53 616 ASP B C 1
ATOM 12095 O O . ASP B 1 616 ? -35.093 20.83 2.054 1 73.53 616 ASP B O 1
ATOM 12099 N N . SER B 1 617 ? -34.564 19.818 0.188 1 68.44 617 SER B N 1
ATOM 12100 C CA . SER B 1 617 ? -35.584 20.381 -0.69 1 68.44 617 SER B CA 1
ATOM 12101 C C . SER B 1 617 ? -35.147 21.729 -1.253 1 68.44 617 SER B C 1
ATOM 12103 O O . SER B 1 617 ? -35.634 22.158 -2.301 1 68.44 617 SER B O 1
ATOM 12105 N N . LYS B 1 618 ? -34.24 22.367 -0.512 1 69.17 618 LYS B N 1
ATOM 12106 C CA . LYS B 1 618 ? -33.798 23.674 -0.991 1 69.17 618 LYS B CA 1
ATOM 12107 C C . LYS B 1 618 ? -32.301 23.673 -1.289 1 69.17 618 LYS B C 1
ATOM 12109 O O . LYS B 1 618 ? -31.86 24.259 -2.279 1 69.17 618 LYS B O 1
ATOM 12114 N N . ASN B 1 619 ? -31.632 23.021 -0.365 1 73.92 619 ASN B N 1
ATOM 12115 C CA . ASN B 1 619 ? -30.178 23.088 -0.468 1 73.92 619 ASN B CA 1
ATOM 12116 C C . ASN B 1 619 ? -29.55 21.698 -0.446 1 73.92 619 ASN B C 1
ATOM 12118 O O . ASN B 1 619 ? -30.12 20.763 0.121 1 73.92 619 ASN B O 1
ATOM 12122 N N . VAL B 1 620 ? -28.456 21.597 -1.199 1 81.55 620 VAL B N 1
ATOM 12123 C CA . VAL B 1 620 ? -27.607 20.412 -1.131 1 81.55 620 VAL B CA 1
ATOM 12124 C C . VAL B 1 620 ? -26.345 20.725 -0.33 1 81.55 620 VAL B C 1
ATOM 12126 O O . VAL B 1 620 ? -25.711 21.762 -0.539 1 81.55 620 VAL B O 1
ATOM 12129 N N . TYR B 1 621 ? -26.092 19.89 0.639 1 84.16 621 TYR B N 1
ATOM 12130 C CA . TYR B 1 621 ? -24.882 20.137 1.416 1 84.16 621 TYR B CA 1
ATOM 12131 C C . TYR B 1 621 ? -24.109 18.845 1.648 1 84.16 621 TYR B C 1
ATOM 12133 O O . TYR B 1 621 ? -24.637 17.751 1.432 1 84.16 621 TYR B O 1
ATOM 12141 N N . MET B 1 622 ? -22.899 18.983 2.011 1 90.63 622 MET B N 1
ATOM 12142 C CA . MET B 1 622 ? -22.013 17.878 2.368 1 90.63 622 MET B CA 1
ATOM 12143 C C . MET B 1 622 ? -21.386 18.104 3.739 1 90.63 622 MET B C 1
ATOM 12145 O O . MET B 1 622 ? -21.132 19.245 4.129 1 90.63 622 MET B O 1
ATOM 12149 N N . GLN B 1 623 ? -21.266 17.1 4.496 1 90.15 623 GLN B N 1
ATOM 12150 C CA . GLN B 1 623 ? -20.628 17.107 5.809 1 90.15 623 GLN B CA 1
ATOM 12151 C C . GLN B 1 623 ? -19.638 15.954 5.945 1 90.15 623 GLN B C 1
ATOM 12153 O O . GLN B 1 623 ? -19.973 14.803 5.658 1 90.15 623 GLN B O 1
ATOM 12158 N N . VAL B 1 624 ? -18.487 16.303 6.348 1 92.25 624 VAL B N 1
ATOM 12159 C CA . VAL B 1 624 ? -17.454 15.282 6.488 1 92.25 624 VAL B CA 1
ATOM 12160 C C . VAL B 1 624 ? -17.074 15.129 7.959 1 92.25 624 VAL B C 1
ATOM 12162 O O . VAL B 1 624 ? -16.714 16.107 8.619 1 92.25 624 VAL B O 1
ATOM 12165 N N . ASN B 1 625 ? -17.084 13.951 8.482 1 90.56 625 ASN B N 1
ATOM 12166 C CA . ASN B 1 625 ? -16.705 13.606 9.848 1 90.56 625 ASN B CA 1
ATOM 12167 C C . ASN B 1 625 ? -17.462 14.449 10.87 1 90.56 625 ASN B C 1
ATOM 12169 O O . ASN B 1 625 ? -16.886 14.887 11.868 1 90.56 625 ASN B O 1
ATOM 12173 N N . GLY B 1 626 ? -18.623 14.805 10.543 1 83.53 626 GLY B N 1
ATOM 12174 C CA . GLY B 1 626 ? -19.441 15.554 11.484 1 83.53 626 GLY B CA 1
ATOM 12175 C C . GLY B 1 626 ? -19.059 17.019 11.574 1 83.53 626 GLY B C 1
ATOM 12176 O O . GLY B 1 626 ? -19.582 17.752 12.415 1 83.53 626 GLY B O 1
ATOM 12177 N N . ASN B 1 627 ? -18.174 17.411 10.733 1 82.41 627 ASN B N 1
ATOM 12178 C CA . ASN B 1 627 ? -17.756 18.809 10.719 1 82.41 627 ASN B CA 1
ATOM 12179 C C . ASN B 1 627 ? -18.845 19.714 10.149 1 82.41 627 ASN B C 1
ATOM 12181 O O . ASN B 1 627 ? -20 19.303 10.031 1 82.41 627 ASN B O 1
ATOM 12185 N N . GLU B 1 628 ? -18.455 20.986 9.904 1 75.64 628 GLU B N 1
ATOM 12186 C CA . GLU B 1 628 ? -19.433 21.966 9.441 1 75.64 628 GLU B CA 1
ATOM 12187 C C . GLU B 1 628 ? -19.978 21.595 8.065 1 75.64 628 GLU B C 1
ATOM 12189 O O . GLU B 1 628 ? -19.251 21.051 7.23 1 75.64 628 GLU B O 1
ATOM 12194 N N . LYS B 1 629 ? -21.177 21.925 7.863 1 80.37 629 LYS B N 1
ATOM 12195 C CA . LYS B 1 629 ? -21.837 21.661 6.587 1 80.37 629 LYS B CA 1
ATOM 12196 C C . LYS B 1 629 ? -21.396 22.662 5.523 1 80.37 629 LYS B C 1
ATOM 12198 O O . LYS B 1 629 ? -21.241 23.851 5.808 1 80.37 629 LYS B O 1
ATOM 12203 N N . LYS B 1 630 ? -21.12 22.161 4.395 1 82.73 630 LYS B N 1
ATOM 12204 C CA . LYS B 1 630 ? -20.82 22.999 3.238 1 82.73 630 LYS B CA 1
ATOM 12205 C C . LYS B 1 630 ? -21.95 22.947 2.214 1 82.73 630 LYS B C 1
ATOM 12207 O O . LYS B 1 630 ? -22.3 21.873 1.722 1 82.73 630 LYS B O 1
ATOM 12212 N N . TYR B 1 631 ? -22.514 24.158 1.887 1 78.38 631 TYR B N 1
ATOM 12213 C CA . TYR B 1 631 ? -23.673 24.218 1.003 1 78.38 631 TYR B CA 1
ATOM 12214 C C . TYR B 1 631 ? -23.26 24.607 -0.411 1 78.38 631 TYR B C 1
ATOM 12216 O O . TYR B 1 631 ? -22.368 25.437 -0.598 1 78.38 631 TYR B O 1
ATOM 12224 N N . ILE B 1 632 ? -23.839 23.981 -1.355 1 77.86 632 ILE B N 1
ATOM 12225 C CA . ILE B 1 632 ? -23.703 24.435 -2.734 1 77.86 632 ILE B CA 1
ATOM 12226 C C . ILE B 1 632 ? -24.385 25.791 -2.901 1 77.86 632 ILE B C 1
ATOM 12228 O O . ILE B 1 632 ? -25.545 25.961 -2.518 1 77.86 632 ILE B O 1
ATOM 12232 N N . PRO B 1 633 ? -23.561 26.82 -3.353 1 66.01 633 PRO B N 1
ATOM 12233 C CA . PRO B 1 633 ? -24.123 28.17 -3.436 1 66.01 633 PRO B CA 1
ATOM 12234 C C . PRO B 1 633 ? -25.372 28.237 -4.312 1 66.01 633 PRO B C 1
ATOM 12236 O O . PRO B 1 633 ? -25.487 27.491 -5.287 1 66.01 633 PRO B O 1
ATOM 12239 N N . LEU B 1 634 ? -26.558 28.963 -3.849 1 57.89 634 LEU B N 1
ATOM 12240 C CA . LEU B 1 634 ? -27.947 29.123 -4.265 1 57.89 634 LEU B CA 1
ATOM 12241 C C . LEU B 1 634 ? -28.03 29.705 -5.672 1 57.89 634 LEU B C 1
ATOM 12243 O O . LEU B 1 634 ? -29.121 29.837 -6.23 1 57.89 634 LEU B O 1
ATOM 12247 N N . GLY B 1 635 ? -27.068 30.413 -6.221 1 53.77 635 GLY B N 1
ATOM 12248 C CA . GLY B 1 635 ? -27.53 31.084 -7.426 1 53.77 635 GLY B CA 1
ATOM 12249 C C . GLY B 1 635 ? -28.321 30.177 -8.348 1 53.77 635 GLY B C 1
ATOM 12250 O O . GLY B 1 635 ? -28.835 30.624 -9.376 1 53.77 635 GLY B O 1
ATOM 12251 N N . PHE B 1 636 ? -28.312 28.934 -8.005 1 50.89 636 PHE B N 1
ATOM 12252 C CA . PHE B 1 636 ? -29.002 28.075 -8.96 1 50.89 636 PHE B CA 1
ATOM 12253 C C . PHE B 1 636 ? -30.425 27.786 -8.497 1 50.89 636 PHE B C 1
ATOM 12255 O O . PHE B 1 636 ? -30.63 27.19 -7.438 1 50.89 636 PHE B O 1
ATOM 12262 N N . GLU B 1 637 ? -31.333 28.685 -8.672 1 52.1 637 GLU B N 1
ATOM 12263 C CA . GLU B 1 637 ? -32.744 28.63 -8.301 1 52.1 637 GLU B CA 1
ATOM 12264 C C . GLU B 1 637 ? -33.191 27.195 -8.041 1 52.1 637 GLU B C 1
ATOM 12266 O O . GLU B 1 637 ? -33.897 26.926 -7.067 1 52.1 637 GLU B O 1
ATOM 12271 N N . GLU B 1 638 ? -33.479 26.381 -9.051 1 52.97 638 GLU B N 1
ATOM 12272 C CA . GLU B 1 638 ? -34.257 25.146 -8.99 1 52.97 638 GLU B CA 1
ATOM 12273 C C . GLU B 1 638 ? -33.346 23.924 -8.909 1 52.97 638 GLU B C 1
ATOM 12275 O O . GLU B 1 638 ? -33.209 23.181 -9.883 1 52.97 638 GLU B O 1
ATOM 12280 N N . ILE B 1 639 ? -32.441 23.962 -7.932 1 55.65 639 ILE B N 1
ATOM 12281 C CA . ILE B 1 639 ? -31.715 22.704 -7.803 1 55.65 639 ILE B CA 1
ATOM 12282 C C . ILE B 1 639 ? -32.67 21.6 -7.356 1 55.65 639 ILE B C 1
ATOM 12284 O O . ILE B 1 639 ? -33.035 21.525 -6.18 1 55.65 639 ILE B O 1
ATOM 12288 N N . ILE B 1 640 ? -33.675 21.17 -8.107 1 54.9 640 ILE B N 1
ATOM 12289 C CA . ILE B 1 640 ? -34.534 20.046 -7.753 1 54.9 640 ILE B CA 1
ATOM 12290 C C . ILE B 1 640 ? -33.914 18.744 -8.256 1 54.9 640 ILE B C 1
ATOM 12292 O O . ILE B 1 640 ? -33.751 18.553 -9.464 1 54.9 640 ILE B O 1
ATOM 12296 N N . ILE B 1 641 ? -33.016 18.135 -7.404 1 58.45 641 ILE B N 1
ATOM 12297 C CA . ILE B 1 641 ? -32.721 16.746 -7.74 1 58.45 641 ILE B CA 1
ATOM 12298 C C . ILE B 1 641 ? -33.819 15.838 -7.191 1 58.45 641 ILE B C 1
ATOM 12300 O O . ILE B 1 641 ? -33.917 15.636 -5.978 1 58.45 641 ILE B O 1
ATOM 12304 N N . ILE B 1 642 ? -34.989 15.949 -7.789 1 49.55 642 ILE B N 1
ATOM 12305 C CA . ILE B 1 642 ? -36.158 15.218 -7.312 1 49.55 642 ILE B CA 1
ATOM 12306 C C . ILE B 1 642 ? -35.781 13.765 -7.035 1 49.55 642 ILE B C 1
ATOM 12308 O O . ILE B 1 642 ? -36.179 13.197 -6.015 1 49.55 642 ILE B O 1
ATOM 12312 N N . SER B 1 643 ? -35.552 12.895 -8.036 1 51.01 643 SER B N 1
ATOM 12313 C CA . SER B 1 643 ? -35.513 11.452 -7.819 1 51.01 643 SER B CA 1
ATOM 12314 C C . SER B 1 643 ? -34.086 10.92 -7.895 1 51.01 643 SER B C 1
ATOM 12316 O O . SER B 1 643 ? -33.374 11.176 -8.869 1 51.01 643 SER B O 1
ATOM 12318 N N . VAL B 1 644 ? -33.448 10.852 -6.652 1 54.01 644 VAL B N 1
ATOM 12319 C CA . VAL B 1 644 ? -32.184 10.123 -6.654 1 54.01 644 VAL B CA 1
ATOM 12320 C C . VAL B 1 644 ? -32.4 8.715 -7.204 1 54.01 644 VAL B C 1
ATOM 12322 O O . VAL B 1 644 ? -33.113 7.909 -6.602 1 54.01 644 VAL B O 1
ATOM 12325 N N . THR B 1 645 ? -32.485 8.405 -8.462 1 55.67 645 THR B N 1
ATOM 12326 C CA . THR B 1 645 ? -32.762 7.057 -8.945 1 55.67 645 THR B CA 1
ATOM 12327 C C . THR B 1 645 ? -31.579 6.132 -8.674 1 55.67 645 THR B C 1
ATOM 12329 O O . THR B 1 645 ? -31.758 5.018 -8.177 1 55.67 645 THR B O 1
ATOM 12332 N N . ASP B 1 646 ? -30.41 6.31 -9.151 1 68.98 646 ASP B N 1
ATOM 12333 C CA . ASP B 1 646 ? -29.339 5.327 -9.014 1 68.98 646 ASP B CA 1
ATOM 12334 C C . ASP B 1 646 ? -28.059 5.979 -8.496 1 68.98 646 ASP B C 1
ATOM 12336 O O . ASP B 1 646 ? -27.711 7.089 -8.905 1 68.98 646 ASP B O 1
ATOM 12340 N N . ILE B 1 647 ? -27.73 5.441 -7.347 1 84.62 647 ILE B N 1
ATOM 12341 C CA . ILE B 1 647 ? -26.422 5.834 -6.836 1 84.62 647 ILE B CA 1
ATOM 12342 C C . ILE B 1 647 ? -25.372 4.812 -7.264 1 84.62 647 ILE B C 1
ATOM 12344 O O . ILE B 1 647 ? -25.561 3.606 -7.087 1 84.62 647 ILE B O 1
ATOM 12348 N N . PHE B 1 648 ? -24.434 5.312 -7.925 1 89.43 648 PHE B N 1
ATOM 12349 C CA . PHE B 1 648 ? -23.338 4.439 -8.328 1 89.43 648 PHE B CA 1
ATOM 12350 C C . PHE B 1 648 ? -22.1 4.695 -7.476 1 89.43 648 PHE B C 1
ATOM 12352 O O . PHE B 1 648 ? -21.669 5.84 -7.327 1 89.43 648 PHE B O 1
ATOM 12359 N N . LEU B 1 649 ? -21.63 3.663 -6.923 1 93.2 649 LEU B N 1
ATOM 12360 C CA . LEU B 1 649 ? -20.401 3.76 -6.143 1 93.2 649 LEU B CA 1
ATOM 12361 C C . LEU B 1 649 ? -19.219 3.189 -6.918 1 93.2 649 LEU B C 1
ATOM 12363 O O . LEU B 1 649 ? -19.333 2.133 -7.544 1 93.2 649 LEU B O 1
ATOM 12367 N N . GLY B 1 650 ? -18.142 3.876 -6.904 1 92.27 650 GLY B N 1
ATOM 12368 C CA . GLY B 1 650 ? -16.929 3.369 -7.526 1 92.27 650 GLY B CA 1
ATOM 12369 C C . GLY B 1 650 ? -16.749 3.842 -8.956 1 92.27 650 GLY B C 1
ATOM 12370 O O . GLY B 1 650 ? -17.065 4.988 -9.281 1 92.27 650 GLY B O 1
ATOM 12371 N N . ALA B 1 651 ? -16.34 2.941 -9.828 1 89.49 651 ALA B N 1
ATOM 12372 C CA . ALA B 1 651 ? -15.962 3.279 -11.198 1 89.49 651 ALA B CA 1
ATOM 12373 C C . ALA B 1 651 ? -17.175 3.728 -12.007 1 89.49 651 ALA B C 1
ATOM 12375 O O . ALA B 1 651 ? -18.294 3.268 -11.766 1 89.49 651 ALA B O 1
ATOM 12376 N N . ILE B 1 652 ? -16.874 4.53 -12.982 1 86.47 652 ILE B N 1
ATOM 12377 C CA . ILE B 1 652 ? -17.929 5.036 -13.854 1 86.47 652 ILE B CA 1
ATOM 12378 C C . ILE B 1 652 ? -18.204 4.028 -14.968 1 86.47 652 ILE B C 1
ATOM 12380 O O . ILE B 1 652 ? -17.283 3.597 -15.666 1 86.47 652 ILE B O 1
ATOM 12384 N N . ARG B 1 653 ? -19.396 3.68 -15.048 1 82.96 653 ARG B N 1
ATOM 12385 C CA . ARG B 1 653 ? -19.799 2.783 -16.126 1 82.96 653 ARG B CA 1
ATOM 12386 C C . ARG B 1 653 ? -19.769 3.498 -17.473 1 82.96 653 ARG B C 1
ATOM 12388 O O . ARG B 1 653 ? -19.951 4.715 -17.54 1 82.96 653 ARG B O 1
ATOM 12395 N N . ASP B 1 654 ? -19.537 2.793 -18.51 1 76.28 654 ASP B N 1
ATOM 12396 C CA . ASP B 1 654 ? -19.4 3.366 -19.845 1 76.28 654 ASP B CA 1
ATOM 12397 C C . ASP B 1 654 ? -20.655 4.141 -20.242 1 76.28 654 ASP B C 1
ATOM 12399 O O . ASP B 1 654 ? -20.564 5.219 -20.832 1 76.28 654 ASP B O 1
ATOM 12403 N N . ASN B 1 655 ? -21.781 3.626 -19.886 1 75.06 655 ASN B N 1
ATOM 12404 C CA . ASN B 1 655 ? -23.028 4.288 -20.251 1 75.06 655 ASN B CA 1
ATOM 12405 C C . ASN B 1 655 ? -23.202 5.608 -19.504 1 75.06 655 ASN B C 1
ATOM 12407 O O . ASN B 1 655 ? -23.842 6.532 -20.009 1 75.06 655 ASN B O 1
ATOM 12411 N N . ILE B 1 656 ? -22.673 5.697 -18.34 1 77.85 656 ILE B N 1
ATOM 12412 C CA . ILE B 1 656 ? -22.777 6.908 -17.534 1 77.85 656 ILE B CA 1
ATOM 12413 C C . ILE B 1 656 ? -21.727 7.921 -17.984 1 77.85 656 ILE B C 1
ATOM 12415 O O . ILE B 1 656 ? -21.984 9.127 -17.998 1 77.85 656 ILE B O 1
ATOM 12419 N N . ARG B 1 657 ? -20.612 7.411 -18.341 1 75.1 657 ARG B N 1
ATOM 12420 C CA . ARG B 1 657 ? -19.527 8.28 -18.786 1 75.1 657 ARG B CA 1
ATOM 12421 C C . ARG B 1 657 ? -19.956 9.123 -19.982 1 75.1 657 ARG B C 1
ATOM 12423 O O . ARG B 1 657 ? -19.603 10.3 -20.076 1 75.1 657 ARG B O 1
ATOM 12430 N N . GLU B 1 658 ? -20.698 8.493 -20.852 1 69.04 658 GLU B N 1
ATOM 12431 C CA . GLU B 1 658 ? -21.154 9.184 -22.054 1 69.04 658 GLU B CA 1
ATOM 12432 C C . GLU B 1 658 ? -22.169 10.271 -21.715 1 69.04 658 GLU B C 1
ATOM 12434 O O . GLU B 1 658 ? -22.265 11.28 -22.417 1 69.04 658 GLU B O 1
ATOM 12439 N N . LYS B 1 659 ? -22.851 9.968 -20.668 1 67.09 659 LYS B N 1
ATOM 12440 C CA . LYS B 1 659 ? -23.9 10.913 -20.293 1 67.09 659 LYS B CA 1
ATOM 12441 C C . LYS B 1 659 ? -23.324 12.093 -19.516 1 67.09 659 LYS B C 1
ATOM 12443 O O . LYS B 1 659 ? -23.864 13.2 -19.568 1 67.09 659 LYS B O 1
ATOM 12448 N N . ILE B 1 660 ? -22.35 11.623 -18.763 1 66 660 ILE B N 1
ATOM 12449 C CA . ILE B 1 660 ? -21.75 12.69 -17.97 1 66 660 ILE B CA 1
ATOM 12450 C C . ILE B 1 660 ? -20.944 13.617 -18.877 1 66 660 ILE B C 1
ATOM 12452 O O . ILE B 1 660 ? -20.517 13.216 -19.962 1 66 660 ILE B O 1
ATOM 12456 N N . CYS B 1 661 ? -20.718 14.824 -18.631 1 56.76 661 CYS B N 1
ATOM 12457 C CA . CYS B 1 661 ? -20.118 15.895 -19.418 1 56.76 661 CYS B CA 1
ATOM 12458 C C . CYS B 1 661 ? -18.795 15.448 -20.029 1 56.76 661 CYS B C 1
ATOM 12460 O O . CYS B 1 661 ? -18.117 14.578 -19.481 1 56.76 661 CYS B O 1
ATOM 12462 N N . SER B 1 662 ? -18.658 15.782 -21.368 1 54.83 662 SER B N 1
ATOM 12463 C CA . SER B 1 662 ? -17.496 15.58 -22.227 1 54.83 662 SER B CA 1
ATOM 12464 C C . SER B 1 662 ? -16.196 15.788 -21.458 1 54.83 662 SER B C 1
ATOM 12466 O O . SER B 1 662 ? -15.188 15.139 -21.744 1 54.83 662 SER B O 1
ATOM 12468 N N . GLU B 1 663 ? -16.28 16.779 -20.577 1 53.59 663 GLU B N 1
ATOM 12469 C CA . GLU B 1 663 ? -15.046 17.092 -19.863 1 53.59 663 GLU B CA 1
ATOM 12470 C C . GLU B 1 663 ? -14.75 16.049 -18.789 1 53.59 663 GLU B C 1
ATOM 12472 O O . GLU B 1 663 ? -13.663 16.042 -18.207 1 53.59 663 GLU B O 1
ATOM 12477 N N . CYS B 1 664 ? -15.873 15.293 -18.512 1 54.14 664 CYS B N 1
ATOM 12478 C CA . CYS B 1 664 ? -15.712 14.326 -17.432 1 54.14 664 CYS B CA 1
ATOM 12479 C C . CYS B 1 664 ? -14.941 13.1 -17.908 1 54.14 664 CYS B C 1
ATOM 12481 O O . CYS B 1 664 ? -15.003 12.041 -17.282 1 54.14 664 CYS B O 1
ATOM 12483 N N . ALA B 1 665 ? -14.578 13.197 -19.149 1 56.18 665 ALA B N 1
ATOM 12484 C CA . ALA B 1 665 ? -13.878 12.054 -19.73 1 56.18 665 ALA B CA 1
ATOM 12485 C C . ALA B 1 665 ? -12.76 11.571 -18.81 1 56.18 665 ALA B C 1
ATOM 12487 O O . ALA B 1 665 ? -12.435 10.382 -18.789 1 56.18 665 ALA B O 1
ATOM 12488 N N . TYR B 1 666 ? -12.261 12.495 -17.904 1 67.59 666 TYR B N 1
ATOM 12489 C CA . TYR B 1 666 ? -11.087 11.956 -17.227 1 67.59 666 TYR B CA 1
ATOM 12490 C C . TYR B 1 666 ? -11.268 11.987 -15.714 1 67.59 666 TYR B C 1
ATOM 12492 O O . TYR B 1 666 ? -10.432 12.537 -14.994 1 67.59 666 TYR B O 1
ATOM 12500 N N . VAL B 1 667 ? -12.369 11.439 -15.239 1 76.6 667 VAL B N 1
ATOM 12501 C CA . VAL B 1 667 ? -12.495 11.337 -13.789 1 76.6 667 VAL B CA 1
ATOM 12502 C C . VAL B 1 667 ? -11.679 10.15 -13.281 1 76.6 667 VAL B C 1
ATOM 12504 O O . VAL B 1 667 ? -11.887 9.015 -13.716 1 76.6 667 VAL B O 1
ATOM 12507 N N . PRO B 1 668 ? -10.744 10.452 -12.447 1 80.19 668 PRO B N 1
ATOM 12508 C CA . PRO B 1 668 ? -9.928 9.352 -11.927 1 80.19 668 PRO B CA 1
ATOM 12509 C C . PRO B 1 668 ? -10.739 8.355 -11.103 1 80.19 668 PRO B C 1
ATOM 12511 O O . PRO B 1 668 ? -11.672 8.746 -10.397 1 80.19 668 PRO B O 1
ATOM 12514 N N . GLN B 1 669 ? -10.432 7.151 -11.338 1 85.38 669 GLN B N 1
ATOM 12515 C CA . GLN B 1 669 ? -11.045 6.087 -10.55 1 85.38 669 GLN B CA 1
ATOM 12516 C C . GLN B 1 669 ? -10.215 5.775 -9.308 1 85.38 669 GLN B C 1
ATOM 12518 O O . GLN B 1 669 ? -9.016 6.061 -9.267 1 85.38 669 GLN B O 1
ATOM 12523 N N . MET B 1 670 ? -10.885 5.261 -8.261 1 88.92 670 MET B N 1
ATOM 12524 C CA . MET B 1 670 ? -10.157 4.936 -7.037 1 88.92 670 MET B CA 1
ATOM 12525 C C . MET B 1 670 ? -10.714 3.671 -6.392 1 88.92 670 MET B C 1
ATOM 12527 O O . MET B 1 670 ? -11.846 3.273 -6.673 1 88.92 670 MET B O 1
ATOM 12531 N N . SER B 1 671 ? -9.847 3.114 -5.615 1 91.73 671 SER B N 1
ATOM 12532 C CA . SER B 1 671 ? -10.279 1.985 -4.798 1 91.73 671 SER B CA 1
ATOM 12533 C C . SER B 1 671 ? -10.489 2.401 -3.346 1 91.73 671 SER B C 1
ATOM 12535 O O . SER B 1 671 ? -9.785 3.276 -2.837 1 91.73 671 SER B O 1
ATOM 12537 N N . PHE B 1 672 ? -11.448 1.853 -2.741 1 94.18 672 PHE B N 1
ATOM 12538 C CA . PHE B 1 672 ? -11.711 2.143 -1.337 1 94.18 672 PHE B CA 1
ATOM 12539 C C . PHE B 1 672 ? -12.487 1.005 -0.685 1 94.18 672 PHE B C 1
ATOM 12541 O O . PHE B 1 672 ? -13.01 0.128 -1.375 1 94.18 672 PHE B O 1
ATOM 12548 N N . THR B 1 673 ? -12.46 0.942 0.583 1 94 673 THR B N 1
ATOM 12549 C CA . THR B 1 673 ? -13.255 0.007 1.371 1 94 673 THR B CA 1
ATOM 12550 C C . THR B 1 673 ? -14.514 0.683 1.905 1 94 673 THR B C 1
ATOM 12552 O O . THR B 1 673 ? -14.442 1.761 2.499 1 94 673 THR B O 1
ATOM 12555 N N . LEU B 1 674 ? -15.617 0.139 1.595 1 93.55 674 LEU B N 1
ATOM 12556 C CA . LEU B 1 674 ? -16.903 0.652 2.054 1 93.55 674 LEU B CA 1
ATOM 12557 C C . LEU B 1 674 ? -17.288 0.033 3.393 1 93.55 674 LEU B C 1
ATOM 12559 O O . LEU B 1 674 ? -17.39 -1.191 3.51 1 93.55 674 LEU B O 1
ATOM 12563 N N . GLY B 1 675 ? -17.46 0.875 4.344 1 91.55 675 GLY B N 1
ATOM 12564 C CA . GLY B 1 675 ? -17.833 0.406 5.669 1 91.55 675 GLY B CA 1
ATOM 12565 C C . GLY B 1 675 ? -19.334 0.299 5.863 1 91.55 675 GLY B C 1
ATOM 12566 O O . GLY B 1 675 ? -19.826 -0.694 6.403 1 91.55 675 GLY B O 1
ATOM 12567 N N . TYR B 1 676 ? -20.034 1.287 5.501 1 91.16 676 TYR B N 1
ATOM 12568 C CA . TYR B 1 676 ? -21.491 1.221 5.491 1 91.16 676 TYR B CA 1
ATOM 12569 C C . TYR B 1 676 ? -22.078 2.262 4.546 1 91.16 676 TYR B C 1
ATOM 12571 O O . TYR B 1 676 ? -21.384 3.192 4.129 1 91.16 676 TYR B O 1
ATOM 12579 N N . PHE B 1 677 ? -23.192 2.063 4.193 1 90.76 677 PHE B N 1
ATOM 12580 C CA . PHE B 1 677 ? -23.978 2.911 3.306 1 90.76 677 PHE B CA 1
ATOM 12581 C C . PHE B 1 677 ? -25.412 3.037 3.807 1 90.76 677 PHE B C 1
ATOM 12583 O O . PHE B 1 677 ? -26.115 2.034 3.951 1 90.76 677 PHE B O 1
ATOM 12590 N N . ASN B 1 678 ? -25.73 4.26 4.112 1 89.3 678 ASN B N 1
ATOM 12591 C CA . ASN B 1 678 ? -27.051 4.532 4.669 1 89.3 678 ASN B CA 1
ATOM 12592 C C . ASN B 1 678 ? -27.817 5.546 3.825 1 89.3 678 ASN B C 1
ATOM 12594 O O . ASN B 1 678 ? -27.277 6.593 3.463 1 89.3 678 ASN B O 1
ATOM 12598 N N . ILE B 1 679 ? -29.013 5.18 3.464 1 86.53 679 ILE B N 1
ATOM 12599 C CA . ILE B 1 679 ? -29.898 6.107 2.768 1 86.53 679 ILE B CA 1
ATOM 12600 C C . ILE B 1 679 ? -31.102 6.432 3.65 1 86.53 679 ILE B C 1
ATOM 12602 O O . ILE B 1 679 ? -31.908 5.552 3.96 1 86.53 679 ILE B O 1
ATOM 12606 N N . ASN B 1 680 ? -31.222 7.586 4.037 1 82.53 680 ASN B N 1
ATOM 12607 C CA . ASN B 1 680 ? -32.328 8.078 4.851 1 82.53 680 ASN B CA 1
ATOM 12608 C C . ASN B 1 680 ? -32.464 7.287 6.149 1 82.53 680 ASN B C 1
ATOM 12610 O O . ASN B 1 680 ? -33.565 6.873 6.517 1 82.53 680 ASN B O 1
ATOM 12614 N N . GLY B 1 681 ? -31.331 6.894 6.674 1 80.3 681 GLY B N 1
ATOM 12615 C CA . GLY B 1 681 ? -31.335 6.208 7.957 1 80.3 681 GLY B CA 1
ATOM 12616 C C . GLY B 1 681 ? -31.383 4.698 7.826 1 80.3 681 GLY B C 1
ATOM 12617 O O . GLY B 1 681 ? -31.262 3.979 8.82 1 80.3 681 GLY B O 1
ATOM 12618 N N . GLU B 1 682 ? -31.586 4.243 6.672 1 81.75 682 GLU B N 1
ATOM 12619 C CA . GLU B 1 682 ? -31.614 2.798 6.466 1 81.75 682 GLU B CA 1
ATOM 12620 C C . GLU B 1 682 ? -30.265 2.286 5.968 1 81.75 682 GLU B C 1
ATOM 12622 O O . GLU B 1 682 ? -29.823 2.647 4.875 1 81.75 682 GLU B O 1
ATOM 12627 N N . GLU B 1 683 ? -29.761 1.45 6.73 1 84.25 683 GLU B N 1
ATOM 12628 C CA . GLU B 1 683 ? -28.463 0.893 6.362 1 84.25 683 GLU B CA 1
ATOM 12629 C C . GLU B 1 683 ? -28.615 -0.231 5.34 1 84.25 683 GLU B C 1
ATOM 12631 O O . GLU B 1 683 ? -29.471 -1.105 5.493 1 84.25 683 GLU B O 1
ATOM 12636 N N . ILE B 1 684 ? -27.935 -0.246 4.372 1 85.16 684 ILE B N 1
ATOM 12637 C CA . ILE B 1 684 ? -27.963 -1.258 3.321 1 85.16 684 ILE B CA 1
ATOM 12638 C C . ILE B 1 684 ? -26.921 -2.336 3.615 1 85.16 684 ILE B C 1
ATOM 12640 O O . ILE B 1 684 ? -25.802 -2.029 4.033 1 85.16 684 ILE B O 1
ATOM 12644 N N . ASP B 1 685 ? -27.296 -3.611 3.435 1 85.76 685 ASP B N 1
ATOM 12645 C CA . ASP B 1 685 ? -26.342 -4.71 3.549 1 85.76 685 ASP B CA 1
ATOM 12646 C C . ASP B 1 685 ? -25.367 -4.714 2.375 1 85.76 685 ASP B C 1
ATOM 12648 O O . ASP B 1 685 ? -25.748 -5.029 1.245 1 85.76 685 ASP B O 1
ATOM 12652 N N . LEU B 1 686 ? -24.198 -4.472 2.6 1 87.8 686 LEU B N 1
ATOM 12653 C CA . LEU B 1 686 ? -23.199 -4.257 1.559 1 87.8 686 LEU B CA 1
ATOM 12654 C C . LEU B 1 686 ? -22.926 -5.547 0.792 1 87.8 686 LEU B C 1
ATOM 12656 O O . LEU B 1 686 ? -22.562 -5.51 -0.385 1 87.8 686 LEU B O 1
ATOM 12660 N N . ILE B 1 687 ? -23.102 -6.692 1.38 1 86.44 687 ILE B N 1
ATOM 12661 C CA . ILE B 1 687 ? -22.77 -7.973 0.766 1 86.44 687 ILE B CA 1
ATOM 12662 C C . ILE B 1 687 ? -23.768 -8.287 -0.345 1 86.44 687 ILE B C 1
ATOM 12664 O O . ILE B 1 687 ? -23.43 -8.962 -1.32 1 86.44 687 ILE B O 1
ATOM 12668 N N . THR B 1 688 ? -24.951 -7.746 -0.254 1 85.53 688 THR B N 1
ATOM 12669 C CA . THR B 1 688 ? -26.005 -8.053 -1.214 1 85.53 688 THR B CA 1
ATOM 12670 C C . THR B 1 688 ? -25.91 -7.139 -2.432 1 85.53 688 THR B C 1
ATOM 12672 O O . THR B 1 688 ? -26.642 -7.318 -3.408 1 85.53 688 THR B O 1
ATOM 12675 N N . LEU B 1 689 ? -25.007 -6.251 -2.404 1 87.2 689 LEU B N 1
ATOM 12676 C CA . LEU B 1 689 ? -24.897 -5.301 -3.506 1 87.2 689 LEU B CA 1
ATOM 12677 C C . LEU B 1 689 ? -24.264 -5.958 -4.728 1 87.2 689 LEU B C 1
ATOM 12679 O O . LEU B 1 689 ? -23.352 -6.776 -4.596 1 87.2 689 LEU B O 1
ATOM 12683 N N . SER B 1 690 ? -24.726 -5.597 -5.859 1 88.36 690 SER B N 1
ATOM 12684 C CA . SER B 1 690 ? -24.201 -6.112 -7.12 1 88.36 690 SER B CA 1
ATOM 12685 C C . SER B 1 690 ? -23 -5.299 -7.591 1 88.36 690 SER B C 1
ATOM 12687 O O . SER B 1 690 ? -23.089 -4.079 -7.74 1 88.36 690 SER B O 1
ATOM 12689 N N . ILE B 1 691 ? -21.984 -5.973 -7.809 1 91.47 691 ILE B N 1
ATOM 12690 C CA . ILE B 1 691 ? -20.755 -5.312 -8.237 1 91.47 691 ILE B CA 1
ATOM 12691 C C . ILE B 1 691 ? -20.441 -5.693 -9.682 1 91.47 691 ILE B C 1
ATOM 12693 O O . ILE B 1 691 ? -20.428 -6.876 -10.03 1 91.47 691 ILE B O 1
ATOM 12697 N N . LEU B 1 692 ? -20.271 -4.738 -10.483 1 91.87 692 LEU B N 1
ATOM 12698 C CA . LEU B 1 692 ? -19.867 -4.93 -11.872 1 91.87 692 LEU B CA 1
ATOM 12699 C C . LEU B 1 692 ? -18.449 -4.415 -12.101 1 91.87 692 LEU B C 1
ATOM 12701 O O . LEU B 1 692 ? -18.148 -3.259 -11.798 1 91.87 692 LEU B O 1
ATOM 12705 N N . GLU B 1 693 ? -17.661 -5.294 -12.577 1 89.56 693 GLU B N 1
ATOM 12706 C CA . GLU B 1 693 ? -16.333 -4.862 -13.002 1 89.56 693 GLU B CA 1
ATOM 12707 C C . GLU B 1 693 ? -16.364 -4.292 -14.418 1 89.56 693 GLU B C 1
ATOM 12709 O O . GLU B 1 693 ? -16.662 -5.01 -15.375 1 89.56 693 GLU B O 1
ATOM 12714 N N . THR B 1 694 ? -16.041 -3.147 -14.597 1 86.1 694 THR B N 1
ATOM 12715 C CA . THR B 1 694 ? -16.304 -2.398 -15.82 1 86.1 694 THR B CA 1
ATOM 12716 C C . THR B 1 694 ? -15.32 -2.792 -16.918 1 86.1 694 THR B C 1
ATOM 12718 O O . THR B 1 694 ? -15.653 -2.743 -18.104 1 86.1 694 THR B O 1
ATOM 12721 N N . SER B 1 695 ? -14.13 -3.15 -16.618 1 78.91 695 SER B N 1
ATOM 12722 C CA . SER B 1 695 ? -13.147 -3.457 -17.651 1 78.91 695 SER B CA 1
ATOM 12723 C C . SER B 1 695 ? -13.47 -4.776 -18.346 1 78.91 695 SER B C 1
ATOM 12725 O O . SER B 1 695 ? -13.435 -4.86 -19.576 1 78.91 695 SER B O 1
ATOM 12727 N N . SER B 1 696 ? -13.847 -5.779 -17.55 1 79.43 696 SER B N 1
ATOM 12728 C CA . SER B 1 696 ? -14.161 -7.085 -18.12 1 79.43 696 SER B CA 1
ATOM 12729 C C . SER B 1 696 ? -15.667 -7.282 -18.254 1 79.43 696 SER B C 1
ATOM 12731 O O . SER B 1 696 ? -16.12 -8.259 -18.853 1 79.43 696 SER B O 1
ATOM 12733 N N . LYS B 1 697 ? -16.449 -6.369 -17.781 1 85.3 697 LYS B N 1
ATOM 12734 C CA . LYS B 1 697 ? -17.906 -6.457 -17.809 1 85.3 697 LYS B CA 1
ATOM 12735 C C . LYS B 1 697 ? -18.39 -7.756 -17.172 1 85.3 697 LYS B C 1
ATOM 12737 O O . LYS B 1 697 ? -19.195 -8.481 -17.761 1 85.3 697 LYS B O 1
ATOM 12742 N N . ARG B 1 698 ? -17.806 -8.075 -16.047 1 89.97 698 ARG B N 1
ATOM 12743 C CA . ARG B 1 698 ? -18.159 -9.264 -15.278 1 89.97 698 ARG B CA 1
ATOM 12744 C C . ARG B 1 698 ? -18.761 -8.885 -13.929 1 89.97 698 ARG B C 1
ATOM 12746 O O . ARG B 1 698 ? -18.314 -7.93 -13.29 1 89.97 698 ARG B O 1
ATOM 12753 N N . PHE B 1 699 ? -19.697 -9.659 -13.609 1 92.37 699 PHE B N 1
ATOM 12754 C CA . PHE B 1 699 ? -20.336 -9.427 -12.32 1 92.37 699 PHE B CA 1
ATOM 12755 C C . PHE B 1 699 ? -19.619 -10.194 -11.215 1 92.37 699 PHE B C 1
ATOM 12757 O O . PHE B 1 699 ? -18.874 -11.137 -11.489 1 92.37 699 PHE B O 1
ATOM 12764 N N . SER B 1 700 ? -19.848 -9.755 -10.021 1 93.1 700 SER B N 1
ATOM 12765 C CA . SER B 1 700 ? -19.238 -10.42 -8.873 1 93.1 700 SER B CA 1
ATOM 12766 C C . SER B 1 700 ? -19.811 -11.82 -8.678 1 93.1 700 SER B C 1
ATOM 12768 O O . SER B 1 700 ? -20.909 -12.119 -9.151 1 93.1 700 SER B O 1
ATOM 12770 N N . SER B 1 701 ? -19.088 -12.638 -8.016 1 94.48 701 SER B N 1
ATOM 12771 C CA . SER B 1 701 ? -19.478 -14.022 -7.77 1 94.48 701 SER B CA 1
ATOM 12772 C C . SER B 1 701 ? -20.771 -14.098 -6.966 1 94.48 701 SER B C 1
ATOM 12774 O O . SER B 1 701 ? -21.608 -14.972 -7.206 1 94.48 701 SER B O 1
ATOM 12776 N N . ARG B 1 702 ? -20.986 -13.293 -6.117 1 92.7 702 ARG B N 1
ATOM 12777 C CA . ARG B 1 702 ? -22.194 -13.345 -5.298 1 92.7 702 ARG B CA 1
ATOM 12778 C C . ARG B 1 702 ? -23.426 -12.974 -6.117 1 92.7 702 ARG B C 1
ATOM 12780 O O . ARG B 1 702 ? -24.482 -13.595 -5.975 1 92.7 702 ARG B O 1
ATOM 12787 N N . THR B 1 703 ? -23.279 -11.982 -6.95 1 90.16 703 THR B N 1
ATOM 12788 C CA . THR B 1 703 ? -24.387 -11.482 -7.756 1 90.16 703 THR B CA 1
ATOM 12789 C C . THR B 1 703 ? -24.914 -12.572 -8.686 1 90.16 703 THR B C 1
ATOM 12791 O O . THR B 1 703 ? -26.121 -12.665 -8.921 1 90.16 703 THR B O 1
ATOM 12794 N N . ILE B 1 704 ? -24.052 -13.421 -9.074 1 93.05 704 ILE B N 1
ATOM 12795 C CA . ILE B 1 704 ? -24.471 -14.378 -10.092 1 93.05 704 ILE B CA 1
ATOM 12796 C C . ILE B 1 704 ? -24.829 -15.709 -9.434 1 93.05 704 ILE B C 1
ATOM 12798 O O . ILE B 1 704 ? -25.116 -16.692 -10.121 1 93.05 704 ILE B O 1
ATOM 12802 N N . SER B 1 705 ? -24.761 -15.793 -8.173 1 94.38 705 SER B N 1
ATOM 12803 C CA . SER B 1 705 ? -24.905 -17.097 -7.534 1 94.38 705 SER B CA 1
ATOM 12804 C C . SER B 1 705 ? -26.237 -17.209 -6.8 1 94.38 705 SER B C 1
ATOM 12806 O O . SER B 1 705 ? -26.531 -18.24 -6.191 1 94.38 705 SER B O 1
ATOM 12808 N N . ILE B 1 706 ? -27.041 -16.223 -6.816 1 90.82 706 ILE B N 1
ATOM 12809 C CA . ILE B 1 706 ? -28.361 -16.283 -6.198 1 90.82 706 ILE B CA 1
ATOM 12810 C C . ILE B 1 706 ? -29.427 -15.89 -7.218 1 90.82 706 ILE B C 1
ATOM 12812 O O . ILE B 1 706 ? -29.301 -14.866 -7.894 1 90.82 706 ILE B O 1
ATOM 12816 N N . SER B 1 707 ? -30.312 -16.767 -7.38 1 90.22 707 SER B N 1
ATOM 12817 C CA . SER B 1 707 ? -31.432 -16.533 -8.286 1 90.22 707 SER B CA 1
ATOM 12818 C C . SER B 1 707 ? -32.753 -16.955 -7.651 1 90.22 707 SER B C 1
ATOM 12820 O O . SER B 1 707 ? -32.784 -17.855 -6.81 1 90.22 707 SER B O 1
ATOM 12822 N N . ASP B 1 708 ? -33.813 -16.367 -8.007 1 85.27 708 ASP B N 1
ATOM 12823 C CA . ASP B 1 708 ? -35.125 -16.715 -7.47 1 85.27 708 ASP B CA 1
ATOM 12824 C C . ASP B 1 708 ? -35.604 -18.058 -8.015 1 85.27 708 ASP B C 1
ATOM 12826 O O . ASP B 1 708 ? -36.221 -18.843 -7.292 1 85.27 708 ASP B O 1
ATOM 12830 N N . HIS B 1 709 ? -35.288 -18.235 -9.316 1 86.86 709 HIS B N 1
ATOM 12831 C CA . HIS B 1 709 ? -35.664 -19.49 -9.957 1 86.86 709 HIS B CA 1
ATOM 12832 C C . HIS B 1 709 ? -34.511 -20.056 -10.779 1 86.86 709 HIS B C 1
ATOM 12834 O O . HIS B 1 709 ? -33.873 -19.329 -11.544 1 86.86 709 HIS B O 1
ATOM 12840 N N . TYR B 1 710 ? -34.255 -21.285 -10.605 1 91.4 710 TYR B N 1
ATOM 12841 C CA . TYR B 1 710 ? -33.234 -21.976 -11.384 1 91.4 710 TYR B CA 1
ATOM 12842 C C . TYR B 1 710 ? -33.806 -23.223 -12.048 1 91.4 710 TYR B C 1
ATOM 12844 O O . TYR B 1 710 ? -34.519 -24.001 -11.411 1 91.4 710 TYR B O 1
ATOM 12852 N N . GLN B 1 711 ? -33.572 -23.347 -13.297 1 90.66 711 GLN B N 1
ATOM 12853 C CA . GLN B 1 711 ? -34.019 -24.524 -14.035 1 90.66 711 GLN B CA 1
ATOM 12854 C C . GLN B 1 711 ? -32.941 -25.01 -14.999 1 90.66 711 GLN B C 1
ATOM 12856 O O . GLN B 1 711 ? -32.286 -24.204 -15.663 1 90.66 711 GLN B O 1
ATOM 12861 N N . GLU B 1 712 ? -32.693 -26.29 -14.988 1 92.24 712 GLU B N 1
ATOM 12862 C CA . GLU B 1 712 ? -31.803 -26.891 -15.977 1 92.24 712 GLU B CA 1
ATOM 12863 C C . GLU B 1 712 ? -32.576 -27.349 -17.21 1 92.24 712 GLU B C 1
ATOM 12865 O O . GLU B 1 712 ? -33.606 -28.015 -17.092 1 92.24 712 GLU B O 1
ATOM 12870 N N . VAL B 1 713 ? -32.124 -26.891 -18.355 1 90.39 713 VAL B N 1
ATOM 12871 C CA . VAL B 1 713 ? -32.788 -27.225 -19.61 1 90.39 713 VAL B CA 1
ATOM 12872 C C . VAL B 1 713 ? -31.856 -28.064 -20.481 1 90.39 713 VAL B C 1
ATOM 12874 O O . VAL B 1 713 ? -30.701 -27.693 -20.7 1 90.39 713 VAL B O 1
ATOM 12877 N N . SER B 1 714 ? -32.314 -29.177 -20.936 1 88.49 714 SER B N 1
ATOM 12878 C CA . SER B 1 714 ? -31.552 -30.032 -21.841 1 88.49 714 SER B CA 1
ATOM 12879 C C . SER B 1 714 ? -32.02 -29.865 -23.283 1 88.49 714 SER B C 1
ATOM 12881 O O . SER B 1 714 ? -33.221 -29.888 -23.558 1 88.49 714 SER B O 1
ATOM 12883 N N . ILE B 1 715 ? -31.043 -29.606 -24.142 1 87.05 715 ILE B N 1
ATOM 12884 C CA . ILE B 1 715 ? -31.363 -29.449 -25.557 1 87.05 715 ILE B CA 1
ATOM 12885 C C . ILE B 1 715 ? -30.468 -30.361 -26.392 1 87.05 715 ILE B C 1
ATOM 12887 O O . ILE B 1 715 ? -29.38 -30.743 -25.955 1 87.05 715 ILE B O 1
ATOM 12891 N N . PHE B 1 716 ? -30.976 -30.673 -27.57 1 82.17 716 PHE B N 1
ATOM 12892 C CA . PHE B 1 716 ? -30.183 -31.487 -28.483 1 82.17 716 PHE B CA 1
ATOM 12893 C C . PHE B 1 716 ? -29.23 -30.618 -29.295 1 82.17 716 PHE B C 1
ATOM 12895 O O . PHE B 1 716 ? -29.528 -29.454 -29.572 1 82.17 716 PHE B O 1
ATOM 12902 N N . LEU B 1 717 ? -28.06 -31.381 -29.631 1 84.39 717 LEU B N 1
ATOM 12903 C CA . LEU B 1 717 ? -27.058 -30.662 -30.41 1 84.39 717 LEU B CA 1
ATOM 12904 C C . LEU B 1 717 ? -27.655 -30.137 -31.712 1 84.39 717 LEU B C 1
ATOM 12906 O O . LEU B 1 717 ? -28.299 -30.885 -32.45 1 84.39 717 LEU B O 1
ATOM 12910 N N . GLY B 1 718 ? -27.645 -28.784 -31.991 1 79.04 718 GLY B N 1
ATOM 12911 C CA . GLY B 1 718 ? -28.125 -28.144 -33.205 1 79.04 718 GLY B CA 1
ATOM 12912 C C . GLY B 1 718 ? -29.486 -27.495 -33.04 1 79.04 718 GLY B C 1
ATOM 12913 O O . GLY B 1 718 ? -29.936 -26.751 -33.914 1 79.04 718 GLY B O 1
ATOM 12914 N N . GLN B 1 719 ? -30.168 -27.776 -31.985 1 83.42 719 GLN B N 1
ATOM 12915 C CA . GLN B 1 719 ? -31.486 -27.193 -31.755 1 83.42 719 GLN B CA 1
ATOM 12916 C C . GLN B 1 719 ? -31.374 -25.734 -31.324 1 83.42 719 GLN B C 1
ATOM 12918 O O . GLN B 1 719 ? -30.443 -25.363 -30.605 1 83.42 719 GLN B O 1
ATOM 12923 N N . GLU B 1 720 ? -32.333 -25.029 -31.78 1 85.72 720 GLU B N 1
ATOM 12924 C CA . GLU B 1 720 ? -32.36 -23.614 -31.421 1 85.72 720 GLU B CA 1
ATOM 12925 C C . GLU B 1 720 ? -32.636 -23.428 -29.932 1 85.72 720 GLU B C 1
ATOM 12927 O O . GLU B 1 720 ? -33.5 -24.101 -29.366 1 85.72 720 GLU B O 1
ATOM 12932 N N . LEU B 1 721 ? -31.816 -22.637 -29.324 1 89.39 721 LEU B N 1
ATOM 12933 C CA . LEU B 1 721 ? -32.012 -22.284 -27.922 1 89.39 721 LEU B CA 1
ATOM 12934 C C . LEU B 1 721 ? -32.764 -20.963 -27.794 1 89.39 721 LEU B C 1
ATOM 12936 O O . LEU B 1 721 ? -32.358 -19.954 -28.375 1 89.39 721 LEU B O 1
ATOM 12940 N N . LYS B 1 722 ? -33.911 -21.013 -27.134 1 89.57 722 LYS B N 1
ATOM 12941 C CA . LYS B 1 722 ? -34.694 -19.816 -26.842 1 89.57 722 LYS B CA 1
ATOM 12942 C C . LYS B 1 722 ? -35.018 -19.72 -25.354 1 89.57 722 LYS B C 1
ATOM 12944 O O . LYS B 1 722 ? -35.689 -20.595 -24.803 1 89.57 722 LYS B O 1
ATOM 12949 N N . LEU B 1 723 ? -34.494 -18.751 -24.709 1 91.88 723 LEU B N 1
ATOM 12950 C CA . LEU B 1 723 ? -34.744 -18.487 -23.296 1 91.88 723 LEU B CA 1
ATOM 12951 C C . LEU B 1 723 ? -35.548 -17.204 -23.117 1 91.88 723 LEU B C 1
ATOM 12953 O O . LEU B 1 723 ? -35.242 -16.183 -23.738 1 91.88 723 LEU B O 1
ATOM 12957 N N . SER B 1 724 ? -36.552 -17.276 -22.326 1 89.55 724 SER B N 1
ATOM 12958 C CA . SER B 1 724 ? -37.404 -16.115 -22.089 1 89.55 724 SER B CA 1
ATOM 12959 C C . SER B 1 724 ? -37.49 -15.787 -20.602 1 89.55 724 SER B C 1
ATOM 12961 O O . SER B 1 724 ? -37.552 -16.69 -19.764 1 89.55 724 SER B O 1
ATOM 12963 N N . CYS B 1 725 ? -37.333 -14.609 -20.307 1 88.87 725 CYS B N 1
ATOM 12964 C CA . CYS B 1 725 ? -37.476 -14.064 -18.962 1 88.87 725 CYS B CA 1
ATOM 12965 C C . CYS B 1 725 ? -38.681 -13.134 -18.876 1 88.87 725 CYS B C 1
ATOM 12967 O O . CYS B 1 725 ? -38.656 -12.028 -19.417 1 88.87 725 CYS B O 1
ATOM 12969 N N . PHE B 1 726 ? -39.716 -13.628 -18.219 1 82.95 726 PHE B N 1
ATOM 12970 C CA . PHE B 1 726 ? -40.93 -12.843 -18.026 1 82.95 726 PHE B CA 1
ATOM 12971 C C . PHE B 1 726 ? -40.865 -12.056 -16.722 1 82.95 726 PHE B C 1
ATOM 12973 O O . PHE B 1 726 ? -40.855 -12.642 -15.638 1 82.95 726 PHE B O 1
ATOM 12980 N N . TYR B 1 727 ? -40.715 -10.815 -16.703 1 75 727 TYR B N 1
ATOM 12981 C CA . TYR B 1 727 ? -40.584 -10.025 -15.483 1 75 727 TYR B CA 1
ATOM 12982 C C . TYR B 1 727 ? -41.753 -9.06 -15.331 1 75 727 TYR B C 1
ATOM 12984 O O . TYR B 1 727 ? -41.863 -8.363 -14.319 1 75 727 TYR B O 1
ATOM 12992 N N . ASP B 1 728 ? -43.021 -9.071 -16.085 1 60.9 728 ASP B N 1
ATOM 12993 C CA . ASP B 1 728 ? -44.206 -8.227 -16.21 1 60.9 728 ASP B CA 1
ATOM 12994 C C . ASP B 1 728 ? -44.649 -7.697 -14.848 1 60.9 728 ASP B C 1
ATOM 12996 O O . ASP B 1 728 ? -45.626 -8.184 -14.275 1 60.9 728 ASP B O 1
ATOM 13000 N N . THR B 1 729 ? -43.966 -7.455 -13.861 1 48.57 729 THR B N 1
ATOM 13001 C CA . THR B 1 729 ? -44.741 -7.022 -12.704 1 48.57 729 THR B CA 1
ATOM 13002 C C . THR B 1 729 ? -45.367 -5.653 -12.954 1 48.57 729 THR B C 1
ATOM 13004 O O . THR B 1 729 ? -46.074 -5.121 -12.095 1 48.57 729 THR B O 1
ATOM 13007 N N . ILE B 1 730 ? -44.8 -4.722 -13.54 1 45.62 730 ILE B N 1
ATOM 13008 C CA . ILE B 1 730 ? -45.248 -3.379 -13.186 1 45.62 730 ILE B CA 1
ATOM 13009 C C . ILE B 1 730 ? -46.611 -3.106 -13.817 1 45.62 730 ILE B C 1
ATOM 13011 O O . ILE B 1 730 ? -46.763 -3.18 -15.038 1 45.62 730 ILE B O 1
ATOM 13015 N N . PRO B 1 731 ? -47.604 -3.143 -13.025 1 41.1 731 PRO B N 1
ATOM 13016 C CA . PRO B 1 731 ? -48.795 -2.442 -13.51 1 41.1 731 PRO B CA 1
ATOM 13017 C C . PRO B 1 731 ? -48.469 -1.09 -14.14 1 41.1 731 PRO B C 1
ATOM 13019 O O . PRO B 1 731 ? -47.644 -0.34 -13.609 1 41.1 731 PRO B O 1
ATOM 13022 N N . HIS B 1 732 ? -48.43 -0.971 -15.433 1 39.32 732 HIS B N 1
ATOM 13023 C CA . HIS B 1 732 ? -48.442 0.337 -16.077 1 39.32 732 HIS B CA 1
ATOM 13024 C C . HIS B 1 732 ? -49.332 1.316 -15.32 1 39.32 732 HIS B C 1
ATOM 13026 O O . HIS B 1 732 ? -50.551 1.326 -15.507 1 39.32 732 HIS B O 1
ATOM 13032 N N . GLU B 1 733 ? -49.279 1.477 -14.092 1 37.12 733 GLU B N 1
ATOM 13033 C CA . GLU B 1 733 ? -50.141 2.604 -13.749 1 37.12 733 GLU B CA 1
ATOM 13034 C C . GLU B 1 733 ? -49.814 3.828 -14.6 1 37.12 733 GLU B C 1
ATOM 13036 O O . GLU B 1 733 ? -48.65 4.217 -14.715 1 37.12 733 GLU B O 1
ATOM 13041 N N . LYS B 1 734 ? -50.6 4.364 -15.516 1 36.67 734 LYS B N 1
ATOM 13042 C CA . LYS B 1 734 ? -50.643 5.544 -16.374 1 36.67 734 LYS B CA 1
ATOM 13043 C C . LYS B 1 734 ? -50.017 6.751 -15.681 1 36.67 734 LYS B C 1
ATOM 13045 O O . LYS B 1 734 ? -49.549 7.68 -16.343 1 36.67 734 LYS B O 1
ATOM 13050 N N . ARG B 1 735 ? -50.506 7.107 -14.557 1 36.82 735 ARG B N 1
ATOM 13051 C CA . ARG B 1 735 ? -50.356 8.508 -14.179 1 36.82 735 ARG B CA 1
ATOM 13052 C C . ARG B 1 735 ? -48.907 8.827 -13.827 1 36.82 735 ARG B C 1
ATOM 13054 O O . ARG B 1 735 ? -48.578 9.972 -13.508 1 36.82 735 ARG B O 1
ATOM 13061 N N . HIS B 1 736 ? -48.163 7.976 -13.096 1 37.16 736 HIS B N 1
ATOM 13062 C CA . HIS B 1 736 ? -46.948 8.583 -12.564 1 37.16 736 HIS B CA 1
ATOM 13063 C C . HIS B 1 736 ? -45.834 8.59 -13.606 1 37.16 736 HIS B C 1
ATOM 13065 O O . HIS B 1 736 ? -45.51 7.549 -14.182 1 37.16 736 HIS B O 1
ATOM 13071 N N . ILE B 1 737 ? -45.622 9.582 -14.38 1 39.13 737 ILE B N 1
ATOM 13072 C CA . ILE B 1 737 ? -44.712 10.099 -15.397 1 39.13 737 ILE B CA 1
ATOM 13073 C C . ILE B 1 737 ? -43.331 9.472 -15.22 1 39.13 737 ILE B C 1
ATOM 13075 O O . ILE B 1 737 ? -42.548 9.403 -16.17 1 39.13 737 ILE B O 1
ATOM 13079 N N . PHE B 1 738 ? -42.795 9.322 -13.962 1 42.39 738 PHE B N 1
ATOM 13080 C CA . PHE B 1 738 ? -41.376 9.109 -13.703 1 42.39 738 PHE B CA 1
ATOM 13081 C C . PHE B 1 738 ? -41.071 7.623 -13.55 1 42.39 738 PHE B C 1
ATOM 13083 O O . PHE B 1 738 ? -40.482 7.205 -12.552 1 42.39 738 PHE B O 1
ATOM 13090 N N . SER B 1 739 ? -41.863 6.709 -14.055 1 44.24 739 SER B N 1
ATOM 13091 C CA . SER B 1 739 ? -41.68 5.287 -13.785 1 44.24 739 SER B CA 1
ATOM 13092 C C . SER B 1 739 ? -40.418 4.755 -14.457 1 44.24 739 SER B C 1
ATOM 13094 O O . SER B 1 739 ? -40.217 4.953 -15.657 1 44.24 739 SER B O 1
ATOM 13096 N N . LYS B 1 740 ? -39.315 4.507 -13.779 1 50.86 740 LYS B N 1
ATOM 13097 C CA . LYS B 1 740 ? -38.074 3.879 -14.225 1 50.86 740 LYS B CA 1
ATOM 13098 C C . LYS B 1 740 ? -38.357 2.639 -15.067 1 50.86 740 LYS B C 1
ATOM 13100 O O . LYS B 1 740 ? -39.166 1.792 -14.682 1 50.86 740 LYS B O 1
ATOM 13105 N N . GLN B 1 741 ? -38.028 2.651 -16.398 1 56.61 741 GLN B N 1
ATOM 13106 C CA . GLN B 1 741 ? -38.14 1.52 -17.312 1 56.61 741 GLN B CA 1
ATOM 13107 C C . GLN B 1 741 ? -37.372 0.31 -16.786 1 56.61 741 GLN B C 1
ATOM 13109 O O . GLN B 1 741 ? -36.192 0.418 -16.444 1 56.61 741 GLN B O 1
ATOM 13114 N N . THR B 1 742 ? -38.073 -0.677 -16.268 1 62.72 742 THR B N 1
ATOM 13115 C CA . THR B 1 742 ? -37.493 -1.961 -15.89 1 62.72 742 THR B CA 1
ATOM 13116 C C . THR B 1 742 ? -36.913 -2.672 -17.108 1 62.72 742 THR B C 1
ATOM 13118 O O . THR B 1 742 ? -37.541 -2.712 -18.168 1 62.72 742 THR B O 1
ATOM 13121 N N . TYR B 1 743 ? -35.627 -2.884 -17.071 1 72.12 743 TYR B N 1
ATOM 13122 C CA . TYR B 1 743 ? -35.023 -3.656 -18.151 1 72.12 743 TYR B CA 1
ATOM 13123 C C . TYR B 1 743 ? -34.292 -4.877 -17.605 1 72.12 743 TYR B C 1
ATOM 13125 O O . TYR B 1 743 ? -34.005 -4.953 -16.408 1 72.12 743 TYR B O 1
ATOM 13133 N N . ALA B 1 744 ? -34.329 -5.85 -18.553 1 80.34 744 ALA B N 1
ATOM 13134 C CA . ALA B 1 744 ? -33.648 -7.095 -18.21 1 80.34 744 ALA B CA 1
ATOM 13135 C C . ALA B 1 744 ? -32.285 -7.18 -18.89 1 80.34 744 ALA B C 1
ATOM 13137 O O . ALA B 1 744 ? -32.119 -6.721 -20.022 1 80.34 744 ALA B O 1
ATOM 13138 N N . THR B 1 745 ? -31.371 -7.567 -18.138 1 84.34 745 THR B N 1
ATOM 13139 C CA . THR B 1 745 ? -30.044 -7.846 -18.674 1 84.34 745 THR B CA 1
ATOM 13140 C C . THR B 1 745 ? -29.694 -9.322 -18.513 1 84.34 745 THR B C 1
ATOM 13142 O O . THR B 1 745 ? -30.01 -9.932 -17.489 1 84.34 745 THR B O 1
ATOM 13145 N N . TRP B 1 746 ? -29.184 -9.856 -19.589 1 89.73 746 TRP B N 1
ATOM 13146 C CA . TRP B 1 746 ? -28.81 -11.266 -19.547 1 89.73 746 TRP B CA 1
ATOM 13147 C C . TRP B 1 746 ? -27.322 -11.426 -19.254 1 89.73 746 TRP B C 1
ATOM 13149 O O . TRP B 1 746 ? -26.498 -10.658 -19.756 1 89.73 746 TRP B O 1
ATOM 13159 N N . ILE B 1 747 ? -27.082 -12.442 -18.475 1 91.91 747 ILE B N 1
ATOM 13160 C CA . ILE B 1 747 ? -25.708 -12.731 -18.079 1 91.91 747 ILE B CA 1
ATOM 13161 C C . ILE B 1 747 ? -25.364 -14.178 -18.426 1 91.91 747 ILE B C 1
ATOM 13163 O O . ILE B 1 747 ? -26.18 -15.081 -18.227 1 91.91 747 ILE B O 1
ATOM 13167 N N . LEU B 1 748 ? -24.239 -14.316 -19.08 1 91.97 748 LEU B N 1
ATOM 13168 C CA . LEU B 1 748 ? -23.667 -15.642 -19.284 1 91.97 748 LEU B CA 1
ATOM 13169 C C . LEU B 1 748 ? -22.604 -15.943 -18.233 1 91.97 748 LEU B C 1
ATOM 13171 O O . LEU B 1 748 ? -21.475 -15.455 -18.328 1 91.97 748 LEU B O 1
ATOM 13175 N N . MET B 1 749 ? -22.998 -16.765 -17.27 1 92.43 749 MET B N 1
ATOM 13176 C CA . MET B 1 749 ? -22.169 -17.024 -16.096 1 92.43 749 MET B CA 1
ATOM 13177 C C . MET B 1 749 ? -21.933 -15.742 -15.304 1 92.43 749 MET B C 1
ATOM 13179 O O . MET B 1 749 ? -22.745 -15.374 -14.454 1 92.43 749 MET B O 1
ATOM 13183 N N . ASP B 1 750 ? -20.911 -14.993 -15.696 1 91.07 750 ASP B N 1
ATOM 13184 C CA . ASP B 1 750 ? -20.684 -13.729 -15.002 1 91.07 750 ASP B CA 1
ATOM 13185 C C . ASP B 1 750 ? -20.505 -12.582 -15.993 1 91.07 750 ASP B C 1
ATOM 13187 O O . ASP B 1 750 ? -20.329 -11.43 -15.592 1 91.07 750 ASP B O 1
ATOM 13191 N N . LYS B 1 751 ? -20.608 -12.885 -17.268 1 89.38 751 LYS B N 1
ATOM 13192 C CA . LYS B 1 751 ? -20.375 -11.87 -18.292 1 89.38 751 LYS B CA 1
ATOM 13193 C C . LYS B 1 751 ? -21.693 -11.344 -18.854 1 89.38 751 LYS B C 1
ATOM 13195 O O . LYS B 1 751 ? -22.626 -12.116 -19.088 1 89.38 751 LYS B O 1
ATOM 13200 N N . LEU B 1 752 ? -21.697 -10.086 -19.037 1 86.86 752 LEU B N 1
ATOM 13201 C CA . LEU B 1 752 ? -22.867 -9.459 -19.644 1 86.86 752 LEU B CA 1
ATOM 13202 C C . LEU B 1 752 ? -23.006 -9.868 -21.106 1 86.86 752 LEU B C 1
ATOM 13204 O O . LEU B 1 752 ? -22.03 -9.839 -21.859 1 86.86 752 LEU B O 1
ATOM 13208 N N . LEU B 1 753 ? -24.156 -10.346 -21.404 1 85.44 753 LEU B N 1
ATOM 13209 C CA . LEU B 1 753 ? -24.436 -10.731 -22.783 1 85.44 753 LEU B CA 1
ATOM 13210 C C . LEU B 1 753 ? -24.866 -9.522 -23.608 1 85.44 753 LEU B C 1
ATOM 13212 O O . LEU B 1 753 ? -25.817 -8.825 -23.247 1 85.44 753 LEU B O 1
ATOM 13216 N N . LEU B 1 754 ? -24.029 -9.047 -24.525 1 74.87 754 LEU B N 1
ATOM 13217 C CA . LEU B 1 754 ? -24.36 -7.906 -25.371 1 74.87 754 LEU B CA 1
ATOM 13218 C C . LEU B 1 754 ? -24.81 -8.366 -26.754 1 74.87 754 LEU B C 1
ATOM 13220 O O . LEU B 1 754 ? -24.345 -9.394 -27.252 1 74.87 754 LEU B O 1
ATOM 13224 N N . SER B 1 755 ? -25.975 -7.75 -27.168 1 66.11 755 SER B N 1
ATOM 13225 C CA . SER B 1 755 ? -26.405 -8.023 -28.535 1 66.11 755 SER B CA 1
ATOM 13226 C C . SER B 1 755 ? -25.412 -7.464 -29.549 1 66.11 755 SER B C 1
ATOM 13228 O O . SER B 1 755 ? -24.965 -6.322 -29.423 1 66.11 755 SER B O 1
ATOM 13230 N N . TYR B 1 756 ? -24.514 -8.188 -30.059 1 51.52 756 TYR B N 1
ATOM 13231 C CA . TYR B 1 756 ? -23.621 -7.661 -31.085 1 51.52 756 TYR B CA 1
ATOM 13232 C C . TYR B 1 756 ? -24.407 -7.193 -32.304 1 51.52 756 TYR B C 1
ATOM 13234 O O . TYR B 1 756 ? -25.287 -7.904 -32.794 1 51.52 756 TYR B O 1
ATOM 13242 N N . GLU B 1 757 ? -24.778 -5.913 -32.47 1 49.06 757 GLU B N 1
ATOM 13243 C CA . GLU B 1 757 ? -25.47 -5.341 -33.62 1 49.06 757 GLU B CA 1
ATOM 13244 C C . GLU B 1 757 ? -25.055 -6.034 -34.915 1 49.06 757 GLU B C 1
ATOM 13246 O O . GLU B 1 757 ? -25.778 -5.983 -35.912 1 49.06 757 GLU B O 1
ATOM 13251 N N . ASN B 1 758 ? -23.775 -6.211 -35.228 1 46.3 758 ASN B N 1
ATOM 13252 C CA . ASN B 1 758 ? -23.429 -6.617 -36.586 1 46.3 758 ASN B CA 1
ATOM 13253 C C . ASN B 1 758 ? -23.842 -8.06 -36.863 1 46.3 758 ASN B C 1
ATOM 13255 O O . ASN B 1 758 ? -24.05 -8.84 -35.932 1 46.3 758 ASN B O 1
ATOM 13259 N N . ASN B 1 759 ? -24.15 -8.409 -38.173 1 45.46 759 ASN B N 1
ATOM 13260 C CA . ASN B 1 759 ? -24.605 -9.591 -38.898 1 45.46 759 ASN B CA 1
ATOM 13261 C C . ASN B 1 759 ? -24.118 -10.876 -38.236 1 45.46 759 ASN B C 1
ATOM 13263 O O . ASN B 1 759 ? -24.657 -11.954 -38.493 1 45.46 759 ASN B O 1
ATOM 13267 N N . TYR B 1 760 ? -22.97 -10.986 -37.679 1 46.98 760 TYR B N 1
ATOM 13268 C CA . TYR B 1 760 ? -22.409 -12.266 -37.262 1 46.98 760 TYR B CA 1
ATOM 13269 C C . TYR B 1 760 ? -22.635 -12.502 -35.774 1 46.98 760 TYR B C 1
ATOM 13271 O O . TYR B 1 760 ? -21.761 -13.034 -35.083 1 46.98 760 TYR B O 1
ATOM 13279 N N . ASP B 1 761 ? -23.828 -12.107 -35.244 1 56.02 761 ASP B N 1
ATOM 13280 C CA . ASP B 1 761 ? -24.09 -12.134 -33.808 1 56.02 761 ASP B CA 1
ATOM 13281 C C . ASP B 1 761 ? -24.469 -13.539 -33.345 1 56.02 761 ASP B C 1
ATOM 13283 O O . ASP B 1 761 ? -25.386 -14.153 -33.895 1 56.02 761 ASP B O 1
ATOM 13287 N N . PHE B 1 762 ? -23.731 -14.205 -32.484 1 71.98 762 PHE B N 1
ATOM 13288 C CA . PHE B 1 762 ? -24 -15.531 -31.94 1 71.98 762 PHE B CA 1
ATOM 13289 C C . PHE B 1 762 ? -25.247 -15.513 -31.064 1 71.98 762 PHE B C 1
ATOM 13291 O O . PHE B 1 762 ? -26.083 -16.415 -31.147 1 71.98 762 PHE B O 1
ATOM 13298 N N . PHE B 1 763 ? -25.567 -14.357 -30.32 1 82.23 763 PHE B N 1
ATOM 13299 C CA . PHE B 1 763 ? -26.75 -14.243 -29.476 1 82.23 763 PHE B CA 1
ATOM 13300 C C . PHE B 1 763 ? -27.668 -13.135 -29.977 1 82.23 763 PHE B C 1
ATOM 13302 O O . PHE B 1 763 ? -27.198 -12.083 -30.415 1 82.23 763 PHE B O 1
ATOM 13309 N N . ASN B 1 764 ? -28.963 -13.403 -30.116 1 81.57 764 ASN B N 1
ATOM 13310 C CA . ASN B 1 764 ? -29.984 -12.404 -30.417 1 81.57 764 ASN B CA 1
ATOM 13311 C C . ASN B 1 764 ? -30.859 -12.114 -29.201 1 81.57 764 ASN B C 1
ATOM 13313 O O . ASN B 1 764 ? -31.52 -13.013 -28.678 1 81.57 764 ASN B O 1
ATOM 13317 N N . ILE B 1 765 ? -30.758 -10.947 -28.708 1 87.45 765 ILE B N 1
ATOM 13318 C CA . ILE B 1 765 ? -31.54 -10.556 -27.541 1 87.45 765 ILE B CA 1
ATOM 13319 C C . ILE B 1 765 ? -32.641 -9.584 -27.96 1 87.45 765 ILE B C 1
ATOM 13321 O O . ILE B 1 765 ? -32.366 -8.554 -28.579 1 87.45 765 ILE B O 1
ATOM 13325 N N . ARG B 1 766 ? -33.92 -9.891 -27.75 1 81.72 766 ARG B N 1
ATOM 13326 C CA . ARG B 1 766 ? -35.074 -9.032 -27.995 1 81.72 766 ARG B CA 1
ATOM 13327 C C . ARG B 1 766 ? -35.821 -8.735 -26.699 1 81.72 766 ARG B C 1
ATOM 13329 O O . ARG B 1 766 ? -36.139 -9.649 -25.936 1 81.72 766 ARG B O 1
ATOM 13336 N N . ASP B 1 767 ? -35.898 -7.54 -26.292 1 82.46 767 ASP B N 1
ATOM 13337 C CA . ASP B 1 767 ? -36.621 -7.132 -25.092 1 82.46 767 ASP B CA 1
ATOM 13338 C C . ASP B 1 767 ? -37.804 -6.232 -25.442 1 82.46 767 ASP B C 1
ATOM 13340 O O . ASP B 1 767 ? -37.621 -5.144 -25.993 1 82.46 767 ASP B O 1
ATOM 13344 N N . ASP B 1 768 ? -39.053 -6.572 -25.193 1 76.94 768 ASP B N 1
ATOM 13345 C CA . ASP B 1 768 ? -40.242 -5.786 -25.508 1 76.94 768 ASP B CA 1
ATOM 13346 C C . ASP B 1 768 ? -40.734 -5.018 -24.283 1 76.94 768 ASP B C 1
ATOM 13348 O O . ASP B 1 768 ? -41.849 -4.493 -24.279 1 76.94 768 ASP B O 1
ATOM 13352 N N . GLY B 1 769 ? -40.005 -5.065 -23.143 1 74.12 769 GLY B N 1
ATOM 13353 C CA . GLY B 1 769 ? -40.387 -4.363 -21.928 1 74.12 769 GLY B CA 1
ATOM 13354 C C . GLY B 1 769 ? -41.114 -5.247 -20.932 1 74.12 769 GLY B C 1
ATOM 13355 O O . GLY B 1 769 ? -41.279 -4.875 -19.769 1 74.12 769 GLY B O 1
ATOM 13356 N N . ARG B 1 770 ? -41.588 -6.4 -21.467 1 76.94 770 ARG B N 1
ATOM 13357 C CA . ARG B 1 770 ? -42.268 -7.365 -20.61 1 76.94 770 ARG B CA 1
ATOM 13358 C C . ARG B 1 770 ? -41.517 -8.692 -20.578 1 76.94 770 ARG B C 1
ATOM 13360 O O . ARG B 1 770 ? -41.473 -9.361 -19.543 1 76.94 770 ARG B O 1
ATOM 13367 N N . VAL B 1 771 ? -41.137 -9.042 -21.708 1 83.72 771 VAL B N 1
ATOM 13368 C CA . VAL B 1 771 ? -40.409 -10.297 -21.864 1 83.72 771 VAL B CA 1
ATOM 13369 C C . VAL B 1 771 ? -39.1 -10.046 -22.61 1 83.72 771 VAL B C 1
ATOM 13371 O O . VAL B 1 771 ? -39.075 -9.318 -23.605 1 83.72 771 VAL B O 1
ATOM 13374 N N . SER B 1 772 ? -38.104 -10.513 -22.014 1 88.48 772 SER B N 1
ATOM 13375 C CA . SER B 1 772 ? -36.814 -10.491 -22.696 1 88.48 772 SER B CA 1
ATOM 13376 C C . SER B 1 772 ? -36.406 -11.888 -23.151 1 88.48 772 SER B C 1
ATOM 13378 O O . SER B 1 772 ? -36.464 -12.842 -22.373 1 88.48 772 SER B O 1
ATOM 13380 N N . THR B 1 773 ? -36.091 -12.013 -24.459 1 88.46 773 THR B N 1
ATOM 13381 C CA . THR B 1 773 ? -35.786 -13.331 -25.005 1 88.46 773 THR B CA 1
ATOM 13382 C C . THR B 1 773 ? -34.392 -13.351 -25.624 1 88.46 773 THR B C 1
ATOM 13384 O O . THR B 1 773 ? -34.004 -12.413 -26.324 1 88.46 773 THR B O 1
ATOM 13387 N N . VAL B 1 774 ? -33.669 -14.383 -25.221 1 90.31 774 VAL B N 1
ATOM 13388 C CA . VAL B 1 774 ? -32.375 -14.654 -25.839 1 90.31 774 VAL B CA 1
ATOM 13389 C C . VAL B 1 774 ? -32.476 -15.892 -26.728 1 90.31 774 VAL B C 1
ATOM 13391 O O . VAL B 1 774 ? -32.972 -16.935 -26.296 1 90.31 774 VAL B O 1
ATOM 13394 N N . SER B 1 775 ? -32.074 -15.708 -27.992 1 87.57 775 SER B N 1
ATOM 13395 C CA . SER B 1 775 ? -32.132 -16.842 -28.909 1 87.57 775 SER B CA 1
ATOM 13396 C C . SER B 1 775 ? -30.791 -17.064 -29.599 1 87.57 775 SER B C 1
ATOM 13398 O O . SER B 1 775 ? -30.06 -16.109 -29.87 1 87.57 775 SER B O 1
ATOM 13400 N N . ILE B 1 776 ? -30.455 -18.286 -29.658 1 83.89 776 ILE B N 1
ATOM 13401 C CA . ILE B 1 776 ? -29.27 -18.714 -30.392 1 83.89 776 ILE B CA 1
ATOM 13402 C C . ILE B 1 776 ? -29.678 -19.642 -31.534 1 83.89 776 ILE B C 1
ATOM 13404 O O . ILE B 1 776 ? -30.247 -20.711 -31.301 1 83.89 776 ILE B O 1
ATOM 13408 N N . ALA B 1 777 ? -29.432 -19.211 -32.79 1 73.57 777 ALA B N 1
ATOM 13409 C CA . ALA B 1 777 ? -29.955 -19.931 -33.948 1 73.57 777 ALA B CA 1
ATOM 13410 C C . ALA B 1 777 ? -29.104 -21.159 -34.26 1 73.57 777 ALA B C 1
ATOM 13412 O O . ALA B 1 777 ? -29.636 -22.231 -34.556 1 73.57 777 ALA B O 1
ATOM 13413 N N . SER B 1 778 ? -27.694 -20.961 -34.316 1 74.05 778 SER B N 1
ATOM 13414 C CA . SER B 1 778 ? -26.935 -22.137 -34.729 1 74.05 778 SER B CA 1
ATOM 13415 C C . SER B 1 778 ? -25.593 -22.21 -34.007 1 74.05 778 SER B C 1
ATOM 13417 O O . SER B 1 778 ? -24.99 -21.179 -33.701 1 74.05 778 SER B O 1
ATOM 13419 N N . TYR B 1 779 ? -25.425 -23.379 -33.433 1 78.77 779 TYR B N 1
ATOM 13420 C CA . TYR B 1 779 ? -24.136 -23.68 -32.82 1 78.77 779 TYR B CA 1
ATOM 13421 C C . TYR B 1 779 ? -23.661 -25.075 -33.208 1 78.77 779 TYR B C 1
ATOM 13423 O O . TYR B 1 779 ? -24.474 -25.969 -33.454 1 78.77 779 TYR B O 1
ATOM 13431 N N . THR B 1 780 ? -22.323 -25.21 -33.388 1 71.92 780 THR B N 1
ATOM 13432 C CA . THR B 1 780 ? -21.762 -26.467 -33.87 1 71.92 780 THR B CA 1
ATOM 13433 C C . THR B 1 780 ? -21.148 -27.26 -32.72 1 71.92 780 THR B C 1
ATOM 13435 O O . THR B 1 780 ? -20.951 -28.472 -32.83 1 71.92 780 THR B O 1
ATOM 13438 N N . THR B 1 781 ? -20.761 -26.617 -31.75 1 76.37 781 THR B N 1
ATOM 13439 C CA . THR B 1 781 ? -20.122 -27.318 -30.641 1 76.37 781 THR B CA 1
ATOM 13440 C C . THR B 1 781 ? -20.888 -27.087 -29.342 1 76.37 781 THR B C 1
ATOM 13442 O O . THR B 1 781 ? -21.506 -26.037 -29.158 1 76.37 781 THR B O 1
ATOM 13445 N N . ARG B 1 782 ? -20.943 -28.064 -28.5 1 79.98 782 ARG B N 1
ATOM 13446 C CA . ARG B 1 782 ? -21.637 -27.998 -27.218 1 79.98 782 ARG B CA 1
ATOM 13447 C C . ARG B 1 782 ? -21.069 -26.885 -26.344 1 79.98 782 ARG B C 1
ATOM 13449 O O . ARG B 1 782 ? -21.808 -26.233 -25.603 1 79.98 782 ARG B O 1
ATOM 13456 N N . ASP B 1 783 ? -19.797 -26.725 -26.483 1 77.63 783 ASP B N 1
ATOM 13457 C CA . ASP B 1 783 ? -19.111 -25.806 -25.58 1 77.63 783 ASP B CA 1
ATOM 13458 C C . ASP B 1 783 ? -19.519 -24.36 -25.854 1 77.63 783 ASP B C 1
ATOM 13460 O O . ASP B 1 783 ? -19.337 -23.486 -25.004 1 77.63 783 ASP B O 1
ATOM 13464 N N . THR B 1 784 ? -20.13 -24.185 -26.899 1 77.76 784 THR B N 1
ATOM 13465 C CA . THR B 1 784 ? -20.492 -22.824 -27.278 1 77.76 784 THR B CA 1
ATOM 13466 C C . THR B 1 784 ? -21.688 -22.336 -26.466 1 77.76 784 THR B C 1
ATOM 13468 O O . THR B 1 784 ? -21.805 -21.143 -26.179 1 77.76 784 THR B O 1
ATOM 13471 N N . ILE B 1 785 ? -22.53 -23.328 -26.059 1 85.99 785 ILE B N 1
ATOM 13472 C CA . ILE B 1 785 ? -23.768 -22.84 -25.461 1 85.99 785 ILE B CA 1
ATOM 13473 C C . ILE B 1 785 ? -23.904 -23.384 -24.04 1 85.99 785 ILE B C 1
ATOM 13475 O O . ILE B 1 785 ? -24.661 -22.842 -23.231 1 85.99 785 ILE B O 1
ATOM 13479 N N . GLU B 1 786 ? -23.27 -24.484 -23.792 1 89.53 786 GLU B N 1
ATOM 13480 C CA . GLU B 1 786 ? -23.389 -25.032 -22.444 1 89.53 786 GLU B CA 1
ATOM 13481 C C . GLU B 1 786 ? -22.84 -24.06 -21.403 1 89.53 786 GLU B C 1
ATOM 13483 O O . GLU B 1 786 ? -21.659 -23.707 -21.438 1 89.53 786 GLU B O 1
ATOM 13488 N N . ASN B 1 787 ? -23.702 -23.55 -20.627 1 92.24 787 ASN B N 1
ATOM 13489 C CA . ASN B 1 787 ? -23.349 -22.573 -19.602 1 92.24 787 ASN B CA 1
ATOM 13490 C C . ASN B 1 787 ? -24.565 -22.158 -18.78 1 92.24 787 ASN B C 1
ATOM 13492 O O . ASN B 1 787 ? -25.626 -22.778 -18.876 1 92.24 787 ASN B O 1
ATOM 13496 N N . PHE B 1 788 ? -24.441 -21.287 -17.926 1 95.05 788 PHE B N 1
ATOM 13497 C CA . PHE B 1 788 ? -25.523 -20.711 -17.138 1 95.05 788 PHE B CA 1
ATOM 13498 C C . PHE B 1 788 ? -25.951 -19.364 -17.709 1 95.05 788 PHE B C 1
ATOM 13500 O O . PHE B 1 788 ? -25.114 -18.491 -17.947 1 95.05 788 PHE B O 1
ATOM 13507 N N . TYR B 1 789 ? -27.259 -19.2 -17.961 1 93.68 789 TYR B N 1
ATOM 13508 C CA . TYR B 1 789 ? -27.841 -17.953 -18.445 1 93.68 789 TYR B CA 1
ATOM 13509 C C . TYR B 1 789 ? -28.766 -17.341 -17.4 1 93.68 789 TYR B C 1
ATOM 13511 O O . TYR B 1 789 ? -29.749 -17.963 -16.992 1 93.68 789 TYR B O 1
ATOM 13519 N N . SER B 1 790 ? -28.413 -16.204 -16.962 1 93.84 790 SER B N 1
ATOM 13520 C CA . SER B 1 790 ? -29.22 -15.55 -15.937 1 93.84 790 SER B CA 1
ATOM 13521 C C . SER B 1 790 ? -29.826 -14.251 -16.457 1 93.84 790 SER B C 1
ATOM 13523 O O . SER B 1 790 ? -29.185 -13.521 -17.217 1 93.84 790 SER B O 1
ATOM 13525 N N . CYS B 1 791 ? -31.017 -14.048 -16.05 1 91.24 791 CYS B N 1
ATOM 13526 C CA . CYS B 1 791 ? -31.732 -12.816 -16.361 1 91.24 791 CYS B CA 1
ATOM 13527 C C . CYS B 1 791 ? -31.825 -11.915 -15.135 1 91.24 791 CYS B C 1
ATOM 13529 O O . CYS B 1 791 ? -32.441 -12.283 -14.134 1 91.24 791 CYS B O 1
ATOM 13531 N N . LEU B 1 792 ? -31.172 -10.805 -15.247 1 85.9 792 LEU B N 1
ATOM 13532 C CA . LEU B 1 792 ? -31.178 -9.84 -14.153 1 85.9 792 LEU B CA 1
ATOM 13533 C C . LEU B 1 792 ? -32.158 -8.706 -14.435 1 85.9 792 LEU B C 1
ATOM 13535 O O . LEU B 1 792 ? -32.193 -8.171 -15.545 1 85.9 792 LEU B O 1
ATOM 13539 N N . ILE B 1 793 ? -32.922 -8.468 -13.441 1 77.53 793 ILE B N 1
ATOM 13540 C CA . ILE B 1 793 ? -33.898 -7.395 -13.594 1 77.53 793 ILE B CA 1
ATOM 13541 C C . ILE B 1 793 ? -33.525 -6.225 -12.687 1 77.53 793 ILE B C 1
ATOM 13543 O O . ILE B 1 793 ? -33.144 -6.424 -11.531 1 77.53 793 ILE B O 1
ATOM 13547 N N . TYR B 1 794 ? -33.437 -5.12 -13.279 1 62.2 794 TYR B N 1
ATOM 13548 C CA . TYR B 1 794 ? -33.24 -3.896 -12.512 1 62.2 794 TYR B CA 1
ATOM 13549 C C . TYR B 1 794 ? -34.576 -3.265 -12.139 1 62.2 794 TYR B C 1
ATOM 13551 O O . TYR B 1 794 ? -35.371 -2.916 -13.014 1 62.2 794 TYR B O 1
ATOM 13559 N N . HIS B 1 795 ? -35.348 -3.882 -10.994 1 54.52 795 HIS B N 1
ATOM 13560 C CA . HIS B 1 795 ? -36.699 -3.442 -10.667 1 54.52 795 HIS B CA 1
ATOM 13561 C C . HIS B 1 795 ? -36.677 -2.27 -9.692 1 54.52 795 HIS B C 1
ATOM 13563 O O . HIS B 1 795 ? -35.764 -2.157 -8.871 1 54.52 795 HIS B O 1
ATOM 13569 N N . TYR B 1 796 ? -37.602 -1.219 -9.936 1 46.41 796 TYR B N 1
ATOM 13570 C CA . TYR B 1 796 ? -38.107 -0.281 -8.939 1 46.41 796 TYR B CA 1
ATOM 13571 C C . TYR B 1 796 ? -39.18 -0.931 -8.073 1 46.41 796 TYR B C 1
ATOM 13573 O O . TYR B 1 796 ? -40.128 -0.268 -7.647 1 46.41 796 TYR B O 1
ATOM 13581 N N . LYS B 1 797 ? -39.538 -2.092 -7.741 1 42.14 797 LYS B N 1
ATOM 13582 C CA . LYS B 1 797 ? -40.877 -2.459 -7.289 1 42.14 797 LYS B CA 1
ATOM 13583 C C . LYS B 1 797 ? -41.285 -1.647 -6.064 1 42.14 797 LYS B C 1
ATOM 13585 O O . LYS B 1 797 ? -40.43 -1.14 -5.335 1 42.14 797 LYS B O 1
ATOM 13590 N N . ASN B 1 798 ? -42.819 -1.84 -5.69 1 36.05 798 ASN B N 1
ATOM 13591 C CA . ASN B 1 798 ? -43.806 -1.444 -4.691 1 36.05 798 ASN B CA 1
ATOM 13592 C C . ASN B 1 798 ? -43.24 -1.537 -3.277 1 36.05 798 ASN B C 1
ATOM 13594 O O . ASN B 1 798 ? -42.221 -2.193 -3.053 1 36.05 798 ASN B O 1
ATOM 13598 N N . LYS B 1 799 ? -44.399 -1.488 -2.265 1 39.07 799 LYS B N 1
ATOM 13599 C CA . LYS B 1 799 ? -44.392 -1.381 -0.809 1 39.07 799 LYS B CA 1
ATOM 13600 C C . LYS B 1 799 ? -43.419 -2.38 -0.189 1 39.07 799 LYS B C 1
ATOM 13602 O O . LYS B 1 799 ? -42.742 -2.066 0.792 1 39.07 799 LYS B O 1
ATOM 13607 N N . SER B 1 800 ? -43.925 -3.623 0.042 1 35.48 800 SER B N 1
ATOM 13608 C CA . SER B 1 800 ? -43.402 -4.635 0.954 1 35.48 800 SER B CA 1
ATOM 13609 C C . SER B 1 800 ? -42.091 -5.219 0.439 1 35.48 800 SER B C 1
ATOM 13611 O O . SER B 1 800 ? -41.529 -6.13 1.05 1 35.48 800 SER B O 1
ATOM 13613 N N . LEU B 1 801 ? -42.105 -5.586 -0.864 1 37.08 801 LEU B N 1
ATOM 13614 C CA . LEU B 1 801 ? -41.102 -6.56 -1.279 1 37.08 801 LEU B CA 1
ATOM 13615 C C . LEU B 1 801 ? -39.699 -5.972 -1.182 1 37.08 801 LEU B C 1
ATOM 13617 O O . LEU B 1 801 ? -39.442 -4.88 -1.694 1 37.08 801 LEU B O 1
ATOM 13621 N N . LYS B 1 802 ? -38.873 -6.5 -0.58 1 39.87 802 LYS B N 1
ATOM 13622 C CA . LYS B 1 802 ? -37.465 -6.501 -0.191 1 39.87 802 LYS B CA 1
ATOM 13623 C C . LYS B 1 802 ? -36.576 -6.05 -1.346 1 39.87 802 LYS B C 1
ATOM 13625 O O . LYS B 1 802 ? -36.993 -6.079 -2.506 1 39.87 802 LYS B O 1
ATOM 13630 N N . THR B 1 803 ? -35.212 -6.348 -1.179 1 42.05 803 THR B N 1
ATOM 13631 C CA . THR B 1 803 ? -33.86 -5.852 -1.411 1 42.05 803 THR B CA 1
ATOM 13632 C C . THR B 1 803 ? -33.52 -5.884 -2.898 1 42.05 803 THR B C 1
ATOM 13634 O O . THR B 1 803 ? -34.248 -6.482 -3.694 1 42.05 803 THR B O 1
ATOM 13637 N N . SER B 1 804 ? -32.23 -6.249 -3.212 1 48.99 804 SER B N 1
ATOM 13638 C CA . SER B 1 804 ? -31.078 -6.115 -4.097 1 48.99 804 SER B CA 1
ATOM 13639 C C . SER B 1 804 ? -31.321 -6.813 -5.431 1 48.99 804 SER B C 1
ATOM 13641 O O . SER B 1 804 ? -32.126 -7.743 -5.513 1 48.99 804 SER B O 1
ATOM 13643 N N . ARG B 1 805 ? -30.863 -6.246 -6.662 1 56.46 805 ARG B N 1
ATOM 13644 C CA . ARG B 1 805 ? -30.617 -6.743 -8.011 1 56.46 805 ARG B CA 1
ATOM 13645 C C . ARG B 1 805 ? -30.117 -8.183 -7.982 1 56.46 805 ARG B C 1
ATOM 13647 O O . ARG B 1 805 ? -28.911 -8.425 -7.891 1 56.46 805 ARG B O 1
ATOM 13654 N N . GLN B 1 806 ? -31.174 -9.019 -7.696 1 71.55 806 GLN B N 1
ATOM 13655 C CA . GLN B 1 806 ? -30.837 -10.435 -7.797 1 71.55 806 GLN B CA 1
ATOM 13656 C C . GLN B 1 806 ? -31.348 -11.03 -9.106 1 71.55 806 GLN B C 1
ATOM 13658 O O . GLN B 1 806 ? -32.225 -10.455 -9.755 1 71.55 806 GLN B O 1
ATOM 13663 N N . ALA B 1 807 ? -30.724 -12.03 -9.618 1 86.11 807 ALA B N 1
ATOM 13664 C CA . ALA B 1 807 ? -31.15 -12.768 -10.804 1 86.11 807 ALA B CA 1
ATOM 13665 C C . ALA B 1 807 ? -32.532 -13.384 -10.601 1 86.11 807 ALA B C 1
ATOM 13667 O O . ALA B 1 807 ? -32.805 -13.98 -9.557 1 86.11 807 ALA B O 1
ATOM 13668 N N . LEU B 1 808 ? -33.489 -13.071 -11.476 1 86.15 808 LEU B N 1
ATOM 13669 C CA . LEU B 1 808 ? -34.842 -13.611 -11.394 1 86.15 808 LEU B CA 1
ATOM 13670 C C . LEU B 1 808 ? -34.874 -15.066 -11.85 1 86.15 808 LEU B C 1
ATOM 13672 O O . LEU B 1 808 ? -35.414 -15.928 -11.152 1 86.15 808 LEU B O 1
ATOM 13676 N N . PHE B 1 809 ? -34.304 -15.217 -13.064 1 89.72 809 PHE B N 1
ATOM 13677 C CA . PHE B 1 809 ? -34.263 -16.567 -13.612 1 89.72 809 PHE B CA 1
ATOM 13678 C C . PHE B 1 809 ? -32.845 -16.939 -14.029 1 89.72 809 PHE B C 1
ATOM 13680 O O . PHE B 1 809 ? -32.124 -16.116 -14.597 1 89.72 809 PHE B O 1
ATOM 13687 N N . THR B 1 810 ? -32.429 -18.071 -13.698 1 94.46 810 THR B N 1
ATOM 13688 C CA . THR B 1 810 ? -31.187 -18.636 -14.212 1 94.46 810 THR B CA 1
ATOM 13689 C C . THR B 1 810 ? -31.442 -19.984 -14.88 1 94.46 810 THR B C 1
ATOM 13691 O O . THR B 1 810 ? -32.141 -20.835 -14.326 1 94.46 810 THR B O 1
ATOM 13694 N N . PHE B 1 811 ? -30.973 -20.118 -16.1 1 94.49 811 PHE B N 1
ATOM 13695 C CA . PHE B 1 811 ? -31.111 -21.36 -16.851 1 94.49 811 PHE B CA 1
ATOM 13696 C C . PHE B 1 811 ? -29.766 -22.065 -16.985 1 94.49 811 PHE B C 1
ATOM 13698 O O . PHE B 1 811 ? -28.775 -21.451 -17.387 1 94.49 811 PHE B O 1
ATOM 13705 N N . GLY B 1 812 ? -29.7 -23.264 -16.542 1 94.74 812 GLY B N 1
ATOM 13706 C CA . GLY B 1 812 ? -28.571 -24.118 -16.876 1 94.74 812 GLY B CA 1
ATOM 13707 C C . GLY B 1 812 ? -28.797 -24.943 -18.129 1 94.74 812 G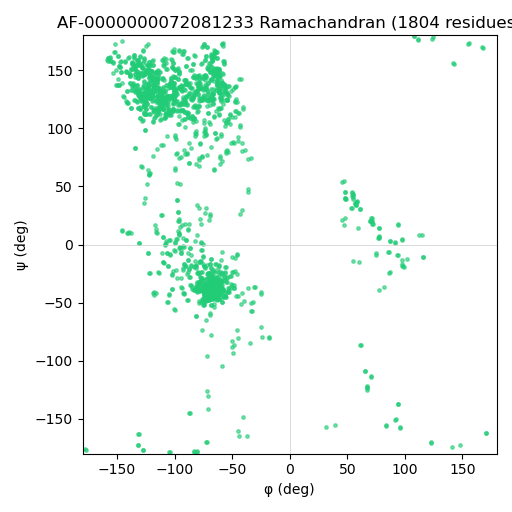LY B C 1
ATOM 13708 O O . GLY B 1 812 ? -29.721 -25.758 -18.184 1 94.74 812 GLY B O 1
ATOM 13709 N N . ILE B 1 813 ? -27.942 -24.773 -19.125 1 93.21 813 ILE B N 1
ATOM 13710 C CA . ILE B 1 813 ? -28.163 -25.426 -20.411 1 93.21 813 ILE B CA 1
ATOM 13711 C C . ILE B 1 813 ? -27.191 -26.593 -20.57 1 93.21 813 ILE B C 1
ATOM 13713 O O . ILE B 1 813 ? -25.979 -26.425 -20.418 1 93.21 813 ILE B O 1
ATOM 13717 N N . VAL B 1 814 ? -27.731 -27.698 -20.878 1 90.21 814 VAL B N 1
ATOM 13718 C CA . VAL B 1 814 ? -26.959 -28.9 -21.174 1 90.21 814 VAL B CA 1
ATOM 13719 C C . VAL B 1 814 ? -27.255 -29.367 -22.597 1 90.21 814 VAL B C 1
ATOM 13721 O O . VAL B 1 814 ? -28.419 -29.505 -22.983 1 90.21 814 VAL B O 1
ATOM 13724 N N . VAL B 1 815 ? -26.211 -29.557 -23.365 1 86.92 815 VAL B N 1
ATOM 13725 C CA . VAL B 1 815 ? -26.379 -30.01 -24.742 1 86.92 815 VAL B CA 1
ATOM 13726 C C . VAL B 1 815 ? -26.111 -31.511 -24.829 1 86.92 815 VAL B C 1
ATOM 13728 O O . VAL B 1 815 ? -25.071 -31.989 -24.37 1 86.92 815 VAL B O 1
ATOM 13731 N N . LEU B 1 816 ? -27.112 -32.232 -25.365 1 80.44 816 LEU B N 1
ATOM 13732 C CA . LEU B 1 816 ? -27.005 -33.679 -25.516 1 80.44 816 LEU B CA 1
ATOM 13733 C C . LEU B 1 816 ? -26.717 -34.054 -26.966 1 80.44 816 LEU B C 1
ATOM 13735 O O . LEU B 1 816 ? -27.394 -33.579 -27.881 1 80.44 816 LEU B O 1
ATOM 13739 N N . ASP B 1 817 ? -25.563 -34.522 -27.094 1 73.09 817 ASP B N 1
ATOM 13740 C CA . ASP B 1 817 ? -25.26 -35.086 -28.406 1 73.09 817 ASP B CA 1
ATOM 13741 C C . ASP B 1 817 ? -25.759 -36.525 -28.514 1 73.09 817 ASP B C 1
ATOM 13743 O O . ASP B 1 817 ? -25.245 -37.418 -27.837 1 73.09 817 ASP B O 1
ATOM 13747 N N . LYS B 1 818 ? -26.773 -36.748 -29.273 1 62.5 818 LYS B N 1
ATOM 13748 C CA . LYS B 1 818 ? -27.378 -38.069 -29.417 1 62.5 818 LYS B CA 1
ATOM 13749 C C . LYS B 1 818 ? -26.336 -39.111 -29.813 1 62.5 818 LYS B C 1
ATOM 13751 O O . LYS B 1 818 ? -26.365 -40.242 -29.324 1 62.5 818 LYS B O 1
ATOM 13756 N N . SER B 1 819 ? -25.409 -38.682 -30.72 1 57.79 819 SER B N 1
ATOM 13757 C CA . SER B 1 819 ? -24.414 -39.642 -31.187 1 57.79 819 SER B CA 1
ATOM 13758 C C . SER B 1 819 ? -23.439 -40.012 -30.075 1 57.79 819 SER B C 1
ATOM 13760 O O . SER B 1 819 ? -23.057 -41.177 -29.939 1 57.79 819 SER B O 1
ATOM 13762 N N . GLU B 1 820 ? -23.07 -39.018 -29.294 1 57.8 820 GLU B N 1
ATOM 13763 C CA . GLU B 1 820 ? -22.055 -39.254 -28.272 1 57.8 820 GLU B CA 1
ATOM 13764 C C . GLU B 1 820 ? -22.66 -39.914 -27.036 1 57.8 820 GLU B C 1
ATOM 13766 O O . GLU B 1 820 ? -22.008 -40.727 -26.377 1 57.8 820 GLU B O 1
ATOM 13771 N N . VAL B 1 821 ? -23.844 -39.516 -26.624 1 53.7 821 VAL B N 1
ATOM 13772 C CA . VAL B 1 821 ? -24.461 -40.03 -25.405 1 53.7 821 VAL B CA 1
ATOM 13773 C C . VAL B 1 821 ? -24.881 -41.483 -25.612 1 53.7 821 VAL B C 1
ATOM 13775 O O . VAL B 1 821 ? -24.738 -42.312 -24.71 1 53.7 821 VAL B O 1
ATOM 13778 N N . PHE B 1 822 ? -25.564 -41.839 -26.722 1 46.72 822 PHE B N 1
ATOM 13779 C CA . PHE B 1 822 ? -26.069 -43.194 -26.915 1 46.72 822 PHE B CA 1
ATOM 13780 C C . PHE B 1 822 ? -24.97 -44.112 -27.437 1 46.72 822 PHE B C 1
ATOM 13782 O O . PHE B 1 822 ? -25.016 -45.326 -27.227 1 46.72 822 PHE B O 1
ATOM 13789 N N . GLU B 1 823 ? -24.215 -43.629 -28.243 1 43.81 823 GLU B N 1
ATOM 13790 C CA . GLU B 1 823 ? -23.182 -44.535 -28.737 1 43.81 823 GLU B CA 1
ATOM 13791 C C . GLU B 1 823 ? -22.082 -44.737 -27.699 1 43.81 823 GLU B C 1
ATOM 13793 O O . GLU B 1 823 ? -21.035 -45.313 -28 1 43.81 823 GLU B O 1
ATOM 13798 N N . SER B 1 824 ? -22.199 -44.11 -26.565 1 39.64 824 SER B N 1
ATOM 13799 C CA . SER B 1 824 ? -21.066 -43.823 -25.691 1 39.64 824 SER B CA 1
ATOM 13800 C C . SER B 1 824 ? -20.361 -45.105 -25.261 1 39.64 824 SER B C 1
ATOM 13802 O O . SER B 1 824 ? -19.139 -45.217 -25.38 1 39.64 824 SER B O 1
ATOM 13804 N N . VAL B 1 825 ? -20.521 -45.609 -23.996 1 41.59 825 VAL B N 1
ATOM 13805 C CA . VAL B 1 825 ? -19.553 -46.099 -23.02 1 41.59 825 VAL B CA 1
ATOM 13806 C C . VAL B 1 825 ? -19.015 -47.457 -23.463 1 41.59 825 VAL B C 1
ATOM 13808 O O . VAL B 1 825 ? -17.801 -47.677 -23.474 1 41.59 825 VAL B O 1
ATOM 13811 N N . ILE B 1 826 ? -19.901 -48.482 -23.504 1 42.66 826 ILE B N 1
ATOM 13812 C CA . ILE B 1 826 ? -19.503 -49.884 -23.537 1 42.66 826 ILE B CA 1
ATOM 13813 C C . ILE B 1 826 ? -18.775 -50.183 -24.846 1 42.66 826 ILE B C 1
ATOM 13815 O O . ILE B 1 826 ? -17.769 -50.896 -24.855 1 42.66 826 ILE B O 1
ATOM 13819 N N . TRP B 1 827 ? -19.198 -49.509 -25.906 1 44.7 827 TRP B N 1
ATOM 13820 C CA . TRP B 1 827 ? -18.699 -49.891 -27.223 1 44.7 827 TRP B CA 1
ATOM 13821 C C . TRP B 1 827 ? -17.387 -49.179 -27.535 1 44.7 827 TRP B C 1
ATOM 13823 O O . TRP B 1 827 ? -16.522 -49.73 -28.22 1 44.7 827 TRP B O 1
ATOM 13833 N N . LYS B 1 828 ? -17.162 -48.046 -27.009 1 44.22 828 LYS B N 1
ATOM 13834 C CA . LYS B 1 828 ? -15.904 -47.343 -27.242 1 44.22 828 LYS B CA 1
ATOM 13835 C C . LYS B 1 828 ? -14.756 -48.004 -26.485 1 44.22 828 LYS B C 1
ATOM 13837 O O . LYS B 1 828 ? -13.648 -48.13 -27.012 1 44.22 828 LYS B O 1
ATOM 13842 N N . GLU B 1 829 ? -15.051 -48.499 -25.306 1 45.07 829 GLU B N 1
ATOM 13843 C CA . GLU B 1 829 ? -14.013 -49.248 -24.603 1 45.07 829 GLU B CA 1
ATOM 13844 C C . GLU B 1 829 ? -13.663 -50.535 -25.346 1 45.07 829 GLU B C 1
ATOM 13846 O O . GLU B 1 829 ? -12.486 -50.858 -25.518 1 45.07 829 GLU B O 1
ATOM 13851 N N . TRP B 1 830 ? -14.709 -51.238 -25.832 1 48.86 830 TRP B N 1
ATOM 13852 C CA . TRP B 1 830 ? -14.467 -52.495 -26.534 1 48.86 830 TRP B CA 1
ATOM 13853 C C . TRP B 1 830 ? -13.85 -52.242 -27.905 1 48.86 830 TRP B C 1
ATOM 13855 O O . TRP B 1 830 ? -12.974 -52.989 -28.346 1 48.86 830 TRP B O 1
ATOM 13865 N N . SER B 1 831 ? -14.191 -51.069 -28.462 1 49.22 831 SER B N 1
ATOM 13866 C CA . SER B 1 831 ? -13.538 -50.688 -29.71 1 49.22 831 SER B CA 1
ATOM 13867 C C . SER B 1 831 ? -12.092 -50.268 -29.472 1 49.22 831 SER B C 1
ATOM 13869 O O . SER B 1 831 ? -11.197 -50.646 -30.232 1 49.22 831 SER B O 1
ATOM 13871 N N . PHE B 1 832 ? -11.836 -49.618 -28.414 1 50 832 PHE B N 1
ATOM 13872 C CA . PHE B 1 832 ? -10.486 -49.203 -28.055 1 50 832 PHE B CA 1
ATOM 13873 C C . PHE B 1 832 ? -9.645 -50.402 -27.633 1 50 832 PHE B C 1
ATOM 13875 O O . PHE B 1 832 ? -8.502 -50.55 -28.071 1 50 832 PHE B O 1
ATOM 13882 N N . ILE B 1 833 ? -10.278 -51.312 -26.859 1 51.13 833 ILE B N 1
ATOM 13883 C CA . ILE B 1 833 ? -9.58 -52.543 -26.504 1 51.13 833 ILE B CA 1
ATOM 13884 C C . ILE B 1 833 ? -9.323 -53.372 -27.76 1 51.13 833 ILE B C 1
ATOM 13886 O O . ILE B 1 833 ? -8.23 -53.912 -27.942 1 51.13 833 ILE B O 1
ATOM 13890 N N . CYS B 1 834 ? -10.285 -53.355 -28.71 1 54.46 834 CYS B N 1
ATOM 13891 C CA . CYS B 1 834 ? -10.133 -54.118 -29.944 1 54.46 834 CYS B CA 1
ATOM 13892 C C . CYS B 1 834 ? -9.102 -53.471 -30.861 1 54.46 834 CYS B C 1
ATOM 13894 O O . CYS B 1 834 ? -8.229 -54.153 -31.4 1 54.46 834 CYS B O 1
ATOM 13896 N N . LYS B 1 835 ? -9.126 -52.187 -30.876 1 55.34 835 LYS B N 1
ATOM 13897 C CA . LYS B 1 835 ? -8.156 -51.491 -31.716 1 55.34 835 LYS B CA 1
ATOM 13898 C C . LYS B 1 835 ? -6.76 -51.543 -31.103 1 55.34 835 LYS B C 1
ATOM 13900 O O . LYS B 1 835 ? -5.774 -51.765 -31.809 1 55.34 835 LYS B O 1
ATOM 13905 N N . PHE B 1 836 ? -7.11 -51.27 -29.64 1 57.75 836 PHE B N 1
ATOM 13906 C CA . PHE B 1 836 ? -5.844 -51.395 -28.927 1 57.75 836 PHE B CA 1
ATOM 13907 C C . PHE B 1 836 ? -5.313 -52.821 -29.012 1 57.75 836 PHE B C 1
ATOM 13909 O O . PHE B 1 836 ? -4.121 -53.032 -29.243 1 57.75 836 PHE B O 1
ATOM 13916 N N . THR B 1 837 ? -5.824 -54.076 -29.147 1 55.74 837 THR B N 1
ATOM 13917 C CA . THR B 1 837 ? -5.422 -55.47 -29.301 1 55.74 837 THR B CA 1
ATOM 13918 C C . THR B 1 837 ? -4.96 -55.745 -30.729 1 55.74 837 THR B C 1
ATOM 13920 O O . THR B 1 837 ? -3.964 -56.44 -30.942 1 55.74 837 THR B O 1
ATOM 13923 N N . ILE B 1 838 ? -5.454 -55.068 -31.708 1 62.87 838 ILE B N 1
ATOM 13924 C CA . ILE B 1 838 ? -5.068 -55.23 -33.105 1 62.87 838 ILE B CA 1
ATOM 13925 C C . ILE B 1 838 ? -3.731 -54.536 -33.355 1 62.87 838 ILE B C 1
ATOM 13927 O O . ILE B 1 838 ? -2.855 -55.087 -34.026 1 62.87 838 ILE B O 1
ATOM 13931 N N . MET B 1 839 ? -3.448 -53.486 -32.764 1 61.5 839 MET B N 1
ATOM 13932 C CA . MET B 1 839 ? -2.208 -52.733 -32.93 1 61.5 839 MET B CA 1
ATOM 13933 C C . MET B 1 839 ? -1.048 -53.434 -32.231 1 61.5 839 MET B C 1
ATOM 13935 O O . MET B 1 839 ? 0.036 -53.568 -32.801 1 61.5 839 MET B O 1
ATOM 13939 N N . CYS B 1 840 ? -1.336 -53.943 -31.038 1 59.02 840 CYS B N 1
ATOM 13940 C CA . CYS B 1 840 ? -0.311 -54.719 -30.349 1 59.02 840 CYS B CA 1
ATOM 13941 C C . CYS B 1 840 ? 0.026 -55.988 -31.123 1 59.02 840 CYS B C 1
ATOM 13943 O O . CYS B 1 840 ? 1.197 -56.345 -31.259 1 59.02 840 CYS B O 1
ATOM 13945 N N . PHE B 1 841 ? -1.02 -56.596 -31.79 1 63.5 841 PHE B N 1
ATOM 13946 C CA . PHE B 1 841 ? -0.829 -57.814 -32.568 1 63.5 841 PHE B CA 1
ATOM 13947 C C . PHE B 1 841 ? -0.072 -57.52 -33.858 1 63.5 841 PHE B C 1
ATOM 13949 O O . PHE B 1 841 ? 0.836 -58.263 -34.234 1 63.5 841 PHE B O 1
ATOM 13956 N N . THR B 1 842 ? -0.273 -56.43 -34.458 1 63.42 842 THR B N 1
ATOM 13957 C CA . THR B 1 842 ? 0.434 -56.068 -35.681 1 63.42 842 THR B CA 1
ATOM 13958 C C . THR B 1 842 ? 1.87 -55.654 -35.372 1 63.42 842 THR B C 1
ATOM 13960 O O . THR B 1 842 ? 2.799 -56.035 -36.088 1 63.42 842 THR B O 1
ATOM 13963 N N . PHE B 1 843 ? 2.124 -55.001 -34.234 1 61.64 843 PHE B N 1
ATOM 13964 C CA . PHE B 1 843 ? 3.46 -54.602 -33.809 1 61.64 843 PHE B CA 1
ATOM 13965 C C . PHE B 1 843 ? 4.292 -55.82 -33.425 1 61.64 843 PHE B C 1
ATOM 13967 O O . PHE B 1 843 ? 5.478 -55.897 -33.752 1 61.64 843 PHE B O 1
ATOM 13974 N N . MET B 1 844 ? 3.568 -56.661 -32.733 1 58.4 844 MET B N 1
ATOM 13975 C CA . MET B 1 844 ? 4.256 -57.908 -32.413 1 58.4 844 MET B CA 1
ATOM 13976 C C . MET B 1 844 ? 4.672 -58.642 -33.684 1 58.4 844 MET B C 1
ATOM 13978 O O . MET B 1 844 ? 5.783 -59.168 -33.767 1 58.4 844 MET B O 1
ATOM 13982 N N . ILE B 1 845 ? 3.907 -58.457 -34.704 1 64.94 845 ILE B N 1
ATOM 13983 C CA . ILE B 1 845 ? 4.225 -59.149 -35.948 1 64.94 845 ILE B CA 1
ATOM 13984 C C . ILE B 1 845 ? 5.356 -58.419 -36.67 1 64.94 845 ILE B C 1
ATOM 13986 O O . ILE B 1 845 ? 6.299 -59.048 -37.155 1 64.94 845 ILE B O 1
ATOM 13990 N N . ILE B 1 846 ? 5.37 -57.127 -36.642 1 63.12 846 ILE B N 1
ATOM 13991 C CA . ILE B 1 846 ? 6.4 -56.36 -37.334 1 63.12 846 ILE B CA 1
ATOM 13992 C C . ILE B 1 846 ? 7.716 -56.451 -36.565 1 63.12 846 ILE B C 1
ATOM 13994 O O . ILE B 1 846 ? 8.779 -56.643 -37.16 1 63.12 846 ILE B O 1
ATOM 13998 N N . TRP B 1 847 ? 7.586 -56.331 -35.198 1 61.71 847 TRP B N 1
ATOM 13999 C CA . TRP B 1 847 ? 8.783 -56.493 -34.378 1 61.71 847 TRP B CA 1
ATOM 14000 C C . TRP B 1 847 ? 9.405 -57.869 -34.59 1 61.71 847 TRP B C 1
ATOM 14002 O O . TRP B 1 847 ? 10.623 -57.99 -34.746 1 61.71 847 TRP B O 1
ATOM 14012 N N . CYS B 1 848 ? 8.493 -58.816 -34.628 1 60.61 848 CYS B N 1
ATOM 14013 C CA . CYS B 1 848 ? 8.99 -60.154 -34.925 1 60.61 848 CYS B CA 1
ATOM 14014 C C . CYS B 1 848 ? 9.646 -60.2 -36.3 1 60.61 848 CYS B C 1
ATOM 14016 O O . CYS B 1 848 ? 10.717 -60.787 -36.462 1 60.61 848 CYS B O 1
ATOM 14018 N N . LEU B 1 849 ? 9.165 -59.398 -37.203 1 65.44 849 LEU B N 1
ATOM 14019 C CA . LEU B 1 849 ? 9.736 -59.395 -38.545 1 65.44 849 LEU B CA 1
ATOM 14020 C C . LEU B 1 849 ? 11.037 -58.6 -38.581 1 65.44 849 LEU B C 1
ATOM 14022 O O . LEU B 1 849 ? 12.011 -59.024 -39.207 1 65.44 849 LEU B O 1
ATOM 14026 N N . LEU B 1 850 ? 11.053 -57.503 -37.893 1 62.21 850 LEU B N 1
ATOM 14027 C CA . LEU B 1 850 ? 12.259 -56.682 -37.927 1 62.21 850 LEU B CA 1
ATOM 14028 C C . LEU B 1 850 ? 13.387 -57.34 -37.141 1 62.21 850 LEU B C 1
ATOM 14030 O O . LEU B 1 850 ? 14.542 -57.326 -37.573 1 62.21 850 LEU B O 1
ATOM 14034 N N . GLU B 1 851 ? 13.016 -57.836 -35.917 1 57.02 851 GLU B N 1
ATOM 14035 C CA . GLU B 1 851 ? 14.036 -58.617 -35.223 1 57.02 851 GLU B CA 1
ATOM 14036 C C . GLU B 1 851 ? 14.556 -59.75 -36.103 1 57.02 851 GLU B C 1
ATOM 14038 O O . GLU B 1 851 ? 15.756 -60.031 -36.118 1 57.02 851 GLU B O 1
ATOM 14043 N N . ILE B 1 852 ? 13.598 -60.169 -36.886 1 60.08 852 ILE B N 1
ATOM 14044 C CA . ILE B 1 852 ? 14.017 -61.206 -37.823 1 60.08 852 ILE B CA 1
ATOM 14045 C C . ILE B 1 852 ? 14.922 -60.6 -38.893 1 60.08 852 ILE B C 1
ATOM 14047 O O . ILE B 1 852 ? 15.969 -61.163 -39.221 1 60.08 852 ILE B O 1
ATOM 14051 N N . LEU B 1 853 ? 14.635 -59.418 -39.33 1 63.85 853 LEU B N 1
ATOM 14052 C CA . LEU B 1 853 ? 15.45 -58.802 -40.371 1 63.85 853 LEU B CA 1
ATOM 14053 C C . LEU B 1 853 ? 16.79 -58.338 -39.809 1 63.85 853 LEU B C 1
ATOM 14055 O O . LEU B 1 853 ? 17.828 -58.5 -40.454 1 63.85 853 LEU B O 1
ATOM 14059 N N . GLN B 1 854 ? 16.796 -57.689 -38.677 1 57.34 854 GLN B N 1
ATOM 14060 C CA . GLN B 1 854 ? 18.054 -57.256 -38.078 1 57.34 854 GLN B CA 1
ATOM 14061 C C . GLN B 1 854 ? 18.937 -58.45 -37.728 1 57.34 854 GLN B C 1
ATOM 14063 O O . GLN B 1 854 ? 20.15 -58.417 -37.946 1 57.34 854 GLN B O 1
ATOM 14068 N N . ASP B 1 855 ? 18.241 -59.375 -37.224 1 50.46 855 ASP B N 1
ATOM 14069 C CA . ASP B 1 855 ? 19.02 -60.591 -37.012 1 50.46 855 ASP B CA 1
ATOM 14070 C C . ASP B 1 855 ? 19.563 -61.133 -38.332 1 50.46 855 ASP B C 1
ATOM 14072 O O . ASP B 1 855 ? 20.706 -61.59 -38.398 1 50.46 855 ASP B O 1
ATOM 14076 N N . ILE B 1 856 ? 18.814 -60.788 -39.34 1 56.19 856 ILE B N 1
ATOM 14077 C CA . ILE B 1 856 ? 19.321 -61.178 -40.651 1 56.19 856 ILE B CA 1
ATOM 14078 C C . ILE B 1 856 ? 20.451 -60.239 -41.069 1 56.19 856 ILE B C 1
ATOM 14080 O O . ILE B 1 856 ? 21.49 -60.688 -41.557 1 56.19 856 ILE B O 1
ATOM 14084 N N . LYS B 1 857 ? 20.235 -59.007 -40.977 1 58.24 857 LYS B N 1
ATOM 14085 C CA . LYS B 1 857 ? 21.234 -58.047 -41.435 1 58.24 857 LYS B CA 1
ATOM 14086 C C . LYS B 1 857 ? 22.494 -58.113 -40.577 1 58.24 857 LYS B C 1
ATOM 14088 O O . LYS B 1 857 ? 23.606 -57.943 -41.082 1 58.24 857 LYS B O 1
ATOM 14093 N N . ASN B 1 858 ? 22.252 -58.189 -39.263 1 51.6 858 ASN B N 1
ATOM 14094 C CA . ASN B 1 858 ? 23.43 -58.302 -38.409 1 51.6 858 ASN B CA 1
ATOM 14095 C C . ASN B 1 858 ? 23.957 -59.733 -38.366 1 51.6 858 ASN B C 1
ATOM 14097 O O . ASN B 1 858 ? 24.81 -60.061 -37.539 1 51.6 858 ASN B O 1
ATOM 14101 N N . GLY B 1 859 ? 23.881 -60.546 -39.453 1 48.91 859 GLY B N 1
ATOM 14102 C CA . GLY B 1 859 ? 24.354 -61.899 -39.699 1 48.91 859 GLY B CA 1
ATOM 14103 C C . GLY B 1 859 ? 23.855 -62.901 -38.675 1 48.91 859 GLY B C 1
ATOM 14104 O O . GLY B 1 859 ? 24.388 -64.008 -38.572 1 48.91 859 GLY B O 1
ATOM 14105 N N . TYR B 1 860 ? 23.347 -62.407 -37.618 1 44.25 860 TYR B N 1
ATOM 14106 C CA . TYR B 1 860 ? 22.994 -63.312 -36.53 1 44.25 860 TYR B CA 1
ATOM 14107 C C . TYR B 1 860 ? 21.789 -64.167 -36.902 1 44.25 860 TYR B C 1
ATOM 14109 O O . TYR B 1 860 ? 21.459 -65.125 -36.199 1 44.25 860 TYR B O 1
ATOM 14117 N N . GLY B 1 861 ? 21.406 -64.39 -38.164 1 41.1 861 GLY B N 1
ATOM 14118 C CA . GLY B 1 861 ? 20.239 -65.105 -38.655 1 41.1 861 GLY B CA 1
ATOM 14119 C C . GLY B 1 861 ? 18.993 -64.853 -37.828 1 41.1 861 GLY B C 1
ATOM 14120 O O . GLY B 1 861 ? 18.779 -63.741 -37.341 1 41.1 861 GLY B O 1
ATOM 14121 N N . PHE B 1 862 ? 17.928 -65.756 -37.777 1 42.51 862 PHE B N 1
ATOM 14122 C CA . PHE B 1 862 ? 16.731 -65.579 -36.962 1 42.51 862 PHE B CA 1
ATOM 14123 C C . PHE B 1 862 ? 17.065 -65.688 -35.479 1 42.51 862 PHE B C 1
ATOM 14125 O O . PHE B 1 862 ? 16.302 -65.222 -34.63 1 42.51 862 PHE B O 1
ATOM 14132 N N . TYR B 1 863 ? 18.049 -66.596 -34.863 1 38.43 863 TYR B N 1
ATOM 14133 C CA . TYR B 1 863 ? 18.423 -66.877 -33.481 1 38.43 863 TYR B CA 1
ATOM 14134 C C . TYR B 1 863 ? 19.696 -66.132 -33.098 1 38.43 863 TYR B C 1
ATOM 14136 O O . TYR B 1 863 ? 20.684 -66.159 -33.835 1 38.43 863 TYR B O 1
ATOM 14144 N N . ARG B 1 864 ? 19.734 -64.947 -32.537 1 40.26 864 ARG B N 1
ATOM 14145 C CA . ARG B 1 864 ? 20.908 -64.252 -32.02 1 40.26 864 ARG B CA 1
ATOM 14146 C C . ARG B 1 864 ? 21.664 -65.121 -31.021 1 40.26 864 ARG B C 1
ATOM 14148 O O . ARG B 1 864 ? 21.169 -65.389 -29.924 1 40.26 864 ARG B O 1
ATOM 14155 N N . LEU B 1 865 ? 22.536 -66.14 -31.409 1 32.51 865 LEU B N 1
ATOM 14156 C CA . LEU B 1 865 ? 23.436 -66.914 -30.561 1 32.51 865 LEU B CA 1
ATOM 14157 C C . LEU B 1 865 ? 24.433 -66.003 -29.853 1 32.51 865 LEU B C 1
ATOM 14159 O O . LEU B 1 865 ? 24.792 -64.945 -30.374 1 32.51 865 LEU B O 1
ATOM 14163 N N . PRO B 1 866 ? 24.717 -66.227 -28.497 1 35.26 866 PRO B N 1
ATOM 14164 C CA . PRO B 1 866 ? 25.793 -65.67 -27.673 1 35.26 866 PRO B CA 1
ATOM 14165 C C . PRO B 1 866 ? 27.159 -65.752 -28.352 1 35.26 866 PRO B C 1
ATOM 14167 O O . PRO B 1 866 ? 27.442 -66.721 -29.061 1 35.26 866 PRO B O 1
ATOM 14170 N N . GLN B 1 867 ? 27.818 -64.864 -28.792 1 33.39 867 GLN B N 1
ATOM 14171 C CA . GLN B 1 867 ? 29.125 -64.922 -29.439 1 33.39 867 GLN B CA 1
ATOM 14172 C C . GLN B 1 867 ? 30.078 -65.835 -28.673 1 33.39 867 GLN B C 1
ATOM 14174 O O . GLN B 1 867 ? 30.349 -65.608 -27.492 1 33.39 867 GLN B O 1
ATOM 14179 N N . ILE B 1 868 ? 30.247 -67.204 -28.96 1 33.34 868 ILE B N 1
ATOM 14180 C CA . ILE B 1 868 ? 31.246 -68.188 -28.557 1 33.34 868 ILE B CA 1
ATOM 14181 C C . ILE B 1 868 ? 32.647 -67.63 -28.796 1 33.34 868 ILE B C 1
ATOM 14183 O O . ILE B 1 868 ? 32.971 -67.205 -29.908 1 33.34 868 ILE B O 1
ATOM 14187 N N . ILE B 1 869 ? 33.415 -67.304 -27.794 1 36.23 869 ILE B N 1
ATOM 14188 C CA . ILE B 1 869 ? 34.866 -67.15 -27.797 1 36.23 869 ILE B CA 1
ATOM 14189 C C . ILE B 1 869 ? 35.508 -68.325 -28.531 1 36.23 869 ILE B C 1
ATOM 14191 O O . ILE B 1 869 ? 35.145 -69.481 -28.303 1 36.23 869 ILE B O 1
ATOM 14195 N N . SER B 1 870 ? 36.315 -68.388 -29.58 1 38.95 870 SER B N 1
ATOM 14196 C CA . SER B 1 870 ? 37.005 -69.263 -30.522 1 38.95 870 SER B CA 1
ATOM 14197 C C . SER B 1 870 ? 37.938 -70.228 -29.799 1 38.95 870 SER B C 1
ATOM 14199 O O . SER B 1 870 ? 38.71 -70.948 -30.435 1 38.95 870 SER B O 1
ATOM 14201 N N . ASN B 1 871 ? 38.254 -70.273 -28.498 1 42.28 871 ASN B N 1
ATOM 14202 C CA . ASN B 1 871 ? 39.227 -71.28 -28.086 1 42.28 871 ASN B CA 1
ATOM 14203 C C . ASN B 1 871 ? 38.653 -72.69 -28.191 1 42.28 871 ASN B C 1
ATOM 14205 O O . ASN B 1 871 ? 37.474 -72.908 -27.908 1 42.28 871 ASN B O 1
ATOM 14209 N N . SER B 1 872 ? 39.277 -73.613 -29.033 1 48.4 872 SER B N 1
ATOM 14210 C CA . SER B 1 872 ? 38.888 -74.971 -29.397 1 48.4 872 SER B CA 1
ATOM 14211 C C . SER B 1 872 ? 38.327 -75.727 -28.197 1 48.4 872 SER B C 1
ATOM 14213 O O . SER B 1 872 ? 37.307 -76.41 -28.309 1 48.4 872 SER B O 1
ATOM 14215 N N . THR B 1 873 ? 39.135 -75.631 -27.066 1 54.14 873 THR B N 1
ATOM 14216 C CA . THR B 1 873 ? 38.744 -76.386 -25.881 1 54.14 873 THR B CA 1
ATOM 14217 C C . THR B 1 873 ? 37.38 -75.928 -25.374 1 54.14 873 THR B C 1
ATOM 14219 O O . THR B 1 873 ? 36.56 -76.749 -24.956 1 54.14 873 THR B O 1
ATOM 14222 N N . SER B 1 874 ? 37.229 -74.711 -25.502 1 48.88 874 SER B N 1
ATOM 14223 C CA . SER B 1 874 ? 35.981 -74.176 -24.968 1 48.88 874 SER B CA 1
ATOM 14224 C C . SER B 1 874 ? 34.804 -74.499 -25.883 1 48.88 874 SER B C 1
ATOM 14226 O O . SER B 1 874 ? 33.691 -74.736 -25.411 1 48.88 874 SER B O 1
ATOM 14228 N N . ILE B 1 875 ? 35.037 -74.551 -27.167 1 56.88 875 ILE B N 1
ATOM 14229 C CA . ILE B 1 875 ? 34.103 -74.974 -28.205 1 56.88 875 ILE B CA 1
ATOM 14230 C C . ILE B 1 875 ? 33.762 -76.451 -28.021 1 56.88 875 ILE B C 1
ATOM 14232 O O . ILE B 1 875 ? 32.592 -76.837 -28.082 1 56.88 875 ILE B O 1
ATOM 14236 N N . ILE B 1 876 ? 34.824 -77.138 -27.809 1 62.97 876 ILE B N 1
ATOM 14237 C CA . ILE B 1 876 ? 34.703 -78.58 -27.619 1 62.97 876 ILE B CA 1
ATOM 14238 C C . ILE B 1 876 ? 33.873 -78.868 -26.371 1 62.97 876 ILE B C 1
ATOM 14240 O O . ILE B 1 876 ? 32.959 -79.696 -26.403 1 62.97 876 ILE B O 1
ATOM 14244 N N . ASN B 1 877 ? 34.213 -78.157 -25.304 1 64.26 877 ASN B N 1
ATOM 14245 C CA . ASN B 1 877 ? 33.476 -78.322 -24.056 1 64.26 877 ASN B CA 1
ATOM 14246 C C . ASN B 1 877 ? 32.005 -77.95 -24.22 1 64.26 877 ASN B C 1
ATOM 14248 O O . ASN B 1 877 ? 31.128 -78.602 -23.651 1 64.26 877 ASN B O 1
ATOM 14252 N N . PHE B 1 878 ? 31.772 -77.013 -25.062 1 59.97 878 PHE B N 1
ATOM 14253 C CA . PHE B 1 878 ? 30.411 -76.577 -25.351 1 59.97 878 PHE B CA 1
ATOM 14254 C C . PHE B 1 878 ? 29.676 -77.617 -26.189 1 59.97 878 PHE B C 1
ATOM 14256 O O . PHE B 1 878 ? 28.534 -77.97 -25.887 1 59.97 878 PHE B O 1
ATOM 14263 N N . VAL B 1 879 ? 30.374 -78.021 -27.225 1 63.74 879 VAL B N 1
ATOM 14264 C CA . VAL B 1 879 ? 29.799 -79.004 -28.137 1 63.74 879 VAL B CA 1
ATOM 14265 C C . VAL B 1 879 ? 29.489 -80.293 -27.38 1 63.74 879 VAL B C 1
ATOM 14267 O O . VAL B 1 879 ? 28.441 -80.908 -27.59 1 63.74 879 VAL B O 1
ATOM 14270 N N . LEU B 1 880 ? 30.434 -80.48 -26.457 1 65.82 880 LEU B N 1
ATOM 14271 C CA . LEU B 1 880 ? 30.31 -81.726 -25.708 1 65.82 880 LEU B CA 1
ATOM 14272 C C . LEU B 1 880 ? 29.419 -81.538 -24.484 1 65.82 880 LEU B C 1
ATOM 14274 O O . LEU B 1 880 ? 29.116 -82.503 -23.778 1 65.82 880 LEU B O 1
ATOM 14278 N N . SER B 1 881 ? 29.097 -80.324 -24.28 1 58.7 881 SER B N 1
ATOM 14279 C CA . SER B 1 881 ? 28.224 -80.063 -23.14 1 58.7 881 SER B CA 1
ATOM 14280 C C . SER B 1 881 ? 26.783 -80.459 -23.445 1 58.7 881 SER B C 1
ATOM 14282 O O . SER B 1 881 ? 26.418 -80.647 -24.608 1 58.7 881 SER B O 1
ATOM 14284 N N . LYS B 1 882 ? 25.884 -80.492 -22.472 1 64.48 882 LYS B N 1
ATOM 14285 C CA . LYS B 1 882 ? 24.507 -80.946 -22.643 1 64.48 882 LYS B CA 1
ATOM 14286 C C . LYS B 1 882 ? 23.766 -80.086 -23.663 1 64.48 882 LYS B C 1
ATOM 14288 O O . LYS B 1 882 ? 23.003 -80.603 -24.481 1 64.48 882 LYS B O 1
ATOM 14293 N N . ASN B 1 883 ? 23.939 -78.986 -23.626 1 56.4 883 ASN B N 1
ATOM 14294 C CA . ASN B 1 883 ? 23.259 -78.029 -24.491 1 56.4 883 ASN B CA 1
ATOM 14295 C C . ASN B 1 883 ? 23.774 -78.105 -25.926 1 56.4 883 ASN B C 1
ATOM 14297 O O . ASN B 1 883 ? 22.998 -77.989 -26.876 1 56.4 883 ASN B O 1
ATOM 14301 N N . GLY B 1 884 ? 24.989 -78.261 -25.995 1 56.02 884 GLY B N 1
ATOM 14302 C CA . GLY B 1 884 ? 25.644 -78.456 -27.278 1 56.02 884 GLY B CA 1
ATOM 14303 C C . GLY B 1 884 ? 25.189 -79.714 -27.995 1 56.02 884 GLY B C 1
ATOM 14304 O O . GLY B 1 884 ? 24.883 -79.677 -29.189 1 56.02 884 GLY B O 1
ATOM 14305 N N . VAL B 1 885 ? 25.12 -80.744 -27.145 1 64.83 885 VAL B N 1
ATOM 14306 C CA . VAL B 1 885 ? 24.673 -82.031 -27.666 1 64.83 885 VAL B CA 1
ATOM 14307 C C . VAL B 1 885 ? 23.219 -81.926 -28.123 1 64.83 885 VAL B C 1
ATOM 14309 O O . VAL B 1 885 ? 22.85 -82.467 -29.168 1 64.83 885 VAL B O 1
ATOM 14312 N N . THR B 1 886 ? 22.472 -81.199 -27.279 1 62.93 886 THR B N 1
ATOM 14313 C CA . THR B 1 886 ? 21.054 -81.03 -27.577 1 62.93 886 THR B CA 1
ATOM 14314 C C . THR B 1 886 ? 20.864 -80.246 -28.872 1 62.93 886 THR B C 1
ATOM 14316 O O . THR B 1 886 ? 20.003 -80.584 -29.688 1 62.93 886 THR B O 1
ATOM 14319 N N . LEU B 1 887 ? 21.714 -79.302 -29.013 1 55.74 887 LEU B N 1
ATOM 14320 C CA . LEU B 1 887 ? 21.642 -78.434 -30.183 1 55.74 887 LEU B CA 1
ATOM 14321 C C . LEU B 1 887 ? 22.03 -79.193 -31.448 1 55.74 887 LEU B C 1
ATOM 14323 O O . LEU B 1 887 ? 21.427 -78.995 -32.505 1 55.74 887 LEU B O 1
ATOM 14327 N N . LEU B 1 888 ? 22.931 -80.073 -31.121 1 60.71 888 LEU B N 1
ATOM 14328 C CA . LEU B 1 888 ? 23.47 -80.787 -32.273 1 60.71 888 LEU B CA 1
ATOM 14329 C C . LEU B 1 888 ? 22.692 -82.073 -32.528 1 60.71 888 LEU B C 1
ATOM 14331 O O . LEU B 1 888 ? 22.922 -82.755 -33.529 1 60.71 888 LEU B O 1
ATOM 14335 N N . GLY B 1 889 ? 21.608 -82.247 -31.747 1 58.8 889 GLY B N 1
ATOM 14336 C CA . GLY B 1 889 ? 20.562 -83.23 -31.977 1 58.8 889 GLY B CA 1
ATOM 14337 C C . GLY B 1 889 ? 20.92 -84.613 -31.469 1 58.8 889 GLY B C 1
ATOM 14338 O O . GLY B 1 889 ? 20.037 -85.401 -31.122 1 58.8 889 GLY B O 1
ATOM 14339 N N . SER B 1 890 ? 22.147 -85.021 -31.565 1 62.12 890 SER B N 1
ATOM 14340 C CA . SER B 1 890 ? 22.524 -86.347 -31.086 1 62.12 890 SER B CA 1
ATOM 14341 C C . SER B 1 890 ? 23.965 -86.366 -30.587 1 62.12 890 SER B C 1
ATOM 14343 O O . SER B 1 890 ? 24.773 -85.52 -30.976 1 62.12 890 SER B O 1
ATOM 14345 N N . GLN B 1 891 ? 24.277 -87.121 -29.471 1 70.66 891 GLN B N 1
ATOM 14346 C CA . GLN B 1 891 ? 25.611 -87.255 -28.896 1 70.66 891 GLN B CA 1
ATOM 14347 C C . GLN B 1 891 ? 26.634 -87.639 -29.962 1 70.66 891 GLN B C 1
ATOM 14349 O O . GLN B 1 891 ? 27.781 -87.191 -29.919 1 70.66 891 GLN B O 1
ATOM 14354 N N . GLN B 1 892 ? 26.183 -88.492 -30.894 1 69.01 892 GLN 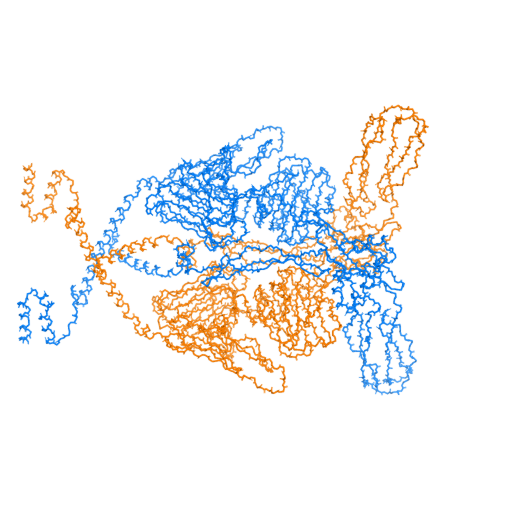B N 1
ATOM 14355 C CA . GLN B 1 892 ? 27.035 -88.942 -31.99 1 69.01 892 GLN B CA 1
ATOM 14356 C C . GLN B 1 892 ? 27.437 -87.775 -32.889 1 69.01 892 GLN B C 1
ATOM 14358 O O . GLN B 1 892 ? 28.597 -87.666 -33.292 1 69.01 892 GLN B O 1
ATOM 14363 N N . ALA B 1 893 ? 26.517 -86.973 -33.016 1 67.05 893 ALA B N 1
ATOM 14364 C CA . ALA B 1 893 ? 26.731 -85.821 -33.888 1 67.05 893 ALA B CA 1
ATOM 14365 C C . ALA B 1 893 ? 27.66 -84.803 -33.233 1 67.05 893 ALA B C 1
ATOM 14367 O O . ALA B 1 893 ? 28.529 -84.229 -33.895 1 67.05 893 ALA B O 1
ATOM 14368 N N . ALA B 1 894 ? 27.542 -84.716 -31.881 1 67.77 894 ALA B N 1
ATOM 14369 C CA . ALA B 1 894 ? 28.424 -83.867 -31.084 1 67.77 894 ALA B CA 1
ATOM 14370 C C . ALA B 1 894 ? 29.863 -84.372 -31.133 1 67.77 894 ALA B C 1
ATOM 14372 O O . ALA B 1 894 ? 30.797 -83.587 -31.319 1 67.77 894 ALA B O 1
ATOM 14373 N N . ASN B 1 895 ? 29.845 -85.568 -31.033 1 72.92 895 ASN B N 1
ATOM 14374 C CA . ASN B 1 895 ? 31.145 -86.229 -31.067 1 72.92 895 ASN B CA 1
ATOM 14375 C C . ASN B 1 895 ? 31.816 -86.076 -32.429 1 72.92 895 ASN B C 1
ATOM 14377 O O . ASN B 1 895 ? 33.036 -85.921 -32.51 1 72.92 895 ASN B O 1
ATOM 14381 N N . GLU B 1 896 ? 31.05 -86.242 -33.464 1 71.65 896 GLU B N 1
ATOM 14382 C CA . GLU B 1 896 ? 31.565 -86.115 -34.825 1 71.65 896 GLU B CA 1
ATOM 14383 C C . GLU B 1 896 ? 32.094 -84.708 -35.085 1 71.65 896 GLU B C 1
ATOM 14385 O O . GLU B 1 896 ? 33.14 -84.54 -35.716 1 71.65 896 GLU B O 1
ATOM 14390 N N . VAL B 1 897 ? 31.382 -83.807 -34.468 1 71.28 897 VAL B N 1
ATOM 14391 C CA . VAL B 1 897 ? 31.771 -82.411 -34.64 1 71.28 897 VAL B CA 1
ATOM 14392 C C . VAL B 1 897 ? 33.065 -82.137 -33.878 1 71.28 897 VAL B C 1
ATOM 14394 O O . VAL B 1 897 ? 33.973 -81.485 -34.399 1 71.28 897 VAL B O 1
ATOM 14397 N N . VAL B 1 898 ? 33.092 -82.697 -32.682 1 71.22 898 VAL B N 1
ATOM 14398 C CA . VAL B 1 898 ? 34.292 -82.579 -31.859 1 71.22 898 VAL B CA 1
ATOM 14399 C C . VAL B 1 898 ? 35.465 -83.266 -32.554 1 71.22 898 VAL B C 1
ATOM 14401 O O . VAL B 1 898 ? 36.581 -82.74 -32.567 1 71.22 898 VAL B O 1
ATOM 14404 N N . SER B 1 899 ? 35.059 -84.409 -33.058 1 72.25 899 SER B N 1
ATOM 14405 C CA . SER B 1 899 ? 36.091 -85.136 -33.791 1 72.25 899 SER B CA 1
ATOM 14406 C C . SER B 1 899 ? 36.612 -84.319 -34.968 1 72.25 899 SER B C 1
ATOM 14408 O O . SER B 1 899 ? 37.811 -84.329 -35.255 1 72.25 899 SER B O 1
ATOM 14410 N N . LYS B 1 900 ? 35.739 -83.699 -35.551 1 68.31 900 LYS B N 1
ATOM 14411 C CA . LYS B 1 900 ? 36.131 -82.897 -36.706 1 68.31 900 LYS B CA 1
ATOM 14412 C C . LYS B 1 900 ? 36.906 -81.655 -36.276 1 68.31 900 LYS B C 1
ATOM 14414 O O . LYS B 1 900 ? 37.837 -81.229 -36.963 1 68.31 900 LYS B O 1
ATOM 14419 N N . ILE B 1 901 ? 36.596 -81.176 -35.094 1 64.67 901 ILE B N 1
ATOM 14420 C CA . ILE B 1 901 ? 37.317 -80.032 -34.546 1 64.67 901 ILE B CA 1
ATOM 14421 C C . ILE B 1 901 ? 38.707 -80.47 -34.088 1 64.67 901 ILE B C 1
ATOM 14423 O O . ILE B 1 901 ? 39.685 -79.743 -34.272 1 64.67 901 ILE B O 1
ATOM 14427 N N . LEU B 1 902 ? 38.632 -81.529 -33.527 1 64.57 902 LEU B N 1
ATOM 14428 C CA . LEU B 1 902 ? 39.904 -82.08 -33.072 1 64.57 902 LEU B CA 1
ATOM 14429 C C . LEU B 1 902 ? 40.786 -82.461 -34.257 1 64.57 902 LEU B C 1
ATOM 14431 O O . LEU B 1 902 ? 42.014 -82.42 -34.161 1 64.57 902 LEU B O 1
ATOM 14435 N N . ASN B 1 903 ? 40.066 -82.912 -35.388 1 62.29 903 ASN B N 1
ATOM 14436 C CA . ASN B 1 903 ? 40.851 -83.303 -36.554 1 62.29 903 ASN B CA 1
ATOM 14437 C C . ASN B 1 903 ? 41.109 -82.117 -37.479 1 62.29 903 ASN B C 1
ATOM 14439 O O . ASN B 1 903 ? 41.87 -82.229 -38.442 1 62.29 903 ASN B O 1
ATOM 14443 N N . ASP B 1 904 ? 40.25 -81.211 -37.393 1 50.82 904 ASP B N 1
ATOM 14444 C CA . ASP B 1 904 ? 40.685 -80.089 -38.22 1 50.82 904 ASP B CA 1
ATOM 14445 C C . ASP B 1 904 ? 41.588 -79.144 -37.432 1 50.82 904 ASP B C 1
ATOM 14447 O O . ASP B 1 904 ? 42.532 -78.574 -37.984 1 50.82 904 ASP B O 1
#

Sequence (1808 aa):
MKIWPSIIILFIFVTSLIFFAFTDDVSNAMQNLYCDLGLKSEKLCPIDGEWSSWSSWESCSGKCGFKGKKIRHRICNNPIPSNNGAPCIGPNYQIESCHITGCTMNDYEKVVNIHPIRKEELEIVKDIHQKLPALIELCFLADCTFSIVEKILGNNSMLYWNAMNCIKYNVGCPSPGGWSAWGIWSPCTAICGKGLKYRTRICNSPIPSNYKLICRDSALETKNCLGLNCKKLSRTWTNWSKWTMCSVKCGNGIQTRKRSCSEIQNLQGTSCKGVSKEIKDCTINNCSINGMWSSWTIWSSCTSSCGIGTQLRNRMCNNPSPNGNGTSCFGSASEIRQCFTKPCIVKSHEIADFTEESYLFYETTGRPSRLLHIYLRFLPLSPFGMIIYRFEKNCKGLICDFVKLFLQNGKIVLISQIADCTLTLIHETKMEIGQWHVVLIAIYGTHGILRIDDGLHKINTFSCIPMSYDLDHVMKIGGFQGQIQEVAINFAPVQLRALKDTYNKKYANILSSSNNVQYLLGDDNEGFIYIGLTDSIEVPCPKCIEYWQITIAIKIENINGIVAIITDDSLNKYILLLIEEGKIKLKFYQGATYITIESIEHISIREWFEIIVAYDSKNVYMQVNGNEKKYIPLGFEEIIIISVTDIFLGAIRDNIREKICSECAYVPQMSFTLGYFNINGEEIDLITLSILETSSKRFSSRTISISDHYQEVSIFLGQELKLSCFYDTIPHEKRHIFSKQTYATWILMDKLLLSYENNYDFFNIRDDGRVSTVSIASYTTRDTIENFYSCLIYHYKNKSLKTSRQALFTFGIVVLDKSEVFESVIWKEWSFICKFTIMCFTFMIIWCLLEILQDIKNGYGFYRLPQIISNSTSIINFVLSKNGVTLLGSQQAANEVVSKILNDMKIWPSIIILFIFVTSLIFFAFTDDVSNAMQNLYCDLGLKSEKLCPIDGEWSSWSSWESCSGKCGFKGKKIRHRICNNPIPSNNGAPCIGPNYQIESCHITGCTMNDYEKVVNIHPIRKEELEIVKDIHQKLPALIELCFLADCTFSIVEKILGNNSMLYWNAMNCIKYNVGCPSPGGWSAWGIWSPCTAICGKGLKYRTRICNSPIPSNYKLICRDSALETKNCLGLNCKKLSRTWTNWSKWTMCSVKCGNGIQTRKRSCSEIQNLQGTSCKGVSKEIKDCTINNCSINGMWSSWTIWSSCTSSCGIGTQLRNRMCNNPSPNGNGTSCFGSASEIRQCFTKPCIVKSHEIADFTEESYLFYETTGRPSRLLHIYLRFLPLSPFGMIIYRFEKNCKGLICDFVKLFLQNGKIVLISQIADCTLTLIHETKMEIGQWHVVLIAIYGTHGILRIDDGLHKINTFSCIPMSYDLDHVMKIGGFQGQIQEVAINFAPVQLRALKDTYNKKYANILSSSNNVQYLLGDDNEGFIYIGLTDSIEVPCPKCIEYWQITIAIKIENINGIVAIITDDSLNKYILLLIEEGKIKLKFYQGATYITIESIEHISIREWFEIIVAYDSKNVYMQVNGNEKKYIPLGFEEIIIISVTDIFLGAIRDNIREKICSECAYVPQMSFTLGYFNINGEEIDLITLSILETSSKRFSSRTISISDHYQEVSIFLGQELKLSCFYDTIPHEKRHIFSKQTYATWILMDKLLLSYENNYDFFNIRDDGRVSTVSIASYTTRDTIENFYSCLIYHYKNKSLKTSRQALFTFGIVVLDKSEVFESVIWKEWSFICKFTIMCFTFMIIWCLLEILQDIKNGYGFYRLPQIISNSTSIINFVLSKNGVTLLGSQQAANEVVSKILND

Organism: Apis cerana cerana (NCBI:txid94128)

InterPro domains:
  IPR000884 Thrombospondin type-1 (TSP1) repeat [PF00090] (52-103)
  IPR000884 Thrombospondin type-1 (TSP1) repeat [PF00090] (180-227)
  IPR000884 Thrombospondin type-1 (TSP1) repeat [PF00090] (239-287)
  IPR000884 Thrombospondin type-1 (TSP1) repeat [PF00090] (294-344)
  IPR000884 Thrombospondin type-1 (TSP1) repeat [PS50092] (48-104)
  IPR000884 Thrombospondin type-1 (TSP1) repeat [PS50092] (176-231)
  IPR000884 Thrombospondin type-1 (TSP1) repeat [PS50092] (234-288)
  IPR000884 Thrombospondin type-1 (TSP1) repeat [PS50092] (290-345)
  IPR000884 Thrombospondin type-1 (TSP1) repeat [SM00209] (51-104)
  IPR000884 Thrombospondin type-1 (TSP1) repeat [SM00209] (179-231)
  IPR000884 Thrombospondin type-1 (TSP1) repeat [SM00209] (237-288)
  IPR000884 Thrombospondin type-1 (TSP1) repeat [SM00209] (293-345)
  IPR001791 Laminin G domain [PF02210] (398-480)
  IPR001791 Laminin G domain [PS50025] (349-541)
  IPR001791 Laminin G domain [SM00282] (370-492)
  IPR001791 Laminin G domain [cd00110] (354-490)
  IPR001791 Laminin G domain [cd00110] (547-657)
  IPR013320 Concanavalin A-like lectin/glucanase domain superfamily [SSF49899] (344-499)
  IPR013320 Concanavalin A-like lectin/glucanase domain superfamily [SSF49899] (544-687)
  IPR036383 Thrombospondin type-1 repeat superfamily [G3DSA:2.20.100.10] (46-103)

Secondary structure (DSSP, 8-state):
----HHHHHHHHHHHHHHHHHHHGGGHHHHHHHHHHTT-S-GGGS-B---PPPPPPPPP-BS-TTSEEEEEEE--S-TTPPBTTPPPPPS-SEEEEEEE-----HHHHHHHHTT-HHHHHHHHHHHHHHHH-THHIIIIISS---HHHHHHHHGGGHHHHHHHHHHHHH--S------PPPPPPPPPPSBSEEEEEEEEE--S-TTPPSSGGGS--S-SEEEEEEEEE---B---PBPPPPPPPPPS-SSEEEEEEEE--B---SS-TTBPPBSBSEEEEEEEE-S--B---PPPPPPPPPPS-SSSEEEEEEE--S-TTPPBTTPPPPPS-SEEEEEEE---------EEEEE-TT-EEEE---S---S-EEEEEEEEEEEEEEEEEEEE-TT--SS---EEEEEEETTEEEEEEEETTEEEEEE-SSPPPTTS-EEEEEEEETTEEEEEETT--EEEEE-SS---S-----EEEEE-EEEEEEEEEETTEEPPSS--SS---TT-SSPEEEEES-EEEE--HHHH-EEE-TTEEEEEE--S--SSEEEEEEEEES-SSEEEEEEE-SSSSEEEEEEEETTEEEEEEEETTEEEEEE-SSPPPTT-EEEEEEEE-SS-EEEEETT---EEPPS-STT-------EEEEESPPHHHHHHS-GGGGGPPP--EEEEEEEETTEEP-GGGS-EEETTTTEE-TTTTS-EEEEEEEEEETTPPEEEEEE-------SS-TT----EEEEEETTEE-----SS--S-EEEE-SSEEEEEE---SSGGGT-EEEEEEEE----SSS--S--EEEEEEEEEE-HHHHHS-HHHHHHHHHHHHHHHHHHHHHHHHHHHHHHHHHTT--SS--------HHHHHHHHSSHHHHHHHSSHHHHHHHHHHHHH-/----HHHHHHHHHHHHHHHHHHHGGGHHHHHHHHHHTT-S-GGGS-B---PPPPPPPPP-BS-TTSEEEEEEE--S-TTPPBTTPPPPPS-SEEEEEEE-----HHHHHHHHTT-HHHHHHHHHHHHHHHH-THHIIIIISS---HHHHHHHHGGGHHHHHHHHHHHHH--S------PPPPPPPPPPSBSEEEEEEEEE--S-TTPPSSGGGS--S-SEEEEEEEEE---B---PBPPPPPPPPPS-SSEEEEEEEE--B---SS-TTBPPBSBSEEEEEEEE-S--B---PPPPPPPPPPS-SSSEEEEEEE--S-TTPPBTTPPPPPS-SEEEEEEE---------EEEEE-TT-EEEE---S---S-EEEEEEEEEEEEEEEEEEEE-TT--SS---EEEEEEETTEEEEEEEETTEEEEEE-SSPPPTTS-EEEEEEEETTEEEEEETT--EEEEE-SS---S-----EEEEE-EEEEEEEEEETTEEPPSS--SS---TT-SS-EEEEES-EEEE--HHHH-EEE-TTEEEEEE--S--SSEEEEEEEEES-SSEEEEEEE-SSSSEEEEEEEETTEEEEEEEETTEEEEEE-SSPPPTT-EEEEEEEE-SS-EEEEETT---EEPPS-STT-------EEEEESPPHHHHHHS-GGGGGPPP--EEEEEEEETTEEP-GGGS-EEETTTTEE-TTTTS-EEEEEEEEEETTPPEEEEEE-------TT-S-----EEEEEETTEE-----SS--S-EEEE-SSEEEEEE---SSGGGT-EEEEEEEE----SS---S--EEEEEEEEEE-HHHHHS-HHHHHHHHHHHHHHHHHHHHHHHHHHHHHHHHHTT--SS--------HHHHHHHHTSHHHHHHHSSHHHHHHHHHHHHH-

Foldseek 3Di:
DPPDVVVVLCVVCVVVVVVVVVVVPCVVVVVQVCLLQVNDDPQQHWFAWDKADKDDWDPFDDQFLEFTKIKIFIDRPLPNGDNPHHYYDDDRMDIDTDHDADDALVSLCVVCVVPPQLNVLNVVLVVVCVVPVVCRCAPRNDNDFLVVLCVVPPPCSQSNQQSSNCSNHVFLGFDAFDKDPWDDWDPFQFLAAKGKIKTFIDRPNPNTLDLVRYDPDARMDIDIDGNHLADAAPWDKDDKDDWDPFPDLAAKGKIKIFIDTDPPPDDDRHGHGDGRMDMDIDHDRQHQDAFDKTDKGPWDDFPDPAAKGKTKIFIHRGSHHGGDPHHGYDDTRMDMDIDGFYHPDPLDFKKKFADLPWKFKWAFLPDFDPKKKKKWKWAAQHQWWWFKKFWAPPPDDDQTWIWTWIGRSQKIWIWTGAQNWIDIDIDPDGHRHGAIKMWIWIDWFQKIWIDIRQDDTDIDGTPDGHFDTTRRGMMMGHNGGTMTGWMFMLQATADPDQDPPDDDPRHSIHTDDIDPMDMDGDDLNVQKDKAAQQKKWKFFDADLDLKKKKKWKKAFADQWFWFKKFDQVPQLWIWTWIGDNQWTWIWIDHDPDIFIDIDPDGHDHRGMKMKMWIDPNQWTWIDISNDDIDTGDRPPPRPRSRGRGIMMGWDDAPVVCVSRDPVCVDGGTTMIMTSWMDMPRDTDRPLLIWMARRVQRFIGSVQLSHESEEEEDEDEAWDKDKDKDFPPPDDPPPPDPRAPQKDKWKDFRGHTDDQPPDPVGQWDWDDPSGMIMIIGRGDHDQVVPQTKMFIWIDDNDDDDDDGGRHTHYIYGYGYDHPCDNVVDDPVVVVVVVVVVVVSVVVVVVVVLVVCQVVCVVVVVHSDNDDPDDPDLVSVLCQCCPPNNCVVLPHNVSSVVVNVVSVVD/DPPDVVVVVCVVCVVVVVVVVVVVPCVVVVVQVCLLQVNDDPQQHWFEWDKADKDDWDPFDDQFLEFTKIKIFIDRPLPNGDNPHHYYDDDRMDIDTHHDADDALVSLCVVCVVPPQLNVLNVVLVVVCVVPVVCRCAPRNDNDFLVVLCVVPPPCSQSNQQSSNCSRHVFLGFDAFDKDPWDDWDPFQFLAAKGKIKTFIDRPNPNTLDLVRYDPDARMDIDIDGNHLADAAPWDKDDKDDWDDFPDLAAKGKIKIFIDTDDPPDDDRHGHGDGRMDMDIDHDRQHQDAFDKTDKGPWDDFPDPAAKGKTKIFIHRRSHHGGDPHHGYDDTRMDMDIDGFYHPDPLDFKKKFADLPWKFKWAFLPDFDPKKKKKWKWAAQHQWWWFKKFWAPPPDDDQTWIWTWIGRSQKIWIWTGAQNWIDIDIDPDGHDHGAMKMWIWIDWFQKIWIDIRQDDTDIDGTPDGHFPTTRRTMMMGHNGGTMTGWMFMLQATADPDQDPPDDDPRHSIHGPDIDPMDMDRDDLNVQKDKAAQQKKWKFFDFDLDLKKKKKWKKAFADQWFWFKKFDQVPQLWIWTWIGDNQWTWIWIDHDQDIFIDIDPDGHDHRGMKMKMWIDPNQWTWIDISNDDIDTGDRPPPHPRSRGSGIMMGWDDAPVVCVSHDPVCVDGGTTMIMTSWMDMPRRTDRPLQIWMARRVQRFIGSVQLSHEQEEEEDEDEAWDKDKDKDFPPPDDPPPPDPPAPQKDKWKDFRGHTDDQPPDPVGQWDWDDPSGMIMIIGRGDHDQVVPQTKMFIWIPDNDDDPDDDYGHTHYIYGYHYDYPCDNVVHDPVVVVVCVVVVVVSVVVCVVVVLVVCQVCCVVVVVHSDNDDPDDPDLVSVLCQCCPPVNCVVLPHNVSSVVVNVVSVVD

Radius of gyration: 44.95 Å; Cα contacts (8 Å, |Δi|>4): 4026; chains: 2; bounding box: 111×157×102 Å

Nearest PDB structures (foldseek):
  2jd4-assembly2_B  TM=4.257E-01  e=8.714E-17  Mus musculus
  2jd4-assembly1_A  TM=4.219E-01  e=3.198E-16  Mus musculus
  1pz7-assembly2_B  TM=8.054E-01  e=4.384E-09  Gallus gallus
  8s9p-assembly1_A  TM=7.982E-01  e=2.439E-08  Homo sapiens
  4ra0-assembly1_A  TM=3.994E-01  e=5.475E-10  Homo sapiens

pLDDT: mean 76.4, std 15.78, range [21.37, 97.34]

Solvent-accessible surface area (backbone atoms only — not comparable to full-atom values): 96532 Å² total; per-residue (Å²): 135,80,77,52,66,67,60,48,48,54,43,43,49,54,42,42,56,46,44,57,60,58,56,60,72,54,48,62,67,43,52,56,46,30,41,59,66,60,75,43,66,71,87,78,34,58,33,53,20,24,59,38,72,70,46,74,71,42,71,57,41,63,55,58,46,40,78,6,40,20,45,27,42,39,46,59,56,44,42,50,50,35,72,84,27,47,68,54,80,77,76,52,56,49,76,43,80,31,76,57,72,76,43,47,74,65,49,41,49,62,66,27,67,80,33,71,67,42,40,55,31,46,53,54,46,49,58,49,33,72,77,42,56,66,53,48,57,44,48,60,52,36,84,63,52,53,71,59,42,36,71,73,51,52,88,52,21,63,63,46,51,33,27,46,39,21,55,38,57,66,42,43,47,76,37,62,23,21,65,39,75,72,45,73,71,41,69,55,28,4,56,7,43,64,19,43,21,37,28,44,36,46,56,56,45,34,58,30,12,37,86,87,32,44,53,84,67,77,29,66,49,76,44,84,33,72,20,80,58,61,62,52,67,78,50,55,72,42,73,69,44,72,69,44,71,55,71,38,82,51,39,50,21,40,24,42,30,41,36,50,66,48,73,70,86,77,81,86,66,52,32,45,74,34,59,41,51,50,77,46,81,36,73,42,82,90,33,64,31,53,21,24,63,26,70,67,44,70,68,44,72,54,74,28,87,40,32,72,24,43,26,45,30,40,43,18,55,24,54,26,32,50,29,80,86,28,51,71,54,80,80,78,47,47,49,77,46,61,30,37,57,34,78,67,61,76,62,77,48,64,24,41,38,33,38,61,84,10,35,36,35,31,50,53,69,84,58,83,27,73,56,46,38,38,32,39,35,36,26,36,66,42,36,47,31,38,42,38,42,30,32,52,77,92,64,81,74,96,80,56,44,33,42,35,36,28,33,39,82,25,17,50,32,39,41,30,29,40,69,86,15,40,33,73,46,71,49,86,65,65,58,64,71,74,40,80,45,38,40,35,38,37,37,40,83,48,37,36,37,42,27,51,65,70,53,64,75,46,72,41,55,36,74,40,78,60,57,96,62,65,66,50,33,29,34,34,42,36,27,20,31,27,35,41,61,50,38,20,52,64,29,23,46,45,56,88,65,86,60,85,91,59,86,57,85,71,40,64,46,50,65,70,46,75,39,78,63,45,77,45,66,36,56,62,72,68,56,40,45,78,38,44,53,43,24,25,30,59,43,84,50,85,72,76,39,74,53,49,38,38,38,40,30,40,29,32,74,52,46,44,20,33,48,34,37,41,37,34,87,84,68,66,28,37,38,39,36,33,30,53,84,21,23,45,33,44,33,41,31,55,68,92,46,68,48,75,42,69,51,88,60,76,54,62,70,77,39,42,41,36,39,35,42,35,34,76,66,75,49,46,36,38,26,52,30,80,43,74,59,45,65,59,81,64,91,58,80,79,62,69,78,49,44,61,47,47,37,33,35,33,25,78,46,72,75,52,50,70,70,39,54,78,86,55,68,76,66,50,53,23,36,36,33,41,55,47,42,25,54,70,84,44,70,54,67,63,82,62,50,37,38,35,30,60,85,77,42,29,46,32,56,69,39,61,31,38,32,78,36,71,47,78,45,79,44,51,69,60,55,65,45,75,47,74,47,78,67,70,63,74,74,77,65,81,76,66,86,80,67,76,80,52,48,75,44,46,25,50,60,44,30,63,62,69,64,52,83,60,93,84,46,71,49,46,68,51,69,80,75,38,43,37,33,43,36,34,69,77,59,91,51,58,78,78,63,39,41,40,41,29,35,31,42,52,73,82,78,75,92,82,70,86,82,67,64,41,23,49,40,30,37,36,40,42,60,42,43,67,67,61,64,70,63,36,69,71,57,55,52,50,47,47,50,48,50,49,50,50,49,52,53,50,46,53,50,49,49,52,47,45,54,36,45,49,22,44,72,70,66,39,38,83,64,80,73,79,86,77,74,82,55,64,68,62,45,39,51,39,32,69,28,72,64,30,18,58,74,49,70,33,64,66,46,19,46,49,48,40,48,43,56,73,68,97,134,78,76,52,66,67,61,46,47,54,45,42,50,54,42,44,56,46,45,58,62,58,58,61,72,56,48,62,67,43,52,55,46,30,42,58,67,59,74,43,68,69,87,79,33,60,34,52,20,24,59,38,73,69,45,73,71,42,72,59,43,64,55,58,47,40,78,6,39,21,45,26,41,37,46,59,56,45,43,51,50,34,71,85,26,48,67,54,82,77,77,54,58,49,78,43,82,30,76,56,70,76,41,47,75,65,48,41,49,63,65,26,67,80,33,73,66,42,38,56,30,45,52,55,44,49,60,48,33,72,77,42,57,67,52,48,59,45,49,60,50,34,84,63,49,54,70,59,44,36,72,71,51,51,86,52,22,63,62,46,51,32,27,48,39,20,55,39,56,67,42,43,49,76,37,63,23,21,64,39,74,72,44,72,71,42,70,56,28,5,55,7,44,64,18,44,22,38,29,45,36,46,54,56,43,35,57,29,12,38,86,88,31,45,54,84,68,74,31,67,49,76,44,84,35,72,20,82,57,60,58,53,66,80,47,56,73,42,75,69,46,72,68,44,69,54,71,38,82,51,37,49,22,41,27,43,30,42,37,50,67,47,73,69,88,77,77,85,66,52,30,46,75,34,59,38,52,50,77,46,81,35,75,42,82,90,33,63,30,55,21,24,64,27,70,67,44,70,69,45,71,54,74,28,87,40,32,72,25,43,26,44,31,40,43,20,54,24,53,26,33,49,29,80,85,28,49,70,55,79,78,78,47,48,49,77,47,61,30,36,58,35,76,68,63,78,64,77,50,64,24,42,38,31,38,62,84,9,36,35,35,30,50,53,70,86,58,81,29,74,57,46,38,39,32,39,34,34,28,36,68,42,38,47,30,37,44,38,43,31,32,52,78,85,63,83,73,94,81,58,42,33,41,38,36,30,35,39,82,26,18,50,32,38,42,31,30,41,68,86,15,38,34,71,46,71,49,88,65,65,57,65,72,74,39,80,44,37,39,35,38,36,38,42,83,48,35,36,37,43,26,52,66,68,53,64,74,44,72,42,58,36,72,40,78,58,58,95,60,66,65,53,32,28,33,34,42,37,26,19,27,28,35,39,60,49,37,20,51,64,29,22,46,45,56,89,64,85,60,85,91,58,84,58,85,70,38,66,46,51,63,78,52,77,39,78,65,44,79,44,66,36,57,67,72,69,55,40,45,78,38,43,53,44,24,25,31,61,42,84,50,88,71,75,39,74,54,48,38,37,40,40,30,41,29,30,74,54,45,44,18,33,49,35,38,41,37,32,86,83,68,65,29,37,37,39,35,31,31,54,82,20,22,44,30,45,33,41,33,55,68,91,45,69,48,76,41,69,52,89,60,76,54,60,71,77,39,41,42,35,39,35,42,35,34,75,66,73,49,44,33,38,27,52,30,81,44,75,59,45,66,57,80,62,92,56,79,81,62,69,75,50,42,65,50,44,37,34,35,33,26,79,46,71,75,51,52,71,69,40,52,80,82,53,73,72,66,49,55,23,34,35,33,41,56,48,41,25,55,70,83,44,70,54,68,62,81,59,51,37,39,35,29,60,84,77,42,30,46,31,56,68,40,61,32,39,33,78,36,70,46,77,46,80,42,52,70,60,56,65,45,76,47,75,46,79,68,71,63,73,73,79,64,80,78,64,86,81,66,79,81,50,49,74,45,46,25,50,59,43,32,64,60,67,62,51,83,60,94,84,44,71,49,46,66,51,70,80,73,39,42,37,34,42,34,34,69,76,59,91,52,57,77,76,63,42,41,40,42,30,36,31,44,54,73,82,76,73,91,81,69,79,86,60,66,42,22,50,39,31,37,37,40,43,61,42,44,68,69,59,68,72,60,33,69,73,56,47,51,52,48,45,51,48,51,51,53,49,49,55,52,49,46,52,50,47,49,54,46,45,54,34,45,46,21,42,72,70,68,36,37,81,63,76,73,77,85,77,74,82,54,63,68,59,46,40,50,39,32,68,26,74,63,31,17,58,72,50,70,34,67,68,47,20,47,51,50,39,48,45,57,73,69,97